Protein AF-0000000075264708 (afdb_homodimer)

Foldseek 3Di:
DPDPPDPPPPVPPPLQVVLCVVLLQFKWKKWKWQQAFDQLDGTFTDIAMWGAADLPFAKIKFWLVRLDLHFMWMWIQGPVGQIWTKFWLDHDQAGTMTMIGTDNVSDDDRDHDGAHADQVPDDFFFKKWWWHAAPSPRTDIKTWTWHDWAAAWDDDDASHHTHFLAGKIKIQIQDDPRSGHTFIQGSNNHGNFGFHDDDNVDSMTITGGCLVVVVCVVQVVVVHDQFWWDQLWTKDWDFPVVLVVQAADPVLVVVVCVVPVVDGTAIFTAAHAPPTQCHPPDDGSWTWQDKQRHGDGHRSVVRVSRRVQEQHKIWTWTAGNNDIDIDITHIHTQVVLAWFKWKAFQNWIKIFQHSRNCRSLRYDSWFIATRADHAQRCDPDDGGFKTWQDKQPHGDGHDVVVLVVQQPDAAQDWIKIWMDGSNCPPDIDIDTGGGHPPPDFTWMWGQDSVVSGTDIDGSDDGHHDDDAAADADEADFDDCVLPPQRQQVLQKKKKKKAASDDPQQQDDRIAIAMWGAQDLQFQKIKAFCNHVVAQFTWMWIHGNNHDIFTKGWQFADQAAGITIIGTDSNNHPPHDHDRAAADPDAAAFFDKKWKWFAFPVRDTDIDIWTWHHWAFDWFDAEPRFHHFHFLATWTDTDDPRLQRGAKTFIADNNNHTQWIWHKTWHYQDPVRDIDIDITIHGVVVVCVVVVCVVVVDGFDWFWDLQFGKDKDDPVVVVVQQDDPVLQVVQCVLDVVARIWIFGQWHFAPDQNCVPDDGRKIWQDKQPHGDRGSVVRSVRRPDQKIWTFIADSNDTDIDIGGIDIDTRNWFFKWKFFQQWIWAADTSSLRGVAHYQLARTFTQDGDRSTLCNSWPVDHQKGWQDKQNHGDHHPVSVCVRPVPDDAQAWIWTWIAHSHGDIDITITHHHCVSGNIWMKGQDCPDPSRIDTDD/DPDDPPPDPDDPPDLQVVLCVVQLQFKWKKWKWQQAFDQLDGTFTDIAMWGAADLPQAKIKFWLVRLDLHFMWMWIQGPVGDIWTKFWLDHDQAGTMTMIGTDNVSDDDGDHDGAAADQVPDDFFAKKWWWHDDPVPDTDIKIWTWHDFAAAWDDDDASHHTHFLAGKIKIQIQDDPRSGHTFIQGSNNHGNFGFHDDDNVDSMTITHGCLVVVVCVVQVVVVHDQFWWDQLWTKDWDFPVVLVVQAADPVLVVVVCVVPVVDGTAIFTAAHAPPTQCHPPDDGSWTWQDKQRHGDRHRSVVRVSRSVQEQHKIWTWTAGNNDIDIDITHIHTQVVLRWFKWKAFQNWTKIFQHSRNCRSQRYDSWFIATRADHAQRCDPDDGGFKTWQDKQPHGDGHDVSVLVVLQPDAAQDWIKIWMDGSNCPPDIDIDTGGGHPPPDFTWMWGQDSVVSGTDIDGSDDGHHDDDFAADADEADADDCVQPPLRQQSLQKKKKKKAASDDDQQQDDGIAIAMWGAQDLQFQKIKAFCNHVVAQFTWMWIHGNVHDIFTKGWQFADQAAGITIIGTDSRNNPPHDHDRAAADPDAAAFFDKWWWWFAFPVGHTDIDIWGWHHWAADWADAEPRFHHFHFLATWTDIDDPRLQRGAKTFIADNNNHTQWIWHKTWHYQDPVRDIDIDITIHGVVVVVVVVVCVVVVDGFDWFWDLQFGKDKDAPVVVVVQQDDPVLQVVQCVLDVVARIWIFTQWHFAPDQQPVPDDGRKIWQDKQPHGDRGSVVRSVRRPDQKIWTFIQDRNDTDIDIGGIDIDTRNWFFKWKFFQFWIWAADTSSLRGVAHYQLARTFTADGDRSTLCNSWPVDHQKGWQDKQNHGDHHPVSVCVRPVPPDAQDWIWTWIAHSNGDIDITITHHHCVSGNIWMKGQDCPDPSRIDTDD

InterPro domains:
  IPR001478 PDZ domain [SM00228] (244-322)
  IPR001478 PDZ domain [SM00228] (723-793)
  IPR001478 PDZ domain [SM00228] (815-896)
  IPR001940 Peptidase S1C [PR00834] (58-70)
  IPR001940 Peptidase S1C [PR00834] (80-100)
  IPR001940 Peptidase S1C [PR00834] (124-148)
  IPR001940 Peptidase S1C [PR00834] (165-182)
  IPR001940 Peptidase S1C [PR00834] (281-293)
  IPR009003 Peptidase S1, PA clan [SSF50494] (15-223)
  IPR009003 Peptidase S1, PA clan [SSF50494] (452-694)
  IPR025926 PDZ-like domain [PF12812] (336-412)
  IPR025926 PDZ-like domain [PF12812] (810-885)
  IPR036034 PDZ superfamily [G3DSA:2.30.42.10] (241-337)
  IPR036034 PDZ superfamily [G3DSA:2.30.42.10] (816-907)
  IPR036034 PDZ superfamily [SSF50156] (270-336)
  IPR036034 PDZ superfamily [SSF50156] (745-830)
  IPR036034 PDZ superfamily [SSF50156] (836-908)

pLDDT: mean 92.13, std 9.94, range [22.86, 98.5]

Nearest PDB structures (foldseek):
  3lt3-assembly3_A  TM=8.099E-01  e=3.367E-11  Mycobacterium tuberculosis H37Rv
  3k6y-assembly1_A  TM=8.355E-01  e=1.187E-10  Mycobacterium tuberculosis
  3k6z-assembly1_A  TM=8.193E-01  e=1.073E-10  Mycobacterium tuberculosis
  3k6z-assembly1_B  TM=8.298E-01  e=1.964E-10  Mycobacterium tuberculosis
  3lt3-assembly3_B-2  TM=7.975E-01  e=1.128E-10  Mycobacterium tuberculosis H37Rv

Organism: NCBI:txid747725

Secondary structure (DSSP, 8-state):
--------TT----HHHHHHHHHGGGEEEEEEEE-S-BTTB-SEEEEEEEEEEETTTTEEEE-HHHH-SS-EEEEEE-TT--EEEEEEEEE-SSSS-EEEEE-GGG--SSPP----B-GGG--TT-EEEEEEEETTTEEEEEEEEEEEEEEPPPP--TTS----SS-EEEEE--PPTT-TT-EEE-TTS-EEEEEEEE-TTSSEEEEEESHHHHHHHHHHHTT-----EE-SEEEEEEEHHHHHHTT--HHHHHHHHHH-TT--EEEEEEEE-TTSTTTTTS-TTPEEEEETTEE--SHHHHHHHHHTTTTSEEEEEEEETTEEEEEEEE-EEGGGGS--EEEEETTEEEEEPPHHHHHHHT--S-SEEEEE--GGG--SS-SS-EEEEEETTEE--SHHHHHHHHHTSBTT-EEEEEEEETTEEEEEEEEEEE---SSS--EEEEE-TTTSSEEEEE--PPBPPPPP-----------GGGGGGGGGGGGEEEEEEE-SS--TT---SEEEEEEEEEETTTTEEEE-TTT--SSSSEEEEEETTTEEEEEEEEEE-SSSS-EEEEE-GGGGTT----PPPBPSPPP-TT-EEEEEEEETTS-EEEEEEEEEEEEEE-PPP-SS------SEEEEEES-GGGGGEEEEEEE-TTS-EEEEEEEEEEEE-TTSPEEEEEEEEEHHHHHHHHHHHHTT-SS-EEEE--EEEEEE-HHHHHHTT--HHHHHHHHHH-TT---EEEEEEE-TT-SGGGT--TTPEEEEETTEE--SGGGGGGGGG-SEEEEEEEETTEEEEEEEE-EEEESS---EEEEETTEEEE---HHHHHH-S----S-EEEEE-TTSHHHHHT--TT-EEEEETTEE--SHHHHHHHHTTPPTT-EEEEEEE-TT--EEEEEEE--TTTS--EEEEE-TTSTTSEEEE-/--------------HHHHHHHHHGGGEEEEEEEE-S-BTTB-SEEEEEEEEEEETTTTEEEE-HHHH-SS-EEEEEE-TT--EEEEEEEEE-SSSS-EEEEE-GGG--SSPP--PPB-GGG--TT-EEEEEEEETTTEEEEEEEEEEEEEEPPPP--TTS----SS-EEEEE--PPTT-TT-EEE-TTS-EEEEEEEEETTTTEEEEEESHHHHHHHHHHHTT-----EE-SEEEEEEEHHHHHHTT--HHHHHHHHHH-TT--EEEEEEEE-TTSTTTTTS-TTPEEEEETTEE--SHHHHHHHHHTTTTSEEEEEEEETTEEEEEEEE-EEGGGGS--EEEEETTEEEEEPPHHHHHHHT--S-SEEEEE--GGG--SS-SS-EEEEEETTEE--SHHHHHHHHHTSBTT-EEEEEEEETTEEEEEEEEEEE---SSS--EEEEE-TTTSSEEEEE--PPBPPPPPPP---------GGGGGGGGGGGGEEEEEEE-SS--TT---SEEEEEEEEEETTTTEEEE-TTT--SSSSEEEEEETTTEEEEEEEEEE-SSSS-EEEEE-GGGGTT----PPPBPSPPP-TT-EEEEEEEETTS-EEEEEEEEEEEEEE-PPP-SS------SEEEEEES-GGGGGEEEEEEE-TTS-EEEEEEEEEEEE-TTSPEEEEEEEEETHHHHHHHHHHHTT-SS-EEEE--EEEEEEEHHHHHHTT--HHHHHHHHHH-SS--EEEEEEEE-TT-SGGGT--TTPEEEEETTEE--SGGGGGGGGG-SEEEEEEEETTEEEEEEEE-EEEESS---EEEEETTEEEE---HHHHHH-S----S-EEEEE-TTSHHHHHT--TT-EEEEETTEE--SHHHHHHHHTTPPTT-EEEEEEE-TT--EEEEEEE--TTTS--EEEEE-TTSTTSEEEE-

Structure (mmCIF, N/CA/C/O backbone):
data_AF-0000000075264708-model_v1
#
loop_
_entity.id
_entity.type
_entity.pdbx_description
1 polymer 'PDZ domain-containing protein'
#
loop_
_atom_site.group_PDB
_atom_site.id
_atom_site.type_symbol
_atom_site.label_atom_id
_atom_site.label_alt_id
_atom_site.label_comp_id
_atom_site.label_asym_id
_atom_site.label_entity_id
_atom_site.label_seq_id
_atom_site.pdbx_PDB_ins_code
_atom_site.Cartn_x
_atom_site.Cartn_y
_atom_site.Cartn_z
_atom_site.occupancy
_atom_site.B_iso_or_equiv
_atom_site.auth_seq_id
_atom_site.auth_comp_id
_atom_site.auth_asym_id
_atom_site.auth_atom_id
_atom_site.pdbx_PDB_model_num
ATOM 1 N N . MET A 1 1 ? -60.125 48.781 12.852 1 23.27 1 MET A N 1
ATOM 2 C CA . MET A 1 1 ? -59.625 48.688 14.219 1 23.27 1 MET A CA 1
ATOM 3 C C . MET A 1 1 ? -58.75 47.469 14.383 1 23.27 1 MET A C 1
ATOM 5 O O . MET A 1 1 ? -59.25 46.375 14.633 1 23.27 1 MET A O 1
ATOM 9 N N . THR A 1 2 ? -57.938 47.094 13.469 1 26.16 2 THR A N 1
ATOM 10 C CA . THR A 1 2 ? -57.219 46 12.82 1 26.16 2 THR A CA 1
ATOM 11 C C . THR A 1 2 ? -56.125 45.438 13.719 1 26.16 2 THR A C 1
ATOM 13 O O . THR A 1 2 ? -55.125 46.094 13.961 1 26.16 2 THR A O 1
ATOM 16 N N . ASP A 1 3 ? -56.531 44.625 14.781 1 24.55 3 ASP A N 1
ATOM 17 C CA . ASP A 1 3 ? -55.875 44.25 16.031 1 24.55 3 ASP A CA 1
ATOM 18 C C . ASP A 1 3 ? -54.625 43.438 15.758 1 24.55 3 ASP A C 1
ATOM 20 O O . ASP A 1 3 ? -54.625 42.5 14.945 1 24.55 3 ASP A O 1
ATOM 24 N N . ALA A 1 4 ? -53.406 44.031 16.062 1 29.97 4 ALA A N 1
ATOM 25 C CA . ALA A 1 4 ? -51.969 43.75 16.016 1 29.97 4 ALA A CA 1
ATOM 26 C C . ALA A 1 4 ? -51.656 42.5 16.828 1 29.97 4 ALA A C 1
ATOM 28 O O . ALA A 1 4 ? -51.781 42.5 18.062 1 29.97 4 ALA A O 1
ATOM 29 N N . LEU A 1 5 ? -51.969 41.281 16.266 1 29.12 5 LEU A N 1
ATOM 30 C CA . LEU A 1 5 ? -51.844 40.062 17.047 1 29.12 5 LEU A CA 1
ATOM 31 C C . LEU A 1 5 ? -50.469 40 17.734 1 29.12 5 LEU A C 1
ATOM 33 O O . LEU A 1 5 ? -49.469 40.375 17.141 1 29.12 5 LEU A O 1
ATOM 37 N N . PRO A 1 6 ? -50.438 39.781 19.078 1 28.75 6 PRO A N 1
ATOM 38 C CA . PRO A 1 6 ? -49.25 39.844 19.938 1 28.75 6 PRO A CA 1
ATOM 39 C C . PRO A 1 6 ? -48.156 38.875 19.516 1 28.75 6 PRO A C 1
ATOM 41 O O . PRO A 1 6 ? -48.469 37.781 18.984 1 28.75 6 PRO A O 1
ATOM 44 N N . ILE A 1 7 ? -46.938 39.344 19.141 1 28.12 7 ILE A N 1
ATOM 45 C CA . ILE A 1 7 ? -45.688 38.688 18.781 1 28.12 7 ILE A CA 1
ATOM 46 C C . ILE A 1 7 ? -45.25 37.719 19.875 1 28.12 7 ILE A C 1
ATOM 48 O O . ILE A 1 7 ? -45.031 38.125 21.016 1 28.12 7 ILE A O 1
ATOM 52 N N . ILE A 1 8 ? -45.812 36.5 19.859 1 30.08 8 ILE A N 1
ATOM 53 C CA . ILE A 1 8 ? -45.562 35.5 20.906 1 30.08 8 ILE A CA 1
ATOM 54 C C . ILE A 1 8 ? -44.031 35.375 21.156 1 30.08 8 ILE A C 1
ATOM 56 O O . ILE A 1 8 ? -43.25 35.25 20.203 1 30.08 8 ILE A O 1
ATOM 60 N N . PRO A 1 9 ? -43.5 35.844 22.266 1 31.12 9 PRO A N 1
ATOM 61 C CA . PRO A 1 9 ? -42.125 35.969 22.734 1 31.12 9 PRO A CA 1
ATOM 62 C C . PRO A 1 9 ? -41.312 34.719 22.516 1 31.12 9 PRO A C 1
ATOM 64 O O . PRO A 1 9 ? -40.094 34.719 22.781 1 31.12 9 PRO A O 1
ATOM 67 N N . GLU A 1 10 ? -41.844 33.562 22.484 1 31.39 10 GLU A N 1
ATOM 68 C CA . GLU A 1 10 ? -41.156 32.312 22.797 1 31.39 10 GLU A CA 1
ATOM 69 C C . GLU A 1 10 ? -40.125 31.984 21.719 1 31.39 10 GLU A C 1
ATOM 71 O O . GLU A 1 10 ? -39.375 30.984 21.844 1 31.39 10 GLU A O 1
ATOM 76 N N . LEU A 1 11 ? -40.219 32.281 20.469 1 36.19 11 LEU A N 1
ATOM 77 C CA . LEU A 1 11 ? -39.281 31.766 19.484 1 36.19 11 LEU A CA 1
ATOM 78 C C . LEU A 1 11 ? -37.938 32.5 19.578 1 36.19 11 LEU A C 1
ATOM 80 O O . LEU A 1 11 ? -37.625 33.344 18.734 1 36.19 11 LEU A O 1
ATOM 84 N N . LYS A 1 12 ? -37.5 33.031 20.688 1 40.91 12 LYS A N 1
ATOM 85 C CA . LYS A 1 12 ? -36.312 33.844 20.766 1 40.91 12 LYS A CA 1
ATOM 86 C C . LYS A 1 12 ? -35.062 33 20.422 1 40.91 12 LYS A C 1
ATOM 88 O O . LYS A 1 12 ? -34.844 31.953 21.016 1 40.91 12 LYS A O 1
ATOM 93 N N . PRO A 1 13 ? -34.312 33.156 19.281 1 48.75 13 PRO A N 1
ATOM 94 C CA . PRO A 1 13 ? -33 32.5 19.078 1 48.75 13 PRO A CA 1
ATOM 95 C C . PRO A 1 13 ? -32.156 32.469 20.344 1 48.75 13 PRO A C 1
ATOM 97 O O . PRO A 1 13 ? -32.281 33.375 21.188 1 48.75 13 PRO A O 1
ATOM 100 N N . SER A 1 14 ? -31.625 31.25 20.797 1 63.06 14 SER A N 1
ATOM 101 C CA . SER A 1 14 ? -30.812 31.141 22 1 63.06 14 SER A CA 1
ATOM 102 C C . SER A 1 14 ? -29.734 32.219 22.031 1 63.06 14 SER A C 1
ATOM 104 O O . SER A 1 14 ? -29.328 32.719 20.984 1 63.06 14 SER A O 1
ATOM 106 N N . LYS A 1 15 ? -29.578 33.031 23.047 1 78.56 15 LYS A N 1
ATOM 107 C CA . LYS A 1 15 ? -28.531 34 23.266 1 78.56 15 LYS A CA 1
ATOM 108 C C . LYS A 1 15 ? -27.219 33.562 22.641 1 78.56 15 LYS A C 1
ATOM 110 O O . LYS A 1 15 ? -26.484 34.375 22.078 1 78.56 15 LYS A O 1
ATOM 115 N N . TRP A 1 16 ? -27 32.406 22.547 1 81.75 16 TRP A N 1
ATOM 116 C CA . TRP A 1 16 ? -25.797 31.844 21.953 1 81.75 16 TRP A CA 1
ATOM 117 C C . TRP A 1 16 ? -25.781 32.062 20.438 1 81.75 16 TRP A C 1
ATOM 119 O O . TRP A 1 16 ? -24.719 32.344 19.859 1 81.75 16 TRP A O 1
ATOM 129 N N . GLN A 1 17 ? -26.859 31.969 19.812 1 77.62 17 GLN A N 1
ATOM 130 C CA . GLN A 1 17 ? -26.906 32.156 18.375 1 77.62 17 GLN A CA 1
ATOM 131 C C . GLN A 1 17 ? -26.5 33.562 17.969 1 77.62 17 GLN A C 1
ATOM 133 O O . GLN A 1 17 ? -25.734 33.75 17.031 1 77.62 17 GLN A O 1
ATOM 138 N N . GLY A 1 18 ? -27.031 34.531 18.672 1 82.5 18 GLY A N 1
ATOM 139 C CA . GLY A 1 18 ? -26.641 35.906 18.406 1 82.5 18 GLY A CA 1
ATOM 140 C C . GLY A 1 18 ? -25.172 36.188 18.641 1 82.5 18 GLY A C 1
ATOM 141 O O . GLY A 1 18 ? -24.516 36.844 17.844 1 82.5 18 GLY A O 1
ATOM 142 N N . THR A 1 19 ? -24.656 35.688 19.719 1 88.19 19 THR A N 1
ATOM 143 C CA . THR A 1 19 ? -23.266 35.844 20.094 1 88.19 19 THR A CA 1
ATOM 144 C C . THR A 1 19 ? -22.344 35.219 19.047 1 88.19 19 THR A C 1
ATOM 146 O O . THR A 1 19 ? -21.375 35.844 18.609 1 88.19 19 THR A O 1
ATOM 149 N N . ILE A 1 20 ? -22.688 34.094 18.656 1 83.81 20 ILE A N 1
ATOM 150 C CA . ILE A 1 20 ? -21.859 33.344 17.703 1 83.81 20 ILE A CA 1
ATOM 151 C C . ILE A 1 20 ? -21.859 34.062 16.359 1 83.81 20 ILE A C 1
ATOM 153 O O . ILE A 1 20 ? -20.797 34.219 15.734 1 83.81 20 ILE A O 1
ATOM 157 N N . ASN A 1 21 ? -22.938 34.594 15.93 1 80.94 21 ASN A N 1
ATOM 158 C CA . ASN A 1 21 ? -23.047 35.312 14.656 1 80.94 21 ASN A CA 1
ATOM 159 C C . ASN A 1 21 ? -22.172 36.562 14.633 1 80.94 21 ASN A C 1
ATOM 161 O O . ASN A 1 21 ? -21.656 36.938 13.578 1 80.94 21 ASN A O 1
ATOM 165 N N . ASN A 1 22 ? -22.031 37.031 15.758 1 85.88 22 ASN A N 1
ATOM 166 C CA . ASN A 1 22 ? -21.203 38.25 15.844 1 85.88 22 ASN A CA 1
ATOM 167 C C . ASN A 1 22 ? -19.719 37.906 15.938 1 85.88 22 ASN A C 1
ATOM 169 O O . ASN A 1 22 ? -18.906 38.531 15.266 1 85.88 22 ASN A O 1
ATOM 173 N N . VAL A 1 23 ? -19.359 36.938 16.656 1 89.56 23 VAL A N 1
ATOM 174 C CA . VAL A 1 23 ? -17.969 36.594 16.953 1 89.56 23 VAL A CA 1
ATOM 175 C C . VAL A 1 23 ? -17.328 35.938 15.727 1 89.56 23 VAL A C 1
ATOM 177 O O . VAL A 1 23 ? -16.141 36.094 15.492 1 89.56 23 VAL A O 1
ATOM 180 N N . VAL A 1 24 ? -18.141 35.281 14.992 1 85.94 24 VAL A N 1
ATOM 181 C CA . VAL A 1 24 ? -17.625 34.562 13.852 1 85.94 24 VAL A CA 1
ATOM 182 C C . VAL A 1 24 ? -16.969 35.5 12.859 1 85.94 24 VAL A C 1
ATOM 184 O O . VAL A 1 24 ? -16.016 35.125 12.164 1 85.94 24 VAL A O 1
ATOM 187 N N . LYS A 1 25 ? -17.312 36.75 12.859 1 88.31 25 LYS A N 1
ATOM 188 C CA . LYS A 1 25 ? -16.781 37.75 11.938 1 88.31 25 LYS A CA 1
ATOM 189 C C . LYS A 1 25 ? -15.336 38.094 12.312 1 88.31 25 LYS A C 1
ATOM 191 O O . LYS A 1 25 ? -14.609 38.656 11.492 1 88.31 25 LYS A O 1
ATOM 196 N N . ALA A 1 26 ? -14.969 37.75 13.516 1 93.44 26 ALA A N 1
ATOM 197 C CA . ALA A 1 26 ? -13.625 38.094 13.984 1 93.44 26 ALA A CA 1
ATOM 198 C C . ALA A 1 26 ? -12.711 36.844 13.914 1 93.44 26 ALA A C 1
ATOM 200 O O . ALA A 1 26 ? -11.508 36.969 14.164 1 93.44 26 ALA A O 1
ATOM 201 N N . ILE A 1 27 ? -13.273 35.75 13.602 1 91.81 27 ILE A N 1
ATOM 202 C CA . ILE A 1 27 ? -12.508 34.5 13.547 1 91.81 27 ILE A CA 1
ATOM 203 C C . ILE A 1 27 ? -12 34.281 12.125 1 91.81 27 ILE A C 1
ATOM 205 O O . ILE A 1 27 ? -12.719 34.531 11.156 1 91.81 27 ILE A O 1
ATOM 209 N N . VAL A 1 28 ? -10.75 33.875 11.984 1 91.75 28 VAL A N 1
ATOM 210 C CA . VAL A 1 28 ? -10.156 33.625 10.672 1 91.75 28 VAL A CA 1
ATOM 211 C C . VAL A 1 28 ? -9.555 32.25 10.609 1 91.75 28 VAL A C 1
ATOM 213 O O . VAL A 1 28 ? -9.164 31.672 11.641 1 91.75 28 VAL A O 1
ATOM 216 N N . SER A 1 29 ? -9.57 31.656 9.453 1 90.75 29 SER A N 1
ATOM 217 C CA . SER A 1 29 ? -8.797 30.438 9.18 1 90.75 29 SER A CA 1
ATOM 218 C C . SER A 1 29 ? -7.41 30.781 8.648 1 90.75 29 SER A C 1
ATOM 220 O O . SER A 1 29 ? -7.266 31.641 7.773 1 90.75 29 SER A O 1
ATOM 222 N N . ILE A 1 30 ? -6.418 30.234 9.219 1 93.19 30 ILE A N 1
ATOM 223 C CA . ILE A 1 30 ? -5.047 30.531 8.82 1 93.19 30 ILE A CA 1
ATOM 224 C C . ILE A 1 30 ? -4.477 29.328 8.047 1 93.19 30 ILE A C 1
ATOM 226 O O . ILE A 1 30 ? -4.402 28.219 8.578 1 93.19 30 ILE A O 1
ATOM 230 N N . ARG A 1 31 ? -4.176 29.531 6.844 1 92.12 31 ARG A N 1
ATOM 231 C CA . ARG A 1 31 ? -3.398 28.562 6.062 1 92.12 31 ARG A CA 1
ATOM 232 C C . ARG A 1 31 ? -1.927 28.969 6.02 1 92.12 31 ARG A C 1
ATOM 234 O O . ARG A 1 31 ? -1.586 30.062 5.582 1 92.12 31 ARG A O 1
ATOM 241 N N . PHE A 1 32 ? -1.068 28.094 6.48 1 94.25 32 PHE A N 1
ATOM 242 C CA . PHE A 1 32 ? 0.311 28.562 6.613 1 94.25 32 PHE A CA 1
ATOM 243 C C . PHE A 1 32 ? 1.286 27.422 6.305 1 94.25 32 PHE A C 1
ATOM 245 O O . PHE A 1 32 ? 0.901 26.25 6.281 1 94.25 32 PHE A O 1
ATOM 252 N N . SER A 1 33 ? 2.539 27.891 5.977 1 96.12 33 SER A N 1
ATOM 253 C CA . SER A 1 33 ? 3.662 26.984 5.781 1 96.12 33 SER A CA 1
ATOM 254 C C . SER A 1 33 ? 4.887 27.438 6.566 1 96.12 33 SER A C 1
ATOM 256 O O . SER A 1 33 ? 5.18 28.625 6.633 1 96.12 33 SER A O 1
ATOM 258 N N . GLN A 1 34 ? 5.402 26.5 7.297 1 97.06 34 GLN A N 1
ATOM 259 C CA . GLN A 1 34 ? 6.789 26.688 7.707 1 97.06 34 GLN A CA 1
ATOM 260 C C . GLN A 1 34 ? 7.75 26.234 6.613 1 97.06 34 GLN A C 1
ATOM 262 O O . GLN A 1 34 ? 7.875 25.047 6.34 1 97.06 34 GLN A O 1
ATOM 267 N N . VAL A 1 35 ? 8.516 27.125 6.062 1 96.5 35 VAL A N 1
ATOM 268 C CA . VAL A 1 35 ? 9.172 26.891 4.781 1 96.5 35 VAL A CA 1
ATOM 269 C C . VAL A 1 35 ? 10.492 26.156 5.008 1 96.5 35 VAL A C 1
ATOM 271 O O . VAL A 1 35 ? 11.055 25.578 4.074 1 96.5 35 VAL A O 1
ATOM 274 N N . ALA A 1 36 ? 11.008 26.172 6.234 1 96.44 36 ALA A N 1
ATOM 275 C CA . ALA A 1 36 ? 12.266 25.5 6.57 1 96.44 36 ALA A CA 1
ATOM 276 C C . ALA A 1 36 ? 12.211 24.922 7.984 1 96.44 36 ALA A C 1
ATOM 278 O O . ALA A 1 36 ? 11.461 25.406 8.836 1 96.44 36 ALA A O 1
ATOM 279 N N . ALA A 1 37 ? 13.086 23.953 8.148 1 95.94 37 ALA A N 1
ATOM 280 C CA . ALA A 1 37 ? 13.195 23.422 9.5 1 95.94 37 ALA A CA 1
ATOM 281 C C . ALA A 1 37 ? 13.852 24.422 10.445 1 95.94 37 ALA A C 1
ATOM 283 O O . ALA A 1 37 ? 14.766 25.141 10.047 1 95.94 37 ALA A O 1
ATOM 284 N N . PHE A 1 38 ? 13.359 24.453 11.648 1 96.75 38 PHE A N 1
ATOM 285 C CA . PHE A 1 38 ? 13.891 25.359 12.664 1 96.75 38 PHE A CA 1
ATOM 286 C C . PHE A 1 38 ? 13.5 24.891 14.062 1 96.75 38 PHE A C 1
ATOM 288 O O . PHE A 1 38 ? 12.328 24.609 14.32 1 96.75 38 PHE A O 1
ATOM 295 N N . ASP A 1 39 ? 14.5 24.781 14.852 1 94.56 39 ASP A N 1
ATOM 296 C CA . ASP A 1 39 ? 14.266 24.375 16.234 1 94.56 39 ASP A CA 1
ATOM 297 C C . ASP A 1 39 ? 13.602 23 16.312 1 94.56 39 ASP A C 1
ATOM 299 O O . ASP A 1 39 ? 14.117 22.031 15.758 1 94.56 39 ASP A O 1
ATOM 303 N N . THR A 1 40 ? 12.359 22.922 16.844 1 92.38 40 THR A N 1
ATOM 304 C CA . THR A 1 40 ? 11.734 21.625 17.078 1 92.38 40 THR A CA 1
ATOM 305 C C . THR A 1 40 ? 10.812 21.266 15.914 1 92.38 40 THR A C 1
ATOM 307 O O . THR A 1 40 ? 10.234 20.172 15.898 1 92.38 40 THR A O 1
ATOM 310 N N . GLU A 1 41 ? 10.703 22.125 14.969 1 93.62 41 GLU A N 1
ATOM 311 C CA . GLU A 1 41 ? 9.695 21.891 13.945 1 93.62 41 GLU A CA 1
ATOM 312 C C . GLU A 1 41 ? 10.344 21.734 12.57 1 93.62 41 GLU A C 1
ATOM 314 O O . GLU A 1 41 ? 11.297 22.453 12.242 1 93.62 41 GLU A O 1
ATOM 319 N N . GLY A 1 42 ? 9.844 20.812 11.758 1 94.19 42 GLY A N 1
ATOM 320 C CA . GLY A 1 42 ? 10.242 20.672 10.367 1 94.19 42 GLY A CA 1
ATOM 321 C C . GLY A 1 42 ? 9.375 21.469 9.414 1 94.19 42 GLY A C 1
ATOM 322 O O . GLY A 1 42 ? 8.383 22.078 9.828 1 94.19 42 GLY A O 1
ATOM 323 N N . PRO A 1 43 ? 9.805 21.547 8.18 1 95.62 43 PRO A N 1
ATOM 324 C CA . PRO A 1 43 ? 8.938 22.203 7.191 1 95.62 43 PRO A CA 1
ATOM 325 C C . PRO A 1 43 ? 7.59 21.516 7.035 1 95.62 43 PRO A C 1
ATOM 327 O O . PRO A 1 43 ? 7.516 20.281 7.07 1 95.62 43 PRO A O 1
ATOM 330 N N . GLU A 1 44 ? 6.512 22.281 6.926 1 94 44 GLU A N 1
ATOM 331 C CA . GLU A 1 44 ? 5.176 21.703 6.832 1 94 44 GLU A CA 1
ATOM 332 C C . GLU A 1 44 ? 4.152 22.75 6.398 1 94 44 GLU A C 1
ATOM 334 O O . GLU A 1 44 ? 4.422 23.953 6.449 1 94 44 GLU A O 1
ATOM 339 N N . THR A 1 45 ? 3.068 22.234 5.895 1 94.12 45 THR A N 1
ATOM 340 C CA . THR A 1 45 ? 1.9 23.047 5.582 1 94.12 45 THR A CA 1
ATOM 341 C C . THR A 1 45 ? 0.691 22.594 6.395 1 94.12 45 THR A C 1
ATOM 343 O O . THR A 1 45 ? 0.479 21.406 6.59 1 94.12 45 THR A O 1
ATOM 346 N N . SER A 1 46 ? -0.051 23.531 6.934 1 90.69 46 SER A N 1
ATOM 347 C CA . SER A 1 46 ? -1.192 23.188 7.773 1 90.69 46 SER A CA 1
ATOM 348 C C . SER A 1 46 ? -2.238 24.297 7.777 1 90.69 46 SER A C 1
ATOM 350 O O . SER A 1 46 ? -2.08 25.297 7.094 1 90.69 46 SER A O 1
ATOM 352 N N . GLU A 1 47 ? -3.322 24.031 8.406 1 89 47 GLU A N 1
ATOM 353 C CA . GLU A 1 47 ? -4.41 24.984 8.602 1 89 47 GLU A CA 1
ATOM 354 C C . GLU A 1 47 ? -4.848 25.031 10.062 1 89 47 GL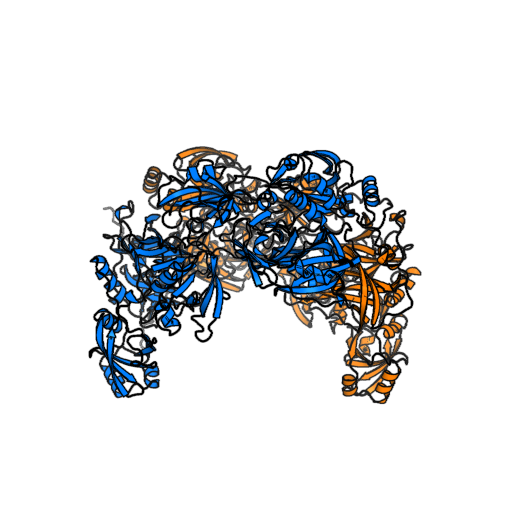U A C 1
ATOM 356 O O . GLU A 1 47 ? -4.809 24.016 10.758 1 89 47 GLU A O 1
ATOM 361 N N . ALA A 1 48 ? -5.145 26.188 10.453 1 90.56 48 ALA A N 1
ATOM 362 C CA . ALA A 1 48 ? -5.594 26.406 11.82 1 90.56 48 ALA A CA 1
ATOM 363 C C . ALA A 1 48 ? -6.484 27.641 11.922 1 90.56 48 ALA A C 1
ATOM 365 O O . ALA A 1 48 ? -6.922 28.188 10.898 1 90.56 48 ALA A O 1
ATOM 366 N N . SER A 1 49 ? -6.828 28.016 13.18 1 91.88 49 SER A N 1
ATOM 367 C CA . SER A 1 49 ? -7.695 29.172 13.398 1 91.88 49 SER A CA 1
ATOM 368 C C . SER A 1 49 ? -6.957 30.297 14.125 1 91.88 49 SER A C 1
ATOM 370 O O . SER A 1 49 ? -5.895 30.062 14.703 1 91.88 49 SER A O 1
ATOM 372 N N . GLY A 1 50 ? -7.371 31.453 13.977 1 94.81 50 GLY A N 1
ATOM 373 C CA . GLY A 1 50 ? -7.023 32.656 14.719 1 94.81 50 GLY A CA 1
ATOM 374 C C . GLY A 1 50 ? -8.172 33.625 14.828 1 94.81 50 GLY A C 1
ATOM 375 O O . GLY A 1 50 ? -9.234 33.438 14.25 1 94.81 50 GLY A O 1
ATOM 376 N N . PHE A 1 51 ? -8.031 34.688 15.688 1 96.56 51 PHE A N 1
ATOM 377 C CA . PHE A 1 51 ? -9.078 35.688 15.758 1 96.56 51 PHE A CA 1
ATOM 378 C C . PHE A 1 51 ? -8.477 37.062 15.922 1 96.56 51 PHE A C 1
ATOM 380 O O . PHE A 1 51 ? -7.414 37.219 16.531 1 96.56 51 PHE A O 1
ATOM 387 N N . ILE A 1 52 ? -9.148 38.031 15.383 1 97.25 52 ILE A N 1
ATOM 388 C CA . ILE A 1 52 ? -8.711 39.438 15.367 1 97.25 52 ILE A CA 1
ATOM 389 C C . ILE A 1 52 ? -8.859 40.031 16.766 1 97.25 52 ILE A C 1
ATOM 391 O O . ILE A 1 52 ? -9.945 40 17.344 1 97.25 52 ILE A O 1
ATOM 395 N N . VAL A 1 53 ? -7.793 40.5 17.266 1 98.38 53 VAL A N 1
ATOM 396 C CA . VAL A 1 53 ? -7.809 41.094 18.594 1 98.38 53 VAL A CA 1
ATOM 397 C C . VAL A 1 53 ? -7.594 42.625 18.484 1 98.38 53 VAL A C 1
ATOM 399 O O . VAL A 1 53 ? -7.812 43.344 19.453 1 98.38 53 VAL A O 1
ATOM 402 N N . ASP A 1 54 ? -7.145 43.062 17.391 1 97.88 54 ASP A N 1
ATOM 403 C CA . ASP A 1 54 ? -6.98 44.469 17.062 1 97.88 54 ASP A CA 1
ATOM 404 C C . ASP A 1 54 ? -7.34 44.75 15.609 1 97.88 54 ASP A C 1
ATOM 406 O O . ASP A 1 54 ? -6.484 44.656 14.727 1 97.88 54 ASP A O 1
ATOM 410 N N . ALA A 1 55 ? -8.508 45.156 15.367 1 96.56 55 ALA A N 1
ATOM 411 C CA . ALA A 1 55 ? -9.023 45.344 14.008 1 96.56 55 ALA A CA 1
ATOM 412 C C . ALA A 1 55 ? -8.391 46.562 13.344 1 96.56 55 ALA A C 1
ATOM 414 O O . ALA A 1 55 ? -8.18 46.562 12.125 1 96.56 55 ALA A O 1
ATOM 415 N N . LYS A 1 56 ? -8.055 47.531 14.086 1 95.25 56 LYS A N 1
ATOM 416 C CA . LYS A 1 56 ? -7.496 48.75 13.547 1 95.25 56 LYS A CA 1
ATOM 417 C C . LYS A 1 56 ? -6.074 48.531 13.031 1 95.25 56 LYS A C 1
ATOM 419 O O . LYS A 1 56 ? -5.746 48.938 11.914 1 95.25 56 LYS A O 1
ATOM 424 N N . ASN A 1 57 ? -5.281 47.844 13.844 1 95.88 57 ASN A N 1
ATOM 425 C CA . ASN A 1 57 ? -3.883 47.625 13.484 1 95.88 57 ASN A CA 1
ATOM 426 C C . ASN A 1 57 ? -3.693 46.312 12.742 1 95.88 57 ASN A C 1
ATOM 428 O O . ASN A 1 57 ? -2.607 46.031 12.227 1 95.88 57 ASN A O 1
ATOM 432 N N . GLY A 1 58 ? -4.668 45.562 12.633 1 97.75 58 GLY A N 1
ATOM 433 C CA . GLY A 1 58 ? -4.594 44.281 11.922 1 97.75 58 GLY A CA 1
ATOM 434 C C . GLY A 1 58 ? -3.775 43.25 12.656 1 97.75 58 GLY A C 1
ATOM 435 O O . GLY A 1 58 ? -2.812 42.688 12.109 1 97.75 58 GLY A O 1
ATOM 436 N N . ILE A 1 59 ? -4.168 42.906 13.906 1 98.5 59 ILE A N 1
ATOM 437 C CA . ILE A 1 59 ? -3.438 41.906 14.695 1 98.5 59 ILE A CA 1
ATOM 438 C C . ILE A 1 59 ? -4.336 40.719 14.969 1 98.5 59 ILE A C 1
ATOM 440 O O . ILE A 1 59 ? -5.473 40.875 15.422 1 98.5 59 ILE A O 1
ATOM 444 N N . ILE A 1 60 ? -3.852 39.531 14.625 1 98.06 60 ILE A N 1
ATOM 445 C CA . ILE A 1 60 ? -4.543 38.25 14.852 1 98.06 60 ILE A CA 1
ATOM 446 C C . ILE A 1 60 ? -3.822 37.469 15.938 1 98.06 60 ILE A C 1
ATOM 448 O O . ILE A 1 60 ? -2.594 37.344 15.914 1 98.06 60 ILE A O 1
ATOM 452 N N . LEU A 1 61 ? -4.559 36.969 16.906 1 98.44 61 LEU A N 1
ATOM 453 C CA . LEU A 1 61 ? -4.012 36.094 17.922 1 98.44 61 LEU A CA 1
ATOM 454 C C . LEU A 1 61 ? -4.191 34.625 17.516 1 98.44 61 LEU A C 1
ATOM 456 O O . LEU A 1 61 ? -5.25 34.25 17 1 98.44 61 LEU A O 1
ATOM 460 N N . THR A 1 62 ? -3.164 33.844 17.609 1 97.12 62 THR A N 1
ATOM 461 C CA . THR A 1 62 ? -3.197 32.406 17.375 1 97.12 62 THR A CA 1
ATOM 462 C C . THR A 1 62 ? -2.156 31.688 18.234 1 97.12 62 THR A C 1
ATOM 464 O O . THR A 1 62 ? -1.686 32.25 19.219 1 97.12 62 THR A O 1
ATOM 467 N N . ASN A 1 63 ? -1.973 30.391 17.906 1 96.19 63 ASN A N 1
ATOM 468 C CA . ASN A 1 63 ? -0.986 29.625 18.656 1 96.19 63 ASN A CA 1
ATOM 469 C C . ASN A 1 63 ? 0.418 29.797 18.094 1 96.19 63 ASN A C 1
ATOM 471 O O . ASN A 1 63 ? 0.577 30.141 16.906 1 96.19 63 ASN A O 1
ATOM 475 N N . ARG A 1 64 ? 1.351 29.609 18.938 1 96 64 ARG A N 1
ATOM 476 C CA . ARG A 1 64 ? 2.754 29.672 18.547 1 96 64 ARG A CA 1
ATOM 477 C C . ARG A 1 64 ? 3.053 28.688 17.422 1 96 64 ARG A C 1
ATOM 479 O O . ARG A 1 64 ? 3.82 28.984 16.5 1 96 64 ARG A O 1
ATOM 486 N N . HIS A 1 65 ? 2.521 27.469 17.531 1 93.06 65 HIS A N 1
ATOM 487 C CA . HIS A 1 65 ? 2.795 26.438 16.531 1 93.06 65 HIS A CA 1
ATOM 488 C C . HIS A 1 65 ? 2.105 26.766 15.219 1 93.06 65 HIS A C 1
ATOM 490 O O . HIS A 1 65 ? 2.426 26.172 14.188 1 93.06 65 HIS A O 1
ATOM 496 N N . VAL A 1 66 ? 1.147 27.672 15.211 1 94.12 66 VAL A N 1
ATOM 497 C CA . VAL A 1 66 ? 0.524 28.156 13.984 1 94.12 66 VAL A CA 1
ATOM 498 C C . VAL A 1 66 ? 1.352 29.297 13.406 1 94.12 66 VAL A C 1
ATOM 500 O O . VAL A 1 66 ? 1.612 29.328 12.203 1 94.12 66 VAL A O 1
ATOM 503 N N . ALA A 1 67 ? 1.806 30.234 14.258 1 96 67 ALA A N 1
ATOM 504 C CA . ALA A 1 67 ? 2.67 31.344 13.828 1 96 67 ALA A CA 1
ATOM 505 C C . ALA A 1 67 ? 4.07 30.828 13.5 1 96 67 ALA A C 1
ATOM 507 O O . ALA A 1 67 ? 4.859 31.547 12.867 1 96 67 ALA A O 1
ATOM 508 N N . CYS A 1 68 ? 4.406 29.688 13.867 1 94.38 68 CYS A N 1
ATOM 509 C CA . CYS A 1 68 ? 5.645 28.969 13.578 1 94.38 68 CYS A CA 1
ATOM 510 C C . CYS A 1 68 ? 6.832 29.641 14.266 1 94.38 68 CYS A C 1
ATOM 512 O O . CYS A 1 68 ? 6.953 30.859 14.266 1 94.38 68 CYS A O 1
ATOM 514 N N . ALA A 1 69 ? 7.695 28.844 14.773 1 94 69 ALA A N 1
ATOM 515 C CA . ALA A 1 69 ? 8.953 29.344 15.32 1 94 69 ALA A CA 1
ATOM 516 C C . ALA A 1 69 ? 9.922 29.719 14.203 1 94 69 ALA A C 1
ATOM 518 O O . ALA A 1 69 ? 10.773 30.594 14.383 1 94 69 ALA A O 1
ATOM 519 N N . GLY A 1 70 ? 9.789 29.031 13.086 1 96.06 70 GLY A N 1
ATOM 520 C CA . GLY A 1 70 ? 10.664 29.25 11.945 1 96.06 70 GLY A CA 1
ATOM 521 C C . GLY A 1 70 ? 10.047 30.141 10.883 1 96.06 70 GLY A C 1
ATOM 522 O O . GLY A 1 70 ? 9.078 30.844 11.141 1 96.06 70 GLY A O 1
ATOM 523 N N . PRO A 1 71 ? 10.742 30.203 9.688 1 96.88 71 PRO A N 1
ATOM 524 C CA . PRO A 1 71 ? 10.211 31.031 8.609 1 96.88 71 PRO A CA 1
ATOM 525 C C . PRO A 1 71 ? 8.781 30.672 8.234 1 96.88 71 PRO A C 1
ATOM 527 O O . PRO A 1 71 ? 8.438 29.484 8.164 1 96.88 71 PRO A O 1
ATOM 530 N N . PHE A 1 72 ? 8.008 31.703 7.914 1 96.69 72 PHE A N 1
ATOM 531 C CA . PHE A 1 72 ? 6.562 31.578 7.824 1 96.69 72 PHE A CA 1
ATOM 532 C C . PHE A 1 72 ? 6.039 32.219 6.543 1 96.69 72 PHE A C 1
ATOM 534 O O . PHE A 1 72 ? 6.496 33.281 6.156 1 96.69 72 PHE A O 1
ATOM 541 N N . VAL A 1 73 ? 5.18 31.484 5.848 1 96.31 73 VAL A N 1
ATOM 542 C CA . VAL A 1 73 ? 4.328 32.031 4.793 1 96.31 73 VAL A CA 1
ATOM 543 C C . VAL A 1 73 ? 2.877 31.609 5.035 1 96.31 73 VAL A C 1
ATOM 545 O O . VAL A 1 73 ? 2.588 30.438 5.234 1 96.31 73 VAL A O 1
ATOM 548 N N . GLY A 1 74 ? 1.975 32.656 5.094 1 94.81 74 GLY A N 1
ATOM 549 C CA . GLY A 1 74 ? 0.605 32.219 5.363 1 94.81 74 GLY A CA 1
ATOM 550 C C . GLY A 1 74 ? -0.419 33.281 4.977 1 94.81 74 GLY A C 1
ATOM 551 O O . GLY A 1 74 ? -0.06 34.406 4.629 1 94.81 74 GLY A O 1
ATOM 552 N N . GLU A 1 75 ? -1.696 32.875 4.977 1 94.44 75 GLU A N 1
ATOM 553 C CA . GLU A 1 75 ? -2.859 33.688 4.688 1 94.44 75 GLU A CA 1
ATOM 554 C C . GLU A 1 75 ? -3.973 33.469 5.707 1 94.44 75 GLU A C 1
ATOM 556 O O . GLU A 1 75 ? -4.117 32.375 6.234 1 94.44 75 GLU A O 1
ATOM 561 N N . ALA A 1 76 ? -4.676 34.469 5.957 1 94 76 ALA A N 1
ATOM 562 C CA . ALA A 1 76 ? -5.887 34.375 6.77 1 94 76 ALA A CA 1
ATOM 563 C C . ALA A 1 76 ? -7.141 34.469 5.902 1 94 76 ALA A C 1
ATOM 565 O O . ALA A 1 76 ? -7.207 35.312 4.996 1 94 76 ALA A O 1
ATOM 566 N N . ILE A 1 77 ? -8.07 33.656 6.133 1 91.56 77 ILE A N 1
ATOM 567 C CA . ILE A 1 77 ? -9.336 33.625 5.418 1 91.56 77 ILE A CA 1
ATOM 568 C C . ILE A 1 77 ? -10.461 34.062 6.359 1 91.56 77 ILE A C 1
ATOM 570 O O . ILE A 1 77 ? -10.703 33.406 7.383 1 91.56 77 ILE A O 1
ATOM 574 N N . CYS A 1 78 ? -11.141 35.062 6.035 1 89.69 78 CYS A N 1
ATOM 575 C CA . CYS A 1 78 ? -12.234 35.594 6.844 1 89.69 78 CYS A CA 1
ATOM 576 C C . CYS A 1 78 ? -13.492 34.75 6.676 1 89.69 78 CYS A C 1
ATOM 578 O O . CYS A 1 78 ? -13.508 33.812 5.871 1 89.69 78 CYS A O 1
ATOM 580 N N . HIS A 1 79 ? -14.492 35.062 7.453 1 83.31 79 HIS A N 1
ATOM 581 C CA . HIS A 1 79 ? -15.742 34.312 7.438 1 83.31 79 HIS A CA 1
ATOM 582 C C . HIS A 1 79 ? -16.406 34.406 6.07 1 83.31 79 HIS A C 1
ATOM 584 O O . HIS A 1 79 ? -17.062 33.438 5.641 1 83.31 79 HIS A O 1
ATOM 590 N N . ASP A 1 80 ? -16.297 35.562 5.43 1 83.31 80 ASP A N 1
ATOM 591 C CA . ASP A 1 80 ? -16.906 35.719 4.117 1 83.31 80 ASP A CA 1
ATOM 592 C C . ASP A 1 80 ? -15.977 35.25 3.006 1 83.31 80 ASP A C 1
ATOM 594 O O . ASP A 1 80 ? -16.203 35.531 1.832 1 83.31 80 ASP A O 1
ATOM 598 N N . HIS A 1 81 ? -14.758 34.688 3.402 1 88.06 81 HIS A N 1
ATOM 599 C CA . HIS A 1 81 ? -13.797 34.031 2.529 1 88.06 81 HIS A CA 1
ATOM 600 C C . HIS A 1 81 ? -13.023 35.062 1.695 1 88.06 81 HIS A C 1
ATOM 602 O O . HIS A 1 81 ? -12.688 34.781 0.539 1 88.06 81 HIS A O 1
ATOM 608 N N . GLU A 1 82 ? -12.914 36.25 2.326 1 88.19 82 GLU A N 1
ATOM 609 C CA . GLU A 1 82 ? -11.836 37.125 1.87 1 88.19 82 GLU A CA 1
ATOM 610 C C . GLU A 1 82 ? -10.492 36.656 2.414 1 88.19 82 GLU A C 1
ATOM 612 O O . GLU A 1 82 ? -10.391 36.219 3.564 1 88.19 82 GLU A O 1
ATOM 617 N N . GLU A 1 83 ? -9.562 36.688 1.522 1 90.88 83 GLU A N 1
ATOM 618 C CA . GLU A 1 83 ? -8.227 36.188 1.878 1 90.88 83 GLU A CA 1
ATOM 619 C C . GLU A 1 83 ? -7.238 37.375 1.981 1 90.88 83 GLU A C 1
ATOM 621 O O . GLU A 1 83 ? -7.273 38.281 1.167 1 90.88 83 GLU A O 1
ATOM 626 N N . VAL A 1 84 ? -6.371 37.344 2.986 1 93.81 84 VAL A N 1
ATOM 627 C CA . VAL A 1 84 ? -5.348 38.375 3.154 1 93.81 84 VAL A CA 1
ATOM 628 C C . VAL A 1 84 ? -4.047 37.75 3.635 1 93.81 84 VAL A C 1
ATOM 630 O O . VAL A 1 84 ? -4.074 36.781 4.406 1 93.81 84 VAL A O 1
ATOM 633 N N . ASP A 1 85 ? -2.914 38.281 3.174 1 95.19 85 ASP A N 1
ATOM 634 C CA . ASP A 1 85 ? -1.613 37.812 3.633 1 95.19 85 ASP A CA 1
ATOM 635 C C . ASP A 1 85 ? -1.38 38.156 5.098 1 95.19 85 ASP A C 1
ATOM 637 O O . ASP A 1 85 ? -1.77 39.25 5.547 1 95.19 85 ASP A O 1
ATOM 641 N N . VAL A 1 86 ? -0.733 37.25 5.777 1 97.38 86 VAL A N 1
ATOM 642 C CA . VAL A 1 86 ? -0.375 37.5 7.164 1 97.38 86 VAL A CA 1
ATOM 643 C C . VAL A 1 86 ? 1.087 37.125 7.402 1 97.38 86 VAL A C 1
ATOM 645 O O . VAL A 1 86 ? 1.669 36.344 6.641 1 97.38 86 VAL A O 1
ATOM 648 N N . TYR A 1 87 ? 1.719 37.719 8.391 1 97.56 87 TYR A N 1
ATOM 649 C CA . TYR A 1 87 ? 3.059 37.344 8.836 1 97.56 87 TYR A CA 1
ATOM 650 C C . TYR A 1 87 ? 3.197 37.531 10.344 1 97.56 87 TYR A C 1
ATOM 652 O O . TYR A 1 87 ? 2.498 38.344 10.953 1 97.56 87 TYR A O 1
ATOM 660 N N . PRO A 1 88 ? 4.012 36.781 10.969 1 97.81 88 PRO A N 1
ATOM 661 C CA . PRO A 1 88 ? 4.176 36.844 12.422 1 97.81 88 PRO A CA 1
ATOM 662 C C . PRO A 1 88 ? 4.934 38.094 12.875 1 97.81 88 PRO A C 1
ATOM 664 O O . PRO A 1 88 ? 5.93 38.469 12.258 1 97.81 88 PRO A O 1
ATOM 667 N N . ILE A 1 89 ? 4.484 38.688 13.898 1 97.56 89 ILE A N 1
ATOM 668 C CA . ILE A 1 89 ? 5.172 39.844 14.461 1 97.56 89 ILE A CA 1
ATOM 669 C C . ILE A 1 89 ? 5.648 39.531 15.875 1 97.56 89 ILE A C 1
ATOM 671 O O . ILE A 1 89 ? 6.469 40.25 16.438 1 97.56 89 ILE A O 1
ATOM 675 N N . TYR A 1 90 ? 5.098 38.438 16.391 1 97.12 90 TYR A N 1
ATOM 676 C CA . TYR A 1 90 ? 5.527 37.969 17.703 1 97.12 90 TYR A CA 1
ATOM 677 C C . TYR A 1 90 ? 5.188 36.5 17.906 1 97.12 90 TYR A C 1
ATOM 679 O O . TYR A 1 90 ? 4.137 36.031 17.484 1 97.12 90 TYR A O 1
ATOM 687 N N . ARG A 1 91 ? 6.051 35.75 18.5 1 96 91 ARG A N 1
ATOM 688 C CA . ARG A 1 91 ? 5.855 34.438 19.062 1 96 91 ARG A CA 1
ATOM 689 C C . ARG A 1 91 ? 6.469 34.312 20.453 1 96 91 ARG A C 1
ATOM 691 O O . ARG A 1 91 ? 7.641 34.625 20.641 1 96 91 ARG A O 1
ATOM 698 N N . ASP A 1 92 ? 5.691 33.844 21.266 1 96.88 92 ASP A N 1
ATOM 699 C CA . ASP A 1 92 ? 6.242 33.719 22.625 1 96.88 92 ASP A CA 1
ATOM 700 C C . ASP A 1 92 ? 7.309 32.625 22.672 1 96.88 92 ASP A C 1
ATOM 702 O O . ASP A 1 92 ? 7.16 31.562 22.062 1 96.88 92 ASP A O 1
ATOM 706 N N . PRO A 1 93 ? 8.344 32.875 23.391 1 94.94 93 PRO A N 1
ATOM 707 C CA . PRO A 1 93 ? 9.445 31.891 23.438 1 94.94 93 PRO A CA 1
ATOM 708 C C . PRO A 1 93 ? 9.047 30.578 24.109 1 94.94 93 PRO A C 1
ATOM 710 O O . PRO A 1 93 ? 9.633 29.531 23.828 1 94.94 93 PRO A O 1
ATOM 713 N N . VAL A 1 94 ? 8.055 30.672 25 1 95.06 94 VAL A N 1
ATOM 714 C CA . VAL A 1 94 ? 7.746 29.469 25.781 1 95.06 94 VAL A CA 1
ATOM 715 C C . VAL A 1 94 ? 6.285 29.094 25.562 1 95.06 94 VAL A C 1
ATOM 717 O O . VAL A 1 94 ? 5.988 27.953 25.172 1 95.06 94 VAL A O 1
ATOM 720 N N . HIS A 1 95 ? 5.422 30.031 25.766 1 96.62 95 HIS A N 1
ATOM 721 C CA . HIS A 1 95 ? 3.996 29.719 25.766 1 96.62 95 HIS A CA 1
ATOM 722 C C . HIS A 1 95 ? 3.439 29.641 24.359 1 96.62 95 HIS A C 1
ATOM 724 O O . HIS A 1 95 ? 3.898 30.344 23.453 1 96.62 95 HIS A O 1
ATOM 730 N N . ASP A 1 96 ? 2.418 28.891 24.156 1 96.19 96 ASP A N 1
ATOM 731 C CA . ASP A 1 96 ? 1.903 28.531 22.844 1 96.19 96 ASP A CA 1
ATOM 732 C C . ASP A 1 96 ? 0.97 29.609 22.297 1 96.19 96 ASP A C 1
ATOM 734 O O . ASP A 1 96 ? -0.197 29.344 22.016 1 96.19 96 ASP A O 1
ATOM 738 N N . PHE A 1 97 ? 1.543 30.844 22.078 1 97.69 97 PHE A N 1
ATOM 739 C CA . PHE A 1 97 ? 0.748 31.859 21.406 1 97.69 97 PHE A CA 1
ATOM 740 C C . PHE A 1 97 ? 1.637 32.781 20.578 1 97.69 97 PHE A C 1
ATOM 742 O O . PHE A 1 97 ? 2.84 32.875 20.828 1 97.69 97 PHE A O 1
ATOM 749 N N . GLY A 1 98 ? 1.052 33.344 19.641 1 97.75 98 GLY A N 1
ATOM 750 C CA . GLY A 1 98 ? 1.693 34.312 18.766 1 97.75 98 GLY A CA 1
ATOM 751 C C . GLY A 1 98 ? 0.712 35.25 18.109 1 97.75 98 GLY A C 1
ATOM 752 O O . GLY A 1 98 ? -0.501 35.062 18.172 1 97.75 98 GLY A O 1
ATOM 753 N N . PHE A 1 99 ? 1.268 36.344 17.594 1 98.5 99 PHE A N 1
ATOM 754 C CA . PHE A 1 99 ? 0.463 37.344 16.906 1 98.5 99 PHE A CA 1
ATOM 755 C C . PHE A 1 99 ? 0.863 37.469 15.445 1 98.5 99 PHE A C 1
ATOM 757 O O . PHE A 1 99 ? 2.053 37.5 15.117 1 98.5 99 PHE A O 1
ATOM 764 N N . LEU A 1 100 ? -0.113 37.469 14.625 1 98.5 100 LEU A N 1
ATOM 765 C CA . LEU A 1 100 ? 0.07 37.688 13.195 1 98.5 100 LEU A CA 1
ATOM 766 C C . LEU A 1 100 ? -0.442 39.094 12.812 1 98.5 100 LEU A C 1
ATOM 768 O O . LEU A 1 100 ? -1.38 39.594 13.422 1 98.5 100 LEU A O 1
ATOM 772 N N . LYS A 1 101 ? 0.184 39.625 11.875 1 98.12 101 LYS A N 1
ATOM 773 C CA . LYS A 1 101 ? -0.203 40.938 11.352 1 98.12 101 LYS A CA 1
ATOM 774 C C . LYS A 1 101 ? -0.781 40.812 9.945 1 98.12 101 LYS A C 1
ATOM 776 O O . LYS A 1 101 ? -0.321 40 9.148 1 98.12 101 LYS A O 1
ATOM 781 N N . PHE A 1 102 ? -1.869 41.531 9.672 1 97.56 102 PHE A N 1
ATOM 782 C CA . PHE A 1 102 ? -2.436 41.656 8.336 1 97.56 102 PHE A CA 1
ATOM 783 C C . PHE A 1 102 ? -2.797 43.094 8.016 1 97.56 102 PHE A C 1
ATOM 785 O O . PHE A 1 102 ? -2.766 43.969 8.891 1 97.56 102 PHE A O 1
ATOM 792 N N . ASN A 1 103 ? -3.062 43.438 6.789 1 96.5 103 ASN A N 1
ATOM 793 C CA . ASN A 1 103 ? -3.496 44.75 6.359 1 96.5 103 ASN A CA 1
ATOM 794 C C . ASN A 1 103 ? -5.016 44.875 6.312 1 96.5 103 ASN A C 1
ATOM 796 O O . ASN A 1 103 ? -5.652 44.344 5.395 1 96.5 103 ASN A O 1
ATOM 800 N N . PRO A 1 104 ? -5.578 45.562 7.266 1 95.81 104 PRO A N 1
ATOM 801 C CA . PRO A 1 104 ? -7.039 45.656 7.324 1 95.81 104 PRO A CA 1
ATOM 802 C C . PRO A 1 104 ? -7.648 46.25 6.062 1 95.81 104 PRO A C 1
ATOM 804 O O . PRO A 1 104 ? -8.797 45.938 5.723 1 95.81 104 PRO A O 1
ATOM 807 N N . GLU A 1 105 ? -6.938 47.031 5.332 1 94.19 105 GLU A N 1
ATOM 808 C CA . GLU A 1 105 ? -7.449 47.688 4.141 1 94.19 105 GLU A CA 1
ATOM 809 C C . GLU A 1 105 ? -7.715 46.688 3.018 1 94.19 105 GLU A C 1
ATOM 811 O O . GLU A 1 105 ? -8.461 47 2.082 1 94.19 105 GLU A O 1
ATOM 816 N N . LYS A 1 106 ? -7.152 45.625 3.17 1 92.94 106 LYS A N 1
ATOM 817 C CA . LYS A 1 106 ? -7.285 44.625 2.119 1 92.94 106 LYS A CA 1
ATOM 818 C C . LYS A 1 106 ? -8.586 43.844 2.271 1 92.94 106 LYS A C 1
ATOM 820 O O . LYS A 1 106 ? -9 43.125 1.351 1 92.94 106 LYS A O 1
ATOM 825 N N . ILE A 1 107 ? -9.227 43.938 3.387 1 92.06 107 ILE A N 1
ATOM 826 C CA . ILE A 1 107 ? -10.547 43.344 3.58 1 92.06 107 ILE A CA 1
ATOM 827 C C . ILE A 1 107 ? -11.625 44.344 3.137 1 92.06 107 ILE A C 1
ATOM 829 O O . ILE A 1 107 ? -11.836 45.375 3.783 1 92.06 107 ILE A O 1
ATOM 833 N N . LYS A 1 108 ? -12.422 44.031 2.127 1 88.12 108 LYS A N 1
ATOM 834 C CA . LYS A 1 108 ? -13.25 45 1.443 1 88.12 108 LYS A CA 1
ATOM 835 C C . LYS A 1 108 ? -14.727 44.812 1.792 1 88.12 108 LYS A C 1
ATOM 837 O O . LYS A 1 108 ? -15.484 45.781 1.851 1 88.12 108 LYS A O 1
ATOM 842 N N . TYR A 1 109 ? -15.156 43.625 1.93 1 87 109 TYR A N 1
ATOM 843 C CA . TYR A 1 109 ? -16.594 43.375 1.933 1 87 109 TYR A CA 1
ATOM 844 C C . TYR A 1 109 ? -17.109 43.219 3.355 1 87 109 TYR A C 1
ATOM 846 O O . TYR A 1 109 ? -18.203 43.688 3.676 1 87 109 TYR A O 1
ATOM 854 N N . MET A 1 110 ? -16.328 42.562 4.18 1 86.62 110 MET A N 1
ATOM 855 C CA . MET A 1 110 ? -16.812 42.281 5.527 1 86.62 110 MET A CA 1
ATOM 856 C C . MET A 1 110 ? -16.312 43.344 6.512 1 86.62 110 MET A C 1
ATOM 858 O O . MET A 1 110 ? -15.133 43.688 6.5 1 86.62 110 MET A O 1
ATOM 862 N N . PRO A 1 111 ? -17.266 43.875 7.238 1 88.88 111 PRO A N 1
ATOM 863 C CA . PRO A 1 111 ? -16.781 44.75 8.305 1 88.88 111 PRO A CA 1
ATOM 864 C C . PRO A 1 111 ? -15.969 44 9.359 1 88.88 111 PRO A C 1
ATOM 866 O O . PRO A 1 111 ? -16.391 42.938 9.844 1 88.88 111 PRO A O 1
ATOM 869 N N . LEU A 1 112 ? -14.758 44.531 9.688 1 90.69 112 LEU A N 1
ATOM 870 C CA . LEU A 1 112 ? -13.875 43.875 10.633 1 90.69 112 LEU A CA 1
ATOM 871 C C . LEU A 1 112 ? -14.367 44.062 12.07 1 90.69 112 LEU A C 1
ATOM 873 O O . LEU A 1 112 ? -14.852 45.125 12.43 1 90.69 112 LEU A O 1
ATOM 877 N N . SER A 1 113 ? -14.406 43 12.727 1 93.44 113 SER A N 1
ATOM 878 C CA . SER A 1 113 ? -14.68 43 14.156 1 93.44 113 SER A CA 1
ATOM 879 C C . SER A 1 113 ? -13.547 42.344 14.938 1 93.44 113 SER A C 1
ATOM 881 O O . SER A 1 113 ? -12.625 41.781 14.344 1 93.44 113 SER A O 1
ATOM 883 N N . GLN A 1 114 ? -13.469 42.625 16.234 1 96.19 114 GLN A N 1
ATOM 884 C CA . GLN A 1 114 ? -12.445 42 17.094 1 96.19 114 GLN A CA 1
ATOM 885 C C . GLN A 1 114 ? -13.07 41.375 18.328 1 96.19 114 GLN A C 1
ATOM 887 O O . GLN A 1 114 ? -14.219 41.656 18.672 1 96.19 114 GLN A O 1
ATOM 892 N N . VAL A 1 115 ? -12.367 40.5 18.891 1 97.19 115 VAL A N 1
ATOM 893 C CA . VAL A 1 115 ? -12.781 39.844 20.141 1 97.19 115 VAL A CA 1
ATOM 894 C C . VAL A 1 115 ? -11.977 40.406 21.312 1 97.19 115 VAL A C 1
ATOM 896 O O . VAL A 1 115 ? -10.75 40.469 21.25 1 97.19 115 VAL A O 1
ATOM 899 N N . GLU A 1 116 ? -12.695 40.719 22.375 1 97.25 116 GLU A N 1
ATOM 900 C CA . GLU A 1 116 ? -12.023 41.281 23.547 1 97.25 116 GLU A CA 1
ATOM 901 C C . GLU A 1 116 ? -11.461 40.156 24.422 1 97.25 116 GLU A C 1
ATOM 903 O O . GLU A 1 116 ? -12.109 39.125 24.609 1 97.25 116 GLU A O 1
ATOM 908 N N . LEU A 1 117 ? -10.219 40.406 24.875 1 98.19 117 LEU A N 1
ATOM 909 C CA . LEU A 1 117 ? -9.594 39.438 25.781 1 98.19 117 LEU A CA 1
ATOM 910 C C . LEU A 1 117 ? -9.969 39.75 27.219 1 98.19 117 LEU A C 1
ATOM 912 O O . LEU A 1 117 ? -9.656 40.812 27.734 1 98.19 117 LEU A O 1
ATOM 916 N N . ARG A 1 118 ? -10.633 38.75 27.891 1 97.81 118 ARG A N 1
ATOM 917 C CA . ARG A 1 118 ? -11.07 38.938 29.266 1 97.81 118 ARG A CA 1
ATOM 918 C C . ARG A 1 118 ? -10.703 37.719 30.109 1 97.81 118 ARG A C 1
ATOM 920 O O . ARG A 1 118 ? -11.578 36.969 30.547 1 97.81 118 ARG A O 1
ATOM 927 N N . PRO A 1 119 ? -9.375 37.656 30.438 1 96.44 119 PRO A N 1
ATOM 928 C CA . PRO A 1 119 ? -8.953 36.5 31.234 1 96.44 119 PRO A CA 1
ATOM 929 C C . PRO A 1 119 ? -9.664 36.406 32.594 1 96.44 119 PRO A C 1
ATOM 931 O O . PRO A 1 119 ? -9.844 35.312 33.125 1 96.44 119 PRO A O 1
ATOM 934 N N . GLU A 1 120 ? -10.203 37.5 33.125 1 94.44 120 GLU A N 1
ATOM 935 C CA . GLU A 1 120 ? -10.805 37.562 34.469 1 94.44 120 GLU A CA 1
ATOM 936 C C . GLU A 1 120 ? -12.156 36.844 34.469 1 94.44 120 GLU A C 1
ATOM 938 O O . GLU A 1 120 ? -12.656 36.5 35.562 1 94.44 120 GLU A O 1
ATOM 943 N N . LEU A 1 121 ? -12.703 36.625 33.344 1 96.06 121 LEU A N 1
ATOM 944 C CA . LEU A 1 121 ? -14.023 36 33.281 1 96.06 121 LEU A CA 1
ATOM 945 C C . LEU A 1 121 ? -13.93 34.5 33.281 1 96.06 121 LEU A C 1
ATOM 947 O O . LEU A 1 121 ? -14.93 33.781 33.438 1 96.06 121 LEU A O 1
ATOM 951 N N . ALA A 1 122 ? -12.711 33.969 33.156 1 95.19 122 ALA A N 1
ATOM 952 C CA . ALA A 1 122 ? -12.547 32.5 33.188 1 95.19 122 ALA A CA 1
ATOM 953 C C . ALA A 1 122 ? -12.789 31.953 34.594 1 95.19 122 ALA A C 1
ATOM 955 O O . ALA A 1 122 ? -12.016 32.219 35.5 1 95.19 122 ALA A O 1
ATOM 956 N N . LYS A 1 123 ? -13.883 31.141 34.75 1 93.06 123 LYS A N 1
ATOM 957 C CA . LYS A 1 123 ? -14.242 30.531 36.031 1 93.06 123 LYS A CA 1
ATOM 958 C C . LYS A 1 123 ? -14.758 29.109 35.844 1 93.06 123 LYS A C 1
ATOM 960 O O . LYS A 1 123 ? -15.305 28.781 34.781 1 93.06 123 LYS A O 1
ATOM 965 N N . VAL A 1 124 ? -14.531 28.344 36.906 1 90.94 124 VAL A N 1
ATOM 966 C CA . VAL A 1 124 ? -15.055 26.984 36.875 1 90.94 124 VAL A CA 1
ATOM 967 C C . VAL A 1 124 ? -16.578 27.016 36.75 1 90.94 124 VAL A C 1
ATOM 969 O O . VAL A 1 124 ? -17.234 27.781 37.469 1 90.94 124 VAL A O 1
ATOM 972 N N . GLY A 1 125 ? -17.078 26.203 35.781 1 88.62 125 GLY A N 1
ATOM 973 C CA . GLY A 1 125 ? -18.516 26.141 35.594 1 88.62 125 GLY A CA 1
ATOM 974 C C . GLY A 1 125 ? -19.016 27.062 34.5 1 88.62 125 GLY A C 1
ATOM 975 O O . GLY A 1 125 ? -20.172 26.969 34.094 1 88.62 125 GLY A O 1
ATOM 976 N N . LEU A 1 126 ? -18.172 27.891 33.969 1 91.12 126 LEU A N 1
ATOM 977 C CA . LEU A 1 126 ? -18.547 28.812 32.906 1 91.12 126 LEU A CA 1
ATOM 978 C C . LEU A 1 126 ? -18.859 28.031 31.625 1 91.12 126 LEU A C 1
ATOM 980 O O . LEU A 1 126 ? -18.047 27.219 31.188 1 91.12 126 LEU A O 1
ATOM 984 N N . ASP A 1 127 ? -20.062 28.359 31.141 1 88.56 127 ASP A N 1
ATOM 985 C CA . ASP A 1 127 ? -20.391 27.812 29.828 1 88.56 127 ASP A CA 1
ATOM 986 C C . ASP A 1 127 ? -19.625 28.531 28.734 1 88.56 127 ASP A C 1
ATOM 988 O O . ASP A 1 127 ? -19.609 29.766 28.672 1 88.56 127 ASP A O 1
ATOM 992 N N . ILE A 1 128 ? -19.031 27.703 27.922 1 90.69 128 ILE A N 1
ATOM 993 C CA . ILE A 1 128 ? -18.188 28.312 26.891 1 90.69 128 ILE A CA 1
ATOM 994 C C . ILE A 1 128 ? -18.5 27.703 25.531 1 90.69 128 ILE A C 1
ATOM 996 O O . ILE A 1 128 ? -19.125 26.641 25.453 1 90.69 128 ILE A O 1
ATOM 1000 N N . ARG A 1 129 ? -18.094 28.469 24.453 1 86.19 129 ARG A N 1
ATOM 1001 C CA . ARG A 1 129 ? -18.062 27.953 23.094 1 86.19 129 ARG A CA 1
ATOM 1002 C C . ARG A 1 129 ? -16.703 28.156 22.453 1 86.19 129 ARG A C 1
ATOM 1004 O O . ARG A 1 129 ? -16.078 29.219 22.625 1 86.19 129 ARG A O 1
ATOM 1011 N N . VAL A 1 130 ? -16.234 27.078 21.938 1 86.5 130 VAL A N 1
ATOM 1012 C CA . VAL A 1 130 ? -15.031 27.188 21.125 1 86.5 130 VAL A CA 1
ATOM 1013 C C . VAL A 1 130 ? -15.406 27.344 19.656 1 86.5 130 VAL A C 1
ATOM 1015 O O . VAL A 1 130 ? -16.047 26.453 19.062 1 86.5 130 VAL A O 1
ATOM 1018 N N . VAL A 1 131 ? -15.086 28.453 19.109 1 81.38 131 VAL A N 1
ATOM 1019 C CA . VAL A 1 131 ? -15.5 28.734 17.734 1 81.38 131 VAL A CA 1
ATOM 1020 C C . VAL A 1 131 ? -14.273 28.797 16.828 1 81.38 131 VAL A C 1
ATOM 1022 O O . VAL A 1 131 ? -13.43 29.672 16.969 1 81.38 131 VAL A O 1
ATOM 1025 N N . GLY A 1 132 ? -14.164 27.812 16.047 1 78.44 132 GLY A N 1
ATOM 1026 C CA . GLY A 1 132 ? -13.039 27.75 15.133 1 78.44 132 GLY A CA 1
ATOM 1027 C C . GLY A 1 132 ? -13.453 27.547 13.688 1 78.44 132 GLY A C 1
ATOM 1028 O O . GLY A 1 132 ? -14.648 27.547 13.375 1 78.44 132 GLY A O 1
ATOM 1029 N N . ASN A 1 133 ? -12.578 27.766 12.852 1 62.97 133 ASN A N 1
ATOM 1030 C CA . ASN A 1 133 ? -12.82 27.531 11.438 1 62.97 133 ASN A CA 1
ATOM 1031 C C . ASN A 1 133 ? -12.047 26.328 10.922 1 62.97 133 ASN A C 1
ATOM 1033 O O . ASN A 1 133 ? -10.828 26.25 11.086 1 62.97 133 ASN A O 1
ATOM 1037 N N . ASP A 1 134 ? -12.68 25.141 10.758 1 56.41 134 ASP A N 1
ATOM 1038 C CA . ASP A 1 134 ? -11.992 23.953 10.273 1 56.41 134 ASP A CA 1
ATOM 1039 C C . ASP A 1 134 ? -11.586 24.094 8.812 1 56.41 134 ASP A C 1
ATOM 1041 O O . ASP A 1 134 ? -12.414 23.953 7.914 1 56.41 134 ASP A O 1
ATOM 1045 N N . ALA A 1 135 ? -10.289 24.125 8.602 1 49 135 ALA A N 1
ATOM 1046 C CA . ALA A 1 135 ? -9.562 24.109 7.332 1 49 135 ALA A CA 1
ATOM 1047 C C . ALA A 1 135 ? -10.164 25.109 6.348 1 49 135 ALA A C 1
ATOM 1049 O O . ALA A 1 135 ? -10.312 24.812 5.16 1 49 135 ALA A O 1
ATOM 1050 N N . GLY A 1 136 ? -10.562 26.328 6.855 1 49.22 136 GLY A N 1
ATOM 1051 C CA . GLY A 1 136 ? -11.094 27.344 5.957 1 49.22 136 GLY A CA 1
ATOM 1052 C C . GLY A 1 136 ? -12.523 27.078 5.543 1 49.22 136 GLY A C 1
ATOM 1053 O O . GLY A 1 136 ? -13.164 27.922 4.91 1 49.22 136 GLY A O 1
ATOM 1054 N N . GLU A 1 137 ? -12.742 25.859 5.617 1 50.41 137 GLU A N 1
ATOM 1055 C CA . GLU A 1 137 ? -14.023 25.453 5.035 1 50.41 137 GLU A CA 1
ATOM 1056 C C . GLU A 1 137 ? -15.148 25.562 6.062 1 50.41 137 GLU A C 1
ATOM 1058 O O . GLU A 1 137 ? -16.266 25.938 5.727 1 50.41 137 GLU A O 1
ATOM 1063 N N . LYS A 1 138 ? -14.742 25 7.445 1 53.75 138 LYS A N 1
ATOM 1064 C CA . LYS A 1 138 ? -15.844 24.547 8.289 1 53.75 138 LYS A CA 1
ATOM 1065 C C . LYS A 1 138 ? -15.852 25.281 9.625 1 53.75 138 LYS A C 1
ATOM 1067 O O . LYS A 1 138 ? -14.797 25.516 10.219 1 53.75 138 LYS A O 1
ATOM 1072 N N . LEU A 1 139 ? -16.922 26.312 9.852 1 65.44 139 LEU A N 1
ATOM 1073 C CA . LEU A 1 139 ? -17.094 26.828 11.211 1 65.44 139 LEU A CA 1
ATOM 1074 C C . LEU A 1 139 ? -17.359 25.688 12.188 1 65.44 139 LEU A C 1
ATOM 1076 O O . LEU A 1 139 ? -18.203 24.828 11.938 1 65.44 139 LEU A O 1
ATOM 1080 N N . SER A 1 140 ? -16.422 25.453 13.008 1 70.81 140 SER A N 1
ATOM 1081 C CA . SER A 1 140 ? -16.594 24.469 14.078 1 70.81 140 SER A CA 1
ATOM 1082 C C . SER A 1 140 ? -16.969 25.156 15.391 1 70.81 140 SER A C 1
ATOM 1084 O O . SER A 1 140 ? -16.25 26.047 15.852 1 70.81 140 SER A O 1
ATOM 1086 N N . ILE A 1 141 ? -18.188 24.844 15.89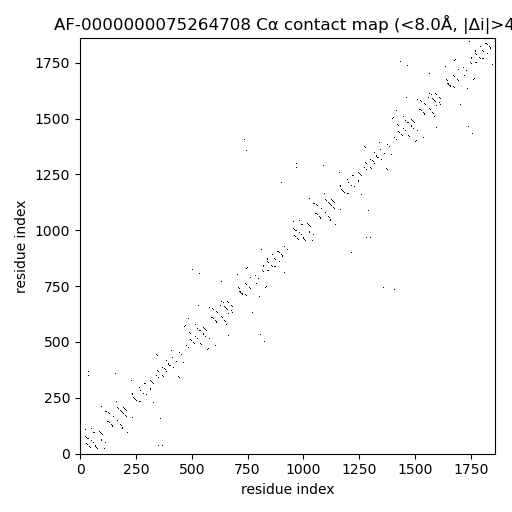8 1 75.44 141 ILE A N 1
ATOM 1087 C CA . ILE A 1 141 ? -18.625 25.375 17.188 1 75.44 141 ILE A CA 1
ATOM 1088 C C . ILE A 1 141 ? -18.75 24.25 18.203 1 75.44 141 ILE A C 1
ATOM 1090 O O . ILE A 1 141 ? -19.531 23.312 18 1 75.44 141 ILE A O 1
ATOM 1094 N N . LEU A 1 142 ? -18 24.312 19.172 1 75.31 142 LEU A N 1
ATOM 1095 C CA . LEU A 1 142 ? -18.047 23.297 20.219 1 75.31 142 LEU A CA 1
ATOM 1096 C C . LEU A 1 142 ? -18.5 23.891 21.547 1 75.31 142 LEU A C 1
ATOM 1098 O O . LEU A 1 142 ? -18.031 24.969 21.938 1 75.31 142 LEU A O 1
ATOM 1102 N N . ALA A 1 143 ? -19.375 23.109 22.109 1 75.94 143 ALA A N 1
ATOM 1103 C CA . ALA A 1 143 ? -19.875 23.547 23.406 1 75.94 143 ALA A CA 1
ATOM 1104 C C . ALA A 1 143 ? -19.156 22.812 24.531 1 75.94 143 ALA A C 1
ATOM 1106 O O . ALA A 1 143 ? -18.766 21.641 24.391 1 75.94 143 ALA A O 1
ATOM 1107 N N . GLY A 1 144 ? -18.922 23.609 25.578 1 79.5 144 GLY A N 1
ATOM 1108 C CA . GLY A 1 144 ? -18.328 23.016 26.766 1 79.5 144 GLY A CA 1
ATOM 1109 C C . GLY A 1 144 ? -18.469 23.875 28.016 1 79.5 144 GLY A C 1
ATOM 1110 O O . GLY A 1 144 ? -19.094 24.938 27.969 1 79.5 144 GLY A O 1
ATOM 1111 N N . SER A 1 145 ? -17.953 23.219 29.109 1 84.62 145 SER A N 1
ATOM 1112 C CA . SER A 1 145 ? -17.875 23.922 30.375 1 84.62 145 SER A CA 1
ATOM 1113 C C . SER A 1 145 ? -16.5 23.797 31.016 1 84.62 145 SER A C 1
ATOM 1115 O O . SER A 1 145 ? -15.922 22.703 31.031 1 84.62 145 SER A O 1
ATOM 1117 N N . ILE A 1 146 ? -16.031 24.969 31.578 1 90.31 146 ILE A N 1
ATOM 1118 C CA . ILE A 1 146 ? -14.711 24.953 32.188 1 90.31 146 ILE A CA 1
ATOM 1119 C C . ILE A 1 146 ? -14.758 24.125 33.469 1 90.31 146 ILE A C 1
ATOM 1121 O O . ILE A 1 146 ? -15.578 24.391 34.375 1 90.31 146 ILE A O 1
ATOM 1125 N N . SER A 1 147 ? -13.867 23.172 33.531 1 87.5 147 SER A N 1
ATOM 1126 C CA . SER A 1 147 ? -13.883 22.281 34.688 1 87.5 147 SER A CA 1
ATOM 1127 C C . SER A 1 147 ? -12.695 22.547 35.594 1 87.5 147 SER A C 1
ATOM 1129 O O . SER A 1 147 ? -12.719 22.172 36.781 1 87.5 147 SER A O 1
ATOM 1131 N N . ARG A 1 148 ? -11.664 23.156 35 1 89.06 148 ARG A N 1
ATOM 1132 C CA . ARG A 1 148 ? -10.461 23.375 35.781 1 89.06 148 ARG A CA 1
ATOM 1133 C C . ARG A 1 148 ? -9.664 24.562 35.281 1 89.06 148 ARG A C 1
ATOM 1135 O O . ARG A 1 148 ? -9.617 24.797 34.062 1 89.06 148 ARG A O 1
ATOM 1142 N N . LEU A 1 149 ? -8.992 25.312 36.188 1 91.5 149 LEU A N 1
ATOM 1143 C CA . LEU A 1 149 ? -8.234 26.5 35.812 1 91.5 149 LEU A CA 1
ATOM 1144 C C . LEU A 1 149 ? -6.742 26.297 36.031 1 91.5 149 LEU A C 1
ATOM 1146 O O . LEU A 1 149 ? -5.918 27.047 35.5 1 91.5 149 LEU A O 1
ATOM 1150 N N . ASP A 1 150 ? -6.402 25.359 36.781 1 91.5 150 ASP A N 1
ATOM 1151 C CA . ASP A 1 150 ? -5.023 25.25 37.25 1 91.5 150 ASP A CA 1
ATOM 1152 C C . ASP A 1 150 ? -4.391 23.938 36.812 1 91.5 150 ASP A C 1
ATOM 1154 O O . ASP A 1 150 ? -3.723 23.266 37.625 1 91.5 150 ASP A O 1
ATOM 1158 N N . ARG A 1 151 ? -4.645 23.594 35.625 1 90.25 151 ARG A N 1
ATOM 1159 C CA . ARG A 1 151 ? -4.039 22.359 35.125 1 90.25 151 ARG A CA 1
ATOM 1160 C C . ARG A 1 151 ? -2.605 22.609 34.656 1 90.25 151 ARG A C 1
ATOM 1162 O O . ARG A 1 151 ? -2.309 23.641 34.062 1 90.25 151 ARG A O 1
ATOM 1169 N N . ASN A 1 152 ? -1.774 21.625 35.031 1 91.94 152 ASN A N 1
ATOM 1170 C CA . ASN A 1 152 ? -0.429 21.688 34.469 1 91.94 152 ASN A CA 1
ATOM 1171 C C . ASN A 1 152 ? -0.452 21.547 32.938 1 91.94 152 ASN A C 1
ATOM 1173 O O . ASN A 1 152 ? -1.44 21.078 32.375 1 91.94 152 ASN A O 1
ATOM 1177 N N . THR A 1 153 ? 0.604 21.969 32.344 1 92 153 THR A N 1
ATOM 1178 C CA . THR A 1 153 ? 0.723 21.953 30.891 1 92 153 THR A CA 1
ATOM 1179 C C . THR A 1 153 ? 0.692 20.516 30.359 1 92 153 THR A C 1
ATOM 1181 O O . THR A 1 153 ? 1.196 19.609 31.016 1 92 153 THR A O 1
ATOM 1184 N N . PRO A 1 154 ? 0.09 20.312 29.156 1 86.69 154 PRO A N 1
ATOM 1185 C CA . PRO A 1 154 ? 0.139 18.984 28.547 1 86.69 154 PRO A CA 1
ATOM 1186 C C . PRO A 1 154 ? 1.514 18.656 27.969 1 86.69 154 PRO A C 1
ATOM 1188 O O . PRO A 1 154 ? 2.27 19.562 27.609 1 86.69 154 PRO A O 1
ATOM 1191 N N . GLU A 1 155 ? 1.789 17.359 27.953 1 86.19 155 GLU A N 1
ATOM 1192 C CA . GLU A 1 155 ? 3.023 16.875 27.344 1 86.19 155 GLU A CA 1
ATOM 1193 C C . GLU A 1 155 ? 2.77 16.344 25.938 1 86.19 155 GLU A C 1
ATOM 1195 O O . GLU A 1 155 ? 1.974 15.422 25.75 1 86.19 155 GLU A O 1
ATOM 1200 N N . TYR A 1 156 ? 3.41 16.922 24.969 1 84.38 156 TYR A N 1
ATOM 1201 C CA . TYR A 1 156 ? 3.168 16.531 23.594 1 84.38 156 TYR A CA 1
ATOM 1202 C C . TYR A 1 156 ? 4.219 15.547 23.109 1 84.38 156 TYR A C 1
ATOM 1204 O O . TYR A 1 156 ? 4.023 14.867 22.094 1 84.38 156 TYR A O 1
ATOM 1212 N N . GLY A 1 157 ? 5.426 15.43 23.656 1 87.62 157 GLY A N 1
ATOM 1213 C CA . GLY A 1 157 ? 6.395 14.414 23.266 1 87.62 157 GLY A CA 1
ATOM 1214 C C . GLY A 1 157 ? 7.824 14.93 23.266 1 87.62 157 GLY A C 1
ATOM 1215 O O . GLY A 1 157 ? 8.094 16.047 23.703 1 87.62 157 GLY A O 1
ATOM 1216 N N . ASP A 1 158 ? 8.672 14.023 22.688 1 86.56 158 ASP A N 1
ATOM 1217 C CA . ASP A 1 158 ? 10.109 14.305 22.641 1 86.56 158 ASP A CA 1
ATOM 1218 C C . ASP A 1 158 ? 10.469 15.039 21.344 1 86.56 158 ASP A C 1
ATOM 1220 O O . ASP A 1 158 ? 9.844 14.836 20.312 1 86.56 158 ASP A O 1
ATOM 1224 N N . LEU A 1 159 ? 11.492 15.922 21.5 1 90.5 159 LEU A N 1
ATOM 1225 C CA . LEU A 1 159 ? 12.055 16.656 20.375 1 90.5 159 LEU A CA 1
ATOM 1226 C C . LEU A 1 159 ? 10.977 17.484 19.672 1 90.5 159 LEU A C 1
ATOM 1228 O O . LEU A 1 159 ? 10.984 17.594 18.438 1 90.5 159 LEU A O 1
ATOM 1232 N N . THR A 1 160 ? 9.961 17.828 20.422 1 91.06 160 THR A N 1
ATOM 1233 C CA . THR A 1 160 ? 8.891 18.703 19.938 1 91.06 160 THR A CA 1
ATOM 1234 C C . THR A 1 160 ? 8.625 19.828 20.938 1 91.06 160 THR A C 1
ATOM 1236 O O . THR A 1 160 ? 9.242 19.891 22 1 91.06 160 THR A O 1
ATOM 1239 N N . TYR A 1 161 ? 7.805 20.703 20.578 1 92.5 161 TYR A N 1
ATOM 1240 C CA . TYR A 1 161 ? 7.441 21.812 21.453 1 92.5 161 TYR A CA 1
ATOM 1241 C C . TYR A 1 161 ? 6.574 21.344 22.609 1 92.5 161 TYR A C 1
ATOM 1243 O O . TYR A 1 161 ? 5.664 20.547 22.422 1 92.5 161 TYR A O 1
ATOM 1251 N N . ASN A 1 162 ? 6.93 21.812 23.812 1 93.5 162 ASN A N 1
ATOM 1252 C CA . ASN A 1 162 ? 6.133 21.656 25.031 1 93.5 162 ASN A CA 1
ATOM 1253 C C . ASN A 1 162 ? 6.047 22.953 25.828 1 93.5 162 ASN A C 1
ATOM 1255 O O . ASN A 1 162 ? 7.055 23.625 26.047 1 93.5 162 ASN A O 1
ATOM 1259 N N . ASP A 1 163 ? 4.863 23.234 26.188 1 94.94 163 ASP A N 1
ATOM 1260 C CA . ASP A 1 163 ? 4.699 24.391 27.062 1 94.94 163 ASP A CA 1
ATOM 1261 C C . ASP A 1 163 ? 5.078 24.031 28.5 1 94.94 163 ASP A C 1
ATOM 1263 O O . ASP A 1 163 ? 5.121 22.859 28.875 1 94.94 163 ASP A O 1
ATOM 1267 N N . PHE A 1 164 ? 5.527 25.109 29.281 1 95.62 164 PHE A N 1
ATOM 1268 C CA . PHE A 1 164 ? 5.848 24.922 30.688 1 95.62 164 PHE A CA 1
ATOM 1269 C C . PHE A 1 164 ? 5.738 26.234 31.453 1 95.62 164 PHE A C 1
ATOM 1271 O O . PHE A 1 164 ? 5.707 27.312 30.859 1 95.62 164 PHE A O 1
ATOM 1278 N N . ASN A 1 165 ? 5.625 26.109 32.75 1 96.88 165 ASN A N 1
ATOM 1279 C CA . ASN A 1 165 ? 5.559 27.234 33.656 1 96.88 165 ASN A CA 1
ATOM 1280 C C . ASN A 1 165 ? 4.316 28.094 33.406 1 96.88 165 ASN A C 1
ATOM 1282 O O . ASN A 1 165 ? 4.402 29.312 33.312 1 96.88 165 ASN A O 1
ATOM 1286 N N . THR A 1 166 ? 3.219 27.375 33.125 1 96.12 166 THR A N 1
ATOM 1287 C CA . THR A 1 166 ? 1.908 28 33 1 96.12 166 THR A CA 1
ATOM 1288 C C . THR A 1 166 ? 0.796 27 33.281 1 96.12 166 THR A C 1
ATOM 1290 O O . THR A 1 166 ? 1.045 25.797 33.375 1 96.12 166 THR A O 1
ATOM 1293 N N . PHE A 1 167 ? -0.375 27.562 33.625 1 95.12 167 PHE A N 1
ATOM 1294 C CA . PHE A 1 167 ? -1.552 26.719 33.781 1 95.12 167 PHE A CA 1
ATOM 1295 C C . PHE A 1 167 ? -2.285 26.562 32.469 1 95.12 167 PHE A C 1
ATOM 1297 O O . PHE A 1 167 ? -2.105 27.375 31.547 1 95.12 167 PHE A O 1
ATOM 1304 N N . TYR A 1 168 ? -3.041 25.562 32.344 1 94 168 TYR A N 1
ATOM 1305 C CA . TYR A 1 168 ? -4.039 25.406 31.281 1 94 168 TYR A CA 1
ATOM 1306 C C . TYR A 1 168 ? -5.434 25.25 31.875 1 94 168 TYR A C 1
ATOM 1308 O O . TYR A 1 168 ? -5.594 24.75 33 1 94 168 TYR A O 1
ATOM 1316 N N . LEU A 1 169 ? -6.352 25.766 31.109 1 93.5 169 LEU A N 1
ATOM 1317 C CA . LEU A 1 169 ? -7.75 25.516 31.453 1 93.5 169 LEU A CA 1
ATOM 1318 C C . LEU A 1 169 ? -8.234 24.219 30.797 1 93.5 169 LEU A C 1
ATOM 1320 O O . LEU A 1 169 ? -7.773 23.859 29.719 1 93.5 169 LEU A O 1
ATOM 1324 N N . GLN A 1 170 ? -9.125 23.562 31.531 1 88.81 170 GLN A N 1
ATOM 1325 C CA . GLN A 1 170 ? -9.688 22.312 31.031 1 88.81 170 GLN A CA 1
ATOM 1326 C C . GLN A 1 170 ? -11.203 22.406 30.891 1 88.81 170 GLN A C 1
ATOM 1328 O O . GLN A 1 170 ? -11.867 23.016 31.734 1 88.81 170 GLN A O 1
ATOM 1333 N N . ALA A 1 171 ? -11.703 21.906 29.719 1 84.19 171 ALA A N 1
ATOM 1334 C CA . ALA A 1 171 ? -13.148 21.812 29.531 1 84.19 171 ALA A CA 1
ATOM 1335 C C . ALA A 1 171 ? -13.547 20.438 29 1 84.19 171 ALA A C 1
ATOM 1337 O O . ALA A 1 171 ? -12.766 19.797 28.297 1 84.19 171 ALA A O 1
ATOM 1338 N N . ALA A 1 172 ? -14.758 19.906 29.453 1 70 172 ALA A N 1
ATOM 1339 C CA . ALA A 1 172 ? -15.352 18.719 28.844 1 70 172 ALA A CA 1
ATOM 1340 C C . ALA A 1 172 ? -15.906 19.031 27.453 1 70 172 ALA A C 1
ATOM 1342 O O . ALA A 1 172 ? -16.938 19.703 27.328 1 70 172 ALA A O 1
ATOM 1343 N N . SER A 1 173 ? -15.094 18.906 26.484 1 62.22 173 SER A N 1
ATOM 1344 C CA . SER A 1 173 ? -15.492 19.156 25.109 1 62.22 173 SER A CA 1
ATOM 1345 C C . SER A 1 173 ? -14.797 18.203 24.141 1 62.22 173 SER A C 1
ATOM 1347 O O . SER A 1 173 ? -13.742 17.656 24.453 1 62.22 173 SER A O 1
ATOM 1349 N N . SER A 1 174 ? -15.531 17.594 23.094 1 56.88 174 SER A N 1
ATOM 1350 C CA . SER A 1 174 ? -14.867 16.781 22.078 1 56.88 174 SER A CA 1
ATOM 1351 C C . SER A 1 174 ? -14.453 17.641 20.891 1 56.88 174 SER A C 1
ATOM 1353 O O . SER A 1 174 ? -15.297 18.094 20.109 1 56.88 174 SER A O 1
ATOM 1355 N N . THR A 1 175 ? -13.297 18.312 21.047 1 54.66 175 THR A N 1
ATOM 1356 C CA . THR A 1 175 ? -12.867 19.141 19.922 1 54.66 175 THR A CA 1
ATOM 1357 C C . THR A 1 175 ? -12.18 18.281 18.859 1 54.66 175 THR A C 1
ATOM 1359 O O . THR A 1 175 ? -11.688 17.188 19.156 1 54.66 175 THR A O 1
ATOM 1362 N N . SER A 1 176 ? -12.477 18.594 17.484 1 54.12 176 SER A N 1
ATOM 1363 C CA . SER A 1 176 ? -11.844 17.953 16.344 1 54.12 176 SER A CA 1
ATOM 1364 C C . SER A 1 176 ? -10.578 18.703 15.922 1 54.12 176 SER A C 1
ATOM 1366 O O . SER A 1 176 ? -10.32 19.812 16.391 1 54.12 176 SER A O 1
ATOM 1368 N N . GLY A 1 177 ? -9.719 18.234 15.125 1 57.19 177 GLY A N 1
ATOM 1369 C CA . GLY A 1 177 ? -8.531 18.781 14.484 1 57.19 177 GLY A CA 1
ATOM 1370 C C . GLY A 1 177 ? -8.805 20.078 13.75 1 57.19 177 GLY A C 1
ATOM 1371 O O . GLY A 1 177 ? -9.867 20.25 13.156 1 57.19 177 GLY A O 1
ATOM 1372 N N . GLY A 1 178 ? -7.938 21.391 13.844 1 63.03 178 GLY A N 1
ATOM 1373 C CA . GLY A 1 178 ? -8.031 22.688 13.18 1 63.03 178 GLY A CA 1
ATOM 1374 C C . GLY A 1 178 ? -8.516 23.781 14.094 1 63.03 178 GLY A C 1
ATOM 1375 O O . GLY A 1 178 ? -8.453 24.969 13.742 1 63.03 178 GLY A O 1
ATOM 1376 N N . SER A 1 179 ? -8.844 23.484 15.234 1 76.94 179 SER A N 1
ATOM 1377 C CA . SER A 1 179 ? -9.391 24.484 16.141 1 76.94 179 SER A CA 1
ATOM 1378 C C . SER A 1 179 ? -8.281 25.203 16.906 1 76.94 179 SER A C 1
ATOM 1380 O O . SER A 1 179 ? -8.539 26.172 17.625 1 76.94 179 SER A O 1
ATOM 1382 N N . SER A 1 180 ? -7.129 24.875 16.578 1 88.06 180 SER A N 1
ATOM 1383 C CA . SER A 1 180 ? -6.031 25.547 17.266 1 88.06 180 SER A CA 1
ATOM 1384 C C . SER A 1 180 ? -6.004 27.031 16.953 1 88.06 180 SER A C 1
ATOM 1386 O O . SER A 1 180 ? -6.109 27.422 15.781 1 88.06 180 SER A O 1
ATOM 1388 N N . GLY A 1 181 ? -5.938 27.797 17.969 1 92.19 181 GLY A N 1
ATOM 1389 C CA . GLY A 1 181 ? -5.879 29.234 17.797 1 92.19 181 GLY A CA 1
ATOM 1390 C C . GLY A 1 181 ? -7.242 29.891 17.859 1 92.19 181 GLY A C 1
ATOM 1391 O O . GLY A 1 181 ? -7.348 31.125 17.797 1 92.19 181 GLY A O 1
ATOM 1392 N N . SER A 1 182 ? -8.273 29.109 18.172 1 92 182 SER A N 1
ATOM 1393 C CA . SER A 1 182 ? -9.633 29.641 18.266 1 92 182 SER A CA 1
ATOM 1394 C C . SER A 1 182 ? -9.867 30.312 19.609 1 92 182 SER A C 1
ATOM 1396 O O . SER A 1 182 ? -9.258 29.938 20.609 1 92 182 SER A O 1
ATOM 1398 N N . PRO A 1 183 ? -10.742 31.25 19.625 1 94.38 183 PRO A N 1
ATOM 1399 C CA . PRO A 1 183 ? -11.125 31.828 20.906 1 94.38 183 PRO A CA 1
ATOM 1400 C C . PRO A 1 183 ? -12.109 30.953 21.688 1 94.38 183 PRO A C 1
ATOM 1402 O O . PRO A 1 183 ? -12.984 30.328 21.078 1 94.38 183 PRO A O 1
ATOM 1405 N N . VAL A 1 184 ? -11.867 30.859 22.906 1 93.62 184 VAL A N 1
ATOM 1406 C CA . VAL A 1 184 ? -12.867 30.344 23.844 1 93.62 184 VAL A CA 1
ATOM 1407 C C . VAL A 1 184 ? -13.711 31.484 24.391 1 93.62 184 VAL A C 1
ATOM 1409 O O . VAL A 1 184 ? -13.203 32.344 25.125 1 93.62 184 VAL A O 1
ATOM 1412 N N . ILE A 1 185 ? -15.039 31.453 24.031 1 94.19 185 ILE A N 1
ATOM 1413 C CA . ILE A 1 185 ? -15.797 32.656 24.312 1 94.19 185 ILE A CA 1
ATOM 1414 C C . ILE A 1 185 ? -16.891 32.375 25.328 1 94.19 185 ILE A C 1
ATOM 1416 O O . ILE A 1 185 ? -17.328 31.234 25.469 1 94.19 185 ILE A O 1
ATOM 1420 N N . ASP A 1 186 ? -17.234 33.375 26.031 1 94.88 186 ASP A N 1
ATOM 1421 C CA . ASP A 1 186 ? -18.391 33.312 26.922 1 94.88 186 ASP A CA 1
ATOM 1422 C C . ASP A 1 186 ? -19.656 33.781 26.203 1 94.88 186 ASP A C 1
ATOM 1424 O O . ASP A 1 186 ? -19.641 34.031 25 1 94.88 186 ASP A O 1
ATOM 1428 N N . ILE A 1 187 ? -20.703 33.844 26.938 1 93.19 187 ILE A N 1
ATOM 1429 C CA . ILE A 1 187 ? -22.016 34.094 26.359 1 93.19 187 ILE A CA 1
ATOM 1430 C C . ILE A 1 187 ? -22.094 35.5 25.828 1 93.19 187 ILE A C 1
ATOM 1432 O O . ILE A 1 187 ? -22.922 35.812 24.984 1 93.19 187 ILE A O 1
ATOM 1436 N N . ASP A 1 188 ? -21.234 36.406 26.312 1 94.5 188 ASP A N 1
ATOM 1437 C CA . ASP A 1 188 ? -21.234 37.781 25.875 1 94.5 188 ASP A CA 1
ATOM 1438 C C . ASP A 1 188 ? -20.266 38 24.703 1 94.5 188 ASP A C 1
ATOM 1440 O O . ASP A 1 188 ? -20.156 39.094 24.172 1 94.5 188 ASP A O 1
ATOM 1444 N N . GLY A 1 189 ? -19.5 37.062 24.312 1 94.56 189 GLY A N 1
ATOM 1445 C CA . GLY A 1 189 ? -18.656 37.094 23.141 1 94.56 189 GLY A CA 1
ATOM 1446 C C . GLY A 1 189 ? -17.219 37.5 23.469 1 94.56 189 GLY A C 1
ATOM 1447 O O . GLY A 1 189 ? -16.422 37.781 22.562 1 94.56 189 GLY A O 1
ATOM 1448 N N . ASN A 1 190 ? -16.938 37.531 24.734 1 96.75 190 ASN A N 1
ATOM 1449 C CA . ASN A 1 190 ? -15.555 37.781 25.156 1 96.75 190 ASN A CA 1
ATOM 1450 C C . ASN A 1 190 ? -14.727 36.5 25.172 1 96.75 190 ASN A C 1
ATOM 1452 O O . ASN A 1 190 ? -15.227 35.438 25.547 1 96.75 190 ASN A O 1
ATOM 1456 N N . ALA A 1 191 ? -13.461 36.719 24.734 1 97.88 191 ALA A N 1
ATOM 1457 C CA . ALA A 1 191 ? -12.562 35.594 24.844 1 97.88 191 ALA A CA 1
ATOM 1458 C C . ALA A 1 191 ? -12.102 35.406 26.281 1 97.88 191 ALA A C 1
ATOM 1460 O O . ALA A 1 191 ? -11.633 36.344 26.922 1 97.88 191 ALA A O 1
ATOM 1461 N N . VAL A 1 192 ? -12.133 34.156 26.734 1 97.62 192 VAL A N 1
ATOM 1462 C CA . VAL A 1 192 ? -11.719 33.875 28.109 1 97.62 192 VAL A CA 1
ATOM 1463 C C . VAL A 1 192 ? -10.484 33 28.094 1 97.62 192 VAL A C 1
ATOM 1465 O O . VAL A 1 192 ? -9.797 32.875 29.109 1 97.62 192 VAL A O 1
ATOM 1468 N N . ALA A 1 193 ? -10.188 32.406 27 1 96.81 193 ALA A N 1
ATOM 1469 C CA . ALA A 1 193 ? -9.016 31.547 26.828 1 96.81 193 ALA A CA 1
ATOM 1470 C C . ALA A 1 193 ? -8.688 31.344 25.359 1 96.81 193 ALA A C 1
ATOM 1472 O O . ALA A 1 193 ? -9.414 31.812 24.484 1 96.81 193 ALA A O 1
ATOM 1473 N N . LEU A 1 194 ? -7.555 30.766 25.094 1 96.12 194 LEU A N 1
ATOM 1474 C CA . LEU A 1 194 ? -7.105 30.422 23.75 1 96.12 194 LEU A CA 1
ATOM 1475 C C . LEU A 1 194 ? -7.047 28.906 23.578 1 96.12 194 LEU A C 1
ATOM 1477 O O . LEU A 1 194 ? -6.395 28.203 24.359 1 96.12 194 LEU A O 1
ATOM 1481 N N . GLN A 1 195 ? -7.711 28.438 22.531 1 91.94 195 GLN A N 1
ATOM 1482 C CA . GLN A 1 195 ? -7.703 27 22.281 1 91.94 195 GLN A CA 1
ATOM 1483 C C . GLN A 1 195 ? -6.324 26.531 21.812 1 91.94 195 GLN A C 1
ATOM 1485 O O . GLN A 1 195 ? -5.766 27.078 20.859 1 91.94 195 GLN A O 1
ATOM 1490 N N . ALA A 1 196 ? -5.691 25.625 22.453 1 87.12 196 ALA A N 1
ATOM 1491 C CA . ALA A 1 196 ? -4.336 25.188 22.141 1 87.12 196 ALA A CA 1
ATOM 1492 C C . ALA A 1 196 ? -4.324 23.719 21.703 1 87.12 196 ALA A C 1
ATOM 1494 O O . ALA A 1 196 ? -3.412 23.281 21 1 87.12 196 ALA A O 1
ATOM 1495 N N . GLY A 1 197 ? -5.164 22.891 22.125 1 73.81 197 GLY A N 1
ATOM 1496 C CA . GLY A 1 197 ? -5.133 21.5 21.688 1 73.81 197 GLY A CA 1
ATOM 1497 C C . GLY A 1 197 ? -6.117 20.625 22.438 1 73.81 197 GLY A C 1
ATOM 1498 O O . GLY A 1 197 ? -6.871 21.109 23.281 1 73.81 197 GLY A O 1
ATOM 1499 N N . GLY A 1 198 ? -6.289 19.406 21.828 1 63.06 198 GLY A N 1
ATOM 1500 C CA . GLY A 1 198 ? -7.086 18.391 22.5 1 63.06 198 GLY A CA 1
ATOM 1501 C C . GLY A 1 198 ? -6.473 17.016 22.438 1 63.06 198 GLY A C 1
ATOM 1502 O O . GLY A 1 198 ? -5.535 16.781 21.672 1 63.06 198 GLY A O 1
ATOM 1503 N N . HIS A 1 199 ? -6.621 16.297 23.453 1 55 199 HIS A N 1
ATOM 1504 C CA . HIS A 1 199 ? -6.207 14.906 23.375 1 55 199 HIS A CA 1
ATOM 1505 C C . HIS A 1 199 ? -7.152 14.094 22.5 1 55 199 HIS A C 1
ATOM 1507 O O . HIS A 1 199 ? -8.359 14.047 22.75 1 55 199 HIS A O 1
ATOM 1513 N N . THR A 1 200 ? -6.684 13.664 21.312 1 48.16 200 THR A N 1
ATOM 1514 C CA . THR A 1 200 ? -7.488 12.922 20.344 1 48.16 200 THR A CA 1
ATOM 1515 C C . THR A 1 200 ? -8.234 11.781 21.031 1 48.16 200 THR A C 1
ATOM 1517 O O . THR A 1 200 ? -9.352 11.438 20.641 1 48.16 200 THR A O 1
ATOM 1520 N N . LYS A 1 201 ? -7.562 11.195 22.016 1 46.72 201 LYS A N 1
ATOM 1521 C CA . LYS A 1 201 ? -8.172 9.992 22.578 1 46.72 201 LYS A CA 1
ATOM 1522 C C . LYS A 1 201 ? -9.125 10.336 23.703 1 46.72 201 LYS A C 1
ATOM 1524 O O . LYS A 1 201 ? -9.906 9.492 24.156 1 46.72 201 LYS A O 1
ATOM 1529 N N . ALA A 1 202 ? -8.984 11.5 24.297 1 49.53 202 ALA A N 1
ATOM 1530 C CA . ALA A 1 202 ? -9.844 11.844 25.422 1 49.53 202 ALA A CA 1
ATOM 1531 C C . ALA A 1 202 ? -10.797 12.984 25.062 1 49.53 202 ALA A C 1
ATOM 1533 O O . ALA A 1 202 ? -10.445 13.859 24.266 1 49.53 202 ALA A O 1
ATOM 1534 N N . ALA A 1 203 ? -11.922 12.938 25.422 1 58.38 203 ALA A N 1
ATOM 1535 C CA . ALA A 1 203 ? -12.984 13.93 25.297 1 58.38 203 ALA A CA 1
ATOM 1536 C C . ALA A 1 203 ? -12.672 15.172 26.125 1 58.38 203 ALA A C 1
ATOM 1538 O O . ALA A 1 203 ? -13.555 15.711 26.781 1 58.38 203 ALA A O 1
ATOM 1539 N N . THR A 1 204 ? -11.297 15.617 26.156 1 66.69 204 THR A N 1
ATOM 1540 C CA . THR A 1 204 ? -10.93 16.781 26.938 1 66.69 204 THR A CA 1
ATOM 1541 C C . THR A 1 204 ? -10.086 17.75 26.109 1 66.69 204 THR A C 1
ATOM 1543 O O . THR A 1 204 ? -9.195 17.328 25.375 1 66.69 204 THR A O 1
ATOM 1546 N N . ASP A 1 205 ? -10.422 19.094 26.281 1 81.25 205 ASP A N 1
ATOM 1547 C CA . ASP A 1 205 ? -9.695 20.156 25.578 1 81.25 205 ASP A CA 1
ATOM 1548 C C . ASP A 1 205 ? -8.867 20.984 26.547 1 81.25 205 ASP A C 1
ATOM 1550 O O . ASP A 1 205 ? -9.211 21.109 27.734 1 81.25 205 ASP A O 1
ATOM 1554 N N . PHE A 1 206 ? -7.715 21.594 26.094 1 87 206 PHE A N 1
ATOM 1555 C CA . PHE A 1 206 ? -6.805 22.438 26.875 1 87 206 PHE A CA 1
ATOM 1556 C C . PHE A 1 206 ? -6.789 23.859 26.328 1 87 206 PHE A C 1
ATOM 1558 O O . PHE A 1 206 ? -6.625 24.062 25.125 1 87 206 PHE A O 1
ATOM 1565 N N . PHE A 1 207 ? -6.934 24.812 27.234 1 93.25 207 PHE A N 1
ATOM 1566 C CA . PHE A 1 207 ? -6.977 26.219 26.828 1 93.25 207 PHE A CA 1
ATOM 1567 C C . PHE A 1 207 ? -5.863 27.016 27.516 1 93.25 207 PHE A C 1
ATOM 1569 O O . PHE A 1 207 ? -5.566 26.781 28.688 1 93.25 207 PHE A O 1
ATOM 1576 N N . LEU A 1 208 ? -5.195 27.828 26.766 1 96.19 208 LEU A N 1
ATOM 1577 C CA . LEU A 1 208 ? -4.176 28.703 27.312 1 96.19 208 LEU A CA 1
ATOM 1578 C C . LEU A 1 208 ? -4.809 29.938 27.938 1 96.19 208 LEU A C 1
ATOM 1580 O O . LEU A 1 208 ? -5.656 30.594 27.328 1 96.19 208 LEU A O 1
ATOM 1584 N N . PRO A 1 209 ? -4.441 30.234 29.203 1 96.38 209 PRO A N 1
ATOM 1585 C CA . PRO A 1 209 ? -4.957 31.469 29.812 1 96.38 209 PRO A CA 1
ATOM 1586 C C . PRO A 1 209 ? -4.516 32.719 29.078 1 96.38 209 PRO A C 1
ATOM 1588 O O . PRO A 1 209 ? -3.439 32.75 28.469 1 96.38 209 PRO A O 1
ATOM 1591 N N . LEU A 1 210 ? -5.281 33.812 29.234 1 97.94 210 LEU A N 1
ATOM 1592 C CA . LEU A 1 210 ? -5.086 34.969 28.375 1 97.94 210 LEU A CA 1
ATOM 1593 C C . LEU A 1 210 ? -4.305 36.062 29.094 1 97.94 210 LEU A C 1
ATOM 1595 O O . LEU A 1 210 ? -3.943 37.094 28.5 1 97.94 210 LEU A O 1
ATOM 1599 N N . ASP A 1 211 ? -3.939 35.875 30.344 1 96.5 211 ASP A N 1
ATOM 1600 C CA . ASP A 1 211 ? -3.316 36.938 31.141 1 96.5 211 ASP A CA 1
ATOM 1601 C C . ASP A 1 211 ? -2.023 37.438 30.484 1 96.5 211 ASP A C 1
ATOM 1603 O O . ASP A 1 211 ? -1.863 38.625 30.25 1 96.5 211 ASP A O 1
ATOM 1607 N N . ARG A 1 212 ? -1.204 36.5 30.25 1 95.56 212 ARG A N 1
ATOM 1608 C CA . ARG A 1 212 ? 0.082 36.875 29.656 1 95.56 212 ARG A CA 1
ATOM 1609 C C . ARG A 1 212 ? -0.081 37.312 28.219 1 95.56 212 ARG A C 1
ATOM 1611 O O . ARG A 1 212 ? 0.673 38.156 27.734 1 95.56 212 ARG A O 1
ATOM 1618 N N . ILE A 1 213 ? -1.013 36.781 27.562 1 98.06 213 ILE A N 1
ATOM 1619 C CA . ILE A 1 213 ? -1.304 37.125 26.172 1 98.06 213 ILE A CA 1
ATOM 1620 C C . ILE A 1 213 ? -1.758 38.594 26.094 1 98.06 213 ILE A C 1
ATOM 1622 O O . ILE A 1 213 ? -1.285 39.344 25.25 1 98.06 213 ILE A O 1
ATOM 1626 N N . LYS A 1 214 ? -2.719 38.938 27 1 98.19 214 LYS A N 1
ATOM 1627 C CA . LYS A 1 214 ? -3.221 40.312 27.031 1 98.19 214 LYS A CA 1
ATOM 1628 C C . LYS A 1 214 ? -2.094 41.312 27.312 1 98.19 214 LYS A C 1
ATOM 1630 O O . LYS A 1 214 ? -2.029 42.375 26.688 1 98.19 214 LYS A O 1
ATOM 1635 N N . ARG A 1 215 ? -1.236 40.969 28.203 1 97.44 215 ARG A N 1
ATOM 1636 C CA . ARG A 1 215 ? -0.076 41.812 28.516 1 97.44 215 ARG A CA 1
ATOM 1637 C C . ARG A 1 215 ? 0.805 41.969 27.281 1 97.44 215 ARG A C 1
ATOM 1639 O O . ARG A 1 215 ? 1.207 43.094 26.953 1 97.44 215 ARG A O 1
ATOM 1646 N N . ALA A 1 216 ? 1.183 40.906 26.656 1 98.06 216 ALA A N 1
ATOM 1647 C CA . ALA A 1 216 ? 2.023 40.969 25.469 1 98.06 216 ALA A CA 1
ATOM 1648 C C . ALA A 1 216 ? 1.378 41.812 24.375 1 98.06 216 ALA A C 1
ATOM 1650 O O . ALA A 1 216 ? 2.059 42.594 23.703 1 98.06 216 ALA A O 1
ATOM 1651 N N . LEU A 1 217 ? 0.069 41.656 24.156 1 98.38 217 LEU A N 1
ATOM 1652 C CA . LEU A 1 217 ? -0.656 42.438 23.172 1 98.38 217 LEU A CA 1
ATOM 1653 C C . LEU A 1 217 ? -0.475 43.938 23.406 1 98.38 217 LEU A C 1
ATOM 1655 O O . LEU A 1 217 ? -0.288 44.719 22.469 1 98.38 217 LEU A O 1
ATOM 1659 N N . GLY A 1 218 ? -0.521 44.344 24.672 1 97.81 218 GLY A N 1
ATOM 1660 C CA . GLY A 1 218 ? -0.323 45.75 25.016 1 97.81 218 GLY A CA 1
ATOM 1661 C C . GLY A 1 218 ? 1.013 46.281 24.547 1 97.81 218 GLY A C 1
ATOM 1662 O O . GLY A 1 218 ? 1.082 47.375 23.984 1 97.81 218 GLY A O 1
ATOM 1663 N N . PHE A 1 219 ? 2.076 45.531 24.781 1 97.69 219 PHE A N 1
ATOM 1664 C CA . PHE A 1 219 ? 3.402 45.938 24.344 1 97.69 219 PHE A CA 1
ATOM 1665 C C . PHE A 1 219 ? 3.463 46.031 22.812 1 97.69 219 PHE A C 1
ATOM 1667 O O . PHE A 1 219 ? 3.986 47 22.266 1 97.69 219 PHE A O 1
ATOM 1674 N N . ILE A 1 220 ? 2.914 45.031 22.141 1 97.38 220 ILE A N 1
ATOM 1675 C CA . ILE A 1 220 ? 2.951 44.938 20.688 1 97.38 220 ILE A CA 1
ATOM 1676 C C . ILE A 1 220 ? 2.178 46.125 20.078 1 97.38 220 ILE A C 1
ATOM 1678 O O . ILE A 1 220 ? 2.623 46.719 19.109 1 97.38 220 ILE A O 1
ATOM 1682 N N . GLN A 1 221 ? 1.008 46.469 20.656 1 96.81 221 GLN A N 1
ATOM 1683 C CA . GLN A 1 221 ? 0.184 47.562 20.172 1 96.81 221 GLN A CA 1
ATOM 1684 C C . GLN A 1 221 ? 0.931 48.906 20.281 1 96.81 221 GLN A C 1
ATOM 1686 O O . GLN A 1 221 ? 0.729 49.781 19.453 1 96.81 221 GLN A O 1
ATOM 1691 N N . ARG A 1 222 ? 1.875 48.938 21.203 1 96.19 222 ARG A N 1
ATOM 1692 C CA . ARG A 1 222 ? 2.641 50.188 21.406 1 96.19 222 ARG A CA 1
ATOM 1693 C C . ARG A 1 222 ? 3.957 50.125 20.641 1 96.19 222 ARG A C 1
ATOM 1695 O O . ARG A 1 222 ? 4.754 51.062 20.703 1 96.19 222 ARG A O 1
ATOM 1702 N N . GLY A 1 223 ? 4.207 49.094 20 1 93.69 223 GLY A N 1
ATOM 1703 C CA . GLY A 1 223 ? 5.438 48.938 19.234 1 93.69 223 GLY A CA 1
ATOM 1704 C C . GLY A 1 223 ? 6.652 48.719 20.109 1 93.69 223 GLY A C 1
ATOM 1705 O O . GLY A 1 223 ? 7.773 49.062 19.75 1 93.69 223 GLY A O 1
ATOM 1706 N N . GLU A 1 224 ? 6.43 48.094 21.266 1 95.81 224 GLU A N 1
ATOM 1707 C CA . GLU A 1 224 ? 7.5 47.844 22.219 1 95.81 224 GLU A CA 1
ATOM 1708 C C . GLU A 1 224 ? 7.871 46.344 22.234 1 95.81 224 GLU A C 1
ATOM 1710 O O . GLU A 1 224 ? 7.09 45.5 21.781 1 95.81 224 GLU A O 1
ATOM 1715 N N . ILE A 1 225 ? 9.031 46.125 22.719 1 94.56 225 ILE A N 1
ATOM 1716 C CA . ILE A 1 225 ? 9.469 44.75 22.891 1 94.56 225 ILE A CA 1
ATOM 1717 C C . ILE A 1 225 ? 8.82 44.156 24.141 1 94.56 225 ILE A C 1
ATOM 1719 O O . ILE A 1 225 ? 8.703 44.812 25.172 1 94.56 225 ILE A O 1
ATOM 1723 N N . VAL A 1 226 ? 8.398 42.969 24.031 1 97.56 226 VAL A N 1
ATOM 1724 C CA . VAL A 1 226 ? 7.789 42.281 25.172 1 97.56 226 VAL A CA 1
ATOM 1725 C C . VAL A 1 226 ? 8.875 41.719 26.078 1 97.56 226 VAL A C 1
ATOM 1727 O O . VAL A 1 226 ? 9.578 40.781 25.703 1 97.56 226 VAL A O 1
ATOM 1730 N N . PRO A 1 227 ? 9.031 42.25 27.234 1 97.44 227 PRO A N 1
ATOM 1731 C CA . PRO A 1 227 ? 10.031 41.688 28.141 1 97.44 227 PRO A CA 1
ATOM 1732 C C . PRO A 1 227 ? 9.656 40.281 28.625 1 97.44 227 PRO A C 1
ATOM 1734 O O . PRO A 1 227 ? 8.523 40.062 29.062 1 97.44 227 PRO A O 1
ATOM 1737 N N . ARG A 1 228 ? 10.516 39.406 28.531 1 97.62 228 ARG A N 1
ATOM 1738 C CA . ARG A 1 228 ? 10.344 38.031 29.031 1 97.62 228 ARG A CA 1
ATOM 1739 C C . ARG A 1 228 ? 11.547 37.594 29.859 1 97.62 228 ARG A C 1
ATOM 1741 O O . ARG A 1 228 ? 12.664 37.531 29.344 1 97.62 228 ARG A O 1
ATOM 1748 N N . GLY A 1 229 ? 11.312 37.344 31.125 1 96.94 229 GLY A N 1
ATOM 1749 C CA . GLY A 1 229 ? 12.383 36.906 32.031 1 96.94 229 GLY A CA 1
ATOM 1750 C C . GLY A 1 229 ? 12.391 35.406 32.281 1 96.94 229 GLY A C 1
ATOM 1751 O O . GLY A 1 229 ? 11.375 34.75 32.094 1 96.94 229 GLY A O 1
ATOM 1752 N N . ASP A 1 230 ? 13.586 34.906 32.688 1 93.56 230 ASP A N 1
ATOM 1753 C CA . ASP A 1 230 ? 13.688 33.5 33 1 93.56 230 ASP A CA 1
ATOM 1754 C C . ASP A 1 230 ? 14.867 33.219 33.938 1 93.56 230 ASP A C 1
ATOM 1756 O O . ASP A 1 230 ? 15.797 34.031 34.031 1 93.56 230 ASP A O 1
ATOM 1760 N N . ILE A 1 231 ? 14.766 32.156 34.656 1 96.94 231 ILE A N 1
ATOM 1761 C CA . ILE A 1 231 ? 15.859 31.688 35.5 1 96.94 231 ILE A CA 1
ATOM 1762 C C . ILE A 1 231 ? 16.25 30.281 35.094 1 96.94 231 ILE A C 1
ATOM 1764 O O . ILE A 1 231 ? 16.922 29.578 35.844 1 96.94 231 ILE A O 1
ATOM 1768 N N . GLN A 1 232 ? 15.773 29.797 33.938 1 97.19 232 GLN A N 1
ATOM 1769 C CA . GLN A 1 232 ? 16.047 28.5 33.312 1 97.19 232 GLN A CA 1
ATOM 1770 C C . GLN A 1 232 ? 15.719 27.359 34.281 1 97.19 232 GLN A C 1
ATOM 1772 O O . GLN A 1 232 ? 16.547 26.469 34.5 1 97.19 232 GLN A O 1
ATOM 1777 N N . THR A 1 233 ? 14.594 27.484 34.781 1 97.69 233 THR A N 1
ATOM 1778 C CA . THR A 1 233 ? 14.031 26.484 35.688 1 97.69 233 THR A CA 1
ATOM 1779 C C . THR A 1 233 ? 12.57 26.203 35.344 1 97.69 233 THR A C 1
ATOM 1781 O O . THR A 1 233 ? 11.789 27.141 35.125 1 97.69 233 THR A O 1
ATOM 1784 N N . GLN A 1 234 ? 12.219 25 35.219 1 97.19 234 GLN A N 1
ATOM 1785 C CA . GLN A 1 234 ? 10.828 24.594 35.062 1 97.19 234 GLN A CA 1
ATOM 1786 C C . GLN A 1 234 ? 10.18 24.266 36.406 1 97.19 234 GLN A C 1
ATOM 1788 O O . GLN A 1 234 ? 10.734 23.5 37.188 1 97.19 234 GLN A O 1
ATOM 1793 N N . PHE A 1 235 ? 9.125 24.891 36.656 1 97.44 235 PHE A N 1
ATOM 1794 C CA . PHE A 1 235 ? 8.328 24.594 37.844 1 97.44 235 PHE A CA 1
ATOM 1795 C C . PHE A 1 235 ? 7.062 23.828 37.469 1 97.44 235 PHE A C 1
ATOM 1797 O O . PHE A 1 235 ? 6.586 23.922 36.312 1 97.44 235 PHE A O 1
ATOM 1804 N N . THR A 1 236 ? 6.559 23.094 38.312 1 96.56 236 THR A N 1
ATOM 1805 C CA . THR A 1 236 ? 5.273 22.406 38.188 1 96.56 236 THR A CA 1
ATOM 1806 C C . THR A 1 236 ? 4.383 22.719 39.406 1 96.56 236 THR A C 1
ATOM 1808 O O . THR A 1 236 ? 4.879 22.953 40.5 1 96.56 236 THR A O 1
ATOM 1811 N N . TYR A 1 237 ? 3.152 22.766 39.125 1 96.19 237 TYR A N 1
ATOM 1812 C CA . TYR A 1 237 ? 2.189 22.953 40.188 1 96.19 237 TYR A CA 1
ATOM 1813 C C . TYR A 1 237 ? 1.873 21.641 40.875 1 96.19 237 TYR A C 1
ATOM 1815 O O . TYR A 1 237 ? 1.457 20.672 40.25 1 96.19 237 TYR A O 1
ATOM 1823 N N . ARG A 1 238 ? 2.068 21.688 42.219 1 95.62 238 ARG A N 1
ATOM 1824 C CA . ARG A 1 238 ? 1.793 20.484 43 1 95.62 238 ARG A CA 1
ATOM 1825 C C . ARG A 1 238 ? 0.835 20.797 44.125 1 95.62 238 ARG A C 1
ATOM 1827 O O . ARG A 1 238 ? 1.02 21.766 44.875 1 95.62 238 ARG A O 1
ATOM 1834 N N . PRO A 1 239 ? -0.144 19.984 44.312 1 93.94 239 PRO A N 1
ATOM 1835 C CA . PRO A 1 239 ? -1.064 20.172 45.438 1 93.94 239 PRO A CA 1
ATOM 1836 C C . PRO A 1 239 ? -0.372 20.031 46.812 1 93.94 239 PRO A C 1
ATOM 1838 O O . PRO A 1 239 ? 0.711 19.453 46.875 1 93.94 239 PRO A O 1
ATOM 1841 N N . PHE A 1 240 ? -1.035 20.562 47.906 1 94.19 240 PHE A N 1
ATOM 1842 C CA . PHE A 1 240 ? -0.456 20.609 49.219 1 94.19 240 PHE A CA 1
ATOM 1843 C C . PHE A 1 240 ? -0.073 19.219 49.719 1 94.19 240 PHE A C 1
ATOM 1845 O O . PHE A 1 240 ? 0.929 19.062 50.406 1 94.19 240 PHE A O 1
ATOM 1852 N N . ASP A 1 241 ? -0.875 18.219 49.375 1 92 241 ASP A N 1
ATOM 1853 C CA . ASP A 1 241 ? -0.567 16.859 49.812 1 92 241 ASP A CA 1
ATOM 1854 C C . ASP A 1 241 ? 0.762 16.375 49.25 1 92 241 ASP A C 1
ATOM 1856 O O . ASP A 1 241 ? 1.562 15.75 49.938 1 92 241 ASP A O 1
ATOM 1860 N N . GLU A 1 242 ? 0.998 16.703 47.969 1 93.75 242 GLU A N 1
ATOM 1861 C CA . GLU A 1 242 ? 2.264 16.344 47.312 1 93.75 242 GLU A CA 1
ATOM 1862 C C . GLU A 1 242 ? 3.408 17.203 47.844 1 93.75 242 GLU A C 1
ATOM 1864 O O . GLU A 1 242 ? 4.52 16.719 48.062 1 93.75 242 GLU A O 1
ATOM 1869 N N . ALA A 1 243 ? 3.148 18.5 48.094 1 95.06 243 ALA A N 1
ATOM 1870 C CA . ALA A 1 243 ? 4.16 19.406 48.625 1 95.06 243 ALA A CA 1
ATOM 1871 C C . ALA A 1 243 ? 4.598 19 50 1 95.06 243 ALA A C 1
ATOM 1873 O O . ALA A 1 243 ? 5.777 19.094 50.344 1 95.06 243 ALA A O 1
ATOM 1874 N N . ARG A 1 244 ? 3.68 18.453 50.719 1 93.31 244 ARG A N 1
ATOM 1875 C CA . ARG A 1 244 ? 3.984 17.984 52.062 1 93.31 244 ARG A CA 1
ATOM 1876 C C . ARG A 1 244 ? 4.957 16.812 52.031 1 93.31 244 ARG A C 1
ATOM 1878 O O . ARG A 1 244 ? 5.875 16.734 52.875 1 93.31 244 ARG A O 1
ATOM 1885 N N . ARG A 1 245 ? 4.688 16.016 51.094 1 93.25 245 ARG A N 1
ATOM 1886 C CA . ARG A 1 245 ? 5.543 14.844 50.938 1 93.25 245 ARG A CA 1
ATOM 1887 C C . ARG A 1 245 ? 6.965 15.25 50.562 1 93.25 245 ARG A C 1
ATOM 1889 O O . ARG A 1 245 ? 7.914 14.5 50.812 1 93.25 245 ARG A O 1
ATOM 1896 N N . LEU A 1 246 ? 7.066 16.469 50.062 1 94.19 246 LEU A N 1
ATOM 1897 C CA . LEU A 1 246 ? 8.375 16.953 49.656 1 94.19 246 LEU A CA 1
ATOM 1898 C C . LEU A 1 246 ? 9.016 17.797 50.75 1 94.19 246 LEU A C 1
ATOM 1900 O O . LEU A 1 246 ? 10.141 18.281 50.594 1 94.19 246 LEU A O 1
ATOM 1904 N N . GLY A 1 247 ? 8.273 18.047 51.875 1 92.5 247 GLY A N 1
ATOM 1905 C CA . GLY A 1 247 ? 8.891 18.672 53.031 1 92.5 247 GLY A CA 1
ATOM 1906 C C . GLY A 1 247 ? 8.305 20.031 53.344 1 92.5 247 GLY A C 1
ATOM 1907 O O . GLY A 1 247 ? 8.914 20.812 54.062 1 92.5 247 GLY A O 1
ATOM 1908 N N . LEU A 1 248 ? 7.223 20.359 52.781 1 95.12 248 LEU A N 1
ATOM 1909 C CA . LEU A 1 248 ? 6.566 21.609 53.188 1 95.12 248 LEU A CA 1
ATOM 1910 C C . LEU A 1 248 ? 6.227 21.594 54.656 1 95.12 248 LEU A C 1
ATOM 1912 O O . LEU A 1 248 ? 5.598 20.656 55.156 1 95.12 248 LEU A O 1
ATOM 1916 N N . ARG A 1 249 ? 6.547 22.625 55.406 1 91.44 249 ARG A N 1
ATOM 1917 C CA . ARG A 1 249 ? 6.273 22.688 56.812 1 91.44 249 ARG A CA 1
ATOM 1918 C C . ARG A 1 249 ? 4.793 22.938 57.094 1 91.44 249 ARG A C 1
ATOM 1920 O O . ARG A 1 249 ? 4.156 23.719 56.375 1 91.44 249 ARG A O 1
ATOM 1927 N N . PRO A 1 250 ? 4.27 22.484 58.094 1 93.62 250 PRO A N 1
ATOM 1928 C CA . PRO A 1 250 ? 2.861 22.703 58.438 1 93.62 250 PRO A CA 1
ATOM 1929 C C . PRO A 1 250 ? 2.545 24.156 58.719 1 93.62 250 PRO A C 1
ATOM 1931 O O . PRO A 1 250 ? 1.474 24.656 58.344 1 93.62 250 PRO A O 1
ATOM 1934 N N . GLU A 1 251 ? 3.473 24.812 59.375 1 94.44 251 GLU A N 1
ATOM 1935 C CA . GLU A 1 251 ? 3.271 26.219 59.688 1 94.44 251 GLU A CA 1
ATOM 1936 C C . GLU A 1 251 ? 3.184 27.062 58.406 1 94.44 251 GLU A C 1
ATOM 1938 O O . GLU A 1 251 ? 2.383 28 58.344 1 94.44 251 GLU A O 1
ATOM 1943 N N . THR A 1 252 ? 4.023 26.641 57.5 1 95.31 252 THR A N 1
ATOM 1944 C CA . THR A 1 252 ? 4.023 27.359 56.219 1 95.31 252 THR A CA 1
ATOM 1945 C C . THR A 1 252 ? 2.723 27.109 55.469 1 95.31 252 THR A C 1
ATOM 1947 O O . THR A 1 252 ? 2.146 28.047 54.906 1 95.31 252 THR A O 1
ATOM 1950 N N . GLU A 1 253 ? 2.271 25.906 55.406 1 95.19 253 GLU A N 1
ATOM 1951 C CA . GLU A 1 253 ? 1.008 25.562 54.75 1 95.19 253 GLU A CA 1
ATOM 1952 C C . GLU A 1 253 ? -0.153 26.344 55.375 1 95.19 253 GLU A C 1
ATOM 1954 O O . GLU A 1 253 ? -1.009 26.875 54.656 1 95.19 253 GLU A O 1
ATOM 1959 N N . GLU A 1 254 ? -0.134 26.344 56.719 1 94.81 254 GLU A N 1
ATOM 1960 C CA . GLU A 1 254 ? -1.19 27.062 57.438 1 94.81 254 GLU A CA 1
ATOM 1961 C C . GLU A 1 254 ? -1.215 28.531 57.062 1 94.81 254 GLU A C 1
ATOM 1963 O O . GLU A 1 254 ? -2.283 29.109 56.844 1 94.81 254 GLU A O 1
ATOM 1968 N N . LYS A 1 255 ? -0.114 29.047 57 1 95.12 255 LYS A N 1
ATOM 1969 C CA . LYS A 1 255 ? 0.006 30.469 56.656 1 95.12 255 LYS A CA 1
ATOM 1970 C C . LYS A 1 255 ? -0.497 30.703 55.219 1 95.12 255 LYS A C 1
ATOM 1972 O O . LYS A 1 255 ? -1.245 31.656 55 1 95.12 255 LYS A O 1
ATOM 1977 N N . LEU A 1 256 ? -0.083 29.906 54.312 1 94.62 256 LEU A N 1
ATOM 1978 C CA . LEU A 1 256 ? -0.447 30.078 52.906 1 94.62 256 LEU A CA 1
ATOM 1979 C C . LEU A 1 256 ? -1.939 29.844 52.688 1 94.62 256 LEU A C 1
ATOM 1981 O O . LEU A 1 256 ? -2.574 30.531 51.906 1 94.62 256 LEU A O 1
ATOM 1985 N N . ARG A 1 257 ? -2.525 28.906 53.406 1 93.44 257 ARG A N 1
ATOM 1986 C CA . ARG A 1 257 ? -3.957 28.656 53.312 1 93.44 257 ARG A CA 1
ATOM 1987 C C . ARG A 1 257 ? -4.766 29.828 53.812 1 93.44 257 ARG A C 1
ATOM 1989 O O . ARG A 1 257 ? -5.867 30.094 53.344 1 93.44 257 ARG A O 1
ATOM 1996 N N . LYS A 1 258 ? -4.199 30.516 54.812 1 94.62 258 LYS A N 1
ATOM 1997 C CA . LYS A 1 258 ? -4.859 31.703 55.344 1 94.62 258 LYS A CA 1
ATOM 1998 C C . LYS A 1 258 ? -4.77 32.875 54.344 1 94.62 258 LYS A C 1
ATOM 2000 O O . LYS A 1 258 ? -5.746 33.594 54.156 1 94.62 258 LYS A O 1
ATOM 2005 N N . LEU A 1 259 ? -3.633 32.969 53.781 1 93.44 259 LEU A N 1
ATOM 2006 C CA . LEU A 1 259 ? -3.4 34.062 52.844 1 93.44 259 LEU A CA 1
ATOM 2007 C C . LEU A 1 259 ? -4.133 33.844 51.531 1 93.44 259 LEU A C 1
ATOM 2009 O O . LEU A 1 259 ? -4.625 34.781 50.906 1 93.44 259 LEU A O 1
ATOM 2013 N N . TYR A 1 260 ? -4.113 32.594 51.125 1 93.38 260 TYR A N 1
ATOM 2014 C CA . TYR A 1 260 ? -4.727 32.219 49.875 1 93.38 260 TYR A CA 1
ATOM 2015 C C . TYR A 1 260 ? -5.688 31.047 50.031 1 93.38 260 TYR A C 1
ATOM 2017 O O . TYR A 1 260 ? -5.363 29.922 49.688 1 93.38 260 TYR A O 1
ATOM 2025 N N . PRO A 1 261 ? -6.902 31.328 50.406 1 90.25 261 PRO A N 1
ATOM 2026 C CA . PRO A 1 261 ? -7.844 30.266 50.781 1 90.25 261 PRO A CA 1
ATOM 2027 C C . PRO A 1 261 ? -8.25 29.406 49.594 1 90.25 261 PRO A C 1
ATOM 2029 O O . PRO A 1 261 ? -8.602 28.234 49.781 1 90.25 261 PRO A O 1
ATOM 2032 N N . ASP A 1 262 ? -8.133 29.953 48.438 1 85.94 262 ASP A N 1
ATOM 2033 C CA . ASP A 1 262 ? -8.633 29.203 47.281 1 85.94 262 ASP A CA 1
ATOM 2034 C C . ASP A 1 262 ? -7.52 28.375 46.656 1 85.94 262 ASP A C 1
ATOM 2036 O O . ASP A 1 262 ? -7.777 27.562 45.781 1 85.94 262 ASP A O 1
ATOM 2040 N N . GLU A 1 263 ? -6.355 28.484 47.125 1 89.56 263 GLU A N 1
ATOM 2041 C CA . GLU A 1 263 ? -5.227 27.766 46.531 1 89.56 263 GLU A CA 1
ATOM 2042 C C . GLU A 1 263 ? -5.129 26.344 47.062 1 89.56 263 GLU A C 1
ATOM 2044 O O . GLU A 1 263 ? -5.414 26.109 48.25 1 89.56 263 GLU A O 1
ATOM 2049 N N . ILE A 1 264 ? -4.773 25.469 46.188 1 91.75 264 ILE A N 1
ATOM 2050 C CA . ILE A 1 264 ? -4.73 24.078 46.625 1 91.75 264 ILE A CA 1
ATOM 2051 C C . ILE A 1 264 ? -3.309 23.531 46.469 1 91.75 264 ILE A C 1
ATOM 2053 O O . ILE A 1 264 ? -3.08 22.328 46.625 1 91.75 264 ILE A O 1
ATOM 2057 N N . GLY A 1 265 ? -2.352 24.391 46.094 1 95.44 265 GLY A N 1
ATOM 2058 C CA . GLY A 1 265 ? -0.998 23.906 45.906 1 95.44 265 GLY A CA 1
ATOM 2059 C C . GLY A 1 265 ? 0.029 25.016 45.781 1 95.44 265 GLY A C 1
ATOM 2060 O O . GLY A 1 265 ? -0.211 26.141 46.219 1 95.44 265 GLY A O 1
ATOM 2061 N N . LEU A 1 266 ? 1.238 24.531 45.375 1 96.88 266 LEU A N 1
ATOM 2062 C CA . LEU A 1 266 ? 2.377 25.438 45.25 1 96.88 266 LEU A CA 1
ATOM 2063 C C . LEU A 1 266 ? 3.225 25.078 44.062 1 96.88 266 LEU A C 1
ATOM 2065 O O . LEU A 1 266 ? 3.033 24.031 43.438 1 96.88 266 LEU A O 1
ATOM 2069 N N . LEU A 1 267 ? 4.141 26 43.688 1 97.94 267 LEU A N 1
ATOM 2070 C CA . LEU A 1 267 ? 5.086 25.75 42.594 1 97.94 267 LEU A CA 1
ATOM 2071 C C . LEU A 1 267 ? 6.328 25.031 43.125 1 97.94 267 LEU A C 1
ATOM 2073 O O . LEU A 1 267 ? 6.926 25.453 44.125 1 97.94 267 LEU A O 1
ATOM 2077 N N . VAL A 1 268 ? 6.617 23.922 42.438 1 97.75 268 VAL A N 1
ATOM 2078 C CA . VAL A 1 268 ? 7.762 23.094 42.812 1 97.75 268 VAL A CA 1
ATOM 2079 C C . VAL A 1 268 ? 8.734 22.984 41.625 1 97.75 268 VAL A C 1
ATOM 2081 O O . VAL A 1 268 ? 8.328 22.734 40.5 1 97.75 268 VAL A O 1
ATOM 2084 N N . ALA A 1 269 ? 9.977 23.234 41.969 1 97.38 269 ALA A N 1
ATOM 2085 C CA . ALA A 1 269 ? 10.992 23.141 40.906 1 97.38 269 ALA A CA 1
ATOM 2086 C C . ALA A 1 269 ? 11.094 21.703 40.375 1 97.38 269 ALA A C 1
ATOM 2088 O O . ALA A 1 269 ? 11.281 20.766 41.156 1 97.38 269 ALA A O 1
ATOM 2089 N N . GLU A 1 270 ? 10.977 21.594 39.094 1 96.19 270 GLU A N 1
ATOM 2090 C CA . GLU A 1 270 ? 11.016 20.281 38.469 1 96.19 270 GLU A CA 1
ATOM 2091 C C . GLU A 1 270 ? 12.352 20.047 37.781 1 96.19 270 GLU A C 1
ATOM 2093 O O . GLU A 1 270 ? 12.883 18.938 37.781 1 96.19 270 GLU A O 1
ATOM 2098 N N . THR A 1 271 ? 12.812 21.031 37 1 96.38 271 THR A N 1
ATOM 2099 C CA . THR A 1 271 ? 14.055 20.938 36.219 1 96.38 271 THR A CA 1
ATOM 2100 C C . THR A 1 271 ? 14.859 22.219 36.344 1 96.38 271 THR A C 1
ATOM 2102 O O . THR A 1 271 ? 14.336 23.312 36.125 1 96.38 271 THR A O 1
ATOM 2105 N N . VAL A 1 272 ? 16.047 22.141 36.75 1 97.44 272 VAL A N 1
ATOM 2106 C CA . VAL A 1 272 ? 17 23.25 36.812 1 97.44 272 VAL A CA 1
ATOM 2107 C C . VAL A 1 272 ? 18.109 23.016 35.781 1 97.44 272 VAL A C 1
ATOM 2109 O O . VAL A 1 272 ? 18.859 22.047 35.906 1 97.44 272 VAL A O 1
ATOM 2112 N N . LEU A 1 273 ? 18.25 23.922 34.844 1 97.19 273 LEU A N 1
ATOM 2113 C CA . LEU A 1 273 ? 19.188 23.703 33.75 1 97.19 273 LEU A CA 1
ATOM 2114 C C . LEU A 1 273 ? 20.609 23.953 34.188 1 97.19 273 LEU A C 1
ATOM 2116 O O . LEU A 1 273 ? 20.891 24.938 34.906 1 97.19 273 LEU A O 1
ATOM 2120 N N . PRO A 1 274 ? 21.5 23.094 33.781 1 96.38 274 PRO A N 1
ATOM 2121 C CA . PRO A 1 274 ? 22.922 23.344 34.062 1 96.38 274 PRO A CA 1
ATOM 2122 C C . PRO A 1 274 ? 23.453 24.609 33.406 1 96.38 274 PRO A C 1
ATOM 2124 O O . PRO A 1 274 ? 23.078 24.922 32.281 1 96.38 274 PRO A O 1
ATOM 2127 N N . GLU A 1 275 ? 24.266 25.312 34.188 1 94.62 275 GLU A N 1
ATOM 2128 C CA . GLU A 1 275 ? 24.953 26.531 33.719 1 94.62 275 GLU A CA 1
ATOM 2129 C C . GLU A 1 275 ? 23.969 27.688 33.594 1 94.62 275 GLU A C 1
ATOM 2131 O O . GLU A 1 275 ? 24.359 28.781 33.156 1 94.62 275 GLU A O 1
ATOM 2136 N N . GLY A 1 276 ? 22.734 27.5 33.969 1 95.44 276 GLY A N 1
ATOM 2137 C CA . GLY A 1 276 ? 21.781 28.594 34 1 95.44 276 GLY A CA 1
ATOM 2138 C C . GLY A 1 276 ? 21.891 29.453 35.25 1 95.44 276 GLY A C 1
ATOM 2139 O O . GLY A 1 276 ? 22.688 29.141 36.156 1 95.44 276 GLY A O 1
ATOM 2140 N N . PRO A 1 277 ? 21.062 30.453 35.312 1 96.38 277 PRO A N 1
ATOM 2141 C CA . PRO A 1 277 ? 21.156 31.375 36.438 1 96.38 277 PRO A CA 1
ATOM 2142 C C . PRO A 1 277 ? 20.844 30.719 37.781 1 96.38 277 PRO A C 1
ATOM 2144 O O . PRO A 1 277 ? 21.391 31.109 38.812 1 96.38 277 PRO A O 1
ATOM 2147 N N . ALA A 1 278 ? 20.047 29.734 37.781 1 97.19 278 ALA A N 1
ATOM 2148 C CA . ALA A 1 278 ? 19.625 29.094 39.031 1 97.19 278 ALA A CA 1
ATOM 2149 C C . ALA A 1 278 ? 20.438 27.844 39.312 1 97.19 278 ALA A C 1
ATOM 2151 O O . ALA A 1 278 ? 20.281 27.203 40.344 1 97.19 278 ALA A O 1
ATOM 2152 N N . HIS A 1 279 ? 21.344 27.609 38.406 1 96.31 279 HIS A N 1
ATOM 2153 C CA . HIS A 1 279 ? 22.172 26.422 38.562 1 96.31 279 HIS A CA 1
ATOM 2154 C C . HIS A 1 279 ? 22.969 26.453 39.844 1 96.31 279 HIS A C 1
ATOM 2156 O O . HIS A 1 279 ? 23.594 27.453 40.188 1 96.31 279 HIS A O 1
ATOM 2162 N N . LYS A 1 280 ? 22.984 25.359 40.594 1 95 280 LYS A N 1
ATOM 2163 C CA . LYS A 1 280 ? 23.703 25.172 41.875 1 95 280 LYS A CA 1
ATOM 2164 C C . LYS A 1 280 ? 23.078 26 42.969 1 95 280 LYS A C 1
ATOM 2166 O O . LYS A 1 280 ? 23.672 26.156 44.062 1 95 280 LYS A O 1
ATOM 2171 N N . LYS A 1 281 ? 22 26.609 42.75 1 97.25 281 LYS A N 1
ATOM 2172 C CA . LYS A 1 281 ? 21.234 27.328 43.781 1 97.25 281 LYS A CA 1
ATOM 2173 C C . LYS A 1 281 ? 19.906 26.625 44.062 1 97.25 281 LYS A C 1
ATOM 2175 O O . LYS A 1 281 ? 19.734 26.047 45.125 1 97.25 281 LYS A O 1
ATOM 2180 N N . LEU A 1 282 ? 19.125 26.609 43.031 1 97 282 LEU A N 1
ATOM 2181 C CA . LEU A 1 282 ? 17.875 25.859 43.156 1 97 282 LEU A CA 1
ATOM 2182 C C . LEU A 1 282 ? 18.109 24.375 42.906 1 97 282 LEU A C 1
ATOM 2184 O O . LEU A 1 282 ? 19.031 24 42.188 1 97 282 LEU A O 1
ATOM 2188 N N . GLU A 1 283 ? 17.312 23.562 43.5 1 96 283 GLU A N 1
ATOM 2189 C CA . GLU A 1 283 ? 17.328 22.109 43.312 1 96 283 GLU A CA 1
ATOM 2190 C C . GLU A 1 283 ? 15.938 21.578 43 1 96 283 GLU A C 1
ATOM 2192 O O . GLU A 1 283 ? 14.938 22.203 43.344 1 96 283 GLU A O 1
ATOM 2197 N N . GLU A 1 284 ? 15.93 20.469 42.281 1 95.38 284 GLU A N 1
ATOM 2198 C CA . GLU A 1 284 ? 14.648 19.812 42.031 1 95.38 284 GLU A CA 1
ATOM 2199 C C . GLU A 1 284 ? 13.953 19.453 43.344 1 95.38 284 GLU A C 1
ATOM 2201 O O . GLU A 1 284 ? 14.586 18.984 44.281 1 95.38 284 GLU A O 1
ATOM 2206 N N . GLY A 1 285 ? 12.711 19.734 43.375 1 95.44 285 GLY A N 1
ATOM 2207 C CA . GLY A 1 285 ? 11.953 19.469 44.562 1 95.44 285 GLY A CA 1
ATOM 2208 C C . GLY A 1 285 ? 11.805 20.688 45.469 1 95.44 285 GLY A C 1
ATOM 2209 O O . GLY A 1 285 ? 10.992 20.688 46.406 1 95.44 285 GLY A O 1
ATOM 2210 N N . ASP A 1 286 ? 12.539 21.734 45.219 1 97.56 286 ASP A N 1
ATOM 2211 C CA . ASP A 1 286 ? 12.383 22.969 46 1 97.56 286 ASP A CA 1
ATOM 2212 C C . ASP A 1 286 ? 10.969 23.531 45.844 1 97.56 286 ASP A C 1
ATOM 2214 O O . ASP A 1 286 ? 10.445 23.625 44.75 1 97.56 286 ASP A O 1
ATOM 2218 N N . ILE A 1 287 ? 10.391 23.828 46.969 1 97.88 287 ILE A N 1
ATOM 2219 C CA . ILE A 1 287 ? 9.055 24.422 46.969 1 97.88 287 ILE A CA 1
ATOM 2220 C C . ILE A 1 287 ? 9.164 25.938 47.031 1 97.88 287 ILE A C 1
ATOM 2222 O O . ILE A 1 287 ? 9.672 26.484 48.031 1 97.88 287 ILE A O 1
ATOM 2226 N N . LEU A 1 288 ? 8.711 26.656 46.062 1 98.12 288 LEU A N 1
ATOM 2227 C CA . LEU A 1 288 ? 8.812 28.109 46 1 98.12 288 LEU A CA 1
ATOM 2228 C C . LEU A 1 288 ? 7.883 28.766 47 1 98.12 288 LEU A C 1
ATOM 2230 O O . LEU A 1 288 ? 6.699 28.422 47.094 1 98.12 288 LEU A O 1
ATOM 2234 N N . LEU A 1 289 ? 8.383 29.781 47.719 1 97 289 LEU A N 1
ATOM 2235 C CA . LEU A 1 289 ? 7.578 30.531 48.688 1 97 289 LEU A CA 1
ATOM 2236 C C . LEU A 1 289 ? 7.441 32 48.25 1 97 289 LEU A C 1
ATOM 2238 O O . LEU A 1 289 ? 6.363 32.438 47.875 1 97 289 LEU A O 1
ATOM 2242 N N . THR A 1 290 ? 8.609 32.656 48.281 1 97.12 290 THR A N 1
ATOM 2243 C CA . THR A 1 290 ? 8.539 34.094 47.969 1 97.12 290 THR A CA 1
ATOM 2244 C C . THR A 1 290 ? 9.602 34.469 46.938 1 97.12 290 THR A C 1
ATOM 2246 O O . THR A 1 290 ? 10.641 33.812 46.844 1 97.12 290 THR A O 1
ATOM 2249 N N . ILE A 1 291 ? 9.305 35.438 46.156 1 97.69 291 ILE A N 1
ATOM 2250 C CA . ILE A 1 291 ? 10.258 36.188 45.344 1 97.69 291 ILE A CA 1
ATOM 2251 C C . ILE A 1 291 ? 10.195 37.688 45.656 1 97.69 291 ILE A C 1
ATOM 2253 O O . ILE A 1 291 ? 9.117 38.281 45.594 1 97.69 291 ILE A O 1
ATOM 2257 N N . ASN A 1 292 ? 11.289 38.219 46 1 97.31 292 ASN A N 1
ATOM 2258 C CA . ASN A 1 292 ? 11.352 39.625 46.438 1 97.31 292 ASN A CA 1
ATOM 2259 C C . ASN A 1 292 ? 10.336 39.875 47.562 1 97.31 292 ASN A C 1
ATOM 2261 O O . ASN A 1 292 ? 9.617 40.875 47.5 1 97.31 292 ASN A O 1
ATOM 2265 N N . GLY A 1 293 ? 10.164 38.906 48.344 1 94.94 293 GLY A N 1
ATOM 2266 C CA . GLY A 1 293 ? 9.344 39.094 49.531 1 94.94 293 GLY A CA 1
ATOM 2267 C C . GLY A 1 293 ? 7.871 38.812 49.281 1 94.94 293 GLY A C 1
ATOM 2268 O O . GLY A 1 293 ? 7.078 38.781 50.219 1 94.94 293 GLY A O 1
ATOM 2269 N N . GLU A 1 294 ? 7.465 38.656 48.094 1 95.81 294 GLU A N 1
ATOM 2270 C CA . GLU A 1 294 ? 6.066 38.406 47.75 1 95.81 294 GLU A CA 1
ATOM 2271 C C . GLU A 1 294 ? 5.805 36.906 47.625 1 95.81 294 GLU A C 1
ATOM 2273 O O . GLU A 1 294 ? 6.527 36.188 46.906 1 95.81 294 GLU A O 1
ATOM 2278 N N . TYR A 1 295 ? 4.742 36.406 48.312 1 96.06 295 TYR A N 1
ATOM 2279 C CA . TYR A 1 295 ? 4.375 35 48.156 1 96.06 295 TYR A CA 1
ATOM 2280 C C . TYR A 1 295 ? 3.82 34.719 46.781 1 96.06 295 TYR A C 1
ATOM 2282 O O . TYR A 1 295 ? 2.979 35.469 46.281 1 96.06 295 TYR A O 1
ATOM 2290 N N . ILE A 1 296 ? 4.359 33.719 46.156 1 96.56 296 ILE A N 1
ATOM 2291 C CA . ILE A 1 296 ? 3.965 33.344 44.781 1 96.56 296 ILE A CA 1
ATOM 2292 C C . ILE A 1 296 ? 3.523 31.891 44.781 1 96.56 296 ILE A C 1
ATOM 2294 O O . ILE A 1 296 ? 4.34 30.984 44.969 1 96.56 296 ILE A O 1
ATOM 2298 N N . THR A 1 297 ? 2.27 31.688 44.5 1 95.06 297 THR A N 1
ATOM 2299 C CA . THR A 1 297 ? 1.744 30.328 44.531 1 95.06 297 THR A CA 1
ATOM 2300 C C . THR A 1 297 ? 1.282 29.891 43.156 1 95.06 297 THR A C 1
ATOM 2302 O O . THR A 1 297 ? 0.995 28.719 42.906 1 95.06 297 THR A O 1
ATOM 2305 N N . LYS A 1 298 ? 1.222 30.875 42.188 1 95.56 298 LYS A N 1
ATOM 2306 C CA . LYS A 1 298 ? 0.716 30.609 40.844 1 95.56 298 LYS A CA 1
ATOM 2307 C C . LYS A 1 298 ? 1.688 31.109 39.781 1 95.56 298 LYS A C 1
ATOM 2309 O O . LYS A 1 298 ? 2.59 31.891 40.094 1 95.56 298 LYS A O 1
ATOM 2314 N N . PHE A 1 299 ? 1.451 30.688 38.656 1 96.94 299 PHE A N 1
ATOM 2315 C CA . PHE A 1 299 ? 2.4 30.953 37.562 1 96.94 299 PHE A CA 1
ATOM 2316 C C . PHE A 1 299 ? 2.287 32.406 37.094 1 96.94 299 PHE A C 1
ATOM 2318 O O . PHE A 1 299 ? 3.281 33 36.688 1 96.94 299 PHE A O 1
ATOM 2325 N N . VAL A 1 300 ? 1.062 33.031 37.031 1 95.62 300 VAL A N 1
ATOM 2326 C CA . VAL A 1 300 ? 0.918 34.375 36.469 1 95.62 300 VAL A CA 1
ATOM 2327 C C . VAL A 1 300 ? 1.761 35.344 37.281 1 95.62 300 VAL A C 1
ATOM 2329 O O . VAL A 1 300 ? 2.568 36.094 36.75 1 95.62 300 VAL A O 1
ATOM 2332 N N . PRO A 1 301 ? 1.629 35.281 38.656 1 95.88 301 PRO A N 1
ATOM 2333 C CA . PRO A 1 301 ? 2.514 36.156 39.438 1 95.88 301 PRO A CA 1
ATOM 2334 C C . PRO A 1 301 ? 3.986 35.781 39.281 1 95.88 301 PRO A C 1
ATOM 2336 O O . PRO A 1 301 ? 4.859 36.656 39.344 1 95.88 301 PRO A O 1
ATOM 2339 N N . PHE A 1 302 ? 4.324 34.5 39.188 1 96.38 302 PHE A N 1
ATOM 2340 C CA . PHE A 1 302 ? 5.684 34.031 38.969 1 96.38 302 PHE A CA 1
ATOM 2341 C C . PHE A 1 302 ? 6.293 34.656 37.719 1 96.38 302 PHE A C 1
ATOM 2343 O O . PHE A 1 302 ? 7.379 35.219 37.781 1 96.38 302 PHE A O 1
ATOM 2350 N N . GLU A 1 303 ? 5.59 34.594 36.625 1 96.5 303 GLU A N 1
ATOM 2351 C CA . GLU A 1 303 ? 6.047 35.125 35.344 1 96.5 303 GLU A CA 1
ATOM 2352 C C . GLU A 1 303 ? 6.137 36.656 35.406 1 96.5 303 GLU A C 1
ATOM 2354 O O . GLU A 1 303 ? 7.062 37.25 34.844 1 96.5 303 GLU A O 1
ATOM 2359 N N . SER A 1 304 ? 5.078 37.219 36.031 1 96.56 304 SER A N 1
ATOM 2360 C CA . SER A 1 304 ? 5.078 38.656 36.156 1 96.56 304 SER A CA 1
ATOM 2361 C C . SER A 1 304 ? 6.332 39.156 36.875 1 96.56 304 SER A C 1
ATOM 2363 O O . SER A 1 304 ? 6.934 40.156 36.469 1 96.56 304 SER A O 1
ATOM 2365 N N . MET A 1 305 ? 6.684 38.438 37.906 1 96.88 305 MET A N 1
ATOM 2366 C CA . MET A 1 305 ? 7.871 38.812 38.688 1 96.88 305 MET A CA 1
ATOM 2367 C C . MET A 1 305 ? 9.133 38.688 37.844 1 96.88 305 MET A C 1
ATOM 2369 O O . MET A 1 305 ? 9.977 39.594 37.844 1 96.88 305 MET A O 1
ATOM 2373 N N . LEU A 1 306 ? 9.281 37.688 37.125 1 97.31 306 LEU A N 1
ATOM 2374 C CA . LEU A 1 306 ? 10.461 37.469 36.281 1 97.31 306 LEU A CA 1
ATOM 2375 C C . LEU A 1 306 ? 10.492 38.469 35.125 1 97.31 306 LEU A C 1
ATOM 2377 O O . LEU A 1 306 ? 11.539 39.062 34.844 1 97.31 306 LEU A O 1
ATOM 2381 N N . ASP A 1 307 ? 9.375 38.719 34.469 1 97.56 307 ASP A N 1
ATOM 2382 C CA . ASP A 1 307 ? 9.289 39.625 33.312 1 97.56 307 ASP A CA 1
ATOM 2383 C C . ASP A 1 307 ? 9.617 41.062 33.688 1 97.56 307 ASP A C 1
ATOM 2385 O O . ASP A 1 307 ? 10.133 41.812 32.875 1 97.56 307 ASP A O 1
ATOM 2389 N N . SER A 1 308 ? 9.328 41.375 34.938 1 96.38 308 SER A N 1
ATOM 2390 C CA . SER A 1 308 ? 9.547 42.75 35.375 1 96.38 308 SER A CA 1
ATOM 2391 C C . SER A 1 308 ? 10.977 42.938 35.875 1 96.38 308 SER A C 1
ATOM 2393 O O . SER A 1 308 ? 11.375 44.062 36.219 1 96.38 308 SER A O 1
ATOM 2395 N N . ASN A 1 309 ? 11.75 41.906 35.938 1 97.62 309 ASN A N 1
ATOM 2396 C CA . ASN A 1 309 ? 13.086 42 36.5 1 97.62 309 ASN A CA 1
ATOM 2397 C C . ASN A 1 309 ? 14.141 41.406 35.562 1 97.62 309 ASN A C 1
ATOM 2399 O O . ASN A 1 309 ? 15.102 40.781 36.031 1 97.62 309 ASN A O 1
ATOM 2403 N N . VAL A 1 310 ? 13.883 41.562 34.344 1 97.62 310 VAL A N 1
ATOM 2404 C CA . VAL A 1 310 ? 14.844 41.094 33.344 1 97.62 310 VAL A CA 1
ATOM 2405 C C . VAL A 1 310 ? 16.172 41.812 33.531 1 97.62 310 VAL A C 1
ATOM 2407 O O . VAL A 1 310 ? 16.219 43.031 33.562 1 97.62 310 VAL A O 1
ATOM 2410 N N . GLY A 1 311 ? 17.234 41.094 33.656 1 96.44 311 GLY A N 1
ATOM 2411 C CA . GLY A 1 311 ? 18.562 41.688 33.812 1 96.44 311 GLY A CA 1
ATOM 2412 C C . GLY A 1 311 ? 18.875 42.062 35.25 1 96.44 311 GLY A C 1
ATOM 2413 O O . GLY A 1 311 ? 20.016 42.438 35.562 1 96.44 311 GLY A O 1
ATOM 2414 N N . LYS A 1 312 ? 17.938 41.812 36.156 1 97.75 312 LYS A N 1
ATOM 2415 C CA . LYS A 1 312 ? 18.109 42.156 37.562 1 97.75 312 LYS A CA 1
ATOM 2416 C C . LYS A 1 312 ? 18.141 40.906 38.438 1 97.75 312 LYS A C 1
ATOM 2418 O O . LYS A 1 312 ? 17.891 39.812 37.969 1 97.75 312 LYS A O 1
ATOM 2423 N N . GLU A 1 313 ? 18.516 41.219 39.656 1 97.44 313 GLU A N 1
ATOM 2424 C CA . GLU A 1 313 ? 18.547 40.156 40.625 1 97.44 313 GLU A CA 1
ATOM 2425 C C . GLU A 1 313 ? 17.25 40.125 41.469 1 97.44 313 GLU A C 1
ATOM 2427 O O . GLU A 1 313 ? 16.688 41.156 41.75 1 97.44 313 GLU A O 1
ATOM 2432 N N . VAL A 1 314 ? 16.891 38.938 41.75 1 97.94 314 VAL A N 1
ATOM 2433 C CA . VAL A 1 314 ? 15.727 38.781 42.625 1 97.94 314 VAL A CA 1
ATOM 2434 C C . VAL A 1 314 ? 16.094 37.875 43.781 1 97.94 314 VAL A C 1
ATOM 2436 O O . VAL A 1 314 ? 16.969 37 43.656 1 97.94 314 VAL A O 1
ATOM 2439 N N . SER A 1 315 ? 15.414 38.062 44.938 1 97.75 315 SER A N 1
ATOM 2440 C CA . SER A 1 315 ? 15.555 37.188 46.094 1 97.75 315 SER A CA 1
ATOM 2441 C C . SER A 1 315 ? 14.469 36.125 46.094 1 97.75 315 SER A C 1
ATOM 2443 O O . SER A 1 315 ? 13.273 36.438 46.062 1 97.75 315 SER A O 1
ATOM 2445 N N . ILE A 1 316 ? 14.938 34.875 46.094 1 98 316 ILE A N 1
ATOM 2446 C CA . ILE A 1 316 ? 14 33.75 46.062 1 98 316 ILE A CA 1
ATOM 2447 C C . ILE A 1 316 ? 14.086 33 47.375 1 98 316 ILE A C 1
ATOM 2449 O O . ILE A 1 316 ? 15.18 32.656 47.844 1 98 316 ILE A O 1
ATOM 2453 N N . CYS A 1 317 ? 12.977 32.75 48 1 97.56 317 CYS A N 1
ATOM 2454 C CA . CYS A 1 317 ? 12.891 31.906 49.188 1 97.56 317 CYS A CA 1
ATOM 2455 C C . CYS A 1 317 ? 12.156 30.609 48.875 1 97.56 317 CYS A C 1
ATOM 2457 O O . CYS A 1 317 ? 11.039 30.625 48.375 1 97.56 317 CYS A O 1
ATOM 2459 N N . VAL A 1 318 ? 12.789 29.516 49.188 1 97.81 318 VAL A N 1
ATOM 2460 C CA . VAL A 1 318 ? 12.18 28.203 48.969 1 97.81 318 VAL A CA 1
ATOM 2461 C C . VAL A 1 318 ? 12.211 27.391 50.25 1 97.81 318 VAL A C 1
ATOM 2463 O O . VAL A 1 318 ? 12.875 27.781 51.219 1 97.81 318 VAL A O 1
ATOM 2466 N N . GLU A 1 319 ? 11.406 26.359 50.281 1 96.81 319 GLU A N 1
ATOM 2467 C CA . GLU A 1 319 ? 11.516 25.344 51.312 1 96.81 319 GLU A CA 1
ATOM 2468 C C . GLU A 1 319 ? 12.07 24.031 50.75 1 96.81 319 GLU A C 1
ATOM 2470 O O . GLU A 1 319 ? 11.547 23.5 49.781 1 96.81 319 GLU A O 1
ATOM 2475 N N . ARG A 1 320 ? 13.227 23.562 51.281 1 91.88 320 ARG A N 1
ATOM 2476 C CA . ARG A 1 320 ? 13.914 22.328 50.875 1 91.88 320 ARG A CA 1
ATOM 2477 C C . ARG A 1 320 ? 13.984 21.344 52.062 1 91.88 320 ARG A C 1
ATOM 2479 O O . ARG A 1 320 ? 14.719 21.578 53 1 91.88 320 ARG A O 1
ATOM 2486 N N . GLY A 1 321 ? 13.25 20.375 51.938 1 91.5 321 GLY A N 1
ATOM 2487 C CA . GLY A 1 321 ? 13.258 19.406 53.031 1 91.5 321 GLY A CA 1
ATOM 2488 C C . GLY A 1 321 ? 12.812 19.984 54.344 1 91.5 321 GLY A C 1
ATOM 2489 O O . GLY A 1 321 ? 13.375 19.656 55.406 1 91.5 321 GLY A O 1
ATOM 2490 N N . GLY A 1 322 ? 12.016 20.906 54.375 1 91.94 322 GLY A N 1
ATOM 2491 C CA . GLY A 1 322 ? 11.469 21.484 55.594 1 91.94 322 GLY A CA 1
ATOM 2492 C C . GLY A 1 322 ? 12.25 22.672 56.094 1 91.94 322 GLY A C 1
ATOM 2493 O O . GLY A 1 322 ? 11.953 23.219 57.156 1 91.94 322 GLY A O 1
ATOM 2494 N N . LYS A 1 323 ? 13.258 23.078 55.375 1 95 323 LYS A N 1
ATOM 2495 C CA . LYS A 1 323 ? 14.086 24.219 55.75 1 95 323 LYS A CA 1
ATOM 2496 C C . LYS A 1 323 ? 13.953 25.359 54.75 1 95 323 LYS A C 1
ATOM 2498 O O . LYS A 1 323 ? 14.102 25.156 53.562 1 95 323 LYS A O 1
ATOM 2503 N N . PRO A 1 324 ? 13.688 26.547 55.281 1 94.75 324 PRO A N 1
ATOM 2504 C CA . PRO A 1 324 ? 13.664 27.688 54.344 1 94.75 324 PRO A CA 1
ATOM 2505 C C . PRO A 1 324 ? 15.062 28.078 53.875 1 94.75 324 PRO A C 1
ATOM 2507 O O . PRO A 1 324 ? 16 28.109 54.656 1 94.75 324 PRO A O 1
ATOM 2510 N N . ILE A 1 325 ? 15.227 28.328 52.656 1 96.69 325 ILE A N 1
ATOM 2511 C CA . ILE A 1 325 ? 16.5 28.719 52.031 1 96.69 325 ILE A CA 1
ATOM 2512 C C . ILE A 1 325 ? 16.297 29.984 51.219 1 96.69 325 ILE A C 1
ATOM 2514 O O . ILE A 1 325 ? 15.391 30.062 50.375 1 96.69 325 ILE A O 1
ATOM 2518 N N . ASP A 1 326 ? 17.094 30.984 51.438 1 96.31 326 ASP A N 1
ATOM 2519 C CA . ASP A 1 326 ? 17.094 32.219 50.688 1 96.31 326 ASP A CA 1
ATOM 2520 C C . ASP A 1 326 ? 18.25 32.25 49.688 1 96.31 326 ASP A C 1
ATOM 2522 O O . ASP A 1 326 ? 19.375 31.859 50.031 1 96.31 326 ASP A O 1
ATOM 2526 N N . MET A 1 327 ? 17.938 32.688 48.5 1 96.94 327 MET A N 1
ATOM 2527 C CA . MET A 1 327 ? 19 32.781 47.5 1 96.94 327 MET A CA 1
ATOM 2528 C C . MET A 1 327 ? 18.734 33.938 46.562 1 96.94 327 MET A C 1
ATOM 2530 O O . MET A 1 327 ? 17.609 34.406 46.438 1 96.94 327 MET A O 1
ATOM 2534 N N . THR A 1 328 ? 19.75 34.438 45.969 1 97.19 328 THR A N 1
ATOM 2535 C CA . THR A 1 328 ? 19.672 35.5 44.938 1 97.19 328 THR A CA 1
ATOM 2536 C C . THR A 1 328 ? 19.984 34.938 43.562 1 97.19 328 THR A C 1
ATOM 2538 O O . THR A 1 328 ? 20.984 34.25 43.375 1 97.19 328 THR A O 1
ATOM 2541 N N . VAL A 1 329 ? 19.094 35.188 42.656 1 97.75 329 VAL A N 1
ATOM 2542 C CA . VAL A 1 329 ? 19.234 34.656 41.312 1 97.75 329 VAL A CA 1
ATOM 2543 C C . VAL A 1 329 ? 19.078 35.812 40.312 1 97.75 329 VAL A C 1
ATOM 2545 O O . VAL A 1 329 ? 18.234 36.688 40.469 1 97.75 329 VAL A O 1
ATOM 2548 N N . LYS A 1 330 ? 19.891 35.875 39.312 1 97.38 330 LYS A N 1
ATOM 2549 C CA . LYS A 1 330 ? 19.766 36.844 38.25 1 97.38 330 LYS A CA 1
ATOM 2550 C C . LYS A 1 330 ? 18.75 36.406 37.219 1 97.38 330 LYS A C 1
ATOM 2552 O O . LYS A 1 330 ? 18.781 35.281 36.719 1 97.38 330 LYS A O 1
ATOM 2557 N N . VAL A 1 331 ? 17.812 37.344 36.938 1 98.06 331 VAL A N 1
ATOM 2558 C CA . VAL A 1 331 ? 16.812 37.031 35.938 1 98.06 331 VAL A CA 1
ATOM 2559 C C . VAL A 1 331 ? 17.359 37.281 34.531 1 98.06 331 VAL A C 1
ATOM 2561 O O . VAL A 1 331 ? 17.797 38.406 34.219 1 98.06 331 VAL A O 1
ATOM 2564 N N . GLY A 1 332 ? 17.453 36.25 33.719 1 96.75 332 GLY A N 1
ATOM 2565 C CA . GLY A 1 332 ? 17.953 36.375 32.344 1 96.75 332 GLY A CA 1
ATOM 2566 C C . GLY A 1 332 ? 16.891 36.844 31.375 1 96.75 332 GLY A C 1
ATOM 2567 O O . GLY A 1 332 ? 15.742 37.094 31.75 1 96.75 332 GLY A O 1
ATOM 2568 N N . ASP A 1 333 ? 17.328 37.031 30.125 1 96.44 333 ASP A N 1
ATOM 2569 C CA . ASP A 1 333 ? 16.438 37.406 29.031 1 96.44 333 ASP A CA 1
ATOM 2570 C C . ASP A 1 333 ? 16.078 36.156 28.188 1 96.44 333 ASP A C 1
ATOM 2572 O O . ASP A 1 333 ? 16.922 35.625 27.484 1 96.44 333 ASP A O 1
ATOM 2576 N N . LEU A 1 334 ? 14.867 35.812 28.219 1 96.25 334 LEU A N 1
ATOM 2577 C CA . LEU A 1 334 ? 14.398 34.625 27.531 1 96.25 334 LEU A CA 1
ATOM 2578 C C . LEU A 1 334 ? 14.641 34.75 26.031 1 96.25 334 LEU A C 1
ATOM 2580 O O . LEU A 1 334 ? 14.906 33.75 25.344 1 96.25 334 LEU A O 1
ATOM 2584 N N . HIS A 1 335 ? 14.492 35.906 25.453 1 95.44 335 HIS A N 1
ATOM 2585 C CA . HIS A 1 335 ? 14.711 36.125 24.031 1 95.44 335 HIS A CA 1
ATOM 2586 C C . HIS A 1 335 ? 16.141 35.812 23.625 1 95.44 335 HIS A C 1
ATOM 2588 O O . HIS A 1 335 ? 16.406 35.375 22.516 1 95.44 335 HIS A O 1
ATOM 2594 N N . ALA A 1 336 ? 17.047 36 24.516 1 93.56 336 ALA A N 1
ATOM 2595 C CA . ALA A 1 336 ? 18.469 35.812 24.234 1 93.56 336 ALA A CA 1
ATOM 2596 C C . ALA A 1 336 ? 18.797 34.312 24.094 1 93.56 336 ALA A C 1
ATOM 2598 O O . ALA A 1 336 ? 19.781 33.969 23.453 1 93.56 336 ALA A O 1
ATOM 2599 N N . ILE A 1 337 ? 18.016 33.5 24.688 1 95 337 ILE A N 1
ATOM 2600 C CA . ILE A 1 337 ? 18.297 32.094 24.641 1 95 337 ILE A CA 1
ATOM 2601 C C . ILE A 1 337 ? 17.281 31.375 23.734 1 95 337 ILE A C 1
ATOM 2603 O O . ILE A 1 337 ? 17.094 30.172 23.828 1 95 337 ILE A O 1
ATOM 2607 N N . THR A 1 338 ? 16.5 32.094 23.031 1 95.31 338 THR A N 1
ATOM 2608 C CA . THR A 1 338 ? 15.609 31.578 22 1 95.31 338 THR A CA 1
ATOM 2609 C C . THR A 1 338 ? 16.188 31.844 20.609 1 95.31 338 THR A C 1
ATOM 2611 O O . THR A 1 338 ? 16.391 33 20.219 1 95.31 338 THR A O 1
ATOM 2614 N N . PRO A 1 339 ? 16.406 30.781 19.922 1 96.38 339 PRO A N 1
ATOM 2615 C CA . PRO A 1 339 ? 17.031 30.984 18.609 1 96.38 339 PRO A CA 1
ATOM 2616 C C . PRO A 1 339 ? 16.188 31.875 17.688 1 96.38 339 PRO A C 1
ATOM 2618 O O . PRO A 1 339 ? 14.961 31.797 17.703 1 96.38 339 PRO A O 1
ATOM 2621 N N . ASP A 1 340 ? 16.875 32.75 16.938 1 96.69 340 ASP A N 1
ATOM 2622 C CA . ASP A 1 340 ? 16.203 33.656 16 1 96.69 340 ASP A CA 1
ATOM 2623 C C . ASP A 1 340 ? 16.891 33.625 14.641 1 96.69 340 ASP A C 1
ATOM 2625 O O . ASP A 1 340 ? 16.641 34.5 13.797 1 96.69 340 ASP A O 1
ATOM 2629 N N . ARG A 1 341 ? 17.812 32.688 14.461 1 98 341 ARG A N 1
ATOM 2630 C CA . ARG A 1 341 ? 18.531 32.562 13.203 1 98 341 ARG A CA 1
ATOM 2631 C C . ARG A 1 341 ? 19 31.141 12.977 1 98 341 ARG A C 1
ATOM 2633 O O . ARG A 1 341 ? 19.078 30.344 13.922 1 98 341 ARG A O 1
ATOM 2640 N N . TYR A 1 342 ? 19.281 30.797 11.773 1 98.06 342 TYR A N 1
ATOM 2641 C CA . TYR A 1 342 ? 19.875 29.516 11.414 1 98.06 342 TYR A CA 1
ATOM 2642 C C . TYR A 1 342 ? 20.844 29.688 10.242 1 98.06 342 TYR A C 1
ATOM 2644 O O . TYR A 1 342 ? 20.766 30.672 9.508 1 98.06 342 TYR A O 1
ATOM 2652 N N . VAL A 1 343 ? 21.719 28.781 10.141 1 98.12 343 VAL A N 1
ATOM 2653 C CA . VAL A 1 343 ? 22.656 28.766 9.023 1 98.12 343 VAL A CA 1
ATOM 2654 C C . VAL A 1 343 ? 22.344 27.625 8.078 1 98.12 343 VAL A C 1
ATOM 2656 O O . VAL A 1 343 ? 21.984 26.531 8.516 1 98.12 343 VAL A O 1
ATOM 2659 N N . GLU A 1 344 ? 22.359 27.938 6.836 1 96.69 344 GLU A N 1
ATOM 2660 C CA . GLU A 1 344 ? 22.219 26.922 5.797 1 96.69 344 GLU A CA 1
ATOM 2661 C C . GLU A 1 344 ? 23.578 26.594 5.176 1 96.69 344 GLU A C 1
ATOM 2663 O O . GLU A 1 344 ? 24.297 27.484 4.734 1 96.69 344 GLU A O 1
ATOM 2668 N N . ILE A 1 345 ? 23.922 25.375 5.184 1 95.62 345 ILE A N 1
ATOM 2669 C CA . ILE A 1 345 ? 25.156 24.922 4.574 1 95.62 345 ILE A CA 1
ATOM 2670 C C . ILE A 1 345 ? 25.016 23.453 4.152 1 95.62 345 ILE A C 1
ATOM 2672 O O . ILE A 1 345 ? 24.5 22.641 4.906 1 95.62 345 ILE A O 1
ATOM 2676 N N . GLY A 1 346 ? 25.484 23.109 2.947 1 91.31 346 GLY A N 1
ATOM 2677 C CA . GLY A 1 346 ? 25.375 21.75 2.453 1 91.31 346 GLY A CA 1
ATOM 2678 C C . GLY A 1 346 ? 23.938 21.25 2.406 1 91.31 346 GLY A C 1
ATOM 2679 O O . GLY A 1 346 ? 23.688 20.062 2.646 1 91.31 346 GLY A O 1
ATOM 2680 N N . GLY A 1 347 ? 23 22.125 2.334 1 90.88 347 GLY A N 1
ATOM 2681 C CA . GLY A 1 347 ? 21.609 21.75 2.328 1 90.88 347 GLY A CA 1
ATOM 2682 C C . GLY A 1 347 ? 21.016 21.594 3.721 1 90.88 347 GLY A C 1
ATOM 2683 O O . GLY A 1 347 ? 19.797 21.5 3.881 1 90.88 347 GLY A O 1
ATOM 2684 N N . SER A 1 348 ? 21.828 21.625 4.738 1 95.06 348 SER A N 1
ATOM 2685 C CA . SER A 1 348 ? 21.406 21.453 6.121 1 95.06 348 SER A CA 1
ATOM 2686 C C . SER A 1 348 ? 21.047 22.797 6.754 1 95.06 348 SER A C 1
ATOM 2688 O O . SER A 1 348 ? 21.422 23.844 6.25 1 95.06 348 SER A O 1
ATOM 2690 N N . LYS A 1 349 ? 20.312 22.703 7.746 1 97 349 LYS A N 1
ATOM 2691 C CA . LYS A 1 349 ? 19.984 23.859 8.578 1 97 349 LYS A CA 1
ATOM 2692 C C . LYS A 1 349 ? 20.359 23.609 10.031 1 97 349 LYS A C 1
ATOM 2694 O O . LYS A 1 349 ? 20 22.578 10.609 1 97 349 LYS A O 1
ATOM 2699 N N . LEU A 1 350 ? 21.109 24.547 10.531 1 97.81 350 LEU A N 1
ATOM 2700 C CA . LEU A 1 350 ? 21.578 24.453 11.914 1 97.81 350 LEU A CA 1
ATOM 2701 C C . LEU A 1 350 ? 21.234 25.719 12.695 1 97.81 350 LEU A C 1
ATOM 2703 O O . LEU A 1 350 ? 21.359 26.828 12.172 1 97.81 350 LEU A O 1
ATOM 2707 N N . ASN A 1 351 ? 20.812 25.641 13.844 1 98.25 351 ASN A N 1
ATOM 2708 C CA . ASN A 1 351 ? 20.562 26.75 14.758 1 98.25 351 ASN A CA 1
ATOM 2709 C C . ASN A 1 351 ? 21.078 26.438 16.156 1 98.25 351 ASN A C 1
ATOM 2711 O O . ASN A 1 351 ? 21.562 25.344 16.422 1 98.25 351 ASN A O 1
ATOM 2715 N N . GLU A 1 352 ? 21.016 27.453 17.031 1 97.62 352 GLU A N 1
ATOM 2716 C CA . GLU A 1 352 ? 21.422 27.25 18.422 1 97.62 352 GLU A CA 1
ATOM 2717 C C . GLU A 1 352 ? 20.438 26.359 19.172 1 97.62 352 GLU A C 1
ATOM 2719 O O . GLU A 1 352 ? 19.25 26.344 18.844 1 97.62 352 GLU A O 1
ATOM 2724 N N . VAL A 1 353 ? 20.953 25.609 20.141 1 97 353 VAL A N 1
ATOM 2725 C CA . VAL A 1 353 ? 20.062 24.844 21 1 97 353 VAL A CA 1
ATOM 2726 C C . VAL A 1 353 ? 19.109 25.797 21.734 1 97 353 VAL A C 1
ATOM 2728 O O . VAL A 1 353 ? 19.547 26.781 22.328 1 97 353 VAL A O 1
ATOM 2731 N N . SER A 1 354 ? 17.922 25.516 21.641 1 96.06 354 SER A N 1
ATOM 2732 C CA . SER A 1 354 ? 16.922 26.375 22.25 1 96.06 354 SER A CA 1
ATOM 2733 C C . SER A 1 354 ? 16.656 25.984 23.703 1 96.06 354 SER A C 1
ATOM 2735 O O . SER A 1 354 ? 17.047 24.891 24.141 1 96.06 354 SER A O 1
ATOM 2737 N N . TYR A 1 355 ? 16.031 26.938 24.406 1 95.81 355 TYR A N 1
ATOM 2738 C CA . TYR A 1 355 ? 15.594 26.641 25.766 1 95.81 355 TYR A CA 1
ATOM 2739 C C . TYR A 1 355 ? 14.578 25.5 25.766 1 95.81 355 TYR A C 1
ATOM 2741 O O . TYR A 1 355 ? 14.547 24.688 26.703 1 95.81 355 TYR A O 1
ATOM 2749 N N . GLN A 1 356 ? 13.75 25.438 24.688 1 94.25 356 GLN A N 1
ATOM 2750 C CA . GLN A 1 356 ? 12.766 24.359 24.547 1 94.25 356 GLN A CA 1
ATOM 2751 C C . GLN A 1 356 ? 13.43 23 24.562 1 94.25 356 GLN A C 1
ATOM 2753 O O . GLN A 1 356 ? 13 22.094 25.297 1 94.25 356 GLN A O 1
ATOM 2758 N N . LEU A 1 357 ? 14.469 22.906 23.797 1 95.44 357 LEU A N 1
ATOM 2759 C CA . LEU A 1 357 ? 15.164 21.625 23.688 1 95.44 357 LEU A CA 1
ATOM 2760 C C . LEU A 1 357 ? 16.031 21.359 24.922 1 95.44 357 LEU A C 1
ATOM 2762 O O . LEU A 1 357 ? 16.047 20.25 25.438 1 95.44 357 LEU A O 1
ATOM 2766 N N . ALA A 1 358 ? 16.703 22.359 25.391 1 96.31 358 ALA A N 1
ATOM 2767 C CA . ALA A 1 358 ? 17.594 22.219 26.531 1 96.31 358 ALA A CA 1
ATOM 2768 C C . ALA A 1 358 ? 16.828 21.766 27.781 1 96.31 358 ALA A C 1
ATOM 2770 O O . ALA A 1 358 ? 17.312 20.922 28.531 1 96.31 358 ALA A O 1
ATOM 2771 N N . ARG A 1 359 ? 15.75 22.375 27.938 1 94.88 359 ARG A N 1
ATOM 2772 C CA . ARG A 1 359 ? 14.922 22.062 29.109 1 94.88 359 ARG A CA 1
ATOM 2773 C C . ARG A 1 359 ? 14.438 20.609 29.047 1 94.88 359 ARG A C 1
ATOM 2775 O O . ARG A 1 359 ? 14.438 19.906 30.062 1 94.88 359 ARG A O 1
ATOM 2782 N N . ALA A 1 360 ? 14 20.172 27.844 1 93.75 360 ALA A N 1
ATOM 2783 C CA . ALA A 1 360 ? 13.445 18.828 27.688 1 93.75 360 ALA A CA 1
ATOM 2784 C C . ALA A 1 360 ? 14.477 17.766 28.047 1 93.75 360 ALA A C 1
ATOM 2786 O O . ALA A 1 360 ? 14.125 16.703 28.547 1 93.75 360 ALA A O 1
ATOM 2787 N N . TYR A 1 361 ? 15.758 18.125 27.891 1 94.5 361 TYR A N 1
ATOM 2788 C CA . TYR A 1 361 ? 16.781 17.109 28.094 1 94.5 361 TYR A CA 1
ATOM 2789 C C . TYR A 1 361 ? 17.734 17.516 29.219 1 94.5 361 TYR A C 1
ATOM 2791 O O . TYR A 1 361 ? 18.703 16.812 29.516 1 94.5 361 TYR A O 1
ATOM 2799 N N . CYS A 1 362 ? 17.422 18.594 29.859 1 94.75 362 CYS A N 1
ATOM 2800 C CA . CYS A 1 362 ? 18.188 19.109 31 1 94.75 362 CYS A CA 1
ATOM 2801 C C . CYS A 1 362 ? 19.656 19.266 30.641 1 94.75 362 CYS A C 1
ATOM 2803 O O . CYS A 1 362 ? 20.531 18.719 31.312 1 94.75 362 CYS A O 1
ATOM 2805 N N . ILE A 1 363 ? 19.875 20.031 29.594 1 95.31 363 ILE A N 1
ATOM 2806 C CA . ILE A 1 363 ? 21.234 20.359 29.156 1 95.31 363 ILE A CA 1
ATOM 2807 C C . ILE A 1 363 ? 21.391 21.875 29.078 1 95.31 363 ILE A C 1
ATOM 2809 O O . ILE A 1 363 ? 20.406 22.625 29.141 1 95.31 363 ILE A O 1
ATOM 2813 N N . PRO A 1 364 ? 22.625 22.328 29.031 1 94.88 364 PRO A N 1
ATOM 2814 C CA . PRO A 1 364 ? 22.812 23.781 28.891 1 94.88 364 PRO A CA 1
ATOM 2815 C C . PRO A 1 364 ? 22.203 24.328 27.594 1 94.88 364 PRO A C 1
ATOM 2817 O O . PRO A 1 364 ? 22.25 23.656 26.562 1 94.88 364 PRO A O 1
ATOM 2820 N N . CYS A 1 365 ? 21.766 25.547 27.672 1 95 365 CYS A N 1
ATOM 2821 C CA . CYS A 1 365 ? 21.141 26.203 26.516 1 95 365 CYS A CA 1
ATOM 2822 C C . CYS A 1 365 ? 22.203 26.75 25.578 1 95 365 CYS A C 1
ATOM 2824 O O . CYS A 1 365 ? 22.25 27.969 25.328 1 95 365 CYS A O 1
ATOM 2826 N N . LYS A 1 366 ? 23 25.859 25.078 1 94.19 366 LYS A N 1
ATOM 2827 C CA . LYS A 1 366 ? 24.062 26.25 24.156 1 94.19 366 LYS A CA 1
ATOM 2828 C C . LYS A 1 366 ? 24.453 25.078 23.25 1 94.19 366 LYS A C 1
ATOM 2830 O O . LYS A 1 366 ? 24.25 23.922 23.609 1 94.19 366 LYS A O 1
ATOM 2835 N N . GLY A 1 367 ? 25.047 25.469 22.172 1 96.62 367 GLY A N 1
ATOM 2836 C CA . GLY A 1 367 ? 25.484 24.453 21.219 1 96.62 367 GLY A CA 1
ATOM 2837 C C . GLY A 1 367 ? 24.844 24.625 19.844 1 96.62 367 GLY A C 1
ATOM 2838 O O . GLY A 1 367 ? 23.938 25.438 19.672 1 96.62 367 GLY A O 1
ATOM 2839 N N . VAL A 1 368 ? 25.375 23.828 18.906 1 98.25 368 VAL A N 1
ATOM 2840 C CA . VAL A 1 368 ? 24.906 23.891 17.531 1 98.25 368 VAL A CA 1
ATOM 2841 C C . VAL A 1 368 ? 24.016 22.688 17.234 1 98.25 368 VAL A C 1
ATOM 2843 O O . VAL A 1 368 ? 24.5 21.562 17.109 1 98.25 368 VAL A O 1
ATOM 2846 N N . TYR A 1 369 ? 22.766 22.969 17.047 1 97.75 369 TYR A N 1
ATOM 2847 C CA . TYR A 1 369 ? 21.75 21.938 16.828 1 97.75 369 TYR A CA 1
ATOM 2848 C C . TYR A 1 369 ? 21.484 21.75 15.336 1 97.75 369 TYR A C 1
ATOM 2850 O O . TYR A 1 369 ? 21.281 22.734 14.609 1 97.75 369 TYR A O 1
ATOM 2858 N N . VAL A 1 370 ? 21.469 20.516 14.844 1 97.31 370 VAL A N 1
ATOM 2859 C CA . VAL A 1 370 ? 21.125 20.219 13.453 1 97.31 370 VAL A CA 1
ATOM 2860 C C . VAL A 1 370 ? 19.625 20.094 13.297 1 97.31 370 VAL A C 1
ATOM 2862 O O . VAL A 1 370 ? 19.047 19.016 13.508 1 97.31 370 VAL A O 1
ATOM 2865 N N . ALA A 1 371 ? 19.047 21.125 12.805 1 96.25 371 ALA A N 1
ATOM 2866 C CA . ALA A 1 371 ? 17.594 21.141 12.688 1 96.25 371 ALA A CA 1
ATOM 2867 C C . ALA A 1 371 ? 17.141 20.312 11.484 1 96.25 371 ALA A C 1
ATOM 2869 O O . ALA A 1 371 ? 16.094 19.656 11.539 1 96.25 371 ALA A O 1
ATOM 2870 N N . GLU A 1 372 ? 17.844 20.422 10.438 1 95.5 372 GLU A N 1
ATOM 2871 C CA . GLU A 1 372 ? 17.578 19.625 9.242 1 95.5 372 GLU A CA 1
ATOM 2872 C C . GLU A 1 372 ? 18.859 19 8.695 1 95.5 372 GLU A C 1
ATOM 2874 O O . GLU A 1 372 ? 19.703 19.703 8.133 1 95.5 372 GLU A O 1
ATOM 2879 N N . PRO A 1 373 ? 18.969 17.734 8.875 1 94.69 373 PRO A N 1
ATOM 2880 C CA . PRO A 1 373 ? 20.156 17.078 8.32 1 94.69 373 PRO A CA 1
ATOM 2881 C C . PRO A 1 373 ? 20.078 16.906 6.805 1 94.69 373 PRO A C 1
ATOM 2883 O O . PRO A 1 373 ? 19.016 16.547 6.273 1 94.69 373 PRO A O 1
ATOM 2886 N N . SER A 1 374 ? 21.094 17.172 6.125 1 92.44 374 SER A N 1
ATOM 2887 C CA . SER A 1 374 ? 21.25 16.969 4.688 1 92.44 374 SER A CA 1
ATOM 2888 C C . SER A 1 374 ? 22.719 16.922 4.285 1 92.44 374 SER A C 1
ATOM 2890 O O . SER A 1 374 ? 23.578 17.422 5.012 1 92.44 374 SER A O 1
ATOM 2892 N N . GLY A 1 375 ? 23.031 16.266 3.229 1 90.75 375 GLY A N 1
ATOM 2893 C CA . GLY A 1 375 ? 24.391 16.219 2.703 1 90.75 375 GLY A CA 1
ATOM 2894 C C . GLY A 1 375 ? 25.422 15.812 3.74 1 90.75 375 GLY A C 1
ATOM 2895 O O . GLY A 1 375 ? 25.312 14.742 4.352 1 90.75 375 GLY A O 1
ATOM 2896 N N . MET A 1 376 ? 26.344 16.844 3.992 1 91.75 376 MET A N 1
ATOM 2897 C CA . MET A 1 376 ? 27.5 16.531 4.832 1 91.75 376 MET A CA 1
ATOM 2898 C C . MET A 1 376 ? 27.078 16.359 6.289 1 91.75 376 MET A C 1
ATOM 2900 O O . MET A 1 376 ? 27.75 15.656 7.055 1 91.75 376 MET A O 1
ATOM 2904 N N . PHE A 1 377 ? 25.922 16.859 6.668 1 94.31 377 PHE A N 1
ATOM 2905 C CA . PHE A 1 377 ? 25.516 16.734 8.062 1 94.31 377 PHE A CA 1
ATOM 2906 C C . PHE A 1 377 ? 24.375 15.742 8.219 1 94.31 377 PHE A C 1
ATOM 2908 O O . PHE A 1 377 ? 23.672 15.758 9.227 1 94.31 377 PHE A O 1
ATOM 2915 N N . ARG A 1 378 ? 24.062 15.039 7.215 1 93.62 378 ARG A N 1
ATOM 2916 C CA . ARG A 1 378 ? 23.25 13.836 7.41 1 93.62 378 ARG A CA 1
ATOM 2917 C C . ARG A 1 378 ? 24.078 12.703 8.008 1 93.62 378 ARG A C 1
ATOM 2919 O O . ARG A 1 378 ? 24.578 11.844 7.285 1 93.62 378 ARG A O 1
ATOM 2926 N N . LEU A 1 379 ? 24.078 12.68 9.203 1 91.94 379 LEU A N 1
ATOM 2927 C CA . LEU A 1 379 ? 24.953 11.805 9.969 1 91.94 379 LEU A CA 1
ATOM 2928 C C . LEU A 1 379 ? 24.266 10.469 10.25 1 91.94 379 LEU A C 1
ATOM 2930 O O . LEU A 1 379 ? 23.078 10.297 9.961 1 91.94 379 LEU A O 1
ATOM 2934 N N . ASP A 1 380 ? 24.984 9.508 10.602 1 86.56 380 ASP A N 1
ATOM 2935 C CA . ASP A 1 380 ? 24.453 8.18 10.859 1 86.56 380 ASP A CA 1
ATOM 2936 C C . ASP A 1 380 ? 23.484 8.203 12.047 1 86.56 380 ASP A C 1
ATOM 2938 O O . ASP A 1 380 ? 23.781 8.812 13.078 1 86.56 380 ASP A O 1
ATOM 2942 N N . GLY A 1 381 ? 22.469 7.609 11.781 1 84.81 381 GLY A N 1
ATOM 2943 C CA . GLY A 1 381 ? 21.453 7.566 12.828 1 84.81 381 GLY A CA 1
ATOM 2944 C C . GLY A 1 381 ? 20.156 8.227 12.422 1 84.81 381 GLY A C 1
ATOM 2945 O O . GLY A 1 381 ? 19.875 8.383 11.227 1 84.81 381 GLY A O 1
ATOM 2946 N N . PRO A 1 382 ? 19.422 8.633 13.477 1 85.12 382 PRO A N 1
ATOM 2947 C CA . PRO A 1 382 ? 18.141 9.281 13.188 1 85.12 382 PRO A CA 1
ATOM 2948 C C . PRO A 1 382 ? 18.297 10.664 12.578 1 85.12 382 PRO A C 1
ATOM 2950 O O . PRO A 1 382 ? 19.375 11.25 12.633 1 85.12 382 PRO A O 1
ATOM 2953 N N . ASP A 1 383 ? 17.234 11.172 12.102 1 85.25 383 ASP A N 1
ATOM 2954 C CA . ASP A 1 383 ? 17.297 12.453 11.398 1 85.25 383 ASP A CA 1
ATOM 2955 C C . ASP A 1 383 ? 17.281 13.617 12.391 1 85.25 383 ASP A C 1
ATOM 2957 O O . ASP A 1 383 ? 17.703 14.727 12.047 1 85.25 383 ASP A O 1
ATOM 2961 N N . ASN A 1 384 ? 16.953 13.336 13.562 1 89.19 384 ASN A N 1
ATOM 2962 C CA . ASN A 1 384 ? 16.844 14.461 14.484 1 89.19 384 ASN A CA 1
ATOM 2963 C C . ASN A 1 384 ? 17.594 14.203 15.781 1 89.19 384 ASN A C 1
ATOM 2965 O O . ASN A 1 384 ? 17.844 13.047 16.141 1 89.19 384 ASN A O 1
ATOM 2969 N N . GLY A 1 385 ? 18.062 15.344 16.344 1 93.62 385 GLY A N 1
ATOM 2970 C CA . GLY A 1 385 ? 18.547 15.25 17.719 1 93.62 385 GLY A CA 1
ATOM 2971 C C . GLY A 1 385 ? 20.062 15.391 17.812 1 93.62 385 GLY A C 1
ATOM 2972 O O . GLY A 1 385 ? 20.641 15.164 18.875 1 93.62 385 GLY A O 1
ATOM 2973 N N . TRP A 1 386 ? 20.703 15.891 16.781 1 96.19 386 TRP A N 1
ATOM 2974 C CA . TRP A 1 386 ? 22.156 15.922 16.797 1 96.19 386 TRP A CA 1
ATOM 2975 C C . TRP A 1 386 ? 22.672 17.297 17.188 1 96.19 386 TRP A C 1
ATOM 2977 O O . TRP A 1 386 ? 22.109 18.328 16.766 1 96.19 386 TRP A O 1
ATOM 2987 N N . ILE A 1 387 ? 23.719 17.328 17.984 1 97.56 387 ILE A N 1
ATOM 2988 C CA . ILE A 1 387 ? 24.469 18.531 18.359 1 97.56 387 ILE A CA 1
ATOM 2989 C C . ILE A 1 387 ? 25.906 18.391 17.875 1 97.56 387 ILE A C 1
ATOM 2991 O O . ILE A 1 387 ? 26.578 17.391 18.141 1 97.56 387 ILE A O 1
ATOM 2995 N N . ILE A 1 388 ? 26.391 19.375 17.172 1 98.06 388 ILE A N 1
ATOM 2996 C CA . ILE A 1 388 ? 27.766 19.359 16.656 1 98.06 388 ILE A CA 1
ATOM 2997 C C . ILE A 1 388 ? 28.719 19.875 17.734 1 98.06 388 ILE A C 1
ATOM 2999 O O . ILE A 1 388 ? 28.578 21 18.203 1 98.06 388 ILE A O 1
ATOM 3003 N N . LYS A 1 389 ? 29.672 19.094 18.094 1 97.5 389 LYS A N 1
ATOM 3004 C CA . LYS A 1 389 ? 30.656 19.438 19.125 1 97.5 389 LYS A CA 1
ATOM 3005 C C . LYS A 1 389 ? 31.875 20.109 18.5 1 97.5 389 LYS A C 1
ATOM 3007 O O . LYS A 1 389 ? 32.406 21.094 19.031 1 97.5 389 LYS A O 1
ATOM 3012 N N . SER A 1 390 ? 32.344 19.516 17.422 1 98.12 390 SER A N 1
ATOM 3013 C CA . SER A 1 390 ? 33.531 20.078 16.75 1 98.12 390 SER A CA 1
ATOM 3014 C C . SER A 1 390 ? 33.531 19.703 15.273 1 98.12 390 SER A C 1
ATOM 3016 O O . SER A 1 390 ? 32.906 18.719 14.867 1 98.12 390 SER A O 1
ATOM 3018 N N . VAL A 1 391 ? 34.188 20.531 14.492 1 98.12 391 VAL A N 1
ATOM 3019 C CA . VAL A 1 391 ? 34.438 20.297 13.078 1 98.12 391 VAL A CA 1
ATOM 3020 C C . VAL A 1 391 ? 35.906 20.516 12.773 1 98.12 391 VAL A C 1
ATOM 3022 O O . VAL A 1 391 ? 36.5 21.547 13.148 1 98.12 391 VAL A O 1
ATOM 3025 N N . ASP A 1 392 ? 36.5 19.547 12.117 1 97.69 392 ASP A N 1
ATOM 3026 C CA . ASP A 1 392 ? 37.938 19.609 11.773 1 97.69 392 ASP A CA 1
ATOM 3027 C C . ASP A 1 392 ? 38.781 19.922 13 1 97.69 392 ASP A C 1
ATOM 3029 O O . ASP A 1 392 ? 39.625 20.812 12.969 1 97.69 392 ASP A O 1
ATOM 3033 N N . ASP A 1 393 ? 38.469 19.359 14.078 1 96.44 393 ASP A N 1
ATOM 3034 C CA . ASP A 1 393 ? 39.219 19.406 15.344 1 96.44 393 ASP A CA 1
ATOM 3035 C C . ASP A 1 393 ? 39.125 20.781 15.969 1 96.44 393 ASP A C 1
ATOM 3037 O O . ASP A 1 393 ? 39.969 21.156 16.781 1 96.44 393 ASP A O 1
ATOM 3041 N N . LYS A 1 394 ? 38.219 21.484 15.539 1 98.12 394 LYS A N 1
ATOM 3042 C CA . LYS A 1 394 ? 37.938 22.781 16.156 1 98.12 394 LYS A CA 1
ATOM 3043 C C . LYS A 1 394 ? 36.562 22.766 16.859 1 98.12 394 LYS A C 1
ATOM 3045 O O . LYS A 1 394 ? 35.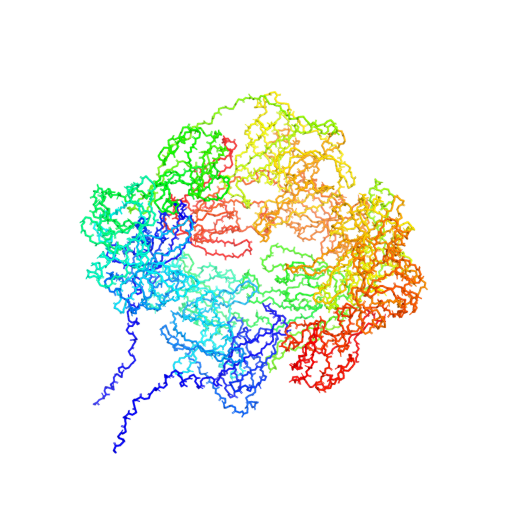562 22.391 16.266 1 98.12 394 LYS A O 1
ATOM 3050 N N . GLU A 1 395 ? 36.562 23.266 17.984 1 97.81 395 GLU A N 1
ATOM 3051 C CA . GLU A 1 395 ? 35.344 23.25 18.781 1 97.81 395 GLU A CA 1
ATOM 3052 C C . GLU A 1 395 ? 34.312 24.266 18.234 1 97.81 395 GLU A C 1
ATOM 3054 O O . GLU A 1 395 ? 34.688 25.344 17.781 1 97.81 395 GLU A O 1
ATOM 3059 N N . THR A 1 396 ? 33.094 23.906 18.281 1 97.94 396 THR A N 1
ATOM 3060 C CA . THR A 1 396 ? 31.984 24.766 17.859 1 97.94 396 THR A CA 1
ATOM 3061 C C . THR A 1 396 ? 30.953 24.906 18.953 1 97.94 396 THR A C 1
ATOM 3063 O O . THR A 1 396 ? 29.828 24.406 18.828 1 97.94 396 THR A O 1
ATOM 3066 N N . PRO A 1 397 ? 31.234 25.672 19.953 1 96.56 397 PRO A N 1
ATOM 3067 C CA . PRO A 1 397 ? 30.359 25.797 21.109 1 96.56 397 PRO A CA 1
ATOM 3068 C C . PRO A 1 397 ? 29.062 26.547 20.797 1 96.56 397 PRO A C 1
ATOM 3070 O O . PRO A 1 397 ? 28.078 26.438 21.531 1 96.56 397 PRO A O 1
ATOM 3073 N N . ASN A 1 398 ? 29.109 27.359 19.734 1 96.88 398 ASN A N 1
ATOM 3074 C CA . ASN A 1 398 ? 27.922 28.125 19.328 1 96.88 398 ASN A CA 1
ATOM 3075 C C . ASN A 1 398 ? 27.859 28.297 17.812 1 96.88 398 ASN A C 1
ATOM 3077 O O . ASN A 1 398 ? 28.797 27.938 17.109 1 96.88 398 ASN A O 1
ATOM 3081 N N . LEU A 1 399 ? 26.812 28.875 17.328 1 98.06 399 LEU A N 1
ATOM 3082 C CA . LEU A 1 399 ? 26.531 28.969 15.906 1 98.06 399 LEU A CA 1
ATOM 3083 C C . LEU A 1 399 ? 27.547 29.891 15.219 1 98.06 399 LEU A C 1
ATOM 3085 O O . LEU A 1 399 ? 27.984 29.609 14.109 1 98.06 399 LEU A O 1
ATOM 3089 N N . ASP A 1 400 ? 27.922 31.016 15.859 1 98 400 ASP A N 1
ATOM 3090 C CA . ASP A 1 400 ? 28.859 31.953 15.273 1 98 400 ASP A CA 1
ATOM 3091 C C . ASP A 1 400 ? 30.234 31.312 15.07 1 98 400 ASP A C 1
ATOM 3093 O O . ASP A 1 400 ? 30.859 31.484 14.023 1 98 400 ASP A O 1
ATOM 3097 N N . THR A 1 401 ? 30.688 30.578 16.094 1 98.31 401 THR A N 1
ATOM 3098 C CA . THR A 1 401 ? 31.969 29.875 15.969 1 98.31 401 THR A CA 1
ATOM 3099 C C . THR A 1 401 ? 31.906 28.812 14.867 1 98.31 401 THR A C 1
ATOM 3101 O O . THR A 1 401 ? 32.875 28.625 14.125 1 98.31 401 THR A O 1
ATOM 3104 N N . PHE A 1 402 ? 30.859 28.141 14.898 1 97.94 402 PHE A N 1
ATOM 3105 C CA . PHE A 1 402 ? 30.656 27.141 13.852 1 97.94 402 PHE A CA 1
ATOM 3106 C C . PHE A 1 402 ? 30.828 27.766 12.477 1 97.94 402 PHE A C 1
ATOM 3108 O O . PHE A 1 402 ? 31.516 27.219 11.617 1 97.94 402 PHE A O 1
ATOM 3115 N N . ILE A 1 403 ? 30.125 28.953 12.234 1 98.31 403 ILE A N 1
ATOM 3116 C CA . ILE A 1 403 ? 30.188 29.656 10.969 1 98.31 403 ILE A CA 1
ATOM 3117 C C . ILE A 1 403 ? 31.641 30.016 10.648 1 98.31 403 ILE A C 1
ATOM 3119 O O . ILE A 1 403 ? 32.125 29.812 9.523 1 98.31 403 ILE A O 1
ATOM 3123 N N . GLN A 1 404 ? 32.375 30.422 11.594 1 97.75 404 GLN A N 1
ATOM 3124 C CA . GLN A 1 404 ? 33.781 30.812 11.391 1 97.75 404 GLN A CA 1
ATOM 3125 C C . GLN A 1 404 ? 34.625 29.609 11.039 1 97.75 404 GLN A C 1
ATOM 3127 O O . GLN A 1 404 ? 35.5 29.688 10.164 1 97.75 404 GLN A O 1
ATOM 3132 N N . VAL A 1 405 ? 34.406 28.547 11.75 1 97.94 405 VAL A N 1
ATOM 3133 C CA . VAL A 1 405 ? 35.156 27.328 11.484 1 97.94 405 VAL A CA 1
ATOM 3134 C C . VAL A 1 405 ? 34.875 26.859 10.055 1 97.94 405 VAL A C 1
ATOM 3136 O O . VAL A 1 405 ? 35.812 26.547 9.312 1 97.94 405 VAL A O 1
ATOM 3139 N N . MET A 1 406 ? 33.656 26.844 9.648 1 97.5 406 MET A N 1
ATOM 3140 C CA . MET A 1 406 ? 33.281 26.344 8.328 1 97.5 406 MET A CA 1
ATOM 3141 C C . MET A 1 406 ? 33.906 27.219 7.23 1 97.5 406 MET A C 1
ATOM 3143 O O . MET A 1 406 ? 34.25 26.734 6.156 1 97.5 406 MET A O 1
ATOM 3147 N N . LYS A 1 407 ? 34.062 28.531 7.508 1 96.69 407 LYS A N 1
ATOM 3148 C CA . LYS A 1 407 ? 34.656 29.469 6.551 1 96.69 407 LYS A CA 1
ATOM 3149 C C . LYS A 1 407 ? 36.094 29.094 6.25 1 96.69 407 LYS A C 1
ATOM 3151 O O . LYS A 1 407 ? 36.625 29.438 5.188 1 96.69 407 LYS A O 1
ATOM 3156 N N . THR A 1 408 ? 36.688 28.344 7.141 1 96.31 408 THR A N 1
ATOM 3157 C CA . THR A 1 408 ? 38.125 28.078 7.004 1 96.31 408 THR A CA 1
ATOM 3158 C C . THR A 1 408 ? 38.344 26.734 6.316 1 96.31 408 THR A C 1
ATOM 3160 O O . THR A 1 408 ? 39.5 26.359 6.02 1 96.31 408 THR A O 1
ATOM 3163 N N . ILE A 1 409 ? 37.375 26.016 6.074 1 96.88 409 ILE A N 1
ATOM 3164 C CA . ILE A 1 409 ? 37.531 24.672 5.52 1 96.88 409 ILE A CA 1
ATOM 3165 C C . ILE A 1 409 ? 37.312 24.719 4.008 1 96.88 409 ILE A C 1
ATOM 3167 O O . ILE A 1 409 ? 36.281 25.203 3.533 1 96.88 409 ILE A O 1
ATOM 3171 N N . PRO A 1 410 ? 38.281 24.203 3.215 1 96.06 410 PRO A N 1
ATOM 3172 C CA . PRO A 1 410 ? 38.125 24.203 1.757 1 96.06 410 PRO A CA 1
ATOM 3173 C C . PRO A 1 410 ? 36.969 23.312 1.28 1 96.06 410 PRO A C 1
ATOM 3175 O O . PRO A 1 410 ? 36.625 22.328 1.95 1 96.06 410 PRO A O 1
ATOM 3178 N N . ASP A 1 411 ? 36.469 23.688 0.133 1 95.12 411 ASP A N 1
ATOM 3179 C CA . ASP A 1 411 ? 35.469 22.844 -0.509 1 95.12 411 ASP A CA 1
ATOM 3180 C C . ASP A 1 411 ? 36.031 21.453 -0.803 1 95.12 411 ASP A C 1
ATOM 3182 O O . ASP A 1 411 ? 37.219 21.297 -1.089 1 95.12 411 ASP A O 1
ATOM 3186 N N . ARG A 1 412 ? 35.219 20.375 -0.571 1 94.19 412 ARG A N 1
ATOM 3187 C CA . ARG A 1 412 ? 35.5 18.969 -0.873 1 94.19 412 ARG A CA 1
ATOM 3188 C C . ARG A 1 412 ? 36.5 18.375 0.111 1 94.19 412 ARG A C 1
ATOM 3190 O O . ARG A 1 412 ? 36.938 17.234 -0.044 1 94.19 412 ARG A O 1
ATOM 3197 N N . ALA A 1 413 ? 36.875 19.156 1.083 1 94.56 413 ALA A N 1
ATOM 3198 C CA . ALA A 1 413 ? 37.781 18.609 2.109 1 94.56 413 ALA A CA 1
ATOM 3199 C C . ALA A 1 413 ? 37.062 17.531 2.932 1 94.56 413 ALA A C 1
ATOM 3201 O O . ALA A 1 413 ? 35.875 17.641 3.209 1 94.56 413 ALA A O 1
ATOM 3202 N N . ARG A 1 414 ? 37.812 16.5 3.275 1 93.62 414 ARG A N 1
ATOM 3203 C CA . ARG A 1 414 ? 37.312 15.484 4.191 1 93.62 414 ARG A CA 1
ATOM 3204 C C . ARG A 1 414 ? 37.75 15.766 5.621 1 93.62 414 ARG A C 1
ATOM 3206 O O . ARG A 1 414 ? 38.938 15.797 5.91 1 93.62 414 ARG A O 1
ATOM 3213 N N . VAL A 1 415 ? 36.781 15.953 6.48 1 96.19 415 VAL A N 1
ATOM 3214 C CA . VAL A 1 415 ? 37.125 16.375 7.84 1 96.19 415 VAL A CA 1
ATOM 3215 C C . VAL A 1 415 ? 36.281 15.594 8.844 1 96.19 415 VAL A C 1
ATOM 3217 O O . VAL A 1 415 ? 35.156 15.141 8.523 1 96.19 415 VAL A O 1
ATOM 3220 N N . PRO A 1 416 ? 36.781 15.391 9.969 1 97 416 PRO A N 1
ATOM 3221 C CA . PRO A 1 416 ? 36 14.75 11.016 1 97 416 PRO A CA 1
ATOM 3222 C C . PRO A 1 416 ? 34.969 15.695 11.656 1 97 416 PRO A C 1
ATOM 3224 O O . PRO A 1 416 ? 35.281 16.875 11.891 1 97 416 PRO A O 1
ATOM 3227 N N . VAL A 1 417 ? 33.844 15.227 11.891 1 97.5 417 VAL A N 1
ATOM 3228 C CA . VAL A 1 417 ? 32.812 15.914 12.648 1 97.5 417 VAL A CA 1
ATOM 3229 C C . VAL A 1 417 ? 32.469 15.109 13.898 1 97.5 417 VAL A C 1
ATOM 3231 O O . VAL A 1 417 ? 32.094 13.93 13.805 1 97.5 417 VAL A O 1
ATOM 3234 N N . VAL A 1 418 ? 32.656 15.727 15.008 1 97.75 418 VAL A N 1
ATOM 3235 C CA . VAL A 1 418 ? 32.312 15.102 16.266 1 97.75 418 VAL A CA 1
ATOM 3236 C C . VAL A 1 418 ? 30.938 15.602 16.719 1 97.75 418 VAL A C 1
ATOM 3238 O O . VAL A 1 418 ? 30.688 16.812 16.75 1 97.75 418 VAL A O 1
ATOM 3241 N N . TYR A 1 419 ? 30.094 14.734 17.047 1 97.06 419 TYR A N 1
ATOM 3242 C CA . TYR A 1 419 ? 28.719 15.094 17.391 1 97.06 419 TYR A CA 1
ATOM 3243 C C . TYR A 1 419 ? 28.141 14.125 18.406 1 97.06 419 TYR A C 1
ATOM 3245 O O . TYR A 1 419 ? 28.766 13.109 18.734 1 97.06 419 TYR A O 1
ATOM 3253 N N . TYR A 1 420 ? 27.047 14.438 18.984 1 95.94 420 TYR A N 1
ATOM 3254 C CA . TYR A 1 420 ? 26.344 13.586 19.938 1 95.94 420 TYR A CA 1
ATOM 3255 C C . TYR A 1 420 ? 24.844 13.867 19.891 1 95.94 420 TYR A C 1
ATOM 3257 O O . TYR A 1 420 ? 24.406 14.883 19.359 1 95.94 420 TYR A O 1
ATOM 3265 N N . SER A 1 421 ? 24.109 12.938 20.359 1 95.31 421 SER A N 1
ATOM 3266 C CA . SER A 1 421 ? 22.656 13.094 20.453 1 95.31 421 SER A CA 1
ATOM 3267 C C . SER A 1 421 ? 22.266 13.898 21.688 1 95.31 421 SER A C 1
ATOM 3269 O O . SER A 1 421 ? 22.844 13.711 22.766 1 95.31 421 SER A O 1
ATOM 3271 N N . ILE A 1 422 ? 21.312 14.742 21.531 1 95.38 422 ILE A N 1
ATOM 3272 C CA . ILE A 1 422 ? 20.828 15.555 22.656 1 95.38 422 ILE A CA 1
ATOM 3273 C C . ILE A 1 422 ? 20.234 14.641 23.719 1 95.38 422 ILE A C 1
ATOM 3275 O O . ILE A 1 422 ? 20.266 14.969 24.906 1 95.38 422 ILE A O 1
ATOM 3279 N N . ALA A 1 423 ? 19.766 13.492 23.297 1 92.81 423 ALA A N 1
ATOM 3280 C CA . ALA A 1 423 ? 19.125 12.539 24.188 1 92.81 423 ALA A CA 1
ATOM 3281 C C . ALA A 1 423 ? 20.141 11.641 24.875 1 92.81 423 ALA A C 1
ATOM 3283 O O . ALA A 1 423 ? 19.844 11 25.891 1 92.81 423 ALA A O 1
ATOM 3284 N N . ASP A 1 424 ? 21.344 11.57 24.359 1 92 424 ASP A N 1
ATOM 3285 C CA . ASP A 1 424 ? 22.422 10.766 24.891 1 92 424 ASP A CA 1
ATOM 3286 C C . ASP A 1 424 ? 23.75 11.523 24.844 1 92 424 ASP A C 1
ATOM 3288 O O . ASP A 1 424 ? 24.578 11.289 23.969 1 92 424 ASP A O 1
ATOM 3292 N N . THR A 1 425 ? 23.984 12.25 25.906 1 91.44 425 THR A N 1
ATOM 3293 C CA . THR A 1 425 ? 25.156 13.109 25.938 1 91.44 425 THR A CA 1
ATOM 3294 C C . THR A 1 425 ? 26.406 12.312 26.312 1 91.44 425 THR A C 1
ATOM 3296 O O . THR A 1 425 ? 27.516 12.836 26.25 1 91.44 425 THR A O 1
ATOM 3299 N N . HIS A 1 426 ? 26.25 11.086 26.641 1 91.19 426 HIS A N 1
ATOM 3300 C CA . HIS A 1 426 ? 27.359 10.25 27.078 1 91.19 426 HIS A CA 1
ATOM 3301 C C . HIS A 1 426 ? 28.109 9.648 25.906 1 91.19 426 HIS A C 1
ATOM 3303 O O . HIS A 1 426 ? 29.266 9.234 26.047 1 91.19 426 HIS A O 1
ATOM 3309 N N . THR A 1 427 ? 27.453 9.5 24.891 1 93 427 THR A N 1
ATOM 3310 C CA . THR A 1 427 ? 28.047 8.852 23.719 1 93 427 THR A CA 1
ATOM 3311 C C . THR A 1 427 ? 28.469 9.883 22.688 1 93 427 THR A C 1
ATOM 3313 O O . THR A 1 427 ? 27.641 10.633 22.172 1 93 427 THR A O 1
ATOM 3316 N N . ILE A 1 428 ? 29.641 9.938 22.469 1 95.06 428 ILE A N 1
ATOM 3317 C CA . ILE A 1 428 ? 30.203 10.844 21.469 1 95.06 428 ILE A CA 1
ATOM 3318 C C . ILE A 1 428 ? 30.5 10.07 20.172 1 95.06 428 ILE A C 1
ATOM 3320 O O . ILE A 1 428 ? 31.047 8.961 20.234 1 95.06 428 ILE A O 1
ATOM 3324 N N . LEU A 1 429 ? 30.094 10.594 19.094 1 95.62 429 LEU A N 1
ATOM 3325 C CA . LEU A 1 429 ? 30.266 9.945 17.797 1 95.62 429 LEU A CA 1
ATOM 3326 C C . LEU A 1 429 ? 31.156 10.789 16.875 1 95.62 429 LEU A C 1
ATOM 3328 O O . LEU A 1 429 ? 31.328 11.992 17.109 1 95.62 429 LEU A O 1
ATOM 3332 N N . VAL A 1 430 ? 31.75 10.172 15.961 1 96.06 430 VAL A N 1
ATOM 3333 C CA . VAL A 1 430 ? 32.562 10.867 14.977 1 96.06 430 VAL A CA 1
ATOM 3334 C C . VAL A 1 430 ? 32.219 10.367 13.57 1 96.06 430 VAL A C 1
ATOM 3336 O O . VAL A 1 430 ? 31.969 9.18 13.375 1 96.06 430 VAL A O 1
ATOM 3339 N N . ALA A 1 431 ? 32.094 11.25 12.625 1 94.81 431 ALA A N 1
ATOM 3340 C CA . ALA A 1 431 ? 31.922 10.93 11.211 1 94.81 431 ALA A CA 1
ATOM 3341 C C . ALA A 1 431 ? 32.875 11.75 10.344 1 94.81 431 ALA A C 1
ATOM 3343 O O . ALA A 1 431 ? 33.125 12.922 10.625 1 94.81 431 ALA A O 1
ATOM 3344 N N . VAL A 1 432 ? 33.438 11.086 9.336 1 93.75 432 VAL A N 1
ATOM 3345 C CA . VAL A 1 432 ? 34.219 11.828 8.352 1 93.75 432 VAL A CA 1
ATOM 3346 C C . VAL A 1 432 ? 33.312 12.281 7.207 1 93.75 432 VAL A C 1
ATOM 3348 O O . VAL A 1 432 ? 32.719 11.461 6.516 1 93.75 432 VAL A O 1
ATOM 3351 N N . VAL A 1 433 ? 33.25 13.617 7.055 1 94.12 433 VAL A N 1
ATOM 3352 C CA . VAL A 1 433 ? 32.344 14.141 6.047 1 94.12 433 VAL A CA 1
ATOM 3353 C C . VAL A 1 433 ? 33.125 14.859 4.957 1 94.12 433 VAL A C 1
ATOM 3355 O O . VAL A 1 433 ? 34.281 15.289 5.188 1 94.12 433 VAL A O 1
ATOM 3358 N N . GLN A 1 434 ? 32.562 14.859 3.824 1 92.88 434 GLN A N 1
ATOM 3359 C CA . GLN A 1 434 ? 33.094 15.672 2.736 1 92.88 434 GLN A CA 1
ATOM 3360 C C . GLN A 1 434 ? 32.375 17.016 2.66 1 92.88 434 GLN A C 1
ATOM 3362 O O . GLN A 1 434 ? 31.172 17.078 2.412 1 92.88 434 GLN A O 1
ATOM 3367 N N . VAL A 1 435 ? 33.156 18.078 2.852 1 94.81 435 VAL A N 1
ATOM 3368 C CA . VAL A 1 435 ? 32.562 19.406 2.867 1 94.81 435 VAL A CA 1
ATOM 3369 C C . VAL A 1 435 ? 32.031 19.766 1.478 1 94.81 435 VAL A C 1
ATOM 3371 O O . VAL A 1 435 ? 32.719 19.531 0.472 1 94.81 435 VAL A O 1
ATOM 3374 N N . GLU A 1 436 ? 30.891 20.219 1.415 1 91.94 436 GLU A N 1
ATOM 3375 C CA . GLU A 1 436 ? 30.203 20.562 0.167 1 91.94 436 GLU A CA 1
ATOM 3376 C C . GLU A 1 436 ? 29.719 22.016 0.182 1 91.94 436 GLU A C 1
ATOM 3378 O O . GLU A 1 436 ? 28.812 22.359 0.951 1 91.94 436 GLU A O 1
ATOM 3383 N N . ARG A 1 437 ? 30.266 22.828 -0.619 1 92.5 437 ARG A N 1
ATOM 3384 C CA . ARG A 1 437 ? 29.875 24.219 -0.709 1 92.5 437 ARG A CA 1
ATOM 3385 C C . ARG A 1 437 ? 29.609 24.625 -2.154 1 92.5 437 ARG A C 1
ATOM 3387 O O . ARG A 1 437 ? 29.375 25.797 -2.445 1 92.5 437 ARG A O 1
ATOM 3394 N N . HIS A 1 438 ? 29.641 23.672 -3.07 1 91.81 438 HIS A N 1
ATOM 3395 C CA . HIS A 1 438 ? 29.484 24.016 -4.48 1 91.81 438 HIS A CA 1
ATOM 3396 C C . HIS A 1 438 ? 28.078 23.703 -4.973 1 91.81 438 HIS A C 1
ATOM 3398 O O . HIS A 1 438 ? 27.656 24.188 -6.031 1 91.81 438 HIS A O 1
ATOM 3404 N N . TRP A 1 439 ? 27.281 22.922 -4.258 1 91.19 439 TRP A N 1
ATOM 3405 C CA . TRP A 1 439 ? 25.906 22.609 -4.66 1 91.19 439 TRP A CA 1
ATOM 3406 C C . TRP A 1 439 ? 24.922 23.547 -3.965 1 91.19 439 TRP A C 1
ATOM 3408 O O . TRP A 1 439 ? 23.844 23.844 -4.504 1 91.19 439 TRP A O 1
ATOM 3418 N N . SER A 1 440 ? 25.234 23.875 -2.709 1 88.19 440 SER A N 1
ATOM 3419 C CA . SER A 1 440 ? 24.297 24.625 -1.868 1 88.19 440 SER A CA 1
ATOM 3420 C C . SER A 1 440 ? 24.906 25.922 -1.359 1 88.19 440 SER A C 1
ATOM 3422 O O . SER A 1 440 ? 26.141 26.078 -1.363 1 88.19 440 SER A O 1
ATOM 3424 N N . SER A 1 441 ? 24.031 26.734 -0.892 1 88.19 441 SER A N 1
ATOM 3425 C CA . SER A 1 441 ? 24.469 28.031 -0.387 1 88.19 441 SER A CA 1
ATOM 3426 C C . SER A 1 441 ? 25 27.922 1.041 1 88.19 441 SER A C 1
ATOM 3428 O O . SER A 1 441 ? 24.609 27.016 1.781 1 88.19 441 SER A O 1
ATOM 3430 N N . PHE A 1 442 ? 25.984 28.781 1.373 1 96.25 442 PHE A N 1
ATOM 3431 C CA . PHE A 1 442 ? 26.406 29.078 2.738 1 96.25 442 PHE A CA 1
ATOM 3432 C C . PHE A 1 442 ? 25.891 30.453 3.178 1 96.25 442 PHE A C 1
ATOM 3434 O O . PHE A 1 442 ? 26.438 31.484 2.787 1 96.25 442 PHE A O 1
ATOM 3441 N N . ARG A 1 443 ? 24.734 30.375 3.912 1 97.06 443 ARG A N 1
ATOM 3442 C CA . ARG A 1 443 ? 24.109 31.656 4.242 1 97.06 443 ARG A CA 1
ATOM 3443 C C . ARG A 1 443 ? 23.453 31.609 5.621 1 97.06 443 ARG A C 1
ATOM 3445 O O . ARG A 1 443 ? 23.172 30.531 6.145 1 97.06 443 ARG A O 1
ATOM 3452 N N . LEU A 1 444 ? 23.281 32.75 6.152 1 98.19 444 LEU A N 1
ATOM 3453 C CA . LEU A 1 444 ? 22.625 32.969 7.445 1 98.19 444 LEU A CA 1
ATOM 3454 C C . LEU A 1 444 ? 21.234 33.562 7.27 1 98.19 444 LEU A C 1
ATOM 3456 O O . LEU A 1 444 ? 21.062 34.531 6.512 1 98.19 444 LEU A O 1
ATOM 3460 N N . ALA A 1 445 ? 20.266 33 7.801 1 98.19 445 ALA A N 1
ATOM 3461 C CA . ALA A 1 445 ? 18.906 33.531 7.84 1 98.19 445 ALA A CA 1
ATOM 3462 C C . ALA A 1 445 ? 18.578 34.094 9.219 1 98.19 445 ALA A C 1
ATOM 3464 O O . ALA A 1 445 ? 18.719 33.406 10.234 1 98.19 445 ALA A O 1
ATOM 3465 N N . VAL A 1 446 ? 18.188 35.312 9.289 1 98.38 446 VAL A N 1
ATOM 3466 C CA . VAL A 1 446 ? 17.875 35.969 10.555 1 98.38 446 VAL A CA 1
ATOM 3467 C C . VAL A 1 446 ? 16.422 36.438 10.539 1 98.38 446 VAL A C 1
ATOM 3469 O O . VAL A 1 446 ? 15.984 37.094 9.578 1 98.38 446 VAL A O 1
ATOM 3472 N N . ARG A 1 447 ? 15.727 36.125 11.547 1 97.56 447 ARG A N 1
ATOM 3473 C CA . ARG A 1 447 ? 14.32 36.5 11.672 1 97.56 447 ARG A CA 1
ATOM 3474 C C . ARG A 1 447 ? 14.148 38 11.664 1 97.56 447 ARG A C 1
ATOM 3476 O O . ARG A 1 447 ? 14.906 38.719 12.312 1 97.56 447 ARG A O 1
ATOM 3483 N N . ASN A 1 448 ? 13.219 38.531 10.836 1 97.19 448 ASN A N 1
ATOM 3484 C CA . ASN A 1 448 ? 12.82 39.938 10.789 1 97.19 448 ASN A CA 1
ATOM 3485 C C . ASN A 1 448 ? 11.328 40.094 11.055 1 97.19 448 ASN A C 1
ATOM 3487 O O . ASN A 1 448 ? 10.516 40 10.133 1 97.19 448 ASN A O 1
ATOM 3491 N N . ASP A 1 449 ? 10.945 40.5 12.258 1 94.88 449 ASP A N 1
ATOM 3492 C CA . ASP A 1 449 ? 9.547 40.562 12.656 1 94.88 449 ASP A CA 1
ATOM 3493 C C . ASP A 1 449 ? 8.867 41.812 12.055 1 94.88 449 ASP A C 1
ATOM 3495 O O . ASP A 1 449 ? 7.637 41.938 12.109 1 94.88 449 ASP A O 1
ATOM 3499 N N . ASN A 1 450 ? 9.664 42.688 11.508 1 93.81 450 ASN A N 1
ATOM 3500 C CA . ASN A 1 450 ? 9.086 43.875 10.852 1 93.81 450 ASN A CA 1
ATOM 3501 C C . ASN A 1 450 ? 8.5 43.5 9.484 1 93.81 450 ASN A C 1
ATOM 3503 O O . ASN A 1 450 ? 7.445 44 9.102 1 93.81 450 ASN A O 1
ATOM 3507 N N . THR A 1 451 ? 9.156 42.625 8.812 1 94.44 451 THR A N 1
ATOM 3508 C CA . THR A 1 451 ? 8.727 42.25 7.465 1 94.44 451 THR A CA 1
ATOM 3509 C C . THR A 1 451 ? 8.055 40.875 7.469 1 94.44 451 THR A C 1
ATOM 3511 O O . THR A 1 451 ? 7.367 40.531 6.512 1 94.44 451 THR A O 1
ATOM 3514 N N . GLY A 1 452 ? 8.219 40.219 8.547 1 94.81 452 GLY A N 1
ATOM 3515 C CA . GLY A 1 452 ? 7.719 38.875 8.594 1 94.81 452 GLY A CA 1
ATOM 3516 C C . GLY A 1 452 ? 8.609 37.875 7.871 1 94.81 452 GLY A C 1
ATOM 3517 O O . GLY A 1 452 ? 8.375 36.656 7.922 1 94.81 452 GLY A O 1
ATOM 3518 N N . LEU A 1 453 ? 9.672 38.312 7.199 1 96.56 453 LEU A N 1
ATOM 3519 C CA . LEU A 1 453 ? 10.594 37.469 6.457 1 96.56 453 LEU A CA 1
ATOM 3520 C C . LEU A 1 453 ? 11.844 37.156 7.281 1 96.56 453 LEU A C 1
ATOM 3522 O O . LEU A 1 453 ? 12.062 37.781 8.328 1 96.56 453 LEU A O 1
ATOM 3526 N N . TRP A 1 454 ? 12.508 36.156 6.926 1 98 454 TRP A N 1
ATOM 3527 C CA . TRP A 1 454 ? 13.859 35.938 7.43 1 98 454 TRP A CA 1
ATOM 3528 C C . TRP A 1 454 ? 14.898 36.406 6.422 1 98 454 TRP A C 1
ATOM 3530 O O . TRP A 1 454 ? 14.961 35.906 5.297 1 98 454 TRP A O 1
ATOM 3540 N N . ASP A 1 455 ? 15.719 37.344 6.801 1 98.06 455 ASP A N 1
ATOM 3541 C CA . ASP A 1 455 ? 16.688 37.969 5.902 1 98.06 455 ASP A CA 1
ATOM 3542 C C . ASP A 1 455 ? 17.922 37.062 5.711 1 98.06 455 ASP A C 1
ATOM 3544 O O . ASP A 1 455 ? 18.484 36.562 6.68 1 98.06 455 ASP A O 1
ATOM 3548 N N . PHE A 1 456 ? 18.281 36.969 4.477 1 97.5 456 PHE A N 1
ATOM 3549 C CA . PHE A 1 456 ? 19.422 36.125 4.148 1 97.5 456 PHE A CA 1
ATOM 3550 C C . PHE A 1 456 ? 20.688 36.969 4.023 1 97.5 456 PHE A C 1
ATOM 3552 O O . PHE A 1 456 ? 20.656 38.062 3.479 1 97.5 456 PHE A O 1
ATOM 3559 N N . THR A 1 457 ? 21.75 36.469 4.609 1 97.62 457 THR A N 1
ATOM 3560 C CA . THR A 1 457 ? 23.078 37.031 4.422 1 97.62 457 THR A CA 1
ATOM 3561 C C . THR A 1 457 ? 24.031 35.969 3.875 1 97.62 457 THR A C 1
ATOM 3563 O O . THR A 1 457 ? 24.188 34.906 4.465 1 97.62 457 THR A O 1
ATOM 3566 N N . ASP A 1 458 ? 24.641 36.281 2.793 1 96.5 458 ASP A N 1
ATOM 3567 C CA . ASP A 1 458 ? 25.641 35.375 2.217 1 96.5 458 ASP A CA 1
ATOM 3568 C C . ASP A 1 458 ? 26.906 35.344 3.057 1 96.5 458 ASP A C 1
ATOM 3570 O O . ASP A 1 458 ? 27.438 36.406 3.41 1 96.5 458 ASP A O 1
ATOM 3574 N N . LEU A 1 459 ? 27.422 34.219 3.402 1 96.81 459 LEU A N 1
ATOM 3575 C CA . LEU A 1 459 ? 28.547 34.094 4.336 1 96.81 459 LEU A CA 1
ATOM 3576 C C . LEU A 1 459 ? 29.859 33.906 3.586 1 96.81 459 LEU A C 1
ATOM 3578 O O . LEU A 1 459 ? 30.875 33.531 4.184 1 96.81 459 LEU A O 1
ATOM 3582 N N . GLY A 1 460 ? 29.844 34.031 2.311 1 92.19 460 GLY A N 1
ATOM 3583 C CA . GLY A 1 460 ? 31.078 34.094 1.553 1 92.19 460 GLY A CA 1
ATOM 3584 C C . GLY A 1 460 ? 31.266 32.875 0.652 1 92.19 460 GLY A C 1
ATOM 3585 O O . GLY A 1 460 ? 30.609 31.859 0.828 1 92.19 460 GLY A O 1
ATOM 3586 N N . GLU A 1 461 ? 32.281 33 -0.211 1 91.12 461 GLU A N 1
ATOM 3587 C CA . GLU A 1 461 ? 32.594 31.953 -1.168 1 91.12 461 GLU A CA 1
ATOM 3588 C C . GLU A 1 461 ? 33.438 30.859 -0.525 1 91.12 461 GLU A C 1
ATOM 3590 O O . GLU A 1 461 ? 34.156 31.109 0.443 1 91.12 461 GLU A O 1
ATOM 3595 N N . ALA A 1 462 ? 33.312 29.75 -1.038 1 91.06 462 ALA A N 1
ATOM 3596 C CA . ALA A 1 462 ? 34.062 28.609 -0.532 1 91.06 462 ALA A CA 1
ATOM 3597 C C . ALA A 1 462 ? 35.531 28.734 -0.859 1 91.06 462 ALA A C 1
ATOM 3599 O O . ALA A 1 462 ? 35.906 29.234 -1.922 1 91.06 462 ALA A O 1
ATOM 3600 N N . LEU A 1 463 ? 36.406 28.281 0.081 1 94 463 LEU A N 1
ATOM 3601 C CA . LEU A 1 463 ? 37.781 28.078 -0.268 1 94 463 LEU A CA 1
ATOM 3602 C C . LEU A 1 463 ? 37.938 26.969 -1.307 1 94 463 LEU A C 1
ATOM 3604 O O . LEU A 1 463 ? 37.25 25.953 -1.244 1 94 463 LEU A O 1
ATOM 3608 N N . PRO A 1 464 ? 38.781 27.203 -2.281 1 93.12 464 PRO A N 1
ATOM 3609 C CA . PRO A 1 464 ? 38.938 26.156 -3.303 1 93.12 464 PRO A CA 1
ATOM 3610 C C . PRO A 1 464 ? 39.469 24.844 -2.73 1 93.12 464 PRO A C 1
ATOM 3612 O O . PRO A 1 464 ? 40.188 24.844 -1.732 1 93.12 464 PRO A O 1
ATOM 3615 N N . PRO A 1 465 ? 39.125 23.781 -3.367 1 93.12 465 PRO A N 1
ATOM 3616 C CA . PRO A 1 465 ? 39.594 22.484 -2.908 1 93.12 465 PRO A CA 1
ATOM 3617 C C . PRO A 1 465 ? 41.125 22.375 -2.932 1 93.12 465 PRO A C 1
ATOM 3619 O O . PRO A 1 465 ? 41.781 22.953 -3.814 1 93.12 465 PRO A O 1
ATOM 3622 N N . LYS A 1 466 ? 41.625 21.578 -2.016 1 91.94 466 LYS A N 1
ATOM 3623 C CA . LYS A 1 466 ? 43.062 21.328 -2.008 1 91.94 466 LYS A CA 1
ATOM 3624 C C . LYS A 1 466 ? 43.469 20.438 -3.188 1 91.94 466 LYS A C 1
ATOM 3626 O O . LYS A 1 466 ? 42.75 19.5 -3.547 1 91.94 466 LYS A O 1
ATOM 3631 N N . PRO A 1 467 ? 44.594 20.781 -3.766 1 91.31 467 PRO A N 1
ATOM 3632 C CA . PRO A 1 467 ? 45.031 19.938 -4.871 1 91.31 467 PRO A CA 1
ATOM 3633 C C . PRO A 1 467 ? 45.344 18.5 -4.43 1 91.31 467 PRO A C 1
ATOM 3635 O O . PRO A 1 467 ? 45.906 18.281 -3.346 1 91.31 467 PRO A O 1
ATOM 3638 N N . LEU A 1 468 ? 44.938 17.594 -5.211 1 90.94 468 LEU A N 1
ATOM 3639 C CA . LEU A 1 468 ? 45.156 16.188 -4.902 1 90.94 468 LEU A CA 1
ATOM 3640 C C . LEU A 1 468 ? 46.531 15.734 -5.328 1 90.94 468 LEU A C 1
ATOM 3642 O O . LEU A 1 468 ? 47 16.078 -6.426 1 90.94 468 LEU A O 1
ATOM 3646 N N . LYS A 1 469 ? 47.25 15.062 -4.477 1 92 469 LYS A N 1
ATOM 3647 C CA . LYS A 1 469 ? 48.562 14.516 -4.777 1 92 469 LYS A CA 1
ATOM 3648 C C . LYS A 1 469 ? 48.5 13.008 -5 1 92 469 LYS A C 1
ATOM 3650 O O . LYS A 1 469 ? 47.844 12.297 -4.258 1 92 469 LYS A O 1
ATOM 3655 N N . PRO A 1 470 ? 49.219 12.617 -6.102 1 94.12 470 PRO A N 1
ATOM 3656 C CA . PRO A 1 470 ? 49.25 11.172 -6.312 1 94.12 470 PRO A CA 1
ATOM 3657 C C . PRO A 1 470 ? 49.844 10.422 -5.121 1 94.12 470 PRO A C 1
ATOM 3659 O O . PRO A 1 470 ? 50.781 10.914 -4.477 1 94.12 470 PRO A O 1
ATOM 3662 N N . SER A 1 471 ? 49.281 9.258 -4.84 1 93.81 471 SER A N 1
ATOM 3663 C CA . SER A 1 471 ? 49.75 8.438 -3.74 1 93.81 471 SER A CA 1
ATOM 3664 C C . SER A 1 471 ? 49.719 6.953 -4.098 1 93.81 471 SER A C 1
ATOM 3666 O O . SER A 1 471 ? 48.781 6.496 -4.758 1 93.81 471 SER A O 1
ATOM 3668 N N . THR A 1 472 ? 50.812 6.285 -3.691 1 94.56 472 THR A N 1
ATOM 3669 C CA . THR A 1 472 ? 50.906 4.855 -3.953 1 94.56 472 THR A CA 1
ATOM 3670 C C . THR A 1 472 ? 50.375 4.055 -2.766 1 94.56 472 THR A C 1
ATOM 3672 O O . THR A 1 472 ? 50.781 4.285 -1.626 1 94.56 472 THR A O 1
ATOM 3675 N N . LYS A 1 473 ? 49.406 3.258 -3.031 1 94.94 473 LYS A N 1
ATOM 3676 C CA . LYS A 1 473 ? 48.844 2.346 -2.025 1 94.94 473 LYS A CA 1
ATOM 3677 C C . LYS A 1 473 ? 48.906 0.899 -2.508 1 94.94 473 LYS A C 1
ATOM 3679 O O . LYS A 1 473 ? 49.219 0.64 -3.674 1 94.94 473 LYS A O 1
ATOM 3684 N N . HIS A 1 474 ? 48.688 -0.135 -1.57 1 93.56 474 HIS A N 1
ATOM 3685 C CA . HIS A 1 474 ? 48.75 -1.549 -1.92 1 93.56 474 HIS A CA 1
ATOM 3686 C C . HIS A 1 474 ? 47.469 -2.275 -1.582 1 93.56 474 HIS A C 1
ATOM 3688 O O . HIS A 1 474 ? 46.844 -2.008 -0.548 1 93.56 474 HIS A O 1
ATOM 3694 N N . PHE A 1 475 ? 47.094 -3.197 -2.467 1 93.88 475 PHE A N 1
ATOM 3695 C CA . PHE A 1 475 ? 45.906 -4.039 -2.242 1 93.88 475 PHE A CA 1
ATOM 3696 C C . PHE A 1 475 ? 46.25 -5.168 -1.272 1 93.88 475 PHE A C 1
ATOM 3698 O O . PHE A 1 475 ? 47.406 -5.562 -1.133 1 93.88 475 PHE A O 1
ATOM 3705 N N . ILE A 1 476 ? 45.188 -5.672 -0.688 1 89.94 476 ILE A N 1
ATOM 3706 C CA . ILE A 1 476 ? 45.344 -6.863 0.141 1 89.94 476 ILE A CA 1
ATOM 3707 C C . ILE A 1 476 ? 45.625 -8.07 -0.742 1 89.94 476 ILE A C 1
ATOM 3709 O O . ILE A 1 476 ? 45.219 -8.109 -1.91 1 89.94 476 ILE A O 1
ATOM 3713 N N . GLN A 1 477 ? 46.281 -9.086 -0.194 1 90 477 GLN A N 1
ATOM 3714 C CA . GLN A 1 477 ? 46.531 -10.32 -0.913 1 90 477 GLN A CA 1
ATOM 3715 C C . GLN A 1 477 ? 45.625 -11.445 -0.444 1 90 477 GLN A C 1
ATOM 3717 O O . GLN A 1 477 ? 45.594 -11.766 0.747 1 90 477 GLN A O 1
ATOM 3722 N N . LEU A 1 478 ? 44.906 -11.992 -1.392 1 88.88 478 LEU A N 1
ATOM 3723 C CA . LEU A 1 478 ? 44.062 -13.125 -1.081 1 88.88 478 LEU A CA 1
ATOM 3724 C C . LEU A 1 478 ? 44.812 -14.438 -1.148 1 88.88 478 LEU A C 1
ATOM 3726 O O . LEU A 1 478 ? 45.906 -14.492 -1.694 1 88.88 478 LEU A O 1
ATOM 3730 N N . ASP A 1 479 ? 44.125 -15.461 -0.684 1 88.56 479 ASP A N 1
ATOM 3731 C CA . ASP A 1 479 ? 44.812 -16.75 -0.553 1 88.56 479 ASP A CA 1
ATOM 3732 C C . ASP A 1 479 ? 45.031 -17.391 -1.922 1 88.56 479 ASP A C 1
ATOM 3734 O O . ASP A 1 479 ? 44.219 -17.266 -2.824 1 88.56 479 ASP A O 1
ATOM 3738 N N . ASP A 1 480 ? 46.031 -18.219 -2.086 1 86.75 480 ASP A N 1
ATOM 3739 C CA . ASP A 1 480 ? 46.438 -18.828 -3.354 1 86.75 480 ASP A CA 1
ATOM 3740 C C . ASP A 1 480 ? 45.469 -19.906 -3.789 1 86.75 480 ASP A C 1
ATOM 3742 O O . ASP A 1 480 ? 45.375 -20.25 -4.973 1 86.75 480 ASP A O 1
ATOM 3746 N N . SER A 1 481 ? 44.75 -20.422 -2.889 1 84.38 481 SER A N 1
ATOM 3747 C CA . SER A 1 481 ? 43.75 -21.453 -3.174 1 84.38 481 SER A CA 1
ATOM 3748 C C . SER A 1 481 ? 42.688 -20.953 -4.117 1 84.38 481 SER A C 1
ATOM 3750 O O . SER A 1 481 ? 41.969 -21.75 -4.734 1 84.38 481 SER A O 1
ATOM 3752 N N . LEU A 1 482 ? 42.656 -19.703 -4.32 1 86.31 482 LEU A N 1
ATOM 3753 C CA . LEU A 1 482 ? 41.625 -19.125 -5.145 1 86.31 482 LEU A CA 1
ATOM 3754 C C . LEU A 1 482 ? 42.062 -19.016 -6.602 1 86.31 482 LEU A C 1
ATOM 3756 O O . LEU A 1 482 ? 41.281 -18.594 -7.465 1 86.31 482 LEU A O 1
ATOM 3760 N N . GLY A 1 483 ? 43.312 -19.453 -6.848 1 90.06 483 GLY A N 1
ATOM 3761 C CA . GLY A 1 483 ? 43.812 -19.438 -8.219 1 90.06 483 GLY A CA 1
ATOM 3762 C C . GLY A 1 483 ? 44.031 -18.047 -8.766 1 90.06 483 GLY A C 1
ATOM 3763 O O . GLY A 1 483 ? 44.281 -17.109 -8.008 1 90.06 483 GLY A O 1
ATOM 3764 N N . PRO A 1 484 ? 43.969 -17.922 -10.047 1 93 484 PRO A N 1
ATOM 3765 C CA . PRO A 1 484 ? 44.219 -16.641 -10.68 1 93 484 PRO A CA 1
ATOM 3766 C C . PRO A 1 484 ? 43.156 -15.594 -10.359 1 93 484 PRO A C 1
ATOM 3768 O O . PRO A 1 484 ? 43.406 -14.391 -10.492 1 93 484 PRO A O 1
ATOM 3771 N N . ALA A 1 485 ? 42.031 -16.047 -9.969 1 92.94 485 ALA A N 1
ATOM 3772 C CA . ALA A 1 485 ? 40.906 -15.148 -9.68 1 92.94 485 ALA A CA 1
ATOM 3773 C C . ALA A 1 485 ? 41.219 -14.258 -8.477 1 92.94 485 ALA A C 1
ATOM 3775 O O . ALA A 1 485 ? 40.594 -13.211 -8.289 1 92.94 485 ALA A O 1
ATOM 3776 N N . LYS A 1 486 ? 42.188 -14.602 -7.688 1 92 486 LYS A N 1
ATOM 3777 C CA . LYS A 1 486 ? 42.562 -13.812 -6.512 1 92 486 LYS A CA 1
ATOM 3778 C C . LYS A 1 486 ? 43.062 -12.43 -6.906 1 92 486 LYS A C 1
ATOM 3780 O O . LYS A 1 486 ? 42.906 -11.469 -6.148 1 92 486 LYS A O 1
ATOM 3785 N N . ASN A 1 487 ? 43.656 -12.32 -8.117 1 94.25 487 ASN A N 1
ATOM 3786 C CA . ASN A 1 487 ? 44.219 -11.062 -8.562 1 94.25 487 ASN A CA 1
ATOM 3787 C C . ASN A 1 487 ? 43.156 -10.07 -9 1 94.25 487 ASN A C 1
ATOM 3789 O O . ASN A 1 487 ? 43.438 -8.875 -9.141 1 94.25 487 ASN A O 1
ATOM 3793 N N . LEU A 1 488 ? 41.969 -10.562 -9.148 1 96.38 488 LEU A N 1
ATOM 3794 C CA . LEU A 1 488 ? 40.906 -9.719 -9.68 1 96.38 488 LEU A CA 1
ATOM 3795 C C . LEU A 1 488 ? 40.438 -8.727 -8.625 1 96.38 488 LEU A C 1
ATOM 3797 O O . LEU A 1 488 ? 39.719 -7.777 -8.945 1 96.38 488 LEU A O 1
ATOM 3801 N N . ILE A 1 489 ? 40.844 -8.891 -7.422 1 94.56 489 ILE A N 1
ATOM 3802 C CA . ILE A 1 489 ? 40.5 -7.938 -6.371 1 94.56 489 ILE A CA 1
ATOM 3803 C C . ILE A 1 489 ? 41.094 -6.566 -6.715 1 94.56 489 ILE A C 1
ATOM 3805 O O . ILE A 1 489 ? 40.562 -5.539 -6.27 1 94.56 489 ILE A O 1
ATOM 3809 N N . ARG A 1 490 ? 42.156 -6.531 -7.531 1 96.38 490 ARG A N 1
ATOM 3810 C CA . ARG A 1 490 ? 42.812 -5.293 -7.918 1 96.38 490 ARG A CA 1
ATOM 3811 C C . ARG A 1 490 ? 42 -4.535 -8.961 1 96.38 490 ARG A C 1
ATOM 3813 O O . ARG A 1 490 ? 42.312 -3.387 -9.281 1 96.38 490 ARG A O 1
ATOM 3820 N N . CYS A 1 491 ? 40.906 -5.168 -9.438 1 96.88 491 CYS A N 1
ATOM 3821 C CA . CYS A 1 491 ? 40 -4.512 -10.375 1 96.88 491 CYS A CA 1
ATOM 3822 C C . CYS A 1 491 ? 38.875 -3.801 -9.633 1 96.88 491 CYS A C 1
ATOM 3824 O O . CYS A 1 491 ? 38.188 -2.969 -10.211 1 96.88 491 CYS A O 1
ATOM 3826 N N . LEU A 1 492 ? 38.688 -4.113 -8.359 1 96.62 492 LEU A N 1
ATOM 3827 C CA . LEU A 1 492 ? 37.531 -3.627 -7.621 1 96.62 492 LEU A CA 1
ATOM 3828 C C . LEU A 1 492 ? 37.875 -2.332 -6.887 1 96.62 492 LEU A C 1
ATOM 3830 O O . LEU A 1 492 ? 38.938 -2.201 -6.305 1 96.62 492 LEU A O 1
ATOM 3834 N N . VAL A 1 493 ? 36.969 -1.395 -6.945 1 96.5 493 VAL A N 1
ATOM 3835 C CA . VAL A 1 493 ? 37.062 -0.141 -6.207 1 96.5 493 VAL A CA 1
ATOM 3836 C C . VAL A 1 493 ? 35.75 0.158 -5.496 1 96.5 493 VAL A C 1
ATOM 3838 O O . VAL A 1 493 ? 34.688 -0.158 -6.008 1 96.5 493 VAL A O 1
ATOM 3841 N N . LYS A 1 494 ? 35.812 0.756 -4.355 1 96.25 494 LYS A N 1
ATOM 3842 C CA . LYS A 1 494 ? 34.594 1.193 -3.654 1 96.25 494 LYS A CA 1
ATOM 3843 C C . LYS A 1 494 ? 34.094 2.527 -4.199 1 96.25 494 LYS A C 1
ATOM 3845 O O . LYS A 1 494 ? 34.906 3.41 -4.523 1 96.25 494 LYS A O 1
ATOM 3850 N N . VAL A 1 495 ? 32.812 2.639 -4.355 1 96.56 495 VAL A N 1
ATOM 3851 C CA . VAL A 1 495 ? 32.219 3.818 -4.965 1 96.56 495 VAL A CA 1
ATOM 3852 C C . VAL A 1 495 ? 31.281 4.496 -3.959 1 96.56 495 VAL A C 1
ATOM 3854 O O . VAL A 1 495 ? 30.516 3.826 -3.27 1 96.56 495 VAL A O 1
ATOM 3857 N N . ASN A 1 496 ? 31.375 5.777 -3.842 1 95.12 496 ASN A N 1
ATOM 3858 C CA . ASN A 1 496 ? 30.453 6.621 -3.088 1 95.12 496 ASN A CA 1
ATOM 3859 C C . ASN A 1 496 ? 29.875 7.73 -3.959 1 95.12 496 ASN A C 1
ATOM 3861 O O . ASN A 1 496 ? 30.609 8.469 -4.617 1 95.12 496 ASN A O 1
ATOM 3865 N N . PHE A 1 497 ? 28.594 7.852 -4.008 1 96.31 497 PHE A N 1
ATOM 3866 C CA . PHE A 1 497 ? 27.922 8.844 -4.844 1 96.31 497 PHE A CA 1
ATOM 3867 C C . PHE A 1 497 ? 26.938 9.68 -4.02 1 96.31 497 PHE A C 1
ATOM 3869 O O . PHE A 1 497 ? 26 9.133 -3.434 1 96.31 497 PHE A O 1
ATOM 3876 N N . TYR A 1 498 ? 27.188 10.977 -3.998 1 94.81 498 TYR A N 1
ATOM 3877 C CA . TYR A 1 498 ? 26.297 11.914 -3.324 1 94.81 498 TYR A CA 1
ATOM 3878 C C . TYR A 1 498 ? 25.469 12.688 -4.332 1 94.81 498 TYR A C 1
ATOM 3880 O O . TYR A 1 498 ? 26 13.281 -5.273 1 94.81 498 TYR A O 1
ATOM 3888 N N . MET A 1 499 ? 24.172 12.68 -4.113 1 94.75 499 MET A N 1
ATOM 3889 C CA . MET A 1 499 ? 23.234 13.375 -4.984 1 94.75 499 MET A CA 1
ATOM 3890 C C . MET A 1 499 ? 22.562 14.531 -4.25 1 94.75 499 MET A C 1
ATOM 3892 O O . MET A 1 499 ? 21.781 14.312 -3.32 1 94.75 499 MET A O 1
ATOM 3896 N N . PRO A 1 500 ? 22.781 15.758 -4.684 1 92.44 500 PRO A N 1
ATOM 3897 C CA . PRO A 1 500 ? 22.281 16.938 -3.963 1 92.44 500 PRO A CA 1
ATOM 3898 C C . PRO A 1 500 ? 20.766 17.109 -4.09 1 92.44 500 PRO A C 1
ATOM 3900 O O . PRO A 1 500 ? 20.156 17.844 -3.316 1 92.44 500 PRO A O 1
ATOM 3903 N N . CYS A 1 501 ? 20.156 16.547 -5.141 1 90.5 501 CYS A N 1
ATOM 3904 C CA . CYS A 1 501 ? 18.703 16.625 -5.293 1 90.5 501 CYS A CA 1
ATOM 3905 C C . CYS A 1 501 ? 18.156 15.32 -5.855 1 90.5 501 CYS A C 1
ATOM 3907 O O . CYS A 1 501 ? 18.891 14.516 -6.426 1 90.5 501 CYS A O 1
ATOM 3909 N N . ARG A 1 502 ? 16.906 15.117 -5.684 1 89.38 502 ARG A N 1
ATOM 3910 C CA . ARG A 1 502 ? 16.25 13.914 -6.176 1 89.38 502 ARG A CA 1
ATOM 3911 C C . ARG A 1 502 ? 15.82 14.086 -7.629 1 89.38 502 ARG A C 1
ATOM 3913 O O . ARG A 1 502 ? 15.047 14.992 -7.949 1 89.38 502 ARG A O 1
ATOM 3920 N N . LEU A 1 503 ? 16.328 13.273 -8.422 1 94.38 503 LEU A N 1
ATOM 3921 C CA . LEU A 1 503 ? 15.984 13.289 -9.844 1 94.38 503 LEU A CA 1
ATOM 3922 C C . LEU A 1 503 ? 15.516 11.914 -10.305 1 94.38 503 LEU A C 1
ATOM 3924 O O . LEU A 1 503 ? 15.844 10.898 -9.688 1 94.38 503 LEU A O 1
ATOM 3928 N N . ASP A 1 504 ? 14.727 11.875 -11.266 1 96.38 504 ASP A N 1
ATOM 3929 C CA . ASP A 1 504 ? 14.336 10.672 -11.984 1 96.38 504 ASP A CA 1
ATOM 3930 C C . ASP A 1 504 ? 13.641 9.68 -11.055 1 96.38 504 ASP A C 1
ATOM 3932 O O . ASP A 1 504 ? 13.812 8.461 -11.195 1 96.38 504 ASP A O 1
ATOM 3936 N N . GLY A 1 505 ? 13.055 10.164 -10.047 1 94.06 505 GLY A N 1
ATOM 3937 C CA . GLY A 1 505 ? 12.289 9.32 -9.148 1 94.06 505 GLY A CA 1
ATOM 3938 C C . GLY A 1 505 ? 13.164 8.484 -8.234 1 94.06 505 GLY A C 1
ATOM 3939 O O . GLY A 1 505 ? 12.664 7.602 -7.527 1 94.06 505 GLY A O 1
ATOM 3940 N N . PHE A 1 506 ? 14.547 8.68 -8.203 1 94.94 506 PHE A N 1
ATOM 3941 C CA . PHE A 1 506 ? 15.438 7.902 -7.355 1 94.94 506 PHE A CA 1
ATOM 3942 C C . PHE A 1 506 ? 15.234 8.258 -5.887 1 94.94 506 PHE A C 1
ATOM 3944 O O . PHE A 1 506 ? 15.172 9.438 -5.527 1 94.94 506 PHE A O 1
ATOM 3951 N N . PRO A 1 507 ? 15.195 7.312 -4.945 1 92.12 507 PRO A N 1
ATOM 3952 C CA . PRO A 1 507 ? 14.68 7.543 -3.594 1 92.12 507 PRO A CA 1
ATOM 3953 C C . PRO A 1 507 ? 15.773 7.957 -2.611 1 92.12 507 PRO A C 1
ATOM 3955 O O . PRO A 1 507 ? 15.477 8.336 -1.476 1 92.12 507 PRO A O 1
ATOM 3958 N N . ARG A 1 508 ? 17.094 7.969 -2.977 1 91.75 508 ARG A N 1
ATOM 3959 C CA . ARG A 1 508 ? 18.172 8.195 -2.01 1 91.75 508 ARG A CA 1
ATOM 3960 C C . ARG A 1 508 ? 19.062 9.359 -2.439 1 91.75 508 ARG A C 1
ATOM 3962 O O . ARG A 1 508 ? 19.078 9.727 -3.617 1 91.75 508 ARG A O 1
ATOM 3969 N N . SER A 1 509 ? 19.781 9.867 -1.425 1 92.88 509 SER A N 1
ATOM 3970 C CA . SER A 1 509 ? 20.688 10.977 -1.712 1 92.88 509 SER A CA 1
ATOM 3971 C C . SER A 1 509 ? 22.141 10.516 -1.703 1 92.88 509 SER A C 1
ATOM 3973 O O . SER A 1 509 ? 23.031 11.266 -2.092 1 92.88 509 SER A O 1
ATOM 3975 N N . ARG A 1 510 ? 22.328 9.328 -1.213 1 93.12 510 ARG A N 1
ATOM 3976 C CA . ARG A 1 510 ? 23.672 8.758 -1.17 1 93.12 510 ARG A CA 1
ATOM 3977 C C . ARG A 1 510 ? 23.625 7.25 -1.416 1 93.12 510 ARG A C 1
ATOM 3979 O O . ARG A 1 510 ? 22.734 6.559 -0.926 1 93.12 510 ARG A O 1
ATOM 3986 N N . LYS A 1 511 ? 24.609 6.836 -2.176 1 93.81 511 LYS A N 1
ATOM 3987 C CA . LYS A 1 511 ? 24.75 5.402 -2.436 1 93.81 511 LYS A CA 1
ATOM 3988 C C . LYS A 1 511 ? 26.219 4.977 -2.393 1 93.81 511 LYS A C 1
ATOM 3990 O O . LYS A 1 511 ? 27.109 5.75 -2.754 1 93.81 511 LYS A O 1
ATOM 3995 N N . GLN A 1 512 ? 26.359 3.838 -1.869 1 93.44 512 GLN A N 1
ATOM 3996 C CA . GLN A 1 512 ? 27.672 3.213 -1.849 1 93.44 512 GLN A CA 1
ATOM 3997 C C . GLN A 1 512 ? 27.641 1.838 -2.51 1 93.44 512 GLN A C 1
ATOM 3999 O O . GLN A 1 512 ? 26.625 1.148 -2.471 1 93.44 512 GLN A O 1
ATOM 4004 N N . GLY A 1 513 ? 28.719 1.51 -3.1 1 94.31 513 GLY A N 1
ATOM 4005 C CA . GLY A 1 513 ? 28.844 0.208 -3.736 1 94.31 513 GLY A CA 1
ATOM 4006 C C . GLY A 1 513 ? 30.25 -0.072 -4.254 1 94.31 513 GLY A C 1
ATOM 4007 O O . GLY A 1 513 ? 31.234 0.38 -3.666 1 94.31 513 GLY A O 1
ATOM 4008 N N . THR A 1 514 ? 30.297 -0.951 -5.242 1 95.56 514 THR A N 1
ATOM 4009 C CA . THR A 1 514 ? 31.578 -1.351 -5.809 1 95.56 514 THR A CA 1
ATOM 4010 C C . THR A 1 514 ? 31.562 -1.202 -7.328 1 95.56 514 THR A C 1
ATOM 4012 O O . THR A 1 514 ? 30.531 -1.432 -7.973 1 95.56 514 THR A O 1
ATOM 4015 N N . GLY A 1 515 ? 32.656 -0.688 -7.805 1 96.81 515 GLY A N 1
ATOM 4016 C CA . GLY A 1 515 ? 32.875 -0.617 -9.242 1 96.81 515 GLY A CA 1
ATOM 4017 C C . GLY A 1 515 ? 34 -1.504 -9.719 1 96.81 515 GLY A C 1
ATOM 4018 O O . GLY A 1 515 ? 34.781 -2.023 -8.906 1 96.81 515 GLY A O 1
ATOM 4019 N N . VAL A 1 516 ? 34.062 -1.702 -11.047 1 97.69 516 VAL A N 1
ATOM 4020 C CA . VAL A 1 516 ? 35.094 -2.551 -11.648 1 97.69 516 VAL A CA 1
ATOM 4021 C C . VAL A 1 516 ? 35.906 -1.747 -12.664 1 97.69 516 VAL A C 1
ATOM 4023 O O . VAL A 1 516 ? 35.344 -1.229 -13.641 1 97.69 516 VAL A O 1
ATOM 4026 N N . ILE A 1 517 ? 37.219 -1.733 -12.461 1 98.12 517 ILE A N 1
ATOM 4027 C CA . ILE A 1 517 ? 38.094 -1.062 -13.406 1 98.12 517 ILE A CA 1
ATOM 4028 C C . ILE A 1 517 ? 38.188 -1.876 -14.695 1 98.12 517 ILE A C 1
ATOM 4030 O O . ILE A 1 517 ? 38.625 -3.037 -14.68 1 98.12 517 ILE A O 1
ATOM 4034 N N . VAL A 1 518 ? 37.812 -1.247 -15.75 1 97.69 518 VAL A N 1
ATOM 4035 C CA . VAL A 1 518 ? 37.812 -1.974 -17.016 1 97.69 518 VAL A CA 1
ATOM 4036 C C . VAL A 1 518 ? 38.906 -1.421 -17.938 1 97.69 518 VAL A C 1
ATOM 4038 O O . VAL A 1 518 ? 39.25 -2.053 -18.938 1 97.69 518 VAL A O 1
ATOM 4041 N N . ASP A 1 519 ? 39.406 -0.229 -17.672 1 97.12 519 ASP A N 1
ATOM 4042 C CA . ASP A 1 519 ? 40.531 0.388 -18.375 1 97.12 519 ASP A CA 1
ATOM 4043 C C . ASP A 1 519 ? 41.375 1.235 -17.422 1 97.12 519 ASP A C 1
ATOM 4045 O O . ASP A 1 519 ? 41 2.377 -17.109 1 97.12 519 ASP A O 1
ATOM 4049 N N . LYS A 1 520 ? 42.5 0.745 -17 1 96.81 520 LYS A N 1
ATOM 4050 C CA . LYS A 1 520 ? 43.312 1.426 -16.016 1 96.81 520 LYS A CA 1
ATOM 4051 C C . LYS A 1 520 ? 44.031 2.625 -16.609 1 96.81 520 LYS A C 1
ATOM 4053 O O . LYS A 1 520 ? 44.375 3.58 -15.906 1 96.81 520 LYS A O 1
ATOM 4058 N N . GLU A 1 521 ? 44.25 2.693 -17.922 1 95.31 521 GLU A N 1
ATOM 4059 C CA . GLU A 1 521 ? 44.969 3.783 -18.562 1 95.31 521 GLU A CA 1
ATOM 4060 C C . GLU A 1 521 ? 44.094 5.004 -18.75 1 95.31 521 GLU A C 1
ATOM 4062 O O . GLU A 1 521 ? 44.531 6.141 -18.562 1 95.31 521 GLU A O 1
ATOM 4067 N N . LYS A 1 522 ? 42.812 4.75 -19.047 1 95.88 522 LYS A N 1
ATOM 4068 C CA . LYS A 1 522 ? 41.875 5.848 -19.25 1 95.88 522 LYS A CA 1
ATOM 4069 C C . LYS A 1 522 ? 41.062 6.113 -17.984 1 95.88 522 LYS A C 1
ATOM 4071 O O . LYS A 1 522 ? 40.344 7.105 -17.906 1 95.88 522 LYS A O 1
ATOM 4076 N N . GLY A 1 523 ? 41.219 5.246 -17.047 1 97.44 523 GLY A N 1
ATOM 4077 C CA . GLY A 1 523 ? 40.531 5.406 -15.781 1 97.44 523 GLY A CA 1
ATOM 4078 C C . GLY A 1 523 ? 39.062 5.105 -15.867 1 97.44 523 GLY A C 1
ATOM 4079 O O . GLY A 1 523 ? 38.25 5.797 -15.258 1 97.44 523 GLY A O 1
ATOM 4080 N N . LEU A 1 524 ? 38.656 4.105 -16.672 1 97.88 524 LEU A N 1
ATOM 4081 C CA . LEU A 1 524 ? 37.25 3.781 -16.844 1 97.88 524 LEU A CA 1
ATOM 4082 C C . LEU A 1 524 ? 36.812 2.703 -15.859 1 97.88 524 LEU A C 1
ATOM 4084 O O . LEU A 1 524 ? 37.5 1.697 -15.688 1 97.88 524 LEU A O 1
ATOM 4088 N N . VAL A 1 525 ? 35.688 2.959 -15.164 1 98.12 525 VAL A N 1
ATOM 4089 C CA . VAL A 1 525 ? 35.125 2.049 -14.172 1 98.12 525 VAL A CA 1
ATOM 4090 C C . VAL A 1 525 ? 33.656 1.803 -14.469 1 98.12 525 VAL A C 1
ATOM 4092 O O . VAL A 1 525 ? 32.938 2.734 -14.797 1 98.12 525 VAL A O 1
ATOM 4095 N N . ILE A 1 526 ? 33.25 0.521 -14.43 1 97.88 526 ILE A N 1
ATOM 4096 C CA . ILE A 1 526 ? 31.828 0.177 -14.578 1 97.88 526 ILE A CA 1
ATOM 4097 C C . ILE A 1 526 ? 31.172 0.096 -13.203 1 97.88 526 ILE A C 1
ATOM 4099 O O . ILE A 1 526 ? 31.688 -0.568 -12.305 1 97.88 526 ILE A O 1
ATOM 4103 N N . VAL A 1 527 ? 30.078 0.783 -13.055 1 97.25 527 VAL A N 1
ATOM 4104 C CA . VAL A 1 527 ? 29.328 0.805 -11.805 1 97.25 527 VAL A CA 1
ATOM 4105 C C . VAL A 1 527 ? 27.844 0.577 -12.086 1 97.25 527 VAL A C 1
ATOM 4107 O O . VAL A 1 527 ? 27.359 0.888 -13.172 1 97.25 527 VAL A O 1
ATOM 4110 N N . SER A 1 528 ? 27.156 -0.021 -11.117 1 96.75 528 SER A N 1
ATOM 4111 C CA . SER A 1 528 ? 25.734 -0.246 -11.25 1 96.75 528 SER A CA 1
ATOM 4112 C C . SER A 1 528 ? 24.969 1.072 -11.297 1 96.75 528 SER A C 1
ATOM 4114 O O . SER A 1 528 ? 25.312 2.021 -10.594 1 96.75 528 SER A O 1
ATOM 4116 N N . ARG A 1 529 ? 23.844 1.124 -12.039 1 96.62 529 ARG A N 1
ATOM 4117 C CA . ARG A 1 529 ? 22.969 2.291 -12.086 1 96.62 529 ARG A CA 1
ATOM 4118 C C . ARG A 1 529 ? 22.234 2.486 -10.758 1 96.62 529 ARG A C 1
ATOM 4120 O O . ARG A 1 529 ? 21.734 3.574 -10.477 1 96.62 529 ARG A O 1
ATOM 4127 N N . SER A 1 530 ? 22.219 1.432 -9.961 1 95.25 530 SER A N 1
ATOM 4128 C CA . SER A 1 530 ? 21.625 1.538 -8.641 1 95.25 530 SER A CA 1
ATOM 4129 C C . SER A 1 530 ? 22.484 2.391 -7.707 1 95.25 530 SER A C 1
ATOM 4131 O O . SER A 1 530 ? 22 2.891 -6.691 1 95.25 530 SER A O 1
ATOM 4133 N N . ILE A 1 531 ? 23.766 2.549 -8.062 1 96.31 531 ILE A N 1
ATOM 4134 C CA . ILE A 1 531 ? 24.688 3.35 -7.277 1 96.31 531 ILE A CA 1
ATOM 4135 C C . ILE A 1 531 ? 24.828 4.742 -7.887 1 96.31 531 ILE A C 1
ATOM 4137 O O . ILE A 1 531 ? 24.828 5.746 -7.172 1 96.31 531 ILE A O 1
ATOM 4141 N N . VAL A 1 532 ? 24.875 4.73 -9.203 1 97.19 532 VAL A N 1
ATOM 4142 C CA . VAL A 1 532 ? 24.969 5.984 -9.945 1 97.19 532 VAL A CA 1
ATOM 4143 C C . VAL A 1 532 ? 23.766 6.125 -10.867 1 97.19 532 VAL A C 1
ATOM 4145 O O . VAL A 1 532 ? 23.859 5.859 -12.07 1 97.19 532 VAL A O 1
ATOM 4148 N N . PRO A 1 533 ? 22.688 6.605 -10.43 1 96.19 533 PRO A N 1
ATOM 4149 C CA . PRO A 1 533 ? 21.453 6.648 -11.211 1 96.19 533 PRO A CA 1
ATOM 4150 C C . PRO A 1 533 ? 21.375 7.871 -12.125 1 96.19 533 PRO A C 1
ATOM 4152 O O . PRO A 1 533 ? 20.641 7.859 -13.117 1 96.19 533 PRO A O 1
ATOM 4155 N N . THR A 1 534 ? 22.062 8.945 -11.758 1 95.69 534 THR A N 1
ATOM 4156 C CA . THR A 1 534 ? 22.047 10.195 -12.516 1 95.69 534 THR A CA 1
ATOM 4157 C C . THR A 1 534 ? 23.438 10.789 -12.617 1 95.69 534 THR A C 1
ATOM 4159 O O . THR A 1 534 ? 24.391 10.273 -12.016 1 95.69 534 THR A O 1
ATOM 4162 N N . SER A 1 535 ? 23.531 11.867 -13.398 1 94.62 535 SER A N 1
ATOM 4163 C CA . SER A 1 535 ? 24.844 12.461 -13.602 1 94.62 535 SER A CA 1
ATOM 4164 C C . SER A 1 535 ? 25.094 13.617 -12.641 1 94.62 535 SER A C 1
ATOM 4166 O O . SER A 1 535 ? 26.203 14.125 -12.547 1 94.62 535 SER A O 1
ATOM 4168 N N . MET A 1 536 ? 24.078 13.984 -11.93 1 95.38 536 MET A N 1
ATOM 4169 C CA . MET A 1 536 ? 24.234 15.109 -11.008 1 95.38 536 MET A CA 1
ATOM 4170 C C . MET A 1 536 ? 24.641 14.633 -9.625 1 95.38 536 MET A C 1
ATOM 4172 O O . MET A 1 536 ? 23.828 14.062 -8.898 1 95.38 536 MET A O 1
ATOM 4176 N N . GLY A 1 537 ? 25.859 14.898 -9.234 1 94.81 537 GLY A N 1
ATOM 4177 C CA . GLY A 1 537 ? 26.312 14.508 -7.91 1 94.81 537 GLY A CA 1
ATOM 4178 C C . GLY A 1 537 ? 27.828 14.445 -7.801 1 94.81 537 GLY A C 1
ATOM 4179 O O . GLY A 1 537 ? 28.531 14.727 -8.766 1 94.81 537 GLY A O 1
ATOM 4180 N N . ASP A 1 538 ? 28.297 14.188 -6.625 1 95.56 538 ASP A N 1
ATOM 4181 C CA . ASP A 1 538 ? 29.719 13.992 -6.355 1 95.56 538 ASP A CA 1
ATOM 4182 C C . ASP A 1 538 ? 30.062 12.508 -6.266 1 95.56 538 ASP A C 1
ATOM 4184 O O . ASP A 1 538 ? 29.531 11.797 -5.41 1 95.56 538 ASP A O 1
ATOM 4188 N N . LEU A 1 539 ? 30.953 12.117 -7.141 1 96.31 539 LEU A N 1
ATOM 4189 C CA . LEU A 1 539 ? 31.375 10.719 -7.203 1 96.31 539 LEU A CA 1
ATOM 4190 C C . LEU A 1 539 ? 32.812 10.57 -6.75 1 96.31 539 LEU A C 1
ATOM 4192 O O . LEU A 1 539 ? 33.688 11.305 -7.211 1 96.31 539 LEU A O 1
ATOM 4196 N N . THR A 1 540 ? 33.062 9.664 -5.805 1 96.25 540 THR A N 1
ATOM 4197 C CA . THR A 1 540 ? 34.438 9.367 -5.355 1 96.25 540 THR A CA 1
ATOM 4198 C C . THR A 1 540 ? 34.688 7.863 -5.402 1 96.25 540 THR A C 1
ATOM 4200 O O . THR A 1 540 ? 33.781 7.059 -5.238 1 96.25 540 THR A O 1
ATOM 4203 N N . LEU A 1 541 ? 35.875 7.5 -5.645 1 97.06 541 LEU A N 1
ATOM 4204 C CA . LEU A 1 541 ? 36.344 6.117 -5.645 1 97.06 541 LEU A CA 1
ATOM 4205 C C . LEU A 1 541 ? 37.375 5.891 -4.543 1 97.06 541 LEU A C 1
ATOM 4207 O O . LEU A 1 541 ? 38.219 6.758 -4.289 1 97.06 541 LEU A O 1
ATOM 4211 N N . ASN A 1 542 ? 37.219 4.871 -3.832 1 96 542 ASN A N 1
ATOM 4212 C CA . ASN A 1 542 ? 38.219 4.414 -2.854 1 96 542 ASN A CA 1
ATOM 4213 C C . ASN A 1 542 ? 39 3.217 -3.369 1 96 542 ASN A C 1
ATOM 4215 O O . ASN A 1 542 ? 38.469 2.1 -3.418 1 96 542 ASN A O 1
ATOM 4219 N N . VAL A 1 543 ? 40.281 3.439 -3.709 1 96 543 VAL A N 1
ATOM 4220 C CA . VAL A 1 543 ? 41.125 2.428 -4.297 1 96 543 VAL A CA 1
ATOM 4221 C C . VAL A 1 543 ? 42 1.801 -3.207 1 96 543 VAL A C 1
ATOM 4223 O O . VAL A 1 543 ? 42.625 2.512 -2.412 1 96 543 VAL A O 1
ATOM 4226 N N . ALA A 1 544 ? 42.031 0.515 -3.174 1 94.38 544 ALA A N 1
ATOM 4227 C CA . ALA A 1 544 ? 42.844 -0.247 -2.229 1 94.38 544 ALA A CA 1
ATOM 4228 C C . ALA A 1 544 ? 42.5 0.125 -0.789 1 94.38 544 ALA A C 1
ATOM 4230 O O . ALA A 1 544 ? 43.375 0.157 0.075 1 94.38 544 ALA A O 1
ATOM 4231 N N . ASP A 1 545 ? 41.344 0.643 -0.542 1 90.19 545 ASP A N 1
ATOM 4232 C CA . ASP A 1 545 ? 40.781 0.959 0.767 1 90.19 545 ASP A CA 1
ATOM 4233 C C . ASP A 1 545 ? 41.531 2.115 1.424 1 90.19 545 ASP A C 1
ATOM 4235 O O . ASP A 1 545 ? 41.531 2.238 2.65 1 90.19 545 ASP A O 1
ATOM 4239 N N . SER A 1 546 ? 42.312 2.891 0.656 1 91.12 546 SER A N 1
ATOM 4240 C CA . SER A 1 546 ? 43.156 3.92 1.285 1 91.12 546 SER A CA 1
ATOM 4241 C C . SER A 1 546 ? 43.188 5.188 0.438 1 91.12 546 SER A C 1
ATOM 4243 O O . SER A 1 546 ? 43.438 6.277 0.955 1 91.12 546 SER A O 1
ATOM 4245 N N . LEU A 1 547 ? 43 5.059 -0.781 1 94.12 547 LEU A N 1
ATOM 4246 C CA . LEU A 1 547 ? 43.125 6.199 -1.679 1 94.12 547 LEU A CA 1
ATOM 4247 C C . LEU A 1 547 ? 41.75 6.633 -2.191 1 94.12 547 LEU A C 1
ATOM 4249 O O . LEU A 1 547 ? 41.156 5.941 -3.012 1 94.12 547 LEU A O 1
ATOM 4253 N N . VAL A 1 548 ? 41.312 7.863 -1.731 1 94.31 548 VAL A N 1
ATOM 4254 C CA . VAL A 1 548 ? 40.031 8.391 -2.176 1 94.31 548 VAL A CA 1
ATOM 4255 C C . VAL A 1 548 ? 40.25 9.438 -3.27 1 94.31 548 VAL A C 1
ATOM 4257 O O . VAL A 1 548 ? 40.906 10.461 -3.039 1 94.31 548 VAL A O 1
ATOM 4260 N N . ILE A 1 549 ? 39.781 9.234 -4.453 1 95.12 549 ILE A N 1
ATOM 4261 C CA . ILE A 1 549 ? 39.969 10.156 -5.57 1 95.12 549 ILE A CA 1
ATOM 4262 C C . ILE A 1 549 ? 38.594 10.477 -6.203 1 95.12 549 ILE A C 1
ATOM 4264 O O . ILE A 1 549 ? 37.688 9.656 -6.184 1 95.12 549 ILE A O 1
ATOM 4268 N N . PRO A 1 550 ? 38.438 11.664 -6.723 1 94.56 550 PRO A N 1
ATOM 4269 C CA . PRO A 1 550 ? 37.156 12.023 -7.383 1 94.56 550 PRO A CA 1
ATOM 4270 C C . PRO A 1 550 ? 37.031 11.367 -8.758 1 94.56 550 PRO A C 1
ATOM 4272 O O . PRO A 1 550 ? 38 11 -9.383 1 94.56 550 PRO A O 1
ATOM 4275 N N . ALA A 1 551 ? 35.812 11.141 -9.18 1 96.19 551 ALA A N 1
ATOM 4276 C CA . ALA A 1 551 ? 35.5 10.617 -10.5 1 96.19 551 ALA A CA 1
ATOM 4277 C C . ALA A 1 551 ? 34.281 11.344 -11.102 1 96.19 551 ALA A C 1
ATOM 4279 O O . ALA A 1 551 ? 33.625 12.117 -10.414 1 96.19 551 ALA A O 1
ATOM 4280 N N . LYS A 1 552 ? 34.094 11.219 -12.398 1 94.25 552 LYS A N 1
ATOM 4281 C CA . LYS A 1 552 ? 32.969 11.828 -13.102 1 94.25 552 LYS A CA 1
ATOM 4282 C C . LYS A 1 552 ? 32.156 10.773 -13.828 1 94.25 552 LYS A C 1
ATOM 4284 O O . LYS A 1 552 ? 32.656 9.727 -14.211 1 94.25 552 LYS A O 1
ATOM 4289 N N . VAL A 1 553 ? 30.906 11.055 -14.008 1 95.06 553 VAL A N 1
ATOM 4290 C CA . VAL A 1 553 ? 30.016 10.156 -14.734 1 95.06 553 VAL A CA 1
ATOM 4291 C C . VAL A 1 553 ? 30.141 10.414 -16.234 1 95.06 553 VAL A C 1
ATOM 4293 O O . VAL A 1 553 ? 29.922 11.539 -16.703 1 95.06 553 VAL A O 1
ATOM 4296 N N . LEU A 1 554 ? 30.453 9.422 -16.969 1 94.25 554 LEU A N 1
ATOM 4297 C CA . LEU A 1 554 ? 30.672 9.562 -18.391 1 94.25 554 LEU A CA 1
ATOM 4298 C C . LEU A 1 554 ? 29.453 9.094 -19.188 1 94.25 554 LEU A C 1
ATOM 4300 O O . LEU A 1 554 ? 29.172 9.617 -20.266 1 94.25 554 LEU A O 1
ATOM 4304 N N . PHE A 1 555 ? 28.922 8.039 -18.688 1 96.06 555 PHE A N 1
ATOM 4305 C CA . PHE A 1 555 ? 27.875 7.398 -19.469 1 96.06 555 PHE A CA 1
ATOM 4306 C C . PHE A 1 555 ? 26.906 6.648 -18.547 1 96.06 555 PHE A C 1
ATOM 4308 O O . PHE A 1 555 ? 27.328 5.918 -17.656 1 96.06 555 PHE A O 1
ATOM 4315 N N . LEU A 1 556 ? 25.625 6.859 -18.766 1 96.69 556 LEU A N 1
ATOM 4316 C CA . LEU A 1 556 ? 24.547 6.113 -18.125 1 96.69 556 LEU A CA 1
ATOM 4317 C C . LEU A 1 556 ? 23.797 5.262 -19.125 1 96.69 556 LEU A C 1
ATOM 4319 O O . LEU A 1 556 ? 23.109 5.789 -20.016 1 96.69 556 LEU A O 1
ATOM 4323 N N . HIS A 1 557 ? 23.938 3.979 -19.016 1 95.81 557 HIS A N 1
ATOM 4324 C CA . HIS A 1 557 ? 23.234 3.15 -19.984 1 95.81 557 HIS A CA 1
ATOM 4325 C C . HIS A 1 557 ? 21.719 3.326 -19.859 1 95.81 557 HIS A C 1
ATOM 4327 O O . HIS A 1 557 ? 21.188 3.33 -18.734 1 95.81 557 HIS A O 1
ATOM 4333 N N . PRO A 1 558 ? 21 3.391 -20.875 1 93.62 558 PRO A N 1
ATOM 4334 C CA . PRO A 1 558 ? 19.562 3.699 -20.797 1 93.62 558 PRO A CA 1
ATOM 4335 C C . PRO A 1 558 ? 18.719 2.51 -20.344 1 93.62 558 PRO A C 1
ATOM 4337 O O . PRO A 1 558 ? 17.641 2.695 -19.781 1 93.62 558 PRO A O 1
ATOM 4340 N N . THR A 1 559 ? 19.172 1.226 -20.578 1 93.19 559 THR A N 1
ATOM 4341 C CA . THR A 1 559 ? 18.297 0.086 -20.297 1 93.19 559 THR A CA 1
ATOM 4342 C C . THR A 1 559 ? 19.031 -0.943 -19.438 1 93.19 559 THR A C 1
ATOM 4344 O O . THR A 1 559 ? 18.406 -1.737 -18.734 1 93.19 559 THR A O 1
ATOM 4347 N N . HIS A 1 560 ? 20.328 -0.981 -19.562 1 94.62 560 HIS A N 1
ATOM 4348 C CA . HIS A 1 560 ? 21.094 -1.936 -18.766 1 94.62 560 HIS A CA 1
ATOM 4349 C C . HIS A 1 560 ? 21.609 -1.299 -17.484 1 94.62 560 HIS A C 1
ATOM 4351 O O . HIS A 1 560 ? 21.844 -0.088 -17.438 1 94.62 560 HIS A O 1
ATOM 4357 N N . ASN A 1 561 ? 21.812 -2.061 -16.484 1 95.69 561 ASN A N 1
ATOM 4358 C CA . ASN A 1 561 ? 22.109 -1.593 -15.141 1 95.69 561 ASN A CA 1
ATOM 4359 C C . ASN A 1 561 ? 23.594 -1.282 -14.961 1 95.69 561 ASN A C 1
ATOM 4361 O O . ASN A 1 561 ? 24.219 -1.772 -14.023 1 95.69 561 ASN A O 1
ATOM 4365 N N . PHE A 1 562 ? 24.156 -0.422 -15.859 1 96.69 562 PHE A N 1
ATOM 4366 C CA . PHE A 1 562 ? 25.531 -0.021 -15.586 1 96.69 562 PHE A CA 1
ATOM 4367 C C . PHE A 1 562 ? 25.797 1.399 -16.078 1 96.69 562 PHE A C 1
ATOM 4369 O O . PHE A 1 562 ? 25.109 1.884 -16.984 1 96.69 562 PHE A O 1
ATOM 4376 N N . ALA A 1 563 ? 26.672 2.02 -15.484 1 97.38 563 ALA A N 1
ATOM 4377 C CA . ALA A 1 563 ? 27.219 3.328 -15.82 1 97.38 563 ALA A CA 1
ATOM 4378 C C . ALA A 1 563 ? 28.734 3.262 -15.969 1 97.38 563 ALA A C 1
ATOM 4380 O O . ALA A 1 563 ? 29.375 2.346 -15.445 1 97.38 563 ALA A O 1
ATOM 4381 N N . VAL A 1 564 ? 29.25 4.141 -16.75 1 97.5 564 VAL A N 1
ATOM 4382 C CA . VAL A 1 564 ? 30.703 4.258 -16.891 1 97.5 564 VAL A CA 1
ATOM 4383 C C . VAL A 1 564 ? 31.172 5.555 -16.234 1 97.5 564 VAL A C 1
ATOM 4385 O O . VAL A 1 564 ? 30.672 6.637 -16.562 1 97.5 564 VAL A O 1
ATOM 4388 N N . VAL A 1 565 ? 32.062 5.383 -15.32 1 97.31 565 VAL A N 1
ATOM 4389 C CA . VAL A 1 565 ? 32.625 6.547 -14.664 1 97.31 565 VAL A CA 1
ATOM 4390 C C . VAL A 1 565 ? 34.125 6.625 -14.953 1 97.31 565 VAL A C 1
ATOM 4392 O O . VAL A 1 565 ? 34.719 5.648 -15.414 1 97.31 565 VAL A O 1
ATOM 4395 N N . GLN A 1 566 ? 34.688 7.773 -14.734 1 96.38 566 GLN A N 1
ATOM 4396 C CA . GLN A 1 566 ? 36.094 7.969 -15.086 1 96.38 566 GLN A CA 1
ATOM 4397 C C . GLN A 1 566 ? 36.844 8.695 -13.969 1 96.38 566 GLN A C 1
ATOM 4399 O O . GLN A 1 566 ? 36.312 9.672 -13.406 1 96.38 566 GLN A O 1
ATOM 4404 N N . TYR A 1 567 ? 37.938 8.148 -13.594 1 96.88 567 TYR A N 1
ATOM 4405 C CA . TYR A 1 567 ? 38.875 8.812 -12.688 1 96.88 567 TYR A CA 1
ATOM 4406 C C . TYR A 1 567 ? 40.156 9.203 -13.398 1 96.88 567 TYR A C 1
ATOM 4408 O O . TYR A 1 567 ? 40.375 8.797 -14.539 1 96.88 567 TYR A O 1
ATOM 4416 N N . ASP A 1 568 ? 41 10.023 -12.781 1 95.69 568 ASP A N 1
ATOM 4417 C CA . ASP A 1 568 ? 42.312 10.391 -13.305 1 95.69 568 ASP A CA 1
ATOM 4418 C C . ASP A 1 568 ? 43.375 9.383 -12.867 1 95.69 568 ASP A C 1
ATOM 4420 O O . ASP A 1 568 ? 43.781 9.367 -11.695 1 95.69 568 ASP A O 1
ATOM 4424 N N . PRO A 1 569 ? 43.844 8.641 -13.828 1 96.56 569 PRO A N 1
ATOM 4425 C CA . PRO A 1 569 ? 44.812 7.59 -13.469 1 96.56 569 PRO A CA 1
ATOM 4426 C C . PRO A 1 569 ? 46.094 8.141 -12.828 1 96.56 569 PRO A C 1
ATOM 4428 O O . PRO A 1 569 ? 46.781 7.422 -12.109 1 96.56 569 PRO A O 1
ATOM 4431 N N . LYS A 1 570 ? 46.375 9.344 -13.016 1 95.44 570 LYS A N 1
ATOM 4432 C CA . LYS A 1 570 ? 47.594 9.945 -12.469 1 95.44 570 LYS A CA 1
ATOM 4433 C C . LYS A 1 570 ? 47.531 10.016 -10.945 1 95.44 570 LYS A C 1
ATOM 4435 O O . LYS A 1 570 ? 48.562 10.055 -10.281 1 95.44 570 LYS A O 1
ATOM 4440 N N . LEU A 1 571 ? 46.406 10.055 -10.461 1 95.88 571 LEU A N 1
ATOM 4441 C CA . LEU A 1 571 ? 46.219 10.219 -9.023 1 95.88 571 LEU A CA 1
ATOM 4442 C C . LEU A 1 571 ? 46.531 8.93 -8.289 1 95.88 571 LEU A C 1
ATOM 4444 O O . LEU A 1 571 ? 46.688 8.93 -7.062 1 95.88 571 LEU A O 1
ATOM 4448 N N . LEU A 1 572 ? 46.781 7.805 -9.008 1 96.12 572 LEU A N 1
ATOM 4449 C CA . LEU A 1 572 ? 47 6.5 -8.391 1 96.12 572 LEU A CA 1
ATOM 4450 C C . LEU A 1 572 ? 48.469 6.32 -8.055 1 96.12 572 LEU A C 1
ATOM 4452 O O . LEU A 1 572 ? 48.844 5.414 -7.297 1 96.12 572 LEU A O 1
ATOM 4456 N N . GLY A 1 573 ? 49.312 7.129 -8.57 1 94.44 573 GLY A N 1
ATOM 4457 C CA . GLY A 1 573 ? 50.75 6.875 -8.414 1 94.44 573 GLY A CA 1
ATOM 4458 C C . GLY A 1 573 ? 51.188 5.539 -8.984 1 94.44 573 GLY A C 1
ATOM 4459 O O . GLY A 1 573 ? 50.906 5.238 -10.148 1 94.44 573 GLY A O 1
ATOM 4460 N N . GLU A 1 574 ? 51.812 4.711 -8.039 1 93.81 574 GLU A N 1
ATOM 4461 C CA . GLU A 1 574 ? 52.25 3.393 -8.469 1 93.81 574 GLU A CA 1
ATOM 4462 C C . GLU A 1 574 ? 51.344 2.289 -7.953 1 93.81 574 GLU A C 1
ATOM 4464 O O . GLU A 1 574 ? 51.719 1.115 -7.953 1 93.81 574 GLU A O 1
ATOM 4469 N N . THR A 1 575 ? 50.156 2.73 -7.516 1 95.62 575 THR A N 1
ATOM 4470 C CA . THR A 1 575 ? 49.188 1.737 -7.062 1 95.62 575 THR A CA 1
ATOM 4471 C C . THR A 1 575 ? 48.875 0.756 -8.188 1 95.62 575 THR A C 1
ATOM 4473 O O . THR A 1 575 ? 48.469 1.165 -9.273 1 95.62 575 THR A O 1
ATOM 4476 N N . ASP A 1 576 ? 49.031 -0.526 -7.926 1 94.69 576 ASP A N 1
ATOM 4477 C CA . ASP A 1 576 ? 48.906 -1.556 -8.953 1 94.69 576 ASP A CA 1
ATOM 4478 C C . ASP A 1 576 ? 47.438 -1.968 -9.156 1 94.69 576 ASP A C 1
ATOM 4480 O O . ASP A 1 576 ? 47.031 -3.016 -8.672 1 94.69 576 ASP A O 1
ATOM 4484 N N . VAL A 1 577 ? 46.719 -1.219 -9.898 1 97 577 VAL A N 1
ATOM 4485 C CA . VAL A 1 577 ? 45.375 -1.593 -10.281 1 97 577 VAL A CA 1
ATOM 4486 C C . VAL A 1 577 ? 45.406 -2.451 -11.547 1 97 577 VAL A C 1
ATOM 4488 O O . VAL A 1 577 ? 46.406 -2.477 -12.258 1 97 577 VAL A O 1
ATOM 4491 N N . LEU A 1 578 ? 44.344 -3.201 -11.734 1 96.81 578 LEU A N 1
ATOM 4492 C CA . LEU A 1 578 ? 44.25 -4.109 -12.875 1 96.81 578 LEU A CA 1
ATOM 4493 C C . LEU A 1 578 ? 43 -3.807 -13.703 1 96.81 578 LEU A C 1
ATOM 4495 O O . LEU A 1 578 ? 41.938 -3.555 -13.156 1 96.81 578 LEU A O 1
ATOM 4499 N N . SER A 1 579 ? 43.219 -3.746 -15.055 1 97.19 579 SER A N 1
ATOM 4500 C CA . SER A 1 579 ? 42.062 -3.764 -15.93 1 97.19 579 SER A CA 1
ATOM 4501 C C . SER A 1 579 ? 41.438 -5.156 -16 1 97.19 579 SER A C 1
ATOM 4503 O O . SER A 1 579 ? 42.156 -6.141 -16.25 1 97.19 579 SER A O 1
ATOM 4505 N N . ALA A 1 580 ? 40.188 -5.242 -15.773 1 97.19 580 ALA A N 1
ATOM 4506 C CA . ALA A 1 580 ? 39.531 -6.543 -15.82 1 97.19 580 ALA A CA 1
ATOM 4507 C C . ALA A 1 580 ? 39.781 -7.238 -17.156 1 97.19 580 ALA A C 1
ATOM 4509 O O . ALA A 1 580 ? 39.469 -6.707 -18.219 1 97.19 580 ALA A O 1
ATOM 4510 N N . PRO A 1 581 ? 40.344 -8.406 -17.125 1 96.94 581 PRO A N 1
ATOM 4511 C CA . PRO A 1 581 ? 40.594 -9.148 -18.359 1 96.94 581 PRO A CA 1
ATOM 4512 C C . PRO A 1 581 ? 39.344 -9.867 -18.875 1 96.94 581 PRO A C 1
ATOM 4514 O O . PRO A 1 581 ? 38.875 -10.836 -18.266 1 96.94 581 PRO A O 1
ATOM 4517 N N . PHE A 1 582 ? 38.906 -9.539 -20.031 1 96.12 582 PHE A N 1
ATOM 4518 C CA . PHE A 1 582 ? 37.625 -10.039 -20.547 1 96.12 582 PHE A CA 1
ATOM 4519 C C . PHE A 1 582 ? 37.812 -11.398 -21.203 1 96.12 582 PHE A C 1
ATOM 4521 O O . PHE A 1 582 ? 38.812 -11.648 -21.859 1 96.12 582 PHE A O 1
ATOM 4528 N N . SER A 1 583 ? 36.781 -12.203 -20.969 1 94.88 583 SER A N 1
ATOM 4529 C CA . SER A 1 583 ? 36.688 -13.484 -21.672 1 94.88 583 SER A CA 1
ATOM 4530 C C . SER A 1 583 ? 35.719 -13.406 -22.828 1 94.88 583 SER A C 1
ATOM 4532 O O . SER A 1 583 ? 34.75 -12.641 -22.781 1 94.88 583 SER A O 1
ATOM 4534 N N . ASP A 1 584 ? 35.906 -14.266 -23.875 1 90.75 584 ASP A N 1
ATOM 4535 C CA . ASP A 1 584 ? 35 -14.344 -25 1 90.75 584 ASP A CA 1
ATOM 4536 C C . ASP A 1 584 ? 33.969 -15.469 -24.797 1 90.75 584 ASP A C 1
ATOM 4538 O O . ASP A 1 584 ? 33.031 -15.602 -25.578 1 90.75 584 ASP A O 1
ATOM 4542 N N . LYS A 1 585 ? 34.125 -16.172 -23.766 1 90.69 585 LYS A N 1
ATOM 4543 C CA . LYS A 1 585 ? 33.219 -17.266 -23.5 1 90.69 585 LYS A CA 1
ATOM 4544 C C . LYS A 1 585 ? 32 -16.797 -22.719 1 90.69 585 LYS A C 1
ATOM 4546 O O . LYS A 1 585 ? 32.125 -16.109 -21.703 1 90.69 585 LYS A O 1
ATOM 4551 N N . THR A 1 586 ? 30.859 -17.266 -23.203 1 89.19 586 THR A N 1
ATOM 4552 C CA . THR A 1 586 ? 29.609 -16.859 -22.547 1 89.19 586 THR A CA 1
ATOM 4553 C C . THR A 1 586 ? 29.219 -17.875 -21.469 1 89.19 586 THR A C 1
ATOM 4555 O O . THR A 1 586 ? 29.516 -19.062 -21.594 1 89.19 586 THR A O 1
ATOM 4558 N N . LEU A 1 587 ? 28.578 -17.344 -20.438 1 91.44 587 LEU A N 1
ATOM 4559 C CA . LEU A 1 587 ? 28.094 -18.188 -19.359 1 91.44 587 LEU A CA 1
ATOM 4560 C C . LEU A 1 587 ? 26.75 -18.812 -19.703 1 91.44 587 LEU A C 1
ATOM 4562 O O . LEU A 1 587 ? 25.906 -18.156 -20.312 1 91.44 587 LEU A O 1
ATOM 4566 N N . SER A 1 588 ? 26.562 -20.062 -19.344 1 88.31 588 SER A N 1
ATOM 4567 C CA . SER A 1 588 ? 25.312 -20.797 -19.516 1 88.31 588 SER A CA 1
ATOM 4568 C C . SER A 1 588 ? 24.969 -21.594 -18.25 1 88.31 588 SER A C 1
ATOM 4570 O O . SER A 1 588 ? 25.797 -21.719 -17.344 1 88.31 588 SER A O 1
ATOM 4572 N N . GLN A 1 589 ? 23.828 -22.062 -18.25 1 85.12 589 GLN A N 1
ATOM 4573 C CA . GLN A 1 589 ? 23.375 -22.828 -17.094 1 85.12 589 GLN A CA 1
ATOM 4574 C C . GLN A 1 589 ? 24.297 -24.016 -16.828 1 85.12 589 GLN A C 1
ATOM 4576 O O . GLN A 1 589 ? 24.672 -24.75 -17.734 1 85.12 589 GLN A O 1
ATOM 4581 N N . GLY A 1 590 ? 24.688 -24.109 -15.633 1 82.5 590 GLY A N 1
ATOM 4582 C CA . GLY A 1 590 ? 25.5 -25.25 -15.227 1 82.5 590 GLY A CA 1
ATOM 4583 C C . GLY A 1 590 ? 26.984 -24.938 -15.219 1 82.5 590 GLY A C 1
ATOM 4584 O O . GLY A 1 590 ? 27.781 -25.688 -14.633 1 82.5 590 GLY A O 1
ATOM 4585 N N . HIS A 1 591 ? 27.469 -23.859 -15.812 1 90.25 591 HIS A N 1
ATOM 4586 C CA . HIS A 1 591 ? 28.891 -23.516 -15.867 1 90.25 591 HIS A CA 1
ATOM 4587 C C . HIS A 1 591 ? 29.422 -23.156 -14.484 1 90.25 591 HIS A C 1
ATOM 4589 O O . HIS A 1 591 ? 28.734 -22.516 -13.695 1 90.25 591 HIS A O 1
ATOM 4595 N N . LYS A 1 592 ? 30.594 -23.594 -14.219 1 91.25 592 LYS A N 1
ATOM 4596 C CA . LYS A 1 592 ? 31.297 -23.156 -13.008 1 91.25 592 LYS A CA 1
ATOM 4597 C C . LYS A 1 592 ? 31.859 -21.75 -13.18 1 91.25 592 LYS A C 1
ATOM 4599 O O . LYS A 1 592 ? 32.344 -21.391 -14.258 1 91.25 592 LYS A O 1
ATOM 4604 N N . VAL A 1 593 ? 31.797 -21 -12.109 1 94.62 593 VAL A N 1
ATOM 4605 C CA . VAL A 1 593 ? 32.281 -19.625 -12.148 1 94.62 593 VAL A CA 1
ATOM 4606 C C . VAL A 1 593 ? 32.781 -19.219 -10.773 1 94.62 593 VAL A C 1
ATOM 4608 O O . VAL A 1 593 ? 32.344 -19.766 -9.758 1 94.62 593 VAL A O 1
ATOM 4611 N N . THR A 1 594 ? 33.75 -18.297 -10.727 1 95.69 594 THR A N 1
ATOM 4612 C CA . THR A 1 594 ? 34.25 -17.719 -9.484 1 95.69 594 THR A CA 1
ATOM 4613 C C . THR A 1 594 ? 33.719 -16.297 -9.297 1 95.69 594 THR A C 1
ATOM 4615 O O . THR A 1 594 ? 33.906 -15.445 -10.172 1 95.69 594 THR A O 1
ATOM 4618 N N . LEU A 1 595 ? 33.094 -16.078 -8.172 1 96 595 LEU A N 1
ATOM 4619 C CA . LEU A 1 595 ? 32.594 -14.742 -7.828 1 96 595 LEU A CA 1
ATOM 4620 C C . LEU A 1 595 ? 33.625 -14 -6.977 1 96 595 LEU A C 1
ATOM 4622 O O . LEU A 1 595 ? 34 -14.477 -5.902 1 96 595 LEU A O 1
ATOM 4626 N N . VAL A 1 596 ? 34.156 -12.906 -7.43 1 96 596 VAL A N 1
ATOM 4627 C CA . VAL A 1 596 ? 35 -11.984 -6.672 1 96 596 VAL A CA 1
ATOM 4628 C C . VAL A 1 596 ? 34.219 -10.68 -6.438 1 96 596 VAL A C 1
ATOM 4630 O O . VAL A 1 596 ? 33.969 -9.93 -7.383 1 96 596 VAL A O 1
ATOM 4633 N N . ALA A 1 597 ? 33.875 -10.43 -5.184 1 95.69 597 ALA A N 1
ATOM 4634 C CA . ALA A 1 597 ? 32.969 -9.305 -4.918 1 95.69 597 ALA A CA 1
ATOM 4635 C C . ALA A 1 597 ? 33.25 -8.695 -3.549 1 95.69 597 ALA A C 1
ATOM 4637 O O . ALA A 1 597 ? 34.125 -9.164 -2.822 1 95.69 597 ALA A O 1
ATOM 4638 N N . HIS A 1 598 ? 32.688 -7.543 -3.359 1 93.94 598 HIS A N 1
ATOM 4639 C CA . HIS A 1 598 ? 32.562 -6.977 -2.02 1 93.94 598 HIS A CA 1
ATOM 4640 C C . HIS A 1 598 ? 31.188 -7.227 -1.432 1 93.94 598 HIS A C 1
ATOM 4642 O O . HIS A 1 598 ? 30.188 -7.09 -2.127 1 93.94 598 HIS A O 1
ATOM 4648 N N . ASN A 1 599 ? 31.141 -7.641 -0.193 1 90.69 599 ASN A N 1
ATOM 4649 C CA . ASN A 1 599 ? 29.844 -7.828 0.448 1 90.69 599 ASN A CA 1
ATOM 4650 C C . ASN A 1 599 ? 29.266 -6.504 0.928 1 90.69 599 ASN A C 1
ATOM 4652 O O . ASN A 1 599 ? 29.797 -5.438 0.613 1 90.69 599 ASN A O 1
ATOM 4656 N N . HIS A 1 600 ? 28.234 -6.5 1.672 1 85.12 600 HIS A N 1
ATOM 4657 C CA . HIS A 1 600 ? 27.516 -5.312 2.109 1 85.12 600 HIS A CA 1
ATOM 4658 C C . HIS A 1 600 ? 28.359 -4.461 3.045 1 85.12 600 HIS A C 1
ATOM 4660 O O . HIS A 1 600 ? 28.172 -3.248 3.137 1 85.12 600 HIS A O 1
ATOM 4666 N N . ASN A 1 601 ? 29.359 -5.117 3.668 1 84.94 601 ASN A N 1
ATOM 4667 C CA . ASN A 1 601 ? 30.25 -4.398 4.562 1 84.94 601 ASN A CA 1
ATOM 4668 C C . ASN A 1 601 ? 31.531 -3.967 3.844 1 84.94 601 ASN A C 1
ATOM 4670 O O . ASN A 1 601 ? 32.5 -3.551 4.484 1 84.94 601 ASN A O 1
ATOM 4674 N N . GLN A 1 602 ? 31.531 -4.188 2.57 1 87 602 GLN A N 1
ATOM 4675 C CA . GLN A 1 602 ? 32.625 -3.781 1.71 1 87 602 GLN A CA 1
ATOM 4676 C C . GLN A 1 602 ? 33.875 -4.594 2.008 1 87 602 GLN A C 1
ATOM 4678 O O . GLN A 1 602 ? 35 -4.066 1.967 1 87 602 GLN A O 1
ATOM 4683 N N . ARG A 1 603 ? 33.625 -5.805 2.377 1 88.94 603 ARG A N 1
ATOM 4684 C CA . ARG A 1 603 ? 34.688 -6.758 2.545 1 88.94 603 ARG A CA 1
ATOM 4685 C C . ARG A 1 603 ? 34.812 -7.691 1.343 1 88.94 603 ARG A C 1
ATOM 4687 O O . ARG A 1 603 ? 33.781 -8.07 0.754 1 88.94 603 ARG A O 1
ATOM 4694 N N . PRO A 1 604 ? 36 -8.062 1.017 1 90.12 604 PRO A N 1
ATOM 4695 C CA . PRO A 1 604 ? 36.156 -8.922 -0.158 1 90.12 604 PRO A CA 1
ATOM 4696 C C . PRO A 1 604 ? 35.625 -10.328 0.052 1 90.12 604 PRO A C 1
ATOM 4698 O O . PRO A 1 604 ? 35.781 -10.898 1.139 1 90.12 604 PRO A O 1
ATOM 4701 N N . VAL A 1 605 ? 35 -10.789 -0.923 1 91 605 VAL A N 1
ATOM 4702 C CA . VAL A 1 605 ? 34.469 -12.148 -0.982 1 91 605 VAL A CA 1
ATOM 4703 C C . VAL A 1 605 ? 34.906 -12.828 -2.275 1 91 605 VAL A C 1
ATOM 4705 O O . VAL A 1 605 ? 34.844 -12.227 -3.352 1 91 605 VAL A O 1
ATOM 4708 N N . CYS A 1 606 ? 35.5 -13.992 -2.191 1 91.75 606 CYS A N 1
ATOM 4709 C CA . CYS A 1 606 ? 35.906 -14.805 -3.338 1 91.75 606 CYS A CA 1
ATOM 4710 C C . CYS A 1 606 ? 35.438 -16.25 -3.17 1 91.75 606 CYS A C 1
ATOM 4712 O O . CYS A 1 606 ? 35.844 -16.922 -2.23 1 91.75 606 CYS A O 1
ATOM 4714 N N . LEU A 1 607 ? 34.562 -16.734 -4.062 1 90.19 607 LEU A N 1
ATOM 4715 C CA . LEU A 1 607 ? 34.062 -18.078 -3.893 1 90.19 607 LEU A CA 1
ATOM 4716 C C . LEU A 1 607 ? 33.75 -18.719 -5.242 1 90.19 607 LEU A C 1
ATOM 4718 O O . LEU A 1 607 ? 33.312 -18.031 -6.168 1 90.19 607 LEU A O 1
ATOM 4722 N N . ASN A 1 608 ? 33.875 -20.062 -5.324 1 91.75 608 ASN A N 1
ATOM 4723 C CA . ASN A 1 608 ? 33.5 -20.844 -6.484 1 91.75 608 ASN A CA 1
ATOM 4724 C C . ASN A 1 608 ? 32.031 -21.297 -6.395 1 91.75 608 ASN A C 1
ATOM 4726 O O . ASN A 1 608 ? 31.578 -21.719 -5.336 1 91.75 608 ASN A O 1
ATOM 4730 N N . THR A 1 609 ? 31.328 -21.094 -7.504 1 91 609 THR A N 1
ATOM 4731 C CA . THR A 1 609 ? 29.906 -21.469 -7.559 1 91 609 THR A CA 1
ATOM 4732 C C . THR A 1 609 ? 29.516 -21.875 -8.969 1 91 609 THR A C 1
ATOM 4734 O O . THR A 1 609 ? 30.375 -22.172 -9.805 1 91 609 THR A O 1
ATOM 4737 N N . VAL A 1 610 ? 28.172 -22.047 -9.172 1 90.12 610 VAL A N 1
ATOM 4738 C CA . VAL A 1 610 ? 27.672 -22.516 -10.461 1 90.12 610 VAL A CA 1
ATOM 4739 C C . VAL A 1 610 ? 26.531 -21.609 -10.93 1 90.12 610 VAL A C 1
ATOM 4741 O O . VAL A 1 610 ? 25.766 -21.094 -10.109 1 90.12 610 VAL A O 1
ATOM 4744 N N . VAL A 1 611 ? 26.469 -21.406 -12.273 1 91.69 611 VAL A N 1
ATOM 4745 C CA . VAL A 1 611 ? 25.359 -20.656 -12.859 1 91.69 611 VAL A CA 1
ATOM 4746 C C . VAL A 1 611 ? 24.094 -21.5 -12.836 1 91.69 611 VAL A C 1
ATOM 4748 O O . VAL A 1 611 ? 24.062 -22.609 -13.383 1 91.69 611 VAL A O 1
ATOM 4751 N N . THR A 1 612 ? 23.078 -20.984 -12.266 1 85.38 612 THR A N 1
ATOM 4752 C CA . THR A 1 612 ? 21.828 -21.734 -12.164 1 85.38 612 THR A CA 1
ATOM 4753 C C . THR A 1 612 ? 20.953 -21.484 -13.383 1 85.38 612 THR A C 1
ATOM 4755 O O . THR A 1 612 ? 20.203 -22.375 -13.797 1 85.38 612 THR A O 1
ATOM 4758 N N . ASP A 1 613 ? 20.984 -20.281 -13.844 1 87.38 613 ASP A N 1
ATOM 4759 C CA . ASP A 1 613 ? 20.141 -19.938 -14.984 1 87.38 613 ASP A CA 1
ATOM 4760 C C . ASP A 1 613 ? 20.625 -18.641 -15.656 1 87.38 613 ASP A C 1
ATOM 4762 O O . ASP A 1 613 ? 21.375 -17.875 -15.055 1 87.38 613 ASP A O 1
ATOM 4766 N N . VAL A 1 614 ? 20.406 -18.484 -16.906 1 91.25 614 VAL A N 1
ATOM 4767 C CA . VAL A 1 614 ? 20.531 -17.25 -17.656 1 91.25 614 VAL A CA 1
ATOM 4768 C C . VAL A 1 614 ? 19.203 -16.922 -18.344 1 91.25 614 VAL A C 1
ATOM 4770 O O . VAL A 1 614 ? 18.828 -17.578 -19.328 1 91.25 614 VAL A O 1
ATOM 4773 N N . THR A 1 615 ? 18.484 -15.969 -17.812 1 89.69 615 THR A N 1
ATOM 4774 C CA . THR A 1 615 ? 17.125 -15.711 -18.297 1 89.69 615 THR A CA 1
ATOM 4775 C C . THR A 1 615 ? 16.875 -14.211 -18.391 1 89.69 615 THR A C 1
ATOM 4777 O O . THR A 1 615 ? 17.562 -13.406 -17.75 1 89.69 615 THR A O 1
ATOM 4780 N N . CYS A 1 616 ? 15.93 -13.945 -19.266 1 90.19 616 CYS A N 1
ATOM 4781 C CA . CYS A 1 616 ? 15.516 -12.555 -19.406 1 90.19 616 CYS A CA 1
ATOM 4782 C C . CYS A 1 616 ? 14.727 -12.102 -18.188 1 90.19 616 CYS A C 1
ATOM 4784 O O . CYS A 1 616 ? 13.758 -12.75 -17.781 1 90.19 616 CYS A O 1
ATOM 4786 N N . VAL A 1 617 ? 15.242 -11.086 -17.578 1 85.12 617 VAL A N 1
ATOM 4787 C CA . VAL A 1 617 ? 14.562 -10.562 -16.406 1 85.12 617 VAL A CA 1
ATOM 4788 C C . VAL A 1 617 ? 14.133 -9.117 -16.641 1 85.12 617 VAL A C 1
ATOM 4790 O O . VAL A 1 617 ? 14.789 -8.391 -17.391 1 85.12 617 VAL A O 1
ATOM 4793 N N . THR A 1 618 ? 12.953 -8.836 -16.219 1 83.38 618 THR A N 1
ATOM 4794 C CA . THR A 1 618 ? 12.484 -7.449 -16.203 1 83.38 618 THR A CA 1
ATOM 4795 C C . THR A 1 618 ? 12.203 -6.996 -14.773 1 83.38 618 THR A C 1
ATOM 4797 O O . THR A 1 618 ? 11.375 -7.59 -14.078 1 83.38 618 THR A O 1
ATOM 4800 N N . ILE A 1 619 ? 13.008 -6.012 -14.406 1 91.5 619 ILE A N 1
ATOM 4801 C CA . ILE A 1 619 ? 12.734 -5.422 -13.102 1 91.5 619 ILE A CA 1
ATOM 4802 C C . ILE A 1 619 ? 11.383 -4.703 -13.133 1 91.5 619 ILE A C 1
ATOM 4804 O O . ILE A 1 619 ? 11.117 -3.91 -14.039 1 91.5 619 ILE A O 1
ATOM 4808 N N . PRO A 1 620 ? 10.523 -4.992 -12.258 1 89.44 620 PRO A N 1
ATOM 4809 C CA . PRO A 1 620 ? 9.195 -4.379 -12.258 1 89.44 620 PRO A CA 1
ATOM 4810 C C . PRO A 1 620 ? 9.242 -2.855 -12.172 1 89.44 620 PRO A C 1
ATOM 4812 O O . PRO A 1 620 ? 10.211 -2.297 -11.648 1 89.44 620 PRO A O 1
ATOM 4815 N N . HIS A 1 621 ? 8.273 -2.283 -12.734 1 90.56 621 HIS A N 1
ATOM 4816 C CA . HIS A 1 621 ? 8.203 -0.828 -12.672 1 90.56 621 HIS A CA 1
ATOM 4817 C C . HIS A 1 621 ? 7.691 -0.359 -11.312 1 90.56 621 HIS A C 1
ATOM 4819 O O . HIS A 1 621 ? 7.098 -1.14 -10.562 1 90.56 621 HIS A O 1
ATOM 4825 N N . ASN A 1 622 ? 7.922 0.905 -10.992 1 90.62 622 ASN A N 1
ATOM 4826 C CA . ASN A 1 622 ? 7.508 1.548 -9.75 1 90.62 622 ASN A CA 1
ATOM 4827 C C . ASN A 1 622 ? 6.43 2.602 -9.992 1 90.62 622 ASN A C 1
ATOM 4829 O O . ASN A 1 622 ? 6.336 3.156 -11.094 1 90.62 622 ASN A O 1
ATOM 4833 N N . GLY A 1 623 ? 5.633 2.777 -8.945 1 87.25 623 GLY A N 1
ATOM 4834 C CA . GLY A 1 623 ? 4.613 3.811 -9.055 1 87.25 623 GLY A CA 1
ATOM 4835 C C . GLY A 1 623 ? 5.176 5.16 -9.469 1 87.25 623 GLY A C 1
ATOM 4836 O O . GLY A 1 623 ? 4.598 5.844 -10.312 1 87.25 623 GLY A O 1
ATOM 4837 N N . THR A 1 624 ? 6.215 5.488 -8.852 1 93.5 624 THR A N 1
ATOM 4838 C CA . THR A 1 624 ? 7.016 6.609 -9.328 1 93.5 624 THR A CA 1
ATOM 4839 C C . THR A 1 624 ? 8.094 6.129 -10.297 1 93.5 624 THR A C 1
ATOM 4841 O O . THR A 1 624 ? 9.055 5.477 -9.891 1 93.5 624 THR A O 1
ATOM 4844 N N . PRO A 1 625 ? 7.906 6.527 -11.531 1 95.62 625 PRO A N 1
ATOM 4845 C CA . PRO A 1 625 ? 8.836 5.996 -12.523 1 95.62 625 PRO A CA 1
ATOM 4846 C C . PRO A 1 625 ? 10.297 6.277 -12.18 1 95.62 625 PRO A C 1
ATOM 4848 O O . PRO A 1 625 ? 10.641 7.402 -11.812 1 95.62 625 PRO A O 1
ATOM 4851 N N . ARG A 1 626 ? 11.148 5.359 -12.234 1 96.25 626 ARG A N 1
ATOM 4852 C CA . ARG A 1 626 ? 12.594 5.445 -12.031 1 96.25 626 ARG A CA 1
ATOM 4853 C C . ARG A 1 626 ? 13.32 4.418 -12.891 1 96.25 626 ARG A C 1
ATOM 4855 O O . ARG A 1 626 ? 12.703 3.527 -13.469 1 96.25 626 ARG A O 1
ATOM 4862 N N . PHE A 1 627 ? 14.57 4.562 -12.977 1 95.31 627 PHE A N 1
ATOM 4863 C CA . PHE A 1 627 ? 15.359 3.662 -13.805 1 95.31 627 PHE A CA 1
ATOM 4864 C C . PHE A 1 627 ? 15.18 2.217 -13.359 1 95.31 627 PHE A C 1
ATOM 4866 O O . PHE A 1 627 ? 15.195 1.93 -12.156 1 95.31 627 PHE A O 1
ATOM 4873 N N . ARG A 1 628 ? 14.945 1.389 -14.266 1 93.62 628 ARG A N 1
ATOM 4874 C CA . ARG A 1 628 ? 14.938 -0.059 -14.078 1 93.62 628 ARG A CA 1
ATOM 4875 C C . ARG A 1 628 ? 15.562 -0.771 -15.281 1 93.62 628 ARG A C 1
ATOM 4877 O O . ARG A 1 628 ? 15.398 -0.335 -16.422 1 93.62 628 ARG A O 1
ATOM 4884 N N . SER A 1 629 ? 16.266 -1.706 -14.938 1 94.88 629 SER A N 1
ATOM 4885 C CA . SER A 1 629 ? 16.875 -2.482 -16.016 1 94.88 629 SER A CA 1
ATOM 4886 C C . SER A 1 629 ? 15.82 -3.289 -16.766 1 94.88 629 SER A C 1
ATOM 4888 O O . SER A 1 629 ? 14.938 -3.889 -16.156 1 94.88 629 SER A O 1
ATOM 4890 N N . ILE A 1 630 ? 15.914 -3.166 -18.109 1 93.94 630 ILE A N 1
ATOM 4891 C CA . ILE A 1 630 ? 14.984 -3.93 -18.938 1 93.94 630 ILE A CA 1
ATOM 4892 C C . ILE A 1 630 ? 15.742 -4.559 -20.109 1 93.94 630 ILE A C 1
ATOM 4894 O O . ILE A 1 630 ? 16.859 -4.148 -20.438 1 93.94 630 ILE A O 1
ATOM 4898 N N . ASN A 1 631 ? 15.156 -5.551 -20.703 1 94.06 631 ASN A N 1
ATOM 4899 C CA . ASN A 1 631 ? 15.648 -6.188 -21.922 1 94.06 631 ASN A CA 1
ATOM 4900 C C . ASN A 1 631 ? 17.062 -6.75 -21.719 1 94.06 631 ASN A C 1
ATOM 4902 O O . ASN A 1 631 ? 17.953 -6.488 -22.516 1 94.06 631 ASN A O 1
ATOM 4906 N N . MET A 1 632 ? 17.219 -7.438 -20.656 1 92.69 632 MET A N 1
ATOM 4907 C CA . MET A 1 632 ? 18.547 -8 -20.406 1 92.69 632 MET A CA 1
ATOM 4908 C C . MET A 1 632 ? 18.438 -9.461 -19.984 1 92.69 632 MET A C 1
ATOM 4910 O O . MET A 1 632 ? 17.406 -9.891 -19.453 1 92.69 632 MET A O 1
ATOM 4914 N N . ASP A 1 633 ? 19.453 -10.195 -20.297 1 93.25 633 ASP A N 1
ATOM 4915 C CA . ASP A 1 633 ? 19.594 -11.555 -19.797 1 93.25 633 ASP A CA 1
ATOM 4916 C C . ASP A 1 633 ? 20.375 -11.562 -18.484 1 93.25 633 ASP A C 1
ATOM 4918 O O . ASP A 1 633 ? 21.547 -11.156 -18.438 1 93.25 633 ASP A O 1
ATOM 4922 N N . ALA A 1 634 ? 19.781 -12.031 -17.453 1 93.88 634 ALA A N 1
ATOM 4923 C CA . ALA A 1 634 ? 20.391 -12.016 -16.141 1 93.88 634 ALA A CA 1
ATOM 4924 C C . ALA A 1 634 ? 20.953 -13.383 -15.773 1 93.88 634 ALA A C 1
ATOM 4926 O O . ALA A 1 634 ? 20.375 -14.414 -16.141 1 93.88 634 ALA A O 1
ATOM 4927 N N . ILE A 1 635 ? 22 -13.406 -15.102 1 95.06 635 ILE A N 1
ATOM 4928 C CA . ILE A 1 635 ? 22.656 -14.617 -14.617 1 95.06 635 ILE A CA 1
ATOM 4929 C C . ILE A 1 635 ? 22.359 -14.805 -13.133 1 95.06 635 ILE A C 1
ATOM 4931 O O . ILE A 1 635 ? 22.5 -13.859 -12.344 1 95.06 635 ILE A O 1
ATOM 4935 N N . THR A 1 636 ? 21.969 -15.953 -12.75 1 91.62 636 THR A N 1
ATOM 4936 C CA . THR A 1 636 ? 21.781 -16.281 -11.344 1 91.62 636 THR A CA 1
ATOM 4937 C C . THR A 1 636 ? 22.781 -17.344 -10.898 1 91.62 636 THR A C 1
ATOM 4939 O O . THR A 1 636 ? 23.266 -18.125 -11.719 1 91.62 636 THR A O 1
ATOM 4942 N N . LEU A 1 637 ? 23.125 -17.344 -9.594 1 91.88 637 LEU A N 1
ATOM 4943 C CA . LEU A 1 637 ? 24.156 -18.234 -9.062 1 91.88 637 LEU A CA 1
ATOM 4944 C C . LEU A 1 637 ? 23.578 -19.141 -7.977 1 91.88 637 LEU A C 1
ATOM 4946 O O . LEU A 1 637 ? 22.562 -18.812 -7.355 1 91.88 637 LEU A O 1
ATOM 4950 N N . ASP A 1 638 ? 24.312 -20.266 -7.852 1 86.88 638 ASP A N 1
ATOM 4951 C CA . ASP A 1 638 ? 23.906 -21.25 -6.855 1 86.88 638 ASP A CA 1
ATOM 4952 C C . ASP A 1 638 ? 24.609 -21 -5.52 1 86.88 638 ASP A C 1
ATOM 4954 O O . ASP A 1 638 ? 25.297 -21.875 -5.008 1 86.88 638 ASP A O 1
ATOM 4958 N N . THR A 1 639 ? 24.5 -19.812 -4.93 1 86.69 639 THR A N 1
ATOM 4959 C CA . THR A 1 639 ? 25.031 -19.516 -3.604 1 86.69 639 THR A CA 1
ATOM 4960 C C . THR A 1 639 ? 24.234 -18.391 -2.943 1 86.69 639 THR A C 1
ATOM 4962 O O . THR A 1 639 ? 24 -17.344 -3.553 1 86.69 639 THR A O 1
ATOM 4965 N N . PRO A 1 640 ? 23.891 -18.641 -1.711 1 82.94 640 PRO A N 1
ATOM 4966 C CA . PRO A 1 640 ? 23.172 -17.578 -1.011 1 82.94 640 PRO A CA 1
ATOM 4967 C C . PRO A 1 640 ? 24.047 -16.375 -0.705 1 82.94 640 PRO A C 1
ATOM 4969 O O . PRO A 1 640 ? 23.547 -15.273 -0.448 1 82.94 640 PRO A O 1
ATOM 4972 N N . LEU A 1 641 ? 25.328 -16.484 -0.72 1 85.44 641 LEU A N 1
ATOM 4973 C CA . LEU A 1 641 ? 26.266 -15.414 -0.396 1 85.44 641 LEU A CA 1
ATOM 4974 C C . LEU A 1 641 ? 26.234 -14.328 -1.471 1 85.44 641 LEU A C 1
ATOM 4976 O O . LEU A 1 641 ? 26.547 -13.172 -1.195 1 85.44 641 LEU A O 1
ATOM 4980 N N . ALA A 1 642 ? 25.938 -14.773 -2.648 1 88.5 642 ALA A N 1
ATOM 4981 C CA . ALA A 1 642 ? 25.891 -13.82 -3.752 1 88.5 642 ALA A CA 1
ATOM 4982 C C . ALA A 1 642 ? 24.844 -12.734 -3.492 1 88.5 642 ALA A C 1
ATOM 4984 O O . ALA A 1 642 ? 25 -11.594 -3.932 1 88.5 642 ALA A O 1
ATOM 4985 N N . LEU A 1 643 ? 23.906 -13.086 -2.764 1 86.75 643 LEU A N 1
ATOM 4986 C CA . LEU A 1 643 ? 22.828 -12.141 -2.498 1 86.75 643 LEU A CA 1
ATOM 4987 C C . LEU A 1 643 ? 23.266 -11.086 -1.494 1 86.75 643 LEU A C 1
ATOM 4989 O O . LEU A 1 643 ? 22.609 -10.047 -1.354 1 86.75 643 LEU A O 1
ATOM 4993 N N . GLN A 1 644 ? 24.375 -11.305 -0.881 1 88 644 GLN A N 1
ATOM 4994 C CA . GLN A 1 644 ? 24.891 -10.352 0.094 1 88 644 GLN A CA 1
ATOM 4995 C C . GLN A 1 644 ? 26 -9.484 -0.515 1 88 644 GLN A C 1
ATOM 4997 O O . GLN A 1 644 ? 26.562 -8.617 0.162 1 88 644 GLN A O 1
ATOM 5002 N N . CYS A 1 645 ? 26.219 -9.758 -1.762 1 90.06 645 CYS A N 1
ATOM 5003 C CA . CYS A 1 645 ? 27.266 -8.992 -2.436 1 90.06 645 CYS A CA 1
ATOM 5004 C C . CYS A 1 645 ? 26.656 -7.918 -3.334 1 90.06 645 CYS A C 1
ATOM 5006 O O . CYS A 1 645 ? 25.797 -8.211 -4.164 1 90.06 645 CYS A O 1
ATOM 5008 N N . SER A 1 646 ? 27.016 -6.742 -3.154 1 82.81 646 SER A N 1
ATOM 5009 C CA . SER A 1 646 ? 26.484 -5.625 -3.922 1 82.81 646 SER A CA 1
ATOM 5010 C C . SER A 1 646 ? 26.969 -5.652 -5.363 1 82.81 646 SER A C 1
ATOM 5012 O O . SER A 1 646 ? 26.203 -5.395 -6.293 1 82.81 646 SER A O 1
ATOM 5014 N N . SER A 1 647 ? 28.328 -5.832 -5.574 1 89.62 647 SER A N 1
ATOM 5015 C CA . SER A 1 647 ? 28.906 -5.871 -6.91 1 89.62 647 SER A CA 1
ATOM 5016 C C . SER A 1 647 ? 30.156 -6.73 -6.945 1 89.62 647 SER A C 1
ATOM 5018 O O . SER A 1 647 ? 30.812 -6.93 -5.914 1 89.62 647 SER A O 1
ATOM 5020 N N . GLY A 1 648 ? 30.375 -7.246 -8.109 1 95.31 648 GLY A N 1
ATOM 5021 C CA . GLY A 1 648 ? 31.562 -8.07 -8.266 1 95.31 648 GLY A CA 1
ATOM 5022 C C . GLY A 1 648 ? 31.766 -8.562 -9.68 1 95.31 648 GLY A C 1
ATOM 5023 O O . GLY A 1 648 ? 31.297 -7.938 -10.633 1 95.31 648 GLY A O 1
ATOM 5024 N N . ILE A 1 649 ? 32.688 -9.539 -9.719 1 97.19 649 ILE A N 1
ATOM 5025 C CA . ILE A 1 649 ? 33.125 -10.086 -11 1 97.19 649 ILE A CA 1
ATOM 5026 C C . ILE A 1 649 ? 32.844 -11.586 -11.039 1 97.19 649 ILE A C 1
ATOM 5028 O O . ILE A 1 649 ? 33 -12.273 -10.023 1 97.19 649 ILE A O 1
ATOM 5032 N N . LEU A 1 650 ? 32.375 -12.031 -12.203 1 97.69 650 LEU A N 1
ATOM 5033 C CA . LEU A 1 650 ? 32.281 -13.453 -12.492 1 97.69 650 LEU A CA 1
ATOM 5034 C C . LEU A 1 650 ? 33.406 -13.906 -13.414 1 97.69 650 LEU A C 1
ATOM 5036 O O . LEU A 1 650 ? 33.469 -13.492 -14.57 1 97.69 650 LEU A O 1
ATOM 5040 N N . ALA A 1 651 ? 34.25 -14.789 -12.906 1 97.25 651 ALA A N 1
ATOM 5041 C CA . ALA A 1 651 ? 35.469 -15.141 -13.648 1 97.25 651 ALA A CA 1
ATOM 5042 C C . ALA A 1 651 ? 35.531 -16.641 -13.875 1 97.25 651 ALA A C 1
ATOM 5044 O O . ALA A 1 651 ? 34.969 -17.422 -13.102 1 97.25 651 ALA A O 1
ATOM 5045 N N . ASP A 1 652 ? 36.188 -17 -14.922 1 95.19 652 ASP A N 1
ATOM 5046 C CA . ASP A 1 652 ? 36.438 -18.422 -15.156 1 95.19 652 ASP A CA 1
ATOM 5047 C C . ASP A 1 652 ? 37.688 -18.891 -14.391 1 95.19 652 ASP A C 1
ATOM 5049 O O . ASP A 1 652 ? 38.219 -18.156 -13.57 1 95.19 652 ASP A O 1
ATOM 5053 N N . ALA A 1 653 ? 38.094 -20.141 -14.656 1 91.19 653 ALA A N 1
ATOM 5054 C CA . ALA A 1 653 ? 39.156 -20.766 -13.906 1 91.19 653 ALA A CA 1
ATOM 5055 C C . ALA A 1 653 ? 40.5 -20.109 -14.219 1 91.19 653 ALA A C 1
ATOM 5057 O O . ALA A 1 653 ? 41.438 -20.156 -13.406 1 91.19 653 ALA A O 1
ATOM 5058 N N . ASP A 1 654 ? 40.625 -19.359 -15.336 1 94.06 654 ASP A N 1
ATOM 5059 C CA . ASP A 1 654 ? 41.844 -18.703 -15.734 1 94.06 654 ASP A CA 1
ATOM 5060 C C . ASP A 1 654 ? 41.906 -17.25 -15.266 1 94.06 654 ASP A C 1
ATOM 5062 O O . ASP A 1 654 ? 42.844 -16.531 -15.562 1 94.06 654 ASP A O 1
ATOM 5066 N N . GLY A 1 655 ? 40.875 -16.828 -14.648 1 94.81 655 GLY A N 1
ATOM 5067 C CA . GLY A 1 655 ? 40.812 -15.469 -14.133 1 94.81 655 GLY A CA 1
ATOM 5068 C C . GLY A 1 655 ? 40.344 -14.461 -15.156 1 94.81 655 GLY A C 1
ATOM 5069 O O . GLY A 1 655 ? 40.594 -13.266 -15.039 1 94.81 655 GLY A O 1
ATOM 5070 N N . LEU A 1 656 ? 39.781 -14.984 -16.203 1 97.12 656 LEU A N 1
ATOM 5071 C CA . LEU A 1 656 ? 39.188 -14.102 -17.203 1 97.12 656 LEU A CA 1
ATOM 5072 C C . LEU A 1 656 ? 37.719 -13.781 -16.844 1 97.12 656 LEU A C 1
ATOM 5074 O O . LEU A 1 656 ? 37 -14.656 -16.391 1 97.12 656 LEU A O 1
ATOM 5078 N N . VAL A 1 657 ? 37.406 -12.516 -17.031 1 97.69 657 VAL A N 1
ATOM 5079 C CA . VAL A 1 657 ? 36.094 -12.023 -16.594 1 97.69 657 VAL A CA 1
ATOM 5080 C C . VAL A 1 657 ? 35.062 -12.352 -17.656 1 97.69 657 VAL A C 1
ATOM 5082 O O . VAL A 1 657 ? 35.125 -11.875 -18.797 1 97.69 657 VAL A O 1
ATOM 5085 N N . GLN A 1 658 ? 34 -13.07 -17.281 1 97.19 658 GLN A N 1
ATOM 5086 C CA . GLN A 1 658 ? 32.938 -13.484 -18.188 1 97.19 658 GLN A CA 1
ATOM 5087 C C . GLN A 1 658 ? 31.672 -12.648 -17.969 1 97.19 658 GLN A C 1
ATOM 5089 O O . GLN A 1 658 ? 30.812 -12.578 -18.844 1 97.19 658 GLN A O 1
ATOM 5094 N N . GLY A 1 659 ? 31.578 -12.102 -16.797 1 96.81 659 GLY A N 1
ATOM 5095 C CA . GLY A 1 659 ? 30.406 -11.289 -16.453 1 96.81 659 GLY A CA 1
ATOM 5096 C C . GLY A 1 659 ? 30.641 -10.406 -15.242 1 96.81 659 GLY A C 1
ATOM 5097 O O . GLY A 1 659 ? 31.703 -10.469 -14.617 1 96.81 659 GLY A O 1
ATOM 5098 N N . LEU A 1 660 ? 29.656 -9.555 -14.984 1 97.12 660 LEU A N 1
ATOM 5099 C CA . LEU A 1 660 ? 29.641 -8.688 -13.812 1 97.12 660 LEU A CA 1
ATOM 5100 C C . LEU A 1 660 ? 28.469 -9.016 -12.898 1 97.12 660 LEU A C 1
ATOM 5102 O O . LEU A 1 660 ? 27.391 -9.383 -13.375 1 97.12 660 LEU A O 1
ATOM 5106 N N . TRP A 1 661 ? 28.75 -9.023 -11.656 1 96.75 661 TRP A N 1
ATOM 5107 C CA . TRP A 1 661 ? 27.719 -9.141 -10.641 1 96.75 661 TRP A CA 1
ATOM 5108 C C . TRP A 1 661 ? 27.297 -7.77 -10.133 1 96.75 661 TRP A C 1
ATOM 5110 O O . TRP A 1 661 ? 28.141 -6.945 -9.773 1 96.75 661 TRP A O 1
ATOM 5120 N N . MET A 1 662 ? 25.984 -7.504 -10.141 1 96.06 662 MET A N 1
ATOM 5121 C CA . MET A 1 662 ? 25.562 -6.145 -9.82 1 96.06 662 MET A CA 1
ATOM 5122 C C . MET A 1 662 ? 24.297 -6.148 -8.969 1 96.06 662 MET A C 1
ATOM 5124 O O . MET A 1 662 ? 23.547 -7.125 -8.977 1 96.06 662 MET A O 1
ATOM 5128 N N . ASN A 1 663 ? 24.203 -5.082 -8.289 1 95 663 ASN A N 1
ATOM 5129 C CA . ASN A 1 663 ? 22.969 -4.805 -7.566 1 95 663 ASN A CA 1
ATOM 5130 C C . ASN A 1 663 ? 21.984 -4 -8.414 1 95 663 ASN A C 1
ATOM 5132 O O . ASN A 1 663 ? 22.391 -3.07 -9.117 1 95 663 ASN A O 1
ATOM 5136 N N . PHE A 1 664 ? 20.688 -4.434 -8.445 1 95.25 664 PHE A N 1
ATOM 5137 C CA . PHE A 1 664 ? 19.609 -3.773 -9.18 1 95.25 664 PHE A CA 1
ATOM 5138 C C . PHE A 1 664 ? 18.578 -3.201 -8.219 1 95.25 664 PHE A C 1
ATOM 5140 O O . PHE A 1 664 ? 18.125 -3.889 -7.301 1 95.25 664 PHE A O 1
ATOM 5147 N N . LEU A 1 665 ? 18.281 -1.929 -8.445 1 92.75 665 LEU A N 1
ATOM 5148 C CA . LEU A 1 665 ? 17.219 -1.352 -7.641 1 92.75 665 LEU A CA 1
ATOM 5149 C C . LEU A 1 665 ? 15.844 -1.755 -8.18 1 92.75 665 LEU A C 1
ATOM 5151 O O . LEU A 1 665 ? 15.57 -1.583 -9.367 1 92.75 665 LEU A O 1
ATOM 5155 N N . GLY A 1 666 ? 15.055 -2.326 -7.293 1 92.81 666 GLY A N 1
ATOM 5156 C CA . GLY A 1 666 ? 13.727 -2.779 -7.68 1 92.81 666 GLY A CA 1
ATOM 5157 C C . GLY A 1 666 ? 12.625 -1.854 -7.215 1 92.81 666 GLY A C 1
ATOM 5158 O O . GLY A 1 666 ? 12.844 -0.652 -7.043 1 92.81 666 GLY A O 1
ATOM 5159 N N . GLU A 1 667 ? 11.445 -2.348 -7.199 1 90.06 667 GLU A N 1
ATOM 5160 C CA . GLU A 1 667 ? 10.258 -1.582 -6.824 1 90.06 667 GLU A CA 1
ATOM 5161 C C . GLU A 1 667 ? 10.141 -1.451 -5.309 1 90.06 667 GLU A C 1
ATOM 5163 O O . GLU A 1 667 ? 10.766 -2.211 -4.562 1 90.06 667 GLU A O 1
ATOM 5168 N N . ARG A 1 668 ? 9.367 -0.514 -4.883 1 89.62 668 ARG A N 1
ATOM 5169 C CA . ARG A 1 668 ? 9.055 -0.337 -3.469 1 89.62 668 ARG A CA 1
ATOM 5170 C C . ARG A 1 668 ? 8.016 -1.36 -3.008 1 89.62 668 ARG A C 1
ATOM 5172 O O . ARG A 1 668 ? 6.988 -1.542 -3.658 1 89.62 668 ARG A O 1
ATOM 5179 N N . ASN A 1 669 ? 8.336 -2.068 -1.924 1 85.06 669 ASN A N 1
ATOM 5180 C CA . ASN A 1 669 ? 7.418 -3.088 -1.429 1 85.06 669 ASN A CA 1
ATOM 5181 C C . ASN A 1 669 ? 6.395 -2.5 -0.465 1 85.06 669 ASN A C 1
ATOM 5183 O O . ASN A 1 669 ? 6.398 -1.295 -0.208 1 85.06 669 ASN A O 1
ATOM 5187 N N . MET A 1 670 ? 5.512 -3.221 0.122 1 78.44 670 MET A N 1
ATOM 5188 C CA . MET A 1 670 ? 4.391 -2.785 0.948 1 78.44 670 MET A CA 1
ATOM 5189 C C . MET A 1 670 ? 4.875 -2.27 2.299 1 78.44 670 MET A C 1
ATOM 5191 O O . MET A 1 670 ? 4.195 -1.469 2.943 1 78.44 670 MET A O 1
ATOM 5195 N N . ASN A 1 671 ? 6.031 -2.711 2.664 1 78.62 671 ASN A N 1
ATOM 5196 C CA . ASN A 1 671 ? 6.586 -2.258 3.936 1 78.62 671 ASN A CA 1
ATOM 5197 C C . ASN A 1 671 ? 7.355 -0.952 3.777 1 78.62 671 ASN A C 1
ATOM 5199 O O . ASN A 1 671 ? 7.945 -0.452 4.738 1 78.62 671 ASN A O 1
ATOM 5203 N N . GLY A 1 672 ? 7.395 -0.475 2.553 1 80.25 672 GLY A N 1
ATOM 5204 C CA . GLY A 1 672 ? 8.031 0.807 2.305 1 80.25 672 GLY A CA 1
ATOM 5205 C C . GLY A 1 672 ? 9.5 0.682 1.95 1 80.25 672 GLY A C 1
ATOM 5206 O O . GLY A 1 672 ? 10.195 1.688 1.802 1 80.25 672 GLY A O 1
ATOM 5207 N N . HIS A 1 673 ? 9.961 -0.51 1.811 1 87.5 673 HIS A N 1
ATOM 5208 C CA . HIS A 1 673 ? 11.352 -0.723 1.447 1 87.5 673 HIS A CA 1
ATOM 5209 C C . HIS A 1 673 ? 11.5 -1.033 -0.039 1 87.5 673 HIS A C 1
ATOM 5211 O O . HIS A 1 673 ? 10.57 -1.555 -0.66 1 87.5 673 HIS A O 1
ATOM 5217 N N . ASP A 1 674 ? 12.609 -0.636 -0.585 1 91.44 674 ASP A N 1
ATOM 5218 C CA . ASP A 1 674 ? 12.883 -0.947 -1.983 1 91.44 674 ASP A CA 1
ATOM 5219 C C . ASP A 1 674 ? 13.461 -2.355 -2.129 1 91.44 674 ASP A C 1
ATOM 5221 O O . ASP A 1 674 ? 14.359 -2.744 -1.388 1 91.44 674 ASP A O 1
ATOM 5225 N N . ASN A 1 675 ? 12.922 -3.072 -3.012 1 92.06 675 ASN A N 1
ATOM 5226 C CA . ASN A 1 675 ? 13.5 -4.371 -3.344 1 92.06 675 ASN A CA 1
ATOM 5227 C C . ASN A 1 675 ? 14.828 -4.223 -4.078 1 92.06 675 ASN A C 1
ATOM 5229 O O . ASN A 1 675 ? 15.016 -3.275 -4.84 1 92.06 675 ASN A O 1
ATOM 5233 N N . GLU A 1 676 ? 15.719 -5.066 -3.721 1 92.44 676 GLU A N 1
ATOM 5234 C CA . GLU A 1 676 ? 17 -5.117 -4.414 1 92.44 676 GLU A CA 1
ATOM 5235 C C . GLU A 1 676 ? 17.25 -6.492 -5.031 1 92.44 676 GLU A C 1
ATOM 5237 O O . GLU A 1 676 ? 16.922 -7.516 -4.422 1 92.44 676 GLU A O 1
ATOM 5242 N N . TYR A 1 677 ? 17.688 -6.469 -6.227 1 93.19 677 TYR A N 1
ATOM 5243 C CA . TYR A 1 677 ? 18.047 -7.703 -6.914 1 93.19 677 TYR A CA 1
ATOM 5244 C C . TYR A 1 677 ? 19.547 -7.785 -7.156 1 93.19 677 TYR A C 1
ATOM 5246 O O . TYR A 1 677 ? 20.203 -6.758 -7.324 1 93.19 677 TYR A O 1
ATOM 5254 N N . HIS A 1 678 ? 20.078 -8.938 -7.031 1 95 678 HIS A N 1
ATOM 5255 C CA . HIS A 1 678 ? 21.484 -9.203 -7.332 1 95 678 HIS A CA 1
ATOM 5256 C C . HIS A 1 678 ? 21.609 -10.203 -8.477 1 95 678 HIS A C 1
ATOM 5258 O O . HIS A 1 678 ? 21.281 -11.383 -8.312 1 95 678 HIS A O 1
ATOM 5264 N N . LEU A 1 679 ? 22.109 -9.688 -9.594 1 95.88 679 LEU A N 1
ATOM 5265 C CA . LEU A 1 679 ? 22.156 -10.484 -10.812 1 95.88 679 LEU A CA 1
ATOM 5266 C C . LEU A 1 679 ? 23.469 -10.227 -11.57 1 95.88 679 LEU A C 1
ATOM 5268 O O . LEU A 1 679 ? 24.109 -9.195 -11.359 1 95.88 679 LEU A O 1
ATOM 5272 N N . GLY A 1 680 ? 23.75 -11.195 -12.359 1 96.38 680 GLY A N 1
ATOM 5273 C CA . GLY A 1 680 ? 24.906 -11.016 -13.227 1 96.38 680 GLY A CA 1
ATOM 5274 C C . GLY A 1 680 ? 24.531 -10.625 -14.648 1 96.38 680 GLY A C 1
ATOM 5275 O O . GLY A 1 680 ? 23.438 -10.93 -15.109 1 96.38 680 GLY A O 1
ATOM 5276 N N . ILE A 1 681 ? 25.438 -9.914 -15.305 1 94.94 681 ILE A N 1
ATOM 5277 C CA . ILE A 1 681 ? 25.297 -9.617 -16.719 1 94.94 681 ILE A CA 1
ATOM 5278 C C . ILE A 1 681 ? 26.547 -10.055 -17.469 1 94.94 681 ILE A C 1
ATOM 5280 O O . ILE A 1 681 ? 27.656 -10.023 -16.906 1 94.94 681 ILE A O 1
ATOM 5284 N N . HIS A 1 682 ? 26.375 -10.477 -18.672 1 94.62 682 HIS A N 1
ATOM 5285 C CA . HIS A 1 682 ? 27.516 -10.891 -19.469 1 94.62 682 HIS A CA 1
ATOM 5286 C C . HIS A 1 682 ? 28.406 -9.695 -19.812 1 94.62 682 HIS A C 1
ATOM 5288 O O . HIS A 1 682 ? 27.906 -8.594 -20.062 1 94.62 682 HIS A O 1
ATOM 5294 N N . ILE A 1 683 ? 29.656 -9.922 -19.875 1 94.75 683 ILE A N 1
ATOM 5295 C CA . ILE A 1 683 ? 30.625 -8.859 -20.062 1 94.75 683 ILE A CA 1
ATOM 5296 C C . ILE A 1 683 ? 30.484 -8.266 -21.469 1 94.75 683 ILE A C 1
ATOM 5298 O O . ILE A 1 683 ? 30.828 -7.105 -21.703 1 94.75 683 ILE A O 1
ATOM 5302 N N . SER A 1 684 ? 29.922 -9 -22.391 1 91.19 684 SER A N 1
ATOM 5303 C CA . SER A 1 684 ? 29.703 -8.531 -23.766 1 91.19 684 SER A CA 1
ATOM 5304 C C . SER A 1 684 ? 28.766 -7.336 -23.797 1 91.19 684 SER A C 1
ATOM 5306 O O . SER A 1 684 ? 28.828 -6.508 -24.703 1 91.19 684 SER A O 1
ATOM 5308 N N . THR A 1 685 ? 27.906 -7.266 -22.859 1 90.81 685 THR A N 1
ATOM 5309 C CA . THR A 1 685 ? 26.953 -6.164 -22.766 1 90.81 685 THR A CA 1
ATOM 5310 C C . THR A 1 685 ? 27.672 -4.84 -22.547 1 90.81 685 THR A C 1
ATOM 5312 O O . THR A 1 685 ? 27.266 -3.803 -23.078 1 90.81 685 THR A O 1
ATOM 5315 N N . VAL A 1 686 ? 28.75 -4.879 -21.844 1 93.38 686 VAL A N 1
ATOM 5316 C CA . VAL A 1 686 ? 29.516 -3.689 -21.484 1 93.38 686 VAL A CA 1
ATOM 5317 C C . VAL A 1 686 ? 30.469 -3.332 -22.641 1 93.38 686 VAL A C 1
ATOM 5319 O O . VAL A 1 686 ? 30.75 -2.154 -22.875 1 93.38 686 VAL A O 1
ATOM 5322 N N . ARG A 1 687 ? 30.891 -4.312 -23.328 1 90.75 687 ARG A N 1
ATOM 5323 C CA . ARG A 1 687 ? 31.875 -4.137 -24.391 1 90.75 687 ARG A CA 1
ATOM 5324 C C . ARG A 1 687 ? 31.344 -3.203 -25.484 1 90.75 687 ARG A C 1
ATOM 5326 O O . ARG A 1 687 ? 32.125 -2.428 -26.062 1 90.75 687 ARG A O 1
ATOM 5333 N N . THR A 1 688 ? 30.109 -3.268 -25.766 1 84.69 688 THR A N 1
ATOM 5334 C CA . THR A 1 688 ? 29.484 -2.473 -26.812 1 84.69 688 THR A CA 1
ATOM 5335 C C . THR A 1 688 ? 29.703 -0.982 -26.562 1 84.69 688 THR A C 1
ATOM 5337 O O . THR A 1 688 ? 29.984 -0.226 -27.5 1 84.69 688 THR A O 1
ATOM 5340 N N . VAL A 1 689 ? 29.672 -0.52 -25.406 1 92.31 689 VAL A N 1
ATOM 5341 C CA . VAL A 1 689 ? 29.828 0.882 -25.031 1 92.31 689 VAL A CA 1
ATOM 5342 C C . VAL A 1 689 ? 31.297 1.187 -24.734 1 92.31 689 VAL A C 1
ATOM 5344 O O . VAL A 1 689 ? 31.812 2.23 -25.141 1 92.31 689 VAL A O 1
ATOM 5347 N N . LEU A 1 690 ? 31.969 0.254 -24.078 1 94.25 690 LEU A N 1
ATOM 5348 C CA . LEU A 1 690 ? 33.344 0.456 -23.625 1 94.25 690 LEU A CA 1
ATOM 5349 C C . LEU A 1 690 ? 34.281 0.686 -24.828 1 94.25 690 LEU A C 1
ATOM 5351 O O . LEU A 1 690 ? 35.156 1.551 -24.781 1 94.25 690 LEU A O 1
ATOM 5355 N N . ASP A 1 691 ? 34.062 -0.045 -25.859 1 93 691 ASP A N 1
ATOM 5356 C CA . ASP A 1 691 ? 34.906 0.076 -27.031 1 93 691 ASP A CA 1
ATOM 5357 C C . ASP A 1 691 ? 34.75 1.452 -27.688 1 93 691 ASP A C 1
ATOM 5359 O O . ASP A 1 691 ? 35.719 2.035 -28.156 1 93 691 ASP A O 1
ATOM 5363 N N . ARG A 1 692 ? 33.594 1.938 -27.656 1 92.62 692 ARG A N 1
ATOM 5364 C CA . ARG A 1 692 ? 33.344 3.27 -28.203 1 92.62 692 ARG A CA 1
ATOM 5365 C C . ARG A 1 692 ? 34.031 4.34 -27.359 1 92.62 692 ARG A C 1
ATOM 5367 O O . ARG A 1 692 ? 34.594 5.285 -27.891 1 92.62 692 ARG A O 1
ATOM 5374 N N . LEU A 1 693 ? 33.938 4.188 -26.094 1 94.19 693 LEU A N 1
ATOM 5375 C CA . LEU A 1 693 ? 34.562 5.137 -25.172 1 94.19 693 LEU A CA 1
ATOM 5376 C C . LEU A 1 693 ? 36.094 5.066 -25.281 1 94.19 693 LEU A C 1
ATOM 5378 O O . LEU A 1 693 ? 36.75 6.098 -25.25 1 94.19 693 LEU A O 1
ATOM 5382 N N . ARG A 1 694 ? 36.562 3.889 -25.422 1 93.25 694 ARG A N 1
ATOM 5383 C CA . ARG A 1 694 ? 38 3.691 -25.578 1 93.25 694 ARG A CA 1
ATOM 5384 C C . ARG A 1 694 ? 38.531 4.367 -26.844 1 93.25 694 ARG A C 1
ATOM 5386 O O . ARG A 1 694 ? 39.656 4.84 -26.891 1 93.25 694 ARG A O 1
ATOM 5393 N N . ASN A 1 695 ? 37.656 4.402 -27.781 1 91.81 695 ASN A N 1
ATOM 5394 C CA . ASN A 1 695 ? 38.031 5.012 -29.062 1 91.81 695 ASN A CA 1
ATOM 5395 C C . ASN A 1 695 ? 37.875 6.531 -29.016 1 91.81 695 ASN A C 1
ATOM 5397 O O . ASN A 1 695 ? 38.094 7.207 -30.031 1 91.81 695 ASN A O 1
ATOM 5401 N N . GLY A 1 696 ? 37.438 7.098 -27.906 1 87.75 696 GLY A N 1
ATOM 5402 C CA . GLY A 1 696 ? 37.438 8.539 -27.688 1 87.75 696 GLY A CA 1
ATOM 5403 C C . GLY A 1 696 ? 36.094 9.172 -27.969 1 87.75 696 GLY A C 1
ATOM 5404 O O . GLY A 1 696 ? 35.969 10.398 -28.031 1 87.75 696 GLY A O 1
ATOM 5405 N N . GLU A 1 697 ? 35.094 8.344 -28.266 1 88.25 697 GLU A N 1
ATOM 5406 C CA . GLU A 1 697 ? 33.75 8.898 -28.516 1 88.25 697 GLU A CA 1
ATOM 5407 C C . GLU A 1 697 ? 33.219 9.555 -27.25 1 88.25 697 GLU A C 1
ATOM 5409 O O . GLU A 1 697 ? 33.156 8.93 -26.188 1 88.25 697 GLU A O 1
ATOM 5414 N N . GLU A 1 698 ? 33.031 10.859 -27.5 1 81.81 698 GLU A N 1
ATOM 5415 C CA . GLU A 1 698 ? 32.375 11.578 -26.406 1 81.81 698 GLU A CA 1
ATOM 5416 C C . GLU A 1 698 ? 30.859 11.57 -26.547 1 81.81 698 GLU A C 1
ATOM 5418 O O . GLU A 1 698 ? 30.328 11.57 -27.672 1 81.81 698 GLU A O 1
ATOM 5423 N N . HIS A 1 699 ? 30.047 11.359 -25.641 1 83.06 699 HIS A N 1
ATOM 5424 C CA . HIS A 1 699 ? 28.594 11.383 -25.641 1 83.06 699 HIS A CA 1
ATOM 5425 C C . HIS A 1 699 ? 28.016 10.211 -26.438 1 83.06 699 HIS A C 1
ATOM 5427 O O . HIS A 1 699 ? 27.281 10.406 -27.406 1 83.06 699 HIS A O 1
ATOM 5433 N N . VAL A 1 700 ? 28.359 9.125 -26.078 1 89.25 700 VAL A N 1
ATOM 5434 C CA . VAL A 1 700 ? 27.938 7.895 -26.719 1 89.25 700 VAL A CA 1
ATOM 5435 C C . VAL A 1 700 ? 26.422 7.816 -26.75 1 89.25 700 VAL A C 1
ATOM 5437 O O . VAL A 1 700 ? 25.766 7.957 -25.703 1 89.25 700 VAL A O 1
ATOM 5440 N N . ALA A 1 701 ? 25.828 7.754 -27.953 1 91.12 701 ALA A N 1
ATOM 5441 C CA . ALA A 1 701 ? 24.391 7.547 -28.125 1 91.12 701 ALA A CA 1
ATOM 5442 C C . ALA A 1 701 ? 24.109 6.191 -28.766 1 91.12 701 ALA A C 1
ATOM 5444 O O . ALA A 1 701 ? 24.734 5.82 -29.766 1 91.12 701 ALA A O 1
ATOM 5445 N N . LEU A 1 702 ? 23.281 5.434 -28.141 1 92.44 702 LEU A N 1
ATOM 5446 C CA . LEU A 1 702 ? 22.875 4.137 -28.672 1 92.44 702 LEU A CA 1
ATOM 5447 C C . LEU A 1 702 ? 21.531 4.227 -29.375 1 92.44 702 LEU A C 1
ATOM 5449 O O . LEU A 1 702 ? 20.641 4.945 -28.938 1 92.44 702 LEU A O 1
ATOM 5453 N N . ARG A 1 703 ? 21.469 3.561 -30.469 1 94.38 703 ARG A N 1
ATOM 5454 C CA . ARG A 1 703 ? 20.156 3.486 -31.125 1 94.38 703 ARG A CA 1
ATOM 5455 C C . ARG A 1 703 ? 19.297 2.389 -30.5 1 94.38 703 ARG A C 1
ATOM 5457 O O . ARG A 1 703 ? 19.828 1.365 -30.047 1 94.38 703 ARG A O 1
ATOM 5464 N N . SER A 1 704 ? 18.031 2.654 -30.422 1 94.06 704 SER A N 1
ATOM 5465 C CA . SER A 1 704 ? 17.141 1.729 -29.734 1 94.06 704 SER A CA 1
ATOM 5466 C C . SER A 1 704 ? 15.75 1.74 -30.344 1 94.06 704 SER A C 1
ATOM 5468 O O . SER A 1 704 ? 15.32 2.756 -30.891 1 94.06 704 SER A O 1
ATOM 5470 N N . ILE A 1 705 ? 15.062 0.637 -30.344 1 94.25 705 ILE A N 1
ATOM 5471 C CA . ILE A 1 705 ? 13.672 0.572 -30.766 1 94.25 705 ILE A CA 1
ATOM 5472 C C . ILE A 1 705 ? 12.773 1.098 -29.641 1 94.25 705 ILE A C 1
ATOM 5474 O O . ILE A 1 705 ? 11.547 1.166 -29.797 1 94.25 705 ILE A O 1
ATOM 5478 N N . ASN A 1 706 ? 13.25 1.474 -28.547 1 94.25 706 ASN A N 1
ATOM 5479 C CA . ASN A 1 706 ? 12.531 2.113 -27.453 1 94.25 706 ASN A CA 1
ATOM 5480 C C . ASN A 1 706 ? 11.297 1.312 -27.047 1 94.25 706 ASN A C 1
ATOM 5482 O O . ASN A 1 706 ? 10.203 1.861 -26.953 1 94.25 706 ASN A O 1
ATOM 5486 N N . ALA A 1 707 ? 11.453 -0.014 -26.812 1 95 707 ALA A N 1
ATOM 5487 C CA . ALA A 1 707 ? 10.383 -0.911 -26.375 1 95 707 ALA A CA 1
ATOM 5488 C C . ALA A 1 707 ? 10.859 -1.847 -25.281 1 95 707 ALA A C 1
ATOM 5490 O O . ALA A 1 707 ? 12.039 -2.211 -25.234 1 95 707 ALA A O 1
ATOM 5491 N N . GLU A 1 708 ? 10 -2.107 -24.391 1 95.19 708 GLU A N 1
ATOM 5492 C CA . GLU A 1 708 ? 10.234 -3.119 -23.375 1 95.19 708 GLU A CA 1
ATOM 5493 C C . GLU A 1 708 ? 9.711 -4.484 -23.812 1 95.19 708 GLU A C 1
ATOM 5495 O O . GLU A 1 708 ? 8.562 -4.609 -24.234 1 95.19 708 GLU A O 1
ATOM 5500 N N . LEU A 1 709 ? 10.555 -5.422 -23.734 1 96 709 LEU A N 1
ATOM 5501 C CA . LEU A 1 709 ? 10.203 -6.77 -24.188 1 96 709 LEU A CA 1
ATOM 5502 C C . LEU A 1 709 ? 10.023 -7.707 -23 1 96 709 LEU A C 1
ATOM 5504 O O . LEU A 1 709 ? 10.625 -7.504 -21.938 1 96 709 LEU A O 1
ATOM 5508 N N . MET A 1 710 ? 9.219 -8.664 -23.141 1 93.56 710 MET A N 1
ATOM 5509 C CA . MET A 1 710 ? 9.016 -9.711 -22.141 1 93.56 710 MET A CA 1
ATOM 5510 C C . MET A 1 710 ? 9.023 -11.086 -22.781 1 93.56 710 MET A C 1
ATOM 5512 O O . MET A 1 710 ? 8.516 -11.266 -23.891 1 93.56 710 MET A O 1
ATOM 5516 N N . PRO A 1 711 ? 9.609 -12 -22.125 1 93.31 711 PRO A N 1
ATOM 5517 C CA . PRO A 1 711 ? 9.594 -13.359 -22.672 1 93.31 711 PRO A CA 1
ATOM 5518 C C . PRO A 1 711 ? 8.211 -14 -22.609 1 93.31 711 PRO A C 1
ATOM 5520 O O . PRO A 1 711 ? 7.43 -13.719 -21.703 1 93.31 711 PRO A O 1
ATOM 5523 N N . VAL A 1 712 ? 7.914 -14.82 -23.594 1 92.81 712 VAL A N 1
ATOM 5524 C CA . VAL A 1 712 ? 6.645 -15.539 -23.688 1 92.81 712 VAL A CA 1
ATOM 5525 C C . VAL A 1 712 ? 6.906 -17.031 -23.875 1 92.81 712 VAL A C 1
ATOM 5527 O O . VAL A 1 712 ? 7.742 -17.422 -24.688 1 92.81 712 VAL A O 1
ATOM 5530 N N . GLN A 1 713 ? 6.188 -17.797 -23.078 1 89.69 713 GLN A N 1
ATOM 5531 C CA . GLN A 1 713 ? 6.285 -19.234 -23.25 1 89.69 713 GLN A CA 1
ATOM 5532 C C . GLN A 1 713 ? 5.645 -19.688 -24.562 1 89.69 713 GLN A C 1
ATOM 5534 O O . GLN A 1 713 ? 4.711 -19.047 -25.047 1 89.69 713 GLN A O 1
ATOM 5539 N N . MET A 1 714 ? 6.156 -20.734 -25.109 1 92 714 MET A N 1
ATOM 5540 C CA . MET A 1 714 ? 5.738 -21.188 -26.422 1 92 714 MET A CA 1
ATOM 5541 C C . MET A 1 714 ? 4.258 -21.562 -26.438 1 92 714 MET A C 1
ATOM 5543 O O . MET A 1 714 ? 3.555 -21.297 -27.406 1 92 714 MET A O 1
ATOM 5547 N N . ALA A 1 715 ? 3.789 -22.109 -25.328 1 89.38 715 ALA A N 1
ATOM 5548 C CA . ALA A 1 715 ? 2.373 -22.453 -25.25 1 89.38 715 ALA A CA 1
ATOM 5549 C C . ALA A 1 715 ? 1.495 -21.219 -25.344 1 89.38 715 ALA A C 1
ATOM 5551 O O . ALA A 1 715 ? 0.438 -21.234 -25.984 1 89.38 715 ALA A O 1
ATOM 5552 N N . GLN A 1 716 ? 1.89 -20.219 -24.688 1 91.06 716 GLN A N 1
ATOM 5553 C CA . GLN A 1 716 ? 1.165 -18.953 -24.75 1 91.06 716 GLN A CA 1
ATOM 5554 C C . GLN A 1 716 ? 1.225 -18.359 -26.156 1 91.06 716 GLN A C 1
ATOM 5556 O O . GLN A 1 716 ? 0.219 -17.875 -26.672 1 91.06 716 GLN A O 1
ATOM 5561 N N . ALA A 1 717 ? 2.414 -18.391 -26.734 1 94.38 717 ALA A N 1
ATOM 5562 C CA . ALA A 1 717 ? 2.57 -17.875 -28.094 1 94.38 717 ALA A CA 1
ATOM 5563 C C . ALA A 1 717 ? 1.667 -18.625 -29.062 1 94.38 717 ALA A C 1
ATOM 5565 O O . ALA A 1 717 ? 1.06 -18.016 -29.953 1 94.38 717 ALA A O 1
ATOM 5566 N N . ALA A 1 718 ? 1.61 -19.922 -28.891 1 92 718 ALA A N 1
ATOM 5567 C CA . ALA A 1 718 ? 0.739 -20.734 -29.734 1 92 718 ALA A CA 1
ATOM 5568 C C . ALA A 1 718 ? -0.718 -20.297 -29.594 1 92 718 ALA A C 1
ATOM 5570 O O . ALA A 1 718 ? -1.435 -20.188 -30.594 1 92 718 ALA A O 1
ATOM 5571 N N . ALA A 1 719 ? -1.081 -20.062 -28.391 1 89.12 719 ALA A N 1
ATOM 5572 C CA . ALA A 1 719 ? -2.449 -19.625 -28.109 1 89.12 719 ALA A CA 1
ATOM 5573 C C . ALA A 1 719 ? -2.715 -18.234 -28.703 1 89.12 719 ALA A C 1
ATOM 5575 O O . ALA A 1 719 ? -3.865 -17.891 -28.969 1 89.12 719 ALA A O 1
ATOM 5576 N N . MET A 1 720 ? -1.688 -17.5 -28.875 1 92.56 720 MET A N 1
ATOM 5577 C CA . MET A 1 720 ? -1.806 -16.156 -29.453 1 92.56 720 MET A CA 1
ATOM 5578 C C . MET A 1 720 ? -1.791 -16.219 -30.969 1 92.56 720 MET A C 1
ATOM 5580 O O . MET A 1 720 ? -1.874 -15.188 -31.641 1 92.56 720 MET A O 1
ATOM 5584 N N . GLY A 1 721 ? -1.603 -17.391 -31.578 1 91.69 721 GLY A N 1
ATOM 5585 C CA . GLY A 1 721 ? -1.738 -17.547 -33.031 1 91.69 721 GLY A CA 1
ATOM 5586 C C . GLY A 1 721 ? -0.441 -17.922 -33.719 1 91.69 721 GLY A C 1
ATOM 5587 O O . GLY A 1 721 ? -0.345 -17.891 -34.938 1 91.69 721 GLY A O 1
ATOM 5588 N N . LEU A 1 722 ? 0.576 -18.266 -32.875 1 94.69 722 LEU A N 1
ATOM 5589 C CA . LEU A 1 722 ? 1.841 -18.672 -33.5 1 94.69 722 LEU A CA 1
ATOM 5590 C C . LEU A 1 722 ? 1.681 -19.984 -34.25 1 94.69 722 LEU A C 1
ATOM 5592 O O . LEU A 1 722 ? 1.127 -20.953 -33.719 1 94.69 722 LEU A O 1
ATOM 5596 N N . SER A 1 723 ? 2.172 -20.094 -35.469 1 94 723 SER A N 1
ATOM 5597 C CA . SER A 1 723 ? 2.029 -21.266 -36.312 1 94 723 SER A CA 1
ATOM 5598 C C . SER A 1 723 ? 2.996 -22.375 -35.906 1 94 723 SER A C 1
ATOM 5600 O O . SER A 1 723 ? 4 -22.109 -35.219 1 94 723 SER A O 1
ATOM 5602 N N . ASP A 1 724 ? 2.758 -23.609 -36.25 1 91.88 724 ASP A N 1
ATOM 5603 C CA . ASP A 1 724 ? 3.631 -24.75 -36 1 91.88 724 ASP A CA 1
ATOM 5604 C C . ASP A 1 724 ? 4.973 -24.594 -36.688 1 91.88 724 ASP A C 1
ATOM 5606 O O . ASP A 1 724 ? 6.008 -25.031 -36.188 1 91.88 724 ASP A O 1
ATOM 5610 N N . GLU A 1 725 ? 4.902 -23.953 -37.781 1 94.12 725 GLU A N 1
ATOM 5611 C CA . GLU A 1 725 ? 6.137 -23.688 -38.531 1 94.12 725 GLU A CA 1
ATOM 5612 C C . GLU A 1 725 ? 7.09 -22.812 -37.719 1 94.12 725 GLU A C 1
ATOM 5614 O O . GLU A 1 725 ? 8.289 -23.109 -37.625 1 94.12 725 GLU A O 1
ATOM 5619 N N . TRP A 1 726 ? 6.574 -21.797 -37.156 1 95.19 726 TRP A N 1
ATOM 5620 C CA . TRP A 1 726 ? 7.398 -20.891 -36.375 1 95.19 726 TRP A CA 1
ATOM 5621 C C . TRP A 1 726 ? 7.875 -21.562 -35.094 1 95.19 726 TRP A C 1
ATOM 5623 O O . TRP A 1 726 ? 8.977 -21.297 -34.625 1 95.19 726 TRP A O 1
ATOM 5633 N N . ILE A 1 727 ? 7.02 -22.422 -34.5 1 94.44 727 ILE A N 1
ATOM 5634 C CA . ILE A 1 727 ? 7.445 -23.172 -33.312 1 94.44 727 ILE A CA 1
ATOM 5635 C C . ILE A 1 727 ? 8.664 -24.016 -33.656 1 94.44 727 ILE A C 1
ATOM 5637 O O . ILE A 1 727 ? 9.648 -24.047 -32.906 1 94.44 727 ILE A O 1
ATOM 5641 N N . SER A 1 728 ? 8.578 -24.641 -34.812 1 93.69 728 SER A N 1
ATOM 5642 C CA . SER A 1 728 ? 9.695 -25.453 -35.281 1 93.69 728 SER A CA 1
ATOM 5643 C C . SER A 1 728 ? 10.938 -24.594 -35.531 1 93.69 728 SER A C 1
ATOM 5645 O O . SER A 1 728 ? 12.055 -25.016 -35.219 1 93.69 728 SER A O 1
ATOM 5647 N N . LYS A 1 729 ? 10.766 -23.438 -36.094 1 95.5 729 LYS A N 1
ATOM 5648 C CA . LYS A 1 729 ? 11.875 -22.516 -36.344 1 95.5 729 LYS A CA 1
ATOM 5649 C C . LYS A 1 729 ? 12.562 -22.125 -35.031 1 95.5 729 LYS A C 1
ATOM 5651 O O . LYS A 1 729 ? 13.789 -22.047 -34.969 1 95.5 729 LYS A O 1
ATOM 5656 N N . VAL A 1 730 ? 11.781 -21.828 -34 1 95.75 730 VAL A N 1
ATOM 5657 C CA . VAL A 1 730 ? 12.32 -21.438 -32.719 1 95.75 730 VAL A CA 1
ATOM 5658 C C . VAL A 1 730 ? 13.125 -22.594 -32.125 1 95.75 730 VAL A C 1
ATOM 5660 O O . VAL A 1 730 ? 14.227 -22.391 -31.594 1 95.75 730 VAL A O 1
ATOM 5663 N N . GLU A 1 731 ? 12.539 -23.828 -32.219 1 93.62 731 GLU A N 1
ATOM 5664 C CA . GLU A 1 731 ? 13.188 -25.016 -31.688 1 93.62 731 GLU A CA 1
ATOM 5665 C C . GLU A 1 731 ? 14.531 -25.266 -32.375 1 93.62 731 GLU A C 1
ATOM 5667 O O . GLU A 1 731 ? 15.484 -25.719 -31.75 1 93.62 731 GLU A O 1
ATOM 5672 N N . GLN A 1 732 ? 14.562 -24.984 -33.625 1 93.25 732 GLN A N 1
ATOM 5673 C CA . GLN A 1 732 ? 15.781 -25.172 -34.375 1 93.25 732 GLN A CA 1
ATOM 5674 C C . GLN A 1 732 ? 16.797 -24.062 -34.094 1 93.25 732 GLN A C 1
ATOM 5676 O O . GLN A 1 732 ? 18 -24.328 -34.031 1 93.25 732 GLN A O 1
ATOM 5681 N N . ALA A 1 733 ? 16.297 -22.891 -33.969 1 94.25 733 ALA A N 1
ATOM 5682 C CA . ALA A 1 733 ? 17.156 -21.734 -33.75 1 94.25 733 ALA A CA 1
ATOM 5683 C C . ALA A 1 733 ? 17.875 -21.844 -32.406 1 94.25 733 ALA A C 1
ATOM 5685 O O . ALA A 1 733 ? 19.047 -21.438 -32.281 1 94.25 733 ALA A O 1
ATOM 5686 N N . ASN A 1 734 ? 17.203 -22.297 -31.453 1 93.31 734 ASN A N 1
ATOM 5687 C CA . ASN A 1 734 ? 17.781 -22.438 -30.125 1 93.31 734 ASN A CA 1
ATOM 5688 C C . ASN A 1 734 ? 17.281 -23.703 -29.422 1 93.31 734 ASN A C 1
ATOM 5690 O O . ASN A 1 734 ? 16.234 -23.703 -28.781 1 93.31 734 ASN A O 1
ATOM 5694 N N . PRO A 1 735 ? 18.016 -24.703 -29.422 1 89.31 735 PRO A N 1
ATOM 5695 C CA . PRO A 1 735 ? 17.578 -25.969 -28.828 1 89.31 735 PRO A CA 1
ATOM 5696 C C . PRO A 1 735 ? 17.531 -25.922 -27.312 1 89.31 735 PRO A C 1
ATOM 5698 O O . PRO A 1 735 ? 16.891 -26.766 -26.688 1 89.31 735 PRO A O 1
ATOM 5701 N N . SER A 1 736 ? 18.188 -24.953 -26.703 1 87.38 736 SER A N 1
ATOM 5702 C CA . SER A 1 736 ? 18.328 -24.938 -25.25 1 87.38 736 SER A CA 1
ATOM 5703 C C . SER A 1 736 ? 17.266 -24.047 -24.609 1 87.38 736 SER A C 1
ATOM 5705 O O . SER A 1 736 ? 17.016 -24.125 -23.406 1 87.38 736 SER A O 1
ATOM 5707 N N . LYS A 1 737 ? 16.719 -23.188 -25.375 1 89.56 737 LYS A N 1
ATOM 5708 C CA . LYS A 1 737 ? 15.727 -22.266 -24.828 1 89.56 737 LYS A CA 1
ATOM 5709 C C . LYS A 1 737 ? 14.656 -21.938 -25.875 1 89.56 737 LYS A C 1
ATOM 5711 O O . LYS A 1 737 ? 14.93 -21.234 -26.844 1 89.56 737 LYS A O 1
ATOM 5716 N N . HIS A 1 738 ? 13.523 -22.438 -25.625 1 92.31 738 HIS A N 1
ATOM 5717 C CA . HIS A 1 738 ? 12.398 -22.141 -26.516 1 92.31 738 HIS A CA 1
ATOM 5718 C C . HIS A 1 738 ? 11.555 -20.984 -25.969 1 92.31 738 HIS A C 1
ATOM 5720 O O . HIS A 1 738 ? 10.766 -21.172 -25.047 1 92.31 738 HIS A O 1
ATOM 5726 N N . GLN A 1 739 ? 11.695 -19.828 -26.5 1 93 739 GLN A N 1
ATOM 5727 C CA . GLN A 1 739 ? 10.906 -18.672 -26.078 1 93 739 GLN A CA 1
ATOM 5728 C C . GLN A 1 739 ? 10.906 -17.594 -27.156 1 93 739 GLN A C 1
ATOM 5730 O O . GLN A 1 739 ? 11.734 -17.609 -28.078 1 93 739 GLN A O 1
ATOM 5735 N N . LEU A 1 740 ? 10.016 -16.812 -27.125 1 95.94 740 LEU A N 1
ATOM 5736 C CA . LEU A 1 740 ? 9.922 -15.602 -27.938 1 95.94 740 LEU A CA 1
ATOM 5737 C C . LEU A 1 740 ? 9.727 -14.367 -27.062 1 95.94 740 LEU A C 1
ATOM 5739 O O . LEU A 1 740 ? 9.664 -14.484 -25.828 1 95.94 740 LEU A O 1
ATOM 5743 N N . PHE A 1 741 ? 9.742 -13.227 -27.688 1 96.31 741 PHE A N 1
ATOM 5744 C CA . PHE A 1 741 ? 9.594 -12 -26.922 1 96.31 741 PHE A CA 1
ATOM 5745 C C . PHE A 1 741 ? 8.398 -11.195 -27.406 1 96.31 741 PHE A C 1
ATOM 5747 O O . PHE A 1 741 ? 8.109 -11.172 -28.609 1 96.31 741 PHE A O 1
ATOM 5754 N N . MET A 1 742 ? 7.695 -10.625 -26.484 1 96.56 742 MET A N 1
ATOM 5755 C CA . MET A 1 742 ? 6.543 -9.773 -26.766 1 96.56 742 MET A CA 1
ATOM 5756 C C . MET A 1 742 ? 6.812 -8.336 -26.328 1 96.56 742 MET A C 1
ATOM 5758 O O . MET A 1 742 ? 7.512 -8.102 -25.344 1 96.56 742 MET A O 1
ATOM 5762 N N . ILE A 1 743 ? 6.277 -7.418 -27.094 1 96.69 743 ILE A N 1
ATOM 5763 C CA . ILE A 1 743 ? 6.391 -6.016 -26.719 1 96.69 743 ILE A CA 1
ATOM 5764 C C . ILE A 1 743 ? 5.477 -5.73 -25.516 1 96.69 743 ILE A C 1
ATOM 5766 O O . ILE A 1 743 ? 4.25 -5.773 -25.641 1 96.69 743 ILE A O 1
ATOM 5770 N N . ARG A 1 744 ? 6.078 -5.508 -24.453 1 94.69 744 ARG A N 1
ATOM 5771 C CA . ARG A 1 744 ? 5.316 -5.195 -23.25 1 94.69 744 ARG A CA 1
ATOM 5772 C C . ARG A 1 744 ? 4.875 -3.734 -23.234 1 94.69 744 ARG A C 1
ATOM 5774 O O . ARG A 1 744 ? 3.76 -3.418 -22.812 1 94.69 744 ARG A O 1
ATOM 5781 N N . ARG A 1 745 ? 5.777 -2.822 -23.672 1 94.31 745 ARG A N 1
ATOM 5782 C CA . ARG A 1 745 ? 5.516 -1.388 -23.703 1 94.31 745 ARG A CA 1
ATOM 5783 C C . ARG A 1 745 ? 6.328 -0.706 -24.797 1 94.31 745 ARG A C 1
ATOM 5785 O O . ARG A 1 745 ? 7.438 -1.136 -25.109 1 94.31 745 ARG A O 1
ATOM 5792 N N . THR A 1 746 ? 5.773 0.268 -25.328 1 94.94 746 THR A N 1
ATOM 5793 C CA . THR A 1 746 ? 6.496 1.169 -26.219 1 94.94 746 THR A CA 1
ATOM 5794 C C . THR A 1 746 ? 6.688 2.535 -25.578 1 94.94 746 THR A C 1
ATOM 5796 O O . THR A 1 746 ? 5.918 2.918 -24.688 1 94.94 746 THR A O 1
ATOM 5799 N N . GLU A 1 747 ? 7.727 3.152 -25.875 1 94.94 747 GLU A N 1
ATOM 5800 C CA . GLU A 1 747 ? 7.996 4.469 -25.297 1 94.94 747 GLU A CA 1
ATOM 5801 C C . GLU A 1 747 ? 7.164 5.551 -25.984 1 94.94 747 GLU A C 1
ATOM 5803 O O . GLU A 1 747 ? 7.066 5.578 -27.219 1 94.94 747 GLU A O 1
ATOM 5808 N N . ALA A 1 748 ? 6.59 6.414 -25.156 1 93.12 748 ALA A N 1
ATOM 5809 C CA . ALA A 1 748 ? 5.719 7.469 -25.672 1 93.12 748 ALA A CA 1
ATOM 5810 C C . ALA A 1 748 ? 6.477 8.383 -26.625 1 93.12 748 ALA A C 1
ATOM 5812 O O . ALA A 1 748 ? 7.613 8.773 -26.359 1 93.12 748 ALA A O 1
ATOM 5813 N N . ALA A 1 749 ? 5.879 8.719 -27.812 1 90 749 ALA A N 1
ATOM 5814 C CA . ALA A 1 749 ? 6.344 9.695 -28.797 1 90 749 ALA A CA 1
ATOM 5815 C C . ALA A 1 749 ? 7.598 9.203 -29.5 1 90 749 ALA A C 1
ATOM 5817 O O . ALA A 1 749 ? 8.344 10 -30.078 1 90 749 ALA A O 1
ATOM 5818 N N . SER A 1 750 ? 7.969 7.906 -29.438 1 93.31 750 SER A N 1
ATOM 5819 C CA . SER A 1 750 ? 9.117 7.355 -30.156 1 93.31 750 SER A CA 1
ATOM 5820 C C . SER A 1 750 ? 8.742 6.961 -31.578 1 93.31 750 SER A C 1
ATOM 5822 O O . SER A 1 750 ? 7.562 6.75 -31.891 1 93.31 750 SER A O 1
ATOM 5824 N N . GLU A 1 751 ? 9.703 6.898 -32.469 1 94.25 751 GLU A N 1
ATOM 5825 C CA . GLU A 1 751 ? 9.484 6.492 -33.844 1 94.25 751 GLU A CA 1
ATOM 5826 C C . GLU A 1 751 ? 9.008 5.043 -33.938 1 94.25 751 GLU A C 1
ATOM 5828 O O . GLU A 1 751 ? 8.172 4.707 -34.75 1 94.25 751 GLU A O 1
ATOM 5833 N N . SER A 1 752 ? 9.562 4.258 -33.094 1 95.25 752 SER A N 1
ATOM 5834 C CA . SER A 1 752 ? 9.211 2.844 -33.125 1 95.25 752 SER A CA 1
ATOM 5835 C C . SER A 1 752 ? 7.77 2.623 -32.656 1 95.25 752 SER A C 1
ATOM 5837 O O . SER A 1 752 ? 7.113 1.677 -33.094 1 95.25 752 SER A O 1
ATOM 5839 N N . ALA A 1 753 ? 7.285 3.506 -31.797 1 94.56 753 ALA A N 1
ATOM 5840 C CA . ALA A 1 753 ? 5.938 3.359 -31.25 1 94.56 753 ALA A CA 1
ATOM 5841 C C . ALA A 1 753 ? 4.883 3.607 -32.344 1 94.56 753 ALA A C 1
ATOM 5843 O O . ALA A 1 753 ? 3.715 3.248 -32.156 1 94.56 753 ALA A O 1
ATOM 5844 N N . LYS A 1 754 ? 5.281 4.199 -33.438 1 95.19 754 LYS A N 1
ATOM 5845 C CA . LYS A 1 754 ? 4.367 4.43 -34.562 1 95.19 754 LYS A CA 1
ATOM 5846 C C . LYS A 1 754 ? 4.062 3.133 -35.312 1 95.19 754 LYS A C 1
ATOM 5848 O O . LYS A 1 754 ? 3.033 3.021 -35.969 1 95.19 754 LYS A O 1
ATOM 5853 N N . VAL A 1 755 ? 5.008 2.219 -35.125 1 96.94 755 VAL A N 1
ATOM 5854 C CA . VAL A 1 755 ? 4.891 0.981 -35.875 1 96.94 755 VAL A CA 1
ATOM 5855 C C . VAL A 1 755 ? 4.598 -0.184 -34.938 1 96.94 755 VAL A C 1
ATOM 5857 O O . VAL A 1 755 ? 3.668 -0.961 -35.188 1 96.94 755 VAL A O 1
ATOM 5860 N N . LEU A 1 756 ? 5.375 -0.297 -33.875 1 96.56 756 LEU A N 1
ATOM 5861 C CA . LEU A 1 756 ? 5.234 -1.394 -32.938 1 96.56 756 LEU A CA 1
ATOM 5862 C C . LEU A 1 756 ? 4.109 -1.111 -31.953 1 96.56 756 LEU A C 1
ATOM 5864 O O . LEU A 1 756 ? 3.928 0.03 -31.516 1 96.56 756 LEU A O 1
ATOM 5868 N N . LYS A 1 757 ? 3.395 -2.121 -31.672 1 94.94 757 LYS A N 1
ATOM 5869 C CA . LYS A 1 757 ? 2.312 -2.02 -30.703 1 94.94 757 LYS A CA 1
ATOM 5870 C C . LYS A 1 757 ? 2.525 -2.984 -29.531 1 94.94 757 LYS A C 1
ATOM 5872 O O . LYS A 1 757 ? 3.209 -3.998 -29.672 1 94.94 757 LYS A O 1
ATOM 5877 N N . GLU A 1 758 ? 1.98 -2.611 -28.422 1 94.25 758 GLU A N 1
ATOM 5878 C CA . GLU A 1 758 ? 2.006 -3.527 -27.297 1 94.25 758 GLU A CA 1
ATOM 5879 C C . GLU A 1 758 ? 1.375 -4.871 -27.656 1 94.25 758 GLU A C 1
ATOM 5881 O O . GLU A 1 758 ? 0.377 -4.918 -28.375 1 94.25 758 GLU A O 1
ATOM 5886 N N . LEU A 1 759 ? 1.971 -5.961 -27.219 1 94.38 759 LEU A N 1
ATOM 5887 C CA . LEU A 1 759 ? 1.513 -7.34 -27.359 1 94.38 759 LEU A CA 1
ATOM 5888 C C . LEU A 1 759 ? 1.927 -7.914 -28.703 1 94.38 759 LEU A C 1
ATOM 5890 O O . LEU A 1 759 ? 1.611 -9.062 -29.016 1 94.38 759 LEU A O 1
ATOM 5894 N N . ASP A 1 760 ? 2.648 -7.066 -29.5 1 97.19 760 ASP A N 1
ATOM 5895 C CA . ASP A 1 760 ? 3.301 -7.656 -30.672 1 97.19 760 ASP A CA 1
ATOM 5896 C C . ASP A 1 760 ? 4.285 -8.75 -30.266 1 97.19 760 ASP A C 1
ATOM 5898 O O . ASP A 1 760 ? 5.078 -8.555 -29.344 1 97.19 760 ASP A O 1
ATOM 5902 N N . LEU A 1 761 ? 4.184 -9.906 -30.875 1 97.38 761 LEU A N 1
ATOM 5903 C CA . LEU A 1 761 ? 5.172 -10.953 -30.672 1 97.38 761 LEU A CA 1
ATOM 5904 C C . LEU A 1 761 ? 6.289 -10.859 -31.703 1 97.38 761 LEU A C 1
ATOM 5906 O O . LEU A 1 761 ? 6.027 -10.867 -32.906 1 97.38 761 LEU A O 1
ATOM 5910 N N . ILE A 1 762 ? 7.508 -10.719 -31.312 1 97.81 762 ILE A N 1
ATOM 5911 C CA . ILE A 1 762 ? 8.648 -10.617 -32.219 1 97.81 762 ILE A CA 1
ATOM 5912 C C . ILE A 1 762 ? 9.117 -12.008 -32.625 1 97.81 762 ILE A C 1
ATOM 5914 O O . ILE A 1 762 ? 9.477 -12.828 -31.766 1 97.81 762 ILE A O 1
ATOM 5918 N N . LEU A 1 763 ? 9.156 -12.258 -33.906 1 97.75 763 LEU A N 1
ATOM 5919 C CA . LEU A 1 763 ? 9.547 -13.57 -34.406 1 97.75 763 LEU A CA 1
ATOM 5920 C C . LEU A 1 763 ? 10.984 -13.547 -34.906 1 97.75 763 LEU A C 1
ATOM 5922 O O . LEU A 1 763 ? 11.789 -14.398 -34.562 1 97.75 763 LEU A O 1
ATOM 5926 N N . SER A 1 764 ? 11.289 -12.586 -35.688 1 97.56 764 SER A N 1
ATOM 5927 C CA . SER A 1 764 ? 12.633 -12.453 -36.25 1 97.56 764 SER A CA 1
ATOM 5928 C C . SER A 1 764 ? 13.008 -10.992 -36.469 1 97.56 764 SER A C 1
ATOM 5930 O O . SER A 1 764 ? 12.133 -10.141 -36.594 1 97.56 764 SER A O 1
ATOM 5932 N N . VAL A 1 765 ? 14.219 -10.695 -36.438 1 97.38 765 VAL A N 1
ATOM 5933 C CA . VAL A 1 765 ? 14.805 -9.391 -36.719 1 97.38 765 VAL A CA 1
ATOM 5934 C C . VAL A 1 765 ? 15.891 -9.539 -37.781 1 97.38 765 VAL A C 1
ATOM 5936 O O . VAL A 1 765 ? 16.859 -10.281 -37.594 1 97.38 765 VAL A O 1
ATOM 5939 N N . ASN A 1 766 ? 15.711 -8.859 -38.875 1 96.62 766 ASN A N 1
ATOM 5940 C CA . ASN A 1 766 ? 16.609 -8.945 -40.031 1 96.62 766 ASN A CA 1
ATOM 5941 C C . ASN A 1 766 ? 16.844 -10.391 -40.469 1 96.62 766 ASN A C 1
ATOM 5943 O O . ASN A 1 766 ? 17.984 -10.812 -40.656 1 96.62 766 ASN A O 1
ATOM 5947 N N . GLY A 1 767 ? 15.789 -11.164 -40.281 1 94.25 767 GLY A N 1
ATOM 5948 C CA . GLY A 1 767 ? 15.82 -12.531 -40.781 1 94.25 767 GLY A CA 1
ATOM 5949 C C . GLY A 1 767 ? 16.25 -13.539 -39.719 1 94.25 767 GLY A C 1
ATOM 5950 O O . GLY A 1 767 ? 16.172 -14.75 -39.969 1 94.25 767 GLY A O 1
ATOM 5951 N N . LYS A 1 768 ? 16.688 -13.102 -38.625 1 96.31 768 LYS A N 1
ATOM 5952 C CA . LYS A 1 768 ? 17.141 -14.008 -37.562 1 96.31 768 LYS A CA 1
ATOM 5953 C C . LYS A 1 768 ? 16.078 -14.18 -36.5 1 96.31 768 LYS A C 1
ATOM 5955 O O . LYS A 1 768 ? 15.555 -13.195 -35.969 1 96.31 768 LYS A O 1
ATOM 5960 N N . VAL A 1 769 ? 15.82 -15.469 -36.156 1 96.88 769 VAL A N 1
ATOM 5961 C CA . VAL A 1 769 ? 14.875 -15.75 -35.094 1 96.88 769 VAL A CA 1
ATOM 5962 C C . VAL A 1 769 ? 15.461 -15.281 -33.75 1 96.88 769 VAL A C 1
ATOM 5964 O O . VAL A 1 769 ? 16.609 -15.586 -33.438 1 96.88 769 VAL A O 1
ATOM 5967 N N . ILE A 1 770 ? 14.703 -14.523 -33 1 95.69 770 ILE A N 1
ATOM 5968 C CA . ILE A 1 770 ? 15.18 -13.961 -31.75 1 95.69 770 ILE A CA 1
ATOM 5969 C C . ILE A 1 770 ? 14.734 -14.844 -30.594 1 95.69 770 ILE A C 1
ATOM 5971 O O . ILE A 1 770 ? 13.539 -14.992 -30.328 1 95.69 770 ILE A O 1
ATOM 5975 N N . THR A 1 771 ? 15.625 -15.453 -29.875 1 94 771 THR A N 1
ATOM 5976 C CA . THR A 1 771 ? 15.312 -16.328 -28.75 1 94 771 THR A CA 1
ATOM 5977 C C . THR A 1 771 ? 16.031 -15.883 -27.484 1 94 771 THR A C 1
ATOM 5979 O O . THR A 1 771 ? 15.75 -16.375 -26.391 1 94 771 THR A O 1
ATOM 5982 N N . ARG A 1 772 ? 16.984 -14.953 -27.656 1 92.88 772 ARG A N 1
ATOM 5983 C CA . ARG A 1 772 ? 17.719 -14.344 -26.547 1 92.88 772 ARG A CA 1
ATOM 5984 C C . ARG A 1 772 ? 17.688 -12.82 -26.641 1 92.88 772 ARG A C 1
ATOM 5986 O O . ARG A 1 772 ? 17.641 -12.266 -27.75 1 92.88 772 ARG A O 1
ATOM 5993 N N . MET A 1 773 ? 17.828 -12.219 -25.578 1 92.75 773 MET A N 1
ATOM 5994 C CA . MET A 1 773 ? 17.672 -10.766 -25.547 1 92.75 773 MET A CA 1
ATOM 5995 C C . MET A 1 773 ? 18.875 -10.094 -26.219 1 92.75 773 MET A C 1
ATOM 5997 O O . MET A 1 773 ? 18.719 -9.062 -26.875 1 92.75 773 MET A O 1
ATOM 6001 N N . TYR A 1 774 ? 20.094 -10.656 -26.016 1 89.88 774 TYR A N 1
ATOM 6002 C CA . TYR A 1 774 ? 21.297 -10.016 -26.562 1 89.88 774 TYR A CA 1
ATOM 6003 C C . TYR A 1 774 ? 21.25 -9.969 -28.078 1 89.88 774 TYR A C 1
ATOM 6005 O O . TYR A 1 774 ? 21.969 -9.188 -28.703 1 89.88 774 TYR A O 1
ATOM 6013 N N . GLU A 1 775 ? 20.391 -10.836 -28.719 1 92.44 775 GLU A N 1
ATOM 6014 C CA . GLU A 1 775 ? 20.25 -10.828 -30.172 1 92.44 775 GLU A CA 1
ATOM 6015 C C . GLU A 1 775 ? 19.594 -9.539 -30.641 1 92.44 775 GLU A C 1
ATOM 6017 O O . GLU A 1 775 ? 19.688 -9.195 -31.828 1 92.44 775 GLU A O 1
ATOM 6022 N N . MET A 1 776 ? 18.969 -8.859 -29.75 1 92.56 776 MET A N 1
ATOM 6023 C CA . MET A 1 776 ? 18.328 -7.586 -30.062 1 92.56 776 MET A CA 1
ATOM 6024 C C . MET A 1 776 ? 19.344 -6.453 -30.078 1 92.56 776 MET A C 1
ATOM 6026 O O . MET A 1 776 ? 19.047 -5.34 -30.516 1 92.56 776 MET A O 1
ATOM 6030 N N . ASP A 1 777 ? 20.609 -6.691 -29.719 1 89.94 777 ASP A N 1
ATOM 6031 C CA . ASP A 1 777 ? 21.641 -5.66 -29.609 1 89.94 777 ASP A CA 1
ATOM 6032 C C . ASP A 1 777 ? 22.016 -5.125 -31 1 89.94 777 ASP A C 1
ATOM 6034 O O . ASP A 1 777 ? 22.672 -4.09 -31.109 1 89.94 777 ASP A O 1
ATOM 6038 N N . VAL A 1 778 ? 21.531 -5.789 -32 1 89.06 778 VAL A N 1
ATOM 6039 C CA . VAL A 1 778 ? 21.781 -5.348 -33.375 1 89.06 778 VAL A CA 1
ATOM 6040 C C . VAL A 1 778 ? 21.188 -3.961 -33.594 1 89.06 778 VAL A C 1
ATOM 6042 O O . VAL A 1 778 ? 21.641 -3.211 -34.469 1 89.06 778 VAL A O 1
ATOM 6045 N N . GLN A 1 779 ? 20.281 -3.586 -32.75 1 90.94 779 GLN A N 1
ATOM 6046 C CA . GLN A 1 779 ? 19.562 -2.32 -32.906 1 90.94 779 GLN A CA 1
ATOM 6047 C C . GLN A 1 779 ? 20.484 -1.135 -32.656 1 90.94 779 GLN A C 1
ATOM 6049 O O . GLN A 1 779 ? 20.25 -0.038 -33.156 1 90.94 779 GLN A O 1
ATOM 6054 N N . TYR A 1 780 ? 21.578 -1.33 -31.969 1 90.19 780 TYR A N 1
ATOM 6055 C CA . TYR A 1 780 ? 22.391 -0.232 -31.469 1 90.19 780 TYR A CA 1
ATOM 6056 C C . TYR A 1 780 ? 23.109 0.489 -32.594 1 90.19 780 TYR A C 1
ATOM 6058 O O . TYR A 1 780 ? 23.531 1.633 -32.438 1 90.19 780 TYR A O 1
ATOM 6066 N N . ASP A 1 781 ? 23.156 -0.141 -33.812 1 88.06 781 ASP A N 1
ATOM 6067 C CA . ASP A 1 781 ? 23.969 0.439 -34.875 1 88.06 781 ASP A CA 1
ATOM 6068 C C . ASP A 1 781 ? 23.141 0.626 -36.156 1 88.06 781 ASP A C 1
ATOM 6070 O O . ASP A 1 781 ? 23.688 1.014 -37.188 1 88.06 781 ASP A O 1
ATOM 6074 N N . LEU A 1 782 ? 21.875 0.378 -36.062 1 93.31 782 LEU A N 1
ATOM 6075 C CA . LEU A 1 782 ? 21.062 0.435 -37.281 1 93.31 782 LEU A CA 1
ATOM 6076 C C . LEU A 1 782 ? 19.969 1.487 -37.156 1 93.31 782 LEU A C 1
ATOM 6078 O O . LEU A 1 782 ? 19.328 1.607 -36.094 1 93.31 782 LEU A O 1
ATOM 6082 N N . GLU A 1 783 ? 19.734 2.199 -38.156 1 95.19 783 GLU A N 1
ATOM 6083 C CA . GLU A 1 783 ? 18.703 3.229 -38.188 1 95.19 783 GLU A CA 1
ATOM 6084 C C . GLU A 1 783 ? 17.312 2.615 -38.375 1 95.19 783 GLU A C 1
ATOM 6086 O O . GLU A 1 783 ? 16.297 3.232 -38.031 1 95.19 783 GLU A O 1
ATOM 6091 N N . GLU A 1 784 ? 17.406 1.491 -38.969 1 96.31 784 GLU A N 1
ATOM 6092 C CA . GLU A 1 784 ? 16.156 0.772 -39.25 1 96.31 784 GLU A CA 1
ATOM 6093 C C . GLU A 1 784 ? 16.375 -0.738 -39.188 1 96.31 784 GLU A C 1
ATOM 6095 O O . GLU A 1 784 ? 17.422 -1.237 -39.625 1 96.31 784 GLU A O 1
ATOM 6100 N N . ILE A 1 785 ? 15.414 -1.382 -38.688 1 96.31 785 ILE A N 1
ATOM 6101 C CA . ILE A 1 785 ? 15.484 -2.838 -38.625 1 96.31 785 ILE A CA 1
ATOM 6102 C C . ILE A 1 785 ? 14.188 -3.432 -39.188 1 96.31 785 ILE A C 1
ATOM 6104 O O . ILE A 1 785 ? 13.117 -2.846 -39.031 1 96.31 785 ILE A O 1
ATOM 6108 N N . GLU A 1 786 ? 14.367 -4.52 -39.844 1 97.56 786 GLU A N 1
ATOM 6109 C CA . GLU A 1 786 ? 13.211 -5.266 -40.312 1 97.56 786 GLU A CA 1
ATOM 6110 C C . GLU A 1 786 ? 12.812 -6.359 -39.344 1 97.56 786 GLU A C 1
ATOM 6112 O O . GLU A 1 786 ? 13.648 -7.172 -38.938 1 97.56 786 GLU A O 1
ATOM 6117 N N . MET A 1 787 ? 11.555 -6.332 -38.938 1 97.62 787 MET A N 1
ATOM 6118 C CA . MET A 1 787 ? 11.078 -7.297 -37.969 1 97.62 787 MET A CA 1
ATOM 6119 C C . MET A 1 787 ? 9.891 -8.086 -38.5 1 97.62 787 MET A C 1
ATOM 6121 O O . MET A 1 787 ? 9.016 -7.52 -39.156 1 97.62 787 MET A O 1
ATOM 6125 N N . THR A 1 788 ? 9.93 -9.359 -38.344 1 98.25 788 THR A N 1
ATOM 6126 C CA . THR A 1 788 ? 8.727 -10.172 -38.5 1 98.25 788 THR A CA 1
ATOM 6127 C C . THR A 1 788 ? 8 -10.289 -37.156 1 98.25 788 THR A C 1
ATOM 6129 O O . THR A 1 788 ? 8.586 -10.727 -36.156 1 98.25 788 THR A O 1
ATOM 6132 N N . ILE A 1 789 ? 6.781 -9.859 -37.094 1 98.19 789 ILE A N 1
ATOM 6133 C CA . ILE A 1 789 ? 6.043 -9.867 -35.844 1 98.19 789 ILE A CA 1
ATOM 6134 C C . ILE A 1 789 ? 4.719 -10.602 -36.031 1 98.19 789 ILE A C 1
ATOM 6136 O O . ILE A 1 789 ? 4.309 -10.883 -37.156 1 98.19 789 ILE A O 1
ATOM 6140 N N . LEU A 1 790 ? 4.156 -11.078 -34.969 1 97.62 790 LEU A N 1
ATOM 6141 C CA . LEU A 1 790 ? 2.801 -11.617 -34.906 1 97.62 790 LEU A CA 1
ATOM 6142 C C . LEU A 1 790 ? 1.869 -10.664 -34.156 1 97.62 790 LEU A C 1
ATOM 6144 O O . LEU A 1 790 ? 2.113 -10.328 -33 1 97.62 790 LEU A O 1
ATOM 6148 N N . ARG A 1 791 ? 0.779 -10.156 -34.938 1 94.12 791 ARG A N 1
ATOM 6149 C CA . ARG A 1 791 ? -0.207 -9.234 -34.406 1 94.12 791 ARG A CA 1
ATOM 6150 C C . ARG A 1 791 ? -1.626 -9.719 -34.656 1 94.12 791 ARG A C 1
ATOM 6152 O O . ARG A 1 791 ? -2.039 -9.828 -35.812 1 94.12 791 ARG A O 1
ATOM 6159 N N . ALA A 1 792 ? -2.312 -10.008 -33.531 1 92.06 792 ALA A N 1
ATOM 6160 C CA . ALA A 1 792 ? -3.689 -10.477 -33.656 1 92.06 792 ALA A CA 1
ATOM 6161 C C . ALA A 1 792 ? -3.77 -11.68 -34.594 1 92.06 792 ALA A C 1
ATOM 6163 O O . ALA A 1 792 ? -4.562 -11.688 -35.531 1 92.06 792 ALA A O 1
ATOM 6164 N N . LYS A 1 793 ? -2.904 -12.648 -34.406 1 92.88 793 LYS A N 1
ATOM 6165 C CA . LYS A 1 793 ? -2.869 -13.938 -35.062 1 92.88 793 LYS A CA 1
ATOM 6166 C C . LYS A 1 793 ? -2.447 -13.773 -36.531 1 92.88 793 LYS A C 1
ATOM 6168 O O . LYS A 1 793 ? -2.615 -14.695 -37.344 1 92.88 793 LYS A O 1
ATOM 6173 N N . LYS A 1 794 ? -1.896 -12.609 -36.812 1 95.56 794 LYS A N 1
ATOM 6174 C CA . LYS A 1 794 ? -1.436 -12.359 -38.188 1 95.56 794 LYS A CA 1
ATOM 6175 C C . LYS A 1 794 ? 0.062 -12.07 -38.219 1 95.56 794 LYS A C 1
ATOM 6177 O O . LYS A 1 794 ? 0.538 -11.164 -37.531 1 95.56 794 LYS A O 1
ATOM 6182 N N . GLU A 1 795 ? 0.782 -12.883 -38.938 1 96.75 795 GLU A N 1
ATOM 6183 C CA . GLU A 1 795 ? 2.203 -12.641 -39.156 1 96.75 795 GLU A CA 1
ATOM 6184 C C . GLU A 1 795 ? 2.414 -11.477 -40.125 1 96.75 795 GLU A C 1
ATOM 6186 O O . GLU A 1 795 ? 1.727 -11.383 -41.156 1 96.75 795 GLU A O 1
ATOM 6191 N N . MET A 1 796 ? 3.244 -10.484 -39.844 1 96.69 796 MET A N 1
ATOM 6192 C CA . MET A 1 796 ? 3.531 -9.383 -40.75 1 96.69 796 MET A CA 1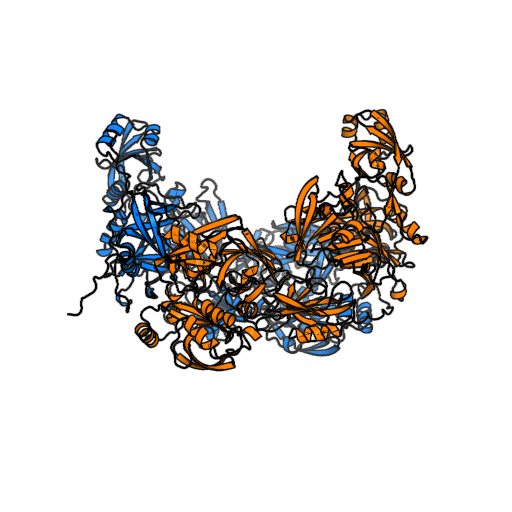
ATOM 6193 C C . MET A 1 796 ? 4.977 -8.922 -40.594 1 96.69 796 MET A C 1
ATOM 6195 O O . MET A 1 796 ? 5.605 -9.148 -39.562 1 96.69 796 MET A O 1
ATOM 6199 N N . VAL A 1 797 ? 5.516 -8.398 -41.625 1 97.81 797 VAL A N 1
ATOM 6200 C CA . VAL A 1 797 ? 6.859 -7.832 -41.625 1 97.81 797 VAL A CA 1
ATOM 6201 C C . VAL A 1 797 ? 6.777 -6.309 -41.594 1 97.81 797 VAL A C 1
ATOM 6203 O O . VAL A 1 797 ? 6.07 -5.691 -42.375 1 97.81 797 VAL A O 1
ATOM 6206 N N . VAL A 1 798 ? 7.422 -5.719 -40.656 1 97.81 798 VAL A N 1
ATOM 6207 C CA . VAL A 1 798 ? 7.383 -4.27 -40.469 1 97.81 798 VAL A CA 1
ATOM 6208 C C . VAL A 1 798 ? 8.805 -3.711 -40.469 1 97.81 798 VAL A C 1
ATOM 6210 O O . VAL A 1 798 ? 9.75 -4.414 -40.125 1 97.81 798 VAL A O 1
ATOM 6213 N N . LYS A 1 799 ? 8.938 -2.506 -40.875 1 97.62 799 LYS A N 1
ATOM 6214 C CA . LYS A 1 799 ? 10.18 -1.748 -40.75 1 97.62 799 LYS A CA 1
ATOM 6215 C C . LYS A 1 799 ? 10.125 -0.773 -39.594 1 97.62 799 LYS A C 1
ATOM 6217 O O . LYS A 1 799 ? 9.281 0.124 -39.562 1 97.62 799 LYS A O 1
ATOM 6222 N N . VAL A 1 800 ? 11.016 -0.979 -38.688 1 97.44 800 VAL A N 1
ATOM 6223 C CA . VAL A 1 800 ? 10.992 -0.199 -37.438 1 97.44 800 VAL A CA 1
ATOM 6224 C C . VAL A 1 800 ? 12.188 0.749 -37.406 1 97.44 800 VAL A C 1
ATOM 6226 O O . VAL A 1 800 ? 13.336 0.309 -37.438 1 97.44 800 VAL A O 1
ATOM 6229 N N . LYS A 1 801 ? 11.93 1.992 -37.312 1 96.88 801 LYS A N 1
ATOM 6230 C CA . LYS A 1 801 ? 12.992 2.979 -37.156 1 96.88 801 LYS A CA 1
ATOM 6231 C C . LYS A 1 801 ? 13.492 3.039 -35.719 1 96.88 801 LYS A C 1
ATOM 6233 O O . LYS A 1 801 ? 12.695 3.043 -34.781 1 96.88 801 LYS A O 1
ATOM 6238 N N . THR A 1 802 ? 14.812 2.979 -35.562 1 96.06 802 THR A N 1
ATOM 6239 C CA . THR A 1 802 ? 15.414 3.145 -34.25 1 96.06 802 THR A CA 1
ATOM 6240 C C . THR A 1 802 ? 15.695 4.617 -33.969 1 96.06 802 THR A C 1
ATOM 6242 O O . THR A 1 802 ? 15.734 5.434 -34.875 1 96.06 802 THR A O 1
ATOM 6245 N N . SER A 1 803 ? 15.727 5 -32.75 1 94.94 803 SER A N 1
ATOM 6246 C CA . SER A 1 803 ? 16.031 6.363 -32.344 1 94.94 803 SER A CA 1
ATOM 6247 C C . SER A 1 803 ? 17.266 6.402 -31.438 1 94.94 803 SER A C 1
ATOM 6249 O O . SER A 1 803 ? 17.5 5.48 -30.656 1 94.94 803 SER A O 1
ATOM 6251 N N . PRO A 1 804 ? 18.047 7.469 -31.609 1 93.06 804 PRO A N 1
ATOM 6252 C CA . PRO A 1 804 ? 19.203 7.598 -30.719 1 93.06 804 PRO A CA 1
ATOM 6253 C C . PRO A 1 804 ? 18.797 7.895 -29.281 1 93.06 804 PRO A C 1
ATOM 6255 O O . PRO A 1 804 ? 17.891 8.695 -29.031 1 93.06 804 PRO A O 1
ATOM 6258 N N . VAL A 1 805 ? 19.391 7.234 -28.391 1 92.69 805 VAL A N 1
ATOM 6259 C CA . VAL A 1 805 ? 19.203 7.461 -26.953 1 92.69 805 VAL A CA 1
ATOM 6260 C C . VAL A 1 805 ? 20.531 7.828 -26.312 1 92.69 805 VAL A C 1
ATOM 6262 O O . VAL A 1 805 ? 21.484 7.043 -26.344 1 92.69 805 VAL A O 1
ATOM 6265 N N . SER A 1 806 ? 20.484 8.992 -25.719 1 89.69 806 SER A N 1
ATOM 6266 C CA . SER A 1 806 ? 21.719 9.5 -25.109 1 89.69 806 SER A CA 1
ATOM 6267 C C . SER A 1 806 ? 22 8.82 -23.781 1 89.69 806 SER A C 1
ATOM 6269 O O . SER A 1 806 ? 21.078 8.461 -23.047 1 89.69 806 SER A O 1
ATOM 6271 N N . GLY A 1 807 ? 23.281 8.648 -23.469 1 92 807 GLY A N 1
ATOM 6272 C CA . GLY A 1 807 ? 23.703 8.141 -22.172 1 92 807 GLY A CA 1
ATOM 6273 C C . GLY A 1 807 ? 23.953 9.234 -21.141 1 92 807 GLY A C 1
ATOM 6274 O O . GLY A 1 807 ? 24.5 8.977 -20.062 1 92 807 GLY A O 1
ATOM 6275 N N . ASP A 1 808 ? 23.484 10.43 -21.406 1 91.06 808 ASP A N 1
ATOM 6276 C CA . ASP A 1 808 ? 23.703 11.555 -20.5 1 91.06 808 ASP A CA 1
ATOM 6277 C C . ASP A 1 808 ? 22.656 11.57 -19.391 1 91.06 808 ASP A C 1
ATOM 6279 O O . ASP A 1 808 ? 22.875 12.195 -18.344 1 91.06 808 ASP A O 1
ATOM 6283 N N . GLY A 1 809 ? 21.594 10.859 -19.578 1 91.88 809 GLY A N 1
ATOM 6284 C CA . GLY A 1 809 ? 20.5 10.969 -18.625 1 91.88 809 GLY A CA 1
ATOM 6285 C C . GLY A 1 809 ? 19.891 12.359 -18.578 1 91.88 809 GLY A C 1
ATOM 6286 O O . GLY A 1 809 ? 19.891 13.078 -19.578 1 91.88 809 GLY A O 1
ATOM 6287 N N . THR A 1 810 ? 19.281 12.758 -17.531 1 95.44 810 THR A N 1
ATOM 6288 C CA . THR A 1 810 ? 18.719 14.086 -17.328 1 95.44 810 THR A CA 1
ATOM 6289 C C . THR A 1 810 ? 19.812 15.141 -17.312 1 95.44 810 THR A C 1
ATOM 6291 O O . THR A 1 810 ? 20.766 15.039 -16.531 1 95.44 810 THR A O 1
ATOM 6294 N N . SER A 1 811 ? 19.688 16.125 -18.156 1 95.31 811 SER A N 1
ATOM 6295 C CA . SER A 1 811 ? 20.797 17.062 -18.328 1 95.31 811 SER A CA 1
ATOM 6296 C C . SER A 1 811 ? 20.375 18.469 -17.922 1 95.31 811 SER A C 1
ATOM 6298 O O . SER A 1 811 ? 21.172 19.406 -18.031 1 95.31 811 SER A O 1
ATOM 6300 N N . ARG A 1 812 ? 19.156 18.641 -17.5 1 97.19 812 ARG A N 1
ATOM 6301 C CA . ARG A 1 812 ? 18.656 19.953 -17.094 1 97.19 812 ARG A CA 1
ATOM 6302 C C . ARG A 1 812 ? 17.547 19.812 -16.062 1 97.19 812 ARG A C 1
ATOM 6304 O O . ARG A 1 812 ? 16.688 18.922 -16.156 1 97.19 812 ARG A O 1
ATOM 6311 N N . VAL A 1 813 ? 17.625 20.641 -15.039 1 97.25 813 VAL A N 1
ATOM 6312 C CA . VAL A 1 813 ? 16.594 20.641 -14 1 97.25 813 VAL A CA 1
ATOM 6313 C C . VAL A 1 813 ? 16.234 22.062 -13.617 1 97.25 813 VAL A C 1
ATOM 6315 O O . VAL A 1 813 ? 17.109 22.922 -13.492 1 97.25 813 VAL A O 1
ATOM 6318 N N . ILE A 1 814 ? 14.953 22.359 -13.555 1 97.94 814 ILE A N 1
ATOM 6319 C CA . ILE A 1 814 ? 14.445 23.656 -13.109 1 97.94 814 ILE A CA 1
ATOM 6320 C C . ILE A 1 814 ? 13.828 23.531 -11.719 1 97.94 814 ILE A C 1
ATOM 6322 O O . ILE A 1 814 ? 13.039 22.609 -11.469 1 97.94 814 ILE A O 1
ATOM 6326 N N . PHE A 1 815 ? 14.219 24.375 -10.82 1 96.69 815 PHE A N 1
ATOM 6327 C CA . PHE A 1 815 ? 13.57 24.484 -9.523 1 96.69 815 PHE A CA 1
ATOM 6328 C C . PHE A 1 815 ? 12.625 25.672 -9.492 1 96.69 815 PHE A C 1
ATOM 6330 O O . PHE A 1 815 ? 13.047 26.812 -9.734 1 96.69 815 PHE A O 1
ATOM 6337 N N . TRP A 1 816 ? 11.359 25.391 -9.289 1 97.31 816 TRP A N 1
ATOM 6338 C CA . TRP A 1 816 ? 10.359 26.453 -9.25 1 97.31 816 TRP A CA 1
ATOM 6339 C C . TRP A 1 816 ? 9.312 26.172 -8.18 1 97.31 816 TRP A C 1
ATOM 6341 O O . TRP A 1 816 ? 8.734 25.078 -8.141 1 97.31 816 TRP A O 1
ATOM 6351 N N . ALA A 1 817 ? 9.07 27.141 -7.289 1 97.12 817 ALA A N 1
ATOM 6352 C CA . ALA A 1 817 ? 8.047 27.078 -6.246 1 97.12 817 ALA A CA 1
ATOM 6353 C C . ALA A 1 817 ? 8.258 25.875 -5.336 1 97.12 817 ALA A C 1
ATOM 6355 O O . ALA A 1 817 ? 7.301 25.312 -4.789 1 97.12 817 ALA A O 1
ATOM 6356 N N . GLY A 1 818 ? 9.453 25.375 -5.277 1 96.44 818 GLY A N 1
ATOM 6357 C CA . GLY A 1 818 ? 9.766 24.234 -4.426 1 96.44 818 GLY A CA 1
ATOM 6358 C C . GLY A 1 818 ? 9.664 22.906 -5.148 1 96.44 818 GLY A C 1
ATOM 6359 O O . GLY A 1 818 ? 9.883 21.844 -4.551 1 96.44 818 GLY A O 1
ATOM 6360 N N . ALA A 1 819 ? 9.367 22.891 -6.473 1 97.25 819 ALA A N 1
ATOM 6361 C CA . ALA A 1 819 ? 9.297 21.672 -7.281 1 97.25 819 ALA A CA 1
ATOM 6362 C C . ALA A 1 819 ? 10.539 21.531 -8.148 1 97.25 819 ALA A C 1
ATOM 6364 O O . ALA A 1 819 ? 11.156 22.516 -8.547 1 97.25 819 ALA A O 1
ATOM 6365 N N . ALA A 1 820 ? 10.922 20.328 -8.359 1 97.56 820 ALA A N 1
ATOM 6366 C CA . ALA A 1 820 ? 11.969 20 -9.328 1 97.56 820 ALA A CA 1
ATOM 6367 C C . ALA A 1 820 ? 11.367 19.5 -10.641 1 97.56 820 ALA A C 1
ATOM 6369 O O . ALA A 1 820 ? 10.641 18.5 -10.656 1 97.56 820 ALA A O 1
ATOM 6370 N N . LEU A 1 821 ? 11.672 20.25 -11.719 1 98.19 821 LEU A N 1
ATOM 6371 C CA . LEU A 1 821 ? 11.07 19.969 -13.016 1 98.19 821 LEU A CA 1
ATOM 6372 C C . LEU A 1 821 ? 12.141 19.656 -14.055 1 98.19 821 LEU A C 1
ATOM 6374 O O . LEU A 1 821 ? 13.188 20.297 -14.078 1 98.19 821 LEU A O 1
ATOM 6378 N N . HIS A 1 822 ? 11.961 18.734 -14.781 1 97.81 822 HIS A N 1
ATOM 6379 C CA . HIS A 1 822 ? 12.812 18.422 -15.922 1 97.81 822 HIS A CA 1
ATOM 6380 C C . HIS A 1 822 ? 12.039 17.672 -17 1 97.81 822 HIS A C 1
ATOM 6382 O O . HIS A 1 822 ? 10.852 17.391 -16.844 1 97.81 822 HIS A O 1
ATOM 6388 N N . GLU A 1 823 ? 12.656 17.484 -18.109 1 97.38 823 GLU A N 1
ATOM 6389 C CA . GLU A 1 823 ? 12.016 16.703 -19.172 1 97.38 823 GLU A CA 1
ATOM 6390 C C . GLU A 1 823 ? 11.766 15.273 -18.734 1 97.38 823 GLU A C 1
ATOM 6392 O O . GLU A 1 823 ? 12.5 14.734 -17.891 1 97.38 823 GLU A O 1
ATOM 6397 N N . PRO A 1 824 ? 10.641 14.68 -19.234 1 96.44 824 PRO A N 1
ATOM 6398 C CA . PRO A 1 824 ? 10.414 13.273 -18.891 1 96.44 824 PRO A CA 1
ATOM 6399 C C . PRO A 1 824 ? 11.602 12.383 -19.234 1 96.44 824 PRO A C 1
ATOM 6401 O O . PRO A 1 824 ? 12.109 12.43 -20.359 1 96.44 824 PRO A O 1
ATOM 6404 N N . HIS A 1 825 ? 12.086 11.727 -18.234 1 95.69 825 HIS A N 1
ATOM 6405 C CA . HIS A 1 825 ? 13.172 10.773 -18.453 1 95.69 825 HIS A CA 1
ATOM 6406 C C . HIS A 1 825 ? 12.641 9.453 -19 1 95.69 825 HIS A C 1
ATOM 6408 O O . HIS A 1 825 ? 11.43 9.273 -19.141 1 95.69 825 HIS A O 1
ATOM 6414 N N . LYS A 1 826 ? 13.453 8.547 -19.344 1 94.31 826 LYS A N 1
ATOM 6415 C CA . LYS A 1 826 ? 13.117 7.352 -20.109 1 94.31 826 LYS A CA 1
ATOM 6416 C C . LYS A 1 826 ? 12.039 6.531 -19.406 1 94.31 826 LYS A C 1
ATOM 6418 O O . LYS A 1 826 ? 11.102 6.055 -20.047 1 94.31 826 LYS A O 1
ATOM 6423 N N . ALA A 1 827 ? 12.195 6.289 -18.062 1 94.88 827 ALA A N 1
ATOM 6424 C CA . ALA A 1 827 ? 11.227 5.484 -17.328 1 94.88 827 ALA A CA 1
ATOM 6425 C C . ALA A 1 827 ? 9.82 6.082 -17.438 1 94.88 827 ALA A C 1
ATOM 6427 O O . ALA A 1 827 ? 8.836 5.352 -17.516 1 94.88 827 ALA A O 1
ATOM 6428 N N . VAL A 1 828 ? 9.719 7.41 -17.438 1 96.38 828 VAL A N 1
ATOM 6429 C CA . VAL A 1 828 ? 8.445 8.102 -17.562 1 96.38 828 VAL A CA 1
ATOM 6430 C C . VAL A 1 828 ? 7.863 7.844 -18.953 1 96.38 828 VAL A C 1
ATOM 6432 O O . VAL A 1 828 ? 6.676 7.531 -19.094 1 96.38 828 VAL A O 1
ATOM 6435 N N . LEU A 1 829 ? 8.695 7.949 -19.969 1 95.56 829 LEU A N 1
ATOM 6436 C CA . LEU A 1 829 ? 8.266 7.746 -21.344 1 95.56 829 LEU A CA 1
ATOM 6437 C C . LEU A 1 829 ? 7.844 6.301 -21.578 1 95.56 829 LEU A C 1
ATOM 6439 O O . LEU A 1 829 ? 6.969 6.027 -22.406 1 95.56 829 LEU A O 1
ATOM 6443 N N . GLN A 1 830 ? 8.438 5.422 -20.859 1 93.88 830 GLN A N 1
ATOM 6444 C CA . GLN A 1 830 ? 8.109 4.004 -20.969 1 93.88 830 GLN A CA 1
ATOM 6445 C C . GLN A 1 830 ? 6.773 3.693 -20.297 1 93.88 830 GLN A C 1
ATOM 6447 O O . GLN A 1 830 ? 6.031 2.824 -20.766 1 93.88 830 GLN A O 1
ATOM 6452 N N . GLN A 1 831 ? 6.477 4.355 -19.266 1 94.06 831 GLN A N 1
ATOM 6453 C CA . GLN A 1 831 ? 5.32 4 -18.438 1 94.06 831 GLN A CA 1
ATOM 6454 C C . GLN A 1 831 ? 4.098 4.824 -18.828 1 94.06 831 GLN A C 1
ATOM 6456 O O . GLN A 1 831 ? 2.984 4.539 -18.391 1 94.06 831 GLN A O 1
ATOM 6461 N N . SER A 1 832 ? 4.305 5.812 -19.672 1 94.12 832 SER A N 1
ATOM 6462 C CA . SER A 1 832 ? 3.191 6.648 -20.109 1 94.12 832 SER A CA 1
ATOM 6463 C C . SER A 1 832 ? 2.893 6.438 -21.578 1 94.12 832 SER A C 1
ATOM 6465 O O . SER A 1 832 ? 3.809 6.242 -22.391 1 94.12 832 SER A O 1
ATOM 6467 N N . LYS A 1 833 ? 1.612 6.539 -21.984 1 90.94 833 LYS A N 1
ATOM 6468 C CA . LYS A 1 833 ? 1.215 6.422 -23.375 1 90.94 833 LYS A CA 1
ATOM 6469 C C . LYS A 1 833 ? 1.2 7.785 -24.062 1 90.94 833 LYS A C 1
ATOM 6471 O O . LYS A 1 833 ? 1.227 7.871 -25.297 1 90.94 833 LYS A O 1
ATOM 6476 N N . THR A 1 834 ? 1.175 8.781 -23.266 1 90.81 834 THR A N 1
ATOM 6477 C CA . THR A 1 834 ? 1.076 10.133 -23.797 1 90.81 834 THR A CA 1
ATOM 6478 C C . THR A 1 834 ? 2.201 11.016 -23.266 1 90.81 834 THR A C 1
ATOM 6480 O O . THR A 1 834 ? 2.879 10.641 -22.297 1 90.81 834 THR A O 1
ATOM 6483 N N . LEU A 1 835 ? 2.482 12.008 -23.969 1 94.31 835 LEU A N 1
ATOM 6484 C CA . LEU A 1 835 ? 3.424 13.055 -23.578 1 94.31 835 LEU A CA 1
ATOM 6485 C C . LEU A 1 835 ? 2.754 14.422 -23.578 1 94.31 835 LEU A C 1
ATOM 6487 O O . LEU A 1 835 ? 2.928 15.195 -24.531 1 94.31 835 LEU A O 1
ATOM 6491 N N . PRO A 1 836 ? 2.031 14.695 -22.531 1 95 836 PRO A N 1
ATOM 6492 C CA . PRO A 1 836 ? 1.25 15.938 -22.5 1 95 836 PRO A CA 1
ATOM 6493 C C . PRO A 1 836 ? 2.117 17.188 -22.656 1 95 836 PRO A C 1
ATOM 6495 O O . PRO A 1 836 ? 1.685 18.172 -23.25 1 95 836 PRO A O 1
ATOM 6498 N N . SER A 1 837 ? 3.281 17.172 -22.047 1 97.38 837 SER A N 1
ATOM 6499 C CA . SER A 1 837 ? 4.285 18.219 -22.156 1 97.38 837 SER A CA 1
ATOM 6500 C C . SER A 1 837 ? 5.68 17.688 -21.828 1 97.38 837 SER A C 1
ATOM 6502 O O . SER A 1 837 ? 5.84 16.516 -21.5 1 97.38 837 SER A O 1
ATOM 6504 N N . GLN A 1 838 ? 6.645 18.516 -22.031 1 97.75 838 GLN A N 1
ATOM 6505 C CA . GLN A 1 838 ? 8.008 18.141 -21.688 1 97.75 838 GLN A CA 1
ATOM 6506 C C . GLN A 1 838 ? 8.391 18.672 -20.297 1 97.75 838 GLN A C 1
ATOM 6508 O O . GLN A 1 838 ? 9.57 18.828 -20 1 97.75 838 GLN A O 1
ATOM 6513 N N . ILE A 1 839 ? 7.391 19.078 -19.531 1 98.5 839 ILE A N 1
ATOM 6514 C CA . ILE A 1 839 ? 7.602 19.609 -18.188 1 98.5 839 ILE A CA 1
ATOM 6515 C C . ILE A 1 839 ? 7.066 18.609 -17.156 1 98.5 839 ILE A C 1
ATOM 6517 O O . ILE A 1 839 ? 5.879 18.641 -16.812 1 98.5 839 ILE A O 1
ATOM 6521 N N . TYR A 1 840 ? 7.965 17.781 -16.641 1 98.12 840 TYR A N 1
ATOM 6522 C CA . TYR A 1 840 ? 7.645 16.703 -15.711 1 98.12 840 TYR A CA 1
ATOM 6523 C C . TYR A 1 840 ? 8.078 17.062 -14.289 1 98.12 840 TYR A C 1
ATOM 6525 O O . TYR A 1 840 ? 9.211 17.5 -14.07 1 98.12 840 TYR A O 1
ATOM 6533 N N . ILE A 1 841 ? 7.145 16.906 -13.312 1 97.88 841 ILE A N 1
ATOM 6534 C CA . ILE A 1 841 ? 7.465 17.188 -11.914 1 97.88 841 ILE A CA 1
ATOM 6535 C C . ILE A 1 841 ? 8.07 15.953 -11.258 1 97.88 841 ILE A C 1
ATOM 6537 O O . ILE A 1 841 ? 7.391 14.938 -11.094 1 97.88 841 ILE A O 1
ATOM 6541 N N . SER A 1 842 ? 9.227 16.031 -10.844 1 96.38 842 SER A N 1
ATOM 6542 C CA . SER A 1 842 ? 9.938 14.867 -10.312 1 96.38 842 SER A CA 1
ATOM 6543 C C . SER A 1 842 ? 9.898 14.844 -8.789 1 96.38 842 SER A C 1
ATOM 6545 O O . SER A 1 842 ? 9.961 13.773 -8.18 1 96.38 842 SER A O 1
ATOM 6547 N N . ALA A 1 843 ? 9.891 16.031 -8.188 1 96.06 843 ALA A N 1
ATOM 6548 C CA . ALA A 1 843 ? 9.922 16.125 -6.73 1 96.06 843 ALA A CA 1
ATOM 6549 C C . ALA A 1 843 ? 9.352 17.453 -6.25 1 96.06 843 ALA A C 1
ATOM 6551 O O . ALA A 1 843 ? 9.094 18.359 -7.059 1 96.06 843 ALA A O 1
ATOM 6552 N N . ARG A 1 844 ? 9.102 17.516 -5.016 1 96.06 844 ARG A N 1
ATOM 6553 C CA . ARG A 1 844 ? 8.672 18.75 -4.367 1 96.06 844 ARG A CA 1
ATOM 6554 C C . ARG A 1 844 ? 9.195 18.828 -2.938 1 96.06 844 ARG A C 1
ATOM 6556 O O . ARG A 1 844 ? 9.469 17.797 -2.314 1 96.06 844 ARG A O 1
ATOM 6563 N N . SER A 1 845 ? 9.305 19.969 -2.432 1 95.12 845 SER A N 1
ATOM 6564 C CA . SER A 1 845 ? 9.812 20.172 -1.083 1 95.12 845 SER A CA 1
ATOM 6565 C C . SER A 1 845 ? 8.68 20.453 -0.098 1 95.12 845 SER A C 1
ATOM 6567 O O . SER A 1 845 ? 7.742 21.188 -0.413 1 95.12 845 SER A O 1
ATOM 6569 N N . LYS A 1 846 ? 8.82 19.969 1.076 1 94.75 846 LYS A N 1
ATOM 6570 C CA . LYS A 1 846 ? 7.848 20.266 2.123 1 94.75 846 LYS A CA 1
ATOM 6571 C C . LYS A 1 846 ? 7.906 21.734 2.531 1 94.75 846 LYS A C 1
ATOM 6573 O O . LYS A 1 846 ? 8.992 22.328 2.609 1 94.75 846 LYS A O 1
ATOM 6578 N N . GLY A 1 847 ? 6.793 22.266 2.791 1 96.31 847 GLY A N 1
ATOM 6579 C CA . GLY A 1 847 ? 6.707 23.656 3.203 1 96.31 847 GLY A CA 1
ATOM 6580 C C . GLY A 1 847 ? 6.75 24.625 2.039 1 96.31 847 GLY A C 1
ATOM 6581 O O . GLY A 1 847 ? 6.66 25.844 2.232 1 96.31 847 GLY A O 1
ATOM 6582 N N . SER A 1 848 ? 6.863 24.125 0.819 1 97 848 SER A N 1
ATOM 6583 C CA . SER A 1 848 ? 6.93 24.969 -0.373 1 97 848 SER A CA 1
ATOM 6584 C C . SER A 1 848 ? 5.539 25.234 -0.938 1 97 848 SER A C 1
ATOM 6586 O O . SER A 1 848 ? 4.57 24.578 -0.552 1 97 848 SER A O 1
ATOM 6588 N N . PRO A 1 849 ? 5.457 26.25 -1.832 1 96.94 849 PRO A N 1
ATOM 6589 C CA . PRO A 1 849 ? 4.184 26.453 -2.525 1 96.94 849 PRO A CA 1
ATOM 6590 C C . PRO A 1 849 ? 3.732 25.234 -3.318 1 96.94 849 PRO A C 1
ATOM 6592 O O . PRO A 1 849 ? 2.539 24.922 -3.363 1 96.94 849 PRO A O 1
ATOM 6595 N N . ALA A 1 850 ? 4.711 24.531 -3.91 1 96.94 850 ALA A N 1
ATOM 6596 C CA . ALA A 1 850 ? 4.355 23.312 -4.625 1 96.94 850 ALA A CA 1
ATOM 6597 C C . ALA A 1 850 ? 3.646 22.328 -3.703 1 96.94 850 ALA A C 1
ATOM 6599 O O . ALA A 1 850 ? 2.676 21.672 -4.105 1 96.94 850 ALA A O 1
ATOM 6600 N N . TYR A 1 851 ? 4.133 22.219 -2.52 1 96.06 851 TYR A N 1
ATOM 6601 C CA . TYR A 1 851 ? 3.535 21.312 -1.542 1 96.06 851 TYR A CA 1
ATOM 6602 C C . TYR A 1 851 ? 2.174 21.828 -1.089 1 96.06 851 TYR A C 1
ATOM 6604 O O . TYR A 1 851 ? 1.219 21.062 -0.976 1 96.06 851 TYR A O 1
ATOM 6612 N N . MET A 1 852 ? 2.039 23.016 -0.849 1 94.31 852 MET A N 1
ATOM 6613 C CA . MET A 1 852 ? 0.825 23.625 -0.315 1 94.31 852 MET A CA 1
ATOM 6614 C C . MET A 1 852 ? -0.303 23.578 -1.34 1 94.31 852 MET A C 1
ATOM 6616 O O . MET A 1 852 ? -1.452 23.297 -0.993 1 94.31 852 MET A O 1
ATOM 6620 N N . TYR A 1 853 ? 0.074 23.812 -2.635 1 93.94 853 TYR A N 1
ATOM 6621 C CA . TYR A 1 853 ? -0.983 24.016 -3.619 1 93.94 853 TYR A CA 1
ATOM 6622 C C . TYR A 1 853 ? -1.118 22.812 -4.531 1 93.94 853 TYR A C 1
ATOM 6624 O O . TYR A 1 853 ? -1.849 22.844 -5.527 1 93.94 853 TYR A O 1
ATOM 6632 N N . GLY A 1 854 ? -0.323 21.766 -4.301 1 93.94 854 GLY A N 1
ATOM 6633 C CA . GLY A 1 854 ? -0.68 20.469 -4.848 1 93.94 854 GLY A CA 1
ATOM 6634 C C . GLY A 1 854 ? 0.076 20.125 -6.117 1 93.94 854 GLY A C 1
ATOM 6635 O O . GLY A 1 854 ? -0.436 19.406 -6.977 1 93.94 854 GLY A O 1
ATOM 6636 N N . LEU A 1 855 ? 1.245 20.734 -6.375 1 96 855 LEU A N 1
ATOM 6637 C CA . LEU A 1 855 ? 2.109 20.219 -7.43 1 96 855 LEU A CA 1
ATOM 6638 C C . LEU A 1 855 ? 2.76 18.906 -7.012 1 96 855 LEU A C 1
ATOM 6640 O O . LEU A 1 855 ? 3.773 18.906 -6.309 1 96 855 LEU A O 1
ATOM 6644 N N . VAL A 1 856 ? 2.236 17.859 -7.516 1 95.38 856 VAL A N 1
ATOM 6645 C CA . VAL A 1 856 ? 2.641 16.547 -7.023 1 95.38 856 VAL A CA 1
ATOM 6646 C C . VAL A 1 856 ? 3.586 15.891 -8.031 1 95.38 856 VAL A C 1
ATOM 6648 O O . VAL A 1 856 ? 3.43 16.062 -9.242 1 95.38 856 VAL A O 1
ATOM 6651 N N . PRO A 1 857 ? 4.559 15.148 -7.473 1 96 857 PRO A N 1
ATOM 6652 C CA . PRO A 1 857 ? 5.43 14.398 -8.383 1 96 857 PRO A CA 1
ATOM 6653 C C . PRO A 1 857 ? 4.648 13.492 -9.328 1 96 857 PRO A C 1
ATOM 6655 O O . PRO A 1 857 ? 3.615 12.938 -8.953 1 96 857 PRO A O 1
ATOM 6658 N N . THR A 1 858 ? 5.141 13.352 -10.555 1 95.75 858 THR A N 1
ATOM 6659 C CA . THR A 1 858 ? 4.625 12.516 -11.633 1 95.75 858 THR A CA 1
ATOM 6660 C C . THR A 1 858 ? 3.537 13.242 -12.414 1 95.75 858 THR A C 1
ATOM 6662 O O . THR A 1 858 ? 2.928 12.672 -13.32 1 95.75 858 THR A O 1
ATOM 6665 N N . MET A 1 859 ? 3.275 14.523 -12.078 1 96.94 859 MET A N 1
ATOM 6666 C CA . MET A 1 859 ? 2.369 15.336 -12.883 1 96.94 859 MET A CA 1
ATOM 6667 C C . MET A 1 859 ? 3.119 16.016 -14.023 1 96.94 859 MET A C 1
ATOM 6669 O O . MET A 1 859 ? 4.348 16.109 -14 1 96.94 859 MET A O 1
ATOM 6673 N N . TRP A 1 860 ? 2.344 16.422 -15.023 1 97.81 860 TRP A N 1
ATOM 6674 C CA . TRP A 1 860 ? 2.832 17.25 -16.125 1 97.81 860 TRP A CA 1
ATOM 6675 C C . TRP A 1 860 ? 2.203 18.641 -16.078 1 97.81 860 TRP A C 1
ATOM 6677 O O . TRP A 1 860 ? 1.011 18.781 -15.789 1 97.81 860 TRP A O 1
ATOM 6687 N N . ILE A 1 861 ? 2.994 19.578 -16.25 1 98.38 861 ILE A N 1
ATOM 6688 C CA . ILE A 1 861 ? 2.451 20.922 -16.406 1 98.38 861 ILE A CA 1
ATOM 6689 C C . ILE A 1 861 ? 2.188 21.203 -17.891 1 98.38 861 ILE A C 1
ATOM 6691 O O . ILE A 1 861 ? 3.078 21.047 -18.719 1 98.38 861 ILE A O 1
ATOM 6695 N N . THR A 1 862 ? 1.007 21.656 -18.25 1 97.75 862 THR A N 1
ATOM 6696 C CA . THR A 1 862 ? 0.656 21.844 -19.641 1 97.75 862 THR A CA 1
ATOM 6697 C C . THR A 1 862 ? 0.346 23.312 -19.938 1 97.75 862 THR A C 1
ATOM 6699 O O . THR A 1 862 ? 0.459 23.766 -21.078 1 97.75 862 THR A O 1
ATOM 6702 N N . HIS A 1 863 ? -0.142 24.078 -18.938 1 96.94 863 HIS A N 1
ATOM 6703 C CA . HIS A 1 863 ? -0.471 25.484 -19.125 1 96.94 863 HIS A CA 1
ATOM 6704 C C . HIS A 1 863 ? -0.105 26.312 -17.891 1 96.94 863 HIS A C 1
ATOM 6706 O O . HIS A 1 863 ? -0.21 25.828 -16.766 1 96.94 863 HIS A O 1
ATOM 6712 N N . ILE A 1 864 ? 0.327 27.484 -18.016 1 96.75 864 ILE A N 1
ATOM 6713 C CA . ILE A 1 864 ? 0.531 28.484 -16.984 1 96.75 864 ILE A CA 1
ATOM 6714 C C . ILE A 1 864 ? -0.212 29.766 -17.375 1 96.75 864 ILE A C 1
ATOM 6716 O O . ILE A 1 864 ? 0.01 30.328 -18.438 1 96.75 864 ILE A O 1
ATOM 6720 N N . ASN A 1 865 ? -1.088 30.188 -16.516 1 93.12 865 ASN A N 1
ATOM 6721 C CA . ASN A 1 865 ? -1.914 31.375 -16.781 1 93.12 865 ASN A CA 1
ATOM 6722 C C . ASN A 1 865 ? -2.598 31.266 -18.141 1 93.12 865 ASN A C 1
ATOM 6724 O O . ASN A 1 865 ? -2.52 32.188 -18.938 1 93.12 865 ASN A O 1
ATOM 6728 N N . SER A 1 866 ? -3.133 30.094 -18.438 1 90.31 866 SER A N 1
ATOM 6729 C CA . SER A 1 866 ? -3.963 29.781 -19.594 1 90.31 866 SER A CA 1
ATOM 6730 C C . SER A 1 866 ? -3.141 29.797 -20.875 1 90.31 866 SER A C 1
ATOM 6732 O O . SER A 1 866 ? -3.699 29.797 -21.984 1 90.31 866 SER A O 1
ATOM 6734 N N . LYS A 1 867 ? -1.888 29.906 -20.703 1 94.56 867 LYS A N 1
ATOM 6735 C CA . LYS A 1 867 ? -0.999 29.781 -21.859 1 94.56 867 LYS A CA 1
ATOM 6736 C C . LYS A 1 867 ? -0.362 28.391 -21.906 1 94.56 867 LYS A C 1
ATOM 6738 O O . LYS A 1 867 ? 0.162 27.906 -20.906 1 94.56 867 LYS A O 1
ATOM 6743 N N . LYS A 1 868 ? -0.42 27.844 -23.016 1 96.38 868 LYS A N 1
ATOM 6744 C CA . LYS A 1 868 ? 0.158 26.516 -23.188 1 96.38 868 LYS A CA 1
ATOM 6745 C C . LYS A 1 868 ? 1.678 26.547 -23.062 1 96.38 868 LYS A C 1
ATOM 6747 O O . LYS A 1 868 ? 2.332 27.438 -23.625 1 96.38 868 LYS A O 1
ATOM 6752 N N . VAL A 1 869 ? 2.271 25.766 -22.266 1 98.06 869 VAL A N 1
ATOM 6753 C CA . VAL A 1 869 ? 3.711 25.578 -22.109 1 98.06 869 VAL A CA 1
ATOM 6754 C C . VAL A 1 869 ? 4.094 24.141 -22.469 1 98.06 869 VAL A C 1
ATOM 6756 O O . VAL A 1 869 ? 3.439 23.203 -22.016 1 98.06 869 VAL A O 1
ATOM 6759 N N . VAL A 1 870 ? 5.078 23.969 -23.281 1 98 870 VAL A N 1
ATOM 6760 C CA . VAL A 1 870 ? 5.449 22.641 -23.75 1 98 870 VAL A CA 1
ATOM 6761 C C . VAL A 1 870 ? 6.844 22.281 -23.234 1 98 870 VAL A C 1
ATOM 6763 O O . VAL A 1 870 ? 7.086 21.156 -22.812 1 98 870 VAL A O 1
ATOM 6766 N N . THR A 1 871 ? 7.766 23.234 -23.297 1 98.31 871 THR A N 1
ATOM 6767 C CA . THR A 1 871 ? 9.164 22.984 -22.953 1 98.31 871 THR A CA 1
ATOM 6768 C C . THR A 1 871 ? 9.508 23.656 -21.625 1 98.31 871 THR A C 1
ATOM 6770 O O . THR A 1 871 ? 8.742 24.484 -21.125 1 98.31 871 THR A O 1
ATOM 6773 N N . LEU A 1 872 ? 10.664 23.344 -21.109 1 98.19 872 LEU A N 1
ATOM 6774 C CA . LEU A 1 872 ? 11.164 23.984 -19.891 1 98.19 872 LEU A CA 1
ATOM 6775 C C . LEU A 1 872 ? 11.391 25.469 -20.125 1 98.19 872 LEU A C 1
ATOM 6777 O O . LEU A 1 872 ? 11.18 26.281 -19.219 1 98.19 872 LEU A O 1
ATOM 6781 N N . ASP A 1 873 ? 11.836 25.812 -21.328 1 98.12 873 ASP A N 1
ATOM 6782 C CA . ASP A 1 873 ? 12.008 27.234 -21.656 1 98.12 873 ASP A CA 1
ATOM 6783 C C . ASP A 1 873 ? 10.672 27.969 -21.625 1 98.12 873 ASP A C 1
ATOM 6785 O O . ASP A 1 873 ? 10.602 29.125 -21.188 1 98.12 873 ASP A O 1
ATOM 6789 N N . ASP A 1 874 ? 9.625 27.312 -22.141 1 98.12 874 ASP A N 1
ATOM 6790 C CA . ASP A 1 874 ? 8.297 27.891 -22.062 1 98.12 874 ASP A CA 1
ATOM 6791 C C . ASP A 1 874 ? 7.902 28.188 -20.625 1 98.12 874 ASP A C 1
ATOM 6793 O O . ASP A 1 874 ? 7.316 29.234 -20.328 1 98.12 874 ASP A O 1
ATOM 6797 N N . LEU A 1 875 ? 8.195 27.219 -19.781 1 97.88 875 LEU A N 1
ATOM 6798 C CA . LEU A 1 875 ? 7.855 27.375 -18.359 1 97.88 875 LEU A CA 1
ATOM 6799 C C . LEU A 1 875 ? 8.578 28.562 -17.766 1 97.88 875 LEU A C 1
ATOM 6801 O O . LEU A 1 875 ? 7.953 29.391 -17.078 1 97.88 875 LEU A O 1
ATOM 6805 N N . ILE A 1 876 ? 9.883 28.672 -17.984 1 97.69 876 ILE A N 1
ATOM 6806 C CA . ILE A 1 876 ? 10.68 29.766 -17.453 1 97.69 876 ILE A CA 1
ATOM 6807 C C . ILE A 1 876 ? 10.125 31.094 -17.953 1 97.69 876 ILE A C 1
ATOM 6809 O O . ILE A 1 876 ? 9.953 32.031 -17.188 1 97.69 876 ILE A O 1
ATOM 6813 N N . ALA A 1 877 ? 9.828 31.125 -19.219 1 97.25 877 ALA A N 1
ATOM 6814 C CA . ALA A 1 877 ? 9.297 32.344 -19.812 1 97.25 877 ALA A CA 1
ATOM 6815 C C . ALA A 1 877 ? 7.969 32.75 -19.172 1 97.25 877 ALA A C 1
ATOM 6817 O O . ALA A 1 877 ? 7.672 33.938 -19.031 1 97.25 877 ALA A O 1
ATOM 6818 N N . ALA A 1 878 ? 7.211 31.766 -18.797 1 96.75 878 ALA A N 1
ATOM 6819 C CA . ALA A 1 878 ? 5.871 32 -18.266 1 96.75 878 ALA A CA 1
ATOM 6820 C C . ALA A 1 878 ? 5.922 32.469 -16.812 1 96.75 878 ALA A C 1
ATOM 6822 O O . ALA A 1 878 ? 5.047 33.219 -16.359 1 96.75 878 ALA A O 1
ATOM 6823 N N . VAL A 1 879 ? 6.98 32.062 -16.047 1 96.69 879 VAL A N 1
ATOM 6824 C CA . VAL A 1 879 ? 6.898 32.312 -14.602 1 96.69 879 VAL A CA 1
ATOM 6825 C C . VAL A 1 879 ? 7.961 33.312 -14.172 1 96.69 879 VAL A C 1
ATOM 6827 O O . VAL A 1 879 ? 7.887 33.875 -13.078 1 96.69 879 VAL A O 1
ATOM 6830 N N . LYS A 1 880 ? 8.977 33.562 -15.016 1 94.81 880 LYS A N 1
ATOM 6831 C CA . LYS A 1 880 ? 10.125 34.375 -14.617 1 94.81 880 LYS A CA 1
ATOM 6832 C C . LYS A 1 880 ? 9.695 35.781 -14.273 1 94.81 880 LYS A C 1
ATOM 6834 O O . LYS A 1 880 ? 10.273 36.438 -13.391 1 94.81 880 LYS A O 1
ATOM 6839 N N . ASP A 1 881 ? 8.625 36.281 -14.93 1 92.5 881 ASP A N 1
ATOM 6840 C CA . ASP A 1 881 ? 8.219 37.656 -14.742 1 92.5 881 ASP A CA 1
ATOM 6841 C C . ASP A 1 881 ? 6.984 37.75 -13.852 1 92.5 881 ASP A C 1
ATOM 6843 O O . ASP A 1 881 ? 6.406 38.844 -13.703 1 92.5 881 ASP A O 1
ATOM 6847 N N . ALA A 1 882 ? 6.535 36.656 -13.367 1 93.88 882 ALA A N 1
ATOM 6848 C CA . ALA A 1 882 ? 5.402 36.719 -12.445 1 93.88 882 ALA A CA 1
ATOM 6849 C C . ALA A 1 882 ? 5.77 37.438 -11.156 1 93.88 882 ALA A C 1
ATOM 6851 O O . ALA A 1 882 ? 6.871 37.25 -10.633 1 93.88 882 ALA A O 1
ATOM 6852 N N . GLU A 1 883 ? 4.883 38.25 -10.719 1 94.19 883 GLU A N 1
ATOM 6853 C CA . GLU A 1 883 ? 5.141 39.062 -9.539 1 94.19 883 GLU A CA 1
ATOM 6854 C C . GLU A 1 883 ? 5.164 38.219 -8.273 1 94.19 883 GLU A C 1
ATOM 6856 O O . GLU A 1 883 ? 4.359 37.312 -8.125 1 94.19 883 GLU A O 1
ATOM 6861 N N . ASP A 1 884 ? 6.051 38.562 -7.367 1 94 884 ASP A N 1
ATOM 6862 C CA . ASP A 1 884 ? 6.148 37.875 -6.082 1 94 884 ASP A CA 1
ATOM 6863 C C . ASP A 1 884 ? 4.848 38 -5.289 1 94 884 ASP A C 1
ATOM 6865 O O . ASP A 1 884 ? 4.117 38.969 -5.449 1 94 884 ASP A O 1
ATOM 6869 N N . ASN A 1 885 ? 4.512 36.938 -4.547 1 92.56 885 ASN A N 1
ATOM 6870 C CA . ASN A 1 885 ? 3.354 36.906 -3.66 1 92.56 885 ASN A CA 1
ATOM 6871 C C . ASN A 1 885 ? 2.045 37 -4.441 1 92.56 885 ASN A C 1
ATOM 6873 O O . ASN A 1 885 ? 1.061 37.562 -3.957 1 92.56 885 ASN A O 1
ATOM 6877 N N . THR A 1 886 ? 2.068 36.594 -5.637 1 92.94 886 THR A N 1
ATOM 6878 C CA . THR A 1 886 ? 0.861 36.469 -6.445 1 92.94 886 THR A CA 1
ATOM 6879 C C . THR A 1 886 ? 0.638 35.031 -6.848 1 92.94 886 THR A C 1
ATOM 6881 O O . THR A 1 886 ? 1.511 34.156 -6.645 1 92.94 886 THR A O 1
ATOM 6884 N N . TYR A 1 887 ? -0.577 34.812 -7.348 1 92.75 887 TYR A N 1
ATOM 6885 C CA . TYR A 1 887 ? -0.919 33.438 -7.723 1 92.75 887 TYR A CA 1
ATOM 6886 C C . TYR A 1 887 ? -0.801 33.25 -9.227 1 92.75 887 TYR A C 1
ATOM 6888 O O . TYR A 1 887 ? -1.102 34.156 -10.008 1 92.75 887 TYR A O 1
ATOM 6896 N N . VAL A 1 888 ? -0.361 32.094 -9.602 1 94.5 888 VAL A N 1
ATOM 6897 C CA . VAL A 1 888 ? -0.3 31.656 -10.992 1 94.5 888 VAL A CA 1
ATOM 6898 C C . VAL A 1 888 ? -1.197 30.438 -11.195 1 94.5 888 VAL A C 1
ATOM 6900 O O . VAL A 1 888 ? -1.188 29.5 -10.391 1 94.5 888 VAL A O 1
ATOM 6903 N N . ARG A 1 889 ? -2.014 30.531 -12.266 1 94.81 889 ARG A N 1
ATOM 6904 C CA . ARG A 1 889 ? -2.842 29.391 -12.625 1 94.81 889 ARG A CA 1
ATOM 6905 C C . ARG A 1 889 ? -2.021 28.328 -13.352 1 94.81 889 ARG A C 1
ATOM 6907 O O . ARG A 1 889 ? -1.363 28.609 -14.352 1 94.81 889 ARG A O 1
ATOM 6914 N N . VAL A 1 890 ? -2.047 27.125 -12.828 1 96.94 890 VAL A N 1
ATOM 6915 C CA . VAL A 1 890 ? -1.245 26.047 -13.398 1 96.94 890 VAL A CA 1
ATOM 6916 C C . VAL A 1 890 ? -2.145 24.859 -13.742 1 96.94 890 VAL A C 1
ATOM 6918 O O . VAL A 1 890 ? -2.793 24.281 -12.867 1 96.94 890 VAL A O 1
ATOM 6921 N N . ARG A 1 891 ? -2.301 24.562 -14.969 1 96.69 891 ARG A N 1
ATOM 6922 C CA . ARG A 1 891 ? -2.998 23.344 -15.383 1 96.69 891 ARG A CA 1
ATOM 6923 C C . ARG A 1 891 ? -2.039 22.172 -15.477 1 96.69 891 ARG A C 1
ATOM 6925 O O . ARG A 1 891 ? -0.996 22.25 -16.125 1 96.69 891 ARG A O 1
ATOM 6932 N N . CYS A 1 892 ? -2.381 21.141 -14.812 1 96.81 892 CYS A N 1
ATOM 6933 C CA . CYS A 1 892 ? -1.546 19.938 -14.773 1 96.81 892 CYS A CA 1
ATOM 6934 C C . CYS A 1 892 ? -2.32 18.719 -15.25 1 96.81 892 CYS A C 1
ATOM 6936 O O . CYS A 1 892 ? -3.543 18.766 -15.398 1 96.81 892 CYS A O 1
ATOM 6938 N N . LEU A 1 893 ? -1.648 17.75 -15.625 1 96.12 893 LEU A N 1
ATOM 6939 C CA . LEU A 1 893 ? -2.174 16.422 -15.891 1 96.12 893 LEU A CA 1
ATOM 6940 C C . LEU A 1 893 ? -1.517 15.391 -14.977 1 96.12 893 LEU A C 1
ATOM 6942 O O . LEU A 1 893 ? -0.292 15.375 -14.828 1 96.12 893 LEU A O 1
ATOM 6946 N N . SER A 1 894 ? -2.35 14.625 -14.258 1 94.19 894 SER A N 1
ATOM 6947 C CA . SER A 1 894 ? -1.778 13.523 -13.484 1 94.19 894 SER A CA 1
ATOM 6948 C C . SER A 1 894 ? -1.096 12.508 -14.391 1 94.19 894 SER A C 1
ATOM 6950 O O . SER A 1 894 ? -1.192 12.594 -15.617 1 94.19 894 SER A O 1
ATOM 6952 N N . PHE A 1 895 ? -0.375 11.594 -13.812 1 93.75 895 PHE A N 1
ATOM 6953 C CA . PHE A 1 895 ? 0.318 10.578 -14.602 1 93.75 895 PHE A CA 1
ATOM 6954 C C . PHE A 1 895 ? -0.67 9.781 -15.438 1 93.75 895 PHE A C 1
ATOM 6956 O O . PHE A 1 895 ? -0.362 9.391 -16.562 1 93.75 895 PHE A O 1
ATOM 6963 N N . ASP A 1 896 ? -1.831 9.578 -14.898 1 89.94 896 ASP A N 1
ATOM 6964 C CA . ASP A 1 896 ? -2.852 8.781 -15.578 1 89.94 896 ASP A CA 1
ATOM 6965 C C . ASP A 1 896 ? -3.797 9.672 -16.375 1 89.94 896 ASP A C 1
ATOM 6967 O O . ASP A 1 896 ? -4.953 9.305 -16.609 1 89.94 896 ASP A O 1
ATOM 6971 N N . ASN A 1 897 ? -3.426 10.891 -16.656 1 89.19 897 ASN A N 1
ATOM 6972 C CA . ASN A 1 897 ? -4.047 11.789 -17.609 1 89.19 897 ASN A CA 1
ATOM 6973 C C . ASN A 1 897 ? -5.316 12.422 -17.062 1 89.19 897 ASN A C 1
ATOM 6975 O O . ASN A 1 897 ? -6.293 12.609 -17.781 1 89.19 897 ASN A O 1
ATOM 6979 N N . VAL A 1 898 ? -5.391 12.594 -15.836 1 91.69 898 VAL A N 1
ATOM 6980 C CA . VAL A 1 898 ? -6.48 13.344 -15.219 1 91.69 898 VAL A CA 1
ATOM 6981 C C . VAL A 1 898 ? -6.113 14.828 -15.148 1 91.69 898 VAL A C 1
ATOM 6983 O O . VAL A 1 898 ? -5.16 15.203 -14.461 1 91.69 898 VAL A O 1
ATOM 6986 N N . PRO A 1 899 ? -6.816 15.633 -15.836 1 93.44 899 PRO A N 1
ATOM 6987 C CA . PRO A 1 899 ? -6.516 17.062 -15.773 1 93.44 899 PRO A CA 1
ATOM 6988 C C . PRO A 1 899 ? -6.852 17.688 -14.422 1 93.44 899 PRO A C 1
ATOM 6990 O O . PRO A 1 899 ? -7.859 17.328 -13.805 1 93.44 899 PRO A O 1
ATOM 6993 N N . ILE A 1 900 ? -6.031 18.547 -13.969 1 94.12 900 ILE A N 1
ATOM 6994 C CA . ILE A 1 900 ? -6.195 19.234 -12.688 1 94.12 900 ILE A CA 1
ATOM 6995 C C . ILE A 1 900 ? -5.828 20.703 -12.828 1 94.12 900 ILE A C 1
ATOM 6997 O O . ILE A 1 900 ? -4.832 21.047 -13.477 1 94.12 900 ILE A O 1
ATOM 7001 N N . MET A 1 901 ? -6.605 21.547 -12.359 1 94.12 901 MET A N 1
ATOM 7002 C CA . MET A 1 901 ? -6.297 22.969 -12.32 1 94.12 901 MET A CA 1
ATOM 7003 C C . MET A 1 901 ? -5.898 23.406 -10.906 1 94.12 901 MET A C 1
ATOM 7005 O O . MET A 1 901 ? -6.617 23.125 -9.945 1 94.12 901 MET A O 1
ATOM 7009 N N . LEU A 1 902 ? -4.734 24.094 -10.828 1 95.25 902 LEU A N 1
ATOM 7010 C CA . LEU A 1 902 ? -4.207 24.547 -9.547 1 95.25 902 LEU A CA 1
ATOM 7011 C C . LEU A 1 902 ? -3.924 26.047 -9.594 1 95.25 902 LEU A C 1
ATOM 7013 O O . LEU A 1 902 ? -3.883 26.656 -10.672 1 95.25 902 LEU A O 1
ATOM 7017 N N . SER A 1 903 ? -3.84 26.656 -8.523 1 94.12 903 SER A N 1
ATOM 7018 C CA . SER A 1 903 ? -3.307 28 -8.312 1 94.12 903 SER A CA 1
ATOM 7019 C C . SER A 1 903 ? -2.119 27.984 -7.355 1 94.12 903 SER A C 1
ATOM 7021 O O . SER A 1 903 ? -2.258 27.594 -6.191 1 94.12 903 SER A O 1
ATOM 7023 N N . VAL A 1 904 ? -0.945 28.391 -7.863 1 95.81 904 VAL A N 1
ATOM 7024 C CA . VAL A 1 904 ? 0.279 28.312 -7.074 1 95.81 904 VAL A CA 1
ATOM 7025 C C . VAL A 1 904 ? 0.774 29.719 -6.738 1 95.81 904 VAL A C 1
ATOM 7027 O O . VAL A 1 904 ? 0.903 30.562 -7.625 1 95.81 904 VAL A O 1
ATOM 7030 N N . LYS A 1 905 ? 1.054 29.969 -5.531 1 95.56 905 LYS A N 1
ATOM 7031 C CA . LYS A 1 905 ? 1.544 31.281 -5.102 1 95.56 905 LYS A CA 1
ATOM 7032 C C . LYS A 1 905 ? 3.047 31.406 -5.336 1 95.56 905 LYS A C 1
ATOM 7034 O O . LYS A 1 905 ? 3.803 30.469 -5.07 1 95.56 905 LYS A O 1
ATOM 7039 N N . MET A 1 906 ? 3.477 32.594 -5.852 1 96 906 MET A N 1
ATOM 7040 C CA . MET A 1 906 ? 4.895 32.875 -6.031 1 96 906 MET A CA 1
ATOM 7041 C C . MET A 1 906 ? 5.527 33.344 -4.719 1 96 906 MET A C 1
ATOM 7043 O O . MET A 1 906 ? 5.066 34.312 -4.109 1 96 906 MET A O 1
ATOM 7047 N N . VAL A 1 907 ? 6.488 32.625 -4.223 1 96.44 907 VAL A N 1
ATOM 7048 C CA . VAL A 1 907 ? 7.273 32.969 -3.049 1 96.44 907 VAL A CA 1
ATOM 7049 C C . VAL A 1 907 ? 8.758 32.969 -3.4 1 96.44 907 VAL A C 1
ATOM 7051 O O . VAL A 1 907 ? 9.508 32.094 -2.957 1 96.44 907 VAL A O 1
ATOM 7054 N N . ASN A 1 908 ? 9.234 34.031 -4.047 1 95.94 908 ASN A N 1
ATOM 7055 C CA . ASN A 1 908 ? 10.57 34.062 -4.637 1 95.94 908 ASN A CA 1
ATOM 7056 C C . ASN A 1 908 ? 11.648 34.219 -3.572 1 95.94 908 ASN A C 1
ATOM 7058 O O . ASN A 1 908 ? 12.789 33.812 -3.77 1 95.94 908 ASN A O 1
ATOM 7062 N N . HIS A 1 909 ? 11.297 34.812 -2.461 1 95.44 909 HIS A N 1
ATOM 7063 C CA . HIS A 1 909 ? 12.266 35.031 -1.393 1 95.44 909 HIS A CA 1
ATOM 7064 C C . HIS A 1 909 ? 12.852 33.719 -0.904 1 95.44 909 HIS A C 1
ATOM 7066 O O . HIS A 1 909 ? 14.062 33.625 -0.666 1 95.44 909 HIS A O 1
ATOM 7072 N N . TYR A 1 910 ? 12.008 32.719 -0.785 1 96.31 910 TYR A N 1
ATOM 7073 C CA . TYR A 1 910 ? 12.445 31.453 -0.209 1 96.31 910 TYR A CA 1
ATOM 7074 C C . TYR A 1 910 ? 12.641 30.391 -1.294 1 96.31 910 TYR A C 1
ATOM 7076 O O . TYR A 1 910 ? 13.453 29.484 -1.142 1 96.31 910 TYR A O 1
ATOM 7084 N N . PHE A 1 911 ? 11.859 30.453 -2.342 1 96.06 911 PHE A N 1
ATOM 7085 C CA . PHE A 1 911 ? 11.906 29.453 -3.402 1 96.06 911 PHE A CA 1
ATOM 7086 C C . PHE A 1 911 ? 12.086 30.125 -4.762 1 96.06 911 PHE A C 1
ATOM 7088 O O . PHE A 1 911 ? 11.195 30.062 -5.613 1 96.06 911 PHE A O 1
ATOM 7095 N N . PRO A 1 912 ? 13.203 30.656 -5.02 1 94.12 912 PRO A N 1
ATOM 7096 C CA . PRO A 1 912 ? 13.445 31.328 -6.297 1 94.12 912 PRO A CA 1
ATOM 7097 C C . PRO A 1 912 ? 13.531 30.344 -7.469 1 94.12 912 PRO A C 1
ATOM 7099 O O . PRO A 1 912 ? 13.758 29.156 -7.27 1 94.12 912 PRO A O 1
ATOM 7102 N N . LEU A 1 913 ? 13.305 30.828 -8.664 1 96.31 913 LEU A N 1
ATOM 7103 C CA . LEU A 1 913 ? 13.477 30.078 -9.898 1 96.31 913 LEU A CA 1
ATOM 7104 C C . LEU A 1 913 ? 14.945 29.812 -10.18 1 96.31 913 LEU A C 1
ATOM 7106 O O . LEU A 1 913 ? 15.766 30.734 -10.164 1 96.31 913 LEU A O 1
ATOM 7110 N N . VAL A 1 914 ? 15.359 28.562 -10.328 1 95.88 914 VAL A N 1
ATOM 7111 C CA . VAL A 1 914 ? 16.734 28.188 -10.617 1 95.88 914 VAL A CA 1
ATOM 7112 C C . VAL A 1 914 ? 16.781 27.234 -11.82 1 95.88 914 VAL A C 1
ATOM 7114 O O . VAL A 1 914 ? 15.93 26.359 -11.945 1 95.88 914 VAL A O 1
ATOM 7117 N N . ASP A 1 915 ? 17.609 27.469 -12.727 1 97.19 915 ASP A N 1
ATOM 7118 C CA . ASP A 1 915 ? 17.828 26.656 -13.914 1 97.19 915 ASP A CA 1
ATOM 7119 C C . ASP A 1 915 ? 19.219 26.016 -13.906 1 97.19 915 ASP A C 1
ATOM 7121 O O . ASP A 1 915 ? 20.219 26.719 -14.078 1 97.19 915 ASP A O 1
ATOM 7125 N N . MET A 1 916 ? 19.312 24.75 -13.664 1 96.5 916 MET A N 1
ATOM 7126 C CA . MET A 1 916 ? 20.578 24.016 -13.633 1 96.5 916 MET A CA 1
ATOM 7127 C C . MET A 1 916 ? 20.75 23.156 -14.883 1 96.5 916 MET A C 1
ATOM 7129 O O . MET A 1 916 ? 19.797 22.484 -15.305 1 96.5 916 MET A O 1
ATOM 7133 N N . VAL A 1 917 ? 21.922 23.141 -15.461 1 96.5 917 VAL A N 1
ATOM 7134 C CA . VAL A 1 917 ? 22.172 22.359 -16.672 1 96.5 917 VAL A CA 1
ATOM 7135 C C . VAL A 1 917 ? 23.5 21.625 -16.531 1 96.5 917 VAL A C 1
ATOM 7137 O O . VAL A 1 917 ? 24.422 22.109 -15.867 1 96.5 917 VAL A O 1
ATOM 7140 N N . LYS A 1 918 ? 23.547 20.453 -17.078 1 94.69 918 LYS A N 1
ATOM 7141 C CA . LYS A 1 918 ? 24.812 19.719 -17.172 1 94.69 918 LYS A CA 1
ATOM 7142 C C . LYS A 1 918 ? 25.844 20.531 -17.969 1 94.69 918 LYS A C 1
ATOM 7144 O O . LYS A 1 918 ? 25.531 21.047 -19.047 1 94.69 918 LYS A O 1
ATOM 7149 N N . ASP A 1 919 ? 27 20.734 -17.375 1 93.5 919 ASP A N 1
ATOM 7150 C CA . ASP A 1 919 ? 28.078 21.547 -17.938 1 93.5 919 ASP A CA 1
ATOM 7151 C C . ASP A 1 919 ? 29.438 20.875 -17.75 1 93.5 919 ASP A C 1
ATOM 7153 O O . ASP A 1 919 ? 30.016 20.938 -16.656 1 93.5 919 ASP A O 1
ATOM 7157 N N . PRO A 1 920 ? 29.922 20.297 -18.812 1 87.56 920 PRO A N 1
ATOM 7158 C CA . PRO A 1 920 ? 31.188 19.594 -18.703 1 87.56 920 PRO A CA 1
ATOM 7159 C C . PRO A 1 920 ? 32.344 20.5 -18.281 1 87.56 920 PRO A C 1
ATOM 7161 O O . PRO A 1 920 ? 33.375 20.031 -17.828 1 87.56 920 PRO A O 1
ATOM 7164 N N . HIS A 1 921 ? 32.156 21.781 -18.391 1 88.62 921 HIS A N 1
ATOM 7165 C CA . HIS A 1 921 ? 33.219 22.719 -18.062 1 88.62 921 HIS A CA 1
ATOM 7166 C C . HIS A 1 921 ? 33.219 23.094 -16.594 1 88.62 921 HIS A C 1
ATOM 7168 O O . HIS A 1 921 ? 34.188 23.625 -16.062 1 88.62 921 HIS A O 1
ATOM 7174 N N . ALA A 1 922 ? 32.094 22.828 -16.016 1 89.56 922 ALA A N 1
ATOM 7175 C CA . ALA A 1 922 ? 32.031 23.094 -14.578 1 89.56 922 ALA A CA 1
ATOM 7176 C C . ALA A 1 922 ? 32.719 21.984 -13.789 1 89.56 922 ALA A C 1
ATOM 7178 O O . ALA A 1 922 ? 32.656 20.812 -14.172 1 89.56 922 ALA A O 1
ATOM 7179 N N . GLU A 1 923 ? 33.344 22.312 -12.789 1 83.75 923 GLU A N 1
ATOM 7180 C CA . GLU A 1 923 ? 34.094 21.359 -11.969 1 83.75 923 GLU A CA 1
ATOM 7181 C C . GLU A 1 923 ? 33.156 20.25 -11.453 1 83.75 923 GLU A C 1
ATOM 7183 O O . GLU A 1 923 ? 33.562 19.078 -11.43 1 83.75 923 GLU A O 1
ATOM 7188 N N . CYS A 1 924 ? 32.031 20.609 -11.055 1 87.19 924 CYS A N 1
ATOM 7189 C CA . CYS A 1 924 ? 31.125 19.594 -10.516 1 87.19 924 CYS A CA 1
ATOM 7190 C C . CYS A 1 924 ? 30.281 18.969 -11.617 1 87.19 924 CYS A C 1
ATOM 7192 O O . CYS A 1 924 ? 29.406 18.141 -11.344 1 87.19 924 CYS A O 1
ATOM 7194 N N . GLY A 1 925 ? 30.422 19.422 -12.812 1 90.94 925 GLY A N 1
ATOM 7195 C CA . GLY A 1 925 ? 29.719 18.859 -13.953 1 90.94 925 GLY A CA 1
ATOM 7196 C C . GLY A 1 925 ? 28.391 19.531 -14.234 1 90.94 925 GLY A C 1
ATOM 7197 O O . GLY A 1 925 ? 27.672 19.156 -15.172 1 90.94 925 GLY A O 1
ATOM 7198 N N . TRP A 1 926 ? 27.922 20.5 -13.406 1 94.38 926 TRP A N 1
ATOM 7199 C CA . TRP A 1 926 ? 26.656 21.203 -13.57 1 94.38 926 TRP A CA 1
ATOM 7200 C C . TRP A 1 926 ? 26.828 22.703 -13.266 1 94.38 926 TRP A C 1
ATOM 7202 O O . TRP A 1 926 ? 27.734 23.078 -12.516 1 94.38 926 TRP A O 1
ATOM 7212 N N . SER A 1 927 ? 26.062 23.531 -13.898 1 94.31 927 SER A N 1
ATOM 7213 C CA . SER A 1 927 ? 26.125 24.969 -13.672 1 94.31 927 SER A CA 1
ATOM 7214 C C . SER A 1 927 ? 24.734 25.594 -13.688 1 94.31 927 SER A C 1
ATOM 7216 O O . SER A 1 927 ? 23.797 25.031 -14.25 1 94.31 927 SER A O 1
ATOM 7218 N N . LYS A 1 928 ? 24.641 26.688 -12.945 1 92.62 928 LYS A N 1
ATOM 7219 C CA . LYS A 1 928 ? 23.406 27.484 -12.969 1 92.62 928 LYS A CA 1
ATOM 7220 C C . LYS A 1 928 ? 23.359 28.391 -14.195 1 92.62 928 LYS A C 1
ATOM 7222 O O . LYS A 1 928 ? 24.328 29.109 -14.484 1 92.62 928 LYS A O 1
ATOM 7227 N N . ARG A 1 929 ? 22.234 28.203 -14.82 1 89.25 929 ARG A N 1
ATOM 7228 C CA . ARG A 1 929 ? 22.047 29.078 -15.969 1 89.25 929 ARG A CA 1
ATOM 7229 C C . ARG A 1 929 ? 21.406 30.406 -15.539 1 89.25 929 ARG A C 1
ATOM 7231 O O . ARG A 1 929 ? 20.5 30.422 -14.711 1 89.25 929 ARG A O 1
ATOM 7238 N N . GLU A 1 930 ? 22 31.531 -15.82 1 69.12 930 GLU A N 1
ATOM 7239 C CA . GLU A 1 930 ? 21.484 32.844 -15.492 1 69.12 930 GLU A CA 1
ATOM 7240 C C . GLU A 1 930 ? 20.312 33.219 -16.391 1 69.12 930 GLU A C 1
ATOM 7242 O O . GLU A 1 930 ? 20.266 32.812 -17.547 1 69.12 930 GLU A O 1
ATOM 7247 N N . MET B 1 1 ? -55.812 15.352 60.188 1 22.86 1 MET B N 1
ATOM 7248 C CA . MET B 1 1 ? -55.719 16.5 59.281 1 22.86 1 MET B CA 1
ATOM 7249 C C . MET B 1 1 ? -54.5 16.406 58.406 1 22.86 1 MET B C 1
ATOM 7251 O O . MET B 1 1 ? -53.406 16.797 58.812 1 22.86 1 MET B O 1
ATOM 7255 N N . THR B 1 2 ? -54.188 15.305 57.812 1 27.2 2 THR B N 1
ATOM 7256 C CA . THR B 1 2 ? -53.188 14.641 57.031 1 27.2 2 THR B CA 1
ATOM 7257 C C . THR B 1 2 ? -52.938 15.398 55.719 1 27.2 2 THR B C 1
ATOM 7259 O O . THR B 1 2 ? -53.719 15.289 54.781 1 27.2 2 THR B O 1
ATOM 7262 N N . ASP B 1 3 ? -52.75 16.75 55.906 1 26.52 3 ASP B N 1
ATOM 7263 C CA . ASP B 1 3 ? -52.781 17.719 54.812 1 26.52 3 ASP B CA 1
ATOM 7264 C C . ASP B 1 3 ? -51.781 17.359 53.719 1 26.52 3 ASP B C 1
ATOM 7266 O O . ASP B 1 3 ? -50.719 16.812 54 1 26.52 3 ASP B O 1
ATOM 7270 N N . ALA B 1 4 ? -52.406 17.422 52.438 1 32.19 4 ALA B N 1
ATOM 7271 C CA . ALA B 1 4 ? -52.094 17.109 51.062 1 32.19 4 ALA B CA 1
ATOM 7272 C C . ALA B 1 4 ? -50.844 17.859 50.594 1 32.19 4 ALA B C 1
ATOM 7274 O O . ALA B 1 4 ? -50.844 19.094 50.5 1 32.19 4 ALA B O 1
ATOM 7275 N N . LEU B 1 5 ? -49.625 17.438 50.938 1 31.97 5 LEU B N 1
ATOM 7276 C CA . LEU B 1 5 ? -48.375 18.062 50.469 1 31.97 5 LEU B CA 1
ATOM 7277 C C . LEU B 1 5 ? -48.438 18.312 48.969 1 31.97 5 LEU B C 1
ATOM 7279 O O . LEU B 1 5 ? -48.812 17.438 48.188 1 31.97 5 LEU B O 1
ATOM 7283 N N . PRO B 1 6 ? -48.656 19.562 48.562 1 31.97 6 PRO B N 1
ATOM 7284 C CA . PRO B 1 6 ? -48.906 19.828 47.125 1 31.97 6 PRO B CA 1
ATOM 7285 C C . PRO B 1 6 ? -47.875 19.156 46.219 1 31.97 6 PRO B C 1
ATOM 7287 O O . PRO B 1 6 ? -46.75 18.922 46.625 1 31.97 6 PRO B O 1
ATOM 7290 N N . ILE B 1 7 ? -48.375 18.234 45.25 1 29.81 7 ILE B N 1
ATOM 7291 C CA . ILE B 1 7 ? -47.719 17.531 44.156 1 29.81 7 ILE B CA 1
ATOM 7292 C C . ILE B 1 7 ? -46.875 18.5 43.344 1 29.81 7 ILE B C 1
ATOM 7294 O O . ILE B 1 7 ? -47.406 19.5 42.844 1 29.81 7 ILE B O 1
ATOM 7298 N N . ILE B 1 8 ? -45.625 18.766 43.688 1 33.22 8 ILE B N 1
ATOM 7299 C CA . ILE B 1 8 ? -44.625 19.562 42.969 1 33.22 8 ILE B CA 1
ATOM 7300 C C . ILE B 1 8 ? -44.781 19.359 41.469 1 33.22 8 ILE B C 1
ATOM 7302 O O . ILE B 1 8 ? -45.062 18.25 41 1 33.22 8 ILE B O 1
ATOM 7306 N N . PRO B 1 9 ? -45.094 20.422 40.656 1 34.94 9 PRO B N 1
ATOM 7307 C CA . PRO B 1 9 ? -45.344 20.344 39.219 1 34.94 9 PRO B CA 1
ATOM 7308 C C . PRO B 1 9 ? -44.5 19.25 38.562 1 34.94 9 PRO B C 1
ATOM 7310 O O . PRO B 1 9 ? -43.281 19.141 38.844 1 34.94 9 PRO B O 1
ATOM 7313 N N . GLU B 1 10 ? -44.969 18.094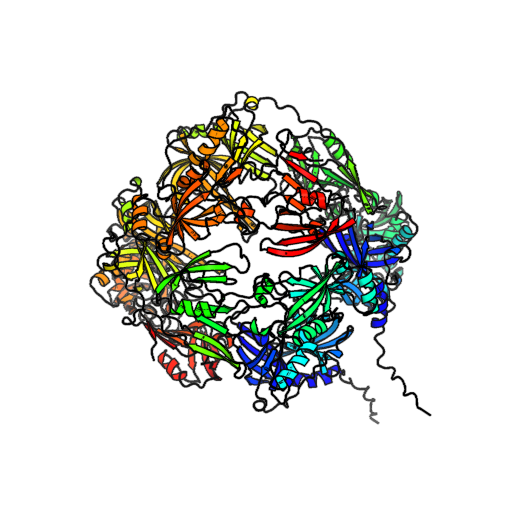 38.156 1 33.53 10 GLU B N 1
ATOM 7314 C CA . GLU B 1 10 ? -44.625 16.859 37.438 1 33.53 10 GLU B CA 1
ATOM 7315 C C . GLU B 1 10 ? -43.75 17.156 36.219 1 33.53 10 GLU B C 1
ATOM 7317 O O . GLU B 1 10 ? -43.906 18.203 35.562 1 33.53 10 GLU B O 1
ATOM 7322 N N . LEU B 1 11 ? -42.625 16.469 35.938 1 37.25 11 LEU B N 1
ATOM 7323 C CA . LEU B 1 11 ? -41.656 16.266 34.875 1 37.25 11 LEU B CA 1
ATOM 7324 C C . LEU B 1 11 ? -42.344 16.203 33.531 1 37.25 11 LEU B C 1
ATOM 7326 O O . LEU B 1 11 ? -42.969 15.203 33.156 1 37.25 11 LEU B O 1
ATOM 7330 N N . LYS B 1 12 ? -43 17.203 33.031 1 42.97 12 LYS B N 1
ATOM 7331 C CA . LYS B 1 12 ? -43.5 17.312 31.656 1 42.97 12 LYS B CA 1
ATOM 7332 C C . LYS B 1 12 ? -42.469 16.703 30.688 1 42.97 12 LYS B C 1
ATOM 7334 O O . LYS B 1 12 ? -41.312 17.109 30.656 1 42.97 12 LYS B O 1
ATOM 7339 N N . PRO B 1 13 ? -42.656 15.5 30.125 1 48.72 13 PRO B N 1
ATOM 7340 C CA . PRO B 1 13 ? -41.75 14.914 29.141 1 48.72 13 PRO B CA 1
ATOM 7341 C C . PRO B 1 13 ? -41.344 15.914 28.062 1 48.72 13 PRO B C 1
ATOM 7343 O O . PRO B 1 13 ? -42.125 16.781 27.672 1 48.72 13 PRO B O 1
ATOM 7346 N N . SER B 1 14 ? -40.062 16.188 27.75 1 69.19 14 SER B N 1
ATOM 7347 C CA . SER B 1 14 ? -39.469 17.078 26.766 1 69.19 14 SER B CA 1
ATOM 7348 C C . SER B 1 14 ? -40.125 16.891 25.406 1 69.19 14 SER B C 1
ATOM 7350 O O . SER B 1 14 ? -40.656 15.828 25.109 1 69.19 14 SER B O 1
ATOM 7352 N N . LYS B 1 15 ? -40.812 17.922 24.703 1 82.56 15 LYS B N 1
ATOM 7353 C CA . LYS B 1 15 ? -41.344 17.906 23.344 1 82.56 15 LYS B CA 1
ATOM 7354 C C . LYS B 1 15 ? -40.625 16.875 22.484 1 82.56 15 LYS B C 1
ATOM 7356 O O . LYS B 1 15 ? -41.281 16.203 21.672 1 82.56 15 LYS B O 1
ATOM 7361 N N . TRP B 1 16 ? -39.531 16.562 22.75 1 87.69 16 TRP B N 1
ATOM 7362 C CA . TRP B 1 16 ? -38.75 15.594 22 1 87.69 16 TRP B CA 1
ATOM 7363 C C . TRP B 1 16 ? -39.25 14.172 22.281 1 87.69 16 TRP B C 1
ATOM 7365 O O . TRP B 1 16 ? -39.281 13.336 21.391 1 87.69 16 TRP B O 1
ATOM 7375 N N . GLN B 1 17 ? -39.625 13.938 23.438 1 86.19 17 GLN B N 1
ATOM 7376 C CA . GLN B 1 17 ? -40.062 12.594 23.781 1 86.19 17 GLN B CA 1
ATOM 7377 C C . GLN B 1 17 ? -41.344 12.227 23.016 1 86.19 17 GLN B C 1
ATOM 7379 O O . GLN B 1 17 ? -41.469 11.117 22.5 1 86.19 17 GLN B O 1
ATOM 7384 N N . GLY B 1 18 ? -42.312 13.102 23.016 1 89.06 18 GLY B N 1
ATOM 7385 C CA . GLY B 1 18 ? -43.531 12.859 22.266 1 89.06 18 GLY B CA 1
ATOM 7386 C C . GLY B 1 18 ? -43.281 12.68 20.781 1 89.06 18 GLY B C 1
ATOM 7387 O O . GLY B 1 18 ? -43.844 11.773 20.156 1 89.06 18 GLY B O 1
ATOM 7388 N N . THR B 1 19 ? -42.5 13.461 20.266 1 92.44 19 THR B N 1
ATOM 7389 C CA . THR B 1 19 ? -42.188 13.414 18.844 1 92.44 19 THR B CA 1
ATOM 7390 C C . THR B 1 19 ? -41.5 12.102 18.484 1 92.44 19 THR B C 1
ATOM 7392 O O . THR B 1 19 ? -41.844 11.453 17.5 1 92.44 19 THR B O 1
ATOM 7395 N N . ILE B 1 20 ? -40.594 11.664 19.281 1 89.88 20 ILE B N 1
ATOM 7396 C CA . ILE B 1 20 ? -39.812 10.453 19.016 1 89.88 20 ILE B CA 1
ATOM 7397 C C . ILE B 1 20 ? -40.719 9.234 19.078 1 89.88 20 ILE B C 1
ATOM 7399 O O . ILE B 1 20 ? -40.656 8.344 18.234 1 89.88 20 ILE B O 1
ATOM 7403 N N . ASN B 1 21 ? -41.625 9.25 20 1 86.38 21 ASN B N 1
ATOM 7404 C CA . ASN B 1 21 ? -42.562 8.125 20.141 1 86.38 21 ASN B CA 1
ATOM 7405 C C . ASN B 1 21 ? -43.469 7.969 18.922 1 86.38 21 ASN B C 1
ATOM 7407 O O . ASN B 1 21 ? -43.844 6.852 18.562 1 86.38 21 ASN B O 1
ATOM 7411 N N . ASN B 1 22 ? -43.719 9.039 18.375 1 88.69 22 ASN B N 1
ATOM 7412 C CA . ASN B 1 22 ? -44.562 8.992 17.203 1 88.69 22 ASN B CA 1
ATOM 7413 C C . ASN B 1 22 ? -43.781 8.609 15.953 1 88.69 22 ASN B C 1
ATOM 7415 O O . ASN B 1 22 ? -44.25 7.793 15.148 1 88.69 22 ASN B O 1
ATOM 7419 N N . VAL B 1 23 ? -42.625 9.078 15.812 1 91.94 23 VAL B N 1
ATOM 7420 C CA . VAL B 1 23 ? -41.844 8.922 14.594 1 91.94 23 VAL B CA 1
ATOM 7421 C C . VAL B 1 23 ? -41.25 7.512 14.547 1 91.94 23 VAL B C 1
ATOM 7423 O O . VAL B 1 23 ? -41.094 6.941 13.461 1 91.94 23 VAL B O 1
ATOM 7426 N N . VAL B 1 24 ? -41 6.941 15.656 1 89.31 24 VAL B N 1
ATOM 7427 C CA . VAL B 1 24 ? -40.375 5.637 15.727 1 89.31 24 VAL B CA 1
ATOM 7428 C C . VAL B 1 24 ? -41.219 4.594 15.031 1 89.31 24 VAL B C 1
ATOM 7430 O O . VAL B 1 24 ? -40.719 3.629 14.461 1 89.31 24 VAL B O 1
ATOM 7433 N N . LYS B 1 25 ? -42.5 4.828 14.977 1 89.75 25 LYS B N 1
ATOM 7434 C CA . LYS B 1 25 ? -43.406 3.887 14.359 1 89.75 25 LYS B CA 1
ATOM 7435 C C . LYS B 1 25 ? -43.25 3.852 12.844 1 89.75 25 LYS B C 1
ATOM 7437 O O . LYS B 1 25 ? -43.656 2.898 12.188 1 89.75 25 LYS B O 1
ATOM 7442 N N . ALA B 1 26 ? -42.656 4.867 12.336 1 93.69 26 ALA B N 1
ATOM 7443 C CA . ALA B 1 26 ? -42.438 4.949 10.891 1 93.69 26 ALA B CA 1
ATOM 7444 C C . ALA B 1 26 ? -41.031 4.496 10.508 1 93.69 26 ALA B C 1
ATOM 7446 O O . ALA B 1 26 ? -40.719 4.387 9.328 1 93.69 26 ALA B O 1
ATOM 7447 N N . ILE B 1 27 ? -40.188 4.242 11.477 1 93 27 ILE B N 1
ATOM 7448 C CA . ILE B 1 27 ? -38.812 3.848 11.227 1 93 27 ILE B CA 1
ATOM 7449 C C . ILE B 1 27 ? -38.719 2.324 11.188 1 93 27 ILE B C 1
ATOM 7451 O O . ILE B 1 27 ? -39.344 1.632 11.992 1 93 27 ILE B O 1
ATOM 7455 N N . VAL B 1 28 ? -37.969 1.822 10.227 1 92.06 28 VAL B N 1
ATOM 7456 C CA . VAL B 1 28 ? -37.812 0.378 10.086 1 92.06 28 VAL B CA 1
ATOM 7457 C C . VAL B 1 28 ? -36.312 0.021 10.039 1 92.06 28 VAL B C 1
ATOM 7459 O O . VAL B 1 28 ? -35.5 0.837 9.633 1 92.06 28 VAL B O 1
ATOM 7462 N N . SER B 1 29 ? -36 -1.129 10.492 1 91.75 29 SER B N 1
ATOM 7463 C CA . SER B 1 29 ? -34.719 -1.729 10.273 1 91.75 29 SER B CA 1
ATOM 7464 C C . SER B 1 29 ? -34.688 -2.604 9.023 1 91.75 29 SER B C 1
ATOM 7466 O O . SER B 1 29 ? -35.625 -3.4 8.812 1 91.75 29 SER B O 1
ATOM 7468 N N . ILE B 1 30 ? -33.781 -2.383 8.18 1 93.44 30 ILE B N 1
ATOM 7469 C CA . ILE B 1 30 ? -33.719 -3.135 6.934 1 93.44 30 ILE B CA 1
ATOM 7470 C C . ILE B 1 30 ? -32.562 -4.137 7.008 1 93.44 30 ILE B C 1
ATOM 7472 O O . ILE B 1 30 ? -31.406 -3.754 7.191 1 93.44 30 ILE B O 1
ATOM 7476 N N . ARG B 1 31 ? -32.812 -5.375 6.969 1 92.31 31 ARG B N 1
ATOM 7477 C CA . ARG B 1 31 ? -31.844 -6.43 6.77 1 92.31 31 ARG B CA 1
ATOM 7478 C C . ARG B 1 31 ? -31.781 -6.852 5.305 1 92.31 31 ARG B C 1
ATOM 7480 O O . ARG B 1 31 ? -32.781 -7.262 4.727 1 92.31 31 ARG B O 1
ATOM 7487 N N . PHE B 1 32 ? -30.641 -6.719 4.711 1 94.19 32 PHE B N 1
ATOM 7488 C CA . PHE B 1 32 ? -30.625 -6.938 3.27 1 94.19 32 PHE B CA 1
ATOM 7489 C C . PHE B 1 32 ? -29.328 -7.613 2.84 1 94.19 32 PHE B C 1
ATOM 7491 O O . PHE B 1 32 ? -28.344 -7.633 3.594 1 94.19 32 PHE B O 1
ATOM 7498 N N . SER B 1 33 ? -29.391 -8.242 1.646 1 96.12 33 SER B N 1
ATOM 7499 C CA . SER B 1 33 ? -28.234 -8.828 0.98 1 96.12 33 SER B CA 1
ATOM 7500 C C . SER B 1 33 ? -28.141 -8.383 -0.476 1 96.12 33 SER B C 1
ATOM 7502 O O . SER B 1 33 ? -29.156 -8.297 -1.163 1 96.12 33 SER B O 1
ATOM 7504 N N . GLN B 1 34 ? -27.031 -7.91 -0.834 1 96.88 34 GLN B N 1
ATOM 7505 C CA . GLN B 1 34 ? -26.719 -7.891 -2.258 1 96.88 34 GLN B CA 1
ATOM 7506 C C . GLN B 1 34 ? -26.188 -9.242 -2.725 1 96.88 34 GLN B C 1
ATOM 7508 O O . GLN B 1 34 ? -25.094 -9.648 -2.355 1 96.88 34 GLN B O 1
ATOM 7513 N N . VAL B 1 35 ? -26.891 -9.922 -3.559 1 96.31 35 VAL B N 1
ATOM 7514 C CA . VAL B 1 35 ? -26.688 -11.352 -3.777 1 96.31 35 VAL B CA 1
ATOM 7515 C C . VAL B 1 35 ? -25.562 -11.57 -4.77 1 96.31 35 VAL B C 1
ATOM 7517 O O . VAL B 1 35 ? -25.016 -12.672 -4.871 1 96.31 35 VAL B O 1
ATOM 7520 N N . ALA B 1 36 ? -25.203 -10.523 -5.531 1 96.38 36 ALA B N 1
ATOM 7521 C CA . ALA B 1 36 ? -24.125 -10.617 -6.52 1 96.38 36 ALA B CA 1
ATOM 7522 C C . ALA B 1 36 ? -23.344 -9.312 -6.613 1 96.38 36 ALA B C 1
ATOM 7524 O O . ALA B 1 36 ? -23.875 -8.242 -6.293 1 96.38 36 ALA B O 1
ATOM 7525 N N . ALA B 1 37 ? -22.109 -9.469 -7.086 1 96.12 37 ALA B N 1
ATOM 7526 C CA . ALA B 1 37 ? -21.328 -8.258 -7.316 1 96.12 37 ALA B CA 1
ATOM 7527 C C . ALA B 1 37 ? -21.891 -7.449 -8.484 1 96.12 37 ALA B C 1
ATOM 7529 O O . ALA B 1 37 ? -22.359 -8.016 -9.469 1 96.12 37 ALA B O 1
ATOM 7530 N N . PHE B 1 38 ? -21.875 -6.172 -8.352 1 96.94 38 PHE B N 1
ATOM 7531 C CA . PHE B 1 38 ? -22.359 -5.273 -9.391 1 96.94 38 PHE B CA 1
ATOM 7532 C C . PHE B 1 38 ? -21.797 -3.869 -9.203 1 96.94 38 PHE B C 1
ATOM 7534 O O . PHE B 1 38 ? -21.828 -3.316 -8.102 1 96.94 38 PHE B O 1
ATOM 7541 N N . ASP B 1 39 ? -21.188 -3.383 -10.273 1 94.5 39 ASP B N 1
ATOM 7542 C CA . ASP B 1 39 ? -20.625 -2.033 -10.25 1 94.5 39 ASP B CA 1
ATOM 7543 C C . ASP B 1 39 ? -19.531 -1.902 -9.203 1 94.5 39 ASP B C 1
ATOM 7545 O O . ASP B 1 39 ? -18.562 -2.662 -9.219 1 94.5 39 ASP B O 1
ATOM 7549 N N . THR B 1 40 ? -19.719 -1.045 -8.148 1 92.56 40 THR B N 1
ATOM 7550 C CA . THR B 1 40 ? -18.641 -0.767 -7.195 1 92.56 40 THR B CA 1
ATOM 7551 C C . THR B 1 40 ? -18.797 -1.645 -5.953 1 92.56 40 THR B C 1
ATOM 7553 O O . THR B 1 40 ? -17.969 -1.583 -5.043 1 92.56 40 THR B O 1
ATOM 7556 N N . GLU B 1 41 ? -19.844 -2.506 -5.926 1 94.06 41 GLU B N 1
ATOM 7557 C CA . GLU B 1 41 ? -20.109 -3.23 -4.688 1 94.06 41 GLU B CA 1
ATOM 7558 C C . GLU B 1 41 ? -20.031 -4.738 -4.902 1 94.06 41 GLU B C 1
ATOM 7560 O O . GLU B 1 41 ? -20.453 -5.25 -5.934 1 94.06 41 GLU B O 1
ATOM 7565 N N . GLY B 1 42 ? -19.484 -5.422 -3.961 1 94.12 42 GLY B N 1
ATOM 7566 C CA . GLY B 1 42 ? -19.484 -6.875 -3.943 1 94.12 42 GLY B CA 1
ATOM 7567 C C . GLY B 1 42 ? -20.688 -7.457 -3.211 1 94.12 42 GLY B C 1
ATOM 7568 O O . GLY B 1 42 ? -21.484 -6.715 -2.625 1 94.12 42 GLY B O 1
ATOM 7569 N N . PRO B 1 43 ? -20.844 -8.742 -3.324 1 95.81 43 PRO B N 1
ATOM 7570 C CA . PRO B 1 43 ? -21.906 -9.367 -2.539 1 95.81 43 PRO B CA 1
ATOM 7571 C C . PRO B 1 43 ? -21.703 -9.195 -1.033 1 95.81 43 PRO B C 1
ATOM 7573 O O . PRO B 1 43 ? -20.578 -9.266 -0.547 1 95.81 43 PRO B O 1
ATOM 7576 N N . GLU B 1 44 ? -22.797 -8.867 -0.345 1 93.75 44 GLU B N 1
ATOM 7577 C CA . GLU B 1 44 ? -22.688 -8.633 1.092 1 93.75 44 GLU B CA 1
ATOM 7578 C C . GLU B 1 44 ? -24.062 -8.664 1.761 1 93.75 44 GLU B C 1
ATOM 7580 O O . GLU B 1 44 ? -25.094 -8.594 1.085 1 93.75 44 GLU B O 1
ATOM 7585 N N . THR B 1 45 ? -23.969 -8.93 3.043 1 94.25 45 THR B N 1
ATOM 7586 C CA . THR B 1 45 ? -25.141 -8.828 3.898 1 94.25 45 THR B CA 1
ATOM 7587 C C . THR B 1 45 ? -24.953 -7.75 4.961 1 94.25 45 THR B C 1
ATOM 7589 O O . THR B 1 45 ? -23.859 -7.609 5.52 1 94.25 45 THR B O 1
ATOM 7592 N N . SER B 1 46 ? -26 -6.93 5.145 1 90.69 46 SER B N 1
ATOM 7593 C CA . SER B 1 46 ? -25.875 -5.844 6.113 1 90.69 46 SER B CA 1
ATOM 7594 C C . SER B 1 46 ? -27.234 -5.438 6.672 1 90.69 46 SER B C 1
ATOM 7596 O O . SER B 1 46 ? -28.25 -6.059 6.359 1 90.69 46 SER B O 1
ATOM 7598 N N . GLU B 1 47 ? -27.188 -4.59 7.617 1 89.69 47 GLU B N 1
ATOM 7599 C CA . GLU B 1 47 ? -28.375 -4.004 8.234 1 89.69 47 GLU B CA 1
ATOM 7600 C C . GLU B 1 47 ? -28.281 -2.482 8.258 1 89.69 47 GLU B C 1
ATOM 7602 O O . GLU B 1 47 ? -27.203 -1.92 8.398 1 89.69 47 GLU B O 1
ATOM 7607 N N . ALA B 1 48 ? -29.375 -1.909 8.062 1 91.5 48 ALA B N 1
ATOM 7608 C CA . ALA B 1 48 ? -29.469 -0.451 8.07 1 91.5 48 ALA B CA 1
ATOM 7609 C C . ALA B 1 48 ? -30.875 0.015 8.43 1 91.5 48 ALA B C 1
ATOM 7611 O O . ALA B 1 48 ? -31.703 -0.779 8.883 1 91.5 48 ALA B O 1
ATOM 7612 N N . SER B 1 49 ? -31.047 1.317 8.344 1 92.62 49 SER B N 1
ATOM 7613 C CA . SER B 1 49 ? -32.344 1.886 8.688 1 92.62 49 SER B CA 1
ATOM 7614 C C . SER B 1 49 ? -33.031 2.467 7.461 1 92.62 49 SER B C 1
ATOM 7616 O O . SER B 1 49 ? -32.406 2.697 6.434 1 92.62 49 SER B O 1
ATOM 7618 N N . GLY B 1 50 ? -34.312 2.539 7.52 1 95.31 50 GLY B N 1
ATOM 7619 C CA . GLY B 1 50 ? -35.188 3.254 6.613 1 95.31 50 GLY B CA 1
ATOM 7620 C C . GLY B 1 50 ? -36.438 3.779 7.297 1 95.31 50 GLY B C 1
ATOM 7621 O O . GLY B 1 50 ? -36.688 3.504 8.477 1 95.31 50 GLY B O 1
ATOM 7622 N N . PHE B 1 51 ? -37.188 4.633 6.629 1 96.69 51 PHE B N 1
ATOM 7623 C CA . PHE B 1 51 ? -38.438 5.098 7.219 1 96.69 51 PHE B CA 1
ATOM 7624 C C . PHE B 1 51 ? -39.531 5.227 6.16 1 96.69 51 PHE B C 1
ATOM 7626 O O . PHE B 1 51 ? -39.25 5.504 4.996 1 96.69 51 PHE B O 1
ATOM 7633 N N . ILE B 1 52 ? -40.719 4.996 6.582 1 97.12 52 ILE B N 1
ATOM 7634 C CA . ILE B 1 52 ? -41.875 4.992 5.707 1 97.12 52 ILE B CA 1
ATOM 7635 C C . ILE B 1 52 ? -42.25 6.422 5.301 1 97.12 52 ILE B C 1
ATOM 7637 O O . ILE B 1 52 ? -42.438 7.285 6.156 1 97.12 52 ILE B O 1
ATOM 7641 N N . VAL B 1 53 ? -42.25 6.637 4.051 1 98.5 53 VAL B N 1
ATOM 7642 C CA . VAL B 1 53 ? -42.562 7.969 3.541 1 98.5 53 VAL B CA 1
ATOM 7643 C C . VAL B 1 53 ? -43.906 7.953 2.846 1 98.5 53 VAL B C 1
ATOM 7645 O O . VAL B 1 53 ? -44.469 9.008 2.543 1 98.5 53 VAL B O 1
ATOM 7648 N N . ASP B 1 54 ? -44.438 6.777 2.533 1 97.94 54 ASP B N 1
ATOM 7649 C CA . ASP B 1 54 ? -45.75 6.566 1.969 1 97.94 54 ASP B CA 1
ATOM 7650 C C . ASP B 1 54 ? -46.406 5.309 2.543 1 97.94 54 ASP B C 1
ATOM 7652 O O . ASP B 1 54 ? -46.188 4.207 2.027 1 97.94 54 ASP B O 1
ATOM 7656 N N . ALA B 1 55 ? -47.156 5.441 3.512 1 96.31 55 ALA B N 1
ATOM 7657 C CA . ALA B 1 55 ? -47.75 4.316 4.227 1 96.31 55 ALA B CA 1
ATOM 7658 C C . ALA B 1 55 ? -48.812 3.627 3.379 1 96.31 55 ALA B C 1
ATOM 7660 O O . ALA B 1 55 ? -49 2.41 3.471 1 96.31 55 ALA B O 1
ATOM 7661 N N . LYS B 1 56 ? -49.469 4.316 2.596 1 95.38 56 LYS B N 1
ATOM 7662 C CA . LYS B 1 56 ? -50.531 3.771 1.77 1 95.38 56 LYS B CA 1
ATOM 7663 C C . LYS B 1 56 ? -49.969 2.859 0.68 1 95.38 56 LYS B C 1
ATOM 7665 O O . LYS B 1 56 ? -50.469 1.733 0.504 1 95.38 56 LYS B O 1
ATOM 7670 N N . ASN B 1 57 ? -48.969 3.322 0.021 1 96.06 57 ASN B N 1
ATOM 7671 C CA . ASN B 1 57 ? -48.406 2.57 -1.09 1 96.06 57 ASN B CA 1
ATOM 7672 C C . ASN B 1 57 ? -47.25 1.677 -0.627 1 96.06 57 ASN B C 1
ATOM 7674 O O . ASN B 1 57 ? -46.75 0.86 -1.398 1 96.06 57 ASN B O 1
ATOM 7678 N N . GLY B 1 58 ? -46.844 1.77 0.577 1 97.69 58 GLY B N 1
ATOM 7679 C CA . GLY B 1 58 ? -45.781 0.949 1.117 1 97.69 58 GLY B CA 1
ATOM 7680 C C . GLY B 1 58 ? -44.406 1.316 0.569 1 97.69 58 GLY B C 1
ATOM 7681 O O . GLY B 1 58 ? -43.688 0.461 0.038 1 97.69 58 GLY B O 1
ATOM 7682 N N . ILE B 1 59 ? -44.031 2.623 0.723 1 98.5 59 ILE B N 1
ATOM 7683 C CA . ILE B 1 59 ? -42.75 3.074 0.225 1 98.5 59 ILE B CA 1
ATOM 7684 C C . ILE B 1 59 ? -41.844 3.477 1.397 1 98.5 59 ILE B C 1
ATOM 7686 O O . ILE B 1 59 ? -42.281 4.242 2.27 1 98.5 59 ILE B O 1
ATOM 7690 N N . ILE B 1 60 ? -40.625 2.918 1.436 1 98 60 ILE B N 1
ATOM 7691 C CA . ILE B 1 60 ? -39.625 3.211 2.447 1 98 60 ILE B CA 1
ATOM 7692 C C . ILE B 1 60 ? -38.469 3.961 1.811 1 98 60 ILE B C 1
ATOM 7694 O O . ILE B 1 60 ? -37.969 3.582 0.74 1 98 60 ILE B O 1
ATOM 7698 N N . LEU B 1 61 ? -38.062 5.082 2.416 1 98.44 61 LEU B N 1
ATOM 7699 C CA . LEU B 1 61 ? -36.875 5.797 1.989 1 98.44 61 LEU B CA 1
ATOM 7700 C C . LEU B 1 61 ? -35.625 5.312 2.754 1 98.44 61 LEU B C 1
ATOM 7702 O O . LEU B 1 61 ? -35.688 5.105 3.969 1 98.44 61 LEU B O 1
ATOM 7706 N N . THR B 1 62 ? -34.531 5.047 2.086 1 97.25 62 THR B N 1
ATOM 7707 C CA . THR B 1 62 ? -33.219 4.695 2.664 1 97.25 62 THR B CA 1
ATOM 7708 C C . THR B 1 62 ? -32.094 5.152 1.759 1 97.25 62 THR B C 1
ATOM 7710 O O . THR B 1 62 ? -32.281 6.023 0.908 1 97.25 62 THR B O 1
ATOM 7713 N N . ASN B 1 63 ? -30.922 4.719 2.074 1 96.31 63 ASN B N 1
ATOM 7714 C CA . ASN B 1 63 ? -29.766 5.086 1.265 1 96.31 63 ASN B CA 1
ATOM 7715 C C . ASN B 1 63 ? -29.609 4.164 0.059 1 96.31 63 ASN B C 1
ATOM 7717 O O . ASN B 1 63 ? -30.094 3.035 0.068 1 96.31 63 ASN B O 1
ATOM 7721 N N . ARG B 1 64 ? -28.953 4.668 -0.952 1 96.19 64 ARG B N 1
ATOM 7722 C CA . ARG B 1 64 ? -28.656 3.904 -2.158 1 96.19 64 ARG B CA 1
ATOM 7723 C C . ARG B 1 64 ? -27.859 2.652 -1.827 1 96.19 64 ARG B C 1
ATOM 7725 O O . ARG B 1 64 ? -28.078 1.591 -2.412 1 96.19 64 ARG B O 1
ATOM 7732 N N . HIS B 1 65 ? -26.891 2.779 -0.917 1 93.12 65 HIS B N 1
ATOM 7733 C CA . HIS B 1 65 ? -26.047 1.646 -0.579 1 93.12 65 HIS B CA 1
ATOM 7734 C C . HIS B 1 65 ? -26.797 0.616 0.251 1 93.12 65 HIS B C 1
ATOM 7736 O O . HIS B 1 65 ? -26.344 -0.519 0.408 1 93.12 65 HIS B O 1
ATOM 7742 N N . VAL B 1 66 ? -27.938 0.978 0.793 1 94.38 66 VAL B N 1
ATOM 7743 C CA . VAL B 1 66 ? -28.812 0.036 1.483 1 94.38 66 VAL B CA 1
ATOM 7744 C C . VAL B 1 66 ? -29.734 -0.639 0.478 1 94.38 66 VAL B C 1
ATOM 7746 O O . VAL B 1 66 ? -29.922 -1.858 0.514 1 94.38 66 VAL B O 1
ATOM 7749 N N . ALA B 1 67 ? -30.297 0.153 -0.447 1 96.19 67 ALA B N 1
ATOM 7750 C CA . ALA B 1 67 ? -31.141 -0.394 -1.507 1 96.19 67 ALA B CA 1
ATOM 7751 C C . ALA B 1 67 ? -30.312 -1.16 -2.529 1 96.19 67 ALA B C 1
ATOM 7753 O O . ALA B 1 67 ? -30.859 -1.899 -3.354 1 96.19 67 ALA B O 1
ATOM 7754 N N . CYS B 1 68 ? -29.016 -1.032 -2.492 1 94.5 68 CYS B N 1
ATOM 7755 C CA . CYS B 1 68 ? -28.031 -1.73 -3.301 1 94.5 68 CYS B CA 1
ATOM 7756 C C . CYS B 1 68 ? -28.156 -1.356 -4.773 1 94.5 68 CYS B C 1
ATOM 7758 O O . CYS B 1 68 ? -29.281 -1.276 -5.297 1 94.5 68 CYS B O 1
ATOM 7760 N N . ALA B 1 69 ? -27.125 -1.187 -5.441 1 93.81 69 ALA B N 1
ATOM 7761 C CA . ALA B 1 69 ? -27.125 -0.977 -6.887 1 93.81 69 ALA B CA 1
ATOM 7762 C C . ALA B 1 69 ? -27.391 -2.281 -7.633 1 93.81 69 ALA B C 1
ATOM 7764 O O . ALA B 1 69 ? -27.922 -2.268 -8.742 1 93.81 69 ALA B O 1
ATOM 7765 N N . GLY B 1 70 ? -27.016 -3.402 -7.023 1 96.06 70 GLY B N 1
ATOM 7766 C CA . GLY B 1 70 ? -27.156 -4.719 -7.629 1 96.06 70 GLY B CA 1
ATOM 7767 C C . GLY B 1 70 ? -28.375 -5.48 -7.113 1 96.06 70 GLY B C 1
ATOM 7768 O O . GLY B 1 70 ? -29.281 -4.891 -6.523 1 96.06 70 GLY B O 1
ATOM 7769 N N . PRO B 1 71 ? -28.422 -6.785 -7.473 1 96.94 71 PRO B N 1
ATOM 7770 C CA . PRO B 1 71 ? -29.547 -7.594 -7.02 1 96.94 71 PRO B CA 1
ATOM 7771 C C . PRO B 1 71 ? -29.719 -7.582 -5.5 1 96.94 71 PRO B C 1
ATOM 7773 O O . PRO B 1 71 ? -28.719 -7.637 -4.77 1 96.94 71 PRO B O 1
ATOM 7776 N N . PHE B 1 72 ? -30.969 -7.605 -5.074 1 96.62 72 PHE B N 1
ATOM 7777 C CA . PHE B 1 72 ? -31.312 -7.297 -3.689 1 96.62 72 PHE B CA 1
ATOM 7778 C C . PHE B 1 72 ? -32.312 -8.312 -3.135 1 96.62 72 PHE B C 1
ATOM 7780 O O . PHE B 1 72 ? -33.25 -8.719 -3.828 1 96.62 72 PHE B O 1
ATOM 7787 N N . VAL B 1 73 ? -31.984 -8.789 -1.948 1 96.19 73 VAL B N 1
ATOM 7788 C CA . VAL B 1 73 ? -32.938 -9.508 -1.113 1 96.19 73 VAL B CA 1
ATOM 7789 C C . VAL B 1 73 ? -32.938 -8.914 0.291 1 96.19 73 VAL B C 1
ATOM 7791 O O . VAL B 1 73 ? -31.906 -8.742 0.912 1 96.19 73 VAL B O 1
ATOM 7794 N N . GLY B 1 74 ? -34.188 -8.539 0.751 1 94.69 74 GLY B N 1
ATOM 7795 C CA . GLY B 1 74 ? -34.188 -7.934 2.074 1 94.69 74 GLY B CA 1
ATOM 7796 C C . GLY B 1 74 ? -35.562 -7.918 2.738 1 94.69 74 GLY B C 1
ATOM 7797 O O . GLY B 1 74 ? -36.562 -8.258 2.107 1 94.69 74 GLY B O 1
ATOM 7798 N N . GLU B 1 75 ? -35.562 -7.594 4.051 1 94.44 75 GLU B N 1
ATOM 7799 C CA . GLU B 1 75 ? -36.75 -7.469 4.891 1 94.44 75 GLU B CA 1
ATOM 7800 C C . GLU B 1 75 ? -36.688 -6.207 5.746 1 94.44 75 GLU B C 1
ATOM 7802 O O . GLU B 1 75 ? -35.594 -5.766 6.129 1 94.44 75 GLU B O 1
ATOM 7807 N N . ALA B 1 76 ? -37.781 -5.68 5.918 1 93.88 76 ALA B N 1
ATOM 7808 C CA . ALA B 1 76 ? -37.938 -4.566 6.855 1 93.88 76 ALA B CA 1
ATOM 7809 C C . ALA B 1 76 ? -38.562 -5.023 8.164 1 93.88 76 ALA B C 1
ATOM 7811 O O . ALA B 1 76 ? -39.531 -5.797 8.156 1 93.88 76 ALA B O 1
ATOM 7812 N N . ILE B 1 77 ? -37.969 -4.59 9.25 1 91.62 77 ILE B N 1
ATOM 7813 C CA . ILE B 1 77 ? -38.469 -4.902 10.578 1 91.62 77 ILE B CA 1
ATOM 7814 C C . ILE B 1 77 ? -39.062 -3.641 11.219 1 91.62 77 ILE B C 1
ATOM 7816 O O . ILE B 1 77 ? -38.344 -2.654 11.422 1 91.62 77 ILE B O 1
ATOM 7820 N N . CYS B 1 78 ? -40.281 -3.691 11.578 1 90.06 78 CYS B N 1
ATOM 7821 C CA . CYS B 1 78 ? -40.969 -2.561 12.188 1 90.06 78 CYS B CA 1
ATOM 7822 C C . CYS B 1 78 ? -40.625 -2.445 13.672 1 90.06 78 CYS B C 1
ATOM 7824 O O . CYS B 1 78 ? -39.906 -3.303 14.211 1 90.06 78 CYS B O 1
ATOM 7826 N N . HIS B 1 79 ? -41.094 -1.395 14.227 1 85.38 79 HIS B N 1
ATOM 7827 C CA . HIS B 1 79 ? -40.781 -1.122 15.625 1 85.38 79 HIS B CA 1
ATOM 7828 C C . HIS B 1 79 ? -41.312 -2.23 16.531 1 85.38 79 HIS B C 1
ATOM 7830 O O . HIS B 1 79 ? -40.719 -2.547 17.547 1 85.38 79 HIS B O 1
ATOM 7836 N N . ASP B 1 80 ? -42.438 -2.824 16.172 1 85.81 80 ASP B N 1
ATOM 7837 C CA . ASP B 1 80 ? -43 -3.895 16.984 1 85.81 80 ASP B CA 1
ATOM 7838 C C . ASP B 1 80 ? -42.438 -5.254 16.578 1 85.81 80 ASP B C 1
ATOM 7840 O O . ASP B 1 80 ? -43 -6.297 16.922 1 85.81 80 ASP B O 1
ATOM 7844 N N . HIS B 1 81 ? -41.562 -5.289 15.586 1 87.94 81 HIS B N 1
ATOM 7845 C CA . HIS B 1 81 ? -40.781 -6.445 15.164 1 87.94 81 HIS B CA 1
ATOM 7846 C C . HIS B 1 81 ? -41.562 -7.324 14.203 1 87.94 81 HIS B C 1
ATOM 7848 O O . HIS B 1 81 ? -41.281 -8.516 14.055 1 87.94 81 HIS B O 1
ATOM 7854 N N . GLU B 1 82 ? -42.594 -6.664 13.641 1 90.31 82 GLU B N 1
ATOM 7855 C CA . GLU B 1 82 ? -43.156 -7.32 12.461 1 90.31 82 GLU B CA 1
ATOM 7856 C C . GLU B 1 82 ? -42.188 -7.227 11.273 1 90.31 82 GLU B C 1
ATOM 7858 O O . GLU B 1 82 ? -41.562 -6.191 11.062 1 90.31 82 GLU B O 1
ATOM 7863 N N . GLU B 1 83 ? -42.125 -8.391 10.617 1 91.56 83 GLU B N 1
ATOM 7864 C CA . GLU B 1 83 ? -41.188 -8.469 9.484 1 91.56 83 GLU B CA 1
ATOM 7865 C C . GLU B 1 83 ? -41.938 -8.555 8.164 1 91.56 83 GLU B C 1
ATOM 7867 O O . GLU B 1 83 ? -42.969 -9.242 8.07 1 91.56 83 GLU B O 1
ATOM 7872 N N . VAL B 1 84 ? -41.5 -7.812 7.188 1 94.19 84 VAL B N 1
ATOM 7873 C CA . VAL B 1 84 ? -42.125 -7.844 5.863 1 94.19 84 VAL B CA 1
ATOM 7874 C C . VAL B 1 84 ? -41.031 -7.805 4.789 1 94.19 84 VAL B C 1
ATOM 7876 O O . VAL B 1 84 ? -40 -7.145 4.961 1 94.19 84 VAL B O 1
ATOM 7879 N N . ASP B 1 85 ? -41.281 -8.539 3.682 1 95.25 85 ASP B N 1
ATOM 7880 C CA . ASP B 1 85 ? -40.344 -8.508 2.561 1 95.25 85 ASP B CA 1
ATOM 7881 C C . ASP B 1 85 ? -40.344 -7.148 1.869 1 95.25 85 ASP B C 1
ATOM 7883 O O . ASP B 1 85 ? -41.406 -6.527 1.732 1 95.25 85 ASP B O 1
ATOM 7887 N N . VAL B 1 86 ? -39.188 -6.711 1.472 1 97.12 86 VAL B N 1
ATOM 7888 C CA . VAL B 1 86 ? -39.062 -5.461 0.732 1 97.12 86 VAL B CA 1
ATOM 7889 C C . VAL B 1 86 ? -38.219 -5.672 -0.523 1 97.12 86 VAL B C 1
ATOM 7891 O O . VAL B 1 86 ? -37.438 -6.625 -0.604 1 97.12 86 VAL B O 1
ATOM 7894 N N . TYR B 1 87 ? -38.406 -4.84 -1.543 1 97.5 87 TYR B N 1
ATOM 7895 C CA . TYR B 1 87 ? -37.562 -4.824 -2.732 1 97.5 87 TYR B CA 1
ATOM 7896 C C . TYR B 1 87 ? -37.406 -3.406 -3.27 1 97.5 87 TYR B C 1
ATOM 7898 O O . TYR B 1 87 ? -38.281 -2.553 -3.055 1 97.5 87 TYR B O 1
ATOM 7906 N N . PRO B 1 88 ? -36.344 -3.078 -3.887 1 97.81 88 PRO B N 1
ATOM 7907 C CA . PRO B 1 88 ? -36.094 -1.729 -4.395 1 97.81 88 PRO B CA 1
ATOM 7908 C C . PRO B 1 88 ? -36.938 -1.392 -5.617 1 97.81 88 PRO B C 1
ATOM 7910 O O . PRO B 1 88 ? -37.094 -2.23 -6.504 1 97.81 88 PRO B O 1
ATOM 7913 N N . ILE B 1 89 ? -37.469 -0.228 -5.641 1 97.62 89 ILE B N 1
ATOM 7914 C CA . ILE B 1 89 ? -38.219 0.224 -6.797 1 97.62 89 ILE B CA 1
ATOM 7915 C C . ILE B 1 89 ? -37.531 1.406 -7.457 1 97.62 89 ILE B C 1
ATOM 7917 O O . ILE B 1 89 ? -37.844 1.792 -8.578 1 97.62 89 ILE B O 1
ATOM 7921 N N . TYR B 1 90 ? -36.531 1.958 -6.699 1 97.31 90 TYR B N 1
ATOM 7922 C CA . TYR B 1 90 ? -35.75 3.047 -7.25 1 97.31 90 TYR B CA 1
ATOM 7923 C C . TYR B 1 90 ? -34.438 3.203 -6.488 1 97.31 90 TYR B C 1
ATOM 7925 O O . TYR B 1 90 ? -34.406 3.061 -5.262 1 97.31 90 TYR B O 1
ATOM 7933 N N . ARG B 1 91 ? -33.375 3.434 -7.121 1 95.94 91 ARG B N 1
ATOM 7934 C CA . ARG B 1 91 ? -32.062 3.891 -6.621 1 95.94 91 ARG B CA 1
ATOM 7935 C C . ARG B 1 91 ? -31.531 5.035 -7.473 1 95.94 91 ARG B C 1
ATOM 7937 O O . ARG B 1 91 ? -31.438 4.918 -8.695 1 95.94 91 ARG B O 1
ATOM 7944 N N . ASP B 1 92 ? -31.188 6.047 -6.852 1 96.94 92 ASP B N 1
ATOM 7945 C CA . ASP B 1 92 ? -30.656 7.164 -7.629 1 96.94 92 ASP B CA 1
ATOM 7946 C C . ASP B 1 92 ? -29.312 6.816 -8.25 1 96.94 92 ASP B C 1
ATOM 7948 O O . ASP B 1 92 ? -28.469 6.18 -7.609 1 96.94 92 ASP B O 1
ATOM 7952 N N . PRO B 1 93 ? -29.062 7.238 -9.453 1 95.06 93 PRO B N 1
ATOM 7953 C CA . PRO B 1 93 ? -27.812 6.887 -10.133 1 95.06 93 PRO B CA 1
ATOM 7954 C C . PRO B 1 93 ? -26.578 7.5 -9.469 1 95.06 93 PRO B C 1
ATOM 7956 O O . PRO B 1 93 ? -25.469 6.965 -9.586 1 95.06 93 PRO B O 1
ATOM 7959 N N . VAL B 1 94 ? -26.766 8.656 -8.805 1 95.25 94 VAL B N 1
ATOM 7960 C CA . VAL B 1 94 ? -25.594 9.367 -8.297 1 95.25 94 VAL B CA 1
ATOM 7961 C C . VAL B 1 94 ? -25.719 9.539 -6.781 1 95.25 94 VAL B C 1
ATOM 7963 O O . VAL B 1 94 ? -24.844 9.117 -6.031 1 95.25 94 VAL B O 1
ATOM 7966 N N . HIS B 1 95 ? -26.828 10.055 -6.352 1 97 95 HIS B N 1
ATOM 7967 C CA . HIS B 1 95 ? -26.953 10.445 -4.953 1 97 95 HIS B CA 1
ATOM 7968 C C . HIS B 1 95 ? -27.312 9.25 -4.074 1 97 95 HIS B C 1
ATOM 7970 O O . HIS B 1 95 ? -28.016 8.344 -4.516 1 97 95 HIS B O 1
ATOM 7976 N N . ASP B 1 96 ? -27 9.273 -2.861 1 96.44 96 ASP B N 1
ATOM 7977 C CA . ASP B 1 96 ? -27.062 8.133 -1.957 1 96.44 96 ASP B CA 1
ATOM 7978 C C . ASP B 1 96 ? -28.453 7.984 -1.353 1 96.44 96 ASP B C 1
ATOM 7980 O O . ASP B 1 96 ? -28.609 8.016 -0.13 1 96.44 96 ASP B O 1
ATOM 7984 N N . PHE B 1 97 ? -29.469 7.695 -2.258 1 97.81 97 PHE B N 1
ATOM 7985 C CA . PHE B 1 97 ? -30.781 7.379 -1.721 1 97.81 97 PHE B CA 1
ATOM 7986 C C . PHE B 1 97 ? -31.531 6.43 -2.65 1 97.81 97 PHE B C 1
ATOM 7988 O O . PHE B 1 97 ? -31.203 6.328 -3.834 1 97.81 97 PHE B O 1
ATOM 7995 N N . GLY B 1 98 ? -32.438 5.738 -2.078 1 97.94 98 GLY B N 1
ATOM 7996 C CA . GLY B 1 98 ? -33.312 4.816 -2.787 1 97.94 98 GLY B CA 1
ATOM 7997 C C . GLY B 1 98 ? -34.625 4.555 -2.064 1 97.94 98 GLY B C 1
ATOM 7998 O O . GLY B 1 98 ? -34.781 4.941 -0.905 1 97.94 98 GLY B O 1
ATOM 7999 N N . PHE B 1 99 ? -35.562 3.98 -2.814 1 98.5 99 PHE B N 1
ATOM 8000 C CA . PHE B 1 99 ? -36.875 3.662 -2.271 1 98.5 99 PHE B CA 1
ATOM 8001 C C . PHE B 1 99 ? -37.156 2.16 -2.328 1 98.5 99 PHE B C 1
ATOM 8003 O O . PHE B 1 99 ? -36.875 1.514 -3.34 1 98.5 99 PHE B O 1
ATOM 8010 N N . LEU B 1 100 ? -37.562 1.622 -1.24 1 98.44 100 LEU B N 1
ATOM 8011 C CA . LEU B 1 100 ? -38 0.232 -1.153 1 98.44 100 LEU B CA 1
ATOM 8012 C C . LEU B 1 100 ? -39.5 0.141 -1.08 1 98.44 100 LEU B C 1
ATOM 8014 O O . LEU B 1 100 ? -40.156 1.039 -0.546 1 98.44 100 LEU B O 1
ATOM 8018 N N . LYS B 1 101 ? -40 -0.894 -1.604 1 98.12 101 LYS B N 1
ATOM 8019 C CA . LYS B 1 101 ? -41.438 -1.163 -1.589 1 98.12 101 LYS B CA 1
ATOM 8020 C C . LYS B 1 101 ? -41.75 -2.354 -0.692 1 98.12 101 LYS B C 1
ATOM 8022 O O . LYS B 1 101 ? -41 -3.324 -0.64 1 98.12 101 LYS B O 1
ATOM 8027 N N . PHE B 1 102 ? -42.812 -2.281 0.1 1 97.44 102 PHE B N 1
ATOM 8028 C CA . PHE B 1 102 ? -43.344 -3.389 0.883 1 97.44 102 PHE B CA 1
ATOM 8029 C C . PHE B 1 102 ? -44.875 -3.447 0.771 1 97.44 102 PHE B C 1
ATOM 8031 O O . PHE B 1 102 ? -45.5 -2.525 0.242 1 97.44 102 PHE B O 1
ATOM 8038 N N . ASN B 1 103 ? -45.438 -4.523 1.181 1 96.38 103 ASN B N 1
ATOM 8039 C CA . ASN B 1 103 ? -46.906 -4.68 1.208 1 96.38 103 ASN B CA 1
ATOM 8040 C C . ASN B 1 103 ? -47.469 -4.285 2.562 1 96.38 103 ASN B C 1
ATOM 8042 O O . ASN B 1 103 ? -47.375 -5.031 3.537 1 96.38 103 ASN B O 1
ATOM 8046 N N . PRO B 1 104 ? -48.156 -3.146 2.568 1 95.69 104 PRO B N 1
ATOM 8047 C CA . PRO B 1 104 ? -48.688 -2.666 3.85 1 95.69 104 PRO B CA 1
ATOM 8048 C C . PRO B 1 104 ? -49.688 -3.641 4.488 1 95.69 104 PRO B C 1
ATOM 8050 O O . PRO B 1 104 ? -49.812 -3.676 5.715 1 95.69 104 PRO B O 1
ATOM 8053 N N . GLU B 1 105 ? -50.281 -4.484 3.752 1 94.56 105 GLU B N 1
ATOM 8054 C CA . GLU B 1 105 ? -51.281 -5.418 4.262 1 94.56 105 GLU B CA 1
ATOM 8055 C C . GLU B 1 105 ? -50.625 -6.516 5.105 1 94.56 105 GLU B C 1
ATOM 8057 O O . GLU B 1 105 ? -51.312 -7.168 5.906 1 94.56 105 GLU B O 1
ATOM 8062 N N . LYS B 1 106 ? -49.438 -6.641 4.898 1 94.12 106 LYS B N 1
ATOM 8063 C CA . LYS B 1 106 ? -48.719 -7.703 5.609 1 94.12 106 LYS B CA 1
ATOM 8064 C C . LYS B 1 106 ? -48.375 -7.273 7.027 1 94.12 106 LYS B C 1
ATOM 8066 O O . LYS B 1 106 ? -48 -8.102 7.863 1 94.12 106 LYS B O 1
ATOM 8071 N N . ILE B 1 107 ? -48.469 -6 7.27 1 92.94 107 ILE B N 1
ATOM 8072 C CA . ILE B 1 107 ? -48.312 -5.504 8.633 1 92.94 107 ILE B CA 1
ATOM 8073 C C . ILE B 1 107 ? -49.656 -5.512 9.359 1 92.94 107 ILE B C 1
ATOM 8075 O O . ILE B 1 107 ? -50.562 -4.766 9 1 92.94 107 ILE B O 1
ATOM 8079 N N . LYS B 1 108 ? -49.812 -6.23 10.461 1 91.75 108 LYS B N 1
ATOM 8080 C CA . LYS B 1 108 ? -51.125 -6.535 11.016 1 91.75 108 LYS B CA 1
ATOM 8081 C C . LYS B 1 108 ? -51.344 -5.816 12.336 1 91.75 108 LYS B C 1
ATOM 8083 O O . LYS B 1 108 ? -52.469 -5.453 12.68 1 91.75 108 LYS B O 1
ATOM 8088 N N . TYR B 1 109 ? -50.312 -5.602 13.102 1 90.81 109 TYR B N 1
ATOM 8089 C CA . TYR B 1 109 ? -50.5 -5.238 14.5 1 90.81 109 TYR B CA 1
ATOM 8090 C C . TYR B 1 109 ? -50.219 -3.758 14.727 1 90.81 109 TYR B C 1
ATOM 8092 O O . TYR B 1 109 ? -50.938 -3.094 15.492 1 90.81 109 TYR B O 1
ATOM 8100 N N . MET B 1 110 ? -49.25 -3.262 14.047 1 87.62 110 MET B N 1
ATOM 8101 C CA . MET B 1 110 ? -48.906 -1.865 14.266 1 87.62 110 MET B CA 1
ATOM 8102 C C . MET B 1 110 ? -49.531 -0.967 13.203 1 87.62 110 MET B C 1
ATOM 8104 O O . MET B 1 110 ? -49.438 -1.272 12.008 1 87.62 110 MET B O 1
ATOM 8108 N N . PRO B 1 111 ? -50.188 0.079 13.727 1 88.81 111 PRO B N 1
ATOM 8109 C CA . PRO B 1 111 ? -50.656 1.038 12.727 1 88.81 111 PRO B CA 1
ATOM 8110 C C . PRO B 1 111 ? -49.5 1.73 11.992 1 88.81 111 PRO B C 1
ATOM 8112 O O . PRO B 1 111 ? -48.562 2.209 12.633 1 88.81 111 PRO B O 1
ATOM 8115 N N . LEU B 1 112 ? -49.594 1.712 10.648 1 90.62 112 LEU B N 1
ATOM 8116 C CA . LEU B 1 112 ? -48.531 2.295 9.852 1 90.62 112 LEU B CA 1
ATOM 8117 C C . LEU B 1 112 ? -48.594 3.818 9.898 1 90.62 112 LEU B C 1
ATOM 8119 O O . LEU B 1 112 ? -49.656 4.406 9.875 1 90.62 112 LEU B O 1
ATOM 8123 N N . SER B 1 113 ? -47.5 4.43 10.172 1 92.94 113 SER B N 1
ATOM 8124 C CA . SER B 1 113 ? -47.281 5.871 10.094 1 92.94 113 SER B CA 1
ATOM 8125 C C . SER B 1 113 ? -46.188 6.23 9.109 1 92.94 113 SER B C 1
ATOM 8127 O O . SER B 1 113 ? -45.469 5.348 8.625 1 92.94 113 SER B O 1
ATOM 8129 N N . GLN B 1 114 ? -46.188 7.504 8.664 1 95.88 114 GLN B N 1
ATOM 8130 C CA . GLN B 1 114 ? -45.156 7.965 7.742 1 95.88 114 GLN B CA 1
ATOM 8131 C C . GLN B 1 114 ? -44.531 9.258 8.234 1 95.88 114 GLN B C 1
ATOM 8133 O O . GLN B 1 114 ? -45.094 9.945 9.094 1 95.88 114 GLN B O 1
ATOM 8138 N N . VAL B 1 115 ? -43.344 9.547 7.812 1 97.06 115 VAL B N 1
ATOM 8139 C CA . VAL B 1 115 ? -42.625 10.781 8.117 1 97.06 115 VAL B CA 1
ATOM 8140 C C . VAL B 1 115 ? -42.656 11.719 6.918 1 97.06 115 VAL B C 1
ATOM 8142 O O . VAL B 1 115 ? -42.344 11.312 5.793 1 97.06 115 VAL B O 1
ATOM 8145 N N . GLU B 1 116 ? -42.969 12.992 7.172 1 97.31 116 GLU B N 1
ATOM 8146 C CA . GLU B 1 116 ? -43.031 13.969 6.09 1 97.31 116 GLU B CA 1
ATOM 8147 C C . GLU B 1 116 ? -41.656 14.531 5.762 1 97.31 116 GLU B C 1
ATOM 8149 O O . GLU B 1 116 ? -40.844 14.797 6.664 1 97.31 116 GLU B O 1
ATOM 8154 N N . LEU B 1 117 ? -41.406 14.641 4.477 1 98.25 117 LEU B N 1
ATOM 8155 C CA . LEU B 1 117 ? -40.156 15.227 4.027 1 98.25 117 LEU B CA 1
ATOM 8156 C C . LEU B 1 117 ? -40.281 16.75 3.914 1 98.25 117 LEU B C 1
ATOM 8158 O O . LEU B 1 117 ? -41.062 17.25 3.135 1 98.25 117 LEU B O 1
ATOM 8162 N N . ARG B 1 118 ? -39.406 17.5 4.68 1 97.81 118 ARG B N 1
ATOM 8163 C CA . ARG B 1 118 ? -39.438 18.969 4.691 1 97.81 118 ARG B CA 1
ATOM 8164 C C . ARG B 1 118 ? -38.031 19.547 4.574 1 97.81 118 ARG B C 1
ATOM 8166 O O . ARG B 1 118 ? -37.531 20.156 5.52 1 97.81 118 ARG B O 1
ATOM 8173 N N . PRO B 1 119 ? -37.5 19.5 3.326 1 96.62 119 PRO B N 1
ATOM 8174 C CA . PRO B 1 119 ? -36.125 20.016 3.148 1 96.62 119 PRO B CA 1
ATOM 8175 C C . PRO B 1 119 ? -36.031 21.5 3.48 1 96.62 119 PRO B C 1
ATOM 8177 O O . PRO B 1 119 ? -34.969 21.969 3.885 1 96.62 119 PRO B O 1
ATOM 8180 N N . GLU B 1 120 ? -37.062 22.328 3.432 1 94.25 120 GLU B N 1
ATOM 8181 C CA . GLU B 1 120 ? -37.031 23.781 3.627 1 94.25 120 GLU B CA 1
ATOM 8182 C C . GLU B 1 120 ? -36.781 24.141 5.09 1 94.25 120 GLU B C 1
ATOM 8184 O O . GLU B 1 120 ? -36.406 25.266 5.398 1 94.25 120 GLU B O 1
ATOM 8189 N N . LEU B 1 121 ? -36.938 23.172 5.973 1 94.5 121 LEU B N 1
ATOM 8190 C CA . LEU B 1 121 ? -36.781 23.422 7.398 1 94.5 121 LEU B CA 1
ATOM 8191 C C . LEU B 1 121 ? -35.344 23.25 7.828 1 94.5 121 LEU B C 1
ATOM 8193 O O . LEU B 1 121 ? -34.969 23.609 8.945 1 94.5 121 LEU B O 1
ATOM 8197 N N . ALA B 1 122 ? -34.469 22.734 6.969 1 92.88 122 ALA B N 1
ATOM 8198 C CA . ALA B 1 122 ? -33.062 22.562 7.305 1 92.88 122 ALA B CA 1
ATOM 8199 C C . ALA B 1 122 ? -32.344 23.922 7.355 1 92.88 122 ALA B C 1
ATOM 8201 O O . ALA B 1 122 ? -32.188 24.578 6.332 1 92.88 122 ALA B O 1
ATOM 8202 N N . LYS B 1 123 ? -31.891 24.297 8.516 1 85.75 123 LYS B N 1
ATOM 8203 C CA . LYS B 1 123 ? -31.188 25.562 8.734 1 85.75 123 LYS B CA 1
ATOM 8204 C C . LYS B 1 123 ? -30.047 25.375 9.734 1 85.75 123 LYS B C 1
ATOM 8206 O O . LYS B 1 123 ? -30.109 24.516 10.609 1 85.75 123 LYS B O 1
ATOM 8211 N N . VAL B 1 124 ? -29.062 26.172 9.492 1 77.75 124 VAL B N 1
ATOM 8212 C CA . VAL B 1 124 ? -27.953 26.141 10.438 1 77.75 124 VAL B CA 1
ATOM 8213 C C . VAL B 1 124 ? -28.453 26.484 11.836 1 77.75 124 VAL B C 1
ATOM 8215 O O . VAL B 1 124 ? -29.219 27.422 12.016 1 77.75 124 VAL B O 1
ATOM 8218 N N . GLY B 1 125 ? -28.094 25.688 12.789 1 72.12 125 GLY B N 1
ATOM 8219 C CA . GLY B 1 125 ? -28.5 25.922 14.172 1 72.12 125 GLY B CA 1
ATOM 8220 C C . GLY B 1 125 ? -29.719 25.109 14.578 1 72.12 125 GLY B C 1
ATOM 8221 O O . GLY B 1 125 ? -30.047 25.031 15.766 1 72.12 125 GLY B O 1
ATOM 8222 N N . LEU B 1 126 ? -30.328 24.5 13.617 1 82.81 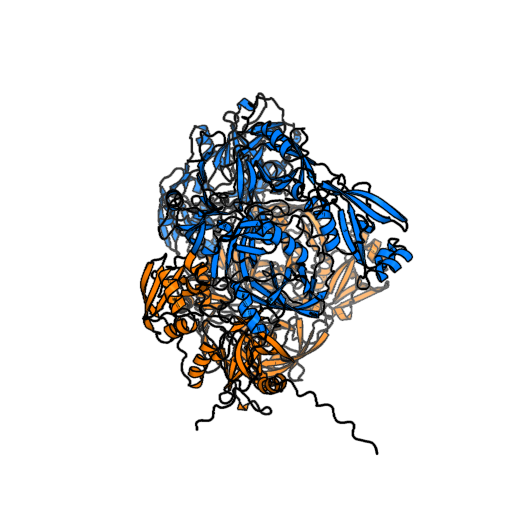126 LEU B N 1
ATOM 8223 C CA . LEU B 1 126 ? -31.5 23.672 13.914 1 82.81 126 LEU B CA 1
ATOM 8224 C C . LEU B 1 126 ? -31.125 22.484 14.773 1 82.81 126 LEU B C 1
ATOM 8226 O O . LEU B 1 126 ? -30.203 21.734 14.438 1 82.81 126 LEU B O 1
ATOM 8230 N N . ASP B 1 127 ? -31.922 22.328 15.875 1 83.62 127 ASP B N 1
ATOM 8231 C CA . ASP B 1 127 ? -31.75 21.109 16.672 1 83.62 127 ASP B CA 1
ATOM 8232 C C . ASP B 1 127 ? -32.406 19.906 15.992 1 83.62 127 ASP B C 1
ATOM 8234 O O . ASP B 1 127 ? -33.562 19.984 15.578 1 83.62 127 ASP B O 1
ATOM 8238 N N . ILE B 1 128 ? -31.656 18.906 15.922 1 90.44 128 ILE B N 1
ATOM 8239 C CA . ILE B 1 128 ? -32.156 17.75 15.203 1 90.44 128 ILE B CA 1
ATOM 8240 C C . ILE B 1 128 ? -31.953 16.484 16.031 1 90.44 128 ILE B C 1
ATOM 8242 O O . ILE B 1 128 ? -31.172 16.484 17 1 90.44 128 ILE B O 1
ATOM 8246 N N . ARG B 1 129 ? -32.75 15.391 15.695 1 89.5 129 ARG B N 1
ATOM 8247 C CA . ARG B 1 129 ? -32.531 14.031 16.188 1 89.5 129 ARG B CA 1
ATOM 8248 C C . ARG B 1 129 ? -32.438 13.047 15.016 1 89.5 129 ARG B C 1
ATOM 8250 O O . ARG B 1 129 ? -33.188 13.141 14.055 1 89.5 129 ARG B O 1
ATOM 8257 N N . VAL B 1 130 ? -31.438 12.297 15.117 1 89.81 130 VAL B N 1
ATOM 8258 C CA . VAL B 1 130 ? -31.312 11.18 14.188 1 89.81 130 VAL B CA 1
ATOM 8259 C C . VAL B 1 130 ? -31.859 9.906 14.836 1 89.81 130 VAL B C 1
ATOM 8261 O O . VAL B 1 130 ? -31.328 9.453 15.852 1 89.81 130 VAL B O 1
ATOM 8264 N N . VAL B 1 131 ? -32.906 9.383 14.273 1 86.94 131 VAL B N 1
ATOM 8265 C CA . VAL B 1 131 ? -33.531 8.227 14.875 1 86.94 131 VAL B CA 1
ATOM 8266 C C . VAL B 1 131 ? -33.375 7.012 13.961 1 86.94 131 VAL B C 1
ATOM 8268 O O . VAL B 1 131 ? -33.938 6.977 12.859 1 86.94 131 VAL B O 1
ATOM 8271 N N . GLY B 1 132 ? -32.562 6.141 14.383 1 81.75 132 GLY B N 1
ATOM 8272 C CA . GLY B 1 132 ? -32.344 4.938 13.602 1 81.75 132 GLY B CA 1
ATOM 8273 C C . GLY B 1 132 ? -32.469 3.662 14.406 1 81.75 132 GLY B C 1
ATOM 8274 O O . GLY B 1 132 ? -32.875 3.701 15.578 1 81.75 132 GLY B O 1
ATOM 8275 N N . ASN B 1 133 ? -32.531 2.625 13.742 1 64.69 133 ASN B N 1
ATOM 8276 C CA . ASN B 1 133 ? -32.656 1.328 14.398 1 64.69 133 ASN B CA 1
ATOM 8277 C C . ASN B 1 133 ? -31.328 0.552 14.336 1 64.69 133 ASN B C 1
ATOM 8279 O O . ASN B 1 133 ? -30.766 0.372 13.25 1 64.69 133 ASN B O 1
ATOM 8283 N N . ASP B 1 134 ? -30.531 0.503 15.508 1 58.84 134 ASP B N 1
ATOM 8284 C CA . ASP B 1 134 ? -29.281 -0.235 15.562 1 58.84 134 ASP B CA 1
ATOM 8285 C C . ASP B 1 134 ? -29.516 -1.739 15.461 1 58.84 134 ASP B C 1
ATOM 8287 O O . ASP B 1 134 ? -29.781 -2.404 16.469 1 58.84 134 ASP B O 1
ATOM 8291 N N . ALA B 1 135 ? -29.219 -2.371 14.445 1 52.28 135 ALA B N 1
ATOM 8292 C CA . ALA B 1 135 ? -29.141 -3.799 14.141 1 52.28 135 ALA B CA 1
ATOM 8293 C C . ALA B 1 135 ? -30.391 -4.523 14.617 1 52.28 135 ALA B C 1
ATOM 8295 O O . ALA B 1 135 ? -30.312 -5.621 15.172 1 52.28 135 ALA B O 1
ATOM 8296 N N . GLY B 1 136 ? -31.625 -3.932 14.484 1 52.28 136 GLY B N 1
ATOM 8297 C CA . GLY B 1 136 ? -32.875 -4.605 14.836 1 52.28 136 GLY B CA 1
ATOM 8298 C C . GLY B 1 136 ? -33.188 -4.562 16.312 1 52.28 136 GLY B C 1
ATOM 8299 O O . GLY B 1 136 ? -34.25 -4.965 16.75 1 52.28 136 GLY B O 1
ATOM 8300 N N . GLU B 1 137 ? -32.094 -4.344 17.141 1 53.56 137 GLU B N 1
ATOM 8301 C CA . GLU B 1 137 ? -32.312 -4.527 18.578 1 53.56 137 GLU B CA 1
ATOM 8302 C C . GLU B 1 137 ? -32.719 -3.217 19.25 1 53.56 137 GLU B C 1
ATOM 8304 O O . GLU B 1 137 ? -33.656 -3.184 20.047 1 53.56 137 GLU B O 1
ATOM 8309 N N . LYS B 1 138 ? -31.719 -2.076 18.906 1 61.12 138 LYS B N 1
ATOM 8310 C CA . LYS B 1 138 ? -31.922 -0.937 19.797 1 61.12 138 LYS B CA 1
ATOM 8311 C C . LYS B 1 138 ? -32.031 0.364 19 1 61.12 138 LYS B C 1
ATOM 8313 O O . LYS B 1 138 ? -31.453 0.496 17.922 1 61.12 138 LYS B O 1
ATOM 8318 N N . LEU B 1 139 ? -33.219 1.062 19.344 1 71 139 LEU B N 1
ATOM 8319 C CA . LEU B 1 139 ? -33.438 2.42 18.859 1 71 139 LEU B CA 1
ATOM 8320 C C . LEU B 1 139 ? -32.281 3.334 19.234 1 71 139 LEU B C 1
ATOM 8322 O O . LEU B 1 139 ? -31.812 3.324 20.375 1 71 139 LEU B O 1
ATOM 8326 N N . SER B 1 140 ? -31.594 3.77 18.141 1 77.31 140 SER B N 1
ATOM 8327 C CA . SER B 1 140 ? -30.547 4.758 18.375 1 77.31 140 SER B CA 1
ATOM 8328 C C . SER B 1 140 ? -31.047 6.172 18.094 1 77.31 140 SER B C 1
ATOM 8330 O O . SER B 1 140 ? -31.578 6.445 17.016 1 77.31 140 SER B O 1
ATOM 8332 N N . ILE B 1 141 ? -31.062 7.016 19.156 1 81.69 141 ILE B N 1
ATOM 8333 C CA . ILE B 1 141 ? -31.453 8.414 19.031 1 81.69 141 ILE B CA 1
ATOM 8334 C C . ILE B 1 141 ? -30.234 9.312 19.266 1 81.69 141 ILE B C 1
ATOM 8336 O O . ILE B 1 141 ? -29.656 9.297 20.344 1 81.69 141 ILE B O 1
ATOM 8340 N N . LEU B 1 142 ? -29.859 10.039 18.344 1 78.38 142 LEU B N 1
ATOM 8341 C CA . LEU B 1 142 ? -28.719 10.938 18.469 1 78.38 142 LEU B CA 1
ATOM 8342 C C . LEU B 1 142 ? -29.141 12.391 18.297 1 78.38 142 LEU B C 1
ATOM 8344 O O . LEU B 1 142 ? -29.922 12.711 17.406 1 78.38 142 LEU B O 1
ATOM 8348 N N . ALA B 1 143 ? -28.625 13.125 19.219 1 79.62 143 ALA B N 1
ATOM 8349 C CA . ALA B 1 143 ? -28.938 14.555 19.188 1 79.62 143 ALA B CA 1
ATOM 8350 C C . ALA B 1 143 ? -27.797 15.336 18.531 1 79.62 143 ALA B C 1
ATOM 8352 O O . ALA B 1 143 ? -26.641 14.961 18.625 1 79.62 143 ALA B O 1
ATOM 8353 N N . GLY B 1 144 ? -28.219 16.359 17.828 1 77.06 144 GLY B N 1
ATOM 8354 C CA . GLY B 1 144 ? -27.234 17.25 17.203 1 77.06 144 GLY B CA 1
ATOM 8355 C C . GLY B 1 144 ? -27.844 18.547 16.703 1 77.06 144 GLY B C 1
ATOM 8356 O O . GLY B 1 144 ? -29.047 18.781 16.891 1 77.06 144 GLY B O 1
ATOM 8357 N N . SER B 1 145 ? -26.906 19.422 16.25 1 77 145 SER B N 1
ATOM 8358 C CA . SER B 1 145 ? -27.312 20.672 15.609 1 77 145 SER B CA 1
ATOM 8359 C C . SER B 1 145 ? -26.656 20.828 14.25 1 77 145 SER B C 1
ATOM 8361 O O . SER B 1 145 ? -25.469 20.562 14.102 1 77 145 SER B O 1
ATOM 8363 N N . ILE B 1 146 ? -27.453 21.312 13.297 1 83.44 146 ILE B N 1
ATOM 8364 C CA . ILE B 1 146 ? -26.922 21.5 11.953 1 83.44 146 ILE B CA 1
ATOM 8365 C C . ILE B 1 146 ? -25.891 22.625 11.961 1 83.44 146 ILE B C 1
ATOM 8367 O O . ILE B 1 146 ? -26.203 23.75 12.398 1 83.44 146 ILE B O 1
ATOM 8371 N N . SER B 1 147 ? -24.734 22.328 11.508 1 74.75 147 SER B N 1
ATOM 8372 C CA . SER B 1 147 ? -23.656 23.312 11.547 1 74.75 147 SER B CA 1
ATOM 8373 C C . SER B 1 147 ? -23.359 23.859 10.148 1 74.75 147 SER B C 1
ATOM 8375 O O . SER B 1 147 ? -22.766 24.938 10.008 1 74.75 147 SER B O 1
ATOM 8377 N N . ARG B 1 148 ? -23.797 23.078 9.125 1 81.69 148 ARG B N 1
ATOM 8378 C CA . ARG B 1 148 ? -23.484 23.484 7.762 1 81.69 148 ARG B CA 1
ATOM 8379 C C . ARG B 1 148 ? -24.484 22.891 6.77 1 81.69 148 ARG B C 1
ATOM 8381 O O . ARG B 1 148 ? -24.922 21.75 6.945 1 81.69 148 ARG B O 1
ATOM 8388 N N . LEU B 1 149 ? -24.766 23.656 5.762 1 88.12 149 LEU B N 1
ATOM 8389 C CA . LEU B 1 149 ? -25.734 23.188 4.77 1 88.12 149 LEU B CA 1
ATOM 8390 C C . LEU B 1 149 ? -25.047 22.953 3.426 1 88.12 149 LEU B C 1
ATOM 8392 O O . LEU B 1 149 ? -25.625 22.297 2.547 1 88.12 149 LEU B O 1
ATOM 8396 N N . ASP B 1 150 ? -23.859 23.5 3.234 1 89.19 150 ASP B N 1
ATOM 8397 C CA . ASP B 1 150 ? -23.266 23.516 1.899 1 89.19 150 ASP B CA 1
ATOM 8398 C C . ASP B 1 150 ? -21.922 22.781 1.881 1 89.19 150 ASP B C 1
ATOM 8400 O O . ASP B 1 150 ? -20.953 23.266 1.282 1 89.19 150 ASP B O 1
ATOM 8404 N N . ARG B 1 151 ? -21.875 21.719 2.566 1 87.19 151 ARG B N 1
ATOM 8405 C CA . ARG B 1 151 ? -20.656 20.922 2.555 1 87.19 151 ARG B CA 1
ATOM 8406 C C . ARG B 1 151 ? -20.547 20.094 1.274 1 87.19 151 ARG B C 1
ATOM 8408 O O . ARG B 1 151 ? -21.547 19.562 0.791 1 87.19 151 ARG B O 1
ATOM 8415 N N . ASN B 1 152 ? -19.312 20.094 0.735 1 90.75 152 ASN B N 1
ATOM 8416 C CA . ASN B 1 152 ? -19.078 19.172 -0.374 1 90.75 152 ASN B CA 1
ATOM 8417 C C . ASN B 1 152 ? -19.25 17.719 0.064 1 90.75 152 ASN B C 1
ATOM 8419 O O . ASN B 1 152 ? -19.234 17.422 1.259 1 90.75 152 ASN B O 1
ATOM 8423 N N . THR B 1 153 ? -19.406 16.891 -0.876 1 92.19 153 THR B N 1
ATOM 8424 C CA . THR B 1 153 ? -19.625 15.477 -0.616 1 92.19 153 THR B CA 1
ATOM 8425 C C . THR B 1 153 ? -18.391 14.844 0.028 1 92.19 153 THR B C 1
ATOM 8427 O O . THR B 1 153 ? -17.266 15.211 -0.291 1 92.19 153 THR B O 1
ATOM 8430 N N . PRO B 1 154 ? -18.625 13.914 0.969 1 85.94 154 PRO B N 1
ATOM 8431 C CA . PRO B 1 154 ? -17.5 13.164 1.523 1 85.94 154 PRO B CA 1
ATOM 8432 C C . PRO B 1 154 ? -16.891 12.188 0.523 1 85.94 154 PRO B C 1
ATOM 8434 O O . PRO B 1 154 ? -17.578 11.719 -0.387 1 85.94 154 PRO B O 1
ATOM 8437 N N . GLU B 1 155 ? -15.633 11.953 0.691 1 86.25 155 GLU B N 1
ATOM 8438 C CA . GLU B 1 155 ? -14.93 10.969 -0.125 1 86.25 155 GLU B CA 1
ATOM 8439 C C . GLU B 1 155 ? -14.773 9.648 0.623 1 86.25 155 GLU B C 1
ATOM 8441 O O . GLU B 1 155 ? -14.18 9.602 1.701 1 86.25 155 GLU B O 1
ATOM 8446 N N . TYR B 1 156 ? -15.289 8.609 0.055 1 85.38 156 TYR B N 1
ATOM 8447 C CA . TYR B 1 156 ? -15.258 7.316 0.729 1 85.38 156 TYR B CA 1
ATOM 8448 C C . TYR B 1 156 ? -14.094 6.469 0.226 1 85.38 156 TYR B C 1
ATOM 8450 O O . TYR B 1 156 ? -13.703 5.492 0.872 1 85.38 156 TYR B O 1
ATOM 8458 N N . GLY B 1 157 ? -13.531 6.734 -0.934 1 87.44 157 GLY B N 1
ATOM 8459 C CA . GLY B 1 157 ? -12.359 5.988 -1.372 1 87.44 157 GLY B CA 1
ATOM 8460 C C . GLY B 1 157 ? -12.414 5.602 -2.838 1 87.44 157 GLY B C 1
ATOM 8461 O O . GLY B 1 157 ? -13.281 6.07 -3.578 1 87.44 157 GLY B O 1
ATOM 8462 N N . ASP B 1 158 ? -11.422 4.703 -3.199 1 86.69 158 ASP B N 1
ATOM 8463 C CA . ASP B 1 158 ? -11.258 4.27 -4.586 1 86.69 158 ASP B CA 1
ATOM 8464 C C . ASP B 1 158 ? -12.086 3.016 -4.867 1 86.69 158 ASP B C 1
ATOM 8466 O O . ASP B 1 158 ? -12.297 2.191 -3.973 1 86.69 158 ASP B O 1
ATOM 8470 N N . LEU B 1 159 ? -12.547 2.922 -6.086 1 91.75 159 LEU B N 1
ATOM 8471 C CA . LEU B 1 159 ? -13.273 1.757 -6.574 1 91.75 159 LEU B CA 1
ATOM 8472 C C . LEU B 1 159 ? -14.5 1.483 -5.707 1 91.75 159 LEU B C 1
ATOM 8474 O O . LEU B 1 159 ? -14.836 0.325 -5.449 1 91.75 159 LEU B O 1
ATOM 8478 N N . THR B 1 160 ? -15 2.512 -5.078 1 91.5 160 THR B N 1
ATOM 8479 C CA . THR B 1 160 ? -16.234 2.445 -4.289 1 91.5 160 THR B CA 1
ATOM 8480 C C . THR B 1 160 ? -17.172 3.586 -4.664 1 91.5 160 THR B C 1
ATOM 8482 O O . THR B 1 160 ? -16.844 4.41 -5.52 1 91.5 160 THR B O 1
ATOM 8485 N N . TYR B 1 161 ? -18.344 3.576 -4.145 1 92.88 161 TYR B N 1
ATOM 8486 C CA . TYR B 1 161 ? -19.344 4.613 -4.398 1 92.88 161 TYR B CA 1
ATOM 8487 C C . TYR B 1 161 ? -18.938 5.926 -3.734 1 92.88 161 TYR B C 1
ATOM 8489 O O . TYR B 1 161 ? -18.484 5.934 -2.588 1 92.88 161 TYR B O 1
ATOM 8497 N N . ASN B 1 162 ? -19.016 7.016 -4.477 1 93.94 162 ASN B N 1
ATOM 8498 C CA . ASN B 1 162 ? -18.859 8.383 -3.98 1 93.94 162 ASN B CA 1
ATOM 8499 C C . ASN B 1 162 ? -19.953 9.297 -4.527 1 93.94 162 ASN B C 1
ATOM 8501 O O . ASN B 1 162 ? -20.25 9.281 -5.727 1 93.94 162 ASN B O 1
ATOM 8505 N N . ASP B 1 163 ? -20.547 9.984 -3.648 1 95.56 163 ASP B N 1
ATOM 8506 C CA . ASP B 1 163 ? -21.516 10.984 -4.105 1 95.56 163 ASP B CA 1
ATOM 8507 C C . ASP B 1 163 ? -20.797 12.211 -4.68 1 95.56 163 ASP B C 1
ATOM 8509 O O . ASP B 1 163 ? -19.625 12.438 -4.398 1 95.56 163 ASP B O 1
ATOM 8513 N N . PHE B 1 164 ? -21.516 12.914 -5.59 1 96 164 PHE B N 1
ATOM 8514 C CA . PHE B 1 164 ? -20.969 14.148 -6.148 1 96 164 PHE B CA 1
ATOM 8515 C C . PHE B 1 164 ? -22.094 15.047 -6.668 1 96 164 PHE B C 1
ATOM 8517 O O . PHE B 1 164 ? -23.219 14.594 -6.844 1 96 164 PHE B O 1
ATOM 8524 N N . ASN B 1 165 ? -21.75 16.297 -6.859 1 97.19 165 ASN B N 1
ATOM 8525 C CA . ASN B 1 165 ? -22.656 17.297 -7.402 1 97.19 165 ASN B CA 1
ATOM 8526 C C . ASN B 1 165 ? -23.859 17.5 -6.496 1 97.19 165 ASN B C 1
ATOM 8528 O O . ASN B 1 165 ? -25 17.516 -6.965 1 97.19 165 ASN B O 1
ATOM 8532 N N . THR B 1 166 ? -23.562 17.453 -5.223 1 96.62 166 THR B N 1
ATOM 8533 C CA . THR B 1 166 ? -24.562 17.766 -4.211 1 96.62 166 THR B CA 1
ATOM 8534 C C . THR B 1 166 ? -23.891 18.281 -2.934 1 96.62 166 THR B C 1
ATOM 8536 O O . THR B 1 166 ? -22.688 18.156 -2.768 1 96.62 166 THR B O 1
ATOM 8539 N N . PHE B 1 167 ? -24.734 18.984 -2.158 1 94.56 167 PHE B N 1
ATOM 8540 C CA . PHE B 1 167 ? -24.281 19.391 -0.835 1 94.56 167 PHE B CA 1
ATOM 8541 C C . PHE B 1 167 ? -24.609 18.328 0.203 1 94.56 167 PHE B C 1
ATOM 8543 O O . PHE B 1 167 ? -25.484 17.484 -0.018 1 94.56 167 PHE B O 1
ATOM 8550 N N . TYR B 1 168 ? -23.922 18.297 1.214 1 92.88 168 TYR B N 1
ATOM 8551 C CA . TYR B 1 168 ? -24.297 17.578 2.428 1 92.88 168 TYR B CA 1
ATOM 8552 C C . TYR B 1 168 ? -24.469 18.547 3.6 1 92.88 168 TYR B C 1
ATOM 8554 O O . TYR B 1 168 ? -23.859 19.609 3.629 1 92.88 168 TYR B O 1
ATOM 8562 N N . LEU B 1 169 ? -25.375 18.141 4.41 1 90.81 169 LEU B N 1
ATOM 8563 C CA . LEU B 1 169 ? -25.5 18.844 5.684 1 90.81 169 LEU B CA 1
ATOM 8564 C C . LEU B 1 169 ? -24.562 18.234 6.723 1 90.81 169 LEU B C 1
ATOM 8566 O O . LEU B 1 169 ? -24.266 17.047 6.68 1 90.81 169 LEU B O 1
ATOM 8570 N N . GLN B 1 170 ? -24.078 19.109 7.555 1 82.81 170 GLN B N 1
ATOM 8571 C CA . GLN B 1 170 ? -23.203 18.641 8.617 1 82.81 170 GLN B CA 1
ATOM 8572 C C . GLN B 1 170 ? -23.75 18.984 9.992 1 82.81 170 GLN B C 1
ATOM 8574 O O . GLN B 1 170 ? -24.359 20.047 10.172 1 82.81 170 GLN B O 1
ATOM 8579 N N . ALA B 1 171 ? -23.641 17.984 10.883 1 77.69 171 ALA B N 1
ATOM 8580 C CA . ALA B 1 171 ? -24.016 18.234 12.273 1 77.69 171 ALA B CA 1
ATOM 8581 C C . ALA B 1 171 ? -22.953 17.703 13.234 1 77.69 171 ALA B C 1
ATOM 8583 O O . ALA B 1 171 ? -22.281 16.703 12.938 1 77.69 171 ALA B O 1
ATOM 8584 N N . ALA B 1 172 ? -22.703 18.469 14.32 1 66.62 172 ALA B N 1
ATOM 8585 C CA . ALA B 1 172 ? -21.875 17.938 15.406 1 66.62 172 ALA B CA 1
ATOM 8586 C C . ALA B 1 172 ? -22.594 16.828 16.156 1 66.62 172 ALA B C 1
ATOM 8588 O O . ALA B 1 172 ? -23.547 17.078 16.891 1 66.62 172 ALA B O 1
ATOM 8589 N N . SER B 1 173 ? -22.438 15.609 15.641 1 61.31 173 SER B N 1
ATOM 8590 C CA . SER B 1 173 ? -23.062 14.453 16.266 1 61.31 173 SER B CA 1
ATOM 8591 C C . SER B 1 173 ? -22.156 13.227 16.203 1 61.31 173 SER B C 1
ATOM 8593 O O . SER B 1 173 ? -21.25 13.156 15.375 1 61.31 173 SER B O 1
ATOM 8595 N N . SER B 1 174 ? -22.016 12.438 17.281 1 57.06 174 SER B N 1
ATOM 8596 C CA . SER B 1 174 ? -21.266 11.18 17.234 1 57.06 174 SER B CA 1
ATOM 8597 C C . SER B 1 174 ? -22.188 10.016 16.859 1 57.06 174 SER B C 1
ATOM 8599 O O . SER B 1 174 ? -22.969 9.547 17.672 1 57.06 174 SER B O 1
ATOM 8601 N N . THR B 1 175 ? -22.469 9.898 15.586 1 55.16 175 THR B N 1
ATOM 8602 C CA . THR B 1 175 ? -23.328 8.781 15.227 1 55.16 175 THR B CA 1
ATOM 8603 C C . THR B 1 175 ? -22.516 7.48 15.164 1 55.16 175 THR B C 1
ATOM 8605 O O . THR B 1 175 ? -21.297 7.508 15 1 55.16 175 THR B O 1
ATOM 8608 N N . SER B 1 176 ? -23.141 6.348 15.68 1 54.31 176 SER B N 1
ATOM 8609 C CA . SER B 1 176 ? -22.578 5 15.633 1 54.31 176 SER B CA 1
ATOM 8610 C C . SER B 1 176 ? -22.938 4.293 14.336 1 54.31 176 SER B C 1
ATOM 8612 O O . SER B 1 176 ? -23.797 4.77 13.578 1 54.31 176 SER B O 1
ATOM 8614 N N . GLY B 1 177 ? -22.438 3.227 13.93 1 59.53 177 GLY B N 1
ATOM 8615 C CA . GLY B 1 177 ? -22.703 2.305 12.844 1 59.53 177 GLY B CA 1
ATOM 8616 C C . GLY B 1 177 ? -24.141 1.812 12.82 1 59.53 177 GLY B C 1
ATOM 8617 O O . GLY B 1 177 ? -24.734 1.591 13.875 1 59.53 177 GLY B O 1
ATOM 8618 N N . GLY B 1 178 ? -25.047 1.732 11.484 1 65.75 178 GLY B N 1
ATOM 8619 C CA . GLY B 1 178 ? -26.406 1.237 11.305 1 65.75 178 GLY B CA 1
ATOM 8620 C C . GLY B 1 178 ? -27.422 2.346 11.141 1 65.75 178 GLY B C 1
ATOM 8621 O O . GLY B 1 178 ? -28.578 2.09 10.758 1 65.75 178 GLY B O 1
ATOM 8622 N N . SER B 1 179 ? -27 3.516 11.258 1 79.94 179 SER B N 1
ATOM 8623 C CA . SER B 1 179 ? -27.922 4.633 11.195 1 79.94 179 SER B CA 1
ATOM 8624 C C . SER B 1 179 ? -28.125 5.117 9.766 1 79.94 179 SER B C 1
ATOM 8626 O O . SER B 1 179 ? -28.969 5.965 9.5 1 79.94 179 SER B O 1
ATOM 8628 N N . SER B 1 180 ? -27.547 4.426 8.898 1 89.56 180 SER B N 1
ATOM 8629 C CA . SER B 1 180 ? -27.719 4.828 7.508 1 89.56 180 SER B CA 1
ATOM 8630 C C . SER B 1 180 ? -29.156 4.652 7.055 1 89.56 180 SER B C 1
ATOM 8632 O O . SER B 1 180 ? -29.766 3.609 7.301 1 89.56 180 SER B O 1
ATOM 8634 N N . GLY B 1 181 ? -29.656 5.633 6.516 1 93.25 181 GLY B N 1
ATOM 8635 C CA . GLY B 1 181 ? -31.031 5.586 6.012 1 93.25 181 GLY B CA 1
ATOM 8636 C C . GLY B 1 181 ? -32.062 6.102 7.008 1 93.25 181 GLY B C 1
ATOM 8637 O O . GLY B 1 181 ? -33.25 6.172 6.699 1 93.25 181 GLY B O 1
ATOM 8638 N N . SER B 1 182 ? -31.562 6.648 8.125 1 93.25 182 SER B N 1
ATOM 8639 C CA . SER B 1 182 ? -32.438 7.188 9.148 1 93.25 182 SER B CA 1
ATOM 8640 C C . SER B 1 182 ? -32.906 8.602 8.805 1 93.25 182 SER B C 1
ATOM 8642 O O . SER B 1 182 ? -32.156 9.336 8.125 1 93.25 182 SER B O 1
ATOM 8644 N N . PRO B 1 183 ? -34.062 8.914 9.266 1 95.31 183 PRO B N 1
ATOM 8645 C CA . PRO B 1 183 ? -34.469 10.312 9.102 1 95.31 183 PRO B CA 1
ATOM 8646 C C . PRO B 1 183 ? -33.812 11.242 10.109 1 95.31 183 PRO B C 1
ATOM 8648 O O . PRO B 1 183 ? -33.625 10.867 11.266 1 95.31 183 PRO B O 1
ATOM 8651 N N . VAL B 1 184 ? -33.406 12.359 9.664 1 94.62 184 VAL B N 1
ATOM 8652 C CA . VAL B 1 184 ? -33.031 13.484 10.531 1 94.62 184 VAL B CA 1
ATOM 8653 C C . VAL B 1 184 ? -34.281 14.367 10.766 1 94.62 184 VAL B C 1
ATOM 8655 O O . VAL B 1 184 ? -34.75 15.008 9.836 1 94.62 184 VAL B O 1
ATOM 8658 N N . ILE B 1 185 ? -34.75 14.422 12.062 1 95.12 185 ILE B N 1
ATOM 8659 C CA . ILE B 1 185 ? -36.062 15.023 12.266 1 95.12 185 ILE B CA 1
ATOM 8660 C C . ILE B 1 185 ? -35.906 16.297 13.109 1 95.12 185 ILE B C 1
ATOM 8662 O O . ILE B 1 185 ? -34.969 16.438 13.867 1 95.12 185 ILE B O 1
ATOM 8666 N N . ASP B 1 186 ? -36.844 17.125 12.898 1 94.62 186 ASP B N 1
ATOM 8667 C CA . ASP B 1 186 ? -36.969 18.297 13.75 1 94.62 186 ASP B CA 1
ATOM 8668 C C . ASP B 1 186 ? -37.906 18.031 14.93 1 94.62 186 ASP B C 1
ATOM 8670 O O . ASP B 1 186 ? -38.344 16.906 15.117 1 94.62 186 ASP B O 1
ATOM 8674 N N . ILE B 1 187 ? -38.125 19.047 15.656 1 93 187 ILE B N 1
ATOM 8675 C CA . ILE B 1 187 ? -38.875 18.922 16.906 1 93 187 ILE B CA 1
ATOM 8676 C C . ILE B 1 187 ? -40.312 18.578 16.594 1 93 187 ILE B C 1
ATOM 8678 O O . ILE B 1 187 ? -41.031 18.031 17.438 1 93 187 ILE B O 1
ATOM 8682 N N . ASP B 1 188 ? -40.812 18.812 15.414 1 94.5 188 ASP B N 1
ATOM 8683 C CA . ASP B 1 188 ? -42.219 18.531 15.023 1 94.5 188 ASP B CA 1
ATOM 8684 C C . ASP B 1 188 ? -42.312 17.156 14.367 1 94.5 188 ASP B C 1
ATOM 8686 O O . ASP B 1 188 ? -43.406 16.734 13.992 1 94.5 188 ASP B O 1
ATOM 8690 N N . GLY B 1 189 ? -41.219 16.484 14.148 1 95 189 GLY B N 1
ATOM 8691 C CA . GLY B 1 189 ? -41.219 15.117 13.625 1 95 189 GLY B CA 1
ATOM 8692 C C . GLY B 1 189 ? -41.094 15.055 12.117 1 95 189 GLY B C 1
ATOM 8693 O O . GLY B 1 189 ? -41.281 14 11.516 1 95 189 GLY B O 1
ATOM 8694 N N . ASN B 1 190 ? -40.812 16.203 11.555 1 96.81 190 ASN B N 1
ATOM 8695 C CA . ASN B 1 190 ? -40.562 16.219 10.117 1 96.81 190 ASN B CA 1
ATOM 8696 C C . ASN B 1 190 ? -39.094 15.867 9.797 1 96.81 190 ASN B C 1
ATOM 8698 O O . ASN B 1 190 ? -38.188 16.25 10.531 1 96.81 190 ASN B O 1
ATOM 8702 N N . ALA B 1 191 ? -39 15.07 8.695 1 97.94 191 ALA B N 1
ATOM 8703 C CA . ALA B 1 191 ? -37.625 14.812 8.242 1 97.94 191 ALA B CA 1
ATOM 8704 C C . ALA B 1 191 ? -37.031 16.031 7.535 1 97.94 191 ALA B C 1
ATOM 8706 O O . ALA B 1 191 ? -37.656 16.578 6.621 1 97.94 191 ALA B O 1
ATOM 8707 N N . VAL B 1 192 ? -35.844 16.406 7.887 1 97.44 192 VAL B N 1
ATOM 8708 C CA . VAL B 1 192 ? -35.219 17.562 7.27 1 97.44 192 VAL B CA 1
ATOM 8709 C C . VAL B 1 192 ? -34 17.109 6.449 1 97.44 192 VAL B C 1
ATOM 8711 O O . VAL B 1 192 ? -33.469 17.875 5.645 1 97.44 192 VAL B O 1
ATOM 8714 N N . ALA B 1 193 ? -33.531 15.891 6.645 1 97.12 193 ALA B N 1
ATOM 8715 C CA . ALA B 1 193 ? -32.406 15.312 5.91 1 97.12 193 ALA B CA 1
ATOM 8716 C C . ALA B 1 193 ? -32.406 13.797 6.035 1 97.12 193 ALA B C 1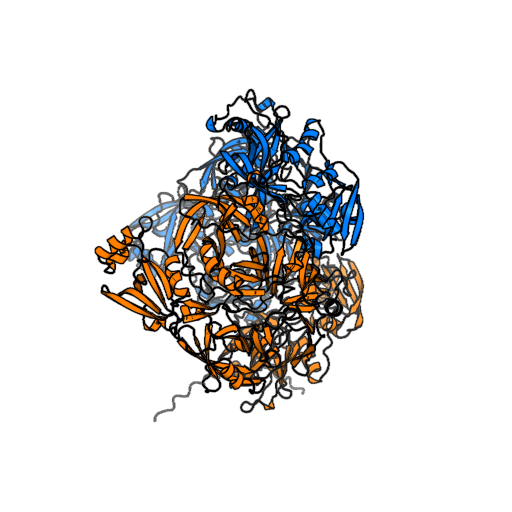
ATOM 8718 O O . ALA B 1 193 ? -33.219 13.219 6.746 1 97.12 193 ALA B O 1
ATOM 8719 N N . LEU B 1 194 ? -31.547 13.172 5.25 1 96.5 194 LEU B N 1
ATOM 8720 C CA . LEU B 1 194 ? -31.344 11.734 5.289 1 96.5 194 LEU B CA 1
ATOM 8721 C C . LEU B 1 194 ? -29.938 11.398 5.805 1 96.5 194 LEU B C 1
ATOM 8723 O O . LEU B 1 194 ? -28.953 11.898 5.27 1 96.5 194 LEU B O 1
ATOM 8727 N N . GLN B 1 195 ? -29.922 10.609 6.82 1 92.75 195 GLN B N 1
ATOM 8728 C CA . GLN B 1 195 ? -28.641 10.203 7.363 1 92.75 195 GLN B CA 1
ATOM 8729 C C . GLN B 1 195 ? -27.875 9.328 6.375 1 92.75 195 GLN B C 1
ATOM 8731 O O . GLN B 1 195 ? -28.375 8.297 5.93 1 92.75 195 GLN B O 1
ATOM 8736 N N . ALA B 1 196 ? -26.688 9.711 5.965 1 88.5 196 ALA B N 1
ATOM 8737 C CA . ALA B 1 196 ? -25.922 8.977 4.961 1 88.5 196 ALA B CA 1
ATOM 8738 C C . ALA B 1 196 ? -24.656 8.398 5.559 1 88.5 196 ALA B C 1
ATOM 8740 O O . ALA B 1 196 ? -24.109 7.41 5.055 1 88.5 196 ALA B O 1
ATOM 8741 N N . GLY B 1 197 ? -24.016 9 6.434 1 75.88 197 GLY B N 1
ATOM 8742 C CA . GLY B 1 197 ? -22.797 8.445 6.992 1 75.88 197 GLY B CA 1
ATOM 8743 C C . GLY B 1 197 ? -22.125 9.367 8 1 75.88 197 GLY B C 1
ATOM 8744 O O . GLY B 1 197 ? -22.672 10.43 8.328 1 75.88 197 GLY B O 1
ATOM 8745 N N . GLY B 1 198 ? -21.188 8.75 8.656 1 63.62 198 GLY B N 1
ATOM 8746 C CA . GLY B 1 198 ? -20.375 9.539 9.57 1 63.62 198 GLY B CA 1
ATOM 8747 C C . GLY B 1 198 ? -18.891 9.172 9.523 1 63.62 198 GLY B C 1
ATOM 8748 O O . GLY B 1 198 ? -18.531 8.141 8.961 1 63.62 198 GLY B O 1
ATOM 8749 N N . HIS B 1 199 ? -18.062 10.117 9.664 1 58.28 199 HIS B N 1
ATOM 8750 C CA . HIS B 1 199 ? -16.641 9.836 9.82 1 58.28 199 HIS B CA 1
ATOM 8751 C C . HIS B 1 199 ? -16.328 9.297 11.219 1 58.28 199 HIS B C 1
ATOM 8753 O O . HIS B 1 199 ? -16.594 9.969 12.219 1 58.28 199 HIS B O 1
ATOM 8759 N N . THR B 1 200 ? -15.93 8.031 11.266 1 47.44 200 THR B N 1
ATOM 8760 C CA . THR B 1 200 ? -15.664 7.395 12.555 1 47.44 200 THR B CA 1
ATOM 8761 C C . THR B 1 200 ? -14.648 8.211 13.359 1 47.44 200 THR B C 1
ATOM 8763 O O . THR B 1 200 ? -14.727 8.266 14.586 1 47.44 200 THR B O 1
ATOM 8766 N N . LYS B 1 201 ? -13.75 8.766 12.672 1 47.72 201 LYS B N 1
ATOM 8767 C CA . LYS B 1 201 ? -12.672 9.43 13.398 1 47.72 201 LYS B CA 1
ATOM 8768 C C . LYS B 1 201 ? -13.055 10.859 13.766 1 47.72 201 LYS B C 1
ATOM 8770 O O . LYS B 1 201 ? -12.398 11.484 14.602 1 47.72 201 LYS B O 1
ATOM 8775 N N . ALA B 1 202 ? -14.109 11.289 13.055 1 50.28 202 ALA B N 1
ATOM 8776 C CA . ALA B 1 202 ? -14.5 12.664 13.359 1 50.28 202 ALA B CA 1
ATOM 8777 C C . ALA B 1 202 ? -15.898 12.711 13.969 1 50.28 202 ALA B C 1
ATOM 8779 O O . ALA B 1 202 ? -16.75 11.891 13.641 1 50.28 202 ALA B O 1
ATOM 8780 N N . ALA B 1 203 ? -16.062 13.289 15.016 1 58.06 203 ALA B N 1
ATOM 8781 C CA . ALA B 1 203 ? -17.344 13.516 15.672 1 58.06 203 ALA B CA 1
ATOM 8782 C C . ALA B 1 203 ? -18.281 14.336 14.789 1 58.06 203 ALA B C 1
ATOM 8784 O O . ALA B 1 203 ? -18.938 15.258 15.266 1 58.06 203 ALA B O 1
ATOM 8785 N N . THR B 1 204 ? -18.266 13.984 13.414 1 67.56 204 THR B N 1
ATOM 8786 C CA . THR B 1 204 ? -19.141 14.711 12.484 1 67.56 204 THR B CA 1
ATOM 8787 C C . THR B 1 204 ? -19.938 13.734 11.633 1 67.56 204 THR B C 1
ATOM 8789 O O . THR B 1 204 ? -19.422 12.703 11.195 1 67.56 204 THR B O 1
ATOM 8792 N N . ASP B 1 205 ? -21.281 14.047 11.477 1 79.81 205 ASP B N 1
ATOM 8793 C CA . ASP B 1 205 ? -22.188 13.273 10.633 1 79.81 205 ASP B CA 1
ATOM 8794 C C . ASP B 1 205 ? -22.516 14.023 9.344 1 79.81 205 ASP B C 1
ATOM 8796 O O . ASP B 1 205 ? -22.516 15.258 9.32 1 79.81 205 ASP B O 1
ATOM 8800 N N . PHE B 1 206 ? -22.844 13.281 8.289 1 86.94 206 PHE B N 1
ATOM 8801 C CA . PHE B 1 206 ? -23.188 13.828 6.984 1 86.94 206 PHE B CA 1
ATOM 8802 C C . PHE B 1 206 ? -24.625 13.461 6.605 1 86.94 206 PHE B C 1
ATOM 8804 O O . PHE B 1 206 ? -25 12.289 6.68 1 86.94 206 PHE B O 1
ATOM 8811 N N . PHE B 1 207 ? -25.422 14.414 6.258 1 93 207 PHE B N 1
ATOM 8812 C CA . PHE B 1 207 ? -26.812 14.203 5.91 1 93 207 PHE B CA 1
ATOM 8813 C C . PHE B 1 207 ? -27.078 14.609 4.465 1 93 207 PHE B C 1
ATOM 8815 O O . PHE B 1 207 ? -26.562 15.617 3.992 1 93 207 PHE B O 1
ATOM 8822 N N . LEU B 1 208 ? -27.766 13.805 3.781 1 96.44 208 LEU B N 1
ATOM 8823 C CA . LEU B 1 208 ? -28.188 14.125 2.42 1 96.44 208 LEU B CA 1
ATOM 8824 C C . LEU B 1 208 ? -29.406 15.039 2.422 1 96.44 208 LEU B C 1
ATOM 8826 O O . LEU B 1 208 ? -30.375 14.766 3.121 1 96.44 208 LEU B O 1
ATOM 8830 N N . PRO B 1 209 ? -29.344 16.156 1.68 1 96.56 209 PRO B N 1
ATOM 8831 C CA . PRO B 1 209 ? -30.531 17.016 1.58 1 96.56 209 PRO B CA 1
ATOM 8832 C C . PRO B 1 209 ? -31.719 16.312 0.931 1 96.56 209 PRO B C 1
ATOM 8834 O O . PRO B 1 209 ? -31.531 15.422 0.105 1 96.56 209 PRO B O 1
ATOM 8837 N N . LEU B 1 210 ? -32.938 16.766 1.244 1 98.06 210 LEU B N 1
ATOM 8838 C CA . LEU B 1 210 ? -34.125 16.016 0.867 1 98.06 210 LEU B CA 1
ATOM 8839 C C . LEU B 1 210 ? -34.781 16.609 -0.384 1 98.06 210 LEU B C 1
ATOM 8841 O O . LEU B 1 210 ? -35.719 16.047 -0.919 1 98.06 210 LEU B O 1
ATOM 8845 N N . ASP B 1 211 ? -34.25 17.688 -0.913 1 96.62 211 ASP B N 1
ATOM 8846 C CA . ASP B 1 211 ? -34.875 18.375 -2.029 1 96.62 211 ASP B CA 1
ATOM 8847 C C . ASP B 1 211 ? -35.062 17.438 -3.217 1 96.62 211 ASP B C 1
ATOM 8849 O O . ASP B 1 211 ? -36.188 17.297 -3.717 1 96.62 211 ASP B O 1
ATOM 8853 N N . ARG B 1 212 ? -34 16.844 -3.586 1 95.88 212 ARG B N 1
ATOM 8854 C CA . ARG B 1 212 ? -34.094 15.961 -4.75 1 95.88 212 ARG B CA 1
ATOM 8855 C C . ARG B 1 212 ? -34.812 14.664 -4.41 1 95.88 212 ARG B C 1
ATOM 8857 O O . ARG B 1 212 ? -35.469 14.078 -5.27 1 95.88 212 ARG B O 1
ATOM 8864 N N . ILE B 1 213 ? -34.719 14.227 -3.221 1 98.12 213 ILE B N 1
ATOM 8865 C CA . ILE B 1 213 ? -35.406 13.023 -2.754 1 98.12 213 ILE B CA 1
ATOM 8866 C C . ILE B 1 213 ? -36.906 13.234 -2.824 1 98.12 213 ILE B C 1
ATOM 8868 O O . ILE B 1 213 ? -37.656 12.375 -3.332 1 98.12 213 ILE B O 1
ATOM 8872 N N . LYS B 1 214 ? -37.375 14.391 -2.291 1 98.31 214 LYS B N 1
ATOM 8873 C CA . LYS B 1 214 ? -38.812 14.711 -2.316 1 98.31 214 LYS B CA 1
ATOM 8874 C C . LYS B 1 214 ? -39.344 14.75 -3.748 1 98.31 214 LYS B C 1
ATOM 8876 O O . LYS B 1 214 ? -40.438 14.25 -4.027 1 98.31 214 LYS B O 1
ATOM 8881 N N . ARG B 1 215 ? -38.594 15.336 -4.594 1 97.69 215 ARG B N 1
ATOM 8882 C CA . ARG B 1 215 ? -38.938 15.375 -6.008 1 97.69 215 ARG B CA 1
ATOM 8883 C C . ARG B 1 215 ? -39.094 13.969 -6.578 1 97.69 215 ARG B C 1
ATOM 8885 O O . ARG B 1 215 ? -40.062 13.656 -7.254 1 97.69 215 ARG B O 1
ATOM 8892 N N . ALA B 1 216 ? -38.125 13.109 -6.391 1 98.19 216 ALA B N 1
ATOM 8893 C CA . ALA B 1 216 ? -38.156 11.734 -6.891 1 98.19 216 ALA B CA 1
ATOM 8894 C C . ALA B 1 216 ? -39.344 10.969 -6.34 1 98.19 216 ALA B C 1
ATOM 8896 O O . ALA B 1 216 ? -40 10.219 -7.07 1 98.19 216 ALA B O 1
ATOM 8897 N N . LEU B 1 217 ? -39.625 11.133 -5.074 1 98.5 217 LEU B N 1
ATOM 8898 C CA . LEU B 1 217 ? -40.75 10.469 -4.453 1 98.5 217 LEU B CA 1
ATOM 8899 C C . LEU B 1 217 ? -42.062 10.805 -5.188 1 98.5 217 LEU B C 1
ATOM 8901 O O . LEU B 1 217 ? -42.875 9.93 -5.406 1 98.5 217 LEU B O 1
ATOM 8905 N N . GLY B 1 218 ? -42.188 12.078 -5.574 1 98 218 GLY B N 1
ATOM 8906 C CA . GLY B 1 218 ? -43.375 12.484 -6.316 1 98 218 GLY B CA 1
ATOM 8907 C C . GLY B 1 218 ? -43.562 11.719 -7.609 1 98 218 GLY B C 1
ATOM 8908 O O . GLY B 1 218 ? -44.688 11.281 -7.922 1 98 218 GLY B O 1
ATOM 8909 N N . PHE B 1 219 ? -42.531 11.531 -8.367 1 97.94 219 PHE B N 1
ATOM 8910 C CA . PHE B 1 219 ? -42.594 10.773 -9.609 1 97.94 219 PHE B CA 1
ATOM 8911 C C . PHE B 1 219 ? -42.969 9.32 -9.336 1 97.94 219 PHE B C 1
ATOM 8913 O O . PHE B 1 219 ? -43.812 8.742 -10.016 1 97.94 219 PHE B O 1
ATOM 8920 N N . ILE B 1 220 ? -42.312 8.711 -8.32 1 97.69 220 ILE B N 1
ATOM 8921 C CA . ILE B 1 220 ? -42.5 7.301 -7.988 1 97.69 220 ILE B CA 1
ATOM 8922 C C . ILE B 1 220 ? -43.938 7.059 -7.551 1 97.69 220 ILE B C 1
ATOM 8924 O O . ILE B 1 220 ? -44.562 6.066 -7.945 1 97.69 220 ILE B O 1
ATOM 8928 N N . GLN B 1 221 ? -44.5 7.973 -6.754 1 97.06 221 GLN B N 1
ATOM 8929 C CA . GLN B 1 221 ? -45.875 7.863 -6.273 1 97.06 221 GLN B CA 1
ATOM 8930 C C . GLN B 1 221 ? -46.844 7.875 -7.434 1 97.06 221 GLN B C 1
ATOM 8932 O O . GLN B 1 221 ? -47.906 7.238 -7.367 1 97.06 221 GLN B O 1
ATOM 8937 N N . ARG B 1 222 ? -46.438 8.5 -8.516 1 96.5 222 ARG B N 1
ATOM 8938 C CA . ARG B 1 222 ? -47.312 8.594 -9.68 1 96.5 222 ARG B CA 1
ATOM 8939 C C . ARG B 1 222 ? -47 7.488 -10.68 1 96.5 222 ARG B C 1
ATOM 8941 O O . ARG B 1 222 ? -47.625 7.434 -11.758 1 96.5 222 ARG B O 1
ATOM 8948 N N . GLY B 1 223 ? -46.094 6.688 -10.375 1 94.06 223 GLY B N 1
ATOM 8949 C CA . GLY B 1 223 ? -45.719 5.602 -11.273 1 94.06 223 GLY B CA 1
ATOM 8950 C C . GLY B 1 223 ? -44.938 6.074 -12.492 1 94.06 223 GLY B C 1
ATOM 8951 O O . GLY B 1 223 ? -45.031 5.449 -13.555 1 94.06 223 GLY B O 1
ATOM 8952 N N . GLU B 1 224 ? -44.25 7.191 -12.344 1 96.12 224 GLU B N 1
ATOM 8953 C CA . GLU B 1 224 ? -43.469 7.773 -13.453 1 96.12 224 GLU B CA 1
ATOM 8954 C C . GLU B 1 224 ? -41.969 7.531 -13.289 1 96.12 224 GLU B C 1
ATOM 8956 O O . GLU B 1 224 ? -41.5 7.246 -12.188 1 96.12 224 GLU B O 1
ATOM 8961 N N . ILE B 1 225 ? -41.344 7.688 -14.383 1 94.94 225 ILE B N 1
ATOM 8962 C CA . ILE B 1 225 ? -39.906 7.586 -14.344 1 94.94 225 ILE B CA 1
ATOM 8963 C C . ILE B 1 225 ? -39.312 8.898 -13.836 1 94.94 225 ILE B C 1
ATOM 8965 O O . ILE B 1 225 ? -39.75 9.977 -14.203 1 94.94 225 ILE B O 1
ATOM 8969 N N . VAL B 1 226 ? -38.344 8.844 -13.008 1 97.62 226 VAL B N 1
ATOM 8970 C CA . VAL B 1 226 ? -37.688 10.031 -12.477 1 97.62 226 VAL B CA 1
ATOM 8971 C C . VAL B 1 226 ? -36.656 10.531 -13.484 1 97.62 226 VAL B C 1
ATOM 8973 O O . VAL B 1 226 ? -35.625 9.883 -13.711 1 97.62 226 VAL B O 1
ATOM 8976 N N . PRO B 1 227 ? -36.875 11.68 -14.094 1 97.75 227 PRO B N 1
ATOM 8977 C CA . PRO B 1 227 ? -35.844 12.195 -15.023 1 97.75 227 PRO B CA 1
ATOM 8978 C C . PRO B 1 227 ? -34.562 12.617 -14.312 1 97.75 227 PRO B C 1
ATOM 8980 O O . PRO B 1 227 ? -34.625 13.312 -13.297 1 97.75 227 PRO B O 1
ATOM 8983 N N . ARG B 1 228 ? -33.5 12.219 -14.742 1 97.69 228 ARG B N 1
ATOM 8984 C CA . ARG B 1 228 ? -32.188 12.602 -14.234 1 97.69 228 ARG B CA 1
ATOM 8985 C C . ARG B 1 228 ? -31.234 12.992 -15.375 1 97.69 228 ARG B C 1
ATOM 8987 O O . ARG B 1 228 ? -30.922 12.172 -16.234 1 97.69 228 ARG B O 1
ATOM 8994 N N . GLY B 1 229 ? -30.844 14.297 -15.422 1 97.38 229 GLY B N 1
ATOM 8995 C CA . GLY B 1 229 ? -29.969 14.797 -16.469 1 97.38 229 GLY B CA 1
ATOM 8996 C C . GLY B 1 229 ? -28.516 14.883 -16.031 1 97.38 229 GLY B C 1
ATOM 8997 O O . GLY B 1 229 ? -28.219 14.914 -14.828 1 97.38 229 GLY B O 1
ATOM 8998 N N . ASP B 1 230 ? -27.594 14.875 -17 1 94.38 230 ASP B N 1
ATOM 8999 C CA . ASP B 1 230 ? -26.188 15 -16.688 1 94.38 230 ASP B CA 1
ATOM 9000 C C . ASP B 1 230 ? -25.391 15.516 -17.891 1 94.38 230 ASP B C 1
ATOM 9002 O O . ASP B 1 230 ? -25.859 15.406 -19.016 1 94.38 230 ASP B O 1
ATOM 9006 N N . ILE B 1 231 ? -24.281 16.109 -17.656 1 97.5 231 ILE B N 1
ATOM 9007 C CA . ILE B 1 231 ? -23.375 16.547 -18.703 1 97.5 231 ILE B CA 1
ATOM 9008 C C . ILE B 1 231 ? -22 15.898 -18.5 1 97.5 231 ILE B C 1
ATOM 9010 O O . ILE B 1 231 ? -21 16.344 -19.062 1 97.5 231 ILE B O 1
ATOM 9014 N N . GLN B 1 232 ? -21.922 14.859 -17.609 1 97.25 232 GLN B N 1
ATOM 9015 C CA . GLN B 1 232 ? -20.75 14.062 -17.281 1 97.25 232 GLN B CA 1
ATOM 9016 C C . GLN B 1 232 ? -19.594 14.953 -16.828 1 97.25 232 GLN B C 1
ATOM 9018 O O . GLN B 1 232 ? -18.469 14.836 -17.328 1 97.25 232 GLN B O 1
ATOM 9023 N N . THR B 1 233 ? -19.938 15.812 -15.938 1 97.81 233 THR B N 1
ATOM 9024 C CA . THR B 1 233 ? -19 16.734 -15.305 1 97.81 233 THR B CA 1
ATOM 9025 C C . THR B 1 233 ? -19.219 16.781 -13.797 1 97.81 233 THR B C 1
ATOM 9027 O O . THR B 1 233 ? -20.359 16.891 -13.344 1 97.81 233 THR B O 1
ATOM 9030 N N . GLN B 1 234 ? -18.219 16.656 -13.031 1 97.25 234 GLN B N 1
ATOM 9031 C CA . GLN B 1 234 ? -18.281 16.844 -11.586 1 97.25 234 GLN B CA 1
ATOM 9032 C C . GLN B 1 234 ? -17.922 18.281 -11.211 1 97.25 234 GLN B C 1
ATOM 9034 O O . GLN B 1 234 ? -16.891 18.797 -11.641 1 97.25 234 GLN B O 1
ATOM 9039 N N . PHE B 1 235 ? -18.766 18.859 -10.547 1 97.75 235 PHE B N 1
ATOM 9040 C CA . PHE B 1 235 ? -18.5 20.188 -9.992 1 97.75 235 PHE B CA 1
ATOM 9041 C C . PHE B 1 235 ? -18.25 20.109 -8.492 1 97.75 235 PHE B C 1
ATOM 9043 O O . PHE B 1 235 ? -18.719 19.188 -7.824 1 97.75 235 PHE B O 1
ATOM 9050 N N . THR B 1 236 ? -17.516 21 -7.988 1 95.81 236 THR B N 1
ATOM 9051 C CA . THR B 1 236 ? -17.297 21.172 -6.559 1 95.81 236 THR B CA 1
ATOM 9052 C C . THR B 1 236 ? -17.594 22.609 -6.137 1 95.81 236 THR B C 1
ATOM 9054 O O . THR B 1 236 ? -17.453 23.547 -6.934 1 95.81 236 THR B O 1
ATOM 9057 N N . TYR B 1 237 ? -18.094 22.688 -4.977 1 95.06 237 TYR B N 1
ATOM 9058 C CA . TYR B 1 237 ? -18.312 24.016 -4.422 1 95.06 237 TYR B CA 1
ATOM 9059 C C . TYR B 1 237 ? -17.016 24.609 -3.871 1 95.06 237 TYR B C 1
ATOM 9061 O O . TYR B 1 237 ? -16.359 24 -3.021 1 95.06 237 TYR B O 1
ATOM 9069 N N . ARG B 1 238 ? -16.656 25.797 -4.395 1 93.31 238 ARG B N 1
ATOM 9070 C CA . ARG B 1 238 ? -15.453 26.469 -3.936 1 93.31 238 ARG B CA 1
ATOM 9071 C C . ARG B 1 238 ? -15.773 27.875 -3.424 1 93.31 238 ARG B C 1
ATOM 9073 O O . ARG B 1 238 ? -16.469 28.641 -4.09 1 93.31 238 ARG B O 1
ATOM 9080 N N . PRO B 1 239 ? -15.281 28.234 -2.264 1 91.12 239 PRO B N 1
ATOM 9081 C CA . PRO B 1 239 ? -15.492 29.594 -1.733 1 91.12 239 PRO B CA 1
ATOM 9082 C C . PRO B 1 239 ? -14.867 30.672 -2.607 1 91.12 239 PRO B C 1
ATOM 9084 O O . PRO B 1 239 ? -14.031 30.375 -3.467 1 91.12 239 PRO B O 1
ATOM 9087 N N . PHE B 1 240 ? -15.32 31.922 -2.439 1 90.06 240 PHE B N 1
ATOM 9088 C CA . PHE B 1 240 ? -14.922 33.062 -3.285 1 90.06 240 PHE B CA 1
ATOM 9089 C C . PHE B 1 240 ? -13.406 33.219 -3.285 1 90.06 240 PHE B C 1
ATOM 9091 O O . PHE B 1 240 ? -12.82 33.562 -4.309 1 90.06 240 PHE B O 1
ATOM 9098 N N . ASP B 1 241 ? -12.75 32.938 -2.145 1 86.5 241 ASP B N 1
ATOM 9099 C CA . ASP B 1 241 ? -11.305 33.094 -2.078 1 86.5 241 ASP B CA 1
ATOM 9100 C C . ASP B 1 241 ? -10.609 32.125 -3.029 1 86.5 241 ASP B C 1
ATOM 9102 O O . ASP B 1 241 ? -9.68 32.5 -3.744 1 86.5 241 ASP B O 1
ATOM 9106 N N . GLU B 1 242 ? -11.016 30.891 -3.004 1 89.69 242 GLU B N 1
ATOM 9107 C CA . GLU B 1 242 ? -10.453 29.891 -3.908 1 89.69 242 GLU B CA 1
ATOM 9108 C C . GLU B 1 242 ? -10.828 30.188 -5.359 1 89.69 242 GLU B C 1
ATOM 9110 O O . GLU B 1 242 ? -10.008 30.016 -6.266 1 89.69 242 GLU B O 1
ATOM 9115 N N . ALA B 1 243 ? -12.102 30.594 -5.582 1 93.44 243 ALA B N 1
ATOM 9116 C CA . ALA B 1 243 ? -12.547 30.938 -6.93 1 93.44 243 ALA B CA 1
ATOM 9117 C C . ALA B 1 243 ? -11.727 32.094 -7.496 1 93.44 243 ALA B C 1
ATOM 9119 O O . ALA B 1 243 ? -11.383 32.094 -8.68 1 93.44 243 ALA B O 1
ATOM 9120 N N . ARG B 1 244 ? -11.391 33.062 -6.66 1 91.69 244 ARG B N 1
ATOM 9121 C CA . ARG B 1 244 ? -10.578 34.188 -7.082 1 91.69 244 ARG B CA 1
ATOM 9122 C C . ARG B 1 244 ? -9.195 33.719 -7.555 1 91.69 244 ARG B C 1
ATOM 9124 O O . ARG B 1 244 ? -8.68 34.25 -8.547 1 91.69 244 ARG B O 1
ATOM 9131 N N . ARG B 1 245 ? -8.695 32.781 -6.797 1 89.44 245 ARG B N 1
ATOM 9132 C CA . ARG B 1 245 ? -7.387 32.25 -7.168 1 89.44 245 ARG B CA 1
ATOM 9133 C C . ARG B 1 245 ? -7.434 31.594 -8.547 1 89.44 245 ARG B C 1
ATOM 9135 O O . ARG B 1 245 ? -6.43 31.562 -9.258 1 89.44 245 ARG B O 1
ATOM 9142 N N . LEU B 1 246 ? -8.648 31.109 -8.906 1 91.38 246 LEU B N 1
ATOM 9143 C CA . LEU B 1 246 ? -8.812 30.422 -10.172 1 91.38 246 LEU B CA 1
ATOM 9144 C C . LEU B 1 246 ? -9.188 31.391 -11.289 1 91.38 246 LEU B C 1
ATOM 9146 O O . LEU B 1 246 ? -9.367 31 -12.438 1 91.38 246 LEU B O 1
ATOM 9150 N N . GLY B 1 247 ? -9.391 32.688 -10.938 1 89.69 247 GLY B N 1
ATOM 9151 C CA . GLY B 1 247 ? -9.562 33.688 -11.992 1 89.69 247 GLY B CA 1
ATOM 9152 C C . GLY B 1 247 ? -10.938 34.312 -11.984 1 89.69 247 GLY B C 1
ATOM 9153 O O . GLY B 1 247 ? -11.359 34.906 -12.984 1 89.69 247 GLY B O 1
ATOM 9154 N N . LEU B 1 248 ? -11.727 34.094 -10.875 1 94.56 248 LEU B N 1
ATOM 9155 C CA . LEU B 1 248 ? -13 34.812 -10.797 1 94.56 248 LEU B CA 1
ATOM 9156 C C . LEU B 1 248 ? -12.781 36.312 -10.836 1 94.56 248 LEU B C 1
ATOM 9158 O O . LEU B 1 248 ? -11.984 36.844 -10.055 1 94.56 248 LEU B O 1
ATOM 9162 N N . ARG B 1 249 ? -13.438 37.125 -11.781 1 91.81 249 ARG B N 1
ATOM 9163 C CA . ARG B 1 249 ? -13.32 38.562 -11.891 1 91.81 249 ARG B CA 1
ATOM 9164 C C . ARG B 1 249 ? -13.945 39.281 -10.688 1 91.81 249 ARG B C 1
ATOM 9166 O O . ARG B 1 249 ? -15 38.875 -10.211 1 91.81 249 ARG B O 1
ATOM 9173 N N . PRO B 1 250 ? -13.273 40.188 -10.117 1 91.06 250 PRO B N 1
ATOM 9174 C CA . PRO B 1 250 ? -13.812 40.938 -8.977 1 91.06 250 PRO B CA 1
ATOM 9175 C C . PRO B 1 250 ? -15.203 41.5 -9.25 1 91.06 250 PRO B C 1
ATOM 9177 O O . PRO B 1 250 ? -16.047 41.5 -8.352 1 91.06 250 PRO B O 1
ATOM 9180 N N . GLU B 1 251 ? -15.438 41.938 -10.461 1 93.69 251 GLU B N 1
ATOM 9181 C CA . GLU B 1 251 ? -16.734 42.469 -10.82 1 93.69 251 GLU B CA 1
ATOM 9182 C C . GLU B 1 251 ? -17.828 41.406 -10.727 1 93.69 251 GLU B C 1
ATOM 9184 O O . GLU B 1 251 ? -18.953 41.688 -10.289 1 93.69 251 GLU B O 1
ATOM 9189 N N . THR B 1 252 ? -17.438 40.219 -11.188 1 95.31 252 THR B N 1
ATOM 9190 C CA . THR B 1 252 ? -18.391 39.125 -11.125 1 95.31 252 THR B CA 1
ATOM 9191 C C . THR B 1 252 ? -18.703 38.75 -9.672 1 95.31 252 THR B C 1
ATOM 9193 O O . THR B 1 252 ? -19.859 38.531 -9.32 1 95.31 252 THR B O 1
ATOM 9196 N N . GLU B 1 253 ? -17.672 38.688 -8.844 1 93.81 253 GLU B N 1
ATOM 9197 C CA . GLU B 1 253 ? -17.859 38.375 -7.426 1 93.81 253 GLU B CA 1
ATOM 9198 C C . GLU B 1 253 ? -18.781 39.406 -6.766 1 93.81 253 GLU B C 1
ATOM 9200 O O . GLU B 1 253 ? -19.688 39.062 -6.02 1 93.81 253 GLU B O 1
ATOM 9205 N N . GLU B 1 254 ? -18.516 40.719 -7.066 1 93.38 254 GLU B N 1
ATOM 9206 C CA . GLU B 1 254 ? -19.328 41.781 -6.504 1 93.38 254 GLU B CA 1
ATOM 9207 C C . GLU B 1 254 ? -20.797 41.625 -6.898 1 93.38 254 GLU B C 1
ATOM 9209 O O . GLU B 1 254 ? -21.688 41.781 -6.062 1 93.38 254 GLU B O 1
ATOM 9214 N N . LYS B 1 255 ? -21.031 41.344 -8.102 1 94.94 255 LYS B N 1
ATOM 9215 C CA . LYS B 1 255 ? -22.391 41.156 -8.609 1 94.94 255 LYS B CA 1
ATOM 9216 C C . LYS B 1 255 ? -23.078 40 -7.906 1 94.94 255 LYS B C 1
ATOM 9218 O O . LYS B 1 255 ? -24.234 40.094 -7.488 1 94.94 255 LYS B O 1
ATOM 9223 N N . LEU B 1 256 ? -22.422 38.875 -7.812 1 94.56 256 LEU B N 1
ATOM 9224 C CA . LEU B 1 256 ? -23 37.656 -7.223 1 94.56 256 LEU B CA 1
ATOM 9225 C C . LEU B 1 256 ? -23.266 37.875 -5.73 1 94.56 256 LEU B C 1
ATOM 9227 O O . LEU B 1 256 ? -24.266 37.375 -5.203 1 94.56 256 LEU B O 1
ATOM 9231 N N . ARG B 1 257 ? -22.281 38.562 -5.051 1 91.5 257 ARG B N 1
ATOM 9232 C CA . ARG B 1 257 ? -22.484 38.844 -3.631 1 91.5 257 ARG B CA 1
ATOM 9233 C C . ARG B 1 257 ? -23.703 39.719 -3.402 1 91.5 257 ARG B C 1
ATOM 9235 O O . ARG B 1 257 ? -24.375 39.625 -2.377 1 91.5 257 ARG B O 1
ATOM 9242 N N . LYS B 1 258 ? -23.984 40.625 -4.355 1 93.25 258 LYS B N 1
ATOM 9243 C CA . LYS B 1 258 ? -25.156 41.469 -4.273 1 93.25 258 LYS B CA 1
ATOM 9244 C C . LYS B 1 258 ? -26.438 40.688 -4.535 1 93.25 258 LYS B C 1
ATOM 9246 O O . LYS B 1 258 ? -27.438 40.844 -3.834 1 93.25 258 LYS B O 1
ATOM 9251 N N . LEU B 1 259 ? -26.391 39.781 -5.527 1 93.5 259 LEU B N 1
ATOM 9252 C CA . LEU B 1 259 ? -27.547 39 -5.902 1 93.5 259 LEU B CA 1
ATOM 9253 C C . LEU B 1 259 ? -27.844 37.938 -4.852 1 93.5 259 LEU B C 1
ATOM 9255 O O . LEU B 1 259 ? -29 37.625 -4.59 1 93.5 259 LEU B O 1
ATOM 9259 N N . TYR B 1 260 ? -26.75 37.344 -4.355 1 92.38 260 TYR B N 1
ATOM 9260 C CA . TYR B 1 260 ? -26.875 36.281 -3.381 1 92.38 260 TYR B CA 1
ATOM 9261 C C . TYR B 1 260 ? -26.031 36.562 -2.143 1 92.38 260 TYR B C 1
ATOM 9263 O O . TYR B 1 260 ? -24.969 35.969 -1.942 1 92.38 260 TYR B O 1
ATOM 9271 N N . PRO B 1 261 ? -26.5 37.344 -1.269 1 86.81 261 PRO B N 1
ATOM 9272 C CA . PRO B 1 261 ? -25.703 37.812 -0.134 1 86.81 261 PRO B CA 1
ATOM 9273 C C . PRO B 1 261 ? -25.281 36.719 0.809 1 86.81 261 PRO B C 1
ATOM 9275 O O . PRO B 1 261 ? -24.266 36.844 1.501 1 86.81 261 PRO B O 1
ATOM 9278 N N . ASP B 1 262 ? -26.016 35.594 0.785 1 81.62 262 ASP B N 1
ATOM 9279 C CA . ASP B 1 262 ? -25.719 34.531 1.741 1 81.62 262 ASP B CA 1
ATOM 9280 C C . ASP B 1 262 ? -24.75 33.531 1.146 1 81.62 262 ASP B C 1
ATOM 9282 O O . ASP B 1 262 ? -24.25 32.656 1.855 1 81.62 262 ASP B O 1
ATOM 9286 N N . GLU B 1 263 ? -24.438 33.656 -0.101 1 87.62 263 GLU B N 1
ATOM 9287 C CA . GLU B 1 263 ? -23.562 32.688 -0.759 1 87.62 263 GLU B CA 1
ATOM 9288 C C . GLU B 1 263 ? -22.094 33.031 -0.498 1 87.62 263 GLU B C 1
ATOM 9290 O O . GLU B 1 263 ? -21.719 34.188 -0.427 1 87.62 263 GLU B O 1
ATOM 9295 N N . ILE B 1 264 ? -21.297 31.984 -0.315 1 86.19 264 ILE B N 1
ATOM 9296 C CA . ILE B 1 264 ? -19.891 32.219 -0.003 1 86.19 264 ILE B CA 1
ATOM 9297 C C . ILE B 1 264 ? -19.016 31.594 -1.067 1 86.19 264 ILE B C 1
ATOM 9299 O O . ILE B 1 264 ? -17.797 31.469 -0.887 1 86.19 264 ILE B O 1
ATOM 9303 N N . GLY B 1 265 ? -19.641 31.062 -2.121 1 92.5 265 GLY B N 1
ATOM 9304 C CA . GLY B 1 265 ? -18.828 30.406 -3.137 1 92.5 265 GLY B CA 1
ATOM 9305 C C . GLY B 1 265 ? -19.594 30.109 -4.414 1 92.5 265 GLY B C 1
ATOM 9306 O O . GLY B 1 265 ? -20.625 30.734 -4.684 1 92.5 265 GLY B O 1
ATOM 9307 N N . LEU B 1 266 ? -18.969 29.375 -5.262 1 96.25 266 LEU B N 1
ATOM 9308 C CA . LEU B 1 266 ? -19.5 29.047 -6.578 1 96.25 266 LEU B CA 1
ATOM 9309 C C . LEU B 1 266 ? -19.203 27.594 -6.934 1 96.25 266 LEU B C 1
ATOM 9311 O O . LEU B 1 266 ? -18.406 26.938 -6.25 1 96.25 266 LEU B O 1
ATOM 9315 N N . LEU B 1 267 ? -19.859 27.078 -7.957 1 97.75 267 LEU B N 1
ATOM 9316 C CA . LEU B 1 267 ? -19.578 25.75 -8.484 1 97.75 267 LEU B CA 1
ATOM 9317 C C . LEU B 1 267 ? -18.438 25.797 -9.492 1 97.75 267 LEU B C 1
ATOM 9319 O O . LEU B 1 267 ? -18.438 26.625 -10.406 1 97.75 267 LEU B O 1
ATOM 9323 N N . VAL B 1 268 ? -17.438 24.969 -9.289 1 97.5 268 VAL B N 1
ATOM 9324 C CA . VAL B 1 268 ? -16.25 24.922 -10.148 1 97.5 268 VAL B CA 1
ATOM 9325 C C . VAL B 1 268 ? -16.094 23.516 -10.727 1 97.5 268 VAL B C 1
ATOM 9327 O O . VAL B 1 268 ? -16.219 22.531 -10 1 97.5 268 VAL B O 1
ATOM 9330 N N . ALA B 1 269 ? -15.883 23.438 -12.016 1 97.56 269 ALA B N 1
ATOM 9331 C CA . ALA B 1 269 ? -15.695 22.141 -12.656 1 97.56 269 ALA B CA 1
ATOM 9332 C C . ALA B 1 269 ? -14.445 21.438 -12.133 1 97.56 269 ALA B C 1
ATOM 9334 O O . ALA B 1 269 ? -13.352 22.016 -12.148 1 97.56 269 ALA B O 1
ATOM 9335 N N . GLU B 1 270 ? -14.633 20.297 -11.68 1 95.81 270 GLU B N 1
ATOM 9336 C CA . GLU B 1 270 ? -13.523 19.531 -11.125 1 95.81 270 GLU B CA 1
ATOM 9337 C C . GLU B 1 270 ? -13.055 18.453 -12.102 1 95.81 270 GLU B C 1
ATOM 9339 O O . GLU B 1 270 ? -11.852 18.219 -12.25 1 95.81 270 GLU B O 1
ATOM 9344 N N . THR B 1 271 ? -13.984 17.719 -12.727 1 95.44 271 THR B N 1
ATOM 9345 C CA . THR B 1 271 ? -13.672 16.625 -13.656 1 95.44 271 THR B CA 1
ATOM 9346 C C . THR B 1 271 ? -14.617 16.656 -14.852 1 95.44 271 THR B C 1
ATOM 9348 O O . THR B 1 271 ? -15.844 16.656 -14.68 1 95.44 271 THR B O 1
ATOM 9351 N N . VAL B 1 272 ? -14.117 16.75 -15.992 1 97.31 272 VAL B N 1
ATOM 9352 C CA . VAL B 1 272 ? -14.875 16.641 -17.234 1 97.31 272 VAL B CA 1
ATOM 9353 C C . VAL B 1 272 ? -14.531 15.328 -17.938 1 97.31 272 VAL B C 1
ATOM 9355 O O . VAL B 1 272 ? -13.383 15.109 -18.328 1 97.31 272 VAL B O 1
ATOM 9358 N N . LEU B 1 273 ? -15.492 14.445 -18.094 1 96.81 273 LEU B N 1
ATOM 9359 C CA . LEU B 1 273 ? -15.227 13.109 -18.609 1 96.81 273 LEU B CA 1
ATOM 9360 C C . LEU B 1 273 ? -14.961 13.148 -20.109 1 96.81 273 LEU B C 1
ATOM 9362 O O . LEU B 1 273 ? -15.656 13.852 -20.859 1 96.81 273 LEU B O 1
ATOM 9366 N N . PRO B 1 274 ? -13.953 12.43 -20.578 1 95.81 274 PRO B N 1
ATOM 9367 C CA . PRO B 1 274 ? -13.711 12.336 -22.016 1 95.81 274 PRO B CA 1
ATOM 9368 C C . PRO B 1 274 ? -14.867 11.688 -22.766 1 95.81 274 PRO B C 1
ATOM 9370 O O . PRO B 1 274 ? -15.484 10.75 -22.266 1 95.81 274 PRO B O 1
ATOM 9373 N N . GLU B 1 275 ? -15.164 12.211 -23.938 1 95.12 275 GLU B N 1
ATOM 9374 C CA . GLU B 1 275 ? -16.188 11.703 -24.844 1 95.12 275 GLU B CA 1
ATOM 9375 C C . GLU B 1 275 ? -17.594 12 -24.328 1 95.12 275 GLU B C 1
ATOM 9377 O O . GLU B 1 275 ? -18.578 11.594 -24.938 1 95.12 275 GLU B O 1
ATOM 9382 N N . GLY B 1 276 ? -17.703 12.656 -23.141 1 95.88 276 GLY B N 1
ATOM 9383 C CA . GLY B 1 276 ? -19 13.094 -22.656 1 95.88 276 GLY B CA 1
ATOM 9384 C C . GLY B 1 276 ? -19.5 14.352 -23.344 1 95.88 276 GLY B C 1
ATOM 9385 O O . GLY B 1 276 ? -18.781 14.938 -24.156 1 95.88 276 GLY B O 1
ATOM 9386 N N . PRO B 1 277 ? -20.672 14.758 -23.016 1 96.94 277 PRO B N 1
ATOM 9387 C CA . PRO B 1 277 ? -21.297 15.906 -23.688 1 96.94 277 PRO B CA 1
ATOM 9388 C C . PRO B 1 277 ? -20.5 17.188 -23.484 1 96.94 277 PRO B C 1
ATOM 9390 O O . PRO B 1 277 ? -20.5 18.062 -24.359 1 96.94 277 PRO B O 1
ATOM 9393 N N . ALA B 1 278 ? -19.812 17.344 -22.375 1 97.62 278 ALA B N 1
ATOM 9394 C CA . ALA B 1 278 ? -19.109 18.562 -22.047 1 97.62 278 ALA B CA 1
ATOM 9395 C C . ALA B 1 278 ? -17.641 18.469 -22.453 1 97.62 278 ALA B C 1
ATOM 9397 O O . ALA B 1 278 ? -16.875 19.438 -22.328 1 97.62 278 ALA B O 1
ATOM 9398 N N . HIS B 1 279 ? -17.281 17.328 -22.984 1 96 279 HIS B N 1
ATOM 9399 C CA . HIS B 1 279 ? -15.898 17.078 -23.359 1 96 279 HIS B CA 1
ATOM 9400 C C . HIS B 1 279 ? -15.43 18.094 -24.406 1 96 279 HIS B C 1
ATOM 9402 O O . HIS B 1 279 ? -16.141 18.344 -25.391 1 96 279 HIS B O 1
ATOM 9408 N N . LYS B 1 280 ? -14.25 18.734 -24.234 1 94.69 280 LYS B N 1
ATOM 9409 C CA . LYS B 1 280 ? -13.609 19.703 -25.109 1 94.69 280 LYS B CA 1
ATOM 9410 C C . LYS B 1 280 ? -14.336 21.047 -25.078 1 94.69 280 LYS B C 1
ATOM 9412 O O . LYS B 1 280 ? -14.086 21.922 -25.906 1 94.69 280 LYS B O 1
ATOM 9417 N N . LYS B 1 281 ? -15.305 21.188 -24.25 1 97.06 281 LYS B N 1
ATOM 9418 C CA . LYS B 1 281 ? -15.984 22.453 -24.016 1 97.06 281 LYS B CA 1
ATOM 9419 C C . LYS B 1 281 ? -15.656 23.016 -22.641 1 97.06 281 LYS B C 1
ATOM 9421 O O . LYS B 1 281 ? -14.891 23.984 -22.516 1 97.06 281 LYS B O 1
ATOM 9426 N N . LEU B 1 282 ? -16.062 22.25 -21.641 1 96.75 282 LEU B N 1
ATOM 9427 C CA . LEU B 1 282 ? -15.703 22.625 -20.281 1 96.75 282 LEU B CA 1
ATOM 9428 C C . LEU B 1 282 ? -14.305 22.125 -19.938 1 96.75 282 LEU B C 1
ATOM 9430 O O . LEU B 1 282 ? -13.828 21.141 -20.5 1 96.75 282 LEU B O 1
ATOM 9434 N N . GLU B 1 283 ? -13.688 22.828 -19.094 1 94.44 283 GLU B N 1
ATOM 9435 C CA . GLU B 1 283 ? -12.375 22.453 -18.578 1 94.44 283 GLU B CA 1
ATOM 9436 C C . GLU B 1 283 ? -12.352 22.484 -17.062 1 94.44 283 GLU B C 1
ATOM 9438 O O . GLU B 1 283 ? -13.148 23.188 -16.438 1 94.44 283 GLU B O 1
ATOM 9443 N N . GLU B 1 284 ? -11.5 21.688 -16.547 1 94.56 284 GLU B N 1
ATOM 9444 C CA . GLU B 1 284 ? -11.312 21.75 -15.094 1 94.56 284 GLU B CA 1
ATOM 9445 C C . GLU B 1 284 ? -10.914 23.156 -14.656 1 94.56 284 GLU B C 1
ATOM 9447 O O . GLU B 1 284 ? -10.094 23.812 -15.305 1 94.56 284 GLU B O 1
ATOM 9452 N N . GLY B 1 285 ? -11.492 23.594 -13.523 1 94.88 285 GLY B N 1
ATOM 9453 C CA . GLY B 1 285 ? -11.211 24.922 -13.016 1 94.88 285 GLY B CA 1
ATOM 9454 C C . GLY B 1 285 ? -12.188 25.969 -13.516 1 94.88 285 GLY B C 1
ATOM 9455 O O . GLY B 1 285 ? -12.219 27.094 -13.008 1 94.88 285 GLY B O 1
ATOM 9456 N N . ASP B 1 286 ? -13.062 25.641 -14.539 1 97.12 286 ASP B N 1
ATOM 9457 C CA . ASP B 1 286 ? -14.094 26.578 -15 1 97.12 286 ASP B CA 1
ATOM 9458 C C . ASP B 1 286 ? -15.062 26.922 -13.867 1 97.12 286 ASP B C 1
ATOM 9460 O O . ASP B 1 286 ? -15.547 26.031 -13.164 1 97.12 286 ASP B O 1
ATOM 9464 N N . ILE B 1 287 ? -15.289 28.172 -13.672 1 97.88 287 ILE B N 1
ATOM 9465 C CA . ILE B 1 287 ? -16.234 28.641 -12.656 1 97.88 287 ILE B CA 1
ATOM 9466 C C . ILE B 1 287 ? -17.609 28.844 -13.297 1 97.88 287 ILE B C 1
ATOM 9468 O O . ILE B 1 287 ? -17.766 29.688 -14.18 1 97.88 287 ILE B O 1
ATOM 9472 N N . LEU B 1 288 ? -18.609 28.125 -12.898 1 98.44 288 LEU B N 1
ATOM 9473 C CA . LEU B 1 288 ? -19.938 28.203 -13.469 1 98.44 288 LEU B CA 1
ATOM 9474 C C . LEU B 1 288 ? -20.641 29.5 -13.078 1 98.44 288 LEU B C 1
ATOM 9476 O O . LEU B 1 288 ? -20.641 29.875 -11.906 1 98.44 288 LEU B O 1
ATOM 9480 N N . LEU B 1 289 ? -21.266 30.203 -14.055 1 97.69 289 LEU B N 1
ATOM 9481 C CA . LEU B 1 289 ? -22 31.438 -13.789 1 97.69 289 LEU B CA 1
ATOM 9482 C C . LEU B 1 289 ? -23.484 31.234 -14.062 1 97.69 289 LEU B C 1
ATOM 9484 O O . LEU B 1 289 ? -24.297 31.234 -13.133 1 97.69 289 LEU B O 1
ATOM 9488 N N . THR B 1 290 ? -23.797 30.953 -15.336 1 97.81 290 THR B N 1
ATOM 9489 C CA . THR B 1 290 ? -25.219 30.844 -15.68 1 97.81 290 THR B CA 1
ATOM 9490 C C . THR B 1 290 ? -25.469 29.609 -16.547 1 97.81 290 THR B C 1
ATOM 9492 O O . THR B 1 290 ? -24.562 29.141 -17.234 1 97.81 290 THR B O 1
ATOM 9495 N N . ILE B 1 291 ? -26.641 29.031 -16.422 1 98.06 291 ILE B N 1
ATOM 9496 C CA . ILE B 1 291 ? -27.203 28.062 -17.344 1 98.06 291 ILE B CA 1
ATOM 9497 C C . ILE B 1 291 ? -28.547 28.578 -17.875 1 98.06 291 ILE B C 1
ATOM 9499 O O . ILE B 1 291 ? -29.438 28.906 -17.094 1 98.06 291 ILE B O 1
ATOM 9503 N N . ASN B 1 292 ? -28.688 28.672 -19.156 1 97.75 292 ASN B N 1
ATOM 9504 C CA . ASN B 1 292 ? -29.859 29.25 -19.797 1 97.75 292 ASN B CA 1
ATOM 9505 C C . ASN B 1 292 ? -30.188 30.625 -19.219 1 97.75 292 ASN B C 1
ATOM 9507 O O . ASN B 1 292 ? -31.344 30.906 -18.891 1 97.75 292 ASN B O 1
ATOM 9511 N N . GLY B 1 293 ? -29.094 31.297 -18.875 1 95.88 293 GLY B N 1
ATOM 9512 C CA . GLY B 1 293 ? -29.266 32.688 -18.469 1 95.88 293 GLY B CA 1
ATOM 9513 C C . GLY B 1 293 ? -29.516 32.844 -16.984 1 95.88 293 GLY B C 1
ATOM 9514 O O . GLY B 1 293 ? -29.531 33.969 -16.453 1 95.88 293 GLY B O 1
ATOM 9515 N N . GLU B 1 294 ? -29.75 31.797 -16.25 1 96.44 294 GLU B N 1
ATOM 9516 C CA . GLU B 1 294 ? -29.984 31.859 -14.812 1 96.44 294 GLU B CA 1
ATOM 9517 C C . GLU B 1 294 ? -28.688 31.625 -14.031 1 96.44 294 GLU B C 1
ATOM 9519 O O . GLU B 1 294 ? -27.969 30.672 -14.289 1 96.44 294 GLU B O 1
ATOM 9524 N N . TYR B 1 295 ? -28.406 32.531 -13.078 1 96.81 295 TYR B N 1
ATOM 9525 C CA . TYR B 1 295 ? -27.25 32.312 -12.227 1 96.81 295 TYR B CA 1
ATOM 9526 C C . TYR B 1 295 ? -27.438 31.125 -11.312 1 96.81 295 TYR B C 1
ATOM 9528 O O . TYR B 1 295 ? -28.484 30.969 -10.68 1 96.81 295 TYR B O 1
ATOM 9536 N N . ILE B 1 296 ? -26.484 30.234 -11.32 1 97.19 296 ILE B N 1
ATOM 9537 C CA . ILE B 1 296 ? -26.531 29.016 -10.523 1 97.19 296 ILE B CA 1
ATOM 9538 C C . ILE B 1 296 ? -25.297 28.938 -9.617 1 97.19 296 ILE B C 1
ATOM 9540 O O . ILE B 1 296 ? -24.172 28.781 -10.102 1 97.19 296 ILE B O 1
ATOM 9544 N N . THR B 1 297 ? -25.5 29.062 -8.359 1 95.62 297 THR B N 1
ATOM 9545 C CA . THR B 1 297 ? -24.391 29.062 -7.426 1 95.62 297 THR B CA 1
ATOM 9546 C C . THR B 1 297 ? -24.422 27.844 -6.527 1 95.62 297 THR B C 1
ATOM 9548 O O . THR B 1 297 ? -23.469 27.578 -5.785 1 95.62 297 THR B O 1
ATOM 9551 N N . LYS B 1 298 ? -25.578 27.016 -6.629 1 95.81 298 LYS B N 1
ATOM 9552 C CA . LYS B 1 298 ? -25.766 25.859 -5.758 1 95.81 298 LYS B CA 1
ATOM 9553 C C . LYS B 1 298 ? -26.156 24.625 -6.566 1 95.81 298 LYS B C 1
ATOM 9555 O O . LYS B 1 298 ? -26.547 24.719 -7.727 1 95.81 298 LYS B O 1
ATOM 9560 N N . PHE B 1 299 ? -26.109 23.516 -5.945 1 97.19 299 PHE B N 1
ATOM 9561 C CA . PHE B 1 299 ? -26.281 22.25 -6.656 1 97.19 299 PHE B CA 1
ATOM 9562 C C . PHE B 1 299 ? -27.766 21.984 -6.938 1 97.19 299 PHE B C 1
ATOM 9564 O O . PHE B 1 299 ? -28.109 21.391 -7.953 1 97.19 299 PHE B O 1
ATOM 9571 N N . VAL B 1 300 ? -28.734 22.359 -6.047 1 96.31 300 VAL B N 1
ATOM 9572 C CA . VAL B 1 300 ? -30.156 22.047 -6.25 1 96.31 300 VAL B CA 1
ATOM 9573 C C . VAL B 1 300 ? -30.641 22.688 -7.539 1 96.31 300 VAL B C 1
ATOM 9575 O O . VAL B 1 300 ? -31.203 22.016 -8.406 1 96.31 300 VAL B O 1
ATOM 9578 N N . PRO B 1 301 ? -30.359 24.047 -7.691 1 96.44 301 PRO B N 1
ATOM 9579 C CA . PRO B 1 301 ? -30.766 24.625 -8.977 1 96.44 301 PRO B CA 1
ATOM 9580 C C . PRO B 1 301 ? -30 24.031 -10.156 1 96.44 301 PRO B C 1
ATOM 9582 O O . PRO B 1 301 ? -30.547 23.922 -11.258 1 96.44 301 PRO B O 1
ATOM 9585 N N . PHE B 1 302 ? -28.734 23.688 -10.016 1 97.19 302 PHE B N 1
ATOM 9586 C CA . PHE B 1 302 ? -27.922 23.047 -11.039 1 97.19 302 PHE B CA 1
ATOM 9587 C C . PHE B 1 302 ? -28.578 21.75 -11.508 1 97.19 302 PHE B C 1
ATOM 9589 O O . PHE B 1 302 ? -28.766 21.547 -12.711 1 97.19 302 PHE B O 1
ATOM 9596 N N . GLU B 1 303 ? -28.938 20.859 -10.57 1 97 303 GLU B N 1
ATOM 9597 C CA . GLU B 1 303 ? -29.578 19.578 -10.883 1 97 303 GLU B CA 1
ATOM 9598 C C . GLU B 1 303 ? -30.953 19.766 -11.5 1 97 303 GLU B C 1
ATOM 9600 O O . GLU B 1 303 ? -31.328 19.031 -12.422 1 97 303 GLU B O 1
ATOM 9605 N N . SER B 1 304 ? -31.656 20.734 -10.898 1 97.12 304 SER B N 1
ATOM 9606 C CA . SER B 1 304 ? -33 21.031 -11.422 1 97.12 304 SER B CA 1
ATOM 9607 C C . SER B 1 304 ? -32.938 21.406 -12.898 1 97.12 304 SER B C 1
ATOM 9609 O O . SER B 1 304 ? -33.75 20.969 -13.695 1 97.12 304 SER B O 1
ATOM 9611 N N . MET B 1 305 ? -31.953 22.219 -13.172 1 97.31 305 MET B N 1
ATOM 9612 C CA . MET B 1 305 ? -31.766 22.656 -14.547 1 97.31 305 MET B CA 1
ATOM 9613 C C . MET B 1 305 ? -31.469 21.469 -15.461 1 97.31 305 MET B C 1
ATOM 9615 O O . MET B 1 305 ? -32.062 21.344 -16.531 1 97.31 305 MET B O 1
ATOM 9619 N N . LEU B 1 306 ? -30.609 20.547 -15.102 1 97.81 306 LEU B N 1
ATOM 9620 C CA . LEU B 1 306 ? -30.234 19.406 -15.906 1 97.81 306 LEU B CA 1
ATOM 9621 C C . LEU B 1 306 ? -31.375 18.406 -16.016 1 97.81 306 LEU B C 1
ATOM 9623 O O . LEU B 1 306 ? -31.656 17.891 -17.094 1 97.81 306 LEU B O 1
ATOM 9627 N N . ASP B 1 307 ? -32.062 18.156 -14.914 1 97.94 307 ASP B N 1
ATOM 9628 C CA . ASP B 1 307 ? -33.156 17.188 -14.875 1 97.94 307 ASP B CA 1
ATOM 9629 C C . ASP B 1 307 ? -34.312 17.625 -15.766 1 97.94 307 ASP B C 1
ATOM 9631 O O . ASP B 1 307 ? -35.031 16.797 -16.312 1 97.94 307 ASP B O 1
ATOM 9635 N N . SER B 1 308 ? -34.469 18.922 -15.898 1 97 308 SER B N 1
ATOM 9636 C CA . SER B 1 308 ? -35.594 19.453 -16.672 1 97 308 SER B CA 1
ATOM 9637 C C . SER B 1 308 ? -35.219 19.547 -18.156 1 97 308 SER B C 1
ATOM 9639 O O . SER B 1 308 ? -36.062 19.906 -18.984 1 97 308 SER B O 1
ATOM 9641 N N . ASN B 1 309 ? -34.062 19.219 -18.484 1 97.94 309 ASN B N 1
ATOM 9642 C CA . ASN B 1 309 ? -33.625 19.391 -19.875 1 97.94 309 ASN B CA 1
ATOM 9643 C C . ASN B 1 309 ? -32.969 18.125 -20.422 1 97.94 309 ASN B C 1
ATOM 9645 O O . ASN B 1 309 ? -32 18.219 -21.188 1 97.94 309 ASN B O 1
ATOM 9649 N N . VAL B 1 310 ? -33.406 17.016 -19.969 1 97.88 310 VAL B N 1
ATOM 9650 C CA . VAL B 1 310 ? -32.844 15.766 -20.453 1 97.88 310 VAL B CA 1
ATOM 9651 C C . VAL B 1 310 ? -33.094 15.633 -21.953 1 97.88 310 VAL B C 1
ATOM 9653 O O . VAL B 1 310 ? -34.219 15.797 -22.422 1 97.88 310 VAL B O 1
ATOM 9656 N N . GLY B 1 311 ? -32.031 15.406 -22.703 1 97.25 311 GLY B N 1
ATOM 9657 C CA . GLY B 1 311 ? -32.156 15.25 -24.141 1 97.25 311 GLY B CA 1
ATOM 9658 C C . GLY B 1 311 ? -32.125 16.562 -24.891 1 97.25 311 GLY B C 1
ATOM 9659 O O . GLY B 1 311 ? -32.062 16.578 -26.125 1 97.25 311 GLY B O 1
ATOM 9660 N N . LYS B 1 312 ? -32.031 17.688 -24.156 1 98 312 LYS B N 1
ATOM 9661 C CA . LYS B 1 312 ? -32.031 19.016 -24.766 1 98 312 LYS B CA 1
ATOM 9662 C C . LYS B 1 312 ? -30.688 19.703 -24.578 1 98 312 LYS B C 1
ATOM 9664 O O . LYS B 1 312 ? -29.812 19.188 -23.875 1 98 312 LYS B O 1
ATOM 9669 N N . GLU B 1 313 ? -30.609 20.812 -25.281 1 97.88 313 GLU B N 1
ATOM 9670 C CA . GLU B 1 313 ? -29.391 21.609 -25.156 1 97.88 313 GLU B CA 1
ATOM 9671 C C . GLU B 1 313 ? -29.578 22.75 -24.172 1 97.88 313 GLU B C 1
ATOM 9673 O O . GLU B 1 313 ? -30.672 23.328 -24.078 1 97.88 313 GLU B O 1
ATOM 9678 N N . VAL B 1 314 ? -28.531 23.016 -23.469 1 98.19 314 VAL B N 1
ATOM 9679 C CA . VAL B 1 314 ? -28.547 24.172 -22.562 1 98.19 314 VAL B CA 1
ATOM 9680 C C . VAL B 1 314 ? -27.359 25.078 -22.875 1 98.19 314 VAL B C 1
ATOM 9682 O O . VAL B 1 314 ? -26.328 24.609 -23.359 1 98.19 314 VAL B O 1
ATOM 9685 N N . SER B 1 315 ? -27.5 26.359 -22.578 1 98.25 315 SER B N 1
ATOM 9686 C CA . SER B 1 315 ? -26.422 27.344 -22.688 1 98.25 315 SER B CA 1
ATOM 9687 C C . SER B 1 315 ? -25.734 27.547 -21.344 1 98.25 315 SER B C 1
ATOM 9689 O O . SER B 1 315 ? -26.375 27.906 -20.359 1 98.25 315 SER B O 1
ATOM 9691 N N . ILE B 1 316 ? -24.438 27.297 -21.312 1 98.25 316 ILE B N 1
ATOM 9692 C CA . ILE B 1 316 ? -23.672 27.406 -20.078 1 98.25 316 ILE B CA 1
ATOM 9693 C C . ILE B 1 316 ? -22.672 28.547 -20.203 1 98.25 316 ILE B C 1
ATOM 9695 O O . ILE B 1 316 ? -21.938 28.641 -21.188 1 98.25 316 ILE B O 1
ATOM 9699 N N . CYS B 1 317 ? -22.641 29.453 -19.312 1 98.12 317 CYS B N 1
ATOM 9700 C CA . CYS B 1 317 ? -21.641 30.516 -19.219 1 98.12 317 CYS B CA 1
ATOM 9701 C C . CYS B 1 317 ? -20.703 30.281 -18.031 1 98.12 317 CYS B C 1
ATOM 9703 O O . CYS B 1 317 ? -21.172 30.094 -16.906 1 98.12 317 CYS B O 1
ATOM 9705 N N . VAL B 1 318 ? -19.406 30.219 -18.266 1 98 318 VAL B N 1
ATOM 9706 C CA . VAL B 1 318 ? -18.406 30.031 -17.203 1 98 318 VAL B CA 1
ATOM 9707 C C . VAL B 1 318 ? -17.375 31.141 -17.266 1 98 318 VAL B C 1
ATOM 9709 O O . VAL B 1 318 ? -17.328 31.906 -18.234 1 98 318 VAL B O 1
ATOM 9712 N N . GLU B 1 319 ? -16.625 31.328 -16.25 1 96.75 319 GLU B N 1
ATOM 9713 C CA . GLU B 1 319 ? -15.422 32.156 -16.25 1 96.75 319 GLU B CA 1
ATOM 9714 C C . GLU B 1 319 ? -14.164 31.297 -16.188 1 96.75 319 GLU B C 1
ATOM 9716 O O . GLU B 1 319 ? -14.023 30.453 -15.297 1 96.75 319 GLU B O 1
ATOM 9721 N N . ARG B 1 320 ? -13.32 31.484 -17.188 1 92.62 320 ARG B N 1
ATOM 9722 C CA . ARG B 1 320 ? -12.062 30.766 -17.328 1 92.62 320 ARG B CA 1
ATOM 9723 C C . ARG B 1 320 ? -10.875 31.719 -17.328 1 92.62 320 ARG B C 1
ATOM 9725 O O . ARG B 1 320 ? -10.656 32.438 -18.297 1 92.62 320 ARG B O 1
ATOM 9732 N N . GLY B 1 321 ? -10.109 31.641 -16.188 1 89.62 321 GLY B N 1
ATOM 9733 C CA . GLY B 1 321 ? -8.961 32.531 -16.109 1 89.62 321 GLY B CA 1
ATOM 9734 C C . GLY B 1 321 ? -9.336 34 -16.219 1 89.62 321 GLY B C 1
ATOM 9735 O O . GLY B 1 321 ? -8.648 34.75 -16.891 1 89.62 321 GLY B O 1
ATOM 9736 N N . GLY B 1 322 ? -10.43 34.344 -15.773 1 91.12 322 GLY B N 1
ATOM 9737 C CA . GLY B 1 322 ? -10.852 35.719 -15.758 1 91.12 322 GLY B CA 1
ATOM 9738 C C . GLY B 1 322 ? -11.609 36.125 -17 1 91.12 322 GLY B C 1
ATOM 9739 O O . GLY B 1 322 ? -11.938 37.312 -17.188 1 91.12 322 GLY B O 1
ATOM 9740 N N . LYS B 1 323 ? -11.93 35.188 -17.859 1 94.19 323 LYS B N 1
ATOM 9741 C CA . LYS B 1 323 ? -12.648 35.469 -19.109 1 94.19 323 LYS B CA 1
ATOM 9742 C C . LYS B 1 323 ? -13.961 34.688 -19.156 1 94.19 323 LYS B C 1
ATOM 9744 O O . LYS B 1 323 ? -13.984 33.469 -18.922 1 94.19 323 LYS B O 1
ATOM 9749 N N . PRO B 1 324 ? -15.023 35.375 -19.438 1 95.19 324 PRO B N 1
ATOM 9750 C CA . PRO B 1 324 ? -16.281 34.656 -19.609 1 95.19 324 PRO B CA 1
ATOM 9751 C C . PRO B 1 324 ? -16.344 33.844 -20.906 1 95.19 324 PRO B C 1
ATOM 9753 O O . PRO B 1 324 ? -15.891 34.312 -21.953 1 95.19 324 PRO B O 1
ATOM 9756 N N . ILE B 1 325 ? -16.812 32.656 -20.938 1 96.69 325 ILE B N 1
ATOM 9757 C CA . ILE B 1 325 ? -16.938 31.766 -22.078 1 96.69 325 ILE B CA 1
ATOM 9758 C C . ILE B 1 325 ? -18.359 31.203 -22.141 1 96.69 325 ILE B C 1
ATOM 9760 O O . ILE B 1 325 ? -18.859 30.688 -21.141 1 96.69 325 ILE B O 1
ATOM 9764 N N . ASP B 1 326 ? -19 31.312 -23.234 1 97 326 ASP B N 1
ATOM 9765 C CA . ASP B 1 326 ? -20.312 30.734 -23.469 1 97 326 ASP B CA 1
ATOM 9766 C C . ASP B 1 326 ? -20.203 29.469 -24.328 1 97 326 ASP B C 1
ATOM 9768 O O . ASP B 1 326 ? -19.422 29.422 -25.281 1 97 326 ASP B O 1
ATOM 9772 N N . MET B 1 327 ? -20.984 28.469 -23.906 1 97.69 327 MET B N 1
ATOM 9773 C CA . MET B 1 327 ? -20.969 27.234 -24.672 1 97.69 327 MET B CA 1
ATOM 9774 C C . MET B 1 327 ? -22.328 26.547 -24.609 1 97.69 327 MET B C 1
ATOM 9776 O O . MET B 1 327 ? -23.141 26.844 -23.734 1 97.69 327 MET B O 1
ATOM 9780 N N . THR B 1 328 ? -22.594 25.719 -25.578 1 97.94 328 THR B N 1
ATOM 9781 C CA . THR B 1 328 ? -23.797 24.891 -25.625 1 97.94 328 THR B CA 1
ATOM 9782 C C . THR B 1 328 ? -23.469 23.422 -25.391 1 97.94 328 THR B C 1
ATOM 9784 O O . THR B 1 328 ? -22.547 22.875 -26.016 1 97.94 328 THR B O 1
ATOM 9787 N N . VAL B 1 329 ? -24.203 22.797 -24.453 1 98.12 329 VAL B N 1
ATOM 9788 C CA . VAL B 1 329 ? -23.953 21.406 -24.109 1 98.12 329 VAL B CA 1
ATOM 9789 C C . VAL B 1 329 ? -25.266 20.625 -24.125 1 98.12 329 VAL B C 1
ATOM 9791 O O . VAL B 1 329 ? -26.297 21.125 -23.688 1 98.12 329 VAL B O 1
ATOM 9794 N N . LYS B 1 330 ? -25.25 19.469 -24.641 1 97.94 330 LYS B N 1
ATOM 9795 C CA . LYS B 1 330 ? -26.422 18.594 -24.625 1 97.94 330 LYS B CA 1
ATOM 9796 C C . LYS B 1 330 ? -26.531 17.859 -23.281 1 97.94 330 LYS B C 1
ATOM 9798 O O . LYS B 1 330 ? -25.547 17.266 -22.812 1 97.94 330 LYS B O 1
ATOM 9803 N N . VAL B 1 331 ? -27.734 17.906 -22.672 1 98.38 331 VAL B N 1
ATOM 9804 C CA . VAL B 1 331 ? -27.938 17.219 -21.406 1 98.38 331 VAL B CA 1
ATOM 9805 C C . VAL B 1 331 ? -28.297 15.75 -21.672 1 98.38 331 VAL B C 1
ATOM 9807 O O . VAL B 1 331 ? -29.266 15.461 -22.391 1 98.38 331 VAL B O 1
ATOM 9810 N N . GLY B 1 332 ? -27.5 14.844 -21.219 1 97.38 332 GLY B N 1
ATOM 9811 C CA . GLY B 1 332 ? -27.75 13.422 -21.391 1 97.38 332 GLY B CA 1
ATOM 9812 C C . GLY B 1 332 ? -28.672 12.836 -20.359 1 97.38 332 GLY B C 1
ATOM 9813 O O . GLY B 1 332 ? -29.188 13.562 -19.5 1 97.38 332 GLY B O 1
ATOM 9814 N N . ASP B 1 333 ? -28.969 11.555 -20.562 1 97 333 ASP B N 1
ATOM 9815 C CA . ASP B 1 333 ? -29.781 10.789 -19.609 1 97 333 ASP B CA 1
ATOM 9816 C C . ASP B 1 333 ? -28.906 9.977 -18.672 1 97 333 ASP B C 1
ATOM 9818 O O . ASP B 1 333 ? -28.281 9 -19.078 1 97 333 ASP B O 1
ATOM 9822 N N . LEU B 1 334 ? -28.938 10.289 -17.422 1 96.56 334 LEU B N 1
ATOM 9823 C CA . LEU B 1 334 ? -28.094 9.625 -16.438 1 96.56 334 LEU B CA 1
ATOM 9824 C C . LEU B 1 334 ? -28.422 8.141 -16.344 1 96.56 334 LEU B C 1
ATOM 9826 O O . LEU B 1 334 ? -27.531 7.32 -16.109 1 96.56 334 LEU B O 1
ATOM 9830 N N . HIS B 1 335 ? -29.656 7.773 -16.5 1 95.88 335 HIS B N 1
ATOM 9831 C CA . HIS B 1 335 ? -30.062 6.375 -16.438 1 95.88 335 HIS B CA 1
ATOM 9832 C C . HIS B 1 335 ? -29.422 5.555 -17.547 1 95.88 335 HIS B C 1
ATOM 9834 O O . HIS B 1 335 ? -29.125 4.371 -17.359 1 95.88 335 HIS B O 1
ATOM 9840 N N . ALA B 1 336 ? -29.156 6.184 -18.625 1 94.31 336 ALA B N 1
ATOM 9841 C CA . ALA B 1 336 ? -28.609 5.5 -19.797 1 94.31 336 ALA B CA 1
ATOM 9842 C C . ALA B 1 336 ? -27.141 5.113 -19.562 1 94.31 336 ALA B C 1
ATOM 9844 O O . ALA B 1 336 ? -26.625 4.195 -20.203 1 94.31 336 ALA B O 1
ATOM 9845 N N . ILE B 1 337 ? -26.484 5.809 -18.703 1 95.31 337 ILE B N 1
ATOM 9846 C CA . ILE B 1 337 ? -25.078 5.527 -18.469 1 95.31 337 ILE B CA 1
ATOM 9847 C C . ILE B 1 337 ? -24.891 4.898 -17.078 1 95.31 337 ILE B C 1
ATOM 9849 O O . ILE B 1 337 ? -23.797 4.922 -16.516 1 95.31 337 ILE B O 1
ATOM 9853 N N . THR B 1 338 ? -25.953 4.496 -16.438 1 95.88 338 THR B N 1
ATOM 9854 C CA . THR B 1 338 ? -25.922 3.709 -15.211 1 95.88 338 THR B CA 1
ATOM 9855 C C . THR B 1 338 ? -26.25 2.246 -15.5 1 95.88 338 THR B C 1
ATOM 9857 O O . THR B 1 338 ? -27.344 1.931 -15.992 1 95.88 338 THR B O 1
ATOM 9860 N N . PRO B 1 339 ? -25.344 1.415 -15.188 1 96.5 339 PRO B N 1
ATOM 9861 C CA . PRO B 1 339 ? -25.594 0.008 -15.508 1 96.5 339 PRO B CA 1
ATOM 9862 C C . PRO B 1 339 ? -26.859 -0.536 -14.836 1 96.5 339 PRO B C 1
ATOM 9864 O O . PRO B 1 339 ? -27.156 -0.182 -13.688 1 96.5 339 PRO B O 1
ATOM 9867 N N . ASP B 1 340 ? -27.609 -1.369 -15.594 1 96.94 340 ASP B N 1
ATOM 9868 C CA . ASP B 1 340 ? -28.828 -1.983 -15.07 1 96.94 340 ASP B CA 1
ATOM 9869 C C . ASP B 1 340 ? -28.859 -3.482 -15.359 1 96.94 340 ASP B C 1
ATOM 9871 O O . ASP B 1 340 ? -29.891 -4.129 -15.227 1 96.94 340 ASP B O 1
ATOM 9875 N N . ARG B 1 341 ? -27.734 -3.992 -15.828 1 98.06 341 ARG B N 1
ATOM 9876 C CA . ARG B 1 341 ? -27.625 -5.41 -16.156 1 98.06 341 ARG B CA 1
ATOM 9877 C C . ARG B 1 341 ? -26.188 -5.895 -16.047 1 98.06 341 ARG B C 1
ATOM 9879 O O . ARG B 1 341 ? -25.25 -5.09 -16.062 1 98.06 341 ARG B O 1
ATOM 9886 N N . TYR B 1 342 ? -26 -7.168 -15.875 1 98.19 342 TYR B N 1
ATOM 9887 C CA . TYR B 1 342 ? -24.688 -7.809 -15.906 1 98.19 342 TYR B CA 1
ATOM 9888 C C . TYR B 1 342 ? -24.766 -9.188 -16.562 1 98.19 342 TYR B C 1
ATOM 9890 O O . TYR B 1 342 ? -25.844 -9.773 -16.656 1 98.19 342 TYR B O 1
ATOM 9898 N N . VAL B 1 343 ? -23.688 -9.609 -17.047 1 98.19 343 VAL B N 1
ATOM 9899 C CA . VAL B 1 343 ? -23.609 -10.945 -17.625 1 98.19 343 VAL B CA 1
ATOM 9900 C C . VAL B 1 343 ? -22.797 -11.867 -16.719 1 98.19 343 VAL B C 1
ATOM 9902 O O . VAL B 1 343 ? -21.797 -11.445 -16.125 1 98.19 343 VAL B O 1
ATOM 9905 N N . GLU B 1 344 ? -23.312 -13.047 -16.547 1 96.94 344 GLU B N 1
ATOM 9906 C CA . GLU B 1 344 ? -22.594 -14.094 -15.836 1 96.94 344 GLU B CA 1
ATOM 9907 C C . GLU B 1 344 ? -21.984 -15.102 -16.812 1 96.94 344 GLU B C 1
ATOM 9909 O O . GLU B 1 344 ? -22.688 -15.641 -17.672 1 96.94 344 GLU B O 1
ATOM 9914 N N . ILE B 1 345 ? -20.75 -15.281 -16.703 1 95.88 345 ILE B N 1
ATOM 9915 C CA . ILE B 1 345 ? -20.047 -16.25 -17.531 1 95.88 345 ILE B CA 1
ATOM 9916 C C . ILE B 1 345 ? -18.797 -16.75 -16.812 1 95.88 345 ILE B C 1
ATOM 9918 O O . ILE B 1 345 ? -18.047 -15.953 -16.234 1 95.88 345 ILE B O 1
ATOM 9922 N N . GLY B 1 346 ? -18.547 -18.078 -16.844 1 91.81 346 GLY B N 1
ATOM 9923 C CA . GLY B 1 346 ? -17.391 -18.641 -16.156 1 91.81 346 GLY B CA 1
ATOM 9924 C C . GLY B 1 346 ? -17.359 -18.328 -14.672 1 91.81 346 GLY B C 1
ATOM 9925 O O . GLY B 1 346 ? -16.281 -18.125 -14.094 1 91.81 346 GLY B O 1
ATOM 9926 N N . GLY B 1 347 ? -18.453 -18.047 -14.133 1 91.56 347 GLY B N 1
ATOM 9927 C CA . GLY B 1 347 ? -18.531 -17.688 -12.727 1 91.56 347 GLY B CA 1
ATOM 9928 C C . GLY B 1 347 ? -18.312 -16.203 -12.477 1 91.56 347 GLY B C 1
ATOM 9929 O O . GLY B 1 347 ? -18.562 -15.719 -11.367 1 91.56 347 GLY B O 1
ATOM 9930 N N . SER B 1 348 ? -17.938 -15.477 -13.477 1 95.25 348 SER B N 1
ATOM 9931 C CA . SER B 1 348 ? -17.641 -14.055 -13.352 1 95.25 348 SER B CA 1
ATOM 9932 C C . SER B 1 348 ? -18.891 -13.211 -13.625 1 95.25 348 SER B C 1
ATOM 9934 O O . SER B 1 348 ? -19.859 -13.703 -14.211 1 95.25 348 SER B O 1
ATOM 9936 N N . LYS B 1 349 ? -18.875 -12.062 -13.148 1 97.25 349 LYS B N 1
ATOM 9937 C CA . LYS B 1 349 ? -19.906 -11.07 -13.438 1 97.25 349 LYS B CA 1
ATOM 9938 C C . LYS B 1 349 ? -19.297 -9.812 -14.055 1 97.25 349 LYS B C 1
ATOM 9940 O O . LYS B 1 349 ? -18.344 -9.258 -13.516 1 97.25 349 LYS B O 1
ATOM 9945 N N . LEU B 1 350 ? -19.812 -9.438 -15.164 1 97.94 350 LEU B N 1
ATOM 9946 C CA . LEU B 1 350 ? -19.312 -8.266 -15.883 1 97.94 350 LEU B CA 1
ATOM 9947 C C . LEU B 1 350 ? -20.453 -7.297 -16.188 1 97.94 350 LEU B C 1
ATOM 9949 O O . LEU B 1 350 ? -21.562 -7.719 -16.547 1 97.94 350 LEU B O 1
ATOM 9953 N N . ASN B 1 351 ? -20.328 -6.09 -16.016 1 98.38 351 ASN B N 1
ATOM 9954 C CA . ASN B 1 351 ? -21.266 -5.039 -16.391 1 98.38 351 ASN B CA 1
ATOM 9955 C C . ASN B 1 351 ? -20.562 -3.881 -17.094 1 98.38 351 ASN B C 1
ATOM 9957 O O . ASN B 1 351 ? -19.344 -3.875 -17.219 1 98.38 351 ASN B O 1
ATOM 9961 N N . GLU B 1 352 ? -21.375 -2.951 -17.578 1 97.88 352 GLU B N 1
ATOM 9962 C CA . GLU B 1 352 ? -20.797 -1.767 -18.219 1 97.88 352 GLU B CA 1
ATOM 9963 C C . GLU B 1 352 ? -20.125 -0.859 -17.188 1 97.88 352 GLU B C 1
ATOM 9965 O O . GLU B 1 352 ? -20.516 -0.825 -16.031 1 97.88 352 GLU B O 1
ATOM 9970 N N . VAL B 1 353 ? -19.047 -0.146 -17.625 1 97.25 353 VAL B N 1
ATOM 9971 C CA . VAL B 1 353 ? -18.438 0.863 -16.766 1 97.25 353 VAL B CA 1
ATOM 9972 C C . VAL B 1 353 ? -19.484 1.922 -16.406 1 97.25 353 VAL B C 1
ATOM 9974 O O . VAL B 1 353 ? -20.156 2.457 -17.281 1 97.25 353 VAL B O 1
ATOM 9977 N N . SER B 1 354 ? -19.641 2.129 -15.188 1 96.38 354 SER B N 1
ATOM 9978 C CA . SER B 1 354 ? -20.625 3.088 -14.711 1 96.38 354 SER B CA 1
ATOM 9979 C C . SER B 1 354 ? -20.078 4.504 -14.695 1 96.38 354 SER B C 1
ATOM 9981 O O . SER B 1 354 ? -18.859 4.699 -14.797 1 96.38 354 SER B O 1
ATOM 9983 N N . TYR B 1 355 ? -20.984 5.465 -14.609 1 96.19 355 TYR B N 1
ATOM 9984 C CA . TYR B 1 355 ? -20.578 6.855 -14.438 1 96.19 355 TYR B CA 1
ATOM 9985 C C . TYR B 1 355 ? -19.812 7.047 -13.133 1 96.19 355 TYR B C 1
ATOM 9987 O O . TYR B 1 355 ? -18.891 7.859 -13.055 1 96.19 355 TYR B O 1
ATOM 9995 N N . GLN B 1 356 ? -20.172 6.246 -12.07 1 94.56 356 GLN B N 1
ATOM 9996 C CA . GLN B 1 356 ? -19.5 6.289 -10.781 1 94.56 356 GLN B CA 1
ATOM 9997 C C . GLN B 1 356 ? -18 5.98 -10.938 1 94.56 356 GLN B C 1
ATOM 9999 O O . GLN B 1 356 ? -17.156 6.715 -10.422 1 94.56 356 GLN B O 1
ATOM 10004 N N . LEU B 1 357 ? -17.734 4.953 -11.664 1 95.56 357 LEU B N 1
ATOM 10005 C CA . LEU B 1 357 ? -16.359 4.523 -11.852 1 95.56 357 LEU B CA 1
ATOM 10006 C C . LEU B 1 357 ? -15.641 5.422 -12.852 1 95.56 357 LEU B C 1
ATOM 10008 O O . LEU B 1 357 ? -14.492 5.812 -12.625 1 95.56 357 LEU B O 1
ATOM 10012 N N . ALA B 1 358 ? -16.312 5.77 -13.93 1 96.56 358 ALA B N 1
ATOM 10013 C CA . ALA B 1 358 ? -15.711 6.594 -14.969 1 96.56 358 ALA B CA 1
ATOM 10014 C C . ALA B 1 358 ? -15.289 7.953 -14.422 1 96.56 358 ALA B C 1
ATOM 10016 O O . ALA B 1 358 ? -14.203 8.445 -14.742 1 96.56 358 ALA B O 1
ATOM 10017 N N . ARG B 1 359 ? -16.109 8.523 -13.641 1 95.31 359 ARG B N 1
ATOM 10018 C CA . ARG B 1 359 ? -15.844 9.836 -13.062 1 95.31 359 ARG B CA 1
ATOM 10019 C C . ARG B 1 359 ? -14.648 9.781 -12.117 1 95.31 359 ARG B C 1
ATOM 10021 O O . ARG B 1 359 ? -13.797 10.672 -12.133 1 95.31 359 ARG B O 1
ATOM 10028 N N . ALA B 1 360 ? -14.578 8.711 -11.281 1 93.69 360 ALA B N 1
ATOM 10029 C CA . ALA B 1 360 ? -13.516 8.586 -10.297 1 93.69 360 ALA B CA 1
ATOM 10030 C C . ALA B 1 360 ? -12.141 8.523 -10.961 1 93.69 360 ALA B C 1
ATOM 10032 O O . ALA B 1 360 ? -11.148 8.992 -10.406 1 93.69 360 ALA B O 1
ATOM 10033 N N . TYR B 1 361 ? -12.062 8.07 -12.203 1 94.19 361 TYR B N 1
ATOM 10034 C CA . TYR B 1 361 ? -10.773 7.859 -12.852 1 94.19 361 TYR B CA 1
ATOM 10035 C C . TYR B 1 361 ? -10.672 8.688 -14.125 1 94.19 361 TYR B C 1
ATOM 10037 O O . TYR B 1 361 ? -9.672 8.594 -14.852 1 94.19 361 TYR B O 1
ATOM 10045 N N . CYS B 1 362 ? -11.758 9.508 -14.398 1 94.81 362 CYS B N 1
ATOM 10046 C CA . CYS B 1 362 ? -11.812 10.422 -15.531 1 94.81 362 CYS B CA 1
ATOM 10047 C C . CYS B 1 362 ? -11.594 9.664 -16.844 1 94.81 362 CYS B C 1
ATOM 10049 O O . CYS B 1 362 ? -10.711 10.016 -17.625 1 94.81 362 CYS B O 1
ATOM 10051 N N . ILE B 1 363 ? -12.352 8.641 -17.094 1 95.31 363 ILE B N 1
ATOM 10052 C CA . ILE B 1 363 ? -12.336 7.863 -18.328 1 95.31 363 ILE B CA 1
ATOM 10053 C C . ILE B 1 363 ? -13.727 7.891 -18.969 1 95.31 363 ILE B C 1
ATOM 10055 O O . ILE B 1 363 ? -14.695 8.297 -18.344 1 95.31 363 ILE B O 1
ATOM 10059 N N . PRO B 1 364 ? -13.82 7.562 -20.234 1 95.12 364 PRO B N 1
ATOM 10060 C CA . PRO B 1 364 ? -15.148 7.512 -20.844 1 95.12 364 PRO B CA 1
ATOM 10061 C C . PRO B 1 364 ? -16.078 6.508 -20.172 1 95.12 364 PRO B C 1
ATOM 10063 O O . PRO B 1 364 ? -15.625 5.449 -19.719 1 95.12 364 PRO B O 1
ATOM 10066 N N . CYS B 1 365 ? -17.344 6.812 -20.156 1 95.25 365 CYS B N 1
ATOM 10067 C CA . CYS B 1 365 ? -18.344 5.957 -19.531 1 95.25 365 CYS B CA 1
ATOM 10068 C C . CYS B 1 365 ? -18.734 4.812 -20.453 1 95.25 365 CYS B C 1
ATOM 10070 O O . CYS B 1 365 ? -19.891 4.691 -20.844 1 95.25 365 CYS B O 1
ATOM 10072 N N . LYS B 1 366 ? -17.766 4.031 -20.734 1 94.88 366 LYS B N 1
ATOM 10073 C CA . LYS B 1 366 ? -17.984 2.881 -21.609 1 94.88 366 LYS B CA 1
ATOM 10074 C C . LYS B 1 366 ? -16.938 1.798 -21.375 1 94.88 366 LYS B C 1
ATOM 10076 O O . LYS B 1 366 ? -15.844 2.084 -20.875 1 94.88 366 LYS B O 1
ATOM 10081 N N . GLY B 1 367 ? -17.312 0.584 -21.75 1 97 367 GLY B N 1
ATOM 10082 C CA . GLY B 1 367 ? -16.422 -0.552 -21.594 1 97 367 GLY B CA 1
ATOM 10083 C C . GLY B 1 367 ? -17.016 -1.661 -20.75 1 97 367 GLY B C 1
ATOM 10084 O O . GLY B 1 367 ? -18.078 -1.487 -20.141 1 97 367 GLY B O 1
ATOM 10085 N N . VAL B 1 368 ? -16.344 -2.764 -20.75 1 98.38 368 VAL B N 1
ATOM 10086 C CA . VAL B 1 368 ? -16.797 -3.941 -20.016 1 98.38 368 VAL B CA 1
ATOM 10087 C C . VAL B 1 368 ? -15.992 -4.09 -18.734 1 98.38 368 VAL B C 1
ATOM 10089 O O . VAL B 1 368 ? -14.812 -4.438 -18.766 1 98.38 368 VAL B O 1
ATOM 10092 N N . TYR B 1 369 ? -16.641 -3.857 -17.625 1 97.88 369 TYR B N 1
ATOM 10093 C CA . TYR B 1 369 ? -16.031 -3.873 -16.312 1 97.88 369 TYR B CA 1
ATOM 10094 C C . TYR B 1 369 ? -16.203 -5.23 -15.641 1 97.88 369 TYR B C 1
ATOM 10096 O O . TYR B 1 369 ? -17.297 -5.777 -15.609 1 97.88 369 TYR B O 1
ATOM 10104 N N . VAL B 1 370 ? -15.125 -5.789 -15.102 1 97.62 370 VAL B N 1
ATOM 10105 C CA . VAL B 1 370 ? -15.203 -7.047 -14.367 1 97.62 370 VAL B CA 1
ATOM 10106 C C . VAL B 1 370 ? -15.578 -6.773 -12.906 1 97.62 370 VAL B C 1
ATOM 10108 O O . VAL B 1 370 ? -14.711 -6.488 -12.078 1 97.62 370 VAL B O 1
ATOM 10111 N N . ALA B 1 371 ? -16.797 -6.965 -12.633 1 96.69 371 ALA B N 1
ATOM 10112 C CA . ALA B 1 371 ? -17.281 -6.668 -11.281 1 96.69 371 ALA B CA 1
ATOM 10113 C C . ALA B 1 371 ? -16.859 -7.754 -10.305 1 96.69 371 ALA B C 1
ATOM 10115 O O . ALA B 1 371 ? -16.531 -7.461 -9.148 1 96.69 371 ALA B O 1
ATOM 10116 N N . GLU B 1 372 ? -16.938 -8.961 -10.766 1 95.81 372 GLU B N 1
ATOM 10117 C CA . GLU B 1 372 ? -16.484 -10.102 -9.969 1 95.81 372 GLU B CA 1
ATOM 10118 C C . GLU B 1 372 ? -15.625 -11.047 -10.797 1 95.81 372 GLU B C 1
ATOM 10120 O O . GLU B 1 372 ? -16.141 -11.766 -11.656 1 95.81 372 GLU B O 1
ATOM 10125 N N . PRO B 1 373 ? -14.398 -11.039 -10.523 1 94.75 373 PRO B N 1
ATOM 10126 C CA . PRO B 1 373 ? -13.539 -11.969 -11.25 1 94.75 373 PRO B CA 1
ATOM 10127 C C . PRO B 1 373 ? -13.664 -13.406 -10.75 1 94.75 373 PRO B C 1
ATOM 10129 O O . PRO B 1 373 ? -13.734 -13.641 -9.539 1 94.75 373 PRO B O 1
ATOM 10132 N N . SER B 1 374 ? -13.766 -14.328 -11.641 1 92.94 374 SER B N 1
ATOM 10133 C CA . SER B 1 374 ? -13.789 -15.758 -11.359 1 92.94 374 SER B CA 1
ATOM 10134 C C . SER B 1 374 ? -13.375 -16.562 -12.586 1 92.94 374 SER B C 1
ATOM 10136 O O . SER B 1 374 ? -13.461 -16.078 -13.711 1 92.94 374 SER B O 1
ATOM 10138 N N . GLY B 1 375 ? -12.836 -17.703 -12.367 1 91.56 375 GLY B N 1
ATOM 10139 C CA . GLY B 1 375 ? -12.492 -18.609 -13.461 1 91.56 375 GLY B CA 1
ATOM 10140 C C . GLY B 1 375 ? -11.633 -17.953 -14.516 1 91.56 375 GLY B C 1
ATOM 10141 O O . GLY B 1 375 ? -10.555 -17.422 -14.211 1 91.56 375 GLY B O 1
ATOM 10142 N N . MET B 1 376 ? -12.266 -17.891 -15.781 1 92.44 376 MET B N 1
ATOM 10143 C CA . MET B 1 376 ? -11.484 -17.453 -16.922 1 92.44 376 MET B CA 1
ATOM 10144 C C . MET B 1 376 ? -11.188 -15.961 -16.844 1 92.44 376 MET B C 1
ATOM 10146 O O . MET B 1 376 ? -10.203 -15.477 -17.406 1 92.44 376 MET B O 1
ATOM 10150 N N . PHE B 1 377 ? -11.922 -15.18 -16.047 1 94.5 377 PHE B N 1
ATOM 10151 C CA . PHE B 1 377 ? -11.68 -13.742 -15.969 1 94.5 377 PHE B CA 1
ATOM 10152 C C . PHE B 1 377 ? -11.07 -13.359 -14.633 1 94.5 377 PHE B C 1
ATOM 10154 O O . PHE B 1 377 ? -11.102 -12.195 -14.234 1 94.5 377 PHE B O 1
ATOM 10161 N N . ARG B 1 378 ? -10.68 -14.305 -13.859 1 94 378 ARG B N 1
ATOM 10162 C CA . ARG B 1 378 ? -9.758 -14 -12.773 1 94 378 ARG B CA 1
ATOM 10163 C C . ARG B 1 378 ? -8.344 -13.758 -13.305 1 94 378 ARG B C 1
ATOM 10165 O O . ARG B 1 378 ? -7.508 -14.664 -13.289 1 94 378 ARG B O 1
ATOM 10172 N N . LEU B 1 379 ? -8.102 -12.633 -13.625 1 91.69 379 LEU B N 1
ATOM 10173 C CA . LEU B 1 379 ? -6.879 -12.242 -14.32 1 91.69 379 LEU B CA 1
ATOM 10174 C C . LEU B 1 379 ? -5.781 -11.898 -13.32 1 91.69 379 LEU B C 1
ATOM 10176 O O . LEU B 1 379 ? -6.027 -11.836 -12.117 1 91.69 379 LEU B O 1
ATOM 10180 N N . ASP B 1 380 ? -4.633 -11.766 -13.75 1 85.38 380 ASP B N 1
ATOM 10181 C CA . ASP B 1 380 ? -3.498 -11.477 -12.875 1 85.38 380 ASP B CA 1
ATOM 10182 C C . ASP B 1 380 ? -3.598 -10.07 -12.297 1 85.38 380 ASP B C 1
ATOM 10184 O O . ASP B 1 380 ? -3.91 -9.117 -13.008 1 85.38 380 ASP B O 1
ATOM 10188 N N . GLY B 1 381 ? -3.346 -10.078 -11.062 1 82.56 381 GLY B N 1
ATOM 10189 C CA . GLY B 1 381 ? -3.428 -8.789 -10.391 1 82.56 381 GLY B CA 1
ATOM 10190 C C . GLY B 1 381 ? -4.492 -8.75 -9.312 1 82.56 381 GLY B C 1
ATOM 10191 O O . GLY B 1 381 ? -4.949 -9.797 -8.844 1 82.56 381 GLY B O 1
ATOM 10192 N N . PRO B 1 382 ? -4.891 -7.535 -9.023 1 83.75 382 PRO B N 1
ATOM 10193 C CA . PRO B 1 382 ? -5.938 -7.387 -8.008 1 83.75 382 PRO B CA 1
ATOM 10194 C C . PRO B 1 382 ? -7.301 -7.883 -8.484 1 83.75 382 PRO B C 1
ATOM 10196 O O . PRO B 1 382 ? -7.504 -8.07 -9.688 1 83.75 382 PRO B O 1
ATOM 10199 N N . ASP B 1 383 ? -8.141 -8.031 -7.531 1 85.94 383 ASP B N 1
ATOM 10200 C CA . ASP B 1 383 ? -9.445 -8.586 -7.859 1 85.94 383 ASP B CA 1
ATOM 10201 C C . ASP B 1 383 ? -10.359 -7.523 -8.461 1 85.94 383 ASP B C 1
ATOM 10203 O O . ASP B 1 383 ? -11.359 -7.852 -9.109 1 85.94 383 ASP B O 1
ATOM 10207 N N . ASN B 1 384 ? -9.977 -6.352 -8.328 1 90.19 384 ASN B N 1
ATOM 10208 C CA . ASN B 1 384 ? -10.891 -5.324 -8.805 1 90.19 384 ASN B CA 1
ATOM 10209 C C . ASN B 1 384 ? -10.188 -4.32 -9.719 1 90.19 384 ASN B C 1
ATOM 10211 O O . ASN B 1 384 ? -8.961 -4.195 -9.672 1 90.19 384 ASN B O 1
ATOM 10215 N N . GLY B 1 385 ? -11.047 -3.801 -10.672 1 93.88 385 GLY B N 1
ATOM 10216 C CA . GLY B 1 385 ? -10.57 -2.648 -11.422 1 93.88 385 GLY B CA 1
ATOM 10217 C C . GLY B 1 385 ? -10.242 -2.969 -12.867 1 93.88 385 GLY B C 1
ATOM 10218 O O . GLY B 1 385 ? -9.68 -2.135 -13.586 1 93.88 385 GLY B O 1
ATOM 10219 N N . TRP B 1 386 ? -10.641 -4.141 -13.383 1 96.56 386 TRP B N 1
ATOM 10220 C CA . TRP B 1 386 ? -10.234 -4.543 -14.727 1 96.56 386 TRP B CA 1
ATOM 10221 C C . TRP B 1 386 ? -11.312 -4.191 -15.742 1 96.56 386 TRP B C 1
ATOM 10223 O O . TRP B 1 386 ? -12.5 -4.352 -15.477 1 96.56 386 TRP B O 1
ATOM 10233 N N . ILE B 1 387 ? -10.922 -3.725 -16.875 1 97.75 387 ILE B N 1
ATOM 10234 C CA . ILE B 1 387 ? -11.766 -3.488 -18.047 1 97.75 387 ILE B CA 1
ATOM 10235 C C . ILE B 1 387 ? -11.297 -4.371 -19.203 1 97.75 387 ILE B C 1
ATOM 10237 O O . ILE B 1 387 ? -10.109 -4.395 -19.531 1 97.75 387 ILE B O 1
ATOM 10241 N N . ILE B 1 388 ? -12.172 -5.121 -19.781 1 98.12 388 ILE B N 1
ATOM 10242 C CA . ILE B 1 388 ? -11.844 -6 -20.906 1 98.12 388 ILE B CA 1
ATOM 10243 C C . ILE B 1 388 ? -11.852 -5.207 -22.203 1 98.12 388 ILE B C 1
ATOM 10245 O O . ILE B 1 388 ? -12.867 -4.59 -22.562 1 98.12 388 ILE B O 1
ATOM 10249 N N . LYS B 1 389 ? -10.758 -5.176 -22.906 1 97.12 389 LYS B N 1
ATOM 10250 C CA . LYS B 1 389 ? -10.633 -4.449 -24.172 1 97.12 389 LYS B CA 1
ATOM 10251 C C . LYS B 1 389 ? -11.008 -5.332 -25.344 1 97.12 389 LYS B C 1
ATOM 10253 O O . LYS B 1 389 ? -11.688 -4.883 -26.281 1 97.12 389 LYS B O 1
ATOM 10258 N N . SER B 1 390 ? -10.531 -6.57 -25.328 1 97.56 390 SER B N 1
ATOM 10259 C CA . SER B 1 390 ? -10.844 -7.5 -26.406 1 97.56 390 SER B CA 1
ATOM 10260 C C . SER B 1 390 ? -10.75 -8.945 -25.953 1 97.56 390 SER B C 1
ATOM 10262 O O . SER B 1 390 ? -10.078 -9.242 -24.953 1 97.56 390 SER B O 1
ATOM 10264 N N . VAL B 1 391 ? -11.469 -9.844 -26.578 1 97.44 391 VAL B N 1
ATOM 10265 C CA . VAL B 1 391 ? -11.43 -11.289 -26.391 1 97.44 391 VAL B CA 1
ATOM 10266 C C . VAL B 1 391 ? -11.25 -11.984 -27.75 1 97.44 391 VAL B C 1
ATOM 10268 O O . VAL B 1 391 ? -11.977 -11.695 -28.703 1 97.44 391 VAL B O 1
ATOM 10271 N N . ASP B 1 392 ? -10.266 -12.859 -27.797 1 96.38 392 ASP B N 1
ATOM 10272 C CA . ASP B 1 392 ? -9.969 -13.594 -29.031 1 96.38 392 ASP B CA 1
ATOM 10273 C C . ASP B 1 392 ? -9.781 -12.633 -30.203 1 96.38 392 ASP B C 1
ATOM 10275 O O . ASP B 1 392 ? -10.359 -12.844 -31.281 1 96.38 392 ASP B O 1
ATOM 10279 N N . ASP B 1 393 ? -9.148 -11.539 -29.984 1 93.88 393 ASP B N 1
ATOM 10280 C CA . ASP B 1 393 ? -8.719 -10.547 -30.969 1 93.88 393 ASP B CA 1
ATOM 10281 C C . ASP B 1 393 ? -9.914 -9.789 -31.547 1 93.88 393 ASP B C 1
ATOM 10283 O O . ASP B 1 393 ? -9.844 -9.242 -32.656 1 93.88 393 ASP B O 1
ATOM 10287 N N . LYS B 1 394 ? -10.984 -9.898 -30.891 1 97.06 394 LYS B N 1
ATOM 10288 C CA . LYS B 1 394 ? -12.156 -9.102 -31.219 1 97.06 394 LYS B CA 1
ATOM 10289 C C . LYS B 1 394 ? -12.43 -8.039 -30.156 1 97.06 394 LYS B C 1
ATOM 10291 O O . LYS B 1 394 ? -12.516 -8.359 -28.969 1 97.06 394 LYS B O 1
ATOM 10296 N N . GLU B 1 395 ? -12.609 -6.879 -30.578 1 96.94 395 GLU B N 1
ATOM 10297 C CA . GLU B 1 395 ? -12.828 -5.773 -29.641 1 96.94 395 GLU B CA 1
ATOM 10298 C C . GLU B 1 395 ? -14.172 -5.914 -28.922 1 96.94 395 GLU B C 1
ATOM 10300 O O . GLU B 1 395 ? -15.156 -6.348 -29.531 1 96.94 395 GLU B O 1
ATOM 10305 N N . THR B 1 396 ? -14.203 -5.594 -27.641 1 97.88 396 THR B N 1
ATOM 10306 C CA . THR B 1 396 ? -15.414 -5.609 -26.828 1 97.88 396 THR B CA 1
ATOM 10307 C C . THR B 1 396 ? -15.664 -4.246 -26.188 1 97.88 396 THR B C 1
ATOM 10309 O O . THR B 1 396 ? -15.555 -4.094 -24.969 1 97.88 396 THR B O 1
ATOM 10312 N N . PRO B 1 397 ? -16.109 -3.256 -27 1 97.06 397 PRO B N 1
ATOM 10313 C CA . PRO B 1 397 ? -16.266 -1.883 -26.516 1 97.06 397 PRO B CA 1
ATOM 10314 C C . PRO B 1 397 ? -17.422 -1.733 -25.531 1 97.06 397 PRO B C 1
ATOM 10316 O O . PRO B 1 397 ? -17.469 -0.748 -24.781 1 97.06 397 PRO B O 1
ATOM 10319 N N . ASN B 1 398 ? -18.375 -2.701 -25.562 1 97.38 398 ASN B N 1
ATOM 10320 C CA . ASN B 1 398 ? -19.516 -2.668 -24.641 1 97.38 398 ASN B CA 1
ATOM 10321 C C . ASN B 1 398 ? -19.984 -4.074 -24.281 1 97.38 398 ASN B C 1
ATOM 10323 O O . ASN B 1 398 ? -19.484 -5.059 -24.828 1 97.38 398 ASN B O 1
ATOM 10327 N N . LEU B 1 399 ? -20.922 -4.16 -23.391 1 98.06 399 LEU B N 1
ATOM 10328 C CA . LEU B 1 399 ? -21.359 -5.434 -22.828 1 98.06 399 LEU B CA 1
ATOM 10329 C C . LEU B 1 399 ? -22.047 -6.281 -23.906 1 98.06 399 LEU B C 1
ATOM 10331 O O . LEU B 1 399 ? -21.844 -7.5 -23.953 1 98.06 399 LEU B O 1
ATOM 10335 N N . ASP B 1 400 ? -22.875 -5.672 -24.797 1 98.25 400 ASP B N 1
ATOM 10336 C CA . ASP B 1 400 ? -23.594 -6.406 -25.828 1 98.25 400 ASP B CA 1
ATOM 10337 C C . ASP B 1 400 ? -22.625 -7.055 -26.812 1 98.25 400 ASP B C 1
ATOM 10339 O O . ASP B 1 400 ? -22.781 -8.219 -27.188 1 98.25 400 ASP B O 1
ATOM 10343 N N . THR B 1 401 ? -21.609 -6.297 -27.203 1 98.44 401 THR B N 1
ATOM 10344 C CA . THR B 1 401 ? -20.594 -6.848 -28.094 1 98.44 401 THR B CA 1
ATOM 10345 C C . THR B 1 401 ? -19.828 -7.98 -27.422 1 98.44 401 THR B C 1
ATOM 10347 O O . THR B 1 401 ? -19.5 -8.984 -28.062 1 98.44 401 THR B O 1
ATOM 10350 N N . PHE B 1 402 ? -19.5 -7.766 -26.188 1 98 402 PHE B N 1
ATOM 10351 C CA . PHE B 1 402 ? -18.828 -8.805 -25.422 1 98 402 PHE B CA 1
ATOM 10352 C C . PHE B 1 402 ? -19.609 -10.109 -25.469 1 98 402 PHE B C 1
ATOM 10354 O O . PHE B 1 402 ? -19.047 -11.18 -25.703 1 98 402 PHE B O 1
ATOM 10361 N N . ILE B 1 403 ? -20.953 -10.031 -25.234 1 98.38 403 ILE B N 1
ATOM 10362 C CA . ILE B 1 403 ? -21.828 -11.195 -25.234 1 98.38 403 ILE B CA 1
ATOM 10363 C C . ILE B 1 403 ? -21.797 -11.875 -26.594 1 98.38 403 ILE B C 1
ATOM 10365 O O . ILE B 1 403 ? -21.656 -13.094 -26.688 1 98.38 403 ILE B O 1
ATOM 10369 N N . GLN B 1 404 ? -21.828 -11.109 -27.641 1 98 404 GLN B N 1
ATOM 10370 C CA . GLN B 1 404 ? -21.812 -11.664 -28.984 1 98 404 GLN B CA 1
ATOM 10371 C C . GLN B 1 404 ? -20.5 -12.367 -29.281 1 98 404 GLN B C 1
ATOM 10373 O O . GLN B 1 404 ? -20.484 -13.438 -29.891 1 98 404 GLN B O 1
ATOM 10378 N N . VAL B 1 405 ? -19.422 -11.758 -28.844 1 97.94 405 VAL B N 1
ATOM 10379 C CA . VAL B 1 405 ? -18.094 -12.344 -29.062 1 97.94 405 VAL B CA 1
ATOM 10380 C C . VAL B 1 405 ? -18 -13.672 -28.312 1 97.94 405 VAL B C 1
ATOM 10382 O O . VAL B 1 405 ? -17.562 -14.672 -28.891 1 97.94 405 VAL B O 1
ATOM 10385 N N . MET B 1 406 ? -18.438 -13.711 -27.094 1 97.44 406 MET B N 1
ATOM 10386 C CA . MET B 1 406 ? -18.328 -14.914 -26.266 1 97.44 406 MET B CA 1
ATOM 10387 C C . MET B 1 406 ? -19.156 -16.047 -26.859 1 97.44 406 MET B C 1
ATOM 10389 O O . MET B 1 406 ? -18.781 -17.219 -26.75 1 97.44 406 MET B O 1
ATOM 10393 N N . LYS B 1 407 ? -20.281 -15.711 -27.531 1 96.94 407 LYS B N 1
ATOM 10394 C CA . LYS B 1 407 ? -21.156 -16.703 -28.141 1 96.94 407 LYS B CA 1
ATOM 10395 C C . LYS B 1 407 ? -20.438 -17.438 -29.281 1 96.94 407 LYS B C 1
ATOM 10397 O O . LYS B 1 407 ? -20.812 -18.562 -29.625 1 96.94 407 LYS B O 1
ATOM 10402 N N . THR B 1 408 ? -19.422 -16.812 -29.797 1 96.5 408 THR B N 1
ATOM 10403 C CA . THR B 1 408 ? -18.75 -17.375 -30.969 1 96.5 408 THR B CA 1
ATOM 10404 C C . THR B 1 408 ? -17.562 -18.219 -30.562 1 96.5 408 THR B C 1
ATOM 10406 O O . THR B 1 408 ? -16.922 -18.844 -31.422 1 96.5 408 THR B O 1
ATOM 10409 N N . ILE B 1 409 ? -17.219 -18.297 -29.359 1 96.81 409 ILE B N 1
ATOM 10410 C CA . ILE B 1 409 ? -16.016 -19 -28.922 1 96.81 409 ILE B CA 1
ATOM 10411 C C . ILE B 1 409 ? -16.391 -20.375 -28.375 1 96.81 409 ILE B C 1
ATOM 10413 O O . ILE B 1 409 ? -17.234 -20.5 -27.5 1 96.81 409 ILE B O 1
ATOM 10417 N N . PRO B 1 410 ? -15.789 -21.438 -28.875 1 96.12 410 PRO B N 1
ATOM 10418 C CA . PRO B 1 410 ? -16.078 -22.797 -28.406 1 96.12 410 PRO B CA 1
ATOM 10419 C C . PRO B 1 410 ? -15.664 -23 -26.953 1 96.12 410 PRO B C 1
ATOM 10421 O O . PRO B 1 410 ? -14.75 -22.344 -26.453 1 96.12 410 PRO B O 1
ATOM 10424 N N . ASP B 1 411 ? -16.359 -23.938 -26.312 1 95.44 411 ASP B N 1
ATOM 10425 C CA . ASP B 1 411 ? -15.984 -24.328 -24.953 1 95.44 411 ASP B CA 1
ATOM 10426 C C . ASP B 1 411 ? -14.562 -24.906 -24.938 1 95.44 411 ASP B C 1
ATOM 10428 O O . ASP B 1 411 ? -14.125 -25.531 -25.891 1 95.44 411 ASP B O 1
ATOM 10432 N N . ARG B 1 412 ? -13.758 -24.531 -23.906 1 94.38 412 ARG B N 1
ATOM 10433 C CA . ARG B 1 412 ? -12.422 -25.016 -23.609 1 94.38 412 ARG B CA 1
ATOM 10434 C C . ARG B 1 412 ? -11.391 -24.422 -24.562 1 94.38 412 ARG B C 1
ATOM 10436 O O . ARG B 1 412 ? -10.227 -24.812 -24.547 1 94.38 412 ARG B O 1
ATOM 10443 N N . ALA B 1 413 ? -11.82 -23.547 -25.422 1 94 413 ALA B N 1
ATOM 10444 C CA . ALA B 1 413 ? -10.859 -22.875 -26.297 1 94 413 ALA B CA 1
ATOM 10445 C C . ALA B 1 413 ? -9.914 -21.984 -25.484 1 94 413 ALA B C 1
ATOM 10447 O O . ALA B 1 413 ? -10.32 -21.375 -24.5 1 94 413 ALA B O 1
ATOM 10448 N N . ARG B 1 414 ? -8.672 -21.969 -25.875 1 93.62 414 ARG B N 1
ATOM 10449 C CA . ARG B 1 414 ? -7.691 -21.062 -25.297 1 93.62 414 ARG B CA 1
ATOM 10450 C C . ARG B 1 414 ? -7.562 -19.797 -26.141 1 93.62 414 ARG B C 1
ATOM 10452 O O . ARG B 1 414 ? -7.172 -19.859 -27.312 1 93.62 414 ARG B O 1
ATOM 10459 N N . VAL B 1 415 ? -7.91 -18.656 -25.562 1 94.81 415 VAL B N 1
ATOM 10460 C CA . VAL B 1 415 ? -7.957 -17.422 -26.344 1 94.81 415 VAL B CA 1
ATOM 10461 C C . VAL B 1 415 ? -7.305 -16.297 -25.562 1 94.81 415 VAL B C 1
ATOM 10463 O O . VAL B 1 415 ? -7.305 -16.297 -24.328 1 94.81 415 VAL B O 1
ATOM 10466 N N . PRO B 1 416 ? -6.699 -15.367 -26.25 1 94.81 416 PRO B N 1
ATOM 10467 C CA . PRO B 1 416 ? -6.145 -14.195 -25.562 1 94.81 416 PRO B CA 1
ATOM 10468 C C . PRO B 1 416 ? -7.219 -13.203 -25.125 1 94.81 416 PRO B C 1
ATOM 10470 O O . PRO B 1 416 ? -8.188 -12.961 -25.859 1 94.81 416 PRO B O 1
ATOM 10473 N N . VAL B 1 417 ? -7.102 -12.688 -23.938 1 96.69 417 VAL B N 1
ATOM 10474 C CA . VAL B 1 417 ? -7.922 -11.609 -23.406 1 96.69 417 VAL B CA 1
ATOM 10475 C C . VAL B 1 417 ? -7.047 -10.391 -23.109 1 96.69 417 VAL B C 1
ATOM 10477 O O . VAL B 1 417 ? -6.078 -10.477 -22.359 1 96.69 417 VAL B O 1
ATOM 10480 N N . VAL B 1 418 ? -7.312 -9.336 -23.812 1 96.62 418 VAL B N 1
ATOM 10481 C CA . VAL B 1 418 ? -6.598 -8.086 -23.578 1 96.62 418 VAL B CA 1
ATOM 10482 C C . VAL B 1 418 ? -7.387 -7.215 -22.594 1 96.62 418 VAL B C 1
ATOM 10484 O O . VAL B 1 418 ? -8.594 -7.012 -22.781 1 96.62 418 VAL B O 1
ATOM 10487 N N . TYR B 1 419 ? -6.789 -6.785 -21.562 1 96.69 419 TYR B N 1
ATOM 10488 C CA . TYR B 1 419 ? -7.465 -6.023 -20.516 1 96.69 419 TYR B CA 1
ATOM 10489 C C . TYR B 1 419 ? -6.535 -4.973 -19.922 1 96.69 419 TYR B C 1
ATOM 10491 O O . TYR B 1 419 ? -5.344 -4.941 -20.234 1 96.69 419 TYR B O 1
ATOM 10499 N N . TYR B 1 420 ? -7.039 -4.055 -19.188 1 94.94 420 TYR B N 1
ATOM 10500 C CA . TYR B 1 420 ? -6.266 -3.029 -18.484 1 94.94 420 TYR B CA 1
ATOM 10501 C C . TYR B 1 420 ? -6.969 -2.594 -17.203 1 94.94 420 TYR B C 1
ATOM 10503 O O . TYR B 1 420 ? -8.156 -2.867 -17.016 1 94.94 420 TYR B O 1
ATOM 10511 N N . SER B 1 421 ? -6.234 -2.023 -16.328 1 94.81 421 SER B N 1
ATOM 10512 C CA . SER B 1 421 ? -6.793 -1.495 -15.086 1 94.81 421 SER B CA 1
ATOM 10513 C C . SER B 1 421 ? -7.422 -0.123 -15.297 1 94.81 421 SER B C 1
ATOM 10515 O O . SER B 1 421 ? -6.879 0.707 -16.031 1 94.81 421 SER B O 1
ATOM 10517 N N . ILE B 1 422 ? -8.523 0.073 -14.664 1 95.19 422 ILE B N 1
ATOM 10518 C CA . ILE B 1 422 ? -9.211 1.355 -14.766 1 95.19 422 ILE B CA 1
ATOM 10519 C C . ILE B 1 422 ? -8.336 2.457 -14.172 1 95.19 422 ILE B C 1
ATOM 10521 O O . ILE B 1 422 ? -8.414 3.613 -14.594 1 95.19 422 ILE B O 1
ATOM 10525 N N . ALA B 1 423 ? -7.477 2.135 -13.242 1 92.31 423 ALA B N 1
ATOM 10526 C CA . ALA B 1 423 ? -6.613 3.088 -12.555 1 92.31 423 ALA B CA 1
ATOM 10527 C C . ALA B 1 423 ? -5.336 3.346 -13.352 1 92.31 423 ALA B C 1
ATOM 10529 O O . ALA B 1 423 ? -4.613 4.309 -13.086 1 92.31 423 ALA B O 1
ATOM 10530 N N . ASP B 1 424 ? -4.996 2.523 -14.297 1 90.94 424 ASP B N 1
ATOM 10531 C CA . ASP B 1 424 ? -3.811 2.643 -15.141 1 90.94 424 ASP B CA 1
ATOM 10532 C C . ASP B 1 424 ? -4.137 2.32 -16.594 1 90.94 424 ASP B C 1
ATOM 10534 O O . ASP B 1 424 ? -3.916 1.198 -17.062 1 90.94 424 ASP B O 1
ATOM 10538 N N . THR B 1 425 ? -4.492 3.314 -17.297 1 90.12 425 THR B N 1
ATOM 10539 C CA . THR B 1 425 ? -4.945 3.1 -18.656 1 90.12 425 THR B CA 1
ATOM 10540 C C . THR B 1 425 ? -3.76 3.055 -19.625 1 90.12 425 THR B C 1
ATOM 10542 O O . THR B 1 425 ? -3.93 2.781 -20.812 1 90.12 425 THR B O 1
ATOM 10545 N N . HIS B 1 426 ? -2.578 3.262 -19.062 1 89.94 426 HIS B N 1
ATOM 10546 C CA . HIS B 1 426 ? -1.384 3.268 -19.906 1 89.94 426 HIS B CA 1
ATOM 10547 C C . HIS B 1 426 ? -0.891 1.85 -20.172 1 89.94 426 HIS B C 1
ATOM 10549 O O . HIS B 1 426 ? -0.211 1.603 -21.172 1 89.94 426 HIS B O 1
ATOM 10555 N N . THR B 1 427 ? -1.238 0.986 -19.281 1 89.5 427 THR B N 1
ATOM 10556 C CA . THR B 1 427 ? -0.694 -0.366 -19.328 1 89.5 427 THR B CA 1
ATOM 10557 C C . THR B 1 427 ? -1.735 -1.347 -19.859 1 89.5 427 THR B C 1
ATOM 10559 O O . THR B 1 427 ? -2.822 -1.475 -19.297 1 89.5 427 THR B O 1
ATOM 10562 N N . ILE B 1 428 ? -1.435 -1.954 -20.922 1 92.5 428 ILE B N 1
ATOM 10563 C CA . ILE B 1 428 ? -2.289 -2.988 -21.484 1 92.5 428 ILE B CA 1
ATOM 10564 C C . ILE B 1 428 ? -1.712 -4.367 -21.172 1 92.5 428 ILE B C 1
ATOM 10566 O O . ILE B 1 428 ? -0.5 -4.574 -21.266 1 92.5 428 ILE B O 1
ATOM 10570 N N . LEU B 1 429 ? -2.557 -5.258 -20.781 1 93.31 429 LEU B N 1
ATOM 10571 C CA . LEU B 1 429 ? -2.143 -6.605 -20.406 1 93.31 429 LEU B CA 1
ATOM 10572 C C . LEU B 1 429 ? -2.85 -7.648 -21.266 1 93.31 429 LEU B C 1
ATOM 10574 O O . LEU B 1 429 ? -3.873 -7.352 -21.891 1 93.31 429 LEU B O 1
ATOM 10578 N N . VAL B 1 430 ? -2.309 -8.734 -21.359 1 93.5 430 VAL B N 1
ATOM 10579 C CA . VAL B 1 430 ? -2.926 -9.852 -22.062 1 93.5 430 VAL B CA 1
ATOM 10580 C C . VAL B 1 430 ? -2.801 -11.125 -21.234 1 93.5 430 VAL B C 1
ATOM 10582 O O . VAL B 1 430 ? -1.787 -11.344 -20.578 1 93.5 430 VAL B O 1
ATOM 10585 N N . ALA B 1 431 ? -3.801 -11.898 -21.203 1 93.88 431 ALA B N 1
ATOM 10586 C CA . ALA B 1 431 ? -3.812 -13.227 -20.594 1 93.88 431 ALA B CA 1
ATOM 10587 C C . ALA B 1 431 ? -4.469 -14.242 -21.516 1 93.88 431 ALA B C 1
ATOM 10589 O O . ALA B 1 431 ? -5.461 -13.938 -22.188 1 93.88 431 ALA B O 1
ATOM 10590 N N . VAL B 1 432 ? -3.838 -15.391 -21.625 1 93.5 432 VAL B N 1
ATOM 10591 C CA . VAL B 1 432 ? -4.492 -16.484 -22.328 1 93.5 432 VAL B CA 1
ATOM 10592 C C . VAL B 1 432 ? -5.391 -17.25 -21.359 1 93.5 432 VAL B C 1
ATOM 10594 O O . VAL B 1 432 ? -4.918 -17.812 -20.359 1 93.5 432 VAL B O 1
ATOM 10597 N N . VAL B 1 433 ? -6.641 -17.25 -21.719 1 94 433 VAL B N 1
ATOM 10598 C CA . VAL B 1 433 ? -7.586 -17.906 -20.812 1 94 433 VAL B CA 1
ATOM 10599 C C . VAL B 1 433 ? -8.219 -19.109 -21.516 1 94 433 VAL B C 1
ATOM 10601 O O . VAL B 1 433 ? -8.25 -19.172 -22.734 1 94 433 VAL B O 1
ATOM 10604 N N . GLN B 1 434 ? -8.578 -20.031 -20.719 1 93.69 434 GLN B N 1
ATOM 10605 C CA . GLN B 1 434 ? -9.375 -21.156 -21.203 1 93.69 434 GLN B CA 1
ATOM 10606 C C . GLN B 1 434 ? -10.859 -20.906 -20.984 1 93.69 434 GLN B C 1
ATOM 10608 O O . GLN B 1 434 ? -11.32 -20.797 -19.844 1 93.69 434 GLN B O 1
ATOM 10613 N N . VAL B 1 435 ? -11.602 -20.875 -22.094 1 95.19 435 VAL B N 1
ATOM 10614 C CA . VAL B 1 435 ? -13.023 -20.578 -22.016 1 95.19 435 VAL B CA 1
ATOM 10615 C C . VAL B 1 435 ? -13.758 -21.719 -21.312 1 95.19 435 VAL B C 1
ATOM 10617 O O . VAL B 1 435 ? -13.516 -22.891 -21.609 1 95.19 435 VAL B O 1
ATOM 10620 N N . GLU B 1 436 ? -14.555 -21.375 -20.406 1 92.44 436 GLU B N 1
ATOM 10621 C CA . GLU B 1 436 ? -15.297 -22.344 -19.594 1 92.44 436 GLU B CA 1
ATOM 10622 C C . GLU B 1 436 ? -16.797 -22.047 -19.641 1 92.44 436 GLU B C 1
ATOM 10624 O O . GLU B 1 436 ? -17.25 -21.031 -19.109 1 92.44 436 GLU B O 1
ATOM 10629 N N . ARG B 1 437 ? -17.531 -22.953 -20.234 1 92.69 437 ARG B N 1
ATOM 10630 C CA . ARG B 1 437 ? -18.984 -22.812 -20.312 1 92.69 437 ARG B CA 1
ATOM 10631 C C . ARG B 1 437 ? -19.688 -24.078 -19.828 1 92.69 437 ARG B C 1
ATOM 10633 O O . ARG B 1 437 ? -20.922 -24.172 -19.906 1 92.69 437 ARG B O 1
ATOM 10640 N N . HIS B 1 438 ? -18.953 -25.031 -19.344 1 92 438 HIS B N 1
ATOM 10641 C CA . HIS B 1 438 ? -19.562 -26.297 -18.969 1 92 438 HIS B CA 1
ATOM 10642 C C . HIS B 1 438 ? -19.766 -26.391 -17.453 1 92 438 HIS B C 1
ATOM 10644 O O . HIS B 1 438 ? -20.516 -27.234 -16.969 1 92 438 HIS B O 1
ATOM 10650 N N . TRP B 1 439 ? -19.109 -25.547 -16.672 1 91.38 439 TRP B N 1
ATOM 10651 C CA . TRP B 1 439 ? -19.297 -25.562 -15.227 1 91.38 439 TRP B CA 1
ATOM 10652 C C . TRP B 1 439 ? -20.328 -24.531 -14.805 1 91.38 439 TRP B C 1
ATOM 10654 O O . TRP B 1 439 ? -21 -24.703 -13.781 1 91.38 439 TRP B O 1
ATOM 10664 N N . SER B 1 440 ? -20.359 -23.391 -15.523 1 88.56 440 SER B N 1
ATOM 10665 C CA . SER B 1 440 ? -21.172 -22.25 -15.117 1 88.56 440 SER B CA 1
ATOM 10666 C C . SER B 1 440 ? -22.109 -21.812 -16.234 1 88.56 440 SER B C 1
ATOM 10668 O O . SER B 1 440 ? -21.891 -22.156 -17.406 1 88.56 440 SER B O 1
ATOM 10670 N N . SER B 1 441 ? -23.078 -21.031 -15.828 1 89.06 441 SER B N 1
ATOM 10671 C CA . SER B 1 441 ? -24.078 -20.562 -16.781 1 89.06 441 SER B CA 1
ATOM 10672 C C . SER B 1 441 ? -23.562 -19.344 -17.562 1 89.06 441 SER B C 1
ATOM 10674 O O . SER B 1 441 ? -22.688 -18.625 -17.078 1 89.06 441 SER B O 1
ATOM 10676 N N . PHE B 1 442 ? -24.016 -19.281 -18.781 1 96.5 442 PHE B N 1
ATOM 10677 C CA . PHE B 1 442 ? -23.922 -18.062 -19.594 1 96.5 442 PHE B CA 1
ATOM 10678 C C . PHE B 1 442 ? -25.266 -17.359 -19.703 1 96.5 442 PHE B C 1
ATOM 10680 O O . PHE B 1 442 ? -26.125 -17.781 -20.469 1 96.5 442 PHE B O 1
ATOM 10687 N N . ARG B 1 443 ? -25.453 -16.312 -18.859 1 97.31 443 ARG B N 1
ATOM 10688 C CA . ARG B 1 443 ? -26.781 -15.703 -18.812 1 97.31 443 ARG B CA 1
ATOM 10689 C C . ARG B 1 443 ? -26.672 -14.203 -18.516 1 97.31 443 ARG B C 1
ATOM 10691 O O . ARG B 1 443 ? -25.656 -13.734 -18.016 1 97.31 443 ARG B O 1
ATOM 10698 N N . LEU B 1 444 ? -27.672 -13.523 -18.891 1 98.31 444 LEU B N 1
ATOM 10699 C CA . LEU B 1 444 ? -27.828 -12.094 -18.672 1 98.31 444 LEU B CA 1
ATOM 10700 C C . LEU B 1 444 ? -28.828 -11.812 -17.562 1 98.31 444 LEU B C 1
ATOM 10702 O O . LEU B 1 444 ? -29.922 -12.391 -17.547 1 98.31 444 LEU B O 1
ATOM 10706 N N . ALA B 1 445 ? -28.453 -11.062 -16.594 1 98.25 445 ALA B N 1
ATOM 10707 C CA . ALA B 1 445 ? -29.359 -10.586 -15.539 1 98.25 445 ALA B CA 1
ATOM 10708 C C . ALA B 1 445 ? -29.75 -9.133 -15.766 1 98.25 445 ALA B C 1
ATOM 10710 O O . ALA B 1 445 ? -28.875 -8.258 -15.891 1 98.25 445 ALA B O 1
ATOM 10711 N N . VAL B 1 446 ? -31 -8.844 -15.867 1 98.38 446 VAL B N 1
ATOM 10712 C CA . VAL B 1 446 ? -31.484 -7.488 -16.109 1 98.38 446 VAL B CA 1
ATOM 10713 C C . VAL B 1 446 ? -32.375 -7.047 -14.938 1 98.38 446 VAL B C 1
ATOM 10715 O O . VAL B 1 446 ? -33.25 -7.785 -14.516 1 98.38 446 VAL B O 1
ATOM 10718 N N . ARG B 1 447 ? -32.094 -5.914 -14.43 1 97.56 447 ARG B N 1
ATOM 10719 C CA . ARG B 1 447 ? -32.844 -5.359 -13.297 1 97.56 447 ARG B CA 1
ATOM 10720 C C . ARG B 1 447 ? -34.312 -5.172 -13.656 1 97.56 447 ARG B C 1
ATOM 10722 O O . ARG B 1 447 ? -34.625 -4.68 -14.734 1 97.56 447 ARG B O 1
ATOM 10729 N N . ASN B 1 448 ? -35.25 -5.652 -12.828 1 97.25 448 ASN B N 1
ATOM 10730 C CA . ASN B 1 448 ? -36.688 -5.461 -12.938 1 97.25 448 ASN B CA 1
ATOM 10731 C C . ASN B 1 448 ? -37.25 -4.781 -11.695 1 97.25 448 ASN B C 1
ATOM 10733 O O . ASN B 1 448 ? -37.531 -5.441 -10.695 1 97.25 448 ASN B O 1
ATOM 10737 N N . ASP B 1 449 ? -37.531 -3.494 -11.766 1 94.81 449 ASP B N 1
ATOM 10738 C CA . ASP B 1 449 ? -37.938 -2.711 -10.602 1 94.81 449 ASP B CA 1
ATOM 10739 C C . ASP B 1 449 ? -39.406 -2.967 -10.266 1 94.81 449 ASP B C 1
ATOM 10741 O O . ASP B 1 449 ? -39.875 -2.549 -9.211 1 94.81 449 ASP B O 1
ATOM 10745 N N . ASN B 1 450 ? -40.094 -3.639 -11.164 1 93.94 450 ASN B N 1
ATOM 10746 C CA . ASN B 1 450 ? -41.469 -3.996 -10.875 1 93.94 450 ASN B CA 1
ATOM 10747 C C . ASN B 1 450 ? -41.562 -5.168 -9.906 1 93.94 450 ASN B C 1
ATOM 10749 O O . ASN B 1 450 ? -42.438 -5.184 -9.023 1 93.94 450 ASN B O 1
ATOM 10753 N N . THR B 1 451 ? -40.625 -6.074 -10.016 1 94.56 451 THR B N 1
ATOM 10754 C CA . THR B 1 451 ? -40.656 -7.27 -9.188 1 94.56 451 THR B CA 1
ATOM 10755 C C . THR B 1 451 ? -39.594 -7.207 -8.102 1 94.56 451 THR B C 1
ATOM 10757 O O . THR B 1 451 ? -39.625 -7.973 -7.137 1 94.56 451 THR B O 1
ATOM 10760 N N . GLY B 1 452 ? -38.75 -6.352 -8.258 1 94.69 452 GLY B N 1
ATOM 10761 C CA . GLY B 1 452 ? -37.625 -6.289 -7.352 1 94.69 452 GLY B CA 1
ATOM 10762 C C . GLY B 1 452 ? -36.531 -7.32 -7.66 1 94.69 452 GLY B C 1
ATOM 10763 O O . GLY B 1 452 ? -35.469 -7.32 -7.043 1 94.69 452 GLY B O 1
ATOM 10764 N N . LEU B 1 453 ? -36.75 -8.203 -8.602 1 96.38 453 LEU B N 1
ATOM 10765 C CA . LEU B 1 453 ? -35.812 -9.25 -8.977 1 96.38 453 LEU B CA 1
ATOM 10766 C C . LEU B 1 453 ? -35 -8.844 -10.203 1 96.38 453 LEU B C 1
ATOM 10768 O O . LEU B 1 453 ? -35.312 -7.844 -10.859 1 96.38 453 LEU B O 1
ATOM 10772 N N . TRP B 1 454 ? -33.969 -9.453 -10.406 1 97.94 454 TRP B N 1
ATOM 10773 C CA . TRP B 1 454 ? -33.25 -9.375 -11.672 1 97.94 454 TRP B CA 1
ATOM 10774 C C . TRP B 1 454 ? -33.562 -10.586 -12.547 1 97.94 454 TRP B C 1
ATOM 10776 O O . TRP B 1 454 ? -33.281 -11.727 -12.156 1 97.94 454 TRP B O 1
ATOM 10786 N N . ASP B 1 455 ? -34.094 -10.352 -13.703 1 98.06 455 ASP B N 1
ATOM 10787 C CA . ASP B 1 455 ? -34.531 -11.422 -14.586 1 98.06 455 ASP B CA 1
ATOM 10788 C C . ASP B 1 455 ? -33.375 -12.031 -15.352 1 98.06 455 ASP B C 1
ATOM 10790 O O . ASP B 1 455 ? -32.562 -11.312 -15.945 1 98.06 455 ASP B O 1
ATOM 10794 N N . PHE B 1 456 ? -33.375 -13.375 -15.305 1 97.56 456 PHE B N 1
ATOM 10795 C CA . PHE B 1 456 ? -32.281 -14.086 -15.992 1 97.56 456 PHE B CA 1
ATOM 10796 C C . PHE B 1 456 ? -32.719 -14.492 -17.391 1 97.56 456 PHE B C 1
ATOM 10798 O O . PHE B 1 456 ? -33.875 -14.898 -17.609 1 97.56 456 PHE B O 1
ATOM 10805 N N . THR B 1 457 ? -31.844 -14.227 -18.328 1 97.75 457 THR B N 1
ATOM 10806 C CA . THR B 1 457 ? -32 -14.727 -19.688 1 97.75 457 THR B CA 1
ATOM 10807 C C . THR B 1 457 ? -30.844 -15.617 -20.078 1 97.75 457 THR B C 1
ATOM 10809 O O . THR B 1 457 ? -29.688 -15.195 -20 1 97.75 457 THR B O 1
ATOM 10812 N N . ASP B 1 458 ? -31.125 -16.828 -20.422 1 96.62 458 ASP B N 1
ATOM 10813 C CA . ASP B 1 458 ? -30.094 -17.75 -20.906 1 96.62 458 ASP B CA 1
ATOM 10814 C C . ASP B 1 458 ? -29.547 -17.312 -22.25 1 96.62 458 ASP B C 1
ATOM 10816 O O . ASP B 1 458 ? -30.312 -17.016 -23.172 1 96.62 458 ASP B O 1
ATOM 10820 N N . LEU B 1 459 ? -28.312 -17.234 -22.438 1 96.94 459 LEU B N 1
ATOM 10821 C CA . LEU B 1 459 ? -27.703 -16.672 -23.641 1 96.94 459 LEU B CA 1
ATOM 10822 C C . LEU B 1 459 ? -27.281 -17.781 -24.609 1 96.94 459 LEU B C 1
ATOM 10824 O O . LEU B 1 459 ? -26.531 -17.531 -25.562 1 96.94 459 LEU B O 1
ATOM 10828 N N . GLY B 1 460 ? -27.609 -18.953 -24.328 1 92.25 460 GLY B N 1
ATOM 10829 C CA . GLY B 1 460 ? -27.422 -20.016 -25.297 1 92.25 460 GLY B CA 1
ATOM 10830 C C . GLY B 1 460 ? -26.391 -21.047 -24.859 1 92.25 460 GLY B C 1
ATOM 10831 O O . GLY B 1 460 ? -25.609 -20.797 -23.938 1 92.25 460 GLY B O 1
ATOM 10832 N N . GLU B 1 461 ? -26.391 -22.156 -25.609 1 91.19 461 GLU B N 1
ATOM 10833 C CA . GLU B 1 461 ? -25.484 -23.25 -25.312 1 91.19 461 GLU B CA 1
ATOM 10834 C C . GLU B 1 461 ? -24.078 -22.984 -25.859 1 91.19 461 GLU B C 1
ATOM 10836 O O . GLU B 1 461 ? -23.922 -22.234 -26.828 1 91.19 461 GLU B O 1
ATOM 10841 N N . ALA B 1 462 ? -23.203 -23.578 -25.234 1 91.38 462 ALA B N 1
ATOM 10842 C CA . ALA B 1 462 ? -21.812 -23.422 -25.641 1 91.38 462 ALA B CA 1
ATOM 10843 C C . ALA B 1 462 ? -21.547 -24.141 -26.953 1 91.38 462 ALA B C 1
ATOM 10845 O O . ALA B 1 462 ? -22.094 -25.219 -27.203 1 91.38 462 ALA B O 1
ATOM 10846 N N . LEU B 1 463 ? -20.703 -23.531 -27.812 1 94.19 463 LEU B N 1
ATOM 10847 C CA . LEU B 1 463 ? -20.156 -24.281 -28.938 1 94.19 463 LEU B CA 1
ATOM 10848 C C . LEU B 1 463 ? -19.266 -25.406 -28.453 1 94.19 463 LEU B C 1
ATOM 10850 O O . LEU B 1 463 ? -18.5 -25.234 -27.5 1 94.19 463 LEU B O 1
ATOM 10854 N N . PRO B 1 464 ? -19.406 -26.562 -29.016 1 93.12 464 PRO B N 1
ATOM 10855 C CA . PRO B 1 464 ? -18.562 -27.688 -28.578 1 93.12 464 PRO B CA 1
ATOM 10856 C C . PRO B 1 464 ? -17.078 -27.406 -28.75 1 93.12 464 PRO B C 1
ATOM 10858 O O . PRO B 1 464 ? -16.688 -26.641 -29.641 1 93.12 464 PRO B O 1
ATOM 10861 N N . PRO B 1 465 ? -16.312 -28.031 -27.875 1 93.38 465 PRO B N 1
ATOM 10862 C CA . PRO B 1 465 ? -14.859 -27.859 -28.016 1 93.38 465 PRO B CA 1
ATOM 10863 C C . PRO B 1 465 ? -14.328 -28.328 -29.359 1 93.38 465 PRO B C 1
ATOM 10865 O O . PRO B 1 465 ? -14.844 -29.281 -29.938 1 93.38 465 PRO B O 1
ATOM 10868 N N . LYS B 1 466 ? -13.312 -27.656 -29.812 1 91.25 466 LYS B N 1
ATOM 10869 C CA . LYS B 1 466 ? -12.656 -28.078 -31.047 1 91.25 466 LYS B CA 1
ATOM 10870 C C . LYS B 1 466 ? -11.906 -29.391 -30.859 1 91.25 466 LYS B C 1
ATOM 10872 O O . LYS B 1 466 ? -11.289 -29.609 -29.812 1 91.25 466 LYS B O 1
ATOM 10877 N N . PRO B 1 467 ? -12 -30.203 -31.875 1 91 467 PRO B N 1
ATOM 10878 C CA . PRO B 1 467 ? -11.25 -31.469 -31.75 1 91 467 PRO B CA 1
ATOM 10879 C C . PRO B 1 467 ? -9.742 -31.25 -31.641 1 91 467 PRO B C 1
ATOM 10881 O O . PRO B 1 467 ? -9.195 -30.359 -32.312 1 91 467 PRO B O 1
ATOM 10884 N N . LEU B 1 468 ? -9.164 -32.031 -30.797 1 90.25 468 LEU B N 1
ATOM 10885 C CA . LEU B 1 468 ? -7.73 -31.906 -30.578 1 90.25 468 LEU B CA 1
ATOM 10886 C C . LEU B 1 468 ? -6.953 -32.719 -31.609 1 90.25 468 LEU B C 1
ATOM 10888 O O . LEU B 1 468 ? -7.309 -33.844 -31.906 1 90.25 468 LEU B O 1
ATOM 10892 N N . LYS B 1 469 ? -6.023 -32.094 -32.25 1 90.19 469 LYS B N 1
ATOM 10893 C CA . LYS B 1 469 ? -5.152 -32.75 -33.219 1 90.19 469 LYS B CA 1
ATOM 10894 C C . LYS B 1 469 ? -3.783 -33.062 -32.594 1 90.19 469 LYS B C 1
ATOM 10896 O O . LYS B 1 469 ? -3.201 -32.188 -31.922 1 90.19 469 LYS B O 1
ATOM 10901 N N . PRO B 1 470 ? -3.357 -34.344 -32.844 1 93 470 PRO B N 1
ATOM 10902 C CA . PRO B 1 470 ? -2.006 -34.656 -32.375 1 93 470 PRO B CA 1
ATOM 10903 C C . PRO B 1 470 ? -0.949 -33.719 -32.969 1 93 470 PRO B C 1
ATOM 10905 O O . PRO B 1 470 ? -1.048 -33.344 -34.156 1 93 470 PRO B O 1
ATOM 10908 N N . SER B 1 471 ? -0.023 -33.375 -32.188 1 91.06 471 SER B N 1
ATOM 10909 C CA . SER B 1 471 ? 1.054 -32.531 -32.656 1 91.06 471 SER B CA 1
ATOM 10910 C C . SER B 1 471 ? 2.393 -32.938 -32.031 1 91.06 471 SER B C 1
ATOM 10912 O O . SER B 1 471 ? 2.459 -33.344 -30.875 1 91.06 471 SER B O 1
ATOM 10914 N N . THR B 1 472 ? 3.439 -32.875 -32.938 1 92.75 472 THR B N 1
ATOM 10915 C CA . THR B 1 472 ? 4.781 -33.219 -32.469 1 92.75 472 THR B CA 1
ATOM 10916 C C . THR B 1 472 ? 5.551 -31.984 -32.031 1 92.75 472 THR B C 1
ATOM 10918 O O . THR B 1 472 ? 5.621 -31 -32.781 1 92.75 472 THR B O 1
ATOM 10921 N N . LYS B 1 473 ? 5.984 -32 -30.844 1 93.31 473 LYS B N 1
ATOM 10922 C CA . LYS B 1 473 ? 6.82 -30.938 -30.297 1 93.31 473 LYS B CA 1
ATOM 10923 C C . LYS B 1 473 ? 8.125 -31.484 -29.734 1 93.31 473 LYS B C 1
ATOM 10925 O O . LYS B 1 473 ? 8.281 -32.719 -29.609 1 93.31 473 LYS B O 1
ATOM 10930 N N . HIS B 1 474 ? 9.117 -30.547 -29.438 1 92.81 474 HIS B N 1
ATOM 10931 C CA . HIS B 1 474 ? 10.43 -30.984 -28.969 1 92.81 474 HIS B CA 1
ATOM 10932 C C . HIS B 1 474 ? 10.758 -30.344 -27.609 1 92.81 474 HIS B C 1
ATOM 10934 O O . HIS B 1 474 ? 10.453 -29.172 -27.391 1 92.81 474 HIS B O 1
ATOM 10940 N N . PHE B 1 475 ? 11.336 -31.156 -26.719 1 93.38 475 PHE B N 1
ATOM 10941 C CA . PHE B 1 475 ? 11.812 -30.672 -25.438 1 93.38 475 PHE B CA 1
ATOM 10942 C C . PHE B 1 475 ? 13.102 -29.875 -25.594 1 93.38 475 PHE B C 1
ATOM 10944 O O . PHE B 1 475 ? 13.828 -30.062 -26.578 1 93.38 475 PHE B O 1
ATOM 10951 N N . ILE B 1 476 ? 13.344 -29.062 -24.672 1 90.62 476 ILE B N 1
ATOM 10952 C CA . ILE B 1 476 ? 14.609 -28.328 -24.641 1 90.62 476 ILE B CA 1
ATOM 10953 C C . ILE B 1 476 ? 15.75 -29.297 -24.312 1 90.62 476 ILE B C 1
ATOM 10955 O O . ILE B 1 476 ? 15.539 -30.312 -23.656 1 90.62 476 ILE B O 1
ATOM 10959 N N . GLN B 1 477 ? 16.906 -28.922 -24.734 1 89.44 477 GLN B N 1
ATOM 10960 C CA . GLN B 1 477 ? 18.109 -29.703 -24.453 1 89.44 477 GLN B CA 1
ATOM 10961 C C . GLN B 1 477 ? 18.953 -29.047 -23.359 1 89.44 477 GLN B C 1
ATOM 10963 O O . GLN B 1 477 ? 19.375 -27.906 -23.5 1 89.44 477 GLN B O 1
ATOM 10968 N N . LEU B 1 478 ? 19.109 -29.828 -22.297 1 86.81 478 LEU B N 1
ATOM 10969 C CA . LEU B 1 478 ? 19.953 -29.328 -21.219 1 86.81 478 LEU B CA 1
ATOM 10970 C C . LEU B 1 478 ? 21.422 -29.625 -21.5 1 86.81 478 LEU B C 1
ATOM 10972 O O . LEU B 1 478 ? 21.734 -30.406 -22.406 1 86.81 478 LEU B O 1
ATOM 10976 N N . ASP B 1 479 ? 22.281 -28.969 -20.75 1 82.69 479 ASP B N 1
ATOM 10977 C CA . ASP B 1 479 ? 23.719 -29.062 -21 1 82.69 479 ASP B CA 1
ATOM 10978 C C . ASP B 1 479 ? 24.234 -30.453 -20.703 1 82.69 479 ASP B C 1
ATOM 10980 O O . ASP B 1 479 ? 23.781 -31.109 -19.766 1 82.69 479 ASP B O 1
ATOM 10984 N N . ASP B 1 480 ? 25.234 -30.859 -21.375 1 82.69 480 ASP B N 1
ATOM 10985 C CA . ASP B 1 480 ? 25.812 -32.188 -21.266 1 82.69 480 ASP B CA 1
ATOM 10986 C C . ASP B 1 480 ? 26.5 -32.375 -19.906 1 82.69 480 ASP B C 1
ATOM 10988 O O . ASP B 1 480 ? 26.688 -33.5 -19.453 1 82.69 480 ASP B O 1
ATOM 10992 N N . SER B 1 481 ? 26.875 -31.312 -19.328 1 77.44 481 SER B N 1
ATOM 10993 C CA . SER B 1 481 ? 27.578 -31.375 -18.047 1 77.44 481 SER B CA 1
ATOM 10994 C C . SER B 1 481 ? 26.688 -32 -16.969 1 77.44 481 SER B C 1
ATOM 10996 O O . SER B 1 481 ? 27.188 -32.438 -15.93 1 77.44 481 SER B O 1
ATOM 10998 N N . LEU B 1 482 ? 25.422 -32.281 -17.266 1 81.06 482 LEU B N 1
ATOM 10999 C CA . LEU B 1 482 ? 24.484 -32.781 -16.266 1 81.06 482 LEU B CA 1
ATOM 11000 C C . LEU B 1 482 ? 24.375 -34.312 -16.344 1 81.06 482 LEU B C 1
ATOM 11002 O O . LEU B 1 482 ? 23.656 -34.938 -15.547 1 81.06 482 LEU B O 1
ATOM 11006 N N . GLY B 1 483 ? 25.047 -34.969 -17.297 1 86.12 483 GLY B N 1
ATOM 11007 C CA . GLY B 1 483 ? 25.016 -36.406 -17.422 1 86.12 483 GLY B CA 1
ATOM 11008 C C . GLY B 1 483 ? 23.688 -36.938 -17.906 1 86.12 483 GLY B C 1
ATOM 11009 O O . GLY B 1 483 ? 22.969 -36.25 -18.625 1 86.12 483 GLY B O 1
ATOM 11010 N N . PRO B 1 484 ? 23.406 -38.156 -17.531 1 91.88 484 PRO B N 1
ATOM 11011 C CA . PRO B 1 484 ? 22.172 -38.781 -18.016 1 91.88 484 PRO B CA 1
ATOM 11012 C C . PRO B 1 484 ? 20.922 -38.125 -17.438 1 91.88 484 PRO B C 1
ATOM 11014 O O . PRO B 1 484 ? 19.828 -38.281 -18.016 1 91.88 484 PRO B O 1
ATOM 11017 N N . ALA B 1 485 ? 21.078 -37.5 -16.359 1 91.5 485 ALA B N 1
ATOM 11018 C CA . ALA B 1 485 ? 19.938 -36.875 -15.695 1 91.5 485 ALA B CA 1
ATOM 11019 C C . ALA B 1 485 ? 19.344 -35.781 -16.562 1 91.5 485 ALA B C 1
ATOM 11021 O O . ALA B 1 485 ? 18.188 -35.375 -16.359 1 91.5 485 ALA B O 1
ATOM 11022 N N . LYS B 1 486 ? 20.047 -35.312 -17.562 1 90.44 486 LYS B N 1
ATOM 11023 C CA . LYS B 1 486 ? 19.547 -34.25 -18.422 1 90.44 486 LYS B CA 1
ATOM 11024 C C . LYS B 1 486 ? 18.328 -34.719 -19.219 1 90.44 486 LYS B C 1
ATOM 11026 O O . LYS B 1 486 ? 17.469 -33.906 -19.562 1 90.44 486 LYS B O 1
ATOM 11031 N N . ASN B 1 487 ? 18.234 -36.031 -19.438 1 94 487 ASN B N 1
ATOM 11032 C CA . ASN B 1 487 ? 17.141 -36.562 -20.25 1 94 487 ASN B CA 1
ATOM 11033 C C . ASN B 1 487 ? 15.836 -36.625 -19.469 1 94 487 ASN B C 1
ATOM 11035 O O . ASN B 1 487 ? 14.766 -36.781 -20.062 1 94 487 ASN B O 1
ATOM 11039 N N . LEU B 1 488 ? 15.945 -36.5 -18.188 1 96.19 488 LEU B N 1
ATOM 11040 C CA . LEU B 1 488 ? 14.773 -36.656 -17.344 1 96.19 488 LEU B CA 1
ATOM 11041 C C . LEU B 1 488 ? 13.836 -35.469 -17.469 1 96.19 488 LEU B C 1
ATOM 11043 O O . LEU B 1 488 ? 12.688 -35.5 -17.016 1 96.19 488 LEU B O 1
ATOM 11047 N N . ILE B 1 489 ? 14.297 -34.438 -18.141 1 94.5 489 ILE B N 1
ATOM 11048 C CA . ILE B 1 489 ? 13.43 -33.281 -18.406 1 94.5 489 ILE B CA 1
ATOM 11049 C C . ILE B 1 489 ? 12.242 -33.719 -19.266 1 94.5 489 ILE B C 1
ATOM 11051 O O . ILE B 1 489 ? 11.18 -33.094 -19.219 1 94.5 489 ILE B O 1
ATOM 11055 N N . ARG B 1 490 ? 12.383 -34.812 -20.016 1 96.56 490 ARG B N 1
ATOM 11056 C CA . ARG B 1 490 ? 11.352 -35.344 -20.906 1 96.56 490 ARG B CA 1
ATOM 11057 C C . ARG B 1 490 ? 10.258 -36.062 -20.125 1 96.56 490 ARG B C 1
ATOM 11059 O O . ARG B 1 490 ? 9.219 -36.406 -20.688 1 96.56 490 ARG B O 1
ATOM 11066 N N . CYS B 1 491 ? 10.492 -36.219 -18.781 1 97.19 491 CYS B N 1
ATOM 11067 C CA . CYS B 1 491 ? 9.492 -36.812 -17.906 1 97.19 491 CYS B CA 1
ATOM 11068 C C . CYS B 1 491 ? 8.594 -35.75 -17.281 1 97.19 491 CYS B C 1
ATOM 11070 O O . CYS B 1 491 ? 7.535 -36.062 -16.75 1 97.19 491 CYS B O 1
ATOM 11072 N N . LEU B 1 492 ? 9.023 -34.531 -17.359 1 96.81 492 LEU B N 1
ATOM 11073 C CA . LEU B 1 492 ? 8.328 -33.469 -16.641 1 96.81 492 LEU B CA 1
ATOM 11074 C C . LEU B 1 492 ? 7.293 -32.781 -17.531 1 96.81 492 LEU B C 1
ATOM 11076 O O . LEU B 1 492 ? 7.555 -32.531 -18.719 1 96.81 492 LEU B O 1
ATOM 11080 N N . VAL B 1 493 ? 6.137 -32.531 -17 1 96.69 493 VAL B N 1
ATOM 11081 C CA . VAL B 1 493 ? 5.078 -31.797 -17.688 1 96.69 493 VAL B CA 1
ATOM 11082 C C . VAL B 1 493 ? 4.52 -30.734 -16.75 1 96.69 493 VAL B C 1
ATOM 11084 O O . VAL B 1 493 ? 4.434 -30.938 -15.539 1 96.69 493 VAL B O 1
ATOM 11087 N N . LYS B 1 494 ? 4.191 -29.578 -17.328 1 96.25 494 LYS B N 1
ATOM 11088 C CA . LYS B 1 494 ? 3.537 -28.547 -16.531 1 96.25 494 LYS B CA 1
ATOM 11089 C C . LYS B 1 494 ? 2.051 -28.844 -16.359 1 96.25 494 LYS B C 1
ATOM 11091 O O . LYS B 1 494 ? 1.392 -29.312 -17.281 1 96.25 494 LYS B O 1
ATOM 11096 N N . VAL B 1 495 ? 1.551 -28.625 -15.156 1 96.75 495 VAL B N 1
ATOM 11097 C CA . VAL B 1 495 ? 0.171 -28.953 -14.82 1 96.75 495 VAL B CA 1
ATOM 11098 C C . VAL B 1 495 ? -0.591 -27.688 -14.43 1 96.75 495 VAL B C 1
ATOM 11100 O O . VAL B 1 495 ? -0.079 -26.859 -13.68 1 96.75 495 VAL B O 1
ATOM 11103 N N . ASN B 1 496 ? -1.744 -27.531 -14.977 1 95.19 496 ASN B N 1
ATOM 11104 C CA . ASN B 1 496 ? -2.695 -26.5 -14.586 1 95.19 496 ASN B CA 1
ATOM 11105 C C . ASN B 1 496 ? -4.039 -27.094 -14.18 1 95.19 496 ASN B C 1
ATOM 11107 O O . ASN B 1 496 ? -4.629 -27.875 -14.938 1 95.19 496 ASN B O 1
ATOM 11111 N N . PHE B 1 497 ? -4.508 -26.812 -13.016 1 96.31 497 PHE B N 1
ATOM 11112 C CA . PHE B 1 497 ? -5.77 -27.344 -12.516 1 96.31 497 PHE B CA 1
ATOM 11113 C C . PHE B 1 497 ? -6.707 -26.219 -12.102 1 96.31 497 PHE B C 1
ATOM 11115 O O . PHE B 1 497 ? -6.387 -25.438 -11.203 1 96.31 497 PHE B O 1
ATOM 11122 N N . TYR B 1 498 ? -7.875 -26.188 -12.758 1 95.25 498 TYR B N 1
ATOM 11123 C CA . TYR B 1 498 ? -8.922 -25.234 -12.414 1 95.25 498 TYR B CA 1
ATOM 11124 C C . TYR B 1 498 ? -10.047 -25.891 -11.641 1 95.25 498 TYR B C 1
ATOM 11126 O O . TYR B 1 498 ? -10.602 -26.906 -12.086 1 95.25 498 TYR B O 1
ATOM 11134 N N . MET B 1 499 ? -10.344 -25.266 -10.516 1 95.06 499 MET B N 1
ATOM 11135 C CA . MET B 1 499 ? -11.414 -25.781 -9.664 1 95.06 499 MET B CA 1
ATOM 11136 C C . MET B 1 499 ? -12.586 -24.797 -9.617 1 95.06 499 MET B C 1
ATOM 11138 O O . MET B 1 499 ? -12.461 -23.703 -9.07 1 95.06 499 MET B O 1
ATOM 11142 N N . PRO B 1 500 ? -13.766 -25.188 -10.141 1 92.56 500 PRO B N 1
ATOM 11143 C CA . PRO B 1 500 ? -14.906 -24.266 -10.242 1 92.56 500 PRO B CA 1
ATOM 11144 C C . PRO B 1 500 ? -15.523 -23.938 -8.883 1 92.56 500 PRO B C 1
ATOM 11146 O O . PRO B 1 500 ? -16.281 -22.984 -8.766 1 92.56 500 PRO B O 1
ATOM 11149 N N . CYS B 1 501 ? -15.359 -24.781 -7.867 1 90.69 501 CYS B N 1
ATOM 11150 C CA . CYS B 1 501 ? -15.875 -24.516 -6.527 1 90.69 501 CYS B CA 1
ATOM 11151 C C . CYS B 1 501 ? -14.891 -24.984 -5.461 1 90.69 501 CYS B C 1
ATOM 11153 O O . CYS B 1 501 ? -13.992 -25.781 -5.742 1 90.69 501 CYS B O 1
ATOM 11155 N N . ARG B 1 502 ? -15.047 -24.531 -4.27 1 88.25 502 ARG B N 1
ATOM 11156 C CA . ARG B 1 502 ? -14.188 -24.906 -3.154 1 88.25 502 ARG B CA 1
ATOM 11157 C C . ARG B 1 502 ? -14.695 -26.156 -2.457 1 88.25 502 ARG B C 1
ATOM 11159 O O . ARG B 1 502 ? -15.828 -26.188 -1.97 1 88.25 502 ARG B O 1
ATOM 11166 N N . LEU B 1 503 ? -13.875 -27.094 -2.523 1 94.56 503 LEU B N 1
ATOM 11167 C CA . LEU B 1 503 ? -14.203 -28.359 -1.862 1 94.56 503 LEU B CA 1
ATOM 11168 C C . LEU B 1 503 ? -13.109 -28.75 -0.872 1 94.56 503 LEU B C 1
ATOM 11170 O O . LEU B 1 503 ? -11.961 -28.328 -1.006 1 94.56 503 LEU B O 1
ATOM 11174 N N . ASP B 1 504 ? -13.492 -29.469 0.083 1 96.25 504 ASP B N 1
ATOM 11175 C CA . ASP B 1 504 ? -12.57 -30.125 1.007 1 96.25 504 ASP B CA 1
ATOM 11176 C C . ASP B 1 504 ? -11.695 -29.109 1.727 1 96.25 504 ASP B C 1
ATOM 11178 O O . ASP B 1 504 ? -10.523 -29.359 1.992 1 96.25 504 ASP B O 1
ATOM 11182 N N . GLY B 1 505 ? -12.188 -27.953 1.846 1 93.88 505 GLY B N 1
ATOM 11183 C CA . GLY B 1 505 ? -11.477 -26.938 2.594 1 93.88 505 GLY B CA 1
ATOM 11184 C C . GLY B 1 505 ? -10.289 -26.359 1.839 1 93.88 505 GLY B C 1
ATOM 11185 O O . GLY B 1 505 ? -9.492 -25.609 2.4 1 93.88 505 GLY B O 1
ATOM 11186 N N . PHE B 1 506 ? -10.078 -26.734 0.556 1 94.81 506 PHE B N 1
ATOM 11187 C CA . PHE B 1 506 ? -8.961 -26.219 -0.225 1 94.81 506 PHE B CA 1
ATOM 11188 C C . PHE B 1 506 ? -9.133 -24.734 -0.525 1 94.81 506 PHE B C 1
ATOM 11190 O O . PHE B 1 506 ? -10.203 -24.312 -0.966 1 94.81 506 PHE B O 1
ATOM 11197 N N . PRO B 1 507 ? -8.094 -23.875 -0.388 1 91.69 507 PRO B N 1
ATOM 11198 C CA . PRO B 1 507 ? -8.258 -22.422 -0.334 1 91.69 507 PRO B CA 1
ATOM 11199 C C . PRO B 1 507 ? -8.172 -21.766 -1.71 1 91.69 507 PRO B C 1
ATOM 11201 O O . PRO B 1 507 ? -8.445 -20.578 -1.846 1 91.69 507 PRO B O 1
ATOM 11204 N N . ARG B 1 508 ? -7.816 -22.438 -2.828 1 91.94 508 ARG B N 1
ATOM 11205 C CA . ARG B 1 508 ? -7.566 -21.797 -4.117 1 91.94 508 ARG B CA 1
ATOM 11206 C C . ARG B 1 508 ? -8.469 -22.375 -5.199 1 91.94 508 ARG B C 1
ATOM 11208 O O . ARG B 1 508 ? -8.992 -23.484 -5.059 1 91.94 508 ARG B O 1
ATOM 11215 N N . SER B 1 509 ? -8.586 -21.609 -6.262 1 93.06 509 SER B N 1
ATOM 11216 C CA . SER B 1 509 ? -9.422 -22.062 -7.371 1 93.06 509 SER B CA 1
ATOM 11217 C C . SER B 1 509 ? -8.562 -22.5 -8.555 1 93.06 509 SER B C 1
ATOM 11219 O O . SER B 1 509 ? -9.078 -23.094 -9.516 1 93.06 509 SER B O 1
ATOM 11221 N N . ARG B 1 510 ? -7.324 -22.156 -8.508 1 93.19 510 ARG B N 1
ATOM 11222 C CA . ARG B 1 510 ? -6.391 -22.547 -9.562 1 93.19 510 ARG B CA 1
ATOM 11223 C C . ARG B 1 510 ? -5.02 -22.875 -8.977 1 93.19 510 ARG B C 1
ATOM 11225 O O . ARG B 1 510 ? -4.543 -22.188 -8.07 1 93.19 510 ARG B O 1
ATOM 11232 N N . LYS B 1 511 ? -4.457 -23.859 -9.516 1 94.25 511 LYS B N 1
ATOM 11233 C CA . LYS B 1 511 ? -3.102 -24.25 -9.117 1 94.25 511 LYS B CA 1
ATOM 11234 C C . LYS B 1 511 ? -2.271 -24.656 -10.336 1 94.25 511 LYS B C 1
ATOM 11236 O O . LYS B 1 511 ? -2.799 -25.219 -11.289 1 94.25 511 LYS B O 1
ATOM 11241 N N . GLN B 1 512 ? -1.098 -24.281 -10.266 1 93.38 512 GLN B N 1
ATOM 11242 C CA . GLN B 1 512 ? -0.131 -24.672 -11.281 1 93.38 512 GLN B CA 1
ATOM 11243 C C . GLN B 1 512 ? 1.067 -25.375 -10.656 1 93.38 512 GLN B C 1
ATOM 11245 O O . GLN B 1 512 ? 1.443 -25.094 -9.516 1 93.38 512 GLN B O 1
ATOM 11250 N N . GLY B 1 513 ? 1.606 -26.266 -11.359 1 94.44 513 GLY B N 1
ATOM 11251 C CA . GLY B 1 513 ? 2.779 -27 -10.906 1 94.44 513 GLY B CA 1
ATOM 11252 C C . GLY B 1 513 ? 3.361 -27.922 -11.969 1 94.44 513 GLY B C 1
ATOM 11253 O O . GLY B 1 513 ? 3.301 -27.609 -13.164 1 94.44 513 GLY B O 1
ATOM 11254 N N . THR B 1 514 ? 4.07 -28.938 -11.508 1 96 514 THR B N 1
ATOM 11255 C CA . THR B 1 514 ? 4.73 -29.875 -12.406 1 96 514 THR B CA 1
ATOM 11256 C C . THR B 1 514 ? 4.367 -31.312 -12.055 1 96 514 THR B C 1
ATOM 11258 O O . THR B 1 514 ? 4.203 -31.641 -10.883 1 96 514 THR B O 1
ATOM 11261 N N . GLY B 1 515 ? 4.109 -32.094 -13.094 1 97.12 515 GLY B N 1
ATOM 11262 C CA . GLY B 1 515 ? 3.898 -33.531 -12.945 1 97.12 515 GLY B CA 1
ATOM 11263 C C . GLY B 1 515 ? 5 -34.344 -13.578 1 97.12 515 GLY B C 1
ATOM 11264 O O . GLY B 1 515 ? 5.82 -33.844 -14.336 1 97.12 515 GLY B O 1
ATOM 11265 N N . VAL B 1 516 ? 5.027 -35.656 -13.234 1 97.81 516 VAL B N 1
ATOM 11266 C CA . VAL B 1 516 ? 6.039 -36.562 -13.742 1 97.81 516 VAL B CA 1
ATOM 11267 C C . VAL B 1 516 ? 5.367 -37.719 -14.484 1 97.81 516 VAL B C 1
ATOM 11269 O O . VAL B 1 516 ? 4.574 -38.469 -13.898 1 97.81 516 VAL B O 1
ATOM 11272 N N . ILE B 1 517 ? 5.742 -37.906 -15.719 1 98.12 517 ILE B N 1
ATOM 11273 C CA . ILE B 1 517 ? 5.234 -39.031 -16.5 1 98.12 517 ILE B CA 1
ATOM 11274 C C . ILE B 1 517 ? 5.852 -40.312 -16 1 98.12 517 ILE B C 1
ATOM 11276 O O . ILE B 1 517 ? 7.074 -40.5 -16.016 1 98.12 517 ILE B O 1
ATOM 11280 N N . VAL B 1 518 ? 5.004 -41.188 -15.617 1 97.56 518 VAL B N 1
ATOM 11281 C CA . VAL B 1 518 ? 5.508 -42.469 -15.07 1 97.56 518 VAL B CA 1
ATOM 11282 C C . VAL B 1 518 ? 5.168 -43.594 -16.016 1 97.56 518 VAL B C 1
ATOM 11284 O O . VAL B 1 518 ? 5.738 -44.688 -15.906 1 97.56 518 VAL B O 1
ATOM 11287 N N . ASP B 1 519 ? 4.227 -43.406 -16.891 1 97.06 519 ASP B N 1
ATOM 11288 C CA . ASP B 1 519 ? 3.867 -44.375 -17.922 1 97.06 519 ASP B CA 1
ATOM 11289 C C . ASP B 1 519 ? 3.432 -43.656 -19.203 1 97.06 519 ASP B C 1
ATOM 11291 O O . ASP B 1 519 ? 2.295 -43.188 -19.297 1 97.06 519 ASP B O 1
ATOM 11295 N N . LYS B 1 520 ? 4.277 -43.625 -20.188 1 96.94 520 LYS B N 1
ATOM 11296 C CA . LYS B 1 520 ? 4.004 -42.844 -21.406 1 96.94 520 LYS B CA 1
ATOM 11297 C C . LYS B 1 520 ? 2.99 -43.562 -22.297 1 96.94 520 LYS B C 1
ATOM 11299 O O . LYS B 1 520 ? 2.279 -42.906 -23.078 1 96.94 520 LYS B O 1
ATOM 11304 N N . GLU B 1 521 ? 2.824 -44.875 -22.188 1 95.19 521 GLU B N 1
ATOM 11305 C CA . GLU B 1 521 ? 1.906 -45.656 -23.031 1 95.19 521 GLU B CA 1
ATOM 11306 C C . GLU B 1 521 ? 0.465 -45.5 -22.547 1 95.19 521 GLU B C 1
ATOM 11308 O O . GLU B 1 521 ? -0.453 -45.375 -23.359 1 95.19 521 GLU B O 1
ATOM 11313 N N . LYS B 1 522 ? 0.302 -45.438 -21.219 1 95.81 522 LYS B N 1
ATOM 11314 C CA . LYS B 1 522 ? -1.037 -45.312 -20.656 1 95.81 522 LYS B CA 1
ATOM 11315 C C . LYS B 1 522 ? -1.341 -43.844 -20.328 1 95.81 522 LYS B C 1
ATOM 11317 O O . LYS B 1 522 ? -2.48 -43.5 -20.016 1 95.81 522 LYS B O 1
ATOM 11322 N N . GLY B 1 523 ? -0.343 -43.062 -20.453 1 97.56 523 GLY B N 1
ATOM 11323 C CA . GLY B 1 523 ? -0.51 -41.625 -20.203 1 97.56 523 GLY B CA 1
ATOM 11324 C C . GLY B 1 523 ? -0.672 -41.312 -18.719 1 97.56 523 GLY B C 1
ATOM 11325 O O . GLY B 1 523 ? -1.476 -40.469 -18.359 1 97.56 523 GLY B O 1
ATOM 11326 N N . LEU B 1 524 ? 0.028 -42 -17.828 1 97.88 524 LEU B N 1
ATOM 11327 C CA . LEU B 1 524 ? -0.096 -41.781 -16.391 1 97.88 524 LEU B CA 1
ATOM 11328 C C . LEU B 1 524 ? 0.938 -40.781 -15.898 1 97.88 524 LEU B C 1
ATOM 11330 O O . LEU B 1 524 ? 2.115 -40.875 -16.25 1 97.88 524 LEU B O 1
ATOM 11334 N N . VAL B 1 525 ? 0.49 -39.781 -15.156 1 98.19 525 VAL B N 1
ATOM 11335 C CA . VAL B 1 525 ? 1.334 -38.719 -14.609 1 98.19 525 VAL B CA 1
ATOM 11336 C C . VAL B 1 525 ? 1.098 -38.594 -13.102 1 98.19 525 VAL B C 1
ATOM 11338 O O . VAL B 1 525 ? -0.045 -38.656 -12.641 1 98.19 525 VAL B O 1
ATOM 11341 N N . ILE B 1 526 ? 2.174 -38.5 -12.328 1 97.94 526 ILE B N 1
ATOM 11342 C CA . ILE B 1 526 ? 2.072 -38.25 -10.891 1 97.94 526 ILE B CA 1
ATOM 11343 C C . ILE B 1 526 ? 2.156 -36.75 -10.609 1 97.94 526 ILE B C 1
ATOM 11345 O O . ILE B 1 526 ? 3.061 -36.062 -11.094 1 97.94 526 ILE B O 1
ATOM 11349 N N . VAL B 1 527 ? 1.235 -36.281 -9.883 1 97.44 527 VAL B N 1
ATOM 11350 C CA . VAL B 1 527 ? 1.177 -34.875 -9.516 1 97.44 527 VAL B CA 1
ATOM 11351 C C . VAL B 1 527 ? 0.928 -34.719 -8.016 1 97.44 527 VAL B C 1
ATOM 11353 O O . VAL B 1 527 ? 0.34 -35.594 -7.395 1 97.44 527 VAL B O 1
ATOM 11356 N N . SER B 1 528 ? 1.399 -33.625 -7.453 1 96.88 528 SER B N 1
ATOM 11357 C CA . SER B 1 528 ? 1.181 -33.344 -6.031 1 96.88 528 SER B CA 1
ATOM 11358 C C . SER B 1 528 ? -0.294 -33.094 -5.738 1 96.88 528 SER B C 1
ATOM 11360 O O . SER B 1 528 ? -0.992 -32.469 -6.535 1 96.88 528 SER B O 1
ATOM 11362 N N . ARG B 1 529 ? -0.735 -33.469 -4.574 1 96.5 529 ARG B N 1
ATOM 11363 C CA . ARG B 1 529 ? -2.1 -33.219 -4.129 1 96.5 529 ARG B CA 1
ATOM 11364 C C . ARG B 1 529 ? -2.309 -31.734 -3.857 1 96.5 529 ARG B C 1
ATOM 11366 O O . ARG B 1 529 ? -3.445 -31.25 -3.797 1 96.5 529 ARG B O 1
ATOM 11373 N N . SER B 1 530 ? -1.2 -31.078 -3.688 1 95.31 530 SER B N 1
ATOM 11374 C CA . SER B 1 530 ? -1.284 -29.625 -3.506 1 95.31 530 SER B CA 1
ATOM 11375 C C . SER B 1 530 ? -1.707 -28.938 -4.797 1 95.31 530 SER B C 1
ATOM 11377 O O . SER B 1 530 ? -2.188 -27.797 -4.766 1 95.31 530 SER B O 1
ATOM 11379 N N . ILE B 1 531 ? -1.509 -29.594 -5.914 1 96.44 531 ILE B N 1
ATOM 11380 C CA . ILE B 1 531 ? -1.885 -29.062 -7.219 1 96.44 531 ILE B CA 1
ATOM 11381 C C . ILE B 1 531 ? -3.254 -29.594 -7.625 1 96.44 531 ILE B C 1
ATOM 11383 O O . ILE B 1 531 ? -4.102 -28.859 -8.117 1 96.44 531 ILE B O 1
ATOM 11387 N N . VAL B 1 532 ? -3.434 -30.875 -7.344 1 97.25 532 VAL B N 1
ATOM 11388 C CA . VAL B 1 532 ? -4.699 -31.547 -7.633 1 97.25 532 VAL B CA 1
ATOM 11389 C C . VAL B 1 532 ? -5.312 -32.094 -6.34 1 97.25 532 VAL B C 1
ATOM 11391 O O . VAL B 1 532 ? -5.215 -33.281 -6.047 1 97.25 532 VAL B O 1
ATOM 11394 N N . PRO B 1 533 ? -6.016 -31.281 -5.703 1 96.31 533 PRO B N 1
ATOM 11395 C CA . PRO B 1 533 ? -6.535 -31.672 -4.391 1 96.31 533 PRO B CA 1
ATOM 11396 C C . PRO B 1 533 ? -7.844 -32.438 -4.484 1 96.31 533 PRO B C 1
ATOM 11398 O O . PRO B 1 533 ? -8.195 -33.188 -3.562 1 96.31 533 PRO B O 1
ATOM 11401 N N . THR B 1 534 ? -8.641 -32.219 -5.492 1 95.94 534 THR B N 1
ATOM 11402 C CA . THR B 1 534 ? -9.938 -32.875 -5.691 1 95.94 534 THR B CA 1
ATOM 11403 C C . THR B 1 534 ? -10.102 -33.312 -7.141 1 95.94 534 THR B C 1
ATOM 11405 O O . THR B 1 534 ? -9.25 -33.031 -7.984 1 95.94 534 THR B O 1
ATOM 11408 N N . SER B 1 535 ? -11.203 -34.031 -7.34 1 94.62 535 SER B N 1
ATOM 11409 C CA . SER B 1 535 ? -11.398 -34.562 -8.688 1 94.62 535 SER B CA 1
ATOM 11410 C C . SER B 1 535 ? -12.273 -33.625 -9.523 1 94.62 535 SER B C 1
ATOM 11412 O O . SER B 1 535 ? -12.406 -33.812 -10.734 1 94.62 535 SER B O 1
ATOM 11414 N N . MET B 1 536 ? -12.828 -32.688 -8.922 1 95.38 536 MET B N 1
ATOM 11415 C CA . MET B 1 536 ? -13.711 -31.766 -9.656 1 95.38 536 MET B CA 1
ATOM 11416 C C . MET B 1 536 ? -12.922 -30.594 -10.227 1 95.38 536 MET B C 1
ATOM 11418 O O . MET B 1 536 ? -12.508 -29.703 -9.477 1 95.38 536 MET B O 1
ATOM 11422 N N . GLY B 1 537 ? -12.781 -30.547 -11.5 1 94.88 537 GLY B N 1
ATOM 11423 C CA . GLY B 1 537 ? -12.078 -29.438 -12.117 1 94.88 537 GLY B CA 1
ATOM 11424 C C . GLY B 1 537 ? -11.562 -29.766 -13.508 1 94.88 537 GLY B C 1
ATOM 11425 O O . GLY B 1 537 ? -11.758 -30.875 -14.008 1 94.88 537 GLY B O 1
ATOM 11426 N N . ASP B 1 538 ? -11.008 -28.766 -14.148 1 95.62 538 ASP B N 1
ATOM 11427 C CA . ASP B 1 538 ? -10.359 -28.938 -15.445 1 95.62 538 ASP B CA 1
ATOM 11428 C C . ASP B 1 538 ? -8.844 -29.047 -15.297 1 95.62 538 ASP B C 1
ATOM 11430 O O . ASP B 1 538 ? -8.195 -28.125 -14.797 1 95.62 538 ASP B O 1
ATOM 11434 N N . LEU B 1 539 ? -8.352 -30.141 -15.758 1 96.62 539 LEU B N 1
ATOM 11435 C CA . LEU B 1 539 ? -6.926 -30.422 -15.68 1 96.62 539 LEU B CA 1
ATOM 11436 C C . LEU B 1 539 ? -6.293 -30.406 -17.062 1 96.62 539 LEU B C 1
ATOM 11438 O O . LEU B 1 539 ? -6.801 -31.047 -18 1 96.62 539 LEU B O 1
ATOM 11442 N N . THR B 1 540 ? -5.238 -29.656 -17.234 1 96.19 540 THR B N 1
ATOM 11443 C CA . THR B 1 540 ? -4.492 -29.625 -18.484 1 96.19 540 THR B CA 1
ATOM 11444 C C . THR B 1 540 ? -3.004 -29.844 -18.234 1 96.19 540 THR B C 1
ATOM 11446 O O . THR B 1 540 ? -2.486 -29.484 -17.172 1 96.19 540 THR B O 1
ATOM 11449 N N . LEU B 1 541 ? -2.367 -30.453 -19.141 1 97.12 541 LEU B N 1
ATOM 11450 C CA . LEU B 1 541 ? -0.925 -30.672 -19.141 1 97.12 541 LEU B CA 1
ATOM 11451 C C . LEU B 1 541 ? -0.253 -29.922 -20.281 1 97.12 541 LEU B C 1
ATOM 11453 O O . LEU B 1 541 ? -0.786 -29.875 -21.391 1 97.12 541 LEU B O 1
ATOM 11457 N N . ASN B 1 542 ? 0.777 -29.25 -20 1 95.94 542 ASN B N 1
ATOM 11458 C CA . ASN B 1 542 ? 1.632 -28.609 -21 1 95.94 542 ASN B CA 1
ATOM 11459 C C . ASN B 1 542 ? 2.922 -29.391 -21.219 1 95.94 542 ASN B C 1
ATOM 11461 O O . ASN B 1 542 ? 3.824 -29.359 -20.375 1 95.94 542 ASN B O 1
ATOM 11465 N N . VAL B 1 543 ? 2.992 -30.094 -22.359 1 95.88 543 VAL B N 1
ATOM 11466 C CA . VAL B 1 543 ? 4.117 -30.953 -22.688 1 95.88 543 VAL B CA 1
ATOM 11467 C C . VAL B 1 543 ? 5.125 -30.203 -23.562 1 95.88 543 VAL B C 1
ATOM 11469 O O . VAL B 1 543 ? 4.75 -29.562 -24.547 1 95.88 543 VAL B O 1
ATOM 11472 N N . ALA B 1 544 ? 6.32 -30.25 -23.156 1 93.69 544 ALA B N 1
ATOM 11473 C CA . ALA B 1 544 ? 7.422 -29.625 -23.891 1 93.69 544 ALA B CA 1
ATOM 11474 C C . ALA B 1 544 ? 7.184 -28.141 -24.062 1 93.69 544 ALA B C 1
ATOM 11476 O O . ALA B 1 544 ? 7.531 -27.562 -25.109 1 93.69 544 ALA B O 1
ATOM 11477 N N . ASP B 1 545 ? 6.387 -27.531 -23.188 1 90.19 545 ASP B N 1
ATOM 11478 C CA . ASP B 1 545 ? 6.133 -26.094 -23.109 1 90.19 545 ASP B CA 1
ATOM 11479 C C . ASP B 1 545 ? 5.355 -25.609 -24.328 1 90.19 545 ASP B C 1
ATOM 11481 O O . ASP B 1 545 ? 5.348 -24.406 -24.609 1 90.19 545 ASP B O 1
ATOM 11485 N N . SER B 1 546 ? 4.773 -26.5 -25.141 1 89.69 546 SER B N 1
ATOM 11486 C CA . SER B 1 546 ? 4.137 -26.047 -26.375 1 89.69 546 SER B CA 1
ATOM 11487 C C . SER B 1 546 ? 2.824 -26.797 -26.625 1 89.69 546 SER B C 1
ATOM 11489 O O . SER B 1 546 ? 1.967 -26.312 -27.375 1 89.69 546 SER B O 1
ATOM 11491 N N . LEU B 1 547 ? 2.764 -27.938 -26.078 1 92.5 547 LEU B N 1
ATOM 11492 C CA . LEU B 1 547 ? 1.589 -28.766 -26.344 1 92.5 547 LEU B CA 1
ATOM 11493 C C . LEU B 1 547 ? 0.707 -28.859 -25.109 1 92.5 547 LEU B C 1
ATOM 11495 O O . LEU B 1 547 ? 1.072 -29.516 -24.125 1 92.5 547 LEU B O 1
ATOM 11499 N N . VAL B 1 548 ? -0.492 -28.219 -25.188 1 93.81 548 VAL B N 1
ATOM 11500 C CA . VAL B 1 548 ? -1.433 -28.266 -24.062 1 93.81 548 VAL B CA 1
ATOM 11501 C C . VAL B 1 548 ? -2.516 -29.312 -24.344 1 93.81 548 VAL B C 1
ATOM 11503 O O . VAL B 1 548 ? -3.25 -29.203 -25.328 1 93.81 548 VAL B O 1
ATOM 11506 N N . ILE B 1 549 ? -2.643 -30.312 -23.531 1 95.31 549 ILE B N 1
ATOM 11507 C CA . ILE B 1 549 ? -3.623 -31.375 -23.719 1 95.31 549 ILE B CA 1
ATOM 11508 C C . ILE B 1 549 ? -4.418 -31.578 -22.438 1 95.31 549 ILE B C 1
ATOM 11510 O O . ILE B 1 549 ? -3.906 -31.344 -21.328 1 95.31 549 ILE B O 1
ATOM 11514 N N . PRO B 1 550 ? -5.676 -31.953 -22.531 1 94.94 550 PRO B N 1
ATOM 11515 C CA . PRO B 1 550 ? -6.48 -32.188 -21.344 1 94.94 550 PRO B CA 1
ATOM 11516 C C . PRO B 1 550 ? -6.105 -33.5 -20.641 1 94.94 550 PRO B C 1
ATOM 11518 O O . PRO B 1 550 ? -5.531 -34.406 -21.266 1 94.94 550 PRO B O 1
ATOM 11521 N N . ALA B 1 551 ? -6.324 -33.562 -19.375 1 96.56 551 ALA B N 1
ATOM 11522 C CA . ALA B 1 551 ? -6.121 -34.781 -18.562 1 96.56 551 ALA B CA 1
ATOM 11523 C C . ALA B 1 551 ? -7.254 -34.969 -17.562 1 96.56 551 ALA B C 1
ATOM 11525 O O . ALA B 1 551 ? -8.078 -34.062 -17.375 1 96.56 551 ALA B O 1
ATOM 11526 N N . LYS B 1 552 ? -7.379 -36.156 -17.031 1 94.69 552 LYS B N 1
ATOM 11527 C CA . LYS B 1 552 ? -8.383 -36.5 -16.016 1 94.69 552 LYS B CA 1
ATOM 11528 C C . LYS B 1 552 ? -7.734 -37 -14.734 1 94.69 552 LYS B C 1
ATOM 11530 O O . LYS B 1 552 ? -6.652 -37.594 -14.781 1 94.69 552 LYS B O 1
ATOM 11535 N N . VAL B 1 553 ? -8.383 -36.812 -13.68 1 95.38 553 VAL B N 1
ATOM 11536 C CA . VAL B 1 553 ? -7.902 -37.312 -12.398 1 95.38 553 VAL B CA 1
ATOM 11537 C C . VAL B 1 553 ? -8.336 -38.75 -12.219 1 95.38 553 VAL B C 1
ATOM 11539 O O . VAL B 1 553 ? -9.523 -39.062 -12.266 1 95.38 553 VAL B O 1
ATOM 11542 N N . LEU B 1 554 ? -7.406 -39.594 -11.969 1 94.06 554 LEU B N 1
ATOM 11543 C CA . LEU B 1 554 ? -7.695 -41.031 -11.844 1 94.06 554 LEU B CA 1
ATOM 11544 C C . LEU B 1 554 ? -7.719 -41.469 -10.383 1 94.06 554 LEU B C 1
ATOM 11546 O O . LEU B 1 554 ? -8.469 -42.375 -10.008 1 94.06 554 LEU B O 1
ATOM 11550 N N . PHE B 1 555 ? -6.805 -40.906 -9.703 1 95.94 555 PHE B N 1
ATOM 11551 C CA . PHE B 1 555 ? -6.617 -41.375 -8.344 1 95.94 555 PHE B CA 1
ATOM 11552 C C . PHE B 1 555 ? -6.051 -40.281 -7.453 1 95.94 555 PHE B C 1
ATOM 11554 O O . PHE B 1 555 ? -5.109 -39.594 -7.84 1 95.94 555 PHE B O 1
ATOM 11561 N N . LEU B 1 556 ? -6.648 -40.125 -6.281 1 96.75 556 LEU B N 1
ATOM 11562 C CA . LEU B 1 556 ? -6.156 -39.25 -5.227 1 96.75 556 LEU B CA 1
ATOM 11563 C C . LEU B 1 556 ? -5.711 -40.031 -4.008 1 96.75 556 LEU B C 1
ATOM 11565 O O . LEU B 1 556 ? -6.535 -40.656 -3.336 1 96.75 556 LEU B O 1
ATOM 11569 N N . HIS B 1 557 ? -4.426 -40 -3.777 1 95.5 557 HIS B N 1
ATOM 11570 C CA . HIS B 1 557 ? -3.992 -40.781 -2.619 1 95.5 557 HIS B CA 1
ATOM 11571 C C . HIS B 1 557 ? -4.574 -40.219 -1.328 1 95.5 557 HIS B C 1
ATOM 11573 O O . HIS B 1 557 ? -4.578 -39 -1.124 1 95.5 557 HIS B O 1
ATOM 11579 N N . PRO B 1 558 ? -4.98 -40.969 -0.441 1 93.25 558 PRO B N 1
ATOM 11580 C CA . PRO B 1 558 ? -5.68 -40.5 0.749 1 93.25 558 PRO B CA 1
ATOM 11581 C C . PRO B 1 558 ? -4.734 -39.875 1.781 1 93.25 558 PRO B C 1
ATOM 11583 O O . PRO B 1 558 ? -5.145 -39.031 2.574 1 93.25 558 PRO B O 1
ATOM 11586 N N . THR B 1 559 ? -3.43 -40.312 1.818 1 92.56 559 THR B N 1
ATOM 11587 C CA . THR B 1 559 ? -2.557 -39.844 2.891 1 92.56 559 THR B CA 1
ATOM 11588 C C . THR B 1 559 ? -1.251 -39.281 2.326 1 92.56 559 THR B C 1
ATOM 11590 O O . THR B 1 559 ? -0.587 -38.469 2.969 1 92.56 559 THR B O 1
ATOM 11593 N N . HIS B 1 560 ? -0.846 -39.812 1.239 1 94 560 HIS B N 1
ATOM 11594 C CA . HIS B 1 560 ? 0.389 -39.344 0.628 1 94 560 HIS B CA 1
ATOM 11595 C C . HIS B 1 560 ? 0.112 -38.219 -0.372 1 94 560 HIS B C 1
ATOM 11597 O O . HIS B 1 560 ? -0.966 -38.188 -0.969 1 94 560 HIS B O 1
ATOM 11603 N N . ASN B 1 561 ? 1.039 -37.375 -0.531 1 95.56 561 ASN B N 1
ATOM 11604 C CA . ASN B 1 561 ? 0.866 -36.156 -1.286 1 95.56 561 ASN B CA 1
ATOM 11605 C C . ASN B 1 561 ? 1.029 -36.375 -2.785 1 95.56 561 ASN B C 1
ATOM 11607 O O . ASN B 1 561 ? 1.812 -35.688 -3.443 1 95.56 561 ASN B O 1
ATOM 11611 N N . PHE B 1 562 ? 0.257 -37.344 -3.359 1 96.56 562 PHE B N 1
ATOM 11612 C CA . PHE B 1 562 ? 0.316 -37.438 -4.812 1 96.56 562 PHE B CA 1
ATOM 11613 C C . PHE B 1 562 ? -1.023 -37.875 -5.379 1 96.56 562 PHE B C 1
ATOM 11615 O O . PHE B 1 562 ? -1.81 -38.531 -4.68 1 96.56 562 PHE B O 1
ATOM 11622 N N . ALA B 1 563 ? -1.273 -37.562 -6.52 1 97.5 563 ALA B N 1
ATOM 11623 C CA . ALA B 1 563 ? -2.4 -37.938 -7.355 1 97.5 563 ALA B CA 1
ATOM 11624 C C . ALA B 1 563 ? -1.919 -38.531 -8.688 1 97.5 563 ALA B C 1
ATOM 11626 O O . ALA B 1 563 ? -0.79 -38.25 -9.109 1 97.5 563 ALA B O 1
ATOM 11627 N N . VAL B 1 564 ? -2.715 -39.375 -9.219 1 97.5 564 VAL B N 1
ATOM 11628 C CA . VAL B 1 564 ? -2.422 -39.906 -10.547 1 97.5 564 VAL B CA 1
ATOM 11629 C C . VAL B 1 564 ? -3.414 -39.344 -11.562 1 97.5 564 VAL B C 1
ATOM 11631 O O . VAL B 1 564 ? -4.629 -39.438 -11.367 1 97.5 564 VAL B O 1
ATOM 11634 N N . VAL B 1 565 ? -2.869 -38.781 -12.555 1 97.38 565 VAL B N 1
ATOM 11635 C CA . VAL B 1 565 ? -3.707 -38.219 -13.617 1 97.38 565 VAL B CA 1
ATOM 11636 C C . VAL B 1 565 ? -3.387 -38.938 -14.938 1 97.38 565 VAL B C 1
ATOM 11638 O O . VAL B 1 565 ? -2.357 -39.594 -15.055 1 97.38 565 VAL B O 1
ATOM 11641 N N . GLN B 1 566 ? -4.301 -38.812 -15.844 1 96.56 566 GLN B N 1
ATOM 11642 C CA . GLN B 1 566 ? -4.129 -39.531 -17.094 1 96.56 566 GLN B CA 1
ATOM 11643 C C . GLN B 1 566 ? -4.441 -38.625 -18.297 1 96.56 566 GLN B C 1
ATOM 11645 O O . GLN B 1 566 ? -5.422 -37.875 -18.281 1 96.56 566 GLN B O 1
ATOM 11650 N N . TYR B 1 567 ? -3.549 -38.656 -19.234 1 97.12 567 TYR B N 1
ATOM 11651 C CA . TYR B 1 567 ? -3.777 -38 -20.516 1 97.12 567 TYR B CA 1
ATOM 11652 C C . TYR B 1 567 ? -3.867 -39 -21.656 1 97.12 567 TYR B C 1
ATOM 11654 O O . TYR B 1 567 ? -3.584 -40.188 -21.453 1 97.12 567 TYR B O 1
ATOM 11662 N N . ASP B 1 568 ? -4.301 -38.625 -22.844 1 96 568 ASP B N 1
ATOM 11663 C CA . ASP B 1 568 ? -4.34 -39.469 -24.047 1 96 568 ASP B CA 1
ATOM 11664 C C . ASP B 1 568 ? -3.018 -39.406 -24.797 1 96 568 ASP B C 1
ATOM 11666 O O . ASP B 1 568 ? -2.707 -38.406 -25.453 1 96 568 ASP B O 1
ATOM 11670 N N . PRO B 1 569 ? -2.283 -40.469 -24.734 1 96.56 569 PRO B N 1
ATOM 11671 C CA . PRO B 1 569 ? -0.961 -40.469 -25.359 1 96.56 569 PRO B CA 1
ATOM 11672 C C . PRO B 1 569 ? -1.021 -40.188 -26.859 1 96.56 569 PRO B C 1
ATOM 11674 O O . PRO B 1 569 ? -0.032 -39.719 -27.453 1 96.56 569 PRO B O 1
ATOM 11677 N N . LYS B 1 570 ? -2.105 -40.406 -27.516 1 95.38 570 LYS B N 1
ATOM 11678 C CA . LYS B 1 570 ? -2.242 -40.188 -28.953 1 95.38 570 LYS B CA 1
ATOM 11679 C C . LYS B 1 570 ? -2.113 -38.688 -29.297 1 95.38 570 LYS B C 1
ATOM 11681 O O . LYS B 1 570 ? -1.75 -38.344 -30.422 1 95.38 570 LYS B O 1
ATOM 11686 N N . LEU B 1 571 ? -2.398 -37.938 -28.375 1 95.81 571 LEU B N 1
ATOM 11687 C CA . LEU B 1 571 ? -2.398 -36.5 -28.609 1 95.81 571 LEU B CA 1
ATOM 11688 C C . LEU B 1 571 ? -0.974 -35.938 -28.688 1 95.81 571 LEU B C 1
ATOM 11690 O O . LEU B 1 571 ? -0.755 -34.812 -29.125 1 95.81 571 LEU B O 1
ATOM 11694 N N . LEU B 1 572 ? 0.06 -36.75 -28.328 1 96.06 572 LEU B N 1
ATOM 11695 C CA . LEU B 1 572 ? 1.447 -36.312 -28.266 1 96.06 572 LEU B CA 1
ATOM 11696 C C . LEU B 1 572 ? 2.104 -36.406 -29.641 1 96.06 572 LEU B C 1
ATOM 11698 O O . LEU B 1 572 ? 3.182 -35.844 -29.859 1 96.06 572 LEU B O 1
ATOM 11702 N N . GLY B 1 573 ? 1.468 -37.094 -30.609 1 94 573 GLY B N 1
ATOM 11703 C CA . GLY B 1 573 ? 2.146 -37.375 -31.875 1 94 573 GLY B CA 1
ATOM 11704 C C . GLY B 1 573 ? 3.461 -38.094 -31.703 1 94 573 GLY B C 1
ATOM 11705 O O . GLY B 1 573 ? 3.512 -39.156 -31.062 1 94 573 GLY B O 1
ATOM 11706 N N . GLU B 1 574 ? 4.543 -37.406 -32.219 1 93.81 574 GLU B N 1
ATOM 11707 C CA . GLU B 1 574 ? 5.863 -38 -32.125 1 93.81 574 GLU B CA 1
ATOM 11708 C C . GLU B 1 574 ? 6.707 -37.312 -31.047 1 93.81 574 GLU B C 1
ATOM 11710 O O . GLU B 1 574 ? 7.934 -37.469 -31.031 1 93.81 574 GLU B O 1
ATOM 11715 N N . THR B 1 575 ? 6 -36.594 -30.219 1 95.12 575 THR B N 1
ATOM 11716 C CA . THR B 1 575 ? 6.723 -35.938 -29.141 1 95.12 575 THR B CA 1
ATOM 11717 C C . THR B 1 575 ? 7.406 -36.969 -28.25 1 95.12 575 THR B C 1
ATOM 11719 O O . THR B 1 575 ? 6.762 -37.875 -27.75 1 95.12 575 THR B O 1
ATOM 11722 N N . ASP B 1 576 ? 8.656 -36.812 -28.047 1 95 576 ASP B N 1
ATOM 11723 C CA . ASP B 1 576 ? 9.469 -37.812 -27.359 1 95 576 ASP B CA 1
ATOM 11724 C C . ASP B 1 576 ? 9.398 -37.625 -25.844 1 95 576 ASP B C 1
ATOM 11726 O O . ASP B 1 576 ? 10.312 -37.062 -25.234 1 95 576 ASP B O 1
ATOM 11730 N N . VAL B 1 577 ? 8.383 -38.125 -25.219 1 97.25 577 VAL B N 1
ATOM 11731 C CA . VAL B 1 577 ? 8.289 -38.156 -23.766 1 97.25 577 VAL B CA 1
ATOM 11732 C C . VAL B 1 577 ? 8.945 -39.406 -23.203 1 97.25 577 VAL B C 1
ATOM 11734 O O . VAL B 1 577 ? 9.172 -40.375 -23.938 1 97.25 577 VAL B O 1
ATOM 11737 N N . LEU B 1 578 ? 9.305 -39.312 -21.969 1 97.06 578 LEU B N 1
ATOM 11738 C CA . LEU B 1 578 ? 9.984 -40.438 -21.297 1 97.06 578 LEU B CA 1
ATOM 11739 C C . LEU B 1 578 ? 9.234 -40.844 -20.047 1 97.06 578 LEU B C 1
ATOM 11741 O O . LEU B 1 578 ? 8.758 -40 -19.281 1 97.06 578 LEU B O 1
ATOM 11745 N N . SER B 1 579 ? 8.992 -42.188 -19.922 1 97.12 579 SER B N 1
ATOM 11746 C CA . SER B 1 579 ? 8.562 -42.719 -18.625 1 97.12 579 SER B CA 1
ATOM 11747 C C . SER B 1 579 ? 9.695 -42.688 -17.609 1 97.12 579 SER B C 1
ATOM 11749 O O . SER B 1 579 ? 10.805 -43.156 -17.891 1 97.12 579 SER B O 1
ATOM 11751 N N . ALA B 1 580 ? 9.422 -42.125 -16.5 1 97.12 580 ALA B N 1
ATOM 11752 C CA . ALA B 1 580 ? 10.461 -42.031 -15.477 1 97.12 580 ALA B CA 1
ATOM 11753 C C . ALA B 1 580 ? 11.023 -43.438 -15.172 1 97.12 580 ALA B C 1
ATOM 11755 O O . ALA B 1 580 ? 10.281 -44.344 -14.773 1 97.12 580 ALA B O 1
ATOM 11756 N N . PRO B 1 581 ? 12.32 -43.594 -15.367 1 96.88 581 PRO B N 1
ATOM 11757 C CA . PRO B 1 581 ? 12.93 -44.875 -15.039 1 96.88 581 PRO B CA 1
ATOM 11758 C C . PRO B 1 581 ? 13.18 -45.031 -13.539 1 96.88 581 PRO B C 1
ATOM 11760 O O . PRO B 1 581 ? 14.055 -44.375 -12.977 1 96.88 581 PRO B O 1
ATOM 11763 N N . PHE B 1 582 ? 12.547 -46 -12.93 1 96.06 582 PHE B N 1
ATOM 11764 C CA . PHE B 1 582 ? 12.594 -46.156 -11.477 1 96.06 582 PHE B CA 1
ATOM 11765 C C . PHE B 1 582 ? 13.852 -46.906 -11.055 1 96.06 582 PHE B C 1
ATOM 11767 O O . PHE B 1 582 ? 14.297 -47.812 -11.758 1 96.06 582 PHE B O 1
ATOM 11774 N N . SER B 1 583 ? 14.367 -46.438 -9.977 1 94.88 583 SER B N 1
ATOM 11775 C CA . SER B 1 583 ? 15.461 -47.156 -9.328 1 94.88 583 SER B CA 1
ATOM 11776 C C . SER B 1 583 ? 14.953 -47.969 -8.156 1 94.88 583 SER B C 1
ATOM 11778 O O . SER B 1 583 ? 13.969 -47.625 -7.508 1 94.88 583 SER B O 1
ATOM 11780 N N . ASP B 1 584 ? 15.68 -49.062 -7.848 1 90.12 584 ASP B N 1
ATOM 11781 C CA . ASP B 1 584 ? 15.336 -49.875 -6.688 1 90.12 584 ASP B CA 1
ATOM 11782 C C . ASP B 1 584 ? 16.141 -49.469 -5.461 1 90.12 584 ASP B C 1
ATOM 11784 O O . ASP B 1 584 ? 15.898 -49.969 -4.355 1 90.12 584 ASP B O 1
ATOM 11788 N N . LYS B 1 585 ? 16.969 -48.531 -5.688 1 91.56 585 LYS B N 1
ATOM 11789 C CA . LYS B 1 585 ? 17.797 -48.062 -4.574 1 91.56 585 LYS B CA 1
ATOM 11790 C C . LYS B 1 585 ? 17.109 -46.938 -3.801 1 91.56 585 LYS B C 1
ATOM 11792 O O . LYS B 1 585 ? 16.609 -45.969 -4.395 1 91.56 585 LYS B O 1
ATOM 11797 N N . THR B 1 586 ? 17.141 -47.125 -2.504 1 89.81 586 THR B N 1
ATOM 11798 C CA . THR B 1 586 ? 16.516 -46.125 -1.648 1 89.81 586 THR B CA 1
ATOM 11799 C C . THR B 1 586 ? 17.5 -45.031 -1.259 1 89.81 586 THR B C 1
ATOM 11801 O O . THR B 1 586 ? 18.703 -45.281 -1.11 1 89.81 586 THR B O 1
ATOM 11804 N N . LEU B 1 587 ? 17.031 -43.844 -1.116 1 93.81 587 LEU B N 1
ATOM 11805 C CA . LEU B 1 587 ? 17.844 -42.688 -0.708 1 93.81 587 LEU B CA 1
ATOM 11806 C C . LEU B 1 587 ? 18.016 -42.656 0.808 1 93.81 587 LEU B C 1
ATOM 11808 O O . LEU B 1 587 ? 17.078 -42.969 1.546 1 93.81 587 LEU B O 1
ATOM 11812 N N . SER B 1 588 ? 19.203 -42.281 1.239 1 92.38 588 SER B N 1
ATOM 11813 C CA . SER B 1 588 ? 19.516 -42.125 2.65 1 92.38 588 SER B CA 1
ATOM 11814 C C . SER B 1 588 ? 20.359 -40.844 2.871 1 92.38 588 SER B C 1
ATOM 11816 O O . SER B 1 588 ? 20.828 -40.25 1.913 1 92.38 588 SER B O 1
ATOM 11818 N N . GLN B 1 589 ? 20.516 -40.531 4.137 1 92.69 589 GLN B N 1
ATOM 11819 C CA . GLN B 1 589 ? 21.281 -39.344 4.5 1 92.69 589 GLN B CA 1
ATOM 11820 C C . GLN B 1 589 ? 22.703 -39.406 3.936 1 92.69 589 GLN B C 1
ATOM 11822 O O . GLN B 1 589 ? 23.375 -40.438 4.062 1 92.69 589 GLN B O 1
ATOM 11827 N N . GLY B 1 590 ? 23.047 -38.344 3.273 1 93.44 590 GLY B N 1
ATOM 11828 C CA . GLY B 1 590 ? 24.406 -38.25 2.764 1 93.44 590 GLY B CA 1
ATOM 11829 C C . GLY B 1 590 ? 24.531 -38.656 1.314 1 93.44 590 GLY B C 1
ATOM 11830 O O . GLY B 1 590 ? 25.547 -38.406 0.67 1 93.44 590 GLY B O 1
ATOM 11831 N N . HIS B 1 591 ? 23.547 -39.344 0.74 1 95.81 591 HIS B N 1
ATOM 11832 C CA . HIS B 1 591 ? 23.609 -39.781 -0.649 1 95.81 591 HIS B CA 1
ATOM 11833 C C . HIS B 1 591 ? 23.578 -38.594 -1.605 1 95.81 591 HIS B C 1
ATOM 11835 O O . HIS B 1 591 ? 22.875 -37.625 -1.368 1 95.81 591 HIS B O 1
ATOM 11841 N N . LYS B 1 592 ? 24.391 -38.688 -2.646 1 94.75 592 LYS B N 1
ATOM 11842 C CA . LYS B 1 592 ? 24.344 -37.688 -3.727 1 94.75 592 LYS B CA 1
ATOM 11843 C C . LYS B 1 592 ? 23.141 -37.969 -4.641 1 94.75 592 LYS B C 1
ATOM 11845 O O . LYS B 1 592 ? 22.812 -39.094 -4.926 1 94.75 592 LYS B O 1
ATOM 11850 N N . VAL B 1 593 ? 22.531 -36.875 -5.027 1 95.5 593 VAL B N 1
ATOM 11851 C CA . VAL B 1 593 ? 21.359 -37 -5.883 1 95.5 593 VAL B CA 1
ATOM 11852 C C . VAL B 1 593 ? 21.297 -35.812 -6.828 1 95.5 593 VAL B C 1
ATOM 11854 O O . VAL B 1 593 ? 21.844 -34.75 -6.535 1 95.5 593 VAL B O 1
ATOM 11857 N N . THR B 1 594 ? 20.75 -36.031 -7.984 1 94.44 594 THR B N 1
ATOM 11858 C CA . THR B 1 594 ? 20.5 -34.938 -8.93 1 94.44 594 THR B CA 1
ATOM 11859 C C . THR B 1 594 ? 19.031 -34.531 -8.93 1 94.44 594 THR B C 1
ATOM 11861 O O . THR B 1 594 ? 18.156 -35.375 -9.133 1 94.44 594 THR B O 1
ATOM 11864 N N . LEU B 1 595 ? 18.797 -33.25 -8.656 1 94.69 595 LEU B N 1
ATOM 11865 C CA . LEU B 1 595 ? 17.438 -32.719 -8.703 1 94.69 595 LEU B CA 1
ATOM 11866 C C . LEU B 1 595 ? 17.125 -32.156 -10.094 1 94.69 595 LEU B C 1
ATOM 11868 O O . LEU B 1 595 ? 17.828 -31.281 -10.586 1 94.69 595 LEU B O 1
ATOM 11872 N N . VAL B 1 596 ? 16.188 -32.719 -10.789 1 95.12 596 VAL B N 1
ATOM 11873 C CA . VAL B 1 596 ? 15.633 -32.188 -12.031 1 95.12 596 VAL B CA 1
ATOM 11874 C C . VAL B 1 596 ? 14.211 -31.688 -11.797 1 95.12 596 VAL B C 1
ATOM 11876 O O . VAL B 1 596 ? 13.305 -32.469 -11.531 1 95.12 596 VAL B O 1
ATOM 11879 N N . ALA B 1 597 ? 14.031 -30.375 -11.883 1 94.81 597 ALA B N 1
ATOM 11880 C CA . ALA B 1 597 ? 12.742 -29.828 -11.477 1 94.81 597 ALA B CA 1
ATOM 11881 C C . ALA B 1 597 ? 12.422 -28.562 -12.266 1 94.81 597 ALA B C 1
ATOM 11883 O O . ALA B 1 597 ? 13.195 -28.141 -13.125 1 94.81 597 ALA B O 1
ATOM 11884 N N . HIS B 1 598 ? 11.219 -28.125 -12.141 1 92.94 598 HIS B N 1
ATOM 11885 C CA . HIS B 1 598 ? 10.828 -26.781 -12.547 1 92.94 598 HIS B CA 1
ATOM 11886 C C . HIS B 1 598 ? 10.75 -25.844 -11.344 1 92.94 598 HIS B C 1
ATOM 11888 O O . HIS B 1 598 ? 10.25 -26.234 -10.281 1 92.94 598 HIS B O 1
ATOM 11894 N N . ASN B 1 599 ? 11.25 -24.656 -11.508 1 88.25 599 ASN B N 1
ATOM 11895 C CA . ASN B 1 599 ? 11.133 -23.703 -10.414 1 88.25 599 ASN B CA 1
ATOM 11896 C C . ASN B 1 599 ? 9.758 -23.031 -10.398 1 88.25 599 ASN B C 1
ATOM 11898 O O . ASN B 1 599 ? 8.859 -23.438 -11.141 1 88.25 599 ASN B O 1
ATOM 11902 N N . HIS B 1 600 ? 9.578 -22.047 -9.586 1 81.25 600 HIS B N 1
ATOM 11903 C CA . HIS B 1 600 ? 8.289 -21.391 -9.391 1 81.25 600 HIS B CA 1
ATOM 11904 C C . HIS B 1 600 ? 7.84 -20.688 -10.664 1 81.25 600 HIS B C 1
ATOM 11906 O O . HIS B 1 600 ? 6.641 -20.484 -10.875 1 81.25 600 HIS B O 1
ATOM 11912 N N . ASN B 1 601 ? 8.766 -20.359 -11.523 1 78.88 601 ASN B N 1
ATOM 11913 C CA . ASN B 1 601 ? 8.43 -19.703 -12.789 1 78.88 601 ASN B CA 1
ATOM 11914 C C . ASN B 1 601 ? 8.312 -20.719 -13.93 1 78.88 601 ASN B C 1
ATOM 11916 O O . ASN B 1 601 ? 8.273 -20.344 -15.094 1 78.88 601 ASN B O 1
ATOM 11920 N N . GLN B 1 602 ? 8.391 -22.031 -13.531 1 86.44 602 GLN B N 1
ATOM 11921 C CA . GLN B 1 602 ? 8.227 -23.156 -14.445 1 86.44 602 GLN B CA 1
ATOM 11922 C C . GLN B 1 602 ? 9.391 -23.25 -15.422 1 86.44 602 GLN B C 1
ATOM 11924 O O . GLN B 1 602 ? 9.203 -23.562 -16.609 1 86.44 602 GLN B O 1
ATOM 11929 N N . ARG B 1 603 ? 10.453 -22.875 -14.938 1 85.38 603 ARG B N 1
ATOM 11930 C CA . ARG B 1 603 ? 11.688 -23.047 -15.688 1 85.38 603 ARG B CA 1
ATOM 11931 C C . ARG B 1 603 ? 12.469 -24.266 -15.211 1 85.38 603 ARG B C 1
ATOM 11933 O O . ARG B 1 603 ? 12.461 -24.578 -14.016 1 85.38 603 ARG B O 1
ATOM 11940 N N . PRO B 1 604 ? 13.148 -24.875 -16.094 1 88.81 604 PRO B N 1
ATOM 11941 C CA . PRO B 1 604 ? 13.867 -26.094 -15.719 1 88.81 604 PRO B CA 1
ATOM 11942 C C . PRO B 1 604 ? 15.078 -25.797 -14.828 1 88.81 604 PRO B C 1
ATOM 11944 O O . PRO B 1 604 ? 15.797 -24.828 -15.055 1 88.81 604 PRO B O 1
ATOM 11947 N N . VAL B 1 605 ? 15.219 -26.578 -13.883 1 87.94 605 VAL B N 1
ATOM 11948 C CA . VAL B 1 605 ? 16.359 -26.547 -12.969 1 87.94 605 VAL B CA 1
ATOM 11949 C C . VAL B 1 605 ? 16.984 -27.938 -12.875 1 87.94 605 VAL B C 1
ATOM 11951 O O . VAL B 1 605 ? 16.266 -28.938 -12.766 1 87.94 605 VAL B O 1
ATOM 11954 N N . CYS B 1 606 ? 18.234 -28.047 -13.047 1 88.88 606 CYS B N 1
ATOM 11955 C CA . CYS B 1 606 ? 18.984 -29.281 -12.883 1 88.88 606 CYS B CA 1
ATOM 11956 C C . CYS B 1 606 ? 20.25 -29.047 -12.07 1 88.88 606 CYS B C 1
ATOM 11958 O O . CYS B 1 606 ? 21.125 -28.281 -12.484 1 88.88 606 CYS B O 1
ATOM 11960 N N . LEU B 1 607 ? 20.391 -29.719 -10.93 1 87.31 607 LEU B N 1
ATOM 11961 C CA . LEU B 1 607 ? 21.562 -29.484 -10.117 1 87.31 607 LEU B CA 1
ATOM 11962 C C . LEU B 1 607 ? 21.906 -30.719 -9.281 1 87.31 607 LEU B C 1
ATOM 11964 O O . LEU B 1 607 ? 21 -31.469 -8.883 1 87.31 607 LEU B O 1
ATOM 11968 N N . ASN B 1 608 ? 23.141 -30.859 -8.992 1 89.44 608 ASN B N 1
ATOM 11969 C CA . ASN B 1 608 ? 23.625 -31.891 -8.094 1 89.44 608 ASN B CA 1
ATOM 11970 C C . ASN B 1 608 ? 23.625 -31.422 -6.641 1 89.44 608 ASN B C 1
ATOM 11972 O O . ASN B 1 608 ? 24.016 -30.281 -6.355 1 89.44 608 ASN B O 1
ATOM 11976 N N . THR B 1 609 ? 23.062 -32.281 -5.785 1 91.5 609 THR B N 1
ATOM 11977 C CA . THR B 1 609 ? 23 -31.938 -4.367 1 91.5 609 THR B CA 1
ATOM 11978 C C . THR B 1 609 ? 23.109 -33.219 -3.514 1 91.5 609 THR B C 1
ATOM 11980 O O . THR B 1 609 ? 23.578 -34.25 -3.99 1 91.5 609 THR B O 1
ATOM 11983 N N . VAL B 1 610 ? 22.844 -32.969 -2.197 1 94.38 610 VAL B N 1
ATOM 11984 C CA . VAL B 1 610 ? 23 -34.062 -1.251 1 94.38 610 VAL B CA 1
ATOM 11985 C C . VAL B 1 610 ? 21.766 -34.156 -0.36 1 94.38 610 VAL B C 1
ATOM 11987 O O . VAL B 1 610 ? 21.156 -33.156 -0.015 1 94.38 610 VAL B O 1
ATOM 11990 N N . VAL B 1 611 ? 21.359 -35.469 -0.071 1 96.38 611 VAL B N 1
ATOM 11991 C CA . VAL B 1 611 ? 20.266 -35.688 0.873 1 96.38 611 VAL B CA 1
ATOM 11992 C C . VAL B 1 611 ? 20.734 -35.312 2.285 1 96.38 611 VAL B C 1
ATOM 11994 O O . VAL B 1 611 ? 21.703 -35.875 2.785 1 96.38 611 VAL B O 1
ATOM 11997 N N . THR B 1 612 ? 20.016 -34.438 2.861 1 94.25 612 THR B N 1
ATOM 11998 C CA . THR B 1 612 ? 20.406 -34.031 4.207 1 94.25 612 THR B CA 1
ATOM 11999 C C . THR B 1 612 ? 19.797 -34.969 5.25 1 94.25 612 THR B C 1
ATOM 12001 O O . THR B 1 612 ? 20.422 -35.219 6.289 1 94.25 612 THR B O 1
ATOM 12004 N N . ASP B 1 613 ? 18.578 -35.344 5.02 1 92.5 613 ASP B N 1
ATOM 12005 C CA . ASP B 1 613 ? 17.906 -36.219 5.98 1 92.5 613 ASP B CA 1
ATOM 12006 C C . ASP B 1 613 ? 16.703 -36.906 5.344 1 92.5 613 ASP B C 1
ATOM 12008 O O . ASP B 1 613 ? 16.25 -36.531 4.266 1 92.5 613 ASP B O 1
ATOM 12012 N N . VAL B 1 614 ? 16.312 -38.062 5.832 1 93.94 614 VAL B N 1
ATOM 12013 C CA . VAL B 1 614 ? 15.07 -38.781 5.559 1 93.94 614 VAL B CA 1
ATOM 12014 C C . VAL B 1 614 ? 14.328 -39.031 6.867 1 93.94 614 VAL B C 1
ATOM 12016 O O . VAL B 1 614 ? 14.727 -39.906 7.656 1 93.94 614 VAL B O 1
ATOM 12019 N N . THR B 1 615 ? 13.281 -38.281 7.07 1 90.94 615 THR B N 1
ATOM 12020 C CA . THR B 1 615 ? 12.594 -38.344 8.352 1 90.94 615 THR B CA 1
ATOM 12021 C C . THR B 1 615 ? 11.078 -38.312 8.164 1 90.94 615 THR B C 1
ATOM 12023 O O . THR B 1 615 ? 10.594 -37.875 7.109 1 90.94 615 THR B O 1
ATOM 12026 N N . CYS B 1 616 ? 10.438 -38.906 9.141 1 90.69 616 CYS B N 1
ATOM 12027 C CA . CYS B 1 616 ? 8.977 -38.844 9.125 1 90.69 616 CYS B CA 1
ATOM 12028 C C . CYS B 1 616 ? 8.477 -37.438 9.414 1 90.69 616 CYS B C 1
ATOM 12030 O O . CYS B 1 616 ? 8.875 -36.844 10.406 1 90.69 616 CYS B O 1
ATOM 12032 N N . VAL B 1 617 ? 7.707 -36.969 8.469 1 85.88 617 VAL B N 1
ATOM 12033 C CA . VAL B 1 617 ? 7.18 -35.594 8.633 1 85.88 617 VAL B CA 1
ATOM 12034 C C . VAL B 1 617 ? 5.652 -35.656 8.633 1 85.88 617 VAL B C 1
ATOM 12036 O O . VAL B 1 617 ? 5.047 -36.5 7.969 1 85.88 617 VAL B O 1
ATOM 12039 N N . THR B 1 618 ? 5.09 -34.906 9.477 1 84.12 618 THR B N 1
ATOM 12040 C CA . THR B 1 618 ? 3.646 -34.688 9.469 1 84.12 618 THR B CA 1
ATOM 12041 C C . THR B 1 618 ? 3.312 -33.219 9.219 1 84.12 618 THR B C 1
ATOM 12043 O O . THR B 1 618 ? 3.744 -32.344 9.969 1 84.12 618 THR B O 1
ATOM 12046 N N . ILE B 1 619 ? 2.605 -33.031 8.156 1 92.06 619 ILE B N 1
ATOM 12047 C CA . ILE B 1 619 ? 2.143 -31.688 7.887 1 92.06 619 ILE B CA 1
ATOM 12048 C C . ILE B 1 619 ? 1.064 -31.297 8.898 1 92.06 619 ILE B C 1
ATOM 12050 O O . ILE B 1 619 ? 0.108 -32.031 9.109 1 92.06 619 ILE B O 1
ATOM 12054 N N . PRO B 1 620 ? 1.191 -30.188 9.539 1 90.81 620 PRO B N 1
ATOM 12055 C CA . PRO B 1 620 ? 0.225 -29.797 10.57 1 90.81 620 PRO B CA 1
ATOM 12056 C C . PRO B 1 620 ? -1.187 -29.625 10.008 1 90.81 620 PRO B C 1
ATOM 12058 O O . PRO B 1 620 ? -1.356 -29.344 8.82 1 90.81 620 PRO B O 1
ATOM 12061 N N . HIS B 1 621 ? -2.104 -29.891 10.867 1 91.38 621 HIS B N 1
ATOM 12062 C CA . HIS B 1 621 ? -3.492 -29.734 10.461 1 91.38 621 HIS B CA 1
ATOM 12063 C C . HIS B 1 621 ? -3.889 -28.25 10.422 1 91.38 621 HIS B C 1
ATOM 12065 O O . HIS B 1 621 ? -3.221 -27.422 11.031 1 91.38 621 HIS B O 1
ATOM 12071 N N . ASN B 1 622 ? -4.961 -27.938 9.727 1 91.5 622 ASN B N 1
ATOM 12072 C CA . ASN B 1 622 ? -5.512 -26.594 9.586 1 91.5 622 ASN B CA 1
ATOM 12073 C C . ASN B 1 622 ? -6.852 -26.469 10.305 1 91.5 622 ASN B C 1
ATOM 12075 O O . ASN B 1 622 ? -7.555 -27.453 10.5 1 91.5 622 ASN B O 1
ATOM 12079 N N . GLY B 1 623 ? -7.18 -25.219 10.75 1 87.81 623 GLY B N 1
ATOM 12080 C CA . GLY B 1 623 ? -8.469 -24.984 11.391 1 87.81 623 GLY B CA 1
ATOM 12081 C C . GLY B 1 623 ? -9.641 -25.453 10.555 1 87.81 623 GLY B C 1
ATOM 12082 O O . GLY B 1 623 ? -10.586 -26.047 11.078 1 87.81 623 GLY B O 1
ATOM 12083 N N . THR B 1 624 ? -9.57 -25.172 9.344 1 93.38 624 THR B N 1
ATOM 12084 C CA . THR B 1 624 ? -10.477 -25.797 8.383 1 93.38 624 THR B CA 1
ATOM 12085 C C . THR B 1 624 ? -9.859 -27.062 7.793 1 93.38 624 THR B C 1
ATOM 12087 O O . THR B 1 624 ? -8.891 -26.984 7.035 1 93.38 624 THR B O 1
ATOM 12090 N N . PRO B 1 625 ? -10.477 -28.141 8.148 1 95.56 625 PRO B N 1
ATOM 12091 C CA . PRO B 1 625 ? -9.852 -29.391 7.707 1 95.56 625 PRO B CA 1
ATOM 12092 C C . PRO B 1 625 ? -9.648 -29.453 6.195 1 95.56 625 PRO B C 1
ATOM 12094 O O . PRO B 1 625 ? -10.562 -29.141 5.43 1 95.56 625 PRO B O 1
ATOM 12097 N N . ARG B 1 626 ? -8.5 -29.797 5.762 1 96.06 626 ARG B N 1
ATOM 12098 C CA . ARG B 1 626 ? -8.141 -30 4.363 1 96.06 626 ARG B CA 1
ATOM 12099 C C . ARG B 1 626 ? -7.082 -31.094 4.23 1 96.06 626 ARG B C 1
ATOM 12101 O O . ARG B 1 626 ? -6.496 -31.516 5.223 1 96.06 626 ARG B O 1
ATOM 12108 N N . PHE B 1 627 ? -6.863 -31.5 3.08 1 94.81 627 PHE B N 1
ATOM 12109 C CA . PHE B 1 627 ? -5.902 -32.594 2.848 1 94.81 627 PHE B CA 1
ATOM 12110 C C . PHE B 1 627 ? -4.52 -32.188 3.35 1 94.81 627 PHE B C 1
ATOM 12112 O O . PHE B 1 627 ? -4.074 -31.062 3.133 1 94.81 627 PHE B O 1
ATOM 12119 N N . ARG B 1 628 ? -3.906 -33.062 4.031 1 93.5 628 ARG B N 1
ATOM 12120 C CA . ARG B 1 628 ? -2.51 -32.969 4.445 1 93.5 628 ARG B CA 1
ATOM 12121 C C . ARG B 1 628 ? -1.827 -34.344 4.406 1 93.5 628 ARG B C 1
ATOM 12123 O O . ARG B 1 628 ? -2.453 -35.344 4.695 1 93.5 628 ARG B O 1
ATOM 12130 N N . SER B 1 629 ? -0.664 -34.25 3.99 1 94.12 629 SER B N 1
ATOM 12131 C CA . SER B 1 629 ? 0.09 -35.5 3.957 1 94.12 629 SER B CA 1
ATOM 12132 C C . SER B 1 629 ? 0.459 -35.969 5.363 1 94.12 629 SER B C 1
ATOM 12134 O O . SER B 1 629 ? 0.872 -35.156 6.199 1 94.12 629 SER B O 1
ATOM 12136 N N . ILE B 1 630 ? 0.202 -37.281 5.582 1 93.44 630 ILE B N 1
ATOM 12137 C CA . ILE B 1 630 ? 0.558 -37.875 6.875 1 93.44 630 ILE B CA 1
ATOM 12138 C C . ILE B 1 630 ? 1.209 -39.25 6.668 1 93.44 630 ILE B C 1
ATOM 12140 O O . ILE B 1 630 ? 1.092 -39.844 5.594 1 93.44 630 ILE B O 1
ATOM 12144 N N . ASN B 1 631 ? 1.874 -39.688 7.672 1 93.25 631 ASN B N 1
ATOM 12145 C CA . ASN B 1 631 ? 2.455 -41 7.727 1 93.25 631 ASN B CA 1
ATOM 12146 C C . ASN B 1 631 ? 3.404 -41.25 6.559 1 93.25 631 ASN B C 1
ATOM 12148 O O . ASN B 1 631 ? 3.289 -42.281 5.859 1 93.25 631 ASN B O 1
ATOM 12152 N N . MET B 1 632 ? 4.293 -40.344 6.34 1 91.69 632 MET B N 1
ATOM 12153 C CA . MET B 1 632 ? 5.23 -40.5 5.23 1 91.69 632 MET B CA 1
ATOM 12154 C C . MET B 1 632 ? 6.652 -40.156 5.664 1 91.69 632 MET B C 1
ATOM 12156 O O . MET B 1 632 ? 6.852 -39.375 6.609 1 91.69 632 MET B O 1
ATOM 12160 N N . ASP B 1 633 ? 7.582 -40.75 5.035 1 92.94 633 ASP B N 1
ATOM 12161 C CA . ASP B 1 633 ? 8.984 -40.375 5.172 1 92.94 633 ASP B CA 1
ATOM 12162 C C . ASP B 1 633 ? 9.383 -39.344 4.125 1 92.94 633 ASP B C 1
ATOM 12164 O O . ASP B 1 633 ? 9.289 -39.594 2.922 1 92.94 633 ASP B O 1
ATOM 12168 N N . ALA B 1 634 ? 9.812 -38.188 4.594 1 94.75 634 ALA B N 1
ATOM 12169 C CA . ALA B 1 634 ? 10.133 -37.094 3.688 1 94.75 634 ALA B CA 1
ATOM 12170 C C . ALA B 1 634 ? 11.641 -36.969 3.5 1 94.75 634 ALA B C 1
ATOM 12172 O O . ALA B 1 634 ? 12.414 -37.188 4.438 1 94.75 634 ALA B O 1
ATOM 12173 N N . ILE B 1 635 ? 12.086 -36.594 2.355 1 96.38 635 ILE B N 1
ATOM 12174 C CA . ILE B 1 635 ? 13.484 -36.375 2.002 1 96.38 635 ILE B CA 1
ATOM 12175 C C . ILE B 1 635 ? 13.773 -34.875 1.955 1 96.38 635 ILE B C 1
ATOM 12177 O O . ILE B 1 635 ? 13.023 -34.125 1.347 1 96.38 635 ILE B O 1
ATOM 12181 N N . THR B 1 636 ? 14.836 -34.406 2.586 1 95.25 636 THR B N 1
ATOM 12182 C CA . THR B 1 636 ? 15.289 -33 2.512 1 95.25 636 THR B CA 1
ATOM 12183 C C . THR B 1 636 ? 16.625 -32.906 1.789 1 95.25 636 THR B C 1
ATOM 12185 O O . THR B 1 636 ? 17.406 -33.875 1.793 1 95.25 636 THR B O 1
ATOM 12188 N N . LEU B 1 637 ? 16.922 -31.766 1.164 1 94.81 637 LEU B N 1
ATOM 12189 C CA . LEU B 1 637 ? 18.109 -31.578 0.35 1 94.81 637 LEU B CA 1
ATOM 12190 C C . LEU B 1 637 ? 18.953 -30.422 0.875 1 94.81 637 LEU B C 1
ATOM 12192 O O . LEU B 1 637 ? 18.438 -29.531 1.547 1 94.81 637 LEU B O 1
ATOM 12196 N N . ASP B 1 638 ? 20.234 -30.375 0.555 1 89.56 638 ASP B N 1
ATOM 12197 C CA . ASP B 1 638 ? 21.203 -29.391 1.023 1 89.56 638 ASP B CA 1
ATOM 12198 C C . ASP B 1 638 ? 21.219 -28.172 0.103 1 89.56 638 ASP B C 1
ATOM 12200 O O . ASP B 1 638 ? 22.062 -27.281 0.25 1 89.56 638 ASP B O 1
ATOM 12204 N N . THR B 1 639 ? 20.406 -27.906 -0.754 1 86.44 639 THR B N 1
ATOM 12205 C CA . THR B 1 639 ? 20.422 -26.734 -1.635 1 86.44 639 THR B CA 1
ATOM 12206 C C . THR B 1 639 ? 19.203 -25.844 -1.384 1 86.44 639 THR B C 1
ATOM 12208 O O . THR B 1 639 ? 18.078 -26.328 -1.342 1 86.44 639 THR B O 1
ATOM 12211 N N . PRO B 1 640 ? 19.484 -24.531 -1.25 1 80.62 640 PRO B N 1
ATOM 12212 C CA . PRO B 1 640 ? 18.359 -23.625 -1.066 1 80.62 640 PRO B CA 1
ATOM 12213 C C . PRO B 1 640 ? 17.484 -23.5 -2.316 1 80.62 640 PRO B C 1
ATOM 12215 O O . PRO B 1 640 ? 16.328 -23.078 -2.23 1 80.62 640 PRO B O 1
ATOM 12218 N N . LEU B 1 641 ? 17.875 -23.875 -3.445 1 85.38 641 LEU B N 1
ATOM 12219 C CA . LEU B 1 641 ? 17.141 -23.781 -4.699 1 85.38 641 LEU B CA 1
ATOM 12220 C C . LEU B 1 641 ? 15.969 -24.75 -4.719 1 85.38 641 LEU B C 1
ATOM 12222 O O . LEU B 1 641 ? 14.969 -24.516 -5.406 1 85.38 641 LEU B O 1
ATOM 12226 N N . ALA B 1 642 ? 16.203 -25.781 -4.031 1 88.38 642 ALA B N 1
ATOM 12227 C CA . ALA B 1 642 ? 15.148 -26.781 -3.98 1 88.38 642 ALA B CA 1
ATOM 12228 C C . ALA B 1 642 ? 13.859 -26.188 -3.41 1 88.38 642 ALA B C 1
ATOM 12230 O O . ALA B 1 642 ? 12.758 -26.594 -3.791 1 88.38 642 ALA B O 1
ATOM 12231 N N . LEU B 1 643 ? 14.078 -25.266 -2.582 1 86.94 643 LEU B N 1
ATOM 12232 C CA . LEU B 1 643 ? 12.914 -24.656 -1.938 1 86.94 643 LEU B CA 1
ATOM 12233 C C . LEU B 1 643 ? 12.156 -23.766 -2.916 1 86.94 643 LEU B C 1
ATOM 12235 O O . LEU B 1 643 ? 11.008 -23.391 -2.658 1 86.94 643 LEU B O 1
ATOM 12239 N N . GLN B 1 644 ? 12.711 -23.547 -4.047 1 87.06 644 GLN B N 1
ATOM 12240 C CA . GLN B 1 644 ? 12.062 -22.719 -5.055 1 87.06 644 GLN B CA 1
ATOM 12241 C C . GLN B 1 644 ? 11.469 -23.562 -6.172 1 87.06 644 GLN B C 1
ATOM 12243 O O . GLN B 1 644 ? 10.906 -23.031 -7.133 1 87.06 644 GLN B O 1
ATOM 12248 N N . CYS B 1 645 ? 11.633 -24.844 -6.02 1 89.75 645 CYS B N 1
ATOM 12249 C CA . CYS B 1 645 ? 11.109 -25.75 -7.031 1 89.75 645 CYS B CA 1
ATOM 12250 C C . CYS B 1 645 ? 9.812 -26.406 -6.57 1 89.75 645 CYS B C 1
ATOM 12252 O O . CYS B 1 645 ? 9.742 -26.969 -5.48 1 89.75 645 CYS B O 1
ATOM 12254 N N . SER B 1 646 ? 8.812 -26.297 -7.309 1 83.31 646 SER B N 1
ATOM 12255 C CA . SER B 1 646 ? 7.504 -26.844 -6.961 1 83.31 646 SER B CA 1
ATOM 12256 C C . SER B 1 646 ? 7.504 -28.359 -7.031 1 83.31 646 SER B C 1
ATOM 12258 O O . SER B 1 646 ? 6.918 -29.031 -6.176 1 83.31 646 SER B O 1
ATOM 12260 N N . SER B 1 647 ? 8.008 -28.953 -8.133 1 90.25 647 SER B N 1
ATOM 12261 C CA . SER B 1 647 ? 8.047 -30.406 -8.297 1 90.25 647 SER B CA 1
ATOM 12262 C C . SER B 1 647 ? 9.203 -30.828 -9.188 1 90.25 647 SER B C 1
ATOM 12264 O O . SER B 1 647 ? 9.695 -30.031 -9.992 1 90.25 647 SER B O 1
ATOM 12266 N N . GLY B 1 648 ? 9.609 -32.031 -8.945 1 95.38 648 GLY B N 1
ATOM 12267 C CA . GLY B 1 648 ? 10.703 -32.562 -9.75 1 95.38 648 GLY B CA 1
ATOM 12268 C C . GLY B 1 648 ? 11.047 -34 -9.414 1 95.38 648 GLY B C 1
ATOM 12269 O O . GLY B 1 648 ? 10.195 -34.75 -8.93 1 95.38 648 GLY B O 1
ATOM 12270 N N . ILE B 1 649 ? 12.234 -34.375 -9.906 1 97.19 649 ILE B N 1
ATOM 12271 C CA . ILE B 1 649 ? 12.711 -35.75 -9.797 1 97.19 649 ILE B CA 1
ATOM 12272 C C . ILE B 1 649 ? 14.055 -35.781 -9.078 1 97.19 649 ILE B C 1
ATOM 12274 O O . ILE B 1 649 ? 14.883 -34.875 -9.266 1 97.19 649 ILE B O 1
ATOM 12278 N N . LEU B 1 650 ? 14.164 -36.719 -8.227 1 97.62 650 LEU B N 1
ATOM 12279 C CA . LEU B 1 650 ? 15.453 -37.062 -7.625 1 97.62 650 LEU B CA 1
ATOM 12280 C C . LEU B 1 650 ? 16.078 -38.281 -8.297 1 97.62 650 LEU B C 1
ATOM 12282 O O . LEU B 1 650 ? 15.555 -39.375 -8.188 1 97.62 650 LEU B O 1
ATOM 12286 N N . ALA B 1 651 ? 17.203 -38.062 -8.922 1 97.12 651 ALA B N 1
ATOM 12287 C CA . ALA B 1 651 ? 17.797 -39.125 -9.734 1 97.12 651 ALA B CA 1
ATOM 12288 C C . ALA B 1 651 ? 19.219 -39.438 -9.281 1 97.12 651 ALA B C 1
ATOM 12290 O O . ALA B 1 651 ? 19.906 -38.562 -8.719 1 97.12 651 ALA B O 1
ATOM 12291 N N . ASP B 1 652 ? 19.609 -40.594 -9.516 1 95.19 652 ASP B N 1
ATOM 12292 C CA . ASP B 1 652 ? 21 -40.969 -9.25 1 95.19 652 ASP B CA 1
ATOM 12293 C C . ASP B 1 652 ? 21.906 -40.625 -10.438 1 95.19 652 ASP B C 1
ATOM 12295 O O . ASP B 1 652 ? 21.469 -39.969 -11.383 1 95.19 652 ASP B O 1
ATOM 12299 N N . ALA B 1 653 ? 23.156 -41.031 -10.367 1 91.12 653 ALA B N 1
ATOM 12300 C CA . ALA B 1 653 ? 24.156 -40.656 -11.352 1 91.12 653 ALA B CA 1
ATOM 12301 C C . ALA B 1 653 ? 23.859 -41.312 -12.711 1 91.12 653 ALA B C 1
ATOM 12303 O O . ALA B 1 653 ? 24.297 -40.781 -13.75 1 91.12 653 ALA B O 1
ATOM 12304 N N . ASP B 1 654 ? 23.062 -42.406 -12.711 1 93.69 654 ASP B N 1
ATOM 12305 C CA . ASP B 1 654 ? 22.734 -43.094 -13.953 1 93.69 654 ASP B CA 1
ATOM 12306 C C . ASP B 1 654 ? 21.438 -42.594 -14.547 1 93.69 654 ASP B C 1
ATOM 12308 O O . ASP B 1 654 ? 20.969 -43.094 -15.578 1 93.69 654 ASP B O 1
ATOM 12312 N N . GLY B 1 655 ? 20.812 -41.719 -13.93 1 94.75 655 GLY B N 1
ATOM 12313 C CA . GLY B 1 655 ? 19.562 -41.156 -14.422 1 94.75 655 GLY B CA 1
ATOM 12314 C C . GLY B 1 655 ? 18.344 -41.938 -14.016 1 94.75 655 GLY B C 1
ATOM 12315 O O . GLY B 1 655 ? 17.297 -41.844 -14.664 1 94.75 655 GLY B O 1
ATOM 12316 N N . LEU B 1 656 ? 18.5 -42.812 -13.062 1 96.94 656 LEU B N 1
ATOM 12317 C CA . LEU B 1 656 ? 17.359 -43.562 -12.531 1 96.94 656 LEU B CA 1
ATOM 12318 C C . LEU B 1 656 ? 16.703 -42.812 -11.391 1 96.94 656 LEU B C 1
ATOM 12320 O O . LEU B 1 656 ? 17.391 -42.188 -10.562 1 96.94 656 LEU B O 1
ATOM 12324 N N . VAL B 1 657 ? 15.391 -42.844 -11.398 1 97.75 657 VAL B N 1
ATOM 12325 C CA . VAL B 1 657 ? 14.609 -42.031 -10.469 1 97.75 657 VAL B CA 1
ATOM 12326 C C . VAL B 1 657 ? 14.484 -42.781 -9.133 1 97.75 657 VAL B C 1
ATOM 12328 O O . VAL B 1 657 ? 13.922 -43.875 -9.07 1 97.75 657 VAL B O 1
ATOM 12331 N N . GLN B 1 658 ? 14.914 -42.125 -8.094 1 97.19 658 GLN B N 1
ATOM 12332 C CA . GLN B 1 658 ? 14.883 -42.719 -6.754 1 97.19 658 GLN B CA 1
ATOM 12333 C C . GLN B 1 658 ? 13.766 -42.094 -5.914 1 97.19 658 GLN B C 1
ATOM 12335 O O . GLN B 1 658 ? 13.336 -42.688 -4.918 1 97.19 658 GLN B O 1
ATOM 12340 N N . GLY B 1 659 ? 13.359 -40.969 -6.305 1 96.62 659 GLY B N 1
ATOM 12341 C CA . GLY B 1 659 ? 12.312 -40.281 -5.574 1 96.62 659 GLY B CA 1
ATOM 12342 C C . GLY B 1 659 ? 11.703 -39.125 -6.355 1 96.62 659 GLY B C 1
ATOM 12343 O O . GLY B 1 659 ? 12.141 -38.812 -7.465 1 96.62 659 GLY B O 1
ATOM 12344 N N . LEU B 1 660 ? 10.664 -38.562 -5.797 1 97.25 660 LEU B N 1
ATOM 12345 C CA . LEU B 1 660 ? 9.984 -37.406 -6.355 1 97.25 660 LEU B CA 1
ATOM 12346 C C . LEU B 1 660 ? 10.094 -36.188 -5.41 1 97.25 660 LEU B C 1
ATOM 12348 O O . LEU B 1 660 ? 10.078 -36.375 -4.191 1 97.25 660 LEU B O 1
ATOM 12352 N N . TRP B 1 661 ? 10.359 -35.062 -6.004 1 96.88 661 TRP B N 1
ATOM 12353 C CA . TRP B 1 661 ? 10.32 -33.812 -5.277 1 96.88 661 TRP B CA 1
ATOM 12354 C C . TRP B 1 661 ? 8.961 -33.125 -5.438 1 96.88 661 TRP B C 1
ATOM 12356 O O . TRP B 1 661 ? 8.453 -33 -6.555 1 96.88 661 TRP B O 1
ATOM 12366 N N . MET B 1 662 ? 8.32 -32.75 -4.289 1 96.06 662 MET B N 1
ATOM 12367 C CA . MET B 1 662 ? 6.953 -32.25 -4.398 1 96.06 662 MET B CA 1
ATOM 12368 C C . MET B 1 662 ? 6.715 -31.078 -3.451 1 96.06 662 MET B C 1
ATOM 12370 O O . MET B 1 662 ? 7.438 -30.922 -2.467 1 96.06 662 MET B O 1
ATOM 12374 N N . ASN B 1 663 ? 5.723 -30.359 -3.873 1 95.19 663 ASN B N 1
ATOM 12375 C CA . ASN B 1 663 ? 5.219 -29.297 -3.006 1 95.19 663 ASN B CA 1
ATOM 12376 C C . ASN B 1 663 ? 4.059 -29.781 -2.141 1 95.19 663 ASN B C 1
ATOM 12378 O O . ASN B 1 663 ? 3.199 -30.531 -2.609 1 95.19 663 ASN B O 1
ATOM 12382 N N . PHE B 1 664 ? 4.09 -29.422 -0.829 1 95.19 664 PHE B N 1
ATOM 12383 C CA . PHE B 1 664 ? 3.062 -29.781 0.144 1 95.19 664 PHE B CA 1
ATOM 12384 C C . PHE B 1 664 ? 2.357 -28.531 0.673 1 95.19 664 PHE B C 1
ATOM 12386 O O . PHE B 1 664 ? 3.01 -27.562 1.074 1 95.19 664 PHE B O 1
ATOM 12393 N N . LEU B 1 665 ? 1.063 -28.578 0.588 1 93.19 665 LEU B N 1
ATOM 12394 C CA . LEU B 1 665 ? 0.32 -27.469 1.174 1 93.19 665 LEU B CA 1
ATOM 12395 C C . LEU B 1 665 ? 0.234 -27.609 2.689 1 93.19 665 LEU B C 1
ATOM 12397 O O . LEU B 1 665 ? -0.165 -28.656 3.197 1 93.19 665 LEU B O 1
ATOM 12401 N N . GLY B 1 666 ? 0.678 -26.547 3.379 1 92.94 666 GLY B N 1
ATOM 12402 C CA . GLY B 1 666 ? 0.663 -26.562 4.832 1 92.94 666 GLY B CA 1
ATOM 12403 C C . GLY B 1 666 ? -0.467 -25.75 5.434 1 92.94 666 GLY B C 1
ATOM 12404 O O . GLY B 1 666 ? -1.521 -25.594 4.812 1 92.94 666 GLY B O 1
ATOM 12405 N N . GLU B 1 667 ? -0.316 -25.422 6.621 1 90.88 667 GLU B N 1
ATOM 12406 C CA . GLU B 1 667 ? -1.326 -24.688 7.375 1 90.88 667 GLU B CA 1
ATOM 12407 C C . GLU B 1 667 ? -1.271 -23.203 7.055 1 90.88 667 GLU B C 1
ATOM 12409 O O . GLU B 1 667 ? -0.276 -22.703 6.52 1 90.88 667 GLU B O 1
ATOM 12414 N N . ARG B 1 668 ? -2.338 -22.516 7.324 1 89.56 668 ARG B N 1
ATOM 12415 C CA . ARG B 1 668 ? -2.387 -21.062 7.195 1 89.56 668 ARG B CA 1
ATOM 12416 C C . ARG B 1 668 ? -1.655 -20.391 8.352 1 89.56 668 ARG B C 1
ATOM 12418 O O . ARG B 1 668 ? -1.899 -20.703 9.516 1 89.56 668 ARG B O 1
ATOM 12425 N N . ASN B 1 669 ? -0.728 -19.484 7.988 1 87.44 669 ASN B N 1
ATOM 12426 C CA . ASN B 1 669 ? 0.03 -18.812 9.031 1 87.44 669 ASN B CA 1
ATOM 12427 C C . ASN B 1 669 ? -0.698 -17.562 9.539 1 87.44 669 ASN B C 1
ATOM 12429 O O . ASN B 1 669 ? -1.796 -17.25 9.07 1 87.44 669 ASN B O 1
ATOM 12433 N N . MET B 1 670 ? -0.156 -16.844 10.492 1 79.94 670 MET B N 1
ATOM 12434 C CA . MET B 1 670 ? -0.787 -15.711 11.172 1 79.94 670 MET B CA 1
ATOM 12435 C C . MET B 1 670 ? -0.942 -14.523 10.227 1 79.94 670 MET B C 1
ATOM 12437 O O . MET B 1 670 ? -1.814 -13.672 10.43 1 79.94 670 MET B O 1
ATOM 12441 N N . ASN B 1 671 ? -0.124 -14.492 9.234 1 80.38 671 ASN B N 1
ATOM 12442 C CA . ASN B 1 671 ? -0.214 -13.406 8.273 1 80.38 671 ASN B CA 1
ATOM 12443 C C . ASN B 1 671 ? -1.229 -13.711 7.176 1 80.38 671 ASN B C 1
ATOM 12445 O O . ASN B 1 671 ? -1.41 -12.914 6.25 1 80.38 671 ASN B O 1
ATOM 12449 N N . GLY B 1 672 ? -1.916 -14.898 7.273 1 80 672 GLY B N 1
ATOM 12450 C CA . GLY B 1 672 ? -2.973 -15.25 6.336 1 80 672 GLY B CA 1
ATOM 12451 C C . GLY B 1 672 ? -2.469 -16 5.121 1 80 672 GLY B C 1
ATOM 12452 O O . GLY B 1 672 ? -3.232 -16.281 4.195 1 80 672 GLY B O 1
ATOM 12453 N N . HIS B 1 673 ? -1.192 -16.312 5.051 1 85.44 673 HIS B N 1
ATOM 12454 C CA . HIS B 1 673 ? -0.636 -17.078 3.938 1 85.44 673 HIS B CA 1
ATOM 12455 C C . HIS B 1 673 ? -0.499 -18.562 4.293 1 85.44 673 HIS B C 1
ATOM 12457 O O . HIS B 1 673 ? -0.34 -18.906 5.465 1 85.44 673 HIS B O 1
ATOM 12463 N N . ASP B 1 674 ? -0.661 -19.328 3.273 1 91.56 674 ASP B N 1
ATOM 12464 C CA . ASP B 1 674 ? -0.475 -20.766 3.486 1 91.56 674 ASP B CA 1
ATOM 12465 C C . ASP B 1 674 ? 1.005 -21.141 3.439 1 91.56 674 ASP B C 1
ATOM 12467 O O . ASP B 1 674 ? 1.728 -20.719 2.531 1 91.56 674 ASP B O 1
ATOM 12471 N N . ASN B 1 675 ? 1.384 -21.828 4.406 1 91.88 675 ASN B N 1
ATOM 12472 C CA . ASN B 1 675 ? 2.736 -22.375 4.375 1 91.88 675 ASN B CA 1
ATOM 12473 C C . ASN B 1 675 ? 2.885 -23.438 3.303 1 91.88 675 ASN B C 1
ATOM 12475 O O . ASN B 1 675 ? 1.939 -24.188 3.027 1 91.88 675 ASN B O 1
ATOM 12479 N N . GLU B 1 676 ? 3.98 -23.438 2.65 1 92.62 676 GLU B N 1
ATOM 12480 C CA . GLU B 1 676 ? 4.301 -24.469 1.669 1 92.62 676 GLU B CA 1
ATOM 12481 C C . GLU B 1 676 ? 5.59 -25.188 2.033 1 92.62 676 GLU B C 1
ATOM 12483 O O . GLU B 1 676 ? 6.562 -24.562 2.459 1 92.62 676 GLU B O 1
ATOM 12488 N N . TYR B 1 677 ? 5.539 -26.484 1.976 1 93.94 677 TYR B N 1
ATOM 12489 C CA . TYR B 1 677 ? 6.719 -27.312 2.213 1 93.94 677 TYR B CA 1
ATOM 12490 C C . TYR B 1 677 ? 7.184 -27.984 0.926 1 93.94 677 TYR B C 1
ATOM 12492 O O . TYR B 1 677 ? 6.367 -28.297 0.053 1 93.94 677 TYR B O 1
ATOM 12500 N N . HIS B 1 678 ? 8.43 -28.078 0.768 1 95.44 678 HIS B N 1
ATOM 12501 C CA . HIS B 1 678 ? 9.039 -28.781 -0.357 1 95.44 678 HIS B CA 1
ATOM 12502 C C . HIS B 1 678 ? 9.867 -29.969 0.117 1 95.44 678 HIS B C 1
ATOM 12504 O O . HIS B 1 678 ? 10.906 -29.797 0.753 1 95.44 678 HIS B O 1
ATOM 12510 N N . LEU B 1 679 ? 9.344 -31.188 -0.211 1 96.06 679 LEU B N 1
ATOM 12511 C CA . LEU B 1 679 ? 9.945 -32.438 0.288 1 96.06 679 LEU B CA 1
ATOM 12512 C C . LEU B 1 679 ? 9.969 -33.5 -0.797 1 96.06 679 LEU B C 1
ATOM 12514 O O . LEU B 1 679 ? 9.203 -33.438 -1.759 1 96.06 679 LEU B O 1
ATOM 12518 N N . GLY B 1 680 ? 10.875 -34.406 -0.576 1 96.5 680 GLY B N 1
ATOM 12519 C CA . GLY B 1 680 ? 10.914 -35.562 -1.467 1 96.5 680 GLY B CA 1
ATOM 12520 C C . GLY B 1 680 ? 10.25 -36.781 -0.882 1 96.5 680 GLY B C 1
ATOM 12521 O O . GLY B 1 680 ? 10.18 -36.938 0.339 1 96.5 680 GLY B O 1
ATOM 12522 N N . ILE B 1 681 ? 9.742 -37.656 -1.762 1 95 681 ILE B N 1
ATOM 12523 C CA . ILE B 1 681 ? 9.227 -38.969 -1.36 1 95 681 ILE B CA 1
ATOM 12524 C C . ILE B 1 681 ? 9.891 -40.062 -2.195 1 95 681 ILE B C 1
ATOM 12526 O O . ILE B 1 681 ? 10.234 -39.844 -3.359 1 95 681 ILE B O 1
ATOM 12530 N N . HIS B 1 682 ? 10.055 -41.156 -1.558 1 94.19 682 HIS B N 1
ATOM 12531 C CA . HIS B 1 682 ? 10.656 -42.281 -2.275 1 94.19 682 HIS B CA 1
ATOM 12532 C C . HIS B 1 682 ? 9.734 -42.781 -3.377 1 94.19 682 HIS B C 1
ATOM 12534 O O . HIS B 1 682 ? 8.516 -42.844 -3.197 1 94.19 682 HIS B O 1
ATOM 12540 N N . ILE B 1 683 ? 10.312 -43.25 -4.434 1 94.5 683 ILE B N 1
ATOM 12541 C CA . ILE B 1 683 ? 9.555 -43.625 -5.617 1 94.5 683 ILE B CA 1
ATOM 12542 C C . ILE B 1 683 ? 8.75 -44.906 -5.312 1 94.5 683 ILE B C 1
ATOM 12544 O O . ILE B 1 683 ? 7.723 -45.156 -5.941 1 94.5 683 ILE B O 1
ATOM 12548 N N . SER B 1 684 ? 9.133 -45.688 -4.344 1 90.56 684 SER B N 1
ATOM 12549 C CA . SER B 1 684 ? 8.438 -46.906 -3.951 1 90.56 684 SER B CA 1
ATOM 12550 C C . SER B 1 684 ? 7.031 -46.594 -3.449 1 90.56 684 SER B C 1
ATOM 12552 O O . SER B 1 684 ? 6.137 -47.438 -3.559 1 90.56 684 SER B O 1
ATOM 12554 N N . THR B 1 685 ? 6.863 -45.469 -2.902 1 89.88 685 THR B N 1
ATOM 12555 C CA . THR B 1 685 ? 5.559 -45.062 -2.402 1 89.88 685 THR B CA 1
ATOM 12556 C C . THR B 1 685 ? 4.543 -44.969 -3.541 1 89.88 685 THR B C 1
ATOM 12558 O O . THR B 1 685 ? 3.371 -45.312 -3.361 1 89.88 685 THR B O 1
ATOM 12561 N N . VAL B 1 686 ? 4.973 -44.625 -4.68 1 93 686 VAL B N 1
ATOM 12562 C CA . VAL B 1 686 ? 4.109 -44.438 -5.844 1 93 686 VAL B CA 1
ATOM 12563 C C . VAL B 1 686 ? 3.889 -45.781 -6.543 1 93 686 VAL B C 1
ATOM 12565 O O . VAL B 1 686 ? 2.822 -46 -7.109 1 93 686 VAL B O 1
ATOM 12568 N N . ARG B 1 687 ? 4.855 -46.594 -6.441 1 90.19 687 ARG B N 1
ATOM 12569 C CA . ARG B 1 687 ? 4.828 -47.875 -7.141 1 90.19 687 ARG B CA 1
ATOM 12570 C C . ARG B 1 687 ? 3.645 -48.75 -6.688 1 90.19 687 ARG B C 1
ATOM 12572 O O . ARG B 1 687 ? 3.051 -49.469 -7.488 1 90.19 687 ARG B O 1
ATOM 12579 N N . THR B 1 688 ? 3.293 -48.656 -5.457 1 83.88 688 THR B N 1
ATOM 12580 C CA . THR B 1 688 ? 2.215 -49.438 -4.879 1 83.88 688 THR B CA 1
ATOM 12581 C C . THR B 1 688 ? 0.901 -49.188 -5.609 1 83.88 688 THR B C 1
ATOM 12583 O O . THR B 1 688 ? 0.139 -50.125 -5.879 1 83.88 688 THR B O 1
ATOM 12586 N N . VAL B 1 689 ? 0.613 -48.031 -5.965 1 91.81 689 VAL B N 1
ATOM 12587 C CA . VAL B 1 689 ? -0.625 -47.625 -6.629 1 91.81 689 VAL B CA 1
ATOM 12588 C C . VAL B 1 689 ? -0.458 -47.75 -8.141 1 91.81 689 VAL B C 1
ATOM 12590 O O . VAL B 1 689 ? -1.36 -48.219 -8.844 1 91.81 689 VAL B O 1
ATOM 12593 N N . LEU B 1 690 ? 0.698 -47.406 -8.641 1 94 690 LEU B N 1
ATOM 12594 C CA . LEU B 1 690 ? 0.956 -47.344 -10.07 1 94 690 LEU B CA 1
ATOM 12595 C C . LEU B 1 690 ? 0.828 -48.75 -10.695 1 94 690 LEU B C 1
ATOM 12597 O O . LEU B 1 690 ? 0.259 -48.906 -11.773 1 94 690 LEU B O 1
ATOM 12601 N N . ASP B 1 691 ? 1.312 -49.75 -10.031 1 92.5 691 ASP B N 1
ATOM 12602 C CA . ASP B 1 691 ? 1.263 -51.094 -10.539 1 92.5 691 ASP B CA 1
ATOM 12603 C C . ASP B 1 691 ? -0.179 -51.594 -10.672 1 92.5 691 ASP B C 1
ATOM 12605 O O . ASP B 1 691 ? -0.523 -52.281 -11.633 1 92.5 691 ASP B O 1
ATOM 12609 N N . ARG B 1 692 ? -0.965 -51.188 -9.75 1 92.12 692 ARG B N 1
ATOM 12610 C CA . ARG B 1 692 ? -2.375 -51.562 -9.805 1 92.12 692 ARG B CA 1
ATOM 12611 C C . ARG B 1 692 ? -3.074 -50.875 -10.977 1 92.12 692 ARG B C 1
ATOM 12613 O O . ARG B 1 692 ? -3.875 -51.5 -11.68 1 92.12 692 ARG B O 1
ATOM 12620 N N . LEU B 1 693 ? -2.771 -49.656 -11.141 1 93.88 693 LEU B N 1
ATOM 12621 C CA . LEU B 1 693 ? -3.359 -48.906 -12.25 1 93.88 693 LEU B CA 1
ATOM 12622 C C . LEU B 1 693 ? -2.877 -49.469 -13.586 1 93.88 693 LEU B C 1
ATOM 12624 O O . LEU B 1 693 ? -3.658 -49.562 -14.539 1 93.88 693 LEU B O 1
ATOM 12628 N N . ARG B 1 694 ? -1.62 -49.812 -13.648 1 92.88 694 ARG B N 1
ATOM 12629 C CA . ARG B 1 694 ? -1.047 -50.375 -14.867 1 92.88 694 ARG B CA 1
ATOM 12630 C C . ARG B 1 694 ? -1.723 -51.688 -15.227 1 92.88 694 ARG B C 1
ATOM 12632 O O . ARG B 1 694 ? -1.856 -52.031 -16.406 1 92.88 694 ARG B O 1
ATOM 12639 N N . ASN B 1 695 ? -2.152 -52.344 -14.227 1 91.31 695 ASN B N 1
ATOM 12640 C CA . ASN B 1 695 ? -2.811 -53.656 -14.445 1 91.31 695 ASN B CA 1
ATOM 12641 C C . ASN B 1 695 ? -4.285 -53.469 -14.789 1 91.31 695 ASN B C 1
ATOM 12643 O O . ASN B 1 695 ? -5.016 -54.438 -14.93 1 91.31 695 ASN B O 1
ATOM 12647 N N . GLY B 1 696 ? -4.77 -52.25 -14.867 1 86.94 696 GLY B N 1
ATOM 12648 C CA . GLY B 1 696 ? -6.105 -51.938 -15.367 1 86.94 696 GLY B CA 1
ATOM 12649 C C . GLY B 1 696 ? -7.133 -51.812 -14.258 1 86.94 696 GLY B C 1
ATOM 12650 O O . GLY B 1 696 ? -8.336 -51.75 -14.523 1 86.94 696 GLY B O 1
ATOM 12651 N N . GLU B 1 697 ? -6.688 -51.844 -12.977 1 87.81 697 GLU B N 1
ATOM 12652 C CA . GLU B 1 697 ? -7.633 -51.656 -11.875 1 87.81 697 GLU B CA 1
ATOM 12653 C C . GLU B 1 697 ? -8.242 -50.25 -11.898 1 87.81 697 GLU B C 1
ATOM 12655 O O . GLU B 1 697 ? -7.516 -49.25 -11.93 1 87.81 697 GLU B O 1
ATOM 12660 N N . GLU B 1 698 ? -9.57 -50.375 -12.109 1 81.56 698 GLU B N 1
ATOM 12661 C CA . GLU B 1 698 ? -10.289 -49.094 -12.023 1 81.56 698 GLU B CA 1
ATOM 12662 C C . GLU B 1 698 ? -10.734 -48.812 -10.594 1 81.56 698 GLU B C 1
ATOM 12664 O O . GLU B 1 698 ? -11.055 -49.719 -9.844 1 81.56 698 GLU B O 1
ATOM 12669 N N . HIS B 1 699 ? -10.656 -47.656 -10.023 1 82.38 699 HIS B N 1
ATOM 12670 C CA . HIS B 1 699 ? -11.094 -47.25 -8.688 1 82.38 699 HIS B CA 1
ATOM 12671 C C . HIS B 1 699 ? -10.258 -47.938 -7.605 1 82.38 699 HIS B C 1
ATOM 12673 O O . HIS B 1 699 ? -10.797 -48.625 -6.746 1 82.38 699 HIS B O 1
ATOM 12679 N N . VAL B 1 700 ? -9.078 -47.719 -7.684 1 88.44 700 VAL B N 1
ATOM 12680 C CA . VAL B 1 700 ? -8.125 -48.312 -6.742 1 88.44 700 VAL B CA 1
ATOM 12681 C C . VAL B 1 700 ? -8.492 -47.875 -5.316 1 88.44 700 VAL B C 1
ATOM 12683 O O . VAL B 1 700 ? -8.664 -46.688 -5.031 1 88.44 700 VAL B O 1
ATOM 12686 N N . ALA B 1 701 ? -8.773 -48.875 -4.449 1 90.56 701 ALA B N 1
ATOM 12687 C CA . ALA B 1 701 ? -9.008 -48.625 -3.025 1 90.56 701 ALA B CA 1
ATOM 12688 C C . ALA B 1 701 ? -7.898 -49.25 -2.178 1 90.56 701 ALA B C 1
ATOM 12690 O O . ALA B 1 701 ? -7.512 -50.406 -2.385 1 90.56 701 ALA B O 1
ATOM 12691 N N . LEU B 1 702 ? -7.359 -48.469 -1.329 1 91.81 702 LEU B N 1
ATOM 12692 C CA . LEU B 1 702 ? -6.316 -48.938 -0.424 1 91.81 702 LEU B CA 1
ATOM 12693 C C . LEU B 1 702 ? -6.891 -49.219 0.959 1 91.81 702 LEU B C 1
ATOM 12695 O O . LEU B 1 702 ? -7.758 -48.5 1.443 1 91.81 702 LEU B O 1
ATOM 12699 N N . ARG B 1 703 ? -6.43 -50.281 1.496 1 93.5 703 ARG B N 1
ATOM 12700 C CA . ARG B 1 703 ? -6.82 -50.531 2.877 1 93.5 703 ARG B CA 1
ATOM 12701 C C . ARG B 1 703 ? -5.934 -49.781 3.852 1 93.5 703 ARG B C 1
ATOM 12703 O O . ARG B 1 703 ? -4.75 -49.562 3.582 1 93.5 703 ARG B O 1
ATOM 12710 N N . SER B 1 704 ? -6.543 -49.344 4.918 1 92.88 704 SER B N 1
ATOM 12711 C CA . SER B 1 704 ? -5.812 -48.469 5.852 1 92.88 704 SER B CA 1
ATOM 12712 C C . SER B 1 704 ? -6.305 -48.688 7.281 1 92.88 704 SER B C 1
ATOM 12714 O O . SER B 1 704 ? -7.465 -49.031 7.5 1 92.88 704 SER B O 1
ATOM 12716 N N . ILE B 1 705 ? -5.387 -48.531 8.227 1 92.5 705 ILE B N 1
ATOM 12717 C CA . ILE B 1 705 ? -5.773 -48.531 9.633 1 92.5 705 ILE B CA 1
ATOM 12718 C C . ILE B 1 705 ? -6.359 -47.188 10.031 1 92.5 705 ILE B C 1
ATOM 12720 O O . ILE B 1 705 ? -6.781 -47 11.172 1 92.5 705 ILE B O 1
ATOM 12724 N N . ASN B 1 706 ? -6.426 -46.25 9.203 1 92.88 706 ASN B N 1
ATOM 12725 C CA . ASN B 1 706 ? -7.074 -44.938 9.383 1 92.88 706 ASN B CA 1
ATOM 12726 C C . ASN B 1 706 ? -6.609 -44.281 10.664 1 92.88 706 ASN B C 1
ATOM 12728 O O . ASN B 1 706 ? -7.43 -43.812 11.469 1 92.88 706 ASN B O 1
ATOM 12732 N N . ALA B 1 707 ? -5.277 -44.156 10.844 1 94.12 707 ALA B N 1
ATOM 12733 C CA . ALA B 1 707 ? -4.664 -43.5 11.992 1 94.12 707 ALA B CA 1
ATOM 12734 C C . ALA B 1 707 ? -3.48 -42.656 11.57 1 94.12 707 ALA B C 1
ATOM 12736 O O . ALA B 1 707 ? -2.805 -42.969 10.586 1 94.12 707 ALA B O 1
ATOM 12737 N N . GLU B 1 708 ? -3.348 -41.625 12.289 1 94.75 708 GLU B N 1
ATOM 12738 C CA . GLU B 1 708 ? -2.176 -40.75 12.125 1 94.75 708 GLU B CA 1
ATOM 12739 C C . GLU B 1 708 ? -1.084 -41.125 13.125 1 94.75 708 GLU B C 1
ATOM 12741 O O . GLU B 1 708 ? -1.345 -41.219 14.328 1 94.75 708 GLU B O 1
ATOM 12746 N N . LEU B 1 709 ? 0.09 -41.281 12.625 1 95.31 709 LEU B N 1
ATOM 12747 C CA . LEU B 1 709 ? 1.203 -41.688 13.461 1 95.31 709 LEU B CA 1
ATOM 12748 C C . LEU B 1 709 ? 2.219 -40.562 13.633 1 95.31 709 LEU B C 1
ATOM 12750 O O . LEU B 1 709 ? 2.344 -39.719 12.766 1 95.31 709 LEU B O 1
ATOM 12754 N N . MET B 1 710 ? 2.873 -40.594 14.711 1 94.12 710 MET B N 1
ATOM 12755 C CA . MET B 1 710 ? 3.947 -39.625 14.977 1 94.12 710 MET B CA 1
ATOM 12756 C C . MET B 1 710 ? 5.18 -40.344 15.531 1 94.12 710 MET B C 1
ATOM 12758 O O . MET B 1 710 ? 5.055 -41.281 16.328 1 94.12 710 MET B O 1
ATOM 12762 N N . PRO B 1 711 ? 6.309 -39.906 15.125 1 94.06 711 PRO B N 1
ATOM 12763 C CA . PRO B 1 711 ? 7.523 -40.531 15.664 1 94.06 711 PRO B CA 1
ATOM 12764 C C . PRO B 1 711 ? 7.793 -40.125 17.109 1 94.06 711 PRO B C 1
ATOM 12766 O O . PRO B 1 711 ? 7.469 -39 17.531 1 94.06 711 PRO B O 1
ATOM 12769 N N . VAL B 1 712 ? 8.383 -41.094 17.797 1 94.62 712 VAL B N 1
ATOM 12770 C CA . VAL B 1 712 ? 8.734 -40.875 19.203 1 94.62 712 VAL B CA 1
ATOM 12771 C C . VAL B 1 712 ? 10.195 -41.219 19.422 1 94.62 712 VAL B C 1
ATOM 12773 O O . VAL B 1 712 ? 10.68 -42.25 18.953 1 94.62 712 VAL B O 1
ATOM 12776 N N . GLN B 1 713 ? 10.852 -40.375 20.156 1 92.06 713 GLN B N 1
ATOM 12777 C CA . GLN B 1 713 ? 12.234 -40.656 20.531 1 92.06 713 GLN B CA 1
ATOM 12778 C C . GLN B 1 713 ? 12.297 -41.781 21.578 1 92.06 713 GLN B C 1
ATOM 12780 O O . GLN B 1 713 ? 11.398 -41.906 22.406 1 92.06 713 GLN B O 1
ATOM 12785 N N . MET B 1 714 ? 13.398 -42.5 21.531 1 93.69 714 MET B N 1
ATOM 12786 C CA . MET B 1 714 ? 13.547 -43.656 22.391 1 93.69 714 MET B CA 1
ATOM 12787 C C . MET B 1 714 ? 13.516 -43.25 23.859 1 93.69 714 MET B C 1
ATOM 12789 O O . MET B 1 714 ? 12.969 -43.969 24.703 1 93.69 714 MET B O 1
ATOM 12793 N N . ALA B 1 715 ? 14.156 -42.094 24.188 1 93.44 715 ALA B N 1
ATOM 12794 C CA . ALA B 1 715 ? 14.141 -41.625 25.562 1 93.44 715 ALA B CA 1
ATOM 12795 C C . ALA B 1 715 ? 12.711 -41.375 26.047 1 93.44 715 ALA B C 1
ATOM 12797 O O . ALA B 1 715 ? 12.383 -41.656 27.203 1 93.44 715 ALA B O 1
ATOM 12798 N N . GLN B 1 716 ? 11.906 -40.875 25.219 1 93.69 716 GLN B N 1
ATOM 12799 C CA . GLN B 1 716 ? 10.5 -40.656 25.547 1 93.69 716 GLN B CA 1
ATOM 12800 C C . GLN B 1 716 ? 9.742 -41.969 25.672 1 93.69 716 GLN B C 1
ATOM 12802 O O . GLN B 1 716 ? 8.93 -42.156 26.578 1 93.69 716 GLN B O 1
ATOM 12807 N N . ALA B 1 717 ? 9.984 -42.875 24.75 1 95.38 717 ALA B N 1
ATOM 12808 C CA . ALA B 1 717 ? 9.344 -44.188 24.781 1 95.38 717 ALA B CA 1
ATOM 12809 C C . ALA B 1 717 ? 9.672 -44.938 26.078 1 95.38 717 ALA B C 1
ATOM 12811 O O . ALA B 1 717 ? 8.797 -45.594 26.656 1 95.38 717 ALA B O 1
ATOM 12812 N N . ALA B 1 718 ? 10.906 -44.812 26.469 1 94.5 718 ALA B N 1
ATOM 12813 C CA . ALA B 1 718 ? 11.32 -45.438 27.719 1 94.5 718 ALA B CA 1
ATOM 12814 C C . ALA B 1 718 ? 10.555 -44.844 28.906 1 94.5 718 ALA B C 1
ATOM 12816 O O . ALA B 1 718 ? 10.133 -45.562 29.797 1 94.5 718 ALA B O 1
ATOM 12817 N N . ALA B 1 719 ? 10.398 -43.594 28.859 1 93.5 719 ALA B N 1
ATOM 12818 C CA . ALA B 1 719 ? 9.656 -42.906 29.922 1 93.5 719 ALA B CA 1
ATOM 12819 C C . ALA B 1 719 ? 8.188 -43.312 29.922 1 93.5 719 ALA B C 1
ATOM 12821 O O . ALA B 1 719 ? 7.52 -43.25 30.953 1 93.5 719 ALA B O 1
ATOM 12822 N N . MET B 1 720 ? 7.754 -43.844 28.781 1 95.12 720 MET B N 1
ATOM 12823 C CA . MET B 1 720 ? 6.363 -44.281 28.641 1 95.12 720 MET B CA 1
ATOM 12824 C C . MET B 1 720 ? 6.203 -45.75 29.047 1 95.12 720 MET B C 1
ATOM 12826 O O . MET B 1 720 ? 5.086 -46.25 29.078 1 95.12 720 MET B O 1
ATOM 12830 N N . GLY B 1 721 ? 7.254 -46.438 29.297 1 94.44 721 GLY B N 1
ATOM 12831 C CA . GLY B 1 721 ? 7.156 -47.781 29.844 1 94.44 721 GLY B CA 1
ATOM 12832 C C . GLY B 1 721 ? 7.758 -48.844 28.922 1 94.44 721 GLY B C 1
ATOM 12833 O O . GLY B 1 721 ? 7.562 -50.031 29.141 1 94.44 721 GLY B O 1
ATOM 12834 N N . LEU B 1 722 ? 8.398 -48.375 27.969 1 95.31 722 LEU B N 1
ATOM 12835 C CA . LEU B 1 722 ? 9.023 -49.344 27.062 1 95.31 722 LEU B CA 1
ATOM 12836 C C . LEU B 1 722 ? 10.117 -50.125 27.781 1 95.31 722 LEU B C 1
ATOM 12838 O O . LEU B 1 722 ? 10.984 -49.531 28.422 1 95.31 722 LEU B O 1
ATOM 12842 N N . SER B 1 723 ? 10.211 -51.406 27.578 1 95.12 723 SER B N 1
ATOM 12843 C CA . SER B 1 723 ? 11.164 -52.281 28.281 1 95.12 723 SER B CA 1
ATOM 12844 C C . SER B 1 723 ? 12.539 -52.219 27.609 1 95.12 723 SER B C 1
ATOM 12846 O O . SER B 1 723 ? 12.656 -51.844 26.438 1 95.12 723 SER B O 1
ATOM 12848 N N . ASP B 1 724 ? 13.539 -52.656 28.312 1 94.44 724 ASP B N 1
ATOM 12849 C CA . ASP B 1 724 ? 14.898 -52.719 27.781 1 94.44 724 ASP B CA 1
ATOM 12850 C C . ASP B 1 724 ? 15.008 -53.75 26.672 1 94.44 724 ASP B C 1
ATOM 12852 O O . ASP B 1 724 ? 15.789 -53.594 25.734 1 94.44 724 ASP B O 1
ATOM 12856 N N . GLU B 1 725 ? 14.211 -54.688 26.75 1 95.19 725 GLU B N 1
ATOM 12857 C CA . GLU B 1 725 ? 14.188 -55.688 25.719 1 95.19 725 GLU B CA 1
ATOM 12858 C C . GLU B 1 725 ? 13.727 -55.094 24.375 1 95.19 725 GLU B C 1
ATOM 12860 O O . GLU B 1 725 ? 14.328 -55.375 23.344 1 95.19 725 GLU B O 1
ATOM 12865 N N . TRP B 1 726 ? 12.75 -54.312 24.469 1 95.62 726 TRP B N 1
ATOM 12866 C CA . TRP B 1 726 ? 12.227 -53.719 23.25 1 95.62 726 TRP B CA 1
ATOM 12867 C C . TRP B 1 726 ? 13.18 -52.656 22.703 1 95.62 726 TRP B C 1
ATOM 12869 O O . TRP B 1 726 ? 13.289 -52.5 21.5 1 95.62 726 TRP B O 1
ATOM 12879 N N . ILE B 1 727 ? 13.859 -51.938 23.594 1 95.62 727 ILE B N 1
ATOM 12880 C CA . ILE B 1 727 ? 14.867 -50.969 23.156 1 95.62 727 ILE B CA 1
ATOM 12881 C C . ILE B 1 727 ? 15.953 -51.719 22.359 1 95.62 727 ILE B C 1
ATOM 12883 O O . ILE B 1 727 ? 16.359 -51.25 21.281 1 95.62 727 ILE B O 1
ATOM 12887 N N . SER B 1 728 ? 16.328 -52.812 22.875 1 95.31 728 SER B N 1
ATOM 12888 C CA . SER B 1 728 ? 17.344 -53.625 22.188 1 95.31 728 SER B CA 1
ATOM 12889 C C . SER B 1 728 ? 16.812 -54.125 20.859 1 95.31 728 SER B C 1
ATOM 12891 O O . SER B 1 728 ? 17.547 -54.219 19.875 1 95.31 728 SER B O 1
ATOM 12893 N N . LYS B 1 729 ? 15.594 -54.5 20.797 1 95.69 729 LYS B N 1
ATOM 12894 C CA . LYS B 1 729 ? 14.977 -54.969 19.562 1 95.69 729 LYS B CA 1
ATOM 12895 C C . LYS B 1 729 ? 14.969 -53.875 18.5 1 95.69 729 LYS B C 1
ATOM 12897 O O . LYS B 1 729 ? 15.211 -54.156 17.328 1 95.69 729 LYS B O 1
ATOM 12902 N N . VAL B 1 730 ? 14.656 -52.656 18.906 1 95.94 730 VAL B N 1
ATOM 12903 C CA . VAL B 1 730 ? 14.617 -51.531 17.984 1 95.94 730 VAL B CA 1
ATOM 12904 C C . VAL B 1 730 ? 16.016 -51.25 17.438 1 95.94 730 VAL B C 1
ATOM 12906 O O . VAL B 1 730 ? 16.188 -51.031 16.234 1 95.94 730 VAL B O 1
ATOM 12909 N N . GLU B 1 731 ? 17.047 -51.281 18.344 1 94.62 731 GLU B N 1
ATOM 12910 C CA . GLU B 1 731 ? 18.422 -51.031 17.969 1 94.62 731 GLU B CA 1
ATOM 12911 C C . GLU B 1 731 ? 18.922 -52.094 16.969 1 94.62 731 GLU B C 1
ATOM 12913 O O . GLU B 1 731 ? 19.703 -51.781 16.078 1 94.62 731 GLU B O 1
ATOM 12918 N N . GLN B 1 732 ? 18.422 -53.25 17.141 1 94.38 732 GLN B N 1
ATOM 12919 C CA . GLN B 1 732 ? 18.812 -54.344 16.266 1 94.38 732 GLN B CA 1
ATOM 12920 C C . GLN B 1 732 ? 18.078 -54.281 14.93 1 94.38 732 GLN B C 1
ATOM 12922 O O . GLN B 1 732 ? 18.656 -54.562 13.875 1 94.38 732 GLN B O 1
ATOM 12927 N N . ALA B 1 733 ? 16.875 -53.906 15.023 1 93.75 733 ALA B N 1
ATOM 12928 C CA . ALA B 1 733 ? 16.031 -53.844 13.82 1 93.75 733 ALA B CA 1
ATOM 12929 C C . ALA B 1 733 ? 16.531 -52.75 12.875 1 93.75 733 ALA B C 1
ATOM 12931 O O . ALA B 1 733 ? 16.484 -52.906 11.648 1 93.75 733 ALA B O 1
ATOM 12932 N N . ASN B 1 734 ? 16.938 -51.656 13.422 1 93.19 734 ASN B N 1
ATOM 12933 C CA . ASN B 1 734 ? 17.438 -50.562 12.617 1 93.19 734 ASN B CA 1
ATOM 12934 C C . ASN B 1 734 ? 18.609 -49.844 13.289 1 93.19 734 ASN B C 1
ATOM 12936 O O . ASN B 1 734 ? 18.406 -48.969 14.125 1 93.19 734 ASN B O 1
ATOM 12940 N N . PRO B 1 735 ? 19.766 -50.062 12.844 1 90.12 735 PRO B N 1
ATOM 12941 C CA . PRO B 1 735 ? 20.938 -49.438 13.484 1 90.12 735 PRO B CA 1
ATOM 12942 C C . PRO B 1 735 ? 21.094 -47.969 13.156 1 90.12 735 PRO B C 1
ATOM 12944 O O . PRO B 1 735 ? 21.797 -47.25 13.867 1 90.12 735 PRO B O 1
ATOM 12947 N N . SER B 1 736 ? 20.484 -47.562 12.141 1 87.06 736 SER B N 1
ATOM 12948 C CA . SER B 1 736 ? 20.703 -46.188 11.672 1 87.06 736 SER B CA 1
ATOM 12949 C C . SER B 1 736 ? 19.688 -45.219 12.266 1 87.06 736 SER B C 1
ATOM 12951 O O . SER B 1 736 ? 19.922 -44 12.312 1 87.06 736 SER B O 1
ATOM 12953 N N . LYS B 1 737 ? 18.531 -45.656 12.664 1 89.44 737 LYS B N 1
ATOM 12954 C CA . LYS B 1 737 ? 17.469 -44.812 13.18 1 89.44 737 LYS B CA 1
ATOM 12955 C C . LYS B 1 737 ? 16.703 -45.5 14.305 1 89.44 737 LYS B C 1
ATOM 12957 O O . LYS B 1 737 ? 15.922 -46.406 14.062 1 89.44 737 LYS B O 1
ATOM 12962 N N . HIS B 1 738 ? 16.906 -45.031 15.438 1 93.56 738 HIS B N 1
ATOM 12963 C CA . HIS B 1 738 ? 16.219 -45.562 16.609 1 93.56 738 HIS B CA 1
ATOM 12964 C C . HIS B 1 738 ? 14.977 -44.75 16.938 1 93.56 738 HIS B C 1
ATOM 12966 O O . HIS B 1 738 ? 15.086 -43.688 17.547 1 93.56 738 HIS B O 1
ATOM 12972 N N . GLN B 1 739 ? 13.812 -45.281 16.531 1 93.88 739 GLN B N 1
ATOM 12973 C CA . GLN B 1 739 ? 12.562 -44.562 16.828 1 93.88 739 GLN B CA 1
ATOM 12974 C C . GLN B 1 739 ? 11.375 -45.531 16.781 1 93.88 739 GLN B C 1
ATOM 12976 O O . GLN B 1 739 ? 11.484 -46.656 16.25 1 93.88 739 GLN B O 1
ATOM 12981 N N . LEU B 1 740 ? 10.336 -45.219 17.359 1 95.81 740 LEU B N 1
ATOM 12982 C CA . LEU B 1 740 ? 9.047 -45.906 17.281 1 95.81 740 LEU B CA 1
ATOM 12983 C C . LEU B 1 740 ? 7.941 -44.906 16.906 1 95.81 740 LEU B C 1
ATOM 12985 O O . LEU B 1 740 ? 8.203 -43.719 16.703 1 95.81 740 LEU B O 1
ATOM 12989 N N . PHE B 1 741 ? 6.746 -45.469 16.719 1 96.06 741 PHE B N 1
ATOM 12990 C CA . PHE B 1 741 ? 5.648 -44.594 16.297 1 96.06 741 PHE B CA 1
ATOM 12991 C C . PHE B 1 741 ? 4.484 -44.688 17.281 1 96.06 741 PHE B C 1
ATOM 12993 O O . PHE B 1 741 ? 4.199 -45.75 17.812 1 96.06 741 PHE B O 1
ATOM 13000 N N . MET B 1 742 ? 3.92 -43.531 17.5 1 96.38 742 MET B N 1
ATOM 13001 C CA . MET B 1 742 ? 2.758 -43.438 18.375 1 96.38 742 MET B CA 1
ATOM 13002 C C . MET B 1 742 ? 1.523 -43 17.594 1 96.38 742 MET B C 1
ATOM 13004 O O . MET B 1 742 ? 1.631 -42.219 16.625 1 96.38 742 MET B O 1
ATOM 13008 N N . ILE B 1 743 ? 0.365 -43.562 17.984 1 96.12 743 ILE B N 1
ATOM 13009 C CA . ILE B 1 743 ? -0.893 -43.125 17.375 1 96.12 743 ILE B CA 1
ATOM 13010 C C . ILE B 1 743 ? -1.245 -41.719 17.859 1 96.12 743 ILE B C 1
ATOM 13012 O O . ILE B 1 743 ? -1.536 -41.5 19.047 1 96.12 743 ILE B O 1
ATOM 13016 N N . ARG B 1 744 ? -1.215 -40.844 16.922 1 94.56 744 ARG B N 1
ATOM 13017 C CA . ARG B 1 744 ? -1.543 -39.438 17.25 1 94.56 744 ARG B CA 1
ATOM 13018 C C . ARG B 1 744 ? -3.051 -39.219 17.219 1 94.56 744 ARG B C 1
ATOM 13020 O O . ARG B 1 744 ? -3.592 -38.5 18.062 1 94.56 744 ARG B O 1
ATOM 13027 N N . ARG B 1 745 ? -3.736 -39.781 16.156 1 93.81 745 ARG B N 1
ATOM 13028 C CA . ARG B 1 745 ? -5.176 -39.656 15.984 1 93.81 745 ARG B CA 1
ATOM 13029 C C . ARG B 1 745 ? -5.77 -40.875 15.273 1 93.81 745 ARG B C 1
ATOM 13031 O O . ARG B 1 745 ? -5.102 -41.5 14.453 1 93.81 745 ARG B O 1
ATOM 13038 N N . THR B 1 746 ? -6.941 -41.156 15.617 1 94.31 746 THR B N 1
ATOM 13039 C CA . THR B 1 746 ? -7.719 -42.156 14.898 1 94.31 746 THR B CA 1
ATOM 13040 C C . THR B 1 746 ? -8.875 -41.5 14.148 1 94.31 746 THR B C 1
ATOM 13042 O O . THR B 1 746 ? -9.328 -40.438 14.516 1 94.31 746 THR B O 1
ATOM 13045 N N . GLU B 1 747 ? -9.273 -42.031 13.078 1 94.06 747 GLU B N 1
ATOM 13046 C CA . GLU B 1 747 ? -10.359 -41.5 12.273 1 94.06 747 GLU B CA 1
ATOM 13047 C C . GLU B 1 747 ? -11.719 -41.844 12.859 1 94.06 747 GLU B C 1
ATOM 13049 O O . GLU B 1 747 ? -11.938 -42.969 13.289 1 94.06 747 GLU B O 1
ATOM 13054 N N . ALA B 1 748 ? -12.57 -40.844 12.805 1 91.56 748 ALA B N 1
ATOM 13055 C CA . ALA B 1 748 ? -13.891 -41.031 13.391 1 91.56 748 ALA B CA 1
ATOM 13056 C C . ALA B 1 748 ? -14.672 -42.094 12.648 1 91.56 748 ALA B C 1
ATOM 13058 O O . ALA B 1 748 ? -14.656 -42.156 11.422 1 91.56 748 ALA B O 1
ATOM 13059 N N . ALA B 1 749 ? -15.352 -43 13.422 1 87.31 749 ALA B N 1
ATOM 13060 C CA . ALA B 1 749 ? -16.281 -44 12.938 1 87.31 749 ALA B CA 1
ATOM 13061 C C . ALA B 1 749 ? -15.555 -45.062 12.125 1 87.31 749 ALA B C 1
ATOM 13063 O O . ALA B 1 749 ? -16.172 -45.75 11.312 1 87.31 749 ALA B O 1
ATOM 13064 N N . SER B 1 750 ? -14.227 -45.219 12.258 1 91.38 750 SER B N 1
ATOM 13065 C CA . SER B 1 750 ? -13.477 -46.281 11.562 1 91.38 750 SER B CA 1
ATOM 13066 C C . SER B 1 750 ? -13.422 -47.562 12.383 1 91.38 750 SER B C 1
ATOM 13068 O O . SER B 1 750 ? -13.578 -47.531 13.602 1 91.38 750 SER B O 1
ATOM 13070 N N . GLU B 1 751 ? -13.141 -48.656 11.734 1 92.69 751 GLU B N 1
ATOM 13071 C CA . GLU B 1 751 ? -13.023 -49.938 12.406 1 92.69 751 GLU B CA 1
ATOM 13072 C C . GLU B 1 751 ? -11.797 -50 13.312 1 92.69 751 GLU B C 1
ATOM 13074 O O . GLU B 1 751 ? -11.828 -50.594 14.391 1 92.69 751 GLU B O 1
ATOM 13079 N N . SER B 1 752 ? -10.797 -49.406 12.883 1 93.94 752 SER B N 1
ATOM 13080 C CA . SER B 1 752 ? -9.547 -49.438 13.641 1 93.94 752 SER B CA 1
ATOM 13081 C C . SER B 1 752 ? -9.672 -48.625 14.922 1 93.94 752 SER B C 1
ATOM 13083 O O . SER B 1 752 ? -9.016 -48.906 15.922 1 93.94 752 SER B O 1
ATOM 13085 N N . ALA B 1 753 ? -10.523 -47.625 14.812 1 93.31 753 ALA B N 1
ATOM 13086 C CA . ALA B 1 753 ? -10.68 -46.75 15.961 1 93.31 753 ALA B CA 1
ATOM 13087 C C . ALA B 1 753 ? -11.344 -47.469 17.125 1 93.31 753 ALA B C 1
ATOM 13089 O O . ALA B 1 753 ? -11.281 -47 18.266 1 93.31 753 ALA B O 1
ATOM 13090 N N . LYS B 1 754 ? -11.922 -48.562 16.875 1 93.62 754 LYS B N 1
ATOM 13091 C CA . LYS B 1 754 ? -12.547 -49.375 17.922 1 93.62 754 LYS B CA 1
ATOM 13092 C C . LYS B 1 754 ? -11.5 -50.062 18.781 1 93.62 754 LYS B C 1
ATOM 13094 O O . LYS B 1 754 ? -11.758 -50.438 19.922 1 93.62 754 LYS B O 1
ATOM 13099 N N . VAL B 1 755 ? -10.359 -50.25 18.156 1 96.06 755 VAL B N 1
ATOM 13100 C CA . VAL B 1 755 ? -9.328 -51.031 18.812 1 96.06 755 VAL B CA 1
ATOM 13101 C C . VAL B 1 755 ? -8.164 -50.125 19.219 1 96.06 755 VAL B C 1
ATOM 13103 O O . VAL B 1 755 ? -7.699 -50.188 20.359 1 96.06 755 VAL B O 1
ATOM 13106 N N . LEU B 1 756 ? -7.723 -49.375 18.297 1 95.88 756 LEU B N 1
ATOM 13107 C CA . LEU B 1 756 ? -6.574 -48.5 18.531 1 95.88 756 LEU B CA 1
ATOM 13108 C C . LEU B 1 756 ? -6.992 -47.25 19.25 1 95.88 756 LEU B C 1
ATOM 13110 O O . LEU B 1 756 ? -8.062 -46.688 18.984 1 95.88 756 LEU B O 1
ATOM 13114 N N . LYS B 1 757 ? -6.129 -46.781 20.141 1 95.06 757 LYS B N 1
ATOM 13115 C CA . LYS B 1 757 ? -6.375 -45.562 20.875 1 95.06 757 LYS B CA 1
ATOM 13116 C C . LYS B 1 757 ? -5.23 -44.562 20.688 1 95.06 757 LYS B C 1
ATOM 13118 O O . LYS B 1 757 ? -4.098 -44.969 20.406 1 95.06 757 LYS B O 1
ATOM 13123 N N . GLU B 1 758 ? -5.578 -43.375 20.812 1 94.25 758 GLU B N 1
ATOM 13124 C CA . GLU B 1 758 ? -4.547 -42.344 20.781 1 94.25 758 GLU B CA 1
ATOM 13125 C C . GLU B 1 758 ? -3.502 -42.562 21.859 1 94.25 758 GLU B C 1
ATOM 13127 O O . GLU B 1 758 ? -3.836 -42.969 22.984 1 94.25 758 GLU B O 1
ATOM 13132 N N . LEU B 1 759 ? -2.252 -42.406 21.531 1 94.44 759 LEU B N 1
ATOM 13133 C CA . LEU B 1 759 ? -1.091 -42.5 22.422 1 94.44 759 LEU B CA 1
ATOM 13134 C C . LEU B 1 759 ? -0.628 -43.969 22.531 1 94.44 759 LEU B C 1
ATOM 13136 O O . LEU B 1 759 ? 0.315 -44.25 23.281 1 94.44 759 LEU B O 1
ATOM 13140 N N . ASP B 1 760 ? -1.333 -44.844 21.797 1 96.69 760 ASP B N 1
ATOM 13141 C CA . ASP B 1 760 ? -0.765 -46.188 21.656 1 96.69 760 ASP B CA 1
ATOM 13142 C C . ASP B 1 760 ? 0.6 -46.125 20.984 1 96.69 760 ASP B C 1
ATOM 13144 O O . ASP B 1 760 ? 0.765 -45.469 19.953 1 96.69 760 ASP B O 1
ATOM 13148 N N . LEU B 1 761 ? 1.583 -46.781 21.625 1 97.25 761 LEU B N 1
ATOM 13149 C CA . LEU B 1 761 ? 2.887 -46.906 20.984 1 97.25 761 LEU B CA 1
ATOM 13150 C C . LEU B 1 761 ? 2.971 -48.219 20.188 1 97.25 761 LEU B C 1
ATOM 13152 O O . LEU B 1 761 ? 2.768 -49.281 20.734 1 97.25 761 LEU B O 1
ATOM 13156 N N . ILE B 1 762 ? 3.256 -48.125 18.938 1 97.12 762 ILE B N 1
ATOM 13157 C CA . ILE B 1 762 ? 3.338 -49.312 18.078 1 97.12 762 ILE B CA 1
ATOM 13158 C C . ILE B 1 762 ? 4.738 -49.906 18.156 1 97.12 762 ILE B C 1
ATOM 13160 O O . ILE B 1 762 ? 5.73 -49.25 17.875 1 97.12 762 ILE B O 1
ATOM 13164 N N . LEU B 1 763 ? 4.789 -51.125 18.469 1 96.88 763 LEU B N 1
ATOM 13165 C CA . LEU B 1 763 ? 6.07 -51.812 18.625 1 96.88 763 LEU B CA 1
ATOM 13166 C C . LEU B 1 763 ? 6.359 -52.719 17.422 1 96.88 763 LEU B C 1
ATOM 13168 O O . LEU B 1 763 ? 7.445 -52.625 16.844 1 96.88 763 LEU B O 1
ATOM 13172 N N . SER B 1 764 ? 5.441 -53.469 17.047 1 96.62 764 SER B N 1
ATOM 13173 C CA . SER B 1 764 ? 5.605 -54.375 15.898 1 96.62 764 SER B CA 1
ATOM 13174 C C . SER B 1 764 ? 4.281 -54.594 15.18 1 96.62 764 SER B C 1
ATOM 13176 O O . SER B 1 764 ? 3.213 -54.438 15.781 1 96.62 764 SER B O 1
ATOM 13178 N N . VAL B 1 765 ? 4.332 -54.844 13.945 1 96.62 765 VAL B N 1
ATOM 13179 C CA . VAL B 1 765 ? 3.207 -55.188 13.094 1 96.62 765 VAL B CA 1
ATOM 13180 C C . VAL B 1 765 ? 3.492 -56.531 12.391 1 96.62 765 VAL B C 1
ATOM 13182 O O . VAL B 1 765 ? 4.488 -56.656 11.68 1 96.62 765 VAL B O 1
ATOM 13185 N N . ASN B 1 766 ? 2.645 -57.469 12.625 1 95.88 766 ASN B N 1
ATOM 13186 C CA . ASN B 1 766 ? 2.82 -58.812 12.102 1 95.88 766 ASN B CA 1
ATOM 13187 C C . ASN B 1 766 ? 4.203 -59.375 12.422 1 95.88 766 ASN B C 1
ATOM 13189 O O . ASN B 1 766 ? 4.883 -59.906 11.547 1 95.88 766 ASN B O 1
ATOM 13193 N N . GLY B 1 767 ? 4.668 -58.969 13.555 1 92.81 767 GLY B N 1
ATOM 13194 C CA . GLY B 1 767 ? 5.906 -59.562 14.062 1 92.81 767 GLY B CA 1
ATOM 13195 C C . GLY B 1 767 ? 7.133 -58.75 13.703 1 92.81 767 GLY B C 1
ATOM 13196 O O . GLY B 1 767 ? 8.234 -59 14.195 1 92.81 767 GLY B O 1
ATOM 13197 N N . LYS B 1 768 ? 6.984 -57.812 12.914 1 95.25 768 LYS B N 1
ATOM 13198 C CA . LYS B 1 768 ? 8.117 -57 12.492 1 95.25 768 LYS B CA 1
ATOM 13199 C C . LYS B 1 768 ? 8.156 -55.656 13.258 1 95.25 768 LYS B C 1
ATOM 13201 O O . LYS B 1 768 ? 7.152 -54.938 13.312 1 95.25 768 LYS B O 1
ATOM 13206 N N . VAL B 1 769 ? 9.336 -55.344 13.805 1 95.81 769 VAL B N 1
ATOM 13207 C CA . VAL B 1 769 ? 9.5 -54.062 14.492 1 95.81 769 VAL B CA 1
ATOM 13208 C C . VAL B 1 769 ? 9.414 -52.938 13.492 1 95.81 769 VAL B C 1
ATOM 13210 O O . VAL B 1 769 ? 10.07 -52.969 12.445 1 95.81 769 VAL B O 1
ATOM 13213 N N . ILE B 1 770 ? 8.594 -51.969 13.797 1 94.62 770 ILE B N 1
ATOM 13214 C CA . ILE B 1 770 ? 8.367 -50.875 12.867 1 94.62 770 ILE B CA 1
ATOM 13215 C C . ILE B 1 770 ? 9.25 -49.688 13.258 1 94.62 770 ILE B C 1
ATOM 13217 O O . ILE B 1 770 ? 9.094 -49.125 14.336 1 94.62 770 ILE B O 1
ATOM 13221 N N . THR B 1 771 ? 10.211 -49.312 12.445 1 93 771 THR B N 1
ATOM 13222 C CA . THR B 1 771 ? 11.125 -48.219 12.727 1 93 771 THR B CA 1
ATOM 13223 C C . THR B 1 771 ? 11.07 -47.156 11.617 1 93 771 THR B C 1
ATOM 13225 O O . THR B 1 771 ? 11.594 -46.062 11.773 1 93 771 THR B O 1
ATOM 13228 N N . ARG B 1 772 ? 10.406 -47.5 10.516 1 91.69 772 ARG B N 1
ATOM 13229 C CA . ARG B 1 772 ? 10.18 -46.594 9.391 1 91.69 772 ARG B CA 1
ATOM 13230 C C . ARG B 1 772 ? 8.719 -46.594 8.969 1 91.69 772 ARG B C 1
ATOM 13232 O O . ARG B 1 772 ? 8.031 -47.625 9.102 1 91.69 772 ARG B O 1
ATOM 13239 N N . MET B 1 773 ? 8.32 -45.562 8.461 1 91.69 773 MET B N 1
ATOM 13240 C CA . MET B 1 773 ? 6.906 -45.406 8.141 1 91.69 773 MET B CA 1
ATOM 13241 C C . MET B 1 773 ? 6.504 -46.312 7 1 91.69 773 MET B C 1
ATOM 13243 O O . MET B 1 773 ? 5.383 -46.844 6.969 1 91.69 773 MET B O 1
ATOM 13247 N N . TYR B 1 774 ? 7.422 -46.5 6.02 1 88.81 774 TYR B N 1
ATOM 13248 C CA . TYR B 1 774 ? 7.07 -47.281 4.852 1 88.81 774 TYR B CA 1
ATOM 13249 C C . TYR B 1 774 ? 6.789 -48.719 5.242 1 88.81 774 TYR B C 1
ATOM 13251 O O . TYR B 1 774 ? 6.156 -49.469 4.488 1 88.81 774 TYR B O 1
ATOM 13259 N N . GLU B 1 775 ? 7.246 -49.156 6.434 1 90.94 775 GLU B N 1
ATOM 13260 C CA . GLU B 1 775 ? 6.988 -50.5 6.918 1 90.94 775 GLU B CA 1
ATOM 13261 C C . GLU B 1 775 ? 5.516 -50.719 7.254 1 90.94 775 GLU B C 1
ATOM 13263 O O . GLU B 1 775 ? 5.039 -51.844 7.352 1 90.94 775 GLU B O 1
ATOM 13268 N N . MET B 1 776 ? 4.852 -49.625 7.406 1 91.38 776 MET B N 1
ATOM 13269 C CA . MET B 1 776 ? 3.42 -49.688 7.684 1 91.38 776 MET B CA 1
ATOM 13270 C C . MET B 1 776 ? 2.625 -49.906 6.402 1 91.38 776 MET B C 1
ATOM 13272 O O . MET B 1 776 ? 1.42 -50.156 6.453 1 91.38 776 MET B O 1
ATOM 13276 N N . ASP B 1 777 ? 3.242 -49.938 5.211 1 88.25 777 ASP B N 1
ATOM 13277 C CA . ASP B 1 777 ? 2.559 -50.062 3.928 1 88.25 777 ASP B CA 1
ATOM 13278 C C . ASP B 1 777 ? 1.964 -51.469 3.75 1 88.25 777 ASP B C 1
ATOM 13280 O O . ASP B 1 777 ? 1.138 -51.688 2.863 1 88.25 777 ASP B O 1
ATOM 13284 N N . VAL B 1 778 ? 2.299 -52.312 4.668 1 86.94 778 VAL B N 1
ATOM 13285 C CA . VAL B 1 778 ? 1.765 -53.688 4.633 1 86.94 778 VAL B CA 1
ATOM 13286 C C . VAL B 1 778 ? 0.25 -53.656 4.832 1 86.94 778 VAL B C 1
ATOM 13288 O O . VAL B 1 778 ? -0.459 -54.562 4.395 1 86.94 778 VAL B O 1
ATOM 13291 N N . GLN B 1 779 ? -0.226 -52.594 5.32 1 89.5 779 GLN B N 1
ATOM 13292 C CA . GLN B 1 779 ? -1.646 -52.438 5.625 1 89.5 779 GLN B CA 1
ATOM 13293 C C . GLN B 1 779 ? -2.482 -52.406 4.352 1 89.5 779 GLN B C 1
ATOM 13295 O O . GLN B 1 779 ? -3.666 -52.75 4.367 1 89.5 779 GLN B O 1
ATOM 13300 N N . TYR B 1 780 ? -1.922 -52.094 3.242 1 88.62 780 TYR B N 1
ATOM 13301 C CA . TYR B 1 780 ? -2.668 -51.75 2.033 1 88.62 780 TYR B CA 1
ATOM 13302 C C . TYR B 1 780 ? -3.326 -53 1.445 1 88.62 780 TYR B C 1
ATOM 13304 O O . TYR B 1 780 ? -4.27 -52.906 0.659 1 88.62 780 TYR B O 1
ATOM 13312 N N . ASP B 1 781 ? -2.887 -54.219 1.877 1 86.56 781 ASP B N 1
ATOM 13313 C CA . ASP B 1 781 ? -3.379 -55.406 1.228 1 86.56 781 ASP B CA 1
ATOM 13314 C C . ASP B 1 781 ? -3.967 -56.406 2.248 1 86.56 781 ASP B C 1
ATOM 13316 O O . ASP B 1 781 ? -4.363 -57.5 1.897 1 86.56 781 ASP B O 1
ATOM 13320 N N . LEU B 1 782 ? -4.082 -55.938 3.494 1 92.06 782 LEU B N 1
ATOM 13321 C CA . LEU B 1 782 ? -4.531 -56.875 4.527 1 92.06 782 LEU B CA 1
ATOM 13322 C C . LEU B 1 782 ? -5.816 -56.375 5.18 1 92.06 782 LEU B C 1
ATOM 13324 O O . LEU B 1 782 ? -5.957 -55.188 5.461 1 92.06 782 LEU B O 1
ATOM 13328 N N . GLU B 1 783 ? -6.691 -57.281 5.418 1 93.88 783 GLU B N 1
ATOM 13329 C CA . GLU B 1 783 ? -7.957 -56.938 6.062 1 93.88 783 GLU B CA 1
ATOM 13330 C C . GLU B 1 783 ? -7.785 -56.781 7.57 1 93.88 783 GLU B C 1
ATOM 13332 O O . GLU B 1 783 ? -8.594 -56.094 8.227 1 93.88 783 GLU B O 1
ATOM 13337 N N . GLU B 1 784 ? -6.785 -57.469 7.969 1 95.12 784 GLU B N 1
ATOM 13338 C CA . GLU B 1 784 ? -6.48 -57.438 9.391 1 95.12 784 GLU B CA 1
ATOM 13339 C C . GLU B 1 784 ? -4.977 -57.531 9.641 1 95.12 784 GLU B C 1
ATOM 13341 O O . GLU B 1 784 ? -4.273 -58.25 8.945 1 95.12 784 GLU B O 1
ATOM 13346 N N . ILE B 1 785 ? -4.539 -56.781 10.625 1 95.56 785 ILE B N 1
ATOM 13347 C CA . ILE B 1 785 ? -3.129 -56.844 10.984 1 95.56 785 ILE B CA 1
ATOM 13348 C C . ILE B 1 785 ? -2.992 -57.062 12.492 1 95.56 785 ILE B C 1
ATOM 13350 O O . ILE B 1 785 ? -3.824 -56.594 13.273 1 95.56 785 ILE B O 1
ATOM 13354 N N . GLU B 1 786 ? -1.951 -57.812 12.805 1 96.81 786 GLU B N 1
ATOM 13355 C CA . GLU B 1 786 ? -1.628 -58 14.219 1 96.81 786 GLU B CA 1
ATOM 13356 C C . GLU B 1 786 ? -0.563 -57 14.672 1 96.81 786 GLU B C 1
ATOM 13358 O O . GLU B 1 786 ? 0.502 -56.906 14.062 1 96.81 786 GLU B O 1
ATOM 13363 N N . MET B 1 787 ? -0.932 -56.281 15.727 1 97.06 787 MET B N 1
ATOM 13364 C CA . MET B 1 787 ? -0.008 -55.25 16.203 1 97.06 787 MET B CA 1
ATOM 13365 C C . MET B 1 787 ? 0.344 -55.5 17.672 1 97.06 787 MET B C 1
ATOM 13367 O O . MET B 1 787 ? -0.518 -55.875 18.469 1 97.06 787 MET B O 1
ATOM 13371 N N . THR B 1 788 ? 1.641 -55.406 17.969 1 97.62 788 THR B N 1
ATOM 13372 C CA . THR B 1 788 ? 2.062 -55.281 19.359 1 97.62 788 THR B CA 1
ATOM 13373 C C . THR B 1 788 ? 2.174 -53.812 19.734 1 97.62 788 THR B C 1
ATOM 13375 O O . THR B 1 788 ? 2.9 -53.062 19.094 1 97.62 788 THR B O 1
ATOM 13378 N N . ILE B 1 789 ? 1.436 -53.469 20.719 1 97.81 789 ILE B N 1
ATOM 13379 C CA . ILE B 1 789 ? 1.425 -52.062 21.094 1 97.81 789 ILE B CA 1
ATOM 13380 C C . ILE B 1 789 ? 1.758 -51.906 22.578 1 97.81 789 ILE B C 1
ATOM 13382 O O . ILE B 1 789 ? 1.766 -52.906 23.312 1 97.81 789 ILE B O 1
ATOM 13386 N N . LEU B 1 790 ? 2.199 -50.781 22.969 1 97.12 790 LEU B N 1
ATOM 13387 C CA . LEU B 1 790 ? 2.355 -50.375 24.359 1 97.12 790 LEU B CA 1
ATOM 13388 C C . LEU B 1 790 ? 1.307 -49.344 24.75 1 97.12 790 LEU B C 1
ATOM 13390 O O . LEU B 1 790 ? 1.228 -48.281 24.156 1 97.12 790 LEU B O 1
ATOM 13394 N N . ARG B 1 791 ? 0.37 -49.719 25.672 1 92.94 791 ARG B N 1
ATOM 13395 C CA . ARG B 1 791 ? -0.682 -48.875 26.203 1 92.94 791 ARG B CA 1
ATOM 13396 C C . ARG B 1 791 ? -0.605 -48.75 27.719 1 92.94 791 ARG B C 1
ATOM 13398 O O . ARG B 1 791 ? -0.737 -49.781 28.422 1 92.94 791 ARG B O 1
ATOM 13405 N N . ALA B 1 792 ? -0.365 -47.688 28.172 1 93.44 792 ALA B N 1
ATOM 13406 C CA . ALA B 1 792 ? -0.297 -47.469 29.609 1 93.44 792 ALA B CA 1
ATOM 13407 C C . ALA B 1 792 ? 0.705 -48.406 30.266 1 93.44 792 ALA B C 1
ATOM 13409 O O . ALA B 1 792 ? 0.378 -49.094 31.234 1 93.44 792 ALA B O 1
ATOM 13410 N N . LYS B 1 793 ? 1.889 -48.469 29.75 1 93.5 793 LYS B N 1
ATOM 13411 C CA . LYS B 1 793 ? 3.047 -49.188 30.234 1 93.5 793 LYS B CA 1
ATOM 13412 C C . LYS B 1 793 ? 2.816 -50.688 30.156 1 93.5 793 LYS B C 1
ATOM 13414 O O . LYS B 1 793 ? 3.557 -51.469 30.75 1 93.5 793 LYS B O 1
ATOM 13419 N N . LYS B 1 794 ? 1.754 -51.062 29.422 1 95.75 794 LYS B N 1
ATOM 13420 C CA . LYS B 1 794 ? 1.463 -52.469 29.25 1 95.75 794 LYS B CA 1
ATOM 13421 C C . LYS B 1 794 ? 1.582 -52.875 27.797 1 95.75 794 LYS B C 1
ATOM 13423 O O . LYS B 1 794 ? 0.934 -52.312 26.922 1 95.75 794 LYS B O 1
ATOM 13428 N N . GLU B 1 795 ? 2.453 -53.875 27.562 1 96.12 795 GLU B N 1
ATOM 13429 C CA . GLU B 1 795 ? 2.564 -54.469 26.234 1 96.12 795 GLU B CA 1
ATOM 13430 C C . GLU B 1 795 ? 1.381 -55.375 25.938 1 96.12 795 GLU B C 1
ATOM 13432 O O . GLU B 1 795 ? 0.99 -56.188 26.781 1 96.12 795 GLU B O 1
ATOM 13437 N N . MET B 1 796 ? 0.712 -55.156 24.812 1 95.44 796 MET B N 1
ATOM 13438 C CA . MET B 1 796 ? -0.399 -56.031 24.453 1 95.44 796 MET B CA 1
ATOM 13439 C C . MET B 1 796 ? -0.433 -56.281 22.938 1 95.44 796 MET B C 1
ATOM 13441 O O . MET B 1 796 ? 0.083 -55.469 22.172 1 95.44 796 MET B O 1
ATOM 13445 N N . VAL B 1 797 ? -0.938 -57.406 22.5 1 97.12 797 VAL B N 1
ATOM 13446 C CA . VAL B 1 797 ? -1.123 -57.75 21.109 1 97.12 797 VAL B CA 1
ATOM 13447 C C . VAL B 1 797 ? -2.59 -57.562 20.719 1 97.12 797 VAL B C 1
ATOM 13449 O O . VAL B 1 797 ? -3.48 -58.125 21.375 1 97.12 797 VAL B O 1
ATOM 13452 N N . VAL B 1 798 ? -2.812 -56.75 19.719 1 97.06 798 VAL B N 1
ATOM 13453 C CA . VAL B 1 798 ? -4.18 -56.469 19.297 1 97.06 798 VAL B CA 1
ATOM 13454 C C . VAL B 1 798 ? -4.332 -56.812 17.812 1 97.06 798 VAL B C 1
ATOM 13456 O O . VAL B 1 798 ? -3.363 -56.75 17.047 1 97.06 798 VAL B O 1
ATOM 13459 N N . LYS B 1 799 ? -5.551 -57.156 17.422 1 96.75 799 LYS B N 1
ATOM 13460 C CA . LYS B 1 799 ? -5.914 -57.344 16.016 1 96.75 799 LYS B CA 1
ATOM 13461 C C . LYS B 1 799 ? -6.699 -56.156 15.484 1 96.75 799 LYS B C 1
ATOM 13463 O O . LYS B 1 799 ? -7.789 -55.844 15.977 1 96.75 799 LYS B O 1
ATOM 13468 N N . VAL B 1 800 ? -6.121 -55.531 14.539 1 96.5 800 VAL B N 1
ATOM 13469 C CA . VAL B 1 800 ? -6.699 -54.281 14.016 1 96.5 800 VAL B CA 1
ATOM 13470 C C . VAL B 1 800 ? -7.258 -54.531 12.617 1 96.5 800 VAL B C 1
ATOM 13472 O O . VAL B 1 800 ? -6.523 -54.906 11.711 1 96.5 800 VAL B O 1
ATOM 13475 N N . LYS B 1 801 ? -8.523 -54.25 12.414 1 95.75 801 LYS B N 1
ATOM 13476 C CA . LYS B 1 801 ? -9.148 -54.344 11.094 1 95.75 801 LYS B CA 1
ATOM 13477 C C . LYS B 1 801 ? -8.867 -53.094 10.258 1 95.75 801 LYS B C 1
ATOM 13479 O O . LYS B 1 801 ? -8.945 -51.969 10.75 1 95.75 801 LYS B O 1
ATOM 13484 N N . THR B 1 802 ? -8.477 -53.375 9.008 1 95 802 THR B N 1
ATOM 13485 C CA . THR B 1 802 ? -8.266 -52.25 8.078 1 95 802 THR B CA 1
ATOM 13486 C C . THR B 1 802 ? -9.539 -51.969 7.293 1 95 802 THR B C 1
ATOM 13488 O O . THR B 1 802 ? -10.438 -52.812 7.219 1 95 802 THR B O 1
ATOM 13491 N N . SER B 1 803 ? -9.742 -50.781 6.855 1 93.62 803 SER B N 1
ATOM 13492 C CA . SER B 1 803 ? -10.883 -50.375 6.047 1 93.62 803 SER B CA 1
ATOM 13493 C C . SER B 1 803 ? -10.445 -49.875 4.68 1 93.62 803 SER B C 1
ATOM 13495 O O . SER B 1 803 ? -9.398 -49.25 4.555 1 93.62 803 SER B O 1
ATOM 13497 N N . PRO B 1 804 ? -11.289 -50.156 3.662 1 91.62 804 PRO B N 1
ATOM 13498 C CA . PRO B 1 804 ? -10.961 -49.625 2.338 1 91.62 804 PRO B CA 1
ATOM 13499 C C . PRO B 1 804 ? -11.148 -48.125 2.246 1 91.62 804 PRO B C 1
ATOM 13501 O O . PRO B 1 804 ? -12.141 -47.594 2.748 1 91.62 804 PRO B O 1
ATOM 13504 N N . VAL B 1 805 ? -10.211 -47.5 1.712 1 91.38 805 VAL B N 1
ATOM 13505 C CA . VAL B 1 805 ? -10.266 -46.062 1.45 1 91.38 805 VAL B CA 1
ATOM 13506 C C . VAL B 1 805 ? -10.133 -45.812 -0.049 1 91.38 805 VAL B C 1
ATOM 13508 O O . VAL B 1 805 ? -9.117 -46.156 -0.658 1 91.38 805 VAL B O 1
ATOM 13511 N N . SER B 1 806 ? -11.164 -45.156 -0.54 1 88.38 806 SER B N 1
ATOM 13512 C CA . SER B 1 806 ? -11.211 -44.906 -1.977 1 88.38 806 SER B CA 1
ATOM 13513 C C . SER B 1 806 ? -10.297 -43.75 -2.365 1 88.38 806 SER B C 1
ATOM 13515 O O . SER B 1 806 ? -10.117 -42.812 -1.592 1 88.38 806 SER B O 1
ATOM 13517 N N . GLY B 1 807 ? -9.734 -43.844 -3.574 1 91.19 807 GLY B N 1
ATOM 13518 C CA . GLY B 1 807 ? -8.938 -42.75 -4.137 1 91.19 807 GLY B CA 1
ATOM 13519 C C . GLY B 1 807 ? -9.75 -41.781 -4.969 1 91.19 807 GLY B C 1
ATOM 13520 O O . GLY B 1 807 ? -9.188 -40.938 -5.668 1 91.19 807 GLY B O 1
ATOM 13521 N N . ASP B 1 808 ? -11.047 -41.812 -4.844 1 90.38 808 ASP B N 1
ATOM 13522 C CA . ASP B 1 808 ? -11.914 -40.938 -5.637 1 90.38 808 ASP B CA 1
ATOM 13523 C C . ASP B 1 808 ? -12.07 -39.562 -4.977 1 90.38 808 ASP B C 1
ATOM 13525 O O . ASP B 1 808 ? -12.438 -38.594 -5.637 1 90.38 808 ASP B O 1
ATOM 13529 N N . GLY B 1 809 ? -11.773 -39.5 -3.74 1 91.69 809 GLY B N 1
ATOM 13530 C CA . GLY B 1 809 ? -12.047 -38.281 -3.021 1 91.69 809 GLY B CA 1
ATOM 13531 C C . GLY B 1 809 ? -13.523 -37.938 -2.93 1 91.69 809 GLY B C 1
ATOM 13532 O O . GLY B 1 809 ? -14.367 -38.844 -2.928 1 91.69 809 GLY B O 1
ATOM 13533 N N . THR B 1 810 ? -13.883 -36.688 -2.756 1 95.25 810 THR B N 1
ATOM 13534 C CA . THR B 1 810 ? -15.273 -36.25 -2.721 1 95.25 810 THR B CA 1
ATOM 13535 C C . THR B 1 810 ? -15.945 -36.469 -4.074 1 95.25 810 THR B C 1
ATOM 13537 O O . THR B 1 810 ? -15.461 -35.969 -5.098 1 95.25 810 THR B O 1
ATOM 13540 N N . SER B 1 811 ? -17.062 -37.188 -4.07 1 95 811 SER B N 1
ATOM 13541 C CA . SER B 1 811 ? -17.641 -37.625 -5.344 1 95 811 SER B CA 1
ATOM 13542 C C . SER B 1 811 ? -19.031 -37.031 -5.527 1 95 811 SER B C 1
ATOM 13544 O O . SER B 1 811 ? -19.703 -37.281 -6.535 1 95 811 SER B O 1
ATOM 13546 N N . ARG B 1 812 ? -19.516 -36.25 -4.57 1 97.19 812 ARG B N 1
ATOM 13547 C CA . ARG B 1 812 ? -20.828 -35.625 -4.656 1 97.19 812 ARG B CA 1
ATOM 13548 C C . ARG B 1 812 ? -20.875 -34.312 -3.857 1 97.19 812 ARG B C 1
ATOM 13550 O O . ARG B 1 812 ? -20.312 -34.25 -2.76 1 97.19 812 ARG B O 1
ATOM 13557 N N . VAL B 1 813 ? -21.5 -33.312 -4.457 1 97.19 813 VAL B N 1
ATOM 13558 C CA . VAL B 1 813 ? -21.641 -32.031 -3.777 1 97.19 813 VAL B CA 1
ATOM 13559 C C . VAL B 1 813 ? -23.031 -31.469 -4.023 1 97.19 813 VAL B C 1
ATOM 13561 O O . VAL B 1 813 ? -23.547 -31.531 -5.141 1 97.19 813 VAL B O 1
ATOM 13564 N N . ILE B 1 814 ? -23.688 -30.969 -2.973 1 97.88 814 ILE B N 1
ATOM 13565 C CA . ILE B 1 814 ? -24.984 -30.312 -3.055 1 97.88 814 ILE B CA 1
ATOM 13566 C C . ILE B 1 814 ? -24.828 -28.812 -2.797 1 97.88 814 ILE B C 1
ATOM 13568 O O . ILE B 1 814 ? -24.172 -28.422 -1.835 1 97.88 814 ILE B O 1
ATOM 13572 N N . PHE B 1 815 ? -25.391 -28.016 -3.688 1 96.69 815 PHE B N 1
ATOM 13573 C CA . PHE B 1 815 ? -25.469 -26.578 -3.457 1 96.69 815 PHE B CA 1
ATOM 13574 C C . PHE B 1 815 ? -26.875 -26.188 -3.01 1 96.69 815 PHE B C 1
ATOM 13576 O O . PHE B 1 815 ? -27.859 -26.453 -3.711 1 96.69 815 PHE B O 1
ATOM 13583 N N . TRP B 1 816 ? -26.938 -25.625 -1.835 1 97.19 816 TRP B N 1
ATOM 13584 C CA . TRP B 1 816 ? -28.234 -25.219 -1.291 1 97.19 816 TRP B CA 1
ATOM 13585 C C . TRP B 1 816 ? -28.109 -23.922 -0.503 1 97.19 816 TRP B C 1
ATOM 13587 O O . TRP B 1 816 ? -27.25 -23.797 0.377 1 97.19 816 TRP B O 1
ATOM 13597 N N . ALA B 1 817 ? -28.938 -22.953 -0.841 1 96.94 817 ALA B N 1
ATOM 13598 C CA . ALA B 1 817 ? -29.016 -21.672 -0.139 1 96.94 817 ALA B CA 1
ATOM 13599 C C . ALA B 1 817 ? -27.656 -20.953 -0.147 1 96.94 817 ALA B C 1
ATOM 13601 O O . ALA B 1 817 ? -27.344 -20.203 0.779 1 96.94 817 ALA B O 1
ATOM 13602 N N . GLY B 1 818 ? -26.812 -21.266 -1.084 1 96.12 818 GLY B N 1
ATOM 13603 C CA . GLY B 1 818 ? -25.516 -20.641 -1.193 1 96.12 818 GLY B CA 1
ATOM 13604 C C . GLY B 1 818 ? -24.406 -21.406 -0.487 1 96.12 818 GLY B C 1
ATOM 13605 O O . GLY B 1 818 ? -23.25 -20.969 -0.483 1 96.12 818 GLY B O 1
ATOM 13606 N N . ALA B 1 819 ? -24.688 -22.547 0.102 1 97.31 819 ALA B N 1
ATOM 13607 C CA . ALA B 1 819 ? -23.703 -23.391 0.77 1 97.31 819 ALA B CA 1
ATOM 13608 C C . ALA B 1 819 ? -23.328 -24.578 -0.1 1 97.31 819 ALA B C 1
ATOM 13610 O O . ALA B 1 819 ? -24.141 -25.047 -0.901 1 97.31 819 ALA B O 1
ATOM 13611 N N . ALA B 1 820 ? -22.156 -25.016 0.035 1 97.5 820 ALA B N 1
ATOM 13612 C CA . ALA B 1 820 ? -21.688 -26.266 -0.559 1 97.5 820 ALA B CA 1
ATOM 13613 C C . ALA B 1 820 ? -21.609 -27.375 0.487 1 97.5 820 ALA B C 1
ATOM 13615 O O . ALA B 1 820 ? -20.891 -27.25 1.482 1 97.5 820 ALA B O 1
ATOM 13616 N N . LEU B 1 821 ? -22.375 -28.438 0.207 1 98.19 821 LEU B N 1
ATOM 13617 C CA . LEU B 1 821 ? -22.484 -29.531 1.173 1 98.19 821 LEU B CA 1
ATOM 13618 C C . LEU B 1 821 ? -22.047 -30.844 0.558 1 98.19 821 LEU B C 1
ATOM 13620 O O . LEU B 1 821 ? -22.344 -31.125 -0.604 1 98.19 821 LEU B O 1
ATOM 13624 N N . HIS B 1 822 ? -21.328 -31.578 1.282 1 97.69 822 HIS B N 1
ATOM 13625 C CA . HIS B 1 822 ? -20.953 -32.938 0.894 1 97.69 822 HIS B CA 1
ATOM 13626 C C . HIS B 1 822 ? -20.641 -33.781 2.115 1 97.69 822 HIS B C 1
ATOM 13628 O O . HIS B 1 822 ? -20.703 -33.312 3.25 1 97.69 822 HIS B O 1
ATOM 13634 N N . GLU B 1 823 ? -20.422 -35.062 1.871 1 97 823 GLU B N 1
ATOM 13635 C CA . GLU B 1 823 ? -20.047 -35.938 2.975 1 97 823 GLU B CA 1
ATOM 13636 C C . GLU B 1 823 ? -18.688 -35.531 3.566 1 97 823 GLU B C 1
ATOM 13638 O O . GLU B 1 823 ? -17.844 -34.969 2.869 1 97 823 GLU B O 1
ATOM 13643 N N . PRO B 1 824 ? -18.531 -35.75 4.902 1 96.06 824 PRO B N 1
ATOM 13644 C CA . PRO B 1 824 ? -17.234 -35.438 5.484 1 96.06 824 PRO B CA 1
ATOM 13645 C C . PRO B 1 824 ? -16.078 -36.156 4.785 1 96.06 824 PRO B C 1
ATOM 13647 O O . PRO B 1 824 ? -16.141 -37.375 4.586 1 96.06 824 PRO B O 1
ATOM 13650 N N . HIS B 1 825 ? -15.156 -35.438 4.379 1 94.88 825 HIS B N 1
ATOM 13651 C CA . HIS B 1 825 ? -13.977 -36 3.748 1 94.88 825 HIS B CA 1
ATOM 13652 C C . HIS B 1 825 ? -12.953 -36.469 4.793 1 94.88 825 HIS B C 1
ATOM 13654 O O . HIS B 1 825 ? -13.148 -36.219 5.988 1 94.88 825 HIS B O 1
ATOM 13660 N N . LYS B 1 826 ? -11.922 -37.031 4.375 1 93.25 826 LYS B N 1
ATOM 13661 C CA . LYS B 1 826 ? -11 -37.75 5.254 1 93.25 826 LYS B CA 1
ATOM 13662 C C . LYS B 1 826 ? -10.43 -36.844 6.328 1 93.25 826 LYS B C 1
ATOM 13664 O O . LYS B 1 826 ? -10.344 -37.219 7.496 1 93.25 826 LYS B O 1
ATOM 13669 N N . ALA B 1 827 ? -10 -35.656 5.93 1 94.25 827 ALA B N 1
ATOM 13670 C CA . ALA B 1 827 ? -9.398 -34.719 6.898 1 94.25 827 ALA B CA 1
ATOM 13671 C C . ALA B 1 827 ? -10.391 -34.375 8.008 1 94.25 827 ALA B C 1
ATOM 13673 O O . ALA B 1 827 ? -9.992 -34.219 9.164 1 94.25 827 ALA B O 1
ATOM 13674 N N . VAL B 1 828 ? -11.656 -34.25 7.645 1 96 828 VAL B N 1
ATOM 13675 C CA . VAL B 1 828 ? -12.703 -33.969 8.625 1 96 828 VAL B CA 1
ATOM 13676 C C . VAL B 1 828 ? -12.828 -35.156 9.594 1 96 828 VAL B C 1
ATOM 13678 O O . VAL B 1 828 ? -12.898 -34.969 10.812 1 96 828 VAL B O 1
ATOM 13681 N N . LEU B 1 829 ? -12.812 -36.312 9.086 1 94.31 829 LEU B N 1
ATOM 13682 C CA . LEU B 1 829 ? -12.938 -37.531 9.891 1 94.31 829 LEU B CA 1
ATOM 13683 C C . LEU B 1 829 ? -11.727 -37.719 10.797 1 94.31 829 LEU B C 1
ATOM 13685 O O . LEU B 1 829 ? -11.844 -38.281 11.891 1 94.31 829 LEU B O 1
ATOM 13689 N N . GLN B 1 830 ? -10.656 -37.25 10.352 1 92.56 830 GLN B N 1
ATOM 13690 C CA . GLN B 1 830 ? -9.422 -37.375 11.133 1 92.56 830 GLN B CA 1
ATOM 13691 C C . GLN B 1 830 ? -9.422 -36.375 12.281 1 92.56 830 GLN B C 1
ATOM 13693 O O . GLN B 1 830 ? -8.859 -36.625 13.352 1 92.56 830 GLN B O 1
ATOM 13698 N N . GLN B 1 831 ? -10.008 -35.25 12.031 1 93.56 831 GLN B N 1
ATOM 13699 C CA . GLN B 1 831 ? -9.891 -34.188 13 1 93.56 831 GLN B CA 1
ATOM 13700 C C . GLN B 1 831 ? -11.086 -34.156 13.945 1 93.56 831 GLN B C 1
ATOM 13702 O O . GLN B 1 831 ? -11.062 -33.438 14.961 1 93.56 831 GLN B O 1
ATOM 13707 N N . SER B 1 832 ? -12.086 -34.938 13.562 1 92.69 832 SER B N 1
ATOM 13708 C CA . SER B 1 832 ? -13.266 -35 14.422 1 92.69 832 SER B CA 1
ATOM 13709 C C . SER B 1 832 ? -13.359 -36.312 15.156 1 92.69 832 SER B C 1
ATOM 13711 O O . SER B 1 832 ? -12.961 -37.375 14.617 1 92.69 832 SER B O 1
ATOM 13713 N N . LYS B 1 833 ? -13.961 -36.344 16.359 1 89 833 LYS B N 1
ATOM 13714 C CA . LYS B 1 833 ? -14.156 -37.594 17.141 1 89 833 LYS B CA 1
ATOM 13715 C C . LYS B 1 833 ? -15.547 -38.156 16.906 1 89 833 LYS B C 1
ATOM 13717 O O . LYS B 1 833 ? -15.773 -39.344 17.125 1 89 833 LYS B O 1
ATOM 13722 N N . THR B 1 834 ? -16.375 -37.312 16.406 1 90.19 834 THR B N 1
ATOM 13723 C CA . THR B 1 834 ? -17.766 -37.719 16.203 1 90.19 834 THR B CA 1
ATOM 13724 C C . THR B 1 834 ? -18.188 -37.469 14.758 1 90.19 834 THR B C 1
ATOM 13726 O O . THR B 1 834 ? -17.516 -36.719 14.031 1 90.19 834 THR B O 1
ATOM 13729 N N . LEU B 1 835 ? -19.219 -38.156 14.352 1 93.44 835 LEU B N 1
ATOM 13730 C CA . LEU B 1 835 ? -19.859 -37.969 13.055 1 93.44 835 LEU B CA 1
ATOM 13731 C C . LEU B 1 835 ? -21.344 -37.719 13.219 1 93.44 835 LEU B C 1
ATOM 13733 O O . LEU B 1 835 ? -22.172 -38.594 13.016 1 93.44 835 LEU B O 1
ATOM 13737 N N . PRO B 1 836 ? -21.672 -36.469 13.492 1 94.75 836 PRO B N 1
ATOM 13738 C CA . PRO B 1 836 ? -23.062 -36.156 13.781 1 94.75 836 PRO B CA 1
ATOM 13739 C C . PRO B 1 836 ? -24 -36.469 12.617 1 94.75 836 PRO B C 1
ATOM 13741 O O . PRO B 1 836 ? -25.156 -36.875 12.836 1 94.75 836 PRO B O 1
ATOM 13744 N N . SER B 1 837 ? -23.578 -36.156 11.453 1 96.56 837 SER B N 1
ATOM 13745 C CA . SER B 1 837 ? -24.281 -36.5 10.211 1 96.56 837 SER B CA 1
ATOM 13746 C C . SER B 1 837 ? -23.312 -36.625 9.047 1 96.56 837 SER B C 1
ATOM 13748 O O . SER B 1 837 ? -22.094 -36.406 9.211 1 96.56 837 SER B O 1
ATOM 13750 N N . GLN B 1 838 ? -23.859 -37.031 7.938 1 97.12 838 GLN B N 1
ATOM 13751 C CA . GLN B 1 838 ? -23.031 -37.094 6.734 1 97.12 838 GLN B CA 1
ATOM 13752 C C . GLN B 1 838 ? -23.203 -35.844 5.871 1 97.12 838 GLN B C 1
ATOM 13754 O O . GLN B 1 838 ? -22.922 -35.875 4.672 1 97.12 838 GLN B O 1
ATOM 13759 N N . ILE B 1 839 ? -23.781 -34.812 6.473 1 98.38 839 ILE B N 1
ATOM 13760 C CA . ILE B 1 839 ? -24 -33.562 5.773 1 98.38 839 ILE B CA 1
ATOM 13761 C C . ILE B 1 839 ? -23.062 -32.5 6.336 1 98.38 839 ILE B C 1
ATOM 13763 O O . ILE B 1 839 ? -23.406 -31.812 7.305 1 98.38 839 ILE B O 1
ATOM 13767 N N . TYR B 1 840 ? -21.938 -32.281 5.656 1 98 840 TYR B N 1
ATOM 13768 C CA . TYR B 1 840 ? -20.859 -31.391 6.07 1 98 840 TYR B CA 1
ATOM 13769 C C . TYR B 1 840 ? -20.859 -30.125 5.207 1 98 840 TYR B C 1
ATOM 13771 O O . TYR B 1 840 ? -20.891 -30.219 3.977 1 98 840 TYR B O 1
ATOM 13779 N N . ILE B 1 841 ? -20.875 -28.922 5.828 1 97.75 841 ILE B N 1
ATOM 13780 C CA . ILE B 1 841 ? -20.828 -27.656 5.094 1 97.75 841 ILE B CA 1
ATOM 13781 C C . ILE B 1 841 ? -19.375 -27.297 4.797 1 97.75 841 ILE B C 1
ATOM 13783 O O . ILE B 1 841 ? -18.594 -27 5.715 1 97.75 841 ILE B O 1
ATOM 13787 N N . SER B 1 842 ? -19.047 -27.219 3.582 1 96.06 842 SER B N 1
ATOM 13788 C CA . SER B 1 842 ? -17.656 -27 3.186 1 96.06 842 SER B CA 1
ATOM 13789 C C . SER B 1 842 ? -17.406 -25.531 2.85 1 96.06 842 SER B C 1
ATOM 13791 O O . SER B 1 842 ? -16.281 -25.047 2.982 1 96.06 842 SER B O 1
ATOM 13793 N N . ALA B 1 843 ? -18.422 -24.875 2.287 1 95.81 843 ALA B N 1
ATOM 13794 C CA . ALA B 1 843 ? -18.266 -23.484 1.863 1 95.81 843 ALA B CA 1
ATOM 13795 C C . ALA B 1 843 ? -19.609 -22.766 1.829 1 95.81 843 ALA B C 1
ATOM 13797 O O . ALA B 1 843 ? -20.656 -23.391 1.975 1 95.81 843 ALA B O 1
ATOM 13798 N N . ARG B 1 844 ? -19.516 -21.5 1.777 1 95.75 844 ARG B N 1
ATOM 13799 C CA . ARG B 1 844 ? -20.703 -20.656 1.603 1 95.75 844 ARG B CA 1
ATOM 13800 C C . ARG B 1 844 ? -20.391 -19.438 0.751 1 95.75 844 ARG B C 1
ATOM 13802 O O . ARG B 1 844 ? -19.25 -18.984 0.7 1 95.75 844 ARG B O 1
ATOM 13809 N N . SER B 1 845 ? -21.359 -18.875 0.098 1 94.94 845 SER B N 1
ATOM 13810 C CA . SER B 1 845 ? -21.172 -17.719 -0.767 1 94.94 845 SER B CA 1
ATOM 13811 C C . SER B 1 845 ? -21.625 -16.438 -0.066 1 94.94 845 SER B C 1
ATOM 13813 O O . SER B 1 845 ? -22.641 -16.422 0.623 1 94.94 845 SER B O 1
ATOM 13815 N N . LYS B 1 846 ? -20.922 -15.367 -0.303 1 94.75 846 LYS B N 1
ATOM 13816 C CA . LYS B 1 846 ? -21.312 -14.07 0.23 1 94.75 846 LYS B CA 1
ATOM 13817 C C . LYS B 1 846 ? -22.609 -13.578 -0.43 1 94.75 846 LYS B C 1
ATOM 13819 O O . LYS B 1 846 ? -22.797 -13.766 -1.631 1 94.75 846 LYS B O 1
ATOM 13824 N N . GLY B 1 847 ? -23.406 -12.977 0.381 1 96.19 847 GLY B N 1
ATOM 13825 C CA . GLY B 1 847 ? -24.656 -12.453 -0.123 1 96.19 847 GLY B CA 1
ATOM 13826 C C . GLY B 1 847 ? -25.75 -13.5 -0.211 1 96.19 847 GLY B C 1
ATOM 13827 O O . GLY B 1 847 ? -26.875 -13.195 -0.607 1 96.19 847 GLY B O 1
ATOM 13828 N N . SER B 1 848 ? -25.469 -14.742 0.178 1 96.94 848 SER B N 1
ATOM 13829 C CA . SER B 1 848 ? -26.422 -15.836 0.125 1 96.94 848 SER B CA 1
ATOM 13830 C C . SER B 1 848 ? -27.188 -15.961 1.438 1 96.94 848 SER B C 1
ATOM 13832 O O . SER B 1 848 ? -26.797 -15.367 2.447 1 96.94 848 SER B O 1
ATOM 13834 N N . PRO B 1 849 ? -28.297 -16.719 1.394 1 96.88 849 PRO B N 1
ATOM 13835 C CA . PRO B 1 849 ? -29 -17 2.65 1 96.88 849 PRO B CA 1
ATOM 13836 C C . PRO B 1 849 ? -28.109 -17.734 3.662 1 96.88 849 PRO B C 1
ATOM 13838 O O . PRO B 1 849 ? -28.188 -17.453 4.863 1 96.88 849 PRO B O 1
ATOM 13841 N N . ALA B 1 850 ? -27.266 -18.609 3.117 1 96.88 850 ALA B N 1
ATOM 13842 C CA . ALA B 1 850 ? -26.344 -19.297 4.02 1 96.88 850 ALA B CA 1
ATOM 13843 C C . ALA B 1 850 ? -25.469 -18.297 4.777 1 96.88 850 ALA B C 1
ATOM 13845 O O . ALA B 1 850 ? -25.234 -18.453 5.977 1 96.88 850 ALA B O 1
ATOM 13846 N N . TYR B 1 851 ? -25.078 -17.328 4.086 1 96.12 851 TYR B N 1
ATOM 13847 C CA . TYR B 1 851 ? -24.25 -16.297 4.699 1 96.12 851 TYR B CA 1
ATOM 13848 C C . TYR B 1 851 ? -25.078 -15.438 5.652 1 96.12 851 TYR B C 1
ATOM 13850 O O . TYR B 1 851 ? -24.625 -15.117 6.758 1 96.12 851 TYR B O 1
ATOM 13858 N N . MET B 1 852 ? -26.156 -15.062 5.305 1 94.38 852 MET B N 1
ATOM 13859 C CA . MET B 1 852 ? -27.016 -14.164 6.07 1 94.38 852 MET B CA 1
ATOM 13860 C C . MET B 1 852 ? -27.469 -14.82 7.371 1 94.38 852 MET B C 1
ATOM 13862 O O . MET B 1 852 ? -27.484 -14.18 8.422 1 94.38 852 MET B O 1
ATOM 13866 N N . TYR B 1 853 ? -27.766 -16.156 7.312 1 94.62 853 TYR B N 1
ATOM 13867 C CA . TYR B 1 853 ? -28.438 -16.781 8.453 1 94.62 853 TYR B CA 1
ATOM 13868 C C . TYR B 1 853 ? -27.484 -17.703 9.203 1 94.62 853 TYR B C 1
ATOM 13870 O O . TYR B 1 853 ? -27.891 -18.438 10.109 1 94.62 853 TYR B O 1
ATOM 13878 N N . GLY B 1 854 ? -26.219 -17.797 8.758 1 93.69 854 GLY B N 1
ATOM 13879 C CA . GLY B 1 854 ? -25.188 -18.312 9.641 1 93.69 854 GLY B CA 1
ATOM 13880 C C . GLY B 1 854 ? -24.844 -19.766 9.383 1 93.69 854 GLY B C 1
ATOM 13881 O O . GLY B 1 854 ? -24.453 -20.5 10.305 1 93.69 854 GLY B O 1
ATOM 13882 N N . LEU B 1 855 ? -25.109 -20.312 8.18 1 96 855 LEU B N 1
ATOM 13883 C CA . LEU B 1 855 ? -24.547 -21.609 7.824 1 96 855 LEU B CA 1
ATOM 13884 C C . LEU B 1 855 ? -23.062 -21.5 7.562 1 96 855 LEU B C 1
ATOM 13886 O O . LEU B 1 855 ? -22.641 -21.188 6.445 1 96 855 LEU B O 1
ATOM 13890 N N . VAL B 1 856 ? -22.312 -21.859 8.523 1 95.06 856 VAL B N 1
ATOM 13891 C CA . VAL B 1 856 ? -20.891 -21.594 8.461 1 95.06 856 VAL B CA 1
ATOM 13892 C C . VAL B 1 856 ? -20.141 -22.859 8.07 1 95.06 856 VAL B C 1
ATOM 13894 O O . VAL B 1 856 ? -20.531 -23.969 8.469 1 95.06 856 VAL B O 1
ATOM 13897 N N . PRO B 1 857 ? -19.047 -22.719 7.312 1 95.62 857 PRO B N 1
ATOM 13898 C CA . PRO B 1 857 ? -18.234 -23.891 6.988 1 95.62 857 PRO B CA 1
ATOM 13899 C C . PRO B 1 857 ? -17.75 -24.625 8.234 1 95.62 857 PRO B C 1
ATOM 13901 O O . PRO B 1 857 ? -17.453 -24 9.258 1 95.62 857 PRO B O 1
ATOM 13904 N N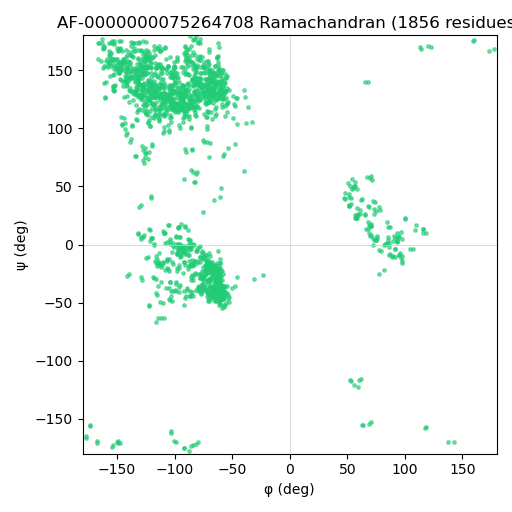 . THR B 1 858 ? -17.641 -25.938 8.117 1 95.81 858 THR B N 1
ATOM 13905 C CA . THR B 1 858 ? -17.156 -26.859 9.133 1 95.81 858 THR B CA 1
ATOM 13906 C C . THR B 1 858 ? -18.297 -27.25 10.078 1 95.81 858 THR B C 1
ATOM 13908 O O . THR B 1 858 ? -18.078 -27.938 11.078 1 95.81 858 THR B O 1
ATOM 13911 N N . MET B 1 859 ? -19.547 -26.812 9.766 1 97 859 MET B N 1
ATOM 13912 C CA . MET B 1 859 ? -20.703 -27.266 10.523 1 97 859 MET B CA 1
ATOM 13913 C C . MET B 1 859 ? -21.297 -28.531 9.914 1 97 859 MET B C 1
ATOM 13915 O O . MET B 1 859 ? -21 -28.859 8.758 1 97 859 MET B O 1
ATOM 13919 N N . TRP B 1 860 ? -22.094 -29.234 10.781 1 97.62 860 TRP B N 1
ATOM 13920 C CA . TRP B 1 860 ? -22.891 -30.375 10.344 1 97.62 860 TRP B CA 1
ATOM 13921 C C . TRP B 1 860 ? -24.375 -30.062 10.438 1 97.62 860 TRP B C 1
ATOM 13923 O O . TRP B 1 860 ? -24.828 -29.453 11.406 1 97.62 860 TRP B O 1
ATOM 13933 N N . ILE B 1 861 ? -25.062 -30.438 9.43 1 98.38 861 ILE B N 1
ATOM 13934 C CA . ILE B 1 861 ? -26.516 -30.344 9.508 1 98.38 861 ILE B CA 1
ATOM 13935 C C . ILE B 1 861 ? -27.094 -31.656 10.016 1 98.38 861 ILE B C 1
ATOM 13937 O O . ILE B 1 861 ? -26.797 -32.719 9.469 1 98.38 861 ILE B O 1
ATOM 13941 N N . THR B 1 862 ? -27.953 -31.609 11.031 1 98.06 862 THR B N 1
ATOM 13942 C CA . THR B 1 862 ? -28.453 -32.844 11.641 1 98.06 862 THR B CA 1
ATOM 13943 C C . THR B 1 862 ? -29.969 -32.938 11.492 1 98.06 862 THR B C 1
ATOM 13945 O O . THR B 1 862 ? -30.531 -34.031 11.523 1 98.06 862 THR B O 1
ATOM 13948 N N . HIS B 1 863 ? -30.641 -31.766 11.414 1 97.94 863 HIS B N 1
ATOM 13949 C CA . HIS B 1 863 ? -32.094 -31.766 11.289 1 97.94 863 HIS B CA 1
ATOM 13950 C C . HIS B 1 863 ? -32.562 -30.641 10.383 1 97.94 863 HIS B C 1
ATOM 13952 O O . HIS B 1 863 ? -31.969 -29.562 10.359 1 97.94 863 HIS B O 1
ATOM 13958 N N . ILE B 1 864 ? -33.594 -30.875 9.641 1 97.88 864 ILE B N 1
ATOM 13959 C CA . ILE B 1 864 ? -34.312 -29.891 8.867 1 97.88 864 ILE B CA 1
ATOM 13960 C C . ILE B 1 864 ? -35.812 -29.969 9.203 1 97.88 864 ILE B C 1
ATOM 13962 O O . ILE B 1 864 ? -36.406 -31.016 9.07 1 97.88 864 ILE B O 1
ATOM 13966 N N . ASN B 1 865 ? -36.375 -28.844 9.609 1 96.19 865 ASN B N 1
ATOM 13967 C CA . ASN B 1 865 ? -37.75 -28.797 10.023 1 96.19 865 ASN B CA 1
ATOM 13968 C C . ASN B 1 865 ? -38.094 -29.922 11 1 96.19 865 ASN B C 1
ATOM 13970 O O . ASN B 1 865 ? -39.062 -30.641 10.805 1 96.19 865 ASN B O 1
ATOM 13974 N N . SER B 1 866 ? -37.219 -30.094 11.906 1 93.62 866 SER B N 1
ATOM 13975 C CA . SER B 1 866 ? -37.375 -31 13.031 1 93.62 866 SER B CA 1
ATOM 13976 C C . SER B 1 866 ? -37.344 -32.469 12.57 1 93.62 866 SER B C 1
ATOM 13978 O O . SER B 1 866 ? -37.688 -33.375 13.328 1 93.62 866 SER B O 1
ATOM 13980 N N . LYS B 1 867 ? -37 -32.625 11.391 1 96.69 867 LYS B N 1
ATOM 13981 C CA . LYS B 1 867 ? -36.75 -33.969 10.883 1 96.69 867 LYS B CA 1
ATOM 13982 C C . LYS B 1 867 ? -35.281 -34.281 10.812 1 96.69 867 LYS B C 1
ATOM 13984 O O . LYS B 1 867 ? -34.469 -33.5 10.273 1 96.69 867 LYS B O 1
ATOM 13989 N N . LYS B 1 868 ? -34.969 -35.375 11.344 1 97.5 868 LYS B N 1
ATOM 13990 C CA . LYS B 1 868 ? -33.562 -35.781 11.32 1 97.5 868 LYS B CA 1
ATOM 13991 C C . LYS B 1 868 ? -33.094 -36.094 9.906 1 97.5 868 LYS B C 1
ATOM 13993 O O . LYS B 1 868 ? -33.812 -36.781 9.156 1 97.5 868 LYS B O 1
ATOM 13998 N N . VAL B 1 869 ? -32.031 -35.531 9.508 1 97.94 869 VAL B N 1
ATOM 13999 C CA . VAL B 1 869 ? -31.391 -35.812 8.227 1 97.94 869 VAL B CA 1
ATOM 14000 C C . VAL B 1 869 ? -29.969 -36.344 8.453 1 97.94 869 VAL B C 1
ATOM 14002 O O . VAL B 1 869 ? -29.219 -35.781 9.258 1 97.94 869 VAL B O 1
ATOM 14005 N N . VAL B 1 870 ? -29.641 -37.406 7.789 1 97.62 870 VAL B N 1
ATOM 14006 C CA . VAL B 1 870 ? -28.344 -38.031 8.008 1 97.62 870 VAL B CA 1
ATOM 14007 C C . VAL B 1 870 ? -27.516 -37.969 6.73 1 97.62 870 VAL B C 1
ATOM 14009 O O . VAL B 1 870 ? -26.312 -37.719 6.777 1 97.62 870 VAL B O 1
ATOM 14012 N N . THR B 1 871 ? -28.156 -38.219 5.621 1 97.94 871 THR B N 1
ATOM 14013 C CA . THR B 1 871 ? -27.469 -38.312 4.344 1 97.94 871 THR B CA 1
ATOM 14014 C C . THR B 1 871 ? -27.797 -37.094 3.477 1 97.94 871 THR B C 1
ATOM 14016 O O . THR B 1 871 ? -28.719 -36.344 3.783 1 97.94 871 THR B O 1
ATOM 14019 N N . LEU B 1 872 ? -27.062 -36.969 2.424 1 98.12 872 LEU B N 1
ATOM 14020 C CA . LEU B 1 872 ? -27.312 -35.906 1.46 1 98.12 872 LEU B CA 1
ATOM 14021 C C . LEU B 1 872 ? -28.688 -36.062 0.817 1 98.12 872 LEU B C 1
ATOM 14023 O O . LEU B 1 872 ? -29.359 -35.094 0.515 1 98.12 872 LEU B O 1
ATOM 14027 N N . ASP B 1 873 ? -29.062 -37.312 0.598 1 97.69 873 ASP B N 1
ATOM 14028 C CA . ASP B 1 873 ? -30.391 -37.562 0.053 1 97.69 873 ASP B CA 1
ATOM 14029 C C . ASP B 1 873 ? -31.469 -37.094 1.017 1 97.69 873 ASP B C 1
ATOM 14031 O O . ASP B 1 873 ? -32.5 -36.594 0.588 1 97.69 873 ASP B O 1
ATOM 14035 N N . ASP B 1 874 ? -31.25 -37.344 2.311 1 97.88 874 ASP B N 1
ATOM 14036 C CA . ASP B 1 874 ? -32.188 -36.844 3.312 1 97.88 874 ASP B CA 1
ATOM 14037 C C . ASP B 1 874 ? -32.344 -35.312 3.219 1 97.88 874 ASP B C 1
ATOM 14039 O O . ASP B 1 874 ? -33.469 -34.812 3.332 1 97.88 874 ASP B O 1
ATOM 14043 N N . LEU B 1 875 ? -31.266 -34.719 3.059 1 97.62 875 LEU B N 1
ATOM 14044 C CA . LEU B 1 875 ? -31.266 -33.25 2.969 1 97.62 875 LEU B CA 1
ATOM 14045 C C . LEU B 1 875 ? -32.094 -32.781 1.766 1 97.62 875 LEU B C 1
ATOM 14047 O O . LEU B 1 875 ? -32.938 -31.906 1.891 1 97.62 875 LEU B O 1
ATOM 14051 N N . ILE B 1 876 ? -31.812 -33.375 0.607 1 97.5 876 ILE B N 1
ATOM 14052 C CA . ILE B 1 876 ? -32.531 -33 -0.614 1 97.5 876 ILE B CA 1
ATOM 14053 C C . ILE B 1 876 ? -34.031 -33.219 -0.435 1 97.5 876 ILE B C 1
ATOM 14055 O O . ILE B 1 876 ? -34.844 -32.344 -0.787 1 97.5 876 ILE B O 1
ATOM 14059 N N . ALA B 1 877 ? -34.344 -34.312 0.133 1 96.75 877 ALA B N 1
ATOM 14060 C CA . ALA B 1 877 ? -35.75 -34.625 0.349 1 96.75 877 ALA B CA 1
ATOM 14061 C C . ALA B 1 877 ? -36.438 -33.625 1.269 1 96.75 877 ALA B C 1
ATOM 14063 O O . ALA B 1 877 ? -37.625 -33.312 1.111 1 96.75 877 ALA B O 1
ATOM 14064 N N . ALA B 1 878 ? -35.656 -33.125 2.137 1 96.69 878 ALA B N 1
ATOM 14065 C CA . ALA B 1 878 ? -36.219 -32.219 3.15 1 96.69 878 ALA B CA 1
ATOM 14066 C C . ALA B 1 878 ? -36.375 -30.812 2.592 1 96.69 878 ALA B C 1
ATOM 14068 O O . ALA B 1 878 ? -37.25 -30.062 3.039 1 96.69 878 ALA B O 1
ATOM 14069 N N . VAL B 1 879 ? -35.594 -30.406 1.588 1 96.25 879 VAL B N 1
ATOM 14070 C CA . VAL B 1 879 ? -35.594 -29 1.236 1 96.25 879 VAL B CA 1
ATOM 14071 C C . VAL B 1 879 ? -36.156 -28.812 -0.175 1 96.25 879 VAL B C 1
ATOM 14073 O O . VAL B 1 879 ? -36.531 -27.703 -0.563 1 96.25 879 VAL B O 1
ATOM 14076 N N . LYS B 1 880 ? -36.219 -29.828 -1.004 1 94.31 880 LYS B N 1
ATOM 14077 C CA . LYS B 1 880 ? -36.594 -29.719 -2.416 1 94.31 880 LYS B CA 1
ATOM 14078 C C . LYS B 1 880 ? -38 -29.156 -2.59 1 94.31 880 LYS B C 1
ATOM 14080 O O . LYS B 1 880 ? -38.281 -28.438 -3.555 1 94.31 880 LYS B O 1
ATOM 14085 N N . ASP B 1 881 ? -38.906 -29.438 -1.639 1 91.62 881 ASP B N 1
ATOM 14086 C CA . ASP B 1 881 ? -40.312 -29.047 -1.785 1 91.62 881 ASP B CA 1
ATOM 14087 C C . ASP B 1 881 ? -40.625 -27.828 -0.919 1 91.62 881 ASP B C 1
ATOM 14089 O O . ASP B 1 881 ? -41.781 -27.422 -0.807 1 91.62 881 ASP B O 1
ATOM 14093 N N . ALA B 1 882 ? -39.594 -27.297 -0.283 1 94.12 882 ALA B N 1
ATOM 14094 C CA . ALA B 1 882 ? -39.812 -26.094 0.504 1 94.12 882 ALA B CA 1
ATOM 14095 C C . ALA B 1 882 ? -40.188 -24.906 -0.396 1 94.12 882 ALA B C 1
ATOM 14097 O O . ALA B 1 882 ? -39.594 -24.734 -1.465 1 94.12 882 ALA B O 1
ATOM 14098 N N . GLU B 1 883 ? -41.188 -24.141 -0.013 1 93.88 883 GLU B N 1
ATOM 14099 C CA . GLU B 1 883 ? -41.656 -23.016 -0.814 1 93.88 883 GLU B CA 1
ATOM 14100 C C . GLU B 1 883 ? -40.625 -21.891 -0.845 1 93.88 883 GLU B C 1
ATOM 14102 O O . GLU B 1 883 ? -40 -21.594 0.167 1 93.88 883 GLU B O 1
ATOM 14107 N N . ASP B 1 884 ? -40.594 -21.234 -1.972 1 93.56 884 ASP B N 1
ATOM 14108 C CA . ASP B 1 884 ? -39.688 -20.094 -2.131 1 93.56 884 ASP B CA 1
ATOM 14109 C C . ASP B 1 884 ? -40.062 -18.953 -1.184 1 93.56 884 ASP B C 1
ATOM 14111 O O . ASP B 1 884 ? -41.25 -18.812 -0.822 1 93.56 884 ASP B O 1
ATOM 14115 N N . ASN B 1 885 ? -39.094 -18.25 -0.717 1 92.19 885 ASN B N 1
ATOM 14116 C CA . ASN B 1 885 ? -39.25 -17.078 0.141 1 92.19 885 ASN B CA 1
ATOM 14117 C C . ASN B 1 885 ? -39.844 -17.453 1.492 1 92.19 885 ASN B C 1
ATOM 14119 O O . ASN B 1 885 ? -40.594 -16.672 2.086 1 92.19 885 ASN B O 1
ATOM 14123 N N . THR B 1 886 ? -39.625 -18.656 1.881 1 93.88 886 THR B N 1
ATOM 14124 C CA . THR B 1 886 ? -40 -19.094 3.217 1 93.88 886 THR B CA 1
ATOM 14125 C C . THR B 1 886 ? -38.781 -19.531 4.016 1 93.88 886 THR B C 1
ATOM 14127 O O . THR B 1 886 ? -37.688 -19.625 3.471 1 93.88 886 THR B O 1
ATOM 14130 N N . TYR B 1 887 ? -39.062 -19.75 5.328 1 95 887 TYR B N 1
ATOM 14131 C CA . TYR B 1 887 ? -37.969 -20.125 6.207 1 95 887 TYR B CA 1
ATOM 14132 C C . TYR B 1 887 ? -37.969 -21.625 6.508 1 95 887 TYR B C 1
ATOM 14134 O O . TYR B 1 887 ? -39.062 -22.219 6.637 1 95 887 TYR B O 1
ATOM 14142 N N . VAL B 1 888 ? -36.781 -22.125 6.609 1 96.19 888 VAL B N 1
ATOM 14143 C CA . VAL B 1 888 ? -36.562 -23.516 7.031 1 96.19 888 VAL B CA 1
ATOM 14144 C C . VAL B 1 888 ? -35.75 -23.547 8.32 1 96.19 888 VAL B C 1
ATOM 14146 O O . VAL B 1 888 ? -34.75 -22.828 8.445 1 96.19 888 VAL B O 1
ATOM 14149 N N . ARG B 1 889 ? -36.281 -24.359 9.242 1 96.81 889 ARG B N 1
ATOM 14150 C CA . ARG B 1 889 ? -35.531 -24.562 10.492 1 96.81 889 ARG B CA 1
ATOM 14151 C C . ARG B 1 889 ? -34.406 -25.562 10.312 1 96.81 889 ARG B C 1
ATOM 14153 O O . ARG B 1 889 ? -34.625 -26.688 9.875 1 96.81 889 ARG B O 1
ATOM 14160 N N . VAL B 1 890 ? -33.188 -25.156 10.648 1 98 890 VAL B N 1
ATOM 14161 C CA . VAL B 1 890 ? -32 -26 10.422 1 98 890 VAL B CA 1
ATOM 14162 C C . VAL B 1 890 ? -31.234 -26.156 11.727 1 98 890 VAL B C 1
ATOM 14164 O O . VAL B 1 890 ? -30.781 -25.172 12.312 1 98 890 VAL B O 1
ATOM 14167 N N . ARG B 1 891 ? -31.109 -27.359 12.234 1 97.88 891 ARG B N 1
ATOM 14168 C CA . ARG B 1 891 ? -30.25 -27.641 13.375 1 97.88 891 ARG B CA 1
ATOM 14169 C C . ARG B 1 891 ? -28.859 -28.078 12.922 1 97.88 891 ARG B C 1
ATOM 14171 O O . ARG B 1 891 ? -28.719 -29 12.117 1 97.88 891 ARG B O 1
ATOM 14178 N N . CYS B 1 892 ? -27.891 -27.422 13.43 1 97.44 892 CYS B N 1
ATOM 14179 C CA . CYS B 1 892 ? -26.5 -27.703 13.055 1 97.44 892 CYS B CA 1
ATOM 14180 C C . CYS B 1 892 ? -25.656 -28 14.281 1 97.44 892 CYS B C 1
ATOM 14182 O O . CYS B 1 892 ? -26.094 -27.766 15.414 1 97.44 892 CYS B O 1
ATOM 14184 N N . LEU B 1 893 ? -24.594 -28.578 14.086 1 96.88 893 LEU B N 1
ATOM 14185 C CA . LEU B 1 893 ? -23.531 -28.75 15.07 1 96.88 893 LEU B CA 1
ATOM 14186 C C . LEU B 1 893 ? -22.219 -28.125 14.578 1 96.88 893 LEU B C 1
ATOM 14188 O O . LEU B 1 893 ? -21.812 -28.344 13.438 1 96.88 893 LEU B O 1
ATOM 14192 N N . SER B 1 894 ? -21.672 -27.297 15.414 1 94.81 894 SER B N 1
ATOM 14193 C CA . SER B 1 894 ? -20.359 -26.797 15.062 1 94.81 894 SER B CA 1
ATOM 14194 C C . SER B 1 894 ? -19.328 -27.906 14.984 1 94.81 894 SER B C 1
ATOM 14196 O O . SER B 1 894 ? -19.625 -29.062 15.336 1 94.81 894 SER B O 1
ATOM 14198 N N . PHE B 1 895 ? -18.172 -27.656 14.57 1 93.88 895 PHE B N 1
ATOM 14199 C CA . PHE B 1 895 ? -17.125 -28.656 14.453 1 93.88 895 PHE B CA 1
ATOM 14200 C C . PHE B 1 895 ? -16.781 -29.234 15.82 1 93.88 895 PHE B C 1
ATOM 14202 O O . PHE B 1 895 ? -16.469 -30.422 15.93 1 93.88 895 PHE B O 1
ATOM 14209 N N . ASP B 1 896 ? -16.953 -28.438 16.859 1 91.06 896 ASP B N 1
ATOM 14210 C CA . ASP B 1 896 ? -16.641 -28.844 18.234 1 91.06 896 ASP B CA 1
ATOM 14211 C C . ASP B 1 896 ? -17.906 -29.328 18.953 1 91.06 896 ASP B C 1
ATOM 14213 O O . ASP B 1 896 ? -17.969 -29.312 20.188 1 91.06 896 ASP B O 1
ATOM 14217 N N . ASN B 1 897 ? -18.859 -29.547 18.234 1 91.31 897 ASN B N 1
ATOM 14218 C CA . ASN B 1 897 ? -20.047 -30.25 18.688 1 91.31 897 ASN B CA 1
ATOM 14219 C C . ASN B 1 897 ? -20.953 -29.328 19.531 1 91.31 897 ASN B C 1
ATOM 14221 O O . ASN B 1 897 ? -21.562 -29.781 20.5 1 91.31 897 ASN B O 1
ATOM 14225 N N . VAL B 1 898 ? -20.969 -28.125 19.25 1 93.5 898 VAL B N 1
ATOM 14226 C CA . VAL B 1 898 ? -21.906 -27.203 19.859 1 93.5 898 VAL B CA 1
ATOM 14227 C C . VAL B 1 898 ? -23.172 -27.125 19.016 1 93.5 898 VAL B C 1
ATOM 14229 O O . VAL B 1 898 ? -23.125 -26.703 17.859 1 93.5 898 VAL B O 1
ATOM 14232 N N . PRO B 1 899 ? -24.203 -27.438 19.5 1 95.31 899 PRO B N 1
ATOM 14233 C CA . PRO B 1 899 ? -25.438 -27.391 18.719 1 95.31 899 PRO B CA 1
ATOM 14234 C C . PRO B 1 899 ? -25.906 -25.953 18.469 1 95.31 899 PRO B C 1
ATOM 14236 O O . PRO B 1 899 ? -25.797 -25.094 19.344 1 95.31 899 PRO B O 1
ATOM 14239 N N . ILE B 1 900 ? -26.422 -25.703 17.312 1 96.31 900 ILE B N 1
ATOM 14240 C CA . ILE B 1 900 ? -26.906 -24.391 16.922 1 96.31 900 ILE B CA 1
ATOM 14241 C C . ILE B 1 900 ? -28.203 -24.531 16.125 1 96.31 900 ILE B C 1
ATOM 14243 O O . ILE B 1 900 ? -28.328 -25.422 15.281 1 96.31 900 ILE B O 1
ATOM 14247 N N . MET B 1 901 ? -29.156 -23.75 16.469 1 96.25 901 MET B N 1
ATOM 14248 C CA . MET B 1 901 ? -30.406 -23.703 15.719 1 96.25 901 MET B CA 1
ATOM 14249 C C . MET B 1 901 ? -30.469 -22.453 14.844 1 96.25 901 MET B C 1
ATOM 14251 O O . MET B 1 901 ? -30.234 -21.344 15.328 1 96.25 901 MET B O 1
ATOM 14255 N N . LEU B 1 902 ? -30.797 -22.703 13.531 1 96.88 902 LEU B N 1
ATOM 14256 C CA . LEU B 1 902 ? -30.859 -21.594 12.586 1 96.88 902 LEU B CA 1
ATOM 14257 C C . LEU B 1 902 ? -32.156 -21.609 11.805 1 96.88 902 LEU B C 1
ATOM 14259 O O . LEU B 1 902 ? -32.875 -22.625 11.773 1 96.88 902 LEU B O 1
ATOM 14263 N N . SER B 1 903 ? -32.594 -20.484 11.305 1 95.62 903 SER B N 1
ATOM 14264 C CA . SER B 1 903 ? -33.625 -20.344 10.305 1 95.62 903 SER B CA 1
ATOM 14265 C C . SER B 1 903 ? -33.094 -19.781 9 1 95.62 903 SER B C 1
ATOM 14267 O O . SER B 1 903 ? -32.562 -18.672 8.977 1 95.62 903 SER B O 1
ATOM 14269 N N . VAL B 1 904 ? -33.219 -20.578 7.938 1 96.56 904 VAL B N 1
ATOM 14270 C CA . VAL B 1 904 ? -32.625 -20.172 6.66 1 96.56 904 VAL B CA 1
ATOM 14271 C C . VAL B 1 904 ? -33.75 -19.891 5.656 1 96.56 904 VAL B C 1
ATOM 14273 O O . VAL B 1 904 ? -34.625 -20.719 5.453 1 96.56 904 VAL B O 1
ATOM 14276 N N . LYS B 1 905 ? -33.719 -18.734 5.055 1 95.62 905 LYS B N 1
ATOM 14277 C CA . LYS B 1 905 ? -34.719 -18.359 4.066 1 95.62 905 LYS B CA 1
ATOM 14278 C C . LYS B 1 905 ? -34.406 -19 2.707 1 95.62 905 LYS B C 1
ATOM 14280 O O . LYS B 1 905 ? -33.281 -19 2.266 1 95.62 905 LYS B O 1
ATOM 14285 N N . MET B 1 906 ? -35.5 -19.516 2.07 1 96.12 906 MET B N 1
ATOM 14286 C CA . MET B 1 906 ? -35.375 -20.078 0.723 1 96.12 906 MET B CA 1
ATOM 14287 C C . MET B 1 906 ? -35.375 -18.969 -0.322 1 96.12 906 MET B C 1
ATOM 14289 O O . MET B 1 906 ? -36.312 -18.172 -0.372 1 96.12 906 MET B O 1
ATOM 14293 N N . VAL B 1 907 ? -34.344 -18.812 -1.084 1 95.94 907 VAL B N 1
ATOM 14294 C CA . VAL B 1 907 ? -34.281 -17.875 -2.203 1 95.94 907 VAL B CA 1
ATOM 14295 C C . VAL B 1 907 ? -33.875 -18.625 -3.473 1 95.94 907 VAL B C 1
ATOM 14297 O O . VAL B 1 907 ? -32.75 -18.484 -3.971 1 95.94 907 VAL B O 1
ATOM 14300 N N . ASN B 1 908 ? -34.781 -19.297 -4.07 1 95.5 908 ASN B N 1
ATOM 14301 C CA . ASN B 1 908 ? -34.531 -20.234 -5.16 1 95.5 908 ASN B CA 1
ATOM 14302 C C . ASN B 1 908 ? -34.188 -19.516 -6.457 1 95.5 908 ASN B C 1
ATOM 14304 O O . ASN B 1 908 ? -33.5 -20.062 -7.32 1 95.5 908 ASN B O 1
ATOM 14308 N N . HIS B 1 909 ? -34.688 -18.266 -6.582 1 94.94 909 HIS B N 1
ATOM 14309 C CA . HIS B 1 909 ? -34.406 -17.5 -7.793 1 94.94 909 HIS B CA 1
ATOM 14310 C C . HIS B 1 909 ? -32.906 -17.312 -8.008 1 94.94 909 HIS B C 1
ATOM 14312 O O . HIS B 1 909 ? -32.406 -17.422 -9.133 1 94.94 909 HIS B O 1
ATOM 14318 N N . TYR B 1 910 ? -32.188 -17.047 -6.926 1 96.12 910 TYR B N 1
ATOM 14319 C CA . TYR B 1 910 ? -30.766 -16.734 -7.031 1 96.12 910 TYR B CA 1
ATOM 14320 C C . TYR B 1 910 ? -29.906 -17.922 -6.594 1 96.12 910 TYR B C 1
ATOM 14322 O O . TYR B 1 910 ? -28.781 -18.078 -7.059 1 96.12 910 TYR B O 1
ATOM 14330 N N . PHE B 1 911 ? -30.391 -18.703 -5.648 1 96 911 PHE B N 1
ATOM 14331 C CA . PHE B 1 911 ? -29.625 -19.812 -5.094 1 96 911 PHE B CA 1
ATOM 14332 C C . PHE B 1 911 ? -30.438 -21.109 -5.156 1 96 911 PHE B C 1
ATOM 14334 O O . PHE B 1 911 ? -30.797 -21.672 -4.121 1 96 911 PHE B O 1
ATOM 14341 N N . PRO B 1 912 ? -30.578 -21.609 -6.297 1 93.56 912 PRO B N 1
ATOM 14342 C CA . PRO B 1 912 ? -31.344 -22.844 -6.441 1 93.56 912 PRO B CA 1
ATOM 14343 C C . PRO B 1 912 ? -30.609 -24.062 -5.898 1 93.56 912 PRO B C 1
ATOM 14345 O O . PRO B 1 912 ? -29.375 -24.031 -5.758 1 93.56 912 PRO B O 1
ATOM 14348 N N . LEU B 1 913 ? -31.328 -25.125 -5.555 1 96.06 913 LEU B N 1
ATOM 14349 C CA . LEU B 1 913 ? -30.781 -26.406 -5.152 1 96.06 913 LEU B CA 1
ATOM 14350 C C . LEU B 1 913 ? -30.141 -27.125 -6.344 1 96.06 913 LEU B C 1
ATOM 14352 O O . LEU B 1 913 ? -30.766 -27.266 -7.395 1 96.06 913 LEU B O 1
ATOM 14356 N N . VAL B 1 914 ? -28.875 -27.531 -6.199 1 95.75 914 VAL B N 1
ATOM 14357 C CA . VAL B 1 914 ? -28.156 -28.234 -7.262 1 95.75 914 VAL B CA 1
ATOM 14358 C C . VAL B 1 914 ? -27.453 -29.453 -6.684 1 95.75 914 VAL B C 1
ATOM 14360 O O . VAL B 1 914 ? -26.875 -29.391 -5.594 1 95.75 914 VAL B O 1
ATOM 14363 N N . ASP B 1 915 ? -27.547 -30.562 -7.312 1 97.06 915 ASP B N 1
ATOM 14364 C CA . ASP B 1 915 ? -26.906 -31.828 -6.949 1 97.06 915 ASP B CA 1
ATOM 14365 C C . ASP B 1 915 ? -25.891 -32.25 -8.016 1 97.06 915 ASP B C 1
ATOM 14367 O O . ASP B 1 915 ? -26.281 -32.656 -9.117 1 97.06 915 ASP B O 1
ATOM 14371 N N . MET B 1 916 ? -24.641 -32.219 -7.715 1 96.5 916 MET B N 1
ATOM 14372 C CA . MET B 1 916 ? -23.578 -32.594 -8.633 1 96.5 916 MET B CA 1
ATOM 14373 C C . MET B 1 916 ? -22.906 -33.906 -8.18 1 96.5 916 MET B C 1
ATOM 14375 O O . MET B 1 916 ? -22.625 -34.062 -6.992 1 96.5 916 MET B O 1
ATOM 14379 N N . VAL B 1 917 ? -22.625 -34.75 -9.102 1 96.38 917 VAL B N 1
ATOM 14380 C CA . VAL B 1 917 ? -22 -36.031 -8.781 1 96.38 917 VAL B CA 1
ATOM 14381 C C . VAL B 1 917 ? -20.906 -36.344 -9.789 1 96.38 917 VAL B C 1
ATOM 14383 O O . VAL B 1 917 ? -20.984 -35.969 -10.953 1 96.38 917 VAL B O 1
ATOM 14386 N N . LYS B 1 918 ? -19.859 -36.969 -9.266 1 94.75 918 LYS B N 1
ATOM 14387 C CA . LYS B 1 918 ? -18.828 -37.5 -10.164 1 94.75 918 LYS B CA 1
ATOM 14388 C C . LYS B 1 918 ? -19.406 -38.469 -11.164 1 94.75 918 LYS B C 1
ATOM 14390 O O . LYS B 1 918 ? -20.141 -39.406 -10.789 1 94.75 918 LYS B O 1
ATOM 14395 N N . ASP B 1 919 ? -19.172 -38.219 -12.438 1 93.25 919 ASP B N 1
ATOM 14396 C CA . ASP B 1 919 ? -19.719 -39 -13.539 1 93.25 919 ASP B CA 1
ATOM 14397 C C . ASP B 1 919 ? -18.641 -39.25 -14.594 1 93.25 919 ASP B C 1
ATOM 14399 O O . ASP B 1 919 ? -18.359 -38.406 -15.422 1 93.25 919 ASP B O 1
ATOM 14403 N N . PRO B 1 920 ? -18.094 -40.438 -14.586 1 87.12 920 PRO B N 1
ATOM 14404 C CA . PRO B 1 920 ? -17.031 -40.75 -15.547 1 87.12 920 PRO B CA 1
ATOM 14405 C C . PRO B 1 920 ? -17.5 -40.625 -17 1 87.12 920 PRO B C 1
ATOM 14407 O O . PRO B 1 920 ? -16.672 -40.531 -17.906 1 87.12 920 PRO B O 1
ATOM 14410 N N . HIS B 1 921 ? -18.797 -40.594 -17.219 1 88 921 HIS B N 1
ATOM 14411 C CA . HIS B 1 921 ? -19.312 -40.531 -18.578 1 88 921 HIS B CA 1
ATOM 14412 C C . HIS B 1 921 ? -19.438 -39.094 -19.062 1 88 921 HIS B C 1
ATOM 14414 O O . HIS B 1 921 ? -19.578 -38.812 -20.25 1 88 921 HIS B O 1
ATOM 14420 N N . ALA B 1 922 ? -19.438 -38.281 -18.094 1 89.62 922 ALA B N 1
ATOM 14421 C CA . ALA B 1 922 ? -19.484 -36.844 -18.469 1 89.62 922 ALA B CA 1
ATOM 14422 C C . ALA B 1 922 ? -18.109 -36.375 -18.922 1 89.62 922 ALA B C 1
ATOM 14424 O O . ALA B 1 922 ? -17.078 -36.812 -18.406 1 89.62 922 ALA B O 1
ATOM 14425 N N . GLU B 1 923 ? -18.078 -35.531 -19.875 1 83.56 923 GLU B N 1
ATOM 14426 C CA . GLU B 1 923 ? -16.828 -35.031 -20.438 1 83.56 923 GLU B CA 1
ATOM 14427 C C . GLU B 1 923 ? -15.969 -34.375 -19.375 1 83.56 923 GLU B C 1
ATOM 14429 O O . GLU B 1 923 ? -14.75 -34.531 -19.344 1 83.56 923 GLU B O 1
ATOM 14434 N N . CYS B 1 924 ? -16.641 -33.656 -18.516 1 87.5 924 CYS B N 1
ATOM 14435 C CA . CYS B 1 924 ? -15.859 -32.969 -17.5 1 87.5 924 CYS B CA 1
ATOM 14436 C C . CYS B 1 924 ? -15.68 -33.812 -16.25 1 87.5 924 CYS B C 1
ATOM 14438 O O . CYS B 1 924 ? -15.109 -33.375 -15.266 1 87.5 924 CYS B O 1
ATOM 14440 N N . GLY B 1 925 ? -16.25 -34.938 -16.234 1 90.69 925 GLY B N 1
ATOM 14441 C CA . GLY B 1 925 ? -16.094 -35.875 -15.133 1 90.69 925 GLY B CA 1
ATOM 14442 C C . GLY B 1 925 ? -17.156 -35.719 -14.062 1 90.69 925 GLY B C 1
ATOM 14443 O O . GLY B 1 925 ? -17.172 -36.438 -13.062 1 90.69 925 GLY B O 1
ATOM 14444 N N . TRP B 1 926 ? -18.047 -34.719 -14.18 1 94.31 926 TRP B N 1
ATOM 14445 C CA . TRP B 1 926 ? -19.109 -34.469 -13.219 1 94.31 926 TRP B CA 1
ATOM 14446 C C . TRP B 1 926 ? -20.406 -34.125 -13.938 1 94.31 926 TRP B C 1
ATOM 14448 O O . TRP B 1 926 ? -20.391 -33.625 -15.062 1 94.31 926 TRP B O 1
ATOM 14458 N N . SER B 1 927 ? -21.531 -34.438 -13.398 1 94.25 927 SER B N 1
ATOM 14459 C CA . SER B 1 927 ? -22.828 -34.125 -13.984 1 94.25 927 SER B CA 1
ATOM 14460 C C . SER B 1 927 ? -23.844 -33.719 -12.922 1 94.25 927 SER B C 1
ATOM 14462 O O . SER B 1 927 ? -23.672 -34.031 -11.742 1 94.25 927 SER B O 1
ATOM 14464 N N . LYS B 1 928 ? -24.766 -32.906 -13.414 1 92.25 928 LYS B N 1
ATOM 14465 C CA . LYS B 1 928 ? -25.875 -32.531 -12.555 1 92.25 928 LYS B CA 1
ATOM 14466 C C . LYS B 1 928 ? -26.938 -33.625 -12.5 1 92.25 928 LYS B C 1
ATOM 14468 O O . LYS B 1 928 ? -27.375 -34.125 -13.539 1 92.25 928 LYS B O 1
ATOM 14473 N N . ARG B 1 929 ? -27.203 -33.906 -11.242 1 88.81 929 ARG B N 1
ATOM 14474 C CA . ARG B 1 929 ? -28.266 -34.906 -11.062 1 88.81 929 ARG B CA 1
ATOM 14475 C C . ARG B 1 929 ? -29.641 -34.219 -11.047 1 88.81 929 ARG B C 1
ATOM 14477 O O . ARG B 1 929 ? -29.797 -33.156 -10.438 1 88.81 929 ARG B O 1
ATOM 14484 N N . GLU B 1 930 ? -30.578 -34.594 -11.953 1 68.56 930 GLU B N 1
ATOM 14485 C CA . GLU B 1 930 ? -31.938 -34.062 -11.992 1 68.56 930 GLU B CA 1
ATOM 14486 C C . GLU B 1 930 ? -32.781 -34.594 -10.82 1 68.56 930 GLU B C 1
ATOM 14488 O O . GLU B 1 930 ? -32.562 -35.688 -10.344 1 68.56 930 GLU B O 1
#

Sequence (1860 aa):
MTDALPIIPELKPSKWQGTINNVVKAIVSIRFSQVAAFDTEGPETSEASGFIVDAKNGIILTNRHVACAGPFVGEAICHDHEEVDVYPIYRDPVHDFGFLKFNPEKIKYMPLSQVELRPELAKVGLDIRVVGNDAGEKLSILAGSISRLDRNTPEYGDLTYNDFNTFYLQAASSTSGGSSGSPVIDIDGNAVALQAGGHTKAATDFFLPLDRIKRALGFIQRGEIVPRGDIQTQFTYRPFDEARRLGLRPETEEKLRKLYPDEIGLLVAETVLPEGPAHKKLEEGDILLTINGEYITKFVPFESMLDSNVGKEVSICVERGGKPIDMTVKVGDLHAITPDRYVEIGGSKLNEVSYQLARAYCIPCKGVYVAEPSGMFRLDGPDNGWIIKSVDDKETPNLDTFIQVMKTIPDRARVPVVYYSIADTHTILVAVVQVERHWSSFRLAVRNDNTGLWDFTDLGEALPPKPLKPSTKHFIQLDDSLGPAKNLIRCLVKVNFYMPCRLDGFPRSRKQGTGVIVDKEKGLVIVSRSIVPTSMGDLTLNVADSLVIPAKVLFLHPTHNFAVVQYDPKLLGETDVLSAPFSDKTLSQGHKVTLVAHNHNQRPVCLNTVVTDVTCVTIPHNGTPRFRSINMDAITLDTPLALQCSSGILADADGLVQGLWMNFLGERNMNGHDNEYHLGIHISTVRTVLDRLRNGEEHVALRSINAELMPVQMAQAAAMGLSDEWISKVEQANPSKHQLFMIRRTEAASESAKVLKELDLILSVNGKVITRMYEMDVQYDLEEIEMTILRAKKEMVVKVKTSPVSGDGTSRVIFWAGAALHEPHKAVLQQSKTLPSQIYISARSKGSPAYMYGLVPTMWITHINSKKVVTLDDLIAAVKDAEDNTYVRVRCLSFDNVPIMLSVKMVNHYFPLVDMVKDPHAECGWSKREMTDALPIIPELKPSKWQGTINNVVKAIVSIRFSQVAAFDTEGPETSEASGFIVDAKNGIILTNRHVACAGPFVGEAICHDHEEVDVYPIYRDPVHDFGFLKFNPEKIKYMPLSQVELRPELAKVGLDIRVVGNDAGEKLSILAGSISRLDRNTPEYGDLTYNDFNTFYLQAASSTSGGSSGSPVIDIDGNAVALQAGGHTKAATDFFLPLDRIKRALGFIQRGEIVPRGDIQTQFTYRPFDEARRLGLRPETEEKLRKLYPDEIGLLVAETVLPEGPAHKKLEEGDILLTINGEYITKFVPFESMLDSNVGKEVSICVERGGKPIDMTVKVGDLHAITPDRYVEIGGSKLNEVSYQLARAYCIPCKGVYVAEPSGMFRLDGPDNGWIIKSVDDKETPNLDTFIQVMKTIPDRARVPVVYYSIADTHTILVAVVQVERHWSSFRLAVRNDNTGLWDFTDLGEALPPKPLKPSTKHFIQLDDSLGPAKNLIRCLVKVNFYMPCRLDGFPRSRKQGTGVIVDKEKGLVIVSRSIVPTSMGDLTLNVADSLVIPAKVLFLHPTHNFAVVQYDPKLLGETDVLSAPFSDKTLSQGHKVTLVAHNHNQRPVCLNTVVTDVTCVTIPHNGTPRFRSINMDAITLDTPLALQCSSGILADADGLVQGLWMNFLGERNMNGHDNEYHLGIHISTVRTVLDRLRNGEEHVALRSINAELMPVQMAQAAAMGLSDEWISKVEQANPSKHQLFMIRRTEAASESAKVLKELDLILSVNGKVITRMYEMDVQYDLEEIEMTILRAKKEMVVKVKTSPVSGDGTSRVIFWAGAALHEPHKAVLQQSKTLPSQIYISARSKGSPAYMYGLVPTMWITHINSKKVVTLDDLIAAVKDAEDNTYVRVRCLSFDNVPIMLSVKMVNHYFPLVDMVKDPHAECGWSKRE

Solvent-accessible surface area (backbone atoms only — not comparable to full-atom values): 95478 Å² total; per-residue (Å²): 137,82,79,78,74,80,79,74,74,78,81,58,77,58,67,57,56,59,30,47,66,57,46,45,50,18,32,24,13,33,43,34,20,27,52,39,44,31,77,60,42,64,40,34,63,54,50,22,12,22,28,23,59,32,50,85,77,15,35,30,38,28,22,19,84,70,47,39,91,34,48,52,49,38,33,34,30,39,68,76,30,51,64,45,63,38,35,37,60,45,61,50,90,56,48,70,30,19,34,31,36,40,64,52,83,70,56,80,84,64,78,79,40,56,41,50,83,36,41,86,71,57,47,75,68,40,61,34,36,39,49,21,22,34,67,70,73,35,74,39,76,40,66,33,34,29,71,38,69,76,34,67,53,67,84,75,62,81,81,42,74,58,51,64,61,44,52,20,30,31,28,60,22,77,74,69,88,27,36,37,12,8,43,28,21,40,72,86,41,35,23,30,27,34,31,62,49,58,47,90,88,45,62,40,32,40,22,38,62,30,60,66,53,56,54,44,48,53,29,53,77,70,72,45,81,68,68,46,30,34,42,54,57,42,44,41,79,35,40,51,74,59,39,41,75,50,25,54,44,67,69,56,52,52,50,47,44,68,75,36,70,85,57,62,44,33,34,26,32,64,43,63,22,48,90,34,58,34,41,93,70,58,51,69,56,27,31,48,42,27,50,70,82,40,79,40,57,51,43,69,61,47,49,52,54,29,28,74,30,50,77,32,74,44,42,38,32,28,34,51,70,54,38,79,45,79,46,78,35,49,20,36,54,44,68,80,44,39,63,57,45,36,37,33,44,29,71,16,28,32,28,43,34,24,48,70,58,16,60,76,58,57,37,48,64,57,22,26,25,40,41,30,52,22,69,56,60,50,55,91,72,69,72,66,48,42,32,44,49,25,51,64,90,35,72,15,67,31,51,69,49,37,53,54,54,55,65,72,46,35,28,65,38,76,36,48,34,32,33,30,37,64,92,40,78,85,51,75,45,74,46,79,29,51,39,51,52,86,88,32,60,47,30,37,36,36,66,34,53,89,76,24,47,54,50,76,42,80,70,62,80,69,37,70,56,76,83,84,71,56,46,67,58,68,65,86,82,62,63,72,90,54,49,54,44,40,62,52,59,40,18,47,28,39,34,41,30,40,30,91,64,64,53,64,48,49,92,64,49,63,30,68,46,42,27,38,27,59,32,58,84,71,17,34,27,44,29,28,29,62,44,50,75,64,58,68,44,52,37,36,35,31,44,60,84,73,44,77,45,65,38,45,74,68,34,35,50,82,36,52,63,36,22,36,31,33,37,64,46,70,50,35,55,74,34,77,66,37,46,56,44,75,45,92,59,79,86,48,55,67,38,71,35,32,41,41,28,29,31,80,84,68,40,83,42,75,49,80,41,32,28,59,39,69,42,76,46,67,51,59,80,40,95,60,43,33,82,45,40,40,62,37,51,32,33,40,64,66,50,78,65,55,71,47,27,42,18,35,37,30,19,41,87,78,34,30,30,30,24,37,32,31,37,39,55,43,30,69,46,95,86,72,45,67,40,71,43,61,38,24,37,52,42,68,69,53,44,71,55,48,54,45,46,74,72,62,52,73,76,60,57,42,25,32,58,55,60,41,54,37,80,38,53,40,38,58,42,42,46,54,48,52,52,71,68,56,52,50,49,42,45,67,73,30,48,62,46,66,39,35,35,25,28,58,32,41,23,36,93,40,70,20,42,77,68,54,50,65,66,29,31,45,49,24,51,73,84,39,73,42,59,50,53,73,67,59,56,64,36,44,82,35,65,59,46,44,31,36,31,37,51,85,54,36,77,47,76,48,77,39,38,33,44,78,41,62,19,60,64,76,51,48,43,33,35,47,34,35,23,37,30,28,58,68,49,69,42,45,30,43,64,23,70,65,71,87,33,36,29,27,28,47,31,56,34,62,22,23,39,21,50,69,45,62,55,49,59,55,24,28,43,36,24,50,67,87,36,79,26,49,43,59,65,44,46,48,67,66,51,72,76,54,58,70,75,34,73,42,36,36,34,31,26,41,72,70,61,38,62,43,58,37,47,37,50,36,49,51,92,84,30,48,78,43,41,36,33,64,26,88,85,34,92,68,38,47,41,76,58,129,136,83,74,78,73,78,80,68,89,73,85,72,76,57,68,55,53,62,29,47,65,57,46,45,53,16,32,24,18,34,43,35,20,27,52,38,43,33,75,60,41,63,41,34,64,55,57,26,12,22,27,22,60,32,47,86,75,15,33,28,39,29,22,18,81,71,46,36,90,35,47,54,48,38,32,36,30,38,70,88,63,52,69,44,63,37,32,37,60,44,60,51,88,58,48,69,29,18,33,32,36,38,62,52,81,71,56,80,82,64,78,78,39,56,45,50,83,38,40,86,70,58,44,73,67,39,61,36,37,37,50,21,26,35,78,77,76,41,81,40,76,41,65,31,34,29,63,35,67,78,34,65,50,68,83,74,61,79,83,40,75,55,49,63,62,42,50,19,29,30,26,60,22,78,74,70,87,30,38,35,12,9,43,28,21,38,70,85,40,34,22,29,28,33,31,61,48,60,47,88,90,43,63,38,30,39,23,38,62,29,62,66,53,54,54,43,47,56,28,50,77,69,72,43,81,67,69,44,31,36,42,53,59,41,44,40,78,36,39,46,42,60,38,41,56,48,24,54,44,68,69,57,52,54,52,48,43,69,76,37,69,86,57,51,44,31,33,24,32,50,44,58,21,46,89,32,57,34,41,92,70,58,50,48,48,28,32,48,42,27,50,71,80,41,77,41,57,52,42,67,62,47,49,50,54,29,30,73,31,53,76,33,74,44,41,39,32,28,34,50,71,54,37,79,47,78,47,78,36,48,20,36,53,43,69,79,44,39,64,58,44,37,37,35,43,28,72,15,29,35,27,41,34,25,50,71,58,17,60,78,50,45,38,47,64,57,22,25,24,38,39,31,52,22,69,56,60,50,57,91,72,70,72,65,49,42,31,45,50,24,50,64,82,36,74,15,70,31,52,70,49,38,53,56,54,57,64,70,46,34,28,64,39,58,32,38,33,33,31,31,38,62,83,38,78,57,50,69,46,72,45,78,28,51,39,49,52,84,88,34,60,46,31,36,36,35,67,34,53,89,77,26,46,54,49,76,40,79,71,62,81,69,38,70,56,75,85,84,72,56,45,65,58,67,65,66,50,63,58,72,91,57,51,52,43,41,62,53,60,39,18,48,28,37,34,40,30,38,30,89,65,63,54,63,48,47,92,64,48,64,32,69,46,41,27,36,27,58,30,58,84,72,18,34,28,44,30,28,28,62,44,51,74,65,57,68,45,52,35,36,34,31,43,57,54,52,43,78,43,66,39,46,75,66,32,35,51,84,35,50,63,36,21,36,30,35,36,63,47,70,50,36,56,74,34,77,66,38,46,56,45,74,44,91,57,79,83,48,63,68,39,70,34,32,42,42,27,28,31,80,86,68,40,81,40,75,50,80,45,35,30,64,39,69,42,76,48,68,52,60,80,41,95,60,43,32,80,46,40,40,65,38,53,33,34,41,63,71,48,79,63,55,73,45,28,42,18,34,36,31,18,40,86,81,35,31,30,28,25,35,32,31,37,41,57,44,32,69,45,97,88,72,45,66,41,72,44,61,38,24,36,53,42,68,71,52,46,68,56,47,54,44,45,73,71,63,52,74,78,59,57,40,25,33,57,55,61,40,56,38,81,39,51,54,72,58,43,43,74,54,46,54,50,71,66,55,53,51,48,42,46,68,74,30,79,89,49,65,39,35,36,25,30,67,36,46,24,37,93,40,70,20,42,78,68,53,52,67,65,30,30,45,49,24,51,74,82,39,73,41,59,52,54,74,66,58,58,66,36,44,81,34,63,58,45,44,33,35,30,37,50,92,54,36,79,46,78,46,76,38,39,34,44,77,42,64,20,60,63,77,52,49,41,35,34,47,36,36,24,37,31,27,58,68,48,68,41,45,30,46,74,24,85,66,74,87,35,36,28,26,27,48,30,56,36,62,23,22,39,21,50,70,46,63,57,50,59,56,23,28,44,38,25,47,70,89,35,82,25,47,43,62,66,45,46,48,69,65,50,72,78,57,59,70,75,34,75,40,44,36,34,32,26,40,73,86,66,46,75,46,81,36,59,38,51,36,49,50,93,84,30,48,78,43,41,37,33,63,25,87,85,33,92,67,37,48,42,77,59,132

Radius of gyration: 40.2 Å; Cα contacts (8 Å, |Δi|>4): 4800; chains: 2; bounding box: 112×110×101 Å